Protein 1WYT (pdb70)

Radius of gyration: 34.91 Å; Cα contacts (8 Å, |Δi|>4): 4597; chains: 4; bounding box: 96×86×82 Å

Sequence (1816 aa):
MDYTPHTEEEIREMLRRVGAASLEDLFAHLPKEILSPPIDLPEPLPEWKVLEELRRLAAQNLPAHKAFLGGGVRSHHVPPVVQALAARGEFLTAYTPYQPEVSQGVLQATFEYQTMIAELAGLEIANASMYDGATALAEGVLLALRETGRMGVLVSQGVHPEYRAVLRAYLEAVGAKLLTLPLEGGRTPLPEVGEEVGAVVVQNPNFLGALEDLGPFAEAAHGAGALFVAVADPLSLGVLKPPGAYGADIAVGDGQSLGLPMGFGGPHFGFLATKKAFVRQLPGRLVSETVDVEGRRGFILTLQAREQYIRRAKAKSNITTNAQLTALMGAMYLAALGPEGLREVALKSVEMAHKLHALLLEVPGVRPFTPKPFFNEFALALPKDPEAVRRALAERGFHGATPVPREYGENLALFAATELHEEEDLLALREALKEVLSFPLIFERSRKGRRGLKLVKAVPKAEDLIPKEHLREVPPRLPEVDELTLVRHYTGLSRRQVGVDTTFYPLGSCTMKYNPKLHEEAARLFADLHPYQDPRTAQGALRLMWELGEYLKALTGMDAITLEPAAGAHGELTGILIIRAYHEDRGEGRTRRVVLVPDSAHGSNPATASMAGYQVREIPSGPEGEVDLEALKRELGPHVAALMLTNPNTLGLFERRILEISRLCKEAGVQLYYDGANLNAIMGWARPGDMGFDVVHLNLHKTFTVPHGGGGPGSGPVGVKAHLAPYLPVPLVERGEEGFYLDFDRPKSIGRVRSFYGNFLALVRAWAYIRTLGLEGLKKAAALAVLNARYLKELLKEKGYRVPYDGPSMHEFVAQPPEGFRALDLAKGLLELGFHPPTVYFPLIVKEALMVEPTETEAKETLEAFAEAMGALLKKPKEWLENAPYSTPVRRLDELRANKHPKLTYFDMDYTPHTEEEIREMLRRVGAASLEDLFAHLPKEILSPPIDLPEPLPEWKVLEELRRLAAQNLPAHKAFLGGGVRSHHVPPVVQALAARGEFLTAYTPYQPEVSQGVLQATFEYQTMIAELAGLEIANASMYDGATALAEGVLLALRETGRMGVLVSQGVHPEYRAVLRAYLEAVGAKLLTLPLEGGRTPLPEVGEEVGAVVVQNPNFLGALEDLGPFAEAAHGAGALFVAVADPLSLGVLKPPGAYGADIAVGDGQSLGLPMGFGGPHFGFLATKKAFVRQLPGRLVSETVDVEGRRGFILTLQAREQYIRRAKAKSNITTNAQLTALMGAMYLAALGPEGLREVALKSVEMAHKLHALLLEVPGVRPFTPKPFFNEFALALPKDPEAVRRALAERGFHGATPVPREYGENLALFAATELHEEEDLLALREALKEVLSFPLIFERSRKGRRGLKLVKAVPKAEDLIPKEHLREVPPRLPEVDELTLVRHYTGLSRRQVGVDTTFYPLGSCTMKYNPKLHEEAARLFADLHPYQDPRTAQGALRLMWELGEYLKALTGMDAITLEPAAGAHGELTGILIIRAYHEDRGEGRTRRVVLVPDSAHGSNPATASMAGYQVREIPSGPEGEVDLEALKRELGPHVAALMLTNPNTLGLFERRILEISRLCKEAGVQLYYDGANLNAIMGWARPGDMGFDVVHLNLHKTFTVPHGGGGPGSGPVGVKAHLAPYLPVPLVERGEEGFYLDFDRPKSIGRVRSFYGNFLALVRAWAYIRTLGLEGLKKAAALAVLNARYLKELLKEKGYRVPYDGPSMHEFVAQPPEGFRALDLAKGLLELGFHPPTVYFPLIVKEALMVEPTETEAKETLEAFAEAMGALLKKPKEWLENAPYSTPVRRLDELRANKHPKLTYFD

Organism: Thermus thermophilus (strain ATCC 27634 / DSM 579 / HB8) (NCBI:txid300852)

Foldseek 3Di:
DDDDPDDVVNQVVVCVVVVAPHPVSVCVVPDPVPPPDPDDDDDDDDVVVVVVVVVVVVVVDQDCQQAFADQQADRAAQDPVLVVVLPPCVNVPDDDPPPFVVCQVLLVLLVLLFVLLCVLQVADTWFSWAQFQLVLQLLQQLLQCLVLVAQEEEEEPLARPVSVVSNCVLSVVLVGYYDYQYDDLQHGDADQDALNHAEYEYEAVGSQQRGDLCLSNQVNQVVSPHAYEYEYASLLSLPDDHPVNSVHFKYKYWQNVLNNHPVVVNQIIMMMGGYPVSVLSDDAWHKDWDADPVGHITIDTDDPVSQCSQPVDTSHDDRPHGDSSSSSSSSVSCVVQDSPRSNVFQVLLQVVQVVLVVLLCPQPQKAFRNDPPGGFKHKIAHPDALVQLQVQLVVVSHHFFCDDPCSNHGRIGMTGGTNVADPVNSNVSSVSSNVSD/DADDLQRQADPPAAADDDDDDDDDCVVPDPPVVDDDDDDSDGRDHHVSVCVRVVVVVVLDDAVVFFQAQAFLFARFAQDPVLVVLLVVCPPDDLPDDVVVVQVLLVLLVVLQVVVCVQAVFDGKAFAFWDDCLLVLLQLLLLLLLCVVVVNNVQQQEEEEELQDDPSNVVSNVVVRHDYDYFYDDLQRAGDVVSVLVVAALNHSAYEAEAVGSQQHGRVCLLVSLVSCVVRPHAYEYEDSPVLQQRLNDHNVVSNHFKYWHWCCRLQNQPCVVPDTTTIMMGGHVSSVLQREFWGWDADPVGIDTRPPRVSYPYHSDPRRHDSSSSSSSSVRCVVQPSPRSRVQSVLLQVLAQVLVVLLVVLQWAFSNCDRGTQKHKIAHPPPDALVLLQQQCVQVRHHFYHFCHPVVDHSIGIGGRGNNDDPVSSNVSSVSSSVSVVDDPVCSVFDDDPRPDGDDDVPCCVVVNDPDPVD/DDPDPDDVVNQVVVCVVVVAPHPLSVCVPPPPVVPPDPDDDDDDDPVVVVVVVVVVVVVVDQDQAQAFADQFADRAAQDPVLVVVLPPCCNVPPDDPQPFVPCQVLQVLLVLLFVLLCVLQVADTWFSWAAFQLVLQLLQQLLLCLVLVAQEEEEEPLARPVSVVSNVVLSVVLVGYYHYQYADLQAGDADADALNAAEYEDEAPGSQQAGYQLQSVLVNQVVSPHAYEYEYASLLSLPDDHPVNSNHFKYKYKQNNLSNHPPVVNQIIMMMGGYPVSVLQDDHWHKDWDADPVGHITIDTDDPVSQCSQPVDTSHDDRPHGDSSSSSSSSVSCVVQPSVRSNVFQVLLFVLQVVLVVLLCPQPQKAARNDPPGGQKHKIAHNDALVVLQVLQVVVSHHFFDDDDCSNHPRMGMTGGTNPDDPVNSVVSSVSSSVVD/DADDLQVQADPPAAADDDDDDDDDPVVPDDPVVDDDDDDSDGRYHHVSVCCRVVVVVVLDDALVQFQAFAFLFQRFAQDPVLVVLLVVPPPDDLPDDVLVVQVLLVLLVVLQVVVCVFAVFDFKAFAAWDDCLLVLLQLLLLLLLCVVVVLNPQAAEEEEELQADPSNVVSSVVVVHDYDYAYAPLQRAGDVVSLLVVAASNHSAYEAEAVGSQQHGRPCLQVSLVSCVVRVHAYHYEDSPVLLCGLVDHNVVSNHFKYWDWLCRNQNDPCVVPDTTTIMMGGHPSSNLQREAWGWDADPSGIDTDPPRVSHPYHSDPRRHDSSSSSSSSVSCVVQPSPNSRVQSVLLLVLQVVLVVLLVVLVWAFSNDDRGTQKHKTAHHPPDALVLLQLQCVQVRHHFYHFCHPVVDHRIGITGRGNNDDPVSSNVSSVSSNVVVVDDPVCSVFDDDPRPDGDDDVVCCVVPNDPDPVD

InterPro domains:
  IPR015421 Pyridoxal phosphate-dependent transferase, major domain [G3DSA:3.40.640.10] (79-340)
  IPR015422 Pyridoxal phosphate-dependent transferase, small domain [G3DSA:3.90.1150.10] (68-429)
  IPR015424 Pyridoxal phosphate-dependent transferase [SSF53383] (1-437)
  IPR020581 Glycine cleavage system P protein [cd00613] (47-433)
  IPR023010 Probable glycine dehydrogenase (decarboxylating) subunit 1 [MF_00712] (1-436)
  IPR023010 Probable glycine dehydrogenase (decarboxylating) subunit 1 [PIRSF006815] (1-436)
  IPR023010 Probable glycine dehydrogenase (decarboxylating) subunit 1 [PTHR42806] (2-437)
  IPR049315 Glycine cleavage system P-protein, N-terminal domain [PF02347] (3-429)

Solvent-accessible surface area: 54582 Å² total; per-residue (Å²): 40,19,25,9,2,15,8,136,82,17,20,150,67,0,18,175,99,25,71,12,90,36,35,100,58,0,0,58,45,2,11,133,126,25,48,47,15,127,14,123,14,45,124,7,26,4,18,20,47,0,13,50,36,0,88,100,0,25,84,68,15,55,83,0,67,36,5,10,1,0,2,26,0,11,3,9,11,44,0,16,2,4,53,40,4,2,58,17,5,0,1,8,0,0,22,6,7,134,13,9,0,18,1,2,0,3,0,3,1,6,0,0,4,0,0,0,2,2,21,3,1,37,12,88,4,0,1,1,0,2,10,0,0,0,0,0,0,0,2,0,0,0,0,0,2,22,67,41,67,50,49,8,4,11,0,0,15,0,0,6,25,16,15,26,34,0,0,158,6,8,2,99,4,23,58,16,163,49,122,55,29,92,28,122,60,2,96,7,59,102,18,176,25,28,136,120,8,0,0,1,0,0,22,6,13,5,11,0,1,0,3,6,51,1,17,54,8,2,127,24,0,81,73,10,39,2,18,0,0,0,4,2,39,0,0,0,3,3,5,2,50,10,2,18,56,26,32,0,11,0,0,0,1,12,0,2,5,1,3,2,18,6,0,4,0,2,10,5,0,0,5,0,0,0,66,78,76,29,20,132,8,0,1,16,30,1,1,0,32,3,25,6,90,103,52,88,84,0,4,13,16,2,26,89,64,10,90,127,76,6,95,166,33,130,2,42,6,25,38,58,6,0,0,9,10,7,2,5,24,0,1,0,0,2,0,2,2,4,19,71,1,0,63,20,0,0,0,38,0,0,36,3,0,42,75,0,10,59,30,0,55,123,5,100,52,6,158,44,70,4,26,127,36,1,4,7,16,0,0,0,27,7,69,102,74,12,106,53,1,22,96,16,0,6,117,111,46,52,10,0,0,2,40,9,52,175,91,17,22,110,51,3,0,1,1,1,0,1,1,2,0,58,80,144,34,0,73,40,0,45,79,8,0,108,126,10,48,142,32,52,2,0,18,69,46,27,83,161,44,4,59,7,5,38,2,13,118,68,71,22,94,3,121,108,30,2,56,167,117,17,29,36,135,104,87,4,124,8,0,43,2,3,13,4,19,0,0,34,0,1,2,12,0,0,65,40,2,22,0,0,1,29,16,7,4,0,12,0,23,15,0,1,2,1,3,1,17,4,2,41,53,0,8,113,60,1,21,60,6,0,5,40,2,10,48,139,17,0,38,0,0,0,75,0,3,58,21,0,5,60,17,1,40,28,3,2,22,12,80,16,16,1,12,2,0,4,1,13,7,7,0,4,10,0,0,1,13,0,1,35,24,31,1,94,71,136,58,58,6,216,82,15,60,6,0,0,5,16,34,5,16,82,41,18,1,28,6,0,0,29,10,0,46,9,114,49,94,126,6,72,24,18,128,97,1,21,18,47,32,100,9,0,106,185,44,27,12,103,56,0,0,0,2,0,4,11,0,0,7,7,3,0,9,2,7,108,122,0,67,43,0,6,121,11,1,130,134,24,30,3,10,1,0,0,14,0,16,2,4,0,0,0,1,1,9,1,57,0,7,54,0,6,0,10,0,0,5,2,8,0,8,21,0,0,3,4,6,3,2,0,3,2,29,3,0,0,0,0,0,0,39,68,73,0,16,46,12,0,0,18,8,6,24,55,147,22,188,139,17,31,89,33,25,101,125,56,131,98,27,26,25,17,3,7,1,4,19,0,9,2,20,1,0,0,27,0,0,0,3,0,31,3,3,0,45,118,5,0,49,72,2,0,0,0,0,0,0,0,0,22,5,0,9,47,10,0,80,105,71,38,7,97,19,58,54,64,19,55,3,0,0,0,4,2,0,18,1,35,134,77,49,129,0,56,7,1,3,15,0,1,7,40,58,55,36,9,0,2,29,40,88,23,0,145,60,5,118,22,0,2,0,0,0,1,0,3,3,2,5,32,45,30,0,59,35,0,0,100,1,0,3,29,0,30,172,65,74,143,130,67,6,99,57,0,0,79,92,19,51,0,32,58,15,56,75,134,110,0,42,161,137,25,64,1,7,70,72,104,39,29,24,10,1,12,14,112,94,20,10,128,64,0,11,162,106,26,70,12,93,37,44,122,50,0,0,57,44,1,15,141,136,4,48,56,13,125,11,123,14,48,128,26,34,5,17,21,49,0,6,39,31,0,93,105,0,25,85,72,14,58,84,0,66,36,4,9,1,0,1,27,0,12,4,8,9,46,0,7,2,4,48,38,0,2,48,16,4,0,0,10,0,0,34,5,6,124,14,8,2,15,1,2,0,1,0,3,1,5,0,0,3,0,1,0,2,3,21,3,0,35,15,90,4,0,0,2,0,0,14,0,0,0,1,0,0,0,5,0,0,0,0,0,2,28,71,36,63,53,41,7,2,10,0,0,17,0,0,5,25,13,17,26,34,0,0,122,9,11,2,83,5,22,37,12,136,54,108,56,18,88,29,117,59,2,79,9,48,105,26,171,23,29,135,118,5,0,0,0,0,0,24,8,12,5,10,0,1,0,2,2,74,2,21,44,7,4,130,26,0,84,72,13,39,2,18,0,0,1,4,4,34,0,0,0,4,5,5,2,51,9,2,22,62,16,30,0,6,0,0,0,1,11,0,1,4,1,2,2,20,8,0,4,0,1,15,5,0,0,4,0,0,0,63,73,82,27,13,119,6,0,0,13,27,1,0,0,30,1,31,3,99,105,47,85,69,0,3,12,18,2,10,104,62,13,85,120,84,5,88,164,44,129,2,38,5,18,18,51,14,0,0,6,13,6,1,2,29,0,0,0,0,0,0,2,2,4,20,64,0,0,70,14,0,0,0,28,0,0,34,7,0,45,64,0,18,55,32,0,60,124,3,101,44,12,152,66,74,4,30,156,34,5,2,5,15,0,0,0,5,7,64,102,70,11,103,50,2,27,91,21,0,8,114,102,48,54,12,0,0,1,40,9,50,207,84,17,23,131,63,2,0,0,0,1,0,1,2,2,4,53,101,134,26,1,81,39,0,42,88,6,0,111,116,17,46,132,34,51,1,0,17,71,48,27,80,159,37,4,58,8,5,44,1,11,109,69,54,17,132,10,125,108,26,4,49,171,117,16,28,35,152,109,86,4,123,6,0,28,2,2,12,3,19,1,0,35,0,1,1,13,0,0,64,40,1,24,0,0,2,30,15,7,4,0,9,0,19,9,0,1,2,2,7,1,16,4,2,28,34,0,4,105,52,1,19,56,5,0,5,38,4,3,44,139,18,0,38,0,0,0,66,0,4,53,20,0,5,54,18,0,44,27,3,1,19,9,81,18,19,1,10,2,0,4,1,19,6,7,0,5,7,0,0,0,17,0,0,62,19,33,2,110,66,125,66,46,26,218,82,13,83,14,0,0,2,15,37,4,18,80,41,15,1,26,6,0,0,20,8,1,42,10,96,47,112,109,2,69,26,11,133,88,2,12,15,40,27,110,1,0,89,170,20,27,12,103,84,0,0,0,0,0,4,10,0,0,6,6,5,0,6,2,5,99,118,0,56,41,1,7,129,10,1,125,124,21,28,3,10,1,0,0,13,0,13,3,2,0,0,0,2,1,17,0,54,0,9,57,0,5,0,11,0,0,6,2,6,0,18,29,0,0,3,5,8,8,2,0,9,2,35,3,0,0,0,0,2,0,40,64,77,0,14,45,11,0,0,19,8,6,23,60,146,26,193,132,19,18,88,34,22,98,127,57,134,101,24,27,16,20,2,8,1,3,18,1,11,2,19,0,0,0,32,0,0,0,4,0,31,3,5,0,36,113,8,0,33,63,4,0,0,0,0,0,0,0,0,25,2,0,9,57,10,2,75,109,81,32,4,108,21,62,57,66,32,54,2,0,0,0,1,4,0,30,1,26,151,69,37,106,0,61,6,1,2,15,0,2,7,40,64,53,39,11,0,3,30,37,83,32,1,153,68,7,164,46,0,2,0,0,0,1,0,4,5,2,6,28,44,29,0,42,38,0,4,112,9,0,4,42,0,26,174,58,85,106,136,59,5,78,60,0,0,76,88,18,52,1,30,48,15,60,106,128,103,1,55,151,133,24,66,2,5,66,68,100

CATH classification: 3.90.1150.10 (+1 more: 3.40.640.10)

Structure (mmCIF, N/CA/C/O backbone):
data_1WYT
#
_entry.id   1WYT
#
_cell.length_a   89.554
_cell.length_b   89.554
_cell.length_c   371.052
_cell.angle_alpha   90.00
_cell.angle_beta   90.00
_cell.angle_gamma   120.00
#
_symmetry.space_group_name_H-M   'P 32 2 1'
#
loop_
_entity.id
_entity.type
_entity.pdbx_description
1 polymer 'glycine dehydrogenase (decarboxylating) subunit 1'
2 polymer 'glycine dehydrogenase subunit 2 (P-protein)'
3 water water
#
loop_
_atom_site.group_PDB
_atom_site.id
_atom_site.type_symbol
_atom_site.label_atom_id
_atom_site.label_alt_id
_atom_site.label_comp_id
_atom_site.label_asym_id
_atom_site.label_entity_id
_atom_site.label_seq_id
_atom_site.pdbx_PDB_ins_code
_atom_site.Cartn_x
_atom_site.Cartn_y
_atom_site.Cartn_z
_atom_site.occupancy
_atom_site.B_iso_or_equiv
_atom_site.auth_seq_id
_atom_site.auth_comp_id
_atom_site.auth_asym_id
_atom_site.auth_atom_id
_atom_site.pdbx_PDB_model_num
ATOM 1 N N . MET A 1 1 ? 28.599 55.083 116.113 1.00 32.18 1 MET A N 1
ATOM 2 C CA . MET A 1 1 ? 29.800 55.902 115.791 1.00 33.18 1 MET A CA 1
ATOM 3 C C . MET A 1 1 ? 29.363 57.317 115.438 1.00 31.82 1 MET A C 1
ATOM 4 O O . MET A 1 1 ? 28.203 57.535 115.116 1.00 33.66 1 MET A O 1
ATOM 9 N N . ASP A 1 2 ? 30.283 58.277 115.500 1.00 31.95 2 ASP A N 1
ATOM 10 C CA . ASP A 1 2 ? 29.941 59.658 115.183 1.00 31.08 2 ASP A CA 1
ATOM 11 C C . ASP A 1 2 ? 31.035 60.414 114.415 1.00 29.42 2 ASP A C 1
ATOM 12 O O . ASP A 1 2 ? 32.141 59.910 114.226 1.00 28.40 2 ASP A O 1
ATOM 17 N N . TYR A 1 3 ? 30.716 61.635 113.990 1.00 25.47 3 TYR A N 1
ATOM 18 C CA . TYR A 1 3 ? 31.637 62.441 113.199 1.00 23.07 3 TYR A CA 1
ATOM 19 C C . TYR A 1 3 ? 32.281 63.624 113.910 1.00 23.00 3 TYR A C 1
ATOM 20 O O . TYR A 1 3 ? 33.011 64.394 113.285 1.00 22.22 3 TYR A O 1
ATOM 29 N N . THR A 1 4 ? 32.031 63.772 115.205 1.00 21.81 4 THR A N 1
ATOM 30 C CA . THR A 1 4 ? 32.601 64.901 115.927 1.00 20.34 4 THR A CA 1
ATOM 31 C C . THR A 1 4 ? 34.097 64.709 116.192 1.00 21.08 4 THR A C 1
ATOM 32 O O . THR A 1 4 ? 34.559 63.597 116.417 1.00 21.43 4 THR A O 1
ATOM 36 N N . PRO A 1 5 ? 34.878 65.798 116.140 1.00 21.75 5 PRO A N 1
ATOM 37 C CA . PRO A 1 5 ? 36.324 65.715 116.378 1.00 22.48 5 PRO A CA 1
ATOM 38 C C . PRO A 1 5 ? 36.735 65.953 117.827 1.00 22.52 5 PRO A C 1
ATOM 39 O O . PRO A 1 5 ? 37.865 65.667 118.209 1.00 21.60 5 PRO A O 1
ATOM 43 N N . HIS A 1 6 ? 35.810 66.470 118.624 1.00 23.40 6 HIS A N 1
ATOM 44 C CA . HIS A 1 6 ? 36.090 66.808 120.015 1.00 24.67 6 HIS A CA 1
ATOM 45 C C . HIS A 1 6 ? 36.667 65.717 120.907 1.00 25.53 6 HIS A C 1
ATOM 46 O O . HIS A 1 6 ? 36.090 64.635 121.052 1.00 26.20 6 HIS A O 1
ATOM 53 N N . THR A 1 7 ? 37.818 66.012 121.503 1.00 25.31 7 THR A N 1
ATOM 54 C CA . THR A 1 7 ? 38.446 65.079 122.431 1.00 25.77 7 THR A CA 1
ATOM 55 C C . THR A 1 7 ? 37.876 65.527 123.768 1.00 26.63 7 THR A C 1
ATOM 56 O O . THR A 1 7 ? 37.423 66.671 123.905 1.00 25.12 7 THR A O 1
ATOM 60 N N . GLU A 1 8 ? 37.887 64.635 124.745 1.00 28.07 8 GLU A N 1
ATOM 61 C CA . GLU A 1 8 ? 37.343 64.956 126.046 1.00 32.15 8 GLU A CA 1
ATOM 62 C C . GLU A 1 8 ? 37.999 66.163 126.701 1.00 31.97 8 GLU A C 1
ATOM 63 O O . GLU A 1 8 ? 37.320 66.955 127.359 1.00 32.11 8 GLU A O 1
ATOM 69 N N . GLU A 1 9 ? 39.305 66.323 126.505 1.00 31.05 9 GLU A N 1
ATOM 70 C CA . GLU A 1 9 ? 40.007 67.466 127.068 1.00 30.87 9 GLU A CA 1
ATOM 71 C C . GLU A 1 9 ? 39.494 68.752 126.422 1.00 29.79 9 GLU A C 1
ATOM 72 O O . GLU A 1 9 ? 39.246 69.744 127.110 1.00 29.28 9 GLU A O 1
ATOM 78 N N . GLU A 1 10 ? 39.317 68.730 125.104 1.00 28.09 10 GLU A N 1
ATOM 79 C CA . GLU A 1 10 ? 38.819 69.901 124.392 1.00 28.71 10 GLU A CA 1
ATOM 80 C C . GLU A 1 10 ? 37.392 70.220 124.833 1.00 27.37 10 GLU A C 1
ATOM 81 O O . GLU A 1 10 ? 37.019 71.387 124.964 1.00 28.17 10 GLU A O 1
ATOM 87 N N . ILE A 1 11 ? 36.596 69.181 125.057 1.00 25.92 11 ILE A N 1
ATOM 88 C CA . ILE A 1 11 ? 35.225 69.373 125.500 1.00 25.77 11 ILE A CA 1
ATOM 89 C C . ILE A 1 11 ? 35.212 69.993 126.890 1.00 26.76 11 ILE A C 1
ATOM 90 O O . ILE A 1 11 ? 34.319 70.775 127.210 1.00 26.00 11 ILE A O 1
ATOM 95 N N . ARG A 1 12 ? 36.204 69.648 127.712 1.00 28.68 12 ARG A N 1
ATOM 96 C CA . ARG A 1 12 ? 36.293 70.192 129.066 1.00 29.87 12 ARG A CA 1
ATOM 97 C C . ARG A 1 12 ? 36.635 71.670 129.033 1.00 28.52 12 ARG A C 1
ATOM 98 O O . ARG A 1 12 ? 35.973 72.480 129.677 1.00 27.71 12 ARG A O 1
ATOM 106 N N . GLU A 1 13 ? 37.673 72.018 128.279 1.00 28.65 13 GLU A N 1
ATOM 107 C CA . GLU A 1 13 ? 38.100 73.408 128.171 1.00 29.91 13 GLU A CA 1
ATOM 108 C C . GLU A 1 13 ? 36.956 74.266 127.645 1.00 29.30 13 GLU A C 1
ATOM 109 O O . GLU A 1 13 ? 36.676 75.340 128.177 1.00 28.78 13 GLU A O 1
ATOM 115 N N . MET A 1 14 ? 36.289 73.784 126.602 1.00 27.88 14 MET A N 1
ATOM 116 C CA . MET A 1 14 ? 35.187 74.531 126.009 1.00 27.61 14 MET A CA 1
ATOM 117 C C . MET A 1 14 ? 34.015 74.723 126.963 1.00 27.34 14 MET A C 1
ATOM 118 O O . MET A 1 14 ? 33.421 75.799 127.011 1.00 27.05 14 MET A O 1
ATOM 123 N N . LEU A 1 15 ? 33.675 73.684 127.718 1.00 26.23 15 LEU A N 1
ATOM 124 C CA . LEU A 1 15 ? 32.576 73.794 128.669 1.00 27.27 15 LEU A CA 1
ATOM 125 C C . LEU A 1 15 ? 32.923 74.831 129.730 1.00 28.36 15 LEU A C 1
ATOM 126 O O . LEU A 1 15 ? 32.103 75.673 130.097 1.00 27.23 15 LEU A O 1
ATOM 131 N N . ARG A 1 16 ? 34.148 74.754 130.226 1.00 30.46 16 ARG A N 1
ATOM 132 C CA . ARG A 1 16 ? 34.607 75.678 131.246 1.00 34.16 16 ARG A CA 1
ATOM 133 C C . ARG A 1 16 ? 34.577 77.086 130.663 1.00 34.91 16 ARG A C 1
ATOM 134 O O . ARG A 1 16 ? 34.200 78.048 131.336 1.00 36.85 16 ARG A O 1
ATOM 142 N N . ARG A 1 17 ? 34.945 77.193 129.393 1.00 32.91 17 ARG A N 1
ATOM 143 C CA . ARG A 1 17 ? 34.984 78.480 128.715 1.00 32.86 17 ARG A CA 1
ATOM 144 C C . ARG A 1 17 ? 33.611 79.156 128.528 1.00 31.53 17 ARG A C 1
ATOM 145 O O . ARG A 1 17 ? 33.525 80.386 128.485 1.00 28.05 17 ARG A O 1
ATOM 153 N N . VAL A 1 18 ? 32.543 78.363 128.414 1.00 29.51 18 VAL A N 1
ATOM 154 C CA . VAL A 1 18 ? 31.200 78.927 128.257 1.00 25.97 18 VAL A CA 1
ATOM 155 C C . VAL A 1 18 ? 30.413 78.875 129.570 1.00 26.60 18 VAL A C 1
ATOM 156 O O . VAL A 1 18 ? 29.218 79.158 129.600 1.00 26.61 18 VAL A O 1
ATOM 160 N N . GLY A 1 19 ? 31.096 78.512 130.653 1.00 27.22 19 GLY A N 1
ATOM 161 C CA . GLY A 1 19 ? 30.456 78.456 131.954 1.00 26.47 19 GLY A CA 1
ATOM 162 C C . GLY A 1 19 ? 29.486 77.310 132.154 1.00 28.33 19 GLY A C 1
ATOM 163 O O . GLY A 1 19 ? 28.512 77.452 132.886 1.00 29.27 19 GLY A O 1
ATOM 164 N N . ALA A 1 20 ? 29.742 76.173 131.514 1.00 27.88 20 ALA A N 1
ATOM 165 C CA . ALA A 1 20 ? 28.868 75.015 131.658 1.00 28.32 20 ALA A CA 1
ATOM 166 C C . ALA A 1 20 ? 29.565 73.905 132.442 1.00 29.03 20 ALA A C 1
ATOM 167 O O . ALA A 1 20 ? 30.777 73.695 132.314 1.00 29.04 20 ALA A O 1
ATOM 169 N N . ALA A 1 21 ? 28.788 73.194 133.251 1.00 29.56 21 ALA A N 1
ATOM 170 C CA . ALA A 1 21 ? 29.319 72.110 134.071 1.00 31.44 21 ALA A CA 1
ATOM 171 C C . ALA A 1 21 ? 29.411 70.798 133.307 1.00 31.03 21 ALA A C 1
ATOM 172 O O . ALA A 1 21 ? 30.155 69.901 133.693 1.00 33.00 21 ALA A O 1
ATOM 174 N N . SER A 1 22 ? 28.656 70.685 132.222 1.00 29.93 22 SER A N 1
ATOM 175 C CA . SER A 1 22 ? 28.659 69.466 131.427 1.00 27.82 22 SER A CA 1
ATOM 176 C C . SER A 1 22 ? 27.781 69.650 130.201 1.00 27.25 22 SER A C 1
ATOM 177 O O . SER A 1 22 ? 27.086 70.656 130.071 1.00 25.22 22 SER A O 1
ATOM 180 N N . LEU A 1 23 ? 27.817 68.670 129.307 1.00 27.15 23 LEU A N 1
ATOM 181 C CA . LEU A 1 23 ? 27.010 68.719 128.099 1.00 26.64 23 LEU A CA 1
ATOM 182 C C . LEU A 1 23 ? 25.536 68.858 128.470 1.00 28.13 23 LEU A C 1
ATOM 183 O O . LEU A 1 23 ? 24.792 69.605 127.825 1.00 27.26 23 LEU A O 1
ATOM 188 N N . GLU A 1 24 ? 25.116 68.148 129.516 1.00 28.54 24 GLU A N 1
ATOM 189 C CA . GLU A 1 24 ? 23.724 68.213 129.944 1.00 31.16 24 GLU A CA 1
ATOM 190 C C . GLU A 1 24 ? 23.411 69.613 130.456 1.00 31.09 24 GLU A C 1
ATOM 191 O O . GLU A 1 24 ? 22.288 70.105 130.316 1.00 32.86 24 GLU A O 1
ATOM 197 N N . ASP A 1 25 ? 24.417 70.260 131.031 1.00 30.05 25 ASP A N 1
ATOM 198 C CA . ASP A 1 25 ? 24.247 71.594 131.578 1.00 28.62 25 ASP A CA 1
ATOM 199 C C . ASP A 1 25 ? 23.947 72.617 130.492 1.00 27.71 25 ASP A C 1
ATOM 200 O O . ASP A 1 25 ? 23.389 73.684 130.765 1.00 27.27 25 ASP A O 1
ATOM 205 N N . LEU A 1 26 ? 24.313 72.290 129.258 1.00 24.72 26 LEU A N 1
ATOM 206 C CA . LEU A 1 26 ? 24.060 73.183 128.141 1.00 21.66 26 LEU A CA 1
ATOM 207 C C . LEU A 1 26 ? 22.558 73.333 127.910 1.00 21.63 26 LEU A C 1
ATOM 208 O O . LEU A 1 26 ? 22.100 74.336 127.371 1.00 21.67 26 LEU A O 1
ATOM 213 N N . PHE A 1 27 ? 21.791 72.335 128.333 1.00 22.67 27 PHE A N 1
ATOM 214 C CA . PHE A 1 27 ? 20.341 72.360 128.161 1.00 22.99 27 PHE A CA 1
ATOM 215 C C . PHE A 1 27 ? 19.588 72.588 129.462 1.00 24.35 27 PHE A C 1
ATOM 216 O O . PHE A 1 27 ? 18.388 72.331 129.525 1.00 26.59 27 PHE A O 1
ATOM 224 N N . ALA A 1 28 ? 20.282 73.066 130.492 1.00 25.57 28 ALA A N 1
ATOM 225 C CA . ALA A 1 28 ? 19.666 73.295 131.803 1.00 26.35 28 ALA A CA 1
ATOM 226 C C . ALA A 1 28 ? 18.548 74.333 131.839 1.00 26.05 28 ALA A C 1
ATOM 227 O O . ALA A 1 28 ? 17.710 74.294 132.737 1.00 24.90 28 ALA A O 1
ATOM 229 N N . HIS A 1 29 ? 18.533 75.260 130.883 1.00 25.92 29 HIS A N 1
ATOM 230 C CA . HIS A 1 29 ? 17.492 76.283 130.856 1.00 24.81 29 HIS A CA 1
ATOM 231 C C . HIS A 1 29 ? 16.224 75.805 130.147 1.00 26.36 29 HIS A C 1
ATOM 232 O O . HIS A 1 29 ? 15.189 76.471 130.191 1.00 26.14 29 HIS A O 1
ATOM 239 N N . LEU A 1 30 ? 16.300 74.654 129.484 1.00 25.95 30 LEU A N 1
ATOM 240 C CA . LEU A 1 30 ? 15.121 74.107 128.819 1.00 26.51 30 LEU A CA 1
ATOM 241 C C . LEU A 1 30 ? 14.203 73.531 129.903 1.00 28.43 30 LEU A C 1
ATOM 242 O O . LEU A 1 30 ? 14.637 73.302 131.035 1.00 26.48 30 LEU A O 1
ATOM 247 N N . PRO A 1 31 ? 12.918 73.307 129.582 1.00 29.75 31 PRO A N 1
ATOM 248 C CA . PRO A 1 31 ? 12.041 72.745 130.614 1.00 30.91 31 PRO A CA 1
ATOM 249 C C . PRO A 1 31 ? 12.440 71.301 130.952 1.00 31.76 31 PRO A C 1
ATOM 250 O O . PRO A 1 31 ? 12.401 70.406 130.107 1.00 32.32 31 PRO A O 1
ATOM 254 N N . LYS A 1 32 ? 12.839 71.100 132.201 1.00 33.18 32 LYS A N 1
ATOM 255 C CA . LYS A 1 32 ? 13.276 69.807 132.714 1.00 35.82 32 LYS A CA 1
ATOM 256 C C . LYS A 1 32 ? 12.318 68.630 132.471 1.00 35.70 32 LYS A C 1
ATOM 257 O O . LYS A 1 32 ? 12.753 67.517 132.159 1.00 34.68 32 LYS A O 1
ATOM 263 N N . GLU A 1 33 ? 11.022 68.872 132.621 1.00 34.80 33 GLU A N 1
ATOM 264 C CA . GLU A 1 33 ? 10.032 67.818 132.450 1.00 34.74 33 GLU A CA 1
ATOM 265 C C . GLU A 1 33 ? 10.005 67.100 131.103 1.00 33.09 33 GLU A C 1
ATOM 266 O O . GLU A 1 33 ? 9.416 66.023 130.994 1.00 32.31 33 GLU A O 1
ATOM 272 N N . ILE A 1 34 ? 10.632 67.670 130.079 1.00 30.47 34 ILE A N 1
ATOM 273 C CA . ILE A 1 34 ? 10.640 67.007 128.775 1.00 28.73 34 ILE A CA 1
ATOM 274 C C . ILE A 1 34 ? 12.045 66.741 128.240 1.00 28.00 34 ILE A C 1
ATOM 275 O O . ILE A 1 34 ? 12.208 66.358 127.084 1.00 27.83 34 ILE A O 1
ATOM 280 N N . LEU A 1 35 ? 13.059 66.934 129.076 1.00 27.22 35 LEU A N 1
ATOM 281 C CA . LEU A 1 35 ? 14.436 66.729 128.643 1.00 28.69 35 LEU A CA 1
ATOM 282 C C . LEU A 1 35 ? 14.854 65.261 128.603 1.00 29.39 35 LEU A C 1
ATOM 283 O O . LEU A 1 35 ? 14.425 64.451 129.432 1.00 28.51 35 LEU A O 1
ATOM 288 N N . SER A 1 36 ? 15.693 64.928 127.627 1.00 27.76 36 SER A N 1
ATOM 289 C CA . SER A 1 36 ? 16.198 63.567 127.471 1.00 27.99 36 SER A CA 1
ATOM 290 C C . SER A 1 36 ? 15.131 62.479 127.561 1.00 27.54 36 SER A C 1
ATOM 291 O O . SER A 1 36 ? 15.156 61.644 128.466 1.00 27.76 36 SER A O 1
ATOM 294 N N . PRO A 1 37 ? 14.168 62.479 126.629 1.00 26.63 37 PRO A N 1
ATOM 295 C CA . PRO A 1 37 ? 13.141 61.438 126.691 1.00 25.06 37 PRO A CA 1
ATOM 296 C C . PRO A 1 37 ? 13.735 60.109 126.211 1.00 26.06 37 PRO A C 1
ATOM 297 O O . PRO A 1 37 ? 14.720 60.090 125.472 1.00 23.56 37 PRO A O 1
ATOM 301 N N . PRO A 1 38 ? 13.139 58.982 126.625 1.00 25.76 38 PRO A N 1
ATOM 302 C CA . PRO A 1 38 ? 13.615 57.654 126.232 1.00 25.89 38 PRO A CA 1
ATOM 303 C C . PRO A 1 38 ? 13.261 57.306 124.784 1.00 26.00 38 PRO A C 1
ATOM 304 O O . PRO A 1 38 ? 12.391 56.471 124.533 1.00 28.09 38 PRO A O 1
ATOM 308 N N . ILE A 1 39 ? 13.938 57.938 123.834 1.00 25.24 39 ILE A N 1
ATOM 309 C CA . ILE A 1 39 ? 13.671 57.676 122.424 1.00 24.41 39 ILE A CA 1
ATOM 310 C C . ILE A 1 39 ? 14.165 56.288 122.011 1.00 26.29 39 ILE A C 1
ATOM 311 O O . ILE A 1 39 ? 15.239 55.847 122.426 1.00 27.94 39 ILE A O 1
ATOM 316 N N . ASP A 1 40 ? 13.366 55.594 121.207 1.00 26.91 40 ASP A N 1
ATOM 317 C CA . ASP A 1 40 ? 13.732 54.264 120.750 1.00 27.27 40 ASP A CA 1
ATOM 318 C C . ASP A 1 40 ? 14.195 54.274 119.300 1.00 26.93 40 ASP A C 1
ATOM 319 O O . ASP A 1 40 ? 13.441 54.600 118.383 1.00 27.34 40 ASP A O 1
ATOM 324 N N . LEU A 1 41 ? 15.458 53.914 119.119 1.00 25.95 41 LEU A N 1
ATOM 325 C CA . LEU A 1 41 ? 16.102 53.858 117.815 1.00 23.68 41 LEU A CA 1
ATOM 326 C C . LEU A 1 41 ? 17.044 52.656 117.884 1.00 23.24 41 LEU A C 1
ATOM 327 O O . LEU A 1 41 ? 17.453 52.255 118.970 1.00 22.70 41 LEU A O 1
ATOM 332 N N . PRO A 1 42 ? 17.371 52.037 116.739 1.00 23.72 42 PRO A N 1
ATOM 333 C CA . PRO A 1 42 ? 18.289 50.900 116.852 1.00 23.96 42 PRO A CA 1
ATOM 334 C C . PRO A 1 42 ? 19.668 51.355 117.337 1.00 23.92 42 PRO A C 1
ATOM 335 O O . PRO A 1 42 ? 20.093 52.490 117.083 1.00 22.45 42 PRO A O 1
ATOM 339 N N . GLU A 1 43 ? 20.352 50.475 118.058 1.00 24.53 43 GLU A N 1
ATOM 340 C CA . GLU A 1 43 ? 21.678 50.786 118.576 1.00 25.09 43 GLU A CA 1
ATOM 341 C C . GLU A 1 43 ? 22.604 51.187 117.429 1.00 24.85 43 GLU A C 1
ATOM 342 O O . GLU A 1 43 ? 22.472 50.681 116.309 1.00 24.79 43 GLU A O 1
ATOM 348 N N . PRO A 1 44 ? 23.545 52.115 117.687 1.00 24.81 44 PRO A N 1
ATOM 349 C CA . PRO A 1 44 ? 24.485 52.575 116.654 1.00 23.71 44 PRO A CA 1
ATOM 350 C C . PRO A 1 44 ? 25.305 51.452 116.021 1.00 22.90 44 PRO A C 1
ATOM 351 O O . PRO A 1 44 ? 25.537 50.419 116.637 1.00 23.12 44 PRO A O 1
ATOM 355 N N . LEU A 1 45 ? 25.740 51.662 114.786 1.00 22.65 45 LEU A N 1
ATOM 356 C CA . LEU A 1 45 ? 26.517 50.657 114.072 1.00 21.60 45 LEU A CA 1
ATOM 357 C C . LEU A 1 45 ? 27.709 51.242 113.340 1.00 22.10 45 LEU A C 1
ATOM 358 O O . LEU A 1 45 ? 27.677 52.391 112.888 1.00 23.07 45 LEU A O 1
ATOM 363 N N . PRO A 1 46 ? 28.786 50.455 113.219 1.00 20.94 46 PRO A N 1
ATOM 364 C CA . PRO A 1 46 ? 29.976 50.928 112.515 1.00 21.15 46 PRO A CA 1
ATOM 365 C C . PRO A 1 46 ? 29.604 51.047 111.038 1.00 21.54 46 PRO A C 1
ATOM 366 O O . PRO A 1 46 ? 28.696 50.356 110.569 1.00 20.47 46 PRO A O 1
ATOM 370 N N . GLU A 1 47 ? 30.284 51.926 110.309 1.00 20.90 47 GLU A N 1
ATOM 371 C CA . GLU A 1 47 ? 29.948 52.121 108.911 1.00 22.15 47 GLU A CA 1
ATOM 372 C C . GLU A 1 47 ? 29.870 50.839 108.080 1.00 21.50 47 GLU A C 1
ATOM 373 O O . GLU A 1 47 ? 28.925 50.675 107.306 1.00 22.28 47 GLU A O 1
ATOM 379 N N . TRP A 1 48 ? 30.822 49.920 108.240 1.00 21.35 48 TRP A N 1
ATOM 380 C CA . TRP A 1 48 ? 30.777 48.693 107.452 1.00 20.85 48 TRP A CA 1
ATOM 381 C C . TRP A 1 48 ? 29.497 47.901 107.706 1.00 22.54 48 TRP A C 1
ATOM 382 O O . TRP A 1 48 ? 28.924 47.323 106.779 1.00 24.63 48 TRP A O 1
ATOM 393 N N . LYS A 1 49 ? 29.041 47.882 108.954 1.00 22.61 49 LYS A N 1
ATOM 394 C CA . LYS A 1 49 ? 27.824 47.158 109.301 1.00 23.61 49 LYS A CA 1
ATOM 395 C C . LYS A 1 49 ? 26.607 47.829 108.659 1.00 23.41 49 LYS A C 1
ATOM 396 O O . LYS A 1 49 ? 25.660 47.154 108.264 1.00 23.44 49 LYS A O 1
ATOM 402 N N . VAL A 1 50 ? 26.638 49.157 108.552 1.00 24.16 50 VAL A N 1
ATOM 403 C CA . VAL A 1 50 ? 25.544 49.908 107.930 1.00 23.06 50 VAL A CA 1
ATOM 404 C C . VAL A 1 50 ? 25.463 49.595 106.435 1.00 23.04 50 VAL A C 1
ATOM 405 O O . VAL A 1 50 ? 24.379 49.540 105.859 1.00 22.91 50 VAL A O 1
ATOM 409 N N . LEU A 1 51 ? 26.614 49.392 105.806 1.00 24.70 51 LEU A N 1
ATOM 410 C CA . LEU A 1 51 ? 26.646 49.062 104.383 1.00 26.15 51 LEU A CA 1
ATOM 411 C C . LEU A 1 51 ? 26.117 47.650 104.148 1.00 26.50 51 LEU A C 1
ATOM 412 O O . LEU A 1 51 ? 25.423 47.389 103.168 1.00 26.42 51 LEU A O 1
ATOM 417 N N . GLU A 1 52 ? 26.447 46.744 105.057 1.00 26.50 52 GLU A N 1
ATOM 418 C CA . GLU A 1 52 ? 26.004 45.363 104.948 1.00 28.93 52 GLU A CA 1
ATOM 419 C C . GLU A 1 52 ? 24.482 45.326 105.003 1.00 28.67 52 GLU A C 1
ATOM 420 O O . GLU A 1 52 ? 23.831 44.615 104.233 1.00 28.92 52 GLU A O 1
ATOM 426 N N . GLU A 1 53 ? 23.923 46.107 105.920 1.00 28.77 53 GLU A N 1
ATOM 427 C CA . GLU A 1 53 ? 22.483 46.184 106.090 1.00 27.75 53 GLU A CA 1
ATOM 428 C C . GLU A 1 53 ? 21.858 46.843 104.865 1.00 27.25 53 GLU A C 1
ATOM 429 O O . GLU A 1 53 ? 20.788 46.438 104.408 1.00 29.49 53 GLU A O 1
ATOM 435 N N . LEU A 1 54 ? 22.520 47.855 104.318 1.00 25.53 54 LEU A N 1
ATOM 436 C CA . LEU A 1 54 ? 21.984 48.504 103.131 1.00 25.63 54 LEU A CA 1
ATOM 437 C C . LEU A 1 54 ? 21.990 47.527 101.958 1.00 27.30 54 LEU A C 1
ATOM 438 O O . LEU A 1 54 ? 21.021 47.449 101.202 1.00 27.55 54 LEU A O 1
ATOM 443 N N . ARG A 1 55 ? 23.085 46.785 101.812 1.00 28.13 55 ARG A N 1
ATOM 444 C CA . ARG A 1 55 ? 23.210 45.817 100.730 1.00 30.85 55 ARG A CA 1
ATOM 445 C C . ARG A 1 55 ? 22.176 44.703 100.851 1.00 31.90 55 ARG A C 1
ATOM 446 O O . ARG A 1 55 ? 21.662 44.213 99.841 1.00 32.90 55 ARG A O 1
ATOM 454 N N . ARG A 1 56 ? 21.875 44.306 102.083 1.00 29.71 56 ARG A N 1
ATOM 455 C CA . ARG A 1 56 ? 20.896 43.25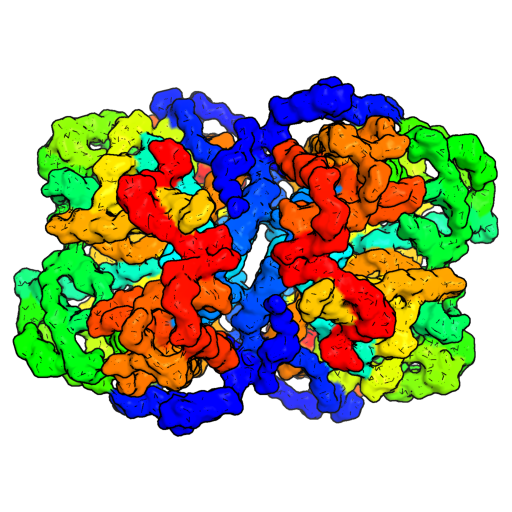6 102.312 1.00 29.74 56 ARG A CA 1
ATOM 456 C C . ARG A 1 56 ? 19.502 43.723 101.881 1.00 29.23 56 ARG A C 1
ATOM 457 O O . ARG A 1 56 ? 18.710 42.928 101.380 1.00 30.24 56 ARG A O 1
ATOM 465 N N . LEU A 1 57 ? 19.205 45.005 102.084 1.00 27.06 57 LEU A N 1
ATOM 466 C CA . LEU A 1 57 ? 17.910 45.556 101.687 1.00 26.90 57 LEU A CA 1
ATOM 467 C C . LEU A 1 57 ? 17.834 45.670 100.159 1.00 27.28 57 LEU A C 1
ATOM 468 O O . LEU A 1 57 ? 16.770 45.481 99.560 1.00 24.84 57 LEU A O 1
ATOM 473 N N . ALA A 1 58 ? 18.972 45.972 99.538 1.00 26.54 58 ALA A N 1
ATOM 474 C CA . ALA A 1 58 ? 19.045 46.112 98.089 1.00 27.37 58 ALA A CA 1
ATOM 475 C C . ALA A 1 58 ? 18.898 44.750 97.444 1.00 27.42 58 ALA A C 1
ATOM 476 O O . ALA A 1 58 ? 18.379 44.633 96.337 1.00 28.69 58 ALA A O 1
ATOM 478 N N . ALA A 1 59 ? 19.362 43.723 98.149 1.00 28.33 59 ALA A N 1
ATOM 479 C CA . ALA A 1 59 ? 19.292 42.349 97.665 1.00 27.85 59 ALA A CA 1
ATOM 480 C C . ALA A 1 59 ? 17.850 41.848 97.662 1.00 28.29 59 ALA A C 1
ATOM 481 O O . ALA A 1 59 ? 17.534 40.856 97.005 1.00 30.01 59 ALA A O 1
ATOM 483 N N . GLN A 1 60 ? 16.980 42.530 98.405 1.00 28.53 60 GLN A N 1
ATOM 484 C CA . GLN A 1 60 ? 15.570 42.158 98.460 1.00 30.49 60 GLN A CA 1
ATOM 485 C C . GLN A 1 60 ? 14.889 42.603 97.171 1.00 30.69 60 GLN A C 1
ATOM 486 O O . GLN A 1 60 ? 13.829 42.095 96.828 1.00 32.16 60 GLN A O 1
ATOM 492 N N . ASN A 1 61 ? 15.498 43.545 96.453 1.00 29.02 61 ASN A N 1
ATOM 493 C CA . ASN A 1 61 ? 14.890 44.063 95.229 1.00 28.90 61 ASN A CA 1
ATOM 494 C C . ASN A 1 61 ? 15.380 43.400 93.953 1.00 27.88 61 ASN A C 1
ATOM 495 O O . ASN A 1 61 ? 16.432 42.776 93.929 1.00 29.97 61 ASN A O 1
ATOM 500 N N . LEU A 1 62 ? 14.593 43.546 92.895 1.00 26.79 62 LEU A N 1
ATOM 501 C CA . LEU A 1 62 ? 14.947 43.038 91.578 1.00 25.98 62 LEU A CA 1
ATOM 502 C C . LEU A 1 62 ? 15.326 44.310 90.847 1.00 26.01 62 LEU A C 1
ATOM 503 O O . LEU A 1 62 ? 14.471 45.149 90.584 1.00 27.82 62 LEU A O 1
ATOM 508 N N . PRO A 1 63 ? 16.614 44.485 90.525 1.00 27.51 63 PRO A N 1
ATOM 509 C CA . PRO A 1 63 ? 17.024 45.708 89.824 1.00 28.93 63 PRO A CA 1
ATOM 510 C C . PRO A 1 63 ? 16.233 45.975 88.544 1.00 28.63 63 PRO A C 1
ATOM 511 O O . PRO A 1 63 ? 15.868 45.047 87.825 1.00 28.66 63 PRO A O 1
ATOM 515 N N . ALA A 1 64 ? 15.959 47.250 88.282 1.00 28.61 64 ALA A N 1
ATOM 516 C CA . ALA A 1 64 ? 15.192 47.649 87.111 1.00 29.31 64 ALA A CA 1
ATOM 517 C C . ALA A 1 64 ? 16.061 48.175 85.983 1.00 29.86 64 ALA A C 1
ATOM 518 O O . ALA A 1 64 ? 15.574 48.877 85.101 1.00 28.95 64 ALA A O 1
ATOM 520 N N . HIS A 1 65 ? 17.348 47.853 86.012 1.00 31.16 65 HIS A N 1
ATOM 521 C CA . HIS A 1 65 ? 18.227 48.310 84.949 1.00 31.56 65 HIS A CA 1
ATOM 522 C C . HIS A 1 65 ? 17.728 47.665 83.666 1.00 31.20 65 HIS A C 1
ATOM 523 O O . HIS A 1 65 ? 17.509 46.453 83.627 1.00 30.86 65 HIS A O 1
ATOM 530 N N . LYS A 1 66 ? 17.536 48.481 82.632 1.00 30.53 66 LYS A N 1
ATOM 531 C CA . LYS A 1 66 ? 17.063 48.005 81.333 1.00 30.40 66 LYS A CA 1
ATOM 532 C C . LYS A 1 66 ? 15.571 47.665 81.352 1.00 29.35 66 LYS A C 1
ATOM 533 O O . LYS A 1 66 ? 15.064 46.960 80.473 1.00 28.88 66 LYS A O 1
ATOM 539 N N . ALA A 1 67 ? 14.868 48.178 82.354 1.00 27.09 67 ALA A N 1
ATOM 540 C CA . ALA A 1 67 ? 13.438 47.928 82.483 1.00 24.64 67 ALA A CA 1
ATOM 541 C C . ALA A 1 67 ? 12.689 48.511 81.286 1.00 23.85 67 ALA A C 1
ATOM 542 O O . ALA A 1 67 ? 13.225 49.346 80.549 1.00 21.58 67 ALA A O 1
ATOM 544 N N . PHE A 1 68 ? 11.451 48.056 81.105 1.00 23.22 68 PHE A N 1
ATOM 545 C CA . PHE A 1 68 ? 10.586 48.510 80.020 1.00 24.55 68 PHE A CA 1
ATOM 546 C C . PHE A 1 68 ? 9.460 49.388 80.573 1.00 26.05 68 PHE A C 1
ATOM 547 O O . PHE A 1 68 ? 8.502 49.717 79.865 1.00 26.24 68 PHE A O 1
ATOM 555 N N . LEU A 1 69 ? 9.576 49.739 81.851 1.00 25.63 69 LEU A N 1
ATOM 556 C CA . LEU A 1 69 ? 8.595 50.583 82.517 1.00 25.34 69 LEU A CA 1
ATOM 557 C C . LEU A 1 69 ? 8.808 52.032 82.078 1.00 26.53 69 LEU A C 1
ATOM 558 O O . LEU A 1 69 ? 9.938 52.456 81.831 1.00 25.71 69 LEU A O 1
ATOM 563 N N . GLY A 1 70 ? 7.719 52.789 81.984 1.00 27.41 70 GLY A N 1
ATOM 564 C CA . GLY A 1 70 ? 7.824 54.181 81.590 1.00 25.77 70 GLY A CA 1
ATOM 565 C C . GLY A 1 70 ? 6.903 55.045 82.425 1.00 25.48 70 GLY A C 1
ATOM 566 O O . GLY A 1 70 ? 6.613 54.720 83.572 1.00 26.27 70 GLY A O 1
ATOM 567 N N . GLY A 1 71 ? 6.444 56.150 81.849 1.00 26.79 71 GLY A N 1
ATOM 568 C CA . GLY A 1 71 ? 5.544 57.038 82.555 1.00 26.35 71 GLY A CA 1
ATOM 569 C C . GLY A 1 71 ? 6.236 58.062 83.430 1.00 27.26 71 GLY A C 1
ATOM 570 O O . GLY A 1 71 ? 5.919 58.174 84.616 1.00 28.05 71 GLY A O 1
ATOM 571 N N . GLY A 1 72 ? 7.179 58.805 82.853 1.00 27.24 72 GLY A N 1
ATOM 572 C CA . GLY A 1 72 ? 7.890 59.829 83.605 1.00 27.00 72 GLY A CA 1
ATOM 573 C C . GLY A 1 72 ? 9.310 59.453 83.989 1.00 26.99 72 GLY A C 1
ATOM 574 O O . GLY A 1 72 ? 10.168 60.315 84.190 1.00 28.17 72 GLY A O 1
ATOM 575 N N . VAL A 1 73 ? 9.559 58.157 84.104 1.00 25.81 73 VAL A N 1
ATOM 576 C CA . VAL A 1 73 ? 10.875 57.659 84.466 1.00 25.26 73 VAL A CA 1
ATOM 577 C C . VAL A 1 73 ? 11.204 56.507 83.534 1.00 25.00 73 VAL A C 1
ATOM 578 O O . VAL A 1 73 ? 10.345 55.678 83.242 1.00 23.72 73 VAL A O 1
ATOM 582 N N . ARG A 1 74 ? 12.443 56.464 83.060 1.00 25.15 74 ARG A N 1
ATOM 583 C CA . ARG A 1 74 ? 12.870 55.404 82.154 1.00 27.37 74 ARG A CA 1
ATOM 584 C C . ARG A 1 74 ? 14.304 55.010 82.454 1.00 27.50 74 ARG A C 1
ATOM 585 O O . ARG A 1 74 ? 15.065 55.803 83.008 1.00 27.87 74 ARG A O 1
ATOM 593 N N . SER A 1 75 ? 14.673 53.787 82.087 1.00 27.36 75 SER A N 1
ATOM 594 C CA . SER A 1 75 ? 16.030 53.313 82.324 1.00 27.11 75 SER A CA 1
ATOM 595 C C . SER A 1 75 ? 16.971 53.676 81.180 1.00 26.01 75 SER A C 1
ATOM 596 O O . SER A 1 75 ? 17.149 52.905 80.239 1.00 26.16 75 SER A O 1
ATOM 599 N N . HIS A 1 76 ? 17.562 54.860 81.271 1.00 25.41 76 HIS A N 1
ATOM 600 C CA . HIS A 1 76 ? 18.502 55.342 80.270 1.00 25.59 76 HIS A CA 1
ATOM 601 C C . HIS A 1 76 ? 19.911 55.104 80.797 1.00 25.44 76 HIS A C 1
ATOM 602 O O . HIS A 1 76 ? 20.107 54.828 81.984 1.00 24.46 76 HIS A O 1
ATOM 609 N N . HIS A 1 77 ? 20.897 55.208 79.919 1.00 23.58 77 HIS A N 1
ATOM 610 C CA . HIS A 1 77 ? 22.269 55.018 80.355 1.00 23.17 77 HIS A CA 1
ATOM 611 C C . HIS A 1 77 ? 22.683 56.228 81.190 1.00 21.74 77 HIS A C 1
ATOM 612 O O . HIS A 1 77 ? 22.484 57.369 80.776 1.00 21.55 77 HIS A O 1
ATOM 619 N N . VAL A 1 78 ? 23.235 55.958 82.371 1.00 20.55 78 VAL A N 1
ATOM 620 C CA . VAL A 1 78 ? 23.719 56.981 83.291 1.00 20.81 78 VAL A CA 1
ATOM 621 C C . VAL A 1 78 ? 25.231 57.033 83.056 1.00 22.38 78 VAL A C 1
ATOM 622 O O . VAL A 1 78 ? 25.986 56.237 83.613 1.00 23.87 78 VAL A O 1
ATOM 626 N N . PRO A 1 79 ? 25.694 57.972 82.219 1.00 24.92 79 PRO A N 1
ATOM 627 C CA . PRO A 1 79 ? 27.124 58.096 81.918 1.00 23.49 79 PRO A CA 1
ATOM 628 C C . PRO A 1 79 ? 28.018 58.290 83.133 1.00 22.63 79 PRO A C 1
ATOM 629 O O . PRO A 1 79 ? 27.874 59.261 83.874 1.00 22.97 79 PRO A O 1
ATOM 633 N N . PRO A 1 80 ? 28.949 57.350 83.362 1.00 23.56 80 PRO A N 1
ATOM 634 C CA . PRO A 1 80 ? 29.857 57.456 84.508 1.00 24.13 80 PRO A CA 1
ATOM 635 C C . PRO A 1 80 ? 30.670 58.753 84.583 1.00 23.61 80 PRO A C 1
ATOM 636 O O . PRO A 1 80 ? 31.021 59.203 85.675 1.00 24.04 80 PRO A O 1
ATOM 640 N N . VAL A 1 81 ? 30.953 59.365 83.437 1.00 22.12 81 VAL A N 1
ATOM 641 C CA . VAL A 1 81 ? 31.711 60.609 83.427 1.00 21.99 81 VAL A CA 1
ATOM 642 C C . VAL A 1 81 ? 30.916 61.751 84.071 1.00 23.09 81 VAL A C 1
ATOM 643 O O . VAL A 1 81 ? 31.491 62.658 84.680 1.00 21.53 81 VAL A O 1
ATOM 647 N N . VAL A 1 82 ? 29.593 61.709 83.923 1.00 22.68 82 VAL A N 1
ATOM 648 C CA . VAL A 1 82 ? 28.724 62.735 84.499 1.00 22.00 82 VAL A CA 1
ATOM 649 C C . VAL A 1 82 ? 28.635 62.528 86.004 1.00 21.66 82 VAL A C 1
ATOM 650 O O . VAL A 1 82 ? 28.698 63.478 86.783 1.00 22.67 82 VAL A O 1
ATOM 654 N N . GLN A 1 83 ? 28.486 61.275 86.411 1.00 21.49 83 GLN A N 1
ATOM 655 C CA . GLN A 1 83 ? 28.377 60.958 87.821 1.00 21.16 83 GLN A CA 1
ATOM 656 C C . GLN A 1 83 ? 29.696 61.176 88.543 1.00 21.41 83 GLN A C 1
ATOM 657 O O . GLN A 1 83 ? 29.713 61.519 89.723 1.00 24.09 83 GLN A O 1
ATOM 663 N N . ALA A 1 84 ? 30.806 60.981 87.843 1.00 20.42 84 ALA A N 1
ATOM 664 C CA . ALA A 1 84 ? 32.097 61.182 88.476 1.00 17.99 84 ALA A CA 1
ATOM 665 C C . ALA A 1 84 ? 32.258 62.675 88.734 1.00 18.85 84 ALA A C 1
ATOM 666 O O . ALA A 1 84 ? 32.675 63.092 89.821 1.00 21.41 84 ALA A O 1
ATOM 668 N N . LEU A 1 85 ? 31.893 63.475 87.741 1.00 17.95 85 LEU A N 1
ATOM 669 C CA . LEU A 1 85 ? 32.005 64.927 87.836 1.00 19.64 85 LEU A CA 1
ATOM 670 C C . LEU A 1 85 ? 31.053 65.568 88.838 1.00 19.88 85 LEU A C 1
ATOM 671 O O . LEU A 1 85 ? 31.427 66.527 89.512 1.00 20.01 85 LEU A O 1
ATOM 676 N N . ALA A 1 86 ? 29.826 65.058 88.939 1.00 18.97 86 ALA A N 1
ATOM 677 C CA . ALA A 1 86 ? 28.873 65.627 89.890 1.00 18.55 86 ALA A CA 1
ATOM 678 C C . ALA A 1 86 ? 29.199 65.143 91.311 1.00 19.05 86 ALA A C 1
ATOM 679 O O . ALA A 1 86 ? 28.629 65.624 92.294 1.00 19.73 86 ALA A O 1
ATOM 681 N N . ALA A 1 87 ? 30.129 64.198 91.411 1.00 17.61 87 ALA A N 1
ATOM 682 C CA . ALA A 1 87 ? 30.527 63.659 92.703 1.00 16.98 87 ALA A CA 1
ATOM 683 C C . ALA A 1 87 ? 31.652 64.479 93.324 1.00 16.80 87 ALA A C 1
ATOM 684 O O . ALA A 1 87 ? 32.006 64.263 94.473 1.00 18.42 87 ALA A O 1
ATOM 686 N N . ARG A 1 88 ? 32.217 65.410 92.560 1.00 18.72 88 ARG A N 1
ATOM 687 C CA . ARG A 1 88 ? 33.281 66.279 93.071 1.00 19.48 88 ARG A CA 1
ATOM 688 C C . ARG A 1 88 ? 32.739 66.975 94.322 1.00 20.19 88 ARG A C 1
ATOM 689 O O . ARG A 1 88 ? 31.650 67.555 94.288 1.00 19.69 88 ARG A O 1
ATOM 697 N N . GLY A 1 89 ? 33.495 66.916 95.417 1.00 20.26 89 GLY A N 1
ATOM 698 C CA . GLY A 1 89 ? 33.059 67.518 96.665 1.00 20.19 89 GLY A CA 1
ATOM 699 C C . GLY A 1 89 ? 32.627 68.973 96.592 1.00 21.62 89 GLY A C 1
ATOM 700 O O . GLY A 1 89 ? 31.687 69.379 97.278 1.00 20.01 89 GLY A O 1
ATOM 701 N N . GLU A 1 90 ? 33.309 69.765 95.769 1.00 21.95 90 GLU A N 1
ATOM 702 C CA . GLU A 1 90 ? 32.975 71.180 95.640 1.00 22.24 90 GLU A CA 1
ATOM 703 C C . GLU A 1 90 ? 31.565 71.431 95.114 1.00 22.08 90 GLU A C 1
ATOM 704 O O . GLU A 1 90 ? 30.980 72.475 95.386 1.00 23.22 90 GLU A O 1
ATOM 710 N N . PHE A 1 91 ? 31.025 70.494 94.343 1.00 20.57 91 PHE A N 1
ATOM 711 C CA . PHE A 1 91 ? 29.675 70.655 93.816 1.00 20.80 91 PHE A CA 1
ATOM 712 C C . PHE A 1 91 ? 28.678 70.014 94.772 1.00 20.11 91 PHE A C 1
ATOM 713 O O . PHE A 1 91 ? 27.615 70.556 95.049 1.00 19.24 91 PHE A O 1
ATOM 721 N N . LEU A 1 92 ? 29.039 68.838 95.262 1.00 22.53 92 LEU A N 1
ATOM 722 C CA . LEU A 1 92 ? 28.204 68.077 96.173 1.00 22.95 92 LEU A CA 1
ATOM 723 C C . LEU A 1 92 ? 27.922 68.764 97.510 1.00 23.55 92 LEU A C 1
ATOM 724 O O . LEU A 1 92 ? 26.793 68.729 98.011 1.00 24.20 92 LEU A O 1
ATOM 729 N N . THR A 1 93 ? 28.939 69.406 98.074 1.00 22.86 93 THR A N 1
ATOM 730 C CA . THR A 1 93 ? 28.802 70.018 99.389 1.00 22.76 93 THR A CA 1
ATOM 731 C C . THR A 1 93 ? 28.663 71.533 99.506 1.00 23.95 93 THR A C 1
ATOM 732 O O . THR A 1 93 ? 28.588 72.055 100.617 1.00 23.15 93 THR A O 1
ATOM 736 N N . ALA A 1 94 ? 28.632 72.246 98.387 1.00 25.70 94 ALA A N 1
ATOM 737 C CA . ALA A 1 94 ? 28.469 73.695 98.453 1.00 28.35 94 ALA A CA 1
ATOM 738 C C . ALA A 1 94 ? 26.995 74.026 98.709 1.00 29.56 94 ALA A C 1
ATOM 739 O O . ALA A 1 94 ? 26.128 73.153 98.650 1.00 29.40 94 ALA A O 1
ATOM 741 N N . TYR A 1 95 ? 26.706 75.277 99.030 1.00 32.05 95 TYR A N 1
ATOM 742 C CA . TYR A 1 95 ? 25.314 75.654 99.201 1.00 33.61 95 TYR A CA 1
ATOM 743 C C . TYR A 1 95 ? 25.013 76.785 98.242 1.00 31.12 95 TYR A C 1
ATOM 744 O O . TYR A 1 95 ? 25.876 77.190 97.458 1.00 30.31 95 TYR A O 1
ATOM 753 N N . THR A 1 96 ? 23.781 77.272 98.298 1.00 28.62 96 THR A N 1
ATOM 754 C CA . THR A 1 96 ? 23.349 78.360 97.447 1.00 27.96 96 THR A CA 1
ATOM 755 C C . THR A 1 96 ? 24.450 79.410 97.410 1.00 27.66 96 THR A C 1
ATOM 756 O O . THR A 1 96 ? 24.906 79.902 98.445 1.00 27.67 96 THR A O 1
ATOM 760 N N . PRO A 1 97 ? 24.905 79.750 96.202 1.00 27.56 97 PRO A N 1
ATOM 761 C CA . PRO A 1 97 ? 25.966 80.732 95.983 1.00 27.97 97 PRO A CA 1
ATOM 762 C C . PRO A 1 97 ? 25.630 82.188 96.287 1.00 29.27 97 PRO A C 1
ATOM 763 O O . PRO A 1 97 ? 25.506 83.006 95.367 1.00 28.33 97 PRO A O 1
ATOM 767 N N . TYR A 1 98 ? 25.512 82.508 97.578 1.00 30.08 98 TYR A N 1
ATOM 768 C CA . TYR A 1 98 ? 25.213 83.868 98.017 1.00 31.54 98 TYR A CA 1
ATOM 769 C C . TYR A 1 98 ? 26.475 84.735 98.035 1.00 31.61 98 TYR A C 1
ATOM 770 O O . TYR A 1 98 ? 26.391 85.964 98.032 1.00 33.19 98 TYR A O 1
ATOM 779 N N . GLN A 1 99 ? 27.638 84.087 98.065 1.00 29.29 99 GLN A N 1
ATOM 780 C CA . GLN A 1 99 ? 28.926 84.779 98.039 1.00 27.88 99 GLN A CA 1
ATOM 781 C C . GLN A 1 99 ? 29.512 84.423 96.680 1.00 27.52 99 GLN A C 1
ATOM 782 O O . GLN A 1 99 ? 30.319 83.507 96.553 1.00 30.25 99 GLN A O 1
ATOM 788 N N . PRO A 1 100 ? 29.120 85.166 95.640 1.00 26.83 100 PRO A N 1
ATOM 789 C CA . PRO A 1 100 ? 29.575 84.941 94.265 1.00 24.68 100 PRO A CA 1
ATOM 790 C C . PRO A 1 100 ? 31.062 84.802 93.980 1.00 23.95 100 PRO A C 1
ATOM 791 O O . PRO A 1 100 ? 31.447 84.045 93.086 1.00 21.80 100 PRO A O 1
ATOM 795 N N . GLU A 1 101 ? 31.896 85.518 94.726 1.00 22.73 101 GLU A N 1
ATOM 796 C CA . GLU A 1 101 ? 33.334 85.476 94.482 1.00 24.12 101 GLU A CA 1
ATOM 797 C C . GLU A 1 101 ? 34.032 84.136 94.712 1.00 24.11 101 GLU A C 1
ATOM 798 O O . GLU A 1 101 ? 35.106 83.897 94.154 1.00 24.72 101 GLU A O 1
ATOM 804 N N . VAL A 1 102 ? 33.438 83.263 95.522 1.00 22.39 102 VAL A N 1
ATOM 805 C CA . VAL A 1 102 ? 34.036 81.952 95.767 1.00 22.43 102 VAL A CA 1
ATOM 806 C C . VAL A 1 102 ? 33.089 80.870 95.275 1.00 21.42 102 VAL A C 1
ATOM 807 O O . VAL A 1 102 ? 33.274 79.697 95.577 1.00 21.26 102 VAL A O 1
ATOM 811 N N . SER A 1 103 ? 32.080 81.277 94.511 1.00 22.04 103 SER A N 1
ATOM 812 C CA . SER A 1 103 ? 31.079 80.354 93.978 1.00 23.38 103 SER A CA 1
ATOM 813 C C . SER A 1 103 ? 30.951 80.444 92.460 1.00 23.12 103 SER A C 1
ATOM 814 O O . SER A 1 103 ? 29.894 80.152 91.911 1.00 24.20 103 SER A O 1
ATOM 817 N N . GLN A 1 104 ? 32.013 80.838 91.773 1.00 23.13 104 GLN A N 1
ATOM 818 C CA . GLN A 1 104 ? 31.925 80.956 90.320 1.00 23.52 104 GLN A CA 1
ATOM 819 C C . GLN A 1 104 ? 31.743 79.628 89.590 1.00 23.18 104 GLN A C 1
ATOM 820 O O . GLN A 1 104 ? 31.232 79.596 88.468 1.00 23.66 104 GLN A O 1
ATOM 826 N N . GLY A 1 105 ? 32.159 78.536 90.224 1.00 24.25 105 GLY A N 1
ATOM 827 C CA . GLY A 1 105 ? 31.994 77.230 89.611 1.00 21.53 105 GLY A CA 1
ATOM 828 C C . GLY A 1 105 ? 30.508 76.953 89.525 1.00 21.33 105 GLY A C 1
ATOM 829 O O . GLY A 1 105 ? 29.978 76.665 88.453 1.00 21.88 105 GLY A O 1
ATOM 830 N N . VAL A 1 106 ? 29.823 77.064 90.657 1.00 19.93 106 VAL A N 1
ATOM 831 C CA . VAL A 1 106 ? 28.388 76.837 90.680 1.00 20.84 106 VAL A CA 1
ATOM 832 C C . VAL A 1 106 ? 27.611 77.871 89.866 1.00 21.52 106 VAL A C 1
ATOM 833 O O . VAL A 1 106 ? 26.731 77.510 89.087 1.00 21.89 106 VAL A O 1
ATOM 837 N N . LEU A 1 107 ? 27.928 79.153 90.043 1.00 22.04 107 LEU A N 1
ATOM 838 C CA . LEU A 1 107 ? 27.218 80.203 89.316 1.00 20.72 107 LEU A CA 1
ATOM 839 C C . LEU A 1 107 ? 27.359 80.082 87.795 1.00 20.08 107 LEU A C 1
ATOM 840 O O . LEU A 1 107 ? 26.395 80.310 87.066 1.00 19.54 107 LEU A O 1
ATOM 845 N N . GLN A 1 108 ? 28.546 79.724 87.312 1.00 21.44 108 GLN A N 1
ATOM 846 C CA . GLN A 1 108 ? 28.739 79.595 85.872 1.00 22.14 108 GLN A CA 1
ATOM 847 C C . GLN A 1 108 ? 28.013 78.380 85.317 1.00 20.51 108 GLN A C 1
ATOM 848 O O . GLN A 1 108 ? 27.377 78.455 84.270 1.00 21.46 108 GLN A O 1
ATOM 854 N N . ALA A 1 109 ? 28.121 77.254 86.005 1.00 19.60 109 ALA A N 1
ATOM 855 C CA . ALA A 1 109 ? 27.447 76.044 85.551 1.00 20.44 109 ALA A CA 1
ATOM 856 C C . ALA A 1 109 ? 25.942 76.318 85.453 1.00 20.72 109 ALA A C 1
ATOM 857 O O . ALA A 1 109 ? 25.268 75.898 84.514 1.00 21.00 109 ALA A O 1
ATOM 859 N N . THR A 1 110 ? 25.416 77.036 86.431 1.00 21.49 110 THR A N 1
ATOM 860 C CA . THR A 1 110 ? 24.001 77.358 86.440 1.00 21.30 110 THR A CA 1
ATOM 861 C C . THR A 1 110 ? 23.638 78.234 85.240 1.00 22.63 110 THR A C 1
ATOM 862 O O . THR A 1 110 ? 22.555 78.097 84.662 1.00 21.69 110 THR A O 1
ATOM 866 N N . PHE A 1 111 ? 24.551 79.127 84.866 1.00 21.12 111 PHE A N 1
ATOM 867 C CA . PHE A 1 111 ? 24.331 80.006 83.723 1.00 21.34 111 PHE A CA 1
ATOM 868 C C . PHE A 1 111 ? 24.271 79.134 82.467 1.00 22.32 111 PHE A C 1
ATOM 869 O O . PHE A 1 111 ? 23.373 79.271 81.637 1.00 22.54 111 PHE A O 1
ATOM 877 N N . GLU A 1 112 ? 25.235 78.228 82.344 1.00 22.37 112 GLU A N 1
ATOM 878 C CA . GLU A 1 112 ? 25.287 77.314 81.211 1.00 21.88 112 GLU A CA 1
ATOM 879 C C . GLU A 1 112 ? 24.045 76.408 81.209 1.00 20.40 112 GLU A C 1
ATOM 880 O O . GLU A 1 112 ? 23.536 76.034 80.150 1.00 21.63 112 GLU A O 1
ATOM 886 N N . TYR A 1 113 ? 23.559 76.064 82.397 1.00 19.89 113 TYR A N 1
ATOM 887 C CA . TYR A 1 113 ? 22.368 75.226 82.525 1.00 20.56 113 TYR A CA 1
ATOM 888 C C . TYR A 1 113 ? 21.138 75.950 81.966 1.00 21.71 113 TYR A C 1
ATOM 889 O O . TYR A 1 113 ? 20.347 75.372 81.218 1.00 19.73 113 TYR A O 1
ATOM 898 N N . GLN A 1 114 ? 20.985 77.217 82.346 1.00 22.36 114 GLN A N 1
ATOM 899 C CA . GLN A 1 114 ? 19.863 78.024 81.894 1.00 23.73 114 GLN A CA 1
ATOM 900 C C . GLN A 1 114 ? 19.840 78.173 80.375 1.00 25.18 114 GLN A C 1
ATOM 901 O O . GLN A 1 114 ? 18.775 78.077 79.763 1.00 24.93 114 GLN A O 1
ATOM 907 N N . THR A 1 115 ? 21.003 78.394 79.761 1.00 25.33 115 THR A N 1
ATOM 908 C CA . THR A 1 115 ? 21.029 78.564 78.313 1.00 27.07 115 THR A CA 1
ATOM 909 C C . THR A 1 115 ? 20.737 77.269 77.573 1.00 26.28 115 THR A C 1
ATOM 910 O O . THR A 1 115 ? 20.068 77.285 76.543 1.00 27.48 115 THR A O 1
ATOM 914 N N . MET A 1 116 ? 21.227 76.148 78.093 1.00 25.82 116 MET A N 1
ATOM 915 C CA . MET A 1 116 ? 20.965 74.859 77.464 1.00 24.57 116 MET A CA 1
ATOM 916 C C . MET A 1 116 ? 19.472 74.547 77.548 1.00 25.05 116 MET A C 1
ATOM 917 O O . MET A 1 116 ? 18.888 74.025 76.604 1.00 25.96 116 MET A O 1
ATOM 922 N N . ILE A 1 117 ? 18.855 74.869 78.683 1.00 24.12 117 ILE A N 1
ATOM 923 C CA . ILE A 1 117 ? 17.429 74.616 78.857 1.00 23.58 117 ILE A CA 1
ATOM 924 C C . ILE A 1 117 ? 16.607 75.481 77.920 1.00 24.45 117 ILE A C 1
ATOM 925 O O . ILE A 1 117 ? 15.688 74.994 77.263 1.00 26.20 117 ILE A O 1
ATOM 930 N N . ALA A 1 118 ? 16.936 76.766 77.859 1.00 22.43 118 ALA A N 1
ATOM 931 C CA . ALA A 1 118 ? 16.218 77.679 76.984 1.00 21.71 118 ALA A CA 1
ATOM 932 C C . ALA A 1 118 ? 16.352 77.262 75.512 1.00 22.08 118 ALA A C 1
ATOM 933 O O . ALA A 1 118 ? 15.447 77.492 74.711 1.00 22.59 118 ALA A O 1
ATOM 935 N N . GLU A 1 119 ? 17.474 76.645 75.158 1.00 22.16 119 GLU A N 1
ATOM 936 C CA . GLU A 1 119 ? 17.693 76.200 73.784 1.00 24.77 119 GLU A CA 1
ATOM 937 C C . GLU A 1 119 ? 16.860 74.974 73.472 1.00 24.84 119 GLU A C 1
ATOM 938 O O . GLU A 1 119 ? 16.226 74.887 72.420 1.00 25.73 119 GLU A O 1
ATOM 944 N N . LEU A 1 120 ? 16.870 74.027 74.400 1.00 24.90 120 LEU A N 1
ATOM 945 C CA . LEU A 1 120 ? 16.125 72.788 74.252 1.00 26.25 120 LEU A CA 1
ATOM 946 C C . LEU A 1 120 ? 14.632 73.103 74.096 1.00 27.81 120 LEU A C 1
ATOM 947 O O . LEU A 1 120 ? 13.914 72.433 73.346 1.00 28.74 120 LEU A O 1
ATOM 952 N N . ALA A 1 121 ? 14.177 74.137 74.800 1.00 25.84 121 ALA A N 1
ATOM 953 C CA . ALA A 1 121 ? 12.777 74.557 74.756 1.00 25.51 121 ALA A CA 1
ATOM 954 C C . ALA A 1 121 ? 12.479 75.534 73.604 1.00 24.39 121 ALA A C 1
ATOM 955 O O . ALA A 1 121 ? 11.319 75.750 73.252 1.00 21.79 121 ALA A O 1
ATOM 957 N N . GLY A 1 122 ? 13.527 76.115 73.025 1.00 23.23 122 GLY A N 1
ATOM 958 C CA . GLY A 1 122 ? 13.339 77.066 71.944 1.00 23.50 122 GLY A CA 1
ATOM 959 C C . GLY A 1 122 ? 12.796 78.375 72.486 1.00 22.59 122 GLY A C 1
ATOM 960 O O . GLY A 1 122 ? 12.100 79.120 71.797 1.00 22.24 122 GLY A O 1
ATOM 961 N N . LEU A 1 123 ? 13.108 78.648 73.743 1.00 21.92 123 LEU A N 1
ATOM 962 C CA . LEU A 1 123 ? 12.651 79.861 74.384 1.00 22.33 123 LEU A CA 1
ATOM 963 C C . LEU A 1 123 ? 13.836 80.755 74.722 1.00 24.18 123 LEU A C 1
ATOM 964 O O . LEU A 1 123 ? 14.990 80.374 74.491 1.00 25.73 123 LEU A O 1
ATOM 969 N N . GLU A 1 124 ? 13.546 81.932 75.268 1.00 23.64 124 GLU A N 1
ATOM 970 C CA . GLU A 1 124 ? 14.565 82.930 75.595 1.00 24.38 124 GLU A CA 1
ATOM 971 C C . GLU A 1 124 ? 15.300 82.821 76.928 1.00 23.51 124 GLU A C 1
ATOM 972 O O . GLU A 1 124 ? 16.490 83.127 77.004 1.00 24.15 124 GLU A O 1
ATOM 978 N N . ILE A 1 125 ? 14.597 82.419 77.978 1.00 21.82 125 ILE A N 1
ATOM 979 C CA . ILE A 1 125 ? 15.209 82.308 79.291 1.00 21.10 125 ILE A CA 1
ATOM 980 C C . ILE A 1 125 ? 14.701 81.096 80.060 1.00 22.55 125 ILE A C 1
ATOM 981 O O . ILE A 1 125 ? 13.719 80.460 79.665 1.00 22.40 125 ILE A O 1
ATOM 986 N N . ALA A 1 126 ? 15.378 80.794 81.167 1.00 21.90 126 ALA A N 1
ATOM 987 C CA . ALA A 1 126 ? 15.021 79.679 82.041 1.00 20.41 126 ALA A CA 1
ATOM 988 C C . ALA A 1 126 ? 15.617 79.930 83.421 1.00 20.84 126 ALA A C 1
ATOM 989 O O . ALA A 1 126 ? 16.646 80.606 83.540 1.00 21.41 126 ALA A O 1
ATOM 991 N N . ASN A 1 127 ? 14.972 79.415 84.465 1.00 21.48 127 ASN A N 1
ATOM 992 C CA . ASN A 1 127 ? 15.507 79.590 85.811 1.00 23.24 127 ASN A CA 1
ATOM 993 C C . ASN A 1 127 ? 16.499 78.472 86.105 1.00 23.38 127 ASN A C 1
ATOM 994 O O . ASN A 1 127 ? 16.761 77.625 85.247 1.00 22.62 127 ASN A O 1
ATOM 999 N N . ALA A 1 128 ? 17.041 78.473 87.318 1.00 24.66 128 ALA A N 1
ATOM 1000 C CA . ALA A 1 128 ? 18.035 77.494 87.731 1.00 26.77 128 ALA A CA 1
ATOM 1001 C C . ALA A 1 128 ? 17.520 76.099 88.102 1.00 28.14 128 ALA A C 1
ATOM 1002 O O . ALA A 1 128 ? 18.257 75.323 88.715 1.00 28.72 128 ALA A O 1
ATOM 1004 N N . SER A 1 129 ? 16.271 75.800 87.732 1.00 27.89 129 SER A N 1
ATOM 1005 C CA . SER A 1 129 ? 15.606 74.502 87.967 1.00 28.24 129 SER A CA 1
ATOM 1006 C C . SER A 1 129 ? 14.612 74.459 89.127 1.00 28.58 129 SER A C 1
ATOM 1007 O O . SER A 1 129 ? 14.714 75.213 90.089 1.00 30.13 129 SER A O 1
ATOM 1010 N N . MET A 1 130 ? 13.649 73.549 89.013 1.00 29.05 130 MET A N 1
ATOM 1011 C CA . MET A 1 130 ? 12.611 73.353 90.018 1.00 28.39 130 MET A CA 1
ATOM 1012 C C . MET A 1 130 ? 12.869 71.976 90.627 1.00 28.23 130 MET A C 1
ATOM 1013 O O . MET A 1 130 ? 13.745 71.252 90.163 1.00 28.07 130 MET A O 1
ATOM 1018 N N . TYR A 1 131 ? 12.108 71.603 91.649 1.00 26.72 131 TYR A N 1
ATOM 1019 C CA . TYR A 1 131 ? 12.309 70.303 92.278 1.00 27.56 131 TYR A CA 1
ATOM 1020 C C . TYR A 1 131 ? 12.106 69.153 91.288 1.00 26.04 131 TYR A C 1
ATOM 1021 O O . TYR A 1 131 ? 12.950 68.265 91.177 1.00 24.50 131 TYR A O 1
ATOM 1030 N N . ASP A 1 132 ? 10.993 69.171 90.567 1.00 24.98 132 ASP A N 1
ATOM 1031 C CA . ASP A 1 132 ? 10.734 68.136 89.575 1.00 25.22 132 ASP A CA 1
ATOM 1032 C C . ASP A 1 132 ? 9.800 68.662 88.488 1.00 24.09 132 ASP A C 1
ATOM 1033 O O . ASP A 1 132 ? 9.483 69.851 88.462 1.00 23.61 132 ASP A O 1
ATOM 1038 N N . GLY A 1 133 ? 9.384 67.785 87.579 1.00 23.69 133 GLY A N 1
ATOM 1039 C CA . GLY A 1 133 ? 8.488 68.200 86.511 1.00 21.95 133 GLY A CA 1
ATOM 1040 C C . GLY A 1 133 ? 7.124 68.672 86.997 1.00 20.54 133 GLY A C 1
ATOM 1041 O O . GLY A 1 133 ? 6.596 69.675 86.523 1.00 19.39 133 GLY A O 1
ATOM 1042 N N . ALA A 1 134 ? 6.551 67.950 87.950 1.00 20.51 134 ALA A N 1
ATOM 1043 C CA . ALA A 1 134 ? 5.240 68.302 88.479 1.00 21.25 134 ALA A CA 1
ATOM 1044 C C . ALA A 1 134 ? 5.247 69.667 89.161 1.00 22.23 134 ALA A C 1
ATOM 1045 O O . ALA A 1 134 ? 4.376 70.496 88.899 1.00 23.87 134 ALA A O 1
ATOM 1047 N N . THR A 1 135 ? 6.217 69.912 90.039 1.00 21.93 135 THR A N 1
ATOM 1048 C CA . THR A 1 135 ? 6.249 71.203 90.710 1.00 20.42 135 THR A CA 1
ATOM 1049 C C . THR A 1 135 ? 6.575 72.297 89.703 1.00 20.36 135 THR A C 1
ATOM 1050 O O . THR A 1 135 ? 6.141 73.436 89.861 1.00 20.78 135 THR A O 1
ATOM 1054 N N . ALA A 1 136 ? 7.320 71.951 88.655 1.00 19.65 136 ALA A N 1
ATOM 1055 C CA . ALA A 1 136 ? 7.664 72.925 87.621 1.00 18.31 136 ALA A CA 1
ATOM 1056 C C . ALA A 1 136 ? 6.399 73.359 86.882 1.00 18.33 136 ALA A C 1
ATOM 1057 O O . ALA A 1 136 ? 6.239 74.532 86.544 1.00 16.94 136 ALA A O 1
ATOM 1059 N N . LEU A 1 137 ? 5.509 72.398 86.633 1.00 17.97 137 LEU A N 1
ATOM 1060 C CA . LEU A 1 137 ? 4.245 72.661 85.948 1.00 18.36 137 LEU A CA 1
ATOM 1061 C C . LEU A 1 137 ? 3.386 73.577 86.817 1.00 19.21 137 LEU A C 1
ATOM 1062 O O . LEU A 1 137 ? 2.870 74.598 86.351 1.00 18.51 137 LEU A O 1
ATOM 1067 N N . ALA A 1 138 ? 3.242 73.206 88.086 1.00 18.27 138 ALA A N 1
ATOM 1068 C CA . ALA A 1 138 ? 2.461 74.005 89.021 1.00 19.59 138 ALA A CA 1
ATOM 1069 C C . ALA A 1 138 ? 2.956 75.441 89.021 1.00 19.08 138 ALA A C 1
ATOM 1070 O O . ALA A 1 138 ? 2.164 76.370 88.897 1.00 19.45 138 ALA A O 1
ATOM 1072 N N . GLU A 1 139 ? 4.267 75.620 89.159 1.00 19.30 139 GLU A N 1
ATOM 1073 C CA . GLU A 1 139 ? 4.860 76.956 89.182 1.00 20.19 139 GLU A CA 1
ATOM 1074 C C . GLU A 1 139 ? 4.670 77.683 87.848 1.00 19.84 139 GLU A C 1
ATOM 1075 O O . GLU A 1 139 ? 4.346 78.869 87.824 1.00 19.42 139 GLU A O 1
ATOM 1081 N N . GLY A 1 140 ? 4.875 76.970 86.743 1.00 18.82 140 GLY A N 1
ATOM 1082 C CA . GLY A 1 140 ? 4.709 77.579 85.437 1.00 18.84 140 GLY A CA 1
ATOM 1083 C C . GLY A 1 140 ? 3.287 78.071 85.245 1.00 19.90 140 GLY A C 1
ATOM 1084 O O . GLY A 1 140 ? 3.057 79.153 84.713 1.00 17.68 140 GLY A O 1
ATOM 1085 N N . VAL A 1 141 ? 2.325 77.267 85.686 1.00 21.10 141 VAL A N 1
ATOM 1086 C CA . VAL A 1 141 ? 0.922 77.631 85.572 1.00 20.05 141 VAL A CA 1
ATOM 1087 C C . VAL A 1 141 ? 0.622 78.885 86.391 1.00 20.36 141 VAL A C 1
ATOM 1088 O O . VAL A 1 141 ? -0.067 79.787 85.920 1.00 19.37 141 VAL A O 1
ATOM 1092 N N . LEU A 1 142 ? 1.147 78.938 87.613 1.00 20.03 142 LEU A N 1
ATOM 1093 C CA . LEU A 1 142 ? 0.928 80.081 88.488 1.00 21.24 142 LEU A CA 1
ATOM 1094 C C . LEU A 1 142 ? 1.540 81.334 87.874 1.00 22.80 142 LEU A C 1
ATOM 1095 O O . LEU A 1 142 ? 1.033 82.443 88.064 1.00 23.55 142 LEU A O 1
ATOM 1100 N N . LEU A 1 143 ? 2.629 81.153 87.135 1.00 23.53 143 LEU A N 1
ATOM 1101 C CA . LEU A 1 143 ? 3.297 82.273 86.486 1.00 24.64 143 LEU A CA 1
ATOM 1102 C C . LEU A 1 143 ? 2.290 82.871 85.505 1.00 25.83 143 LEU A C 1
ATOM 1103 O O . LEU A 1 143 ? 2.082 84.089 85.467 1.00 25.66 143 LEU A O 1
ATOM 1108 N N . ALA A 1 144 ? 1.662 81.992 84.727 1.00 24.39 144 ALA A N 1
ATOM 1109 C CA . ALA A 1 144 ? 0.670 82.384 83.736 1.00 24.45 144 ALA A CA 1
ATOM 1110 C C . ALA A 1 144 ? -0.504 83.126 84.366 1.00 26.48 144 ALA A C 1
ATOM 1111 O O . ALA A 1 144 ? -0.876 84.217 83.922 1.00 25.12 144 ALA A O 1
ATOM 1113 N N . LEU A 1 145 ? -1.088 82.523 85.400 1.00 26.55 145 LEU A N 1
ATOM 1114 C CA . LEU A 1 145 ? -2.230 83.112 86.082 1.00 26.10 145 LEU A CA 1
ATOM 1115 C C . LEU A 1 145 ? -1.874 84.488 86.606 1.00 26.67 145 LEU A C 1
ATOM 1116 O O . LEU A 1 145 ? -2.702 85.401 86.612 1.00 24.98 145 LEU A O 1
ATOM 1121 N N . ARG A 1 146 ? -0.626 84.628 87.031 1.00 27.67 146 ARG A N 1
ATOM 1122 C CA . ARG A 1 146 ? -0.128 85.882 87.568 1.00 29.62 146 ARG A CA 1
ATOM 1123 C C . ARG A 1 146 ? 0.027 86.899 86.449 1.00 30.41 146 ARG A C 1
ATOM 1124 O O . ARG A 1 146 ? -0.331 88.067 86.591 1.00 31.36 146 ARG A O 1
ATOM 1132 N N . GLU A 1 147 ? 0.551 86.434 85.326 1.00 31.69 147 GLU A N 1
ATOM 1133 C CA . GLU A 1 147 ? 0.784 87.289 84.176 1.00 33.40 147 GLU A CA 1
ATOM 1134 C C . GLU A 1 147 ? -0.505 87.801 83.532 1.00 32.54 147 GLU A C 1
ATOM 1135 O O . GLU A 1 147 ? -0.580 88.965 83.137 1.00 33.47 147 GLU A O 1
ATOM 1141 N N . THR A 1 148 ? -1.514 86.939 83.429 1.00 31.03 148 THR A N 1
ATOM 1142 C CA . THR A 1 148 ? -2.790 87.322 82.824 1.00 29.94 148 THR A CA 1
ATOM 1143 C C . THR A 1 148 ? -3.772 87.880 83.850 1.00 30.20 148 THR A C 1
ATOM 1144 O O . THR A 1 148 ? -4.751 88.527 83.486 1.00 31.71 148 THR A O 1
ATOM 1148 N N . GLY A 1 149 ? -3.508 87.630 85.129 1.00 30.73 149 GLY A N 1
ATOM 1149 C CA . GLY A 1 149 ? -4.390 88.108 86.179 1.00 28.94 149 GLY A CA 1
ATOM 1150 C C . GLY A 1 149 ? -5.661 87.275 86.285 1.00 30.80 149 GLY A C 1
ATOM 1151 O O . GLY A 1 149 ? -6.639 87.692 86.911 1.00 31.89 149 GLY A O 1
ATOM 1152 N N . ARG A 1 150 ? -5.644 86.092 85.676 1.00 29.65 150 ARG A N 1
ATOM 1153 C CA . ARG A 1 150 ? -6.792 85.192 85.693 1.00 29.43 150 ARG A CA 1
ATOM 1154 C C . ARG A 1 150 ? -6.575 84.015 86.643 1.00 29.00 150 ARG A C 1
ATOM 1155 O O . ARG A 1 150 ? -5.476 83.817 87.159 1.00 29.91 150 ARG A O 1
ATOM 1163 N N . MET A 1 151 ? -7.624 83.229 86.864 1.00 28.77 151 MET A N 1
ATOM 1164 C CA . MET A 1 151 ? -7.536 82.085 87.765 1.00 29.38 151 MET A CA 1
ATOM 1165 C C . MET A 1 151 ? -8.095 80.786 87.179 1.00 27.97 151 MET A C 1
ATOM 1166 O O . MET A 1 151 ? -8.286 79.813 87.899 1.00 27.81 151 MET A O 1
ATOM 1171 N N . GLY A 1 152 ? -8.354 80.771 85.876 1.00 27.55 152 GLY A N 1
ATOM 1172 C CA . GLY A 1 152 ? -8.879 79.573 85.244 1.00 24.77 152 GLY A CA 1
ATOM 1173 C C . GLY A 1 152 ? -7.798 78.811 84.495 1.00 23.93 152 GLY A C 1
ATOM 1174 O O . GLY A 1 152 ? -6.959 79.405 83.813 1.00 24.14 152 GLY A O 1
ATOM 1175 N N . VAL A 1 153 ? -7.827 77.488 84.603 1.00 23.73 153 VAL A N 1
ATOM 1176 C CA . VAL A 1 153 ? -6.827 76.655 83.954 1.00 23.06 153 VAL A CA 1
ATOM 1177 C C . VAL A 1 153 ? -7.414 75.459 83.219 1.00 23.30 153 VAL A C 1
ATOM 1178 O O . VAL A 1 153 ? -8.231 74.723 83.767 1.00 23.96 153 VAL A O 1
ATOM 1182 N N . LEU A 1 154 ? -6.983 75.286 81.972 1.00 23.23 154 LEU A N 1
ATOM 1183 C CA . LEU A 1 154 ? -7.395 74.164 81.135 1.00 24.81 154 LEU A CA 1
ATOM 1184 C C . LEU A 1 154 ? -6.168 73.286 80.947 1.00 24.26 154 LEU A C 1
ATOM 1185 O O . LEU A 1 154 ? -5.141 73.753 80.463 1.00 23.70 154 LEU A O 1
ATOM 1190 N N . VAL A 1 155 ? -6.269 72.021 81.337 1.00 23.99 155 VAL A N 1
ATOM 1191 C CA . VAL A 1 155 ? -5.152 71.103 81.198 1.00 22.12 155 VAL A CA 1
ATOM 1192 C C . VAL A 1 155 ? -5.612 69.844 80.495 1.00 24.03 155 VAL A C 1
ATOM 1193 O O . VAL A 1 155 ? -6.698 69.322 80.774 1.00 22.72 155 VAL A O 1
ATOM 1197 N N . SER A 1 156 ? -4.786 69.366 79.571 1.00 23.52 156 SER A N 1
ATOM 1198 C CA . SER A 1 156 ? -5.099 68.154 78.832 1.00 23.70 156 SER A CA 1
ATOM 1199 C C . SER A 1 156 ? -4.894 66.933 79.725 1.00 22.96 156 SER A C 1
ATOM 1200 O O . SER A 1 156 ? -3.936 66.864 80.493 1.00 20.65 156 SER A O 1
ATOM 1203 N N . GLN A 1 157 ? -5.801 65.970 79.623 1.00 23.04 157 GLN A N 1
ATOM 1204 C CA . GLN A 1 157 ? -5.683 64.755 80.416 1.00 21.80 157 GLN A CA 1
ATOM 1205 C C . GLN A 1 157 ? -4.430 63.999 79.964 1.00 20.62 157 GLN A C 1
ATOM 1206 O O . GLN A 1 157 ? -3.983 63.072 80.626 1.00 19.58 157 GLN A O 1
ATOM 1212 N N . GLY A 1 158 ? -3.881 64.399 78.817 1.00 21.88 158 GLY A N 1
ATOM 1213 C CA . GLY A 1 158 ? -2.669 63.774 78.304 1.00 20.94 158 GLY A CA 1
ATOM 1214 C C . GLY A 1 158 ? -1.452 64.136 79.152 1.00 21.31 158 GLY A C 1
ATOM 1215 O O . GLY A 1 158 ? -0.370 63.563 78.999 1.00 20.40 158 GLY A O 1
ATOM 1216 N N . VAL A 1 159 ? -1.628 65.108 80.042 1.00 20.72 159 VAL A N 1
ATOM 1217 C CA . VAL A 1 159 ? -0.551 65.528 80.928 1.00 21.93 159 VAL A CA 1
ATOM 1218 C C . VAL A 1 159 ? -0.437 64.474 82.014 1.00 22.43 159 VAL A C 1
ATOM 1219 O O . VAL A 1 159 ? -1.450 64.015 82.549 1.00 21.99 159 VAL A O 1
ATOM 1223 N N . HIS A 1 160 ? 0.795 64.090 82.330 1.00 22.35 160 HIS A N 1
ATOM 1224 C CA . HIS A 1 160 ? 1.042 63.078 83.348 1.00 23.29 160 HIS A CA 1
ATOM 1225 C C . HIS A 1 160 ? 0.065 63.237 84.508 1.00 23.18 160 HIS A C 1
ATOM 1226 O O . HIS A 1 160 ? -0.050 64.320 85.085 1.00 24.59 160 HIS A O 1
ATOM 1233 N N . PRO A 1 161 ? -0.655 62.155 84.860 1.00 23.83 161 PRO A N 1
ATOM 1234 C CA . PRO A 1 161 ? -1.639 62.144 85.949 1.00 24.27 161 PRO A CA 1
ATOM 1235 C C . PRO A 1 161 ? -1.123 62.642 87.294 1.00 23.58 161 PRO A C 1
ATOM 1236 O O . PRO A 1 161 ? -1.845 63.293 88.042 1.00 23.33 161 PRO A O 1
ATOM 1240 N N . GLU A 1 162 ? 0.125 62.331 87.614 1.00 24.20 162 GLU A N 1
ATOM 1241 C CA . GLU A 1 162 ? 0.684 62.803 88.870 1.00 23.09 162 GLU A CA 1
ATOM 1242 C C . GLU A 1 162 ? 0.948 64.300 88.774 1.00 21.57 162 GLU A C 1
ATOM 1243 O O . GLU A 1 162 ? 0.783 65.025 89.753 1.00 20.17 162 GLU A O 1
ATOM 1249 N N . TYR A 1 163 ? 1.347 64.756 87.590 1.00 20.37 163 TYR A N 1
ATOM 1250 C CA . TYR A 1 163 ? 1.607 66.173 87.368 1.00 23.39 163 TYR A CA 1
ATOM 1251 C C . TYR A 1 163 ? 0.301 66.937 87.577 1.00 23.76 163 TYR A C 1
ATOM 1252 O O . TYR A 1 163 ? 0.284 68.001 88.193 1.00 23.59 163 TYR A O 1
ATOM 1261 N N . ARG A 1 164 ? -0.795 66.384 87.064 1.00 22.99 164 ARG A N 1
ATOM 1262 C CA . ARG A 1 164 ? -2.095 67.028 87.207 1.00 23.34 164 ARG A CA 1
ATOM 1263 C C . ARG A 1 164 ? -2.546 67.044 88.664 1.00 23.76 164 ARG A C 1
ATOM 1264 O O . ARG A 1 164 ? -3.276 67.940 89.089 1.00 25.83 164 ARG A O 1
ATOM 1272 N N . ALA A 1 165 ? -2.091 66.058 89.431 1.00 23.94 165 ALA A N 1
ATOM 1273 C CA . ALA A 1 165 ? -2.431 65.961 90.843 1.00 23.86 165 ALA A CA 1
ATOM 1274 C C . ALA A 1 165 ? -1.671 67.031 91.627 1.00 25.83 165 ALA A C 1
ATOM 1275 O O . ALA A 1 165 ? -2.246 67.703 92.495 1.00 27.92 165 ALA A O 1
ATOM 1277 N N . VAL A 1 166 ? -0.381 67.188 91.325 1.00 23.09 166 VAL A N 1
ATOM 1278 C CA . VAL A 1 166 ? 0.430 68.194 92.003 1.00 22.45 166 VAL A CA 1
ATOM 1279 C C . VAL A 1 166 ? -0.108 69.568 91.623 1.00 22.23 166 VAL A C 1
ATOM 1280 O O . VAL A 1 166 ? -0.133 70.486 92.438 1.00 22.15 166 VAL A O 1
ATOM 1284 N N . LEU A 1 167 ? -0.536 69.693 90.373 1.00 20.81 167 LEU A N 1
ATOM 1285 C CA . LEU A 1 167 ? -1.093 70.936 89.875 1.00 22.11 167 LEU A CA 1
ATOM 1286 C C . LEU A 1 167 ? -2.400 71.274 90.613 1.00 23.51 167 LEU A C 1
ATOM 1287 O O . LEU A 1 167 ? -2.599 72.404 91.056 1.00 21.50 167 LEU A O 1
ATOM 1292 N N . ARG A 1 168 ? -3.288 70.290 90.738 1.00 26.65 168 ARG A N 1
ATOM 1293 C CA . ARG A 1 168 ? -4.556 70.501 91.427 1.00 29.85 168 ARG A CA 1
ATOM 1294 C C . ARG A 1 168 ? -4.314 70.991 92.847 1.00 30.60 168 ARG A C 1
ATOM 1295 O O . ARG A 1 168 ? -5.017 71.874 93.338 1.00 30.82 168 ARG A O 1
ATOM 1303 N N . ALA A 1 169 ? -3.319 70.402 93.505 1.00 29.49 169 ALA A N 1
ATOM 1304 C CA . ALA A 1 169 ? -2.992 70.765 94.874 1.00 27.72 169 ALA A CA 1
ATOM 1305 C C . ALA A 1 169 ? -2.515 72.208 94.988 1.00 27.25 169 ALA A C 1
ATOM 1306 O O . ALA A 1 169 ? -2.858 72.893 95.946 1.00 28.63 169 ALA A O 1
ATOM 1308 N N . TYR A 1 170 ? -1.725 72.671 94.022 1.00 26.24 170 TYR A N 1
ATOM 1309 C CA . TYR A 1 170 ? -1.236 74.045 94.047 1.00 25.77 170 TYR A CA 1
ATOM 1310 C C . TYR A 1 170 ? -2.367 75.015 93.712 1.00 25.95 170 TYR A C 1
ATOM 1311 O O . TYR A 1 170 ? -2.520 76.056 94.353 1.00 23.68 170 TYR A O 1
ATOM 1320 N N . LEU A 1 171 ? -3.157 74.669 92.702 1.00 26.53 171 LEU A N 1
ATOM 1321 C CA . LEU A 1 171 ? -4.275 75.513 92.287 1.00 28.11 171 LEU A CA 1
ATOM 1322 C C . LEU A 1 171 ? -5.295 75.629 93.420 1.00 27.27 171 LEU A C 1
ATOM 1323 O O . LEU A 1 171 ? -5.859 76.694 93.667 1.00 26.19 171 LEU A O 1
ATOM 1328 N N . GLU A 1 172 ? -5.512 74.522 94.113 1.00 28.10 172 GLU A N 1
ATOM 1329 C CA . GLU A 1 172 ? -6.443 74.486 95.228 1.00 31.95 172 GLU A CA 1
ATOM 1330 C C . GLU A 1 172 ? -5.896 75.362 96.365 1.00 30.47 172 GLU A C 1
ATOM 1331 O O . GLU A 1 172 ? -6.658 75.980 97.114 1.00 29.29 172 GLU A O 1
ATOM 1337 N N . ALA A 1 173 ? -4.570 75.418 96.470 1.00 27.91 173 ALA A N 1
ATOM 1338 C CA . ALA A 1 173 ? -3.896 76.208 97.497 1.00 27.36 173 ALA A CA 1
ATOM 1339 C C . ALA A 1 173 ? -4.061 77.713 97.298 1.00 25.67 173 ALA A C 1
ATOM 1340 O O . ALA A 1 173 ? -4.294 78.445 98.256 1.00 25.55 173 ALA A O 1
ATOM 1342 N N . VAL A 1 174 ? -3.948 78.169 96.056 1.00 25.34 174 VAL A N 1
ATOM 1343 C CA . VAL A 1 174 ? -4.064 79.595 95.755 1.00 27.15 174 VAL A CA 1
ATOM 1344 C C . VAL A 1 174 ? -5.483 80.025 95.371 1.00 27.59 174 VAL A C 1
ATOM 1345 O O . VAL A 1 174 ? -5.727 81.207 95.118 1.00 26.67 174 VAL A O 1
ATOM 1349 N N . GLY A 1 175 ? -6.406 79.065 95.332 1.00 27.00 175 GLY A N 1
ATOM 1350 C CA . GLY A 1 175 ? -7.789 79.365 94.998 1.00 27.83 175 GLY A CA 1
ATOM 1351 C C . GLY A 1 175 ? -8.125 79.523 93.523 1.00 29.19 175 GLY A C 1
ATOM 1352 O O . GLY A 1 175 ? -8.933 80.380 93.166 1.00 28.58 175 GLY A O 1
ATOM 1353 N N . ALA A 1 176 ? -7.518 78.700 92.669 1.00 29.71 176 ALA A N 1
ATOM 1354 C CA . ALA A 1 176 ? -7.762 78.750 91.227 1.00 31.54 176 ALA A CA 1
ATOM 1355 C C . ALA A 1 176 ? -8.625 77.564 90.801 1.00 33.77 176 ALA A C 1
ATOM 1356 O O . ALA A 1 176 ? -8.793 76.613 91.566 1.00 35.86 176 ALA A O 1
ATOM 1358 N N . LYS A 1 177 ? -9.173 77.620 89.588 1.00 35.96 177 LYS A N 1
ATOM 1359 C CA . LYS A 1 177 ? -10.016 76.535 89.068 1.00 37.59 177 LYS A CA 1
ATOM 1360 C C . LYS A 1 177 ? -9.280 75.714 88.016 1.00 35.99 177 LYS A C 1
ATOM 1361 O O . LYS A 1 177 ? -8.527 76.254 87.208 1.00 36.08 177 LYS A O 1
ATOM 1367 N N . LEU A 1 178 ? -9.510 74.407 88.021 1.00 33.78 178 LEU A N 1
ATOM 1368 C CA . LEU A 1 178 ? -8.868 73.530 87.060 1.00 32.13 178 LEU A CA 1
ATOM 1369 C C . LEU A 1 178 ? -9.881 72.691 86.295 1.00 32.17 178 LEU A C 1
ATOM 1370 O O . LEU A 1 178 ? -10.687 71.980 86.892 1.00 32.67 178 LEU A O 1
ATOM 1375 N N . LEU A 1 179 ? -9.842 72.790 84.972 1.00 30.55 179 LEU A N 1
ATOM 1376 C CA . LEU A 1 179 ? -10.722 71.996 84.129 1.00 30.77 179 LEU A CA 1
ATOM 1377 C C . LEU A 1 179 ? -9.840 71.043 83.333 1.00 28.71 179 LEU A C 1
ATOM 1378 O O . LEU A 1 179 ? -8.836 71.450 82.753 1.00 25.90 179 LEU A O 1
ATOM 1383 N N . THR A 1 180 ? -10.218 69.773 83.321 1.00 28.19 180 THR A N 1
ATOM 1384 C CA . THR A 1 180 ? -9.456 68.757 82.616 1.00 28.75 180 THR A CA 1
ATOM 1385 C C . THR A 1 180 ? -10.114 68.414 81.292 1.00 29.39 180 THR A C 1
ATOM 1386 O O . THR A 1 180 ? -11.308 68.112 81.242 1.00 32.44 180 THR A O 1
ATOM 1390 N N . LEU A 1 181 ? -9.332 68.478 80.219 1.00 28.19 181 LEU A N 1
ATOM 1391 C CA . LEU A 1 181 ? -9.826 68.154 78.890 1.00 25.28 181 LEU A CA 1
ATOM 1392 C C . LEU A 1 181 ? -9.611 66.672 78.657 1.00 25.70 181 LEU A C 1
ATOM 1393 O O . LEU A 1 181 ? -8.484 66.220 78.488 1.00 25.85 181 LEU A O 1
ATOM 1398 N N . PRO A 1 182 ? -10.692 65.888 78.654 1.00 26.30 182 PRO A N 1
ATOM 1399 C CA . PRO A 1 182 ? -10.494 64.462 78.430 1.00 27.17 182 PRO A CA 1
ATOM 1400 C C . PRO A 1 182 ? -9.912 64.157 77.059 1.00 29.24 182 PRO A C 1
ATOM 1401 O O . PRO A 1 182 ? -10.143 64.871 76.075 1.00 29.07 182 PRO A O 1
ATOM 1405 N N . LEU A 1 183 ? -9.137 63.085 77.028 1.00 30.03 183 LEU A N 1
ATOM 1406 C CA . LEU A 1 183 ? -8.471 62.610 75.837 1.00 30.05 183 LEU A CA 1
ATOM 1407 C C . LEU A 1 183 ? -9.434 61.709 75.064 1.00 32.23 183 LEU A C 1
ATOM 1408 O O . LEU A 1 183 ? -10.150 60.898 75.655 1.00 31.78 183 LEU A O 1
ATOM 1413 N N . GLU A 1 184 ? -9.473 61.866 73.749 1.00 34.13 184 GLU A N 1
ATOM 1414 C CA . GLU A 1 184 ? -10.311 61.004 72.926 1.00 35.61 184 GLU A CA 1
ATOM 1415 C C . GLU A 1 184 ? -9.417 60.445 71.823 1.00 33.31 184 GLU A C 1
ATOM 1416 O O . GLU A 1 184 ? -8.714 61.189 71.147 1.00 31.91 184 GLU A O 1
ATOM 1422 N N . GLY A 1 185 ? -9.422 59.127 71.668 1.00 32.55 185 GLY A N 1
ATOM 1423 C CA . GLY A 1 185 ? -8.581 58.514 70.661 1.00 32.54 185 GLY A CA 1
ATOM 1424 C C . GLY A 1 185 ? -7.102 58.671 70.985 1.00 33.59 185 GLY A C 1
ATOM 1425 O O . GLY A 1 185 ? -6.254 58.582 70.095 1.00 35.08 185 GLY A O 1
ATOM 1426 N N . GLY A 1 186 ? -6.789 58.917 72.255 1.00 32.16 186 GLY A N 1
ATOM 1427 C CA . GLY A 1 186 ? -5.404 59.067 72.664 1.00 30.65 186 GLY A CA 1
ATOM 1428 C C . GLY A 1 186 ? -4.790 60.445 72.493 1.00 31.13 186 GLY A C 1
ATOM 1429 O O . GLY A 1 186 ? -3.615 60.634 72.801 1.00 29.03 186 GLY A O 1
ATOM 1430 N N . ARG A 1 187 ? -5.564 61.404 71.993 1.00 30.73 187 ARG A N 1
ATOM 1431 C CA . ARG A 1 187 ? -5.068 62.767 71.806 1.00 31.56 187 ARG A CA 1
ATOM 1432 C C . ARG A 1 187 ? -6.045 63.747 72.426 1.00 31.21 187 ARG A C 1
ATOM 1433 O O . ARG A 1 187 ? -7.174 63.386 72.770 1.00 31.63 187 ARG A O 1
ATOM 1441 N N . THR A 1 188 ? -5.622 64.997 72.549 1.00 30.57 188 THR A N 1
ATOM 1442 C CA . THR A 1 188 ? -6.489 66.005 73.128 1.00 31.83 188 THR A CA 1
ATOM 1443 C C . THR A 1 188 ? -7.047 66.929 72.062 1.00 32.63 188 THR A C 1
ATOM 1444 O O . THR A 1 188 ? -6.306 67.595 71.347 1.00 30.70 188 THR A O 1
ATOM 1448 N N . PRO A 1 189 ? -8.382 66.965 71.936 1.00 34.39 189 PRO A N 1
ATOM 1449 C CA . PRO A 1 189 ? -9.063 67.810 70.952 1.00 33.99 189 PRO A CA 1
ATOM 1450 C C . PRO A 1 189 ? -8.899 69.288 71.262 1.00 33.20 189 PRO A C 1
ATOM 1451 O O . PRO A 1 189 ? -8.797 69.676 72.427 1.00 32.06 189 PRO A O 1
ATOM 1455 N N . LEU A 1 190 ? -8.868 70.108 70.216 1.00 32.63 190 LEU A N 1
ATOM 1456 C CA . LEU A 1 190 ? -8.717 71.547 70.392 1.00 33.82 190 LEU A CA 1
ATOM 1457 C C . LEU A 1 190 ? -9.912 72.057 71.186 1.00 32.53 190 LEU A C 1
ATOM 1458 O O . LEU A 1 190 ? -11.062 71.846 70.804 1.00 32.66 190 LEU A O 1
ATOM 1463 N N . PRO A 1 191 ? -9.655 72.727 72.311 1.00 32.39 191 PRO A N 1
ATOM 1464 C CA . PRO A 1 191 ? -10.744 73.249 73.136 1.00 33.34 191 PRO A CA 1
ATOM 1465 C C . PRO A 1 191 ? -11.155 74.667 72.756 1.00 33.71 191 PRO A C 1
ATOM 1466 O O . PRO A 1 191 ? -10.468 75.346 71.986 1.00 32.73 191 PRO A O 1
ATOM 1470 N N . GLU A 1 192 ? -12.290 75.098 73.296 1.00 33.98 192 GLU A N 1
ATOM 1471 C CA . GLU A 1 192 ? -12.782 76.447 73.070 1.00 33.52 192 GLU A CA 1
ATOM 1472 C C . GLU A 1 192 ? -12.463 77.131 74.390 1.00 33.92 192 GLU A C 1
ATOM 1473 O O . GLU A 1 192 ? -13.054 76.827 75.427 1.00 34.49 192 GLU A O 1
ATOM 1479 N N . VAL A 1 193 ? -11.493 78.034 74.342 1.00 32.90 193 VAL A N 1
ATOM 1480 C CA . VAL A 1 193 ? -11.025 78.730 75.525 1.00 32.70 193 VAL A CA 1
ATOM 1481 C C . VAL A 1 193 ? -11.785 80.004 75.868 1.00 32.30 193 VAL A C 1
ATOM 1482 O O . VAL A 1 193 ? -11.893 80.910 75.049 1.00 31.90 193 VAL A O 1
ATOM 1486 N N . GLY A 1 194 ? -12.305 80.058 77.092 1.00 32.88 194 GLY A N 1
ATOM 1487 C CA . GLY A 1 194 ? -13.036 81.230 77.549 1.00 34.37 194 GLY A CA 1
ATOM 1488 C C . GLY A 1 194 ? -12.079 82.280 78.084 1.00 35.46 194 GLY A C 1
ATOM 1489 O O . GLY A 1 194 ? -10.905 81.985 78.315 1.00 34.63 194 GLY A O 1
ATOM 1490 N N . GLU A 1 195 ? -12.561 83.502 78.289 1.00 36.25 195 GLU A N 1
ATOM 1491 C CA . GLU A 1 195 ? -11.694 84.566 78.786 1.00 38.82 195 GLU A CA 1
ATOM 1492 C C . GLU A 1 195 ? -11.365 84.462 80.273 1.00 37.96 195 GLU A C 1
ATOM 1493 O O . GLU A 1 195 ? -10.586 85.261 80.799 1.00 38.70 195 GLU A O 1
ATOM 1499 N N . GLU A 1 196 ? -11.949 83.477 80.948 1.00 36.36 196 GLU A N 1
ATOM 1500 C CA . GLU A 1 196 ? -11.686 83.280 82.366 1.00 35.86 196 GLU A CA 1
ATOM 1501 C C . GLU A 1 196 ? -10.432 82.422 82.503 1.00 34.61 196 GLU A C 1
ATOM 1502 O O . GLU A 1 196 ? -9.866 82.298 83.593 1.00 33.52 196 GLU A O 1
ATOM 1508 N N . VAL A 1 197 ? -10.010 81.838 81.381 1.00 31.68 197 VAL A N 1
ATOM 1509 C CA . VAL A 1 197 ? -8.834 80.975 81.337 1.00 29.53 197 VAL A CA 1
ATOM 1510 C C . VAL A 1 197 ? -7.535 81.747 81.161 1.00 29.54 197 VAL A C 1
ATOM 1511 O O . VAL A 1 197 ? -7.361 82.477 80.190 1.00 29.48 197 VAL A O 1
ATOM 1515 N N . GLY A 1 198 ? -6.621 81.570 82.106 1.00 30.45 198 GLY A N 1
ATOM 1516 C CA . GLY A 1 198 ? -5.340 82.244 82.027 1.00 29.11 198 GLY A CA 1
ATOM 1517 C C . GLY A 1 198 ? -4.259 81.304 81.526 1.00 27.64 198 GLY A C 1
ATOM 1518 O O . GLY A 1 198 ? -3.195 81.753 81.105 1.00 28.59 198 GLY A O 1
ATOM 1519 N N . ALA A 1 199 ? -4.525 80.000 81.562 1.00 24.64 199 ALA A N 1
ATOM 1520 C CA . ALA A 1 199 ? -3.533 79.031 81.107 1.00 24.23 199 ALA A CA 1
ATOM 1521 C C . ALA A 1 199 ? -4.101 77.735 80.544 1.00 22.61 199 ALA A C 1
ATOM 1522 O O . ALA A 1 199 ? -5.005 77.127 81.121 1.00 23.16 199 ALA A O 1
ATOM 1524 N N . VAL A 1 200 ? -3.555 77.327 79.404 1.00 22.99 200 VAL A N 1
ATOM 1525 C CA . VAL A 1 200 ? -3.942 76.091 78.736 1.00 22.60 200 VAL A CA 1
ATOM 1526 C C . VAL A 1 200 ? -2.691 75.218 78.790 1.00 23.68 200 VAL A C 1
ATOM 1527 O O . VAL A 1 200 ? -1.602 75.666 78.432 1.00 25.22 200 VAL A O 1
ATOM 1531 N N . VAL A 1 201 ? -2.849 73.975 79.233 1.00 23.50 201 VAL A N 1
ATOM 1532 C CA . VAL A 1 201 ? -1.719 73.069 79.399 1.00 22.29 201 VAL A CA 1
ATOM 1533 C C . VAL A 1 201 ? -1.834 71.771 78.617 1.00 23.51 201 VAL A C 1
ATOM 1534 O O . VAL A 1 201 ? -2.829 71.054 78.740 1.00 25.35 201 VAL A O 1
ATOM 1538 N N . VAL A 1 202 ? -0.802 71.464 77.831 1.00 22.52 202 VAL A N 1
ATOM 1539 C CA . VAL A 1 202 ? -0.772 70.238 77.036 1.00 22.14 202 VAL A CA 1
ATOM 1540 C C . VAL A 1 202 ? 0.620 69.594 77.077 1.00 22.24 202 VAL A C 1
ATOM 1541 O O . VAL A 1 202 ? 1.633 70.292 77.115 1.00 20.17 202 VAL A O 1
ATOM 1545 N N . GLN A 1 203 ? 0.665 68.264 77.073 1.00 21.08 203 GLN A N 1
ATOM 1546 C CA . GLN A 1 203 ? 1.940 67.559 77.116 1.00 23.18 203 GLN A CA 1
ATOM 1547 C C . GLN A 1 203 ? 2.303 66.900 75.780 1.00 23.05 203 GLN A C 1
ATOM 1548 O O . GLN A 1 203 ? 1.457 66.306 75.107 1.00 22.27 203 GLN A O 1
ATOM 1554 N N . ASN A 1 204 ? 3.573 67.004 75.408 1.00 22.98 204 ASN A N 1
ATOM 1555 C CA . ASN A 1 204 ? 4.053 66.423 74.156 1.00 24.77 204 ASN A CA 1
ATOM 1556 C C . ASN A 1 204 ? 5.500 65.954 74.287 1.00 23.36 204 ASN A C 1
ATOM 1557 O O . ASN A 1 204 ? 6.393 66.758 74.508 1.00 23.72 204 ASN A O 1
ATOM 1562 N N . PRO A 1 205 ? 5.744 64.641 74.175 1.00 24.04 205 PRO A N 1
ATOM 1563 C CA . PRO A 1 205 ? 4.775 63.561 73.940 1.00 24.52 205 PRO A CA 1
ATOM 1564 C C . PRO A 1 205 ? 3.775 63.372 75.089 1.00 25.71 205 PRO A C 1
ATOM 1565 O O . PRO A 1 205 ? 4.068 63.697 76.241 1.00 24.39 205 PRO A O 1
ATOM 1569 N N . ASN A 1 206 ? 2.604 62.834 74.744 1.00 26.87 206 ASN A N 1
ATOM 1570 C CA . ASN A 1 206 ? 1.510 62.550 75.675 1.00 27.02 206 ASN A CA 1
ATOM 1571 C C . ASN A 1 206 ? 1.973 61.650 76.794 1.00 24.97 206 ASN A C 1
ATOM 1572 O O . ASN A 1 206 ? 3.046 61.067 76.722 1.00 25.85 206 ASN A O 1
ATOM 1577 N N . PHE A 1 207 ? 1.135 61.507 77.811 1.00 23.91 207 PHE A N 1
ATOM 1578 C CA . PHE A 1 207 ? 1.454 60.613 78.912 1.00 23.18 207 PHE A CA 1
ATOM 1579 C C . PHE A 1 207 ? 1.408 59.198 78.343 1.00 21.20 207 PHE A C 1
ATOM 1580 O O . PHE A 1 207 ? 2.111 58.314 78.813 1.00 23.76 207 PHE A O 1
ATOM 1588 N N . LEU A 1 208 ? 0.574 58.997 77.326 1.00 20.17 208 LEU A N 1
ATOM 1589 C CA . LEU A 1 208 ? 0.430 57.693 76.676 1.00 20.53 208 LEU A CA 1
ATOM 1590 C C . LEU A 1 208 ? 1.429 57.554 75.531 1.00 22.19 208 LEU A C 1
ATOM 1591 O O . LEU A 1 208 ? 1.402 56.576 74.778 1.00 22.31 208 LEU A O 1
ATOM 1596 N N . GLY A 1 209 ? 2.296 58.554 75.396 1.00 23.75 209 GLY A N 1
ATOM 1597 C CA . GLY A 1 209 ? 3.314 58.524 74.365 1.00 23.70 209 GLY A CA 1
ATOM 1598 C C . GLY A 1 209 ? 2.940 59.131 73.034 1.00 24.05 209 GLY A C 1
ATOM 1599 O O . GLY A 1 209 ? 3.715 59.053 72.091 1.00 25.37 209 GLY A O 1
ATOM 1600 N N . ALA A 1 210 ? 1.773 59.754 72.946 1.00 26.04 210 ALA A N 1
ATOM 1601 C CA . ALA A 1 210 ? 1.345 60.349 71.685 1.00 26.26 210 ALA A CA 1
ATOM 1602 C C . ALA A 1 210 ? 1.922 61.733 71.410 1.00 27.91 210 ALA A C 1
ATOM 1603 O O . ALA A 1 210 ? 2.025 62.569 72.308 1.00 26.68 210 ALA A O 1
ATOM 1605 N N . LEU A 1 211 ? 2.303 61.964 70.157 1.00 29.13 211 LEU A N 1
ATOM 1606 C CA . LEU A 1 211 ? 2.822 63.262 69.749 1.00 31.55 211 LEU A CA 1
ATOM 1607 C C . LEU A 1 211 ? 1.598 64.137 69.471 1.00 32.91 211 LEU A C 1
ATOM 1608 O O . LEU A 1 211 ? 0.606 63.667 68.918 1.00 32.18 211 LEU A O 1
ATOM 1613 N N . GLU A 1 212 ? 1.660 65.402 69.860 1.00 35.64 212 GLU A N 1
ATOM 1614 C CA . GLU A 1 212 ? 0.537 66.303 69.637 1.00 37.40 212 GLU A CA 1
ATOM 1615 C C . GLU A 1 212 ? 0.998 67.623 69.052 1.00 38.72 212 GLU A C 1
ATOM 1616 O O . GLU A 1 212 ? 1.896 68.259 69.598 1.00 39.78 212 GLU A O 1
ATOM 1622 N N . ASP A 1 213 ? 0.396 68.035 67.939 1.00 40.55 213 ASP A N 1
ATOM 1623 C CA . ASP A 1 213 ? 0.769 69.310 67.340 1.00 41.25 213 ASP A CA 1
ATOM 1624 C C . ASP A 1 213 ? 0.221 70.377 68.273 1.00 39.48 213 ASP A C 1
ATOM 1625 O O . ASP A 1 213 ? -0.988 70.560 68.376 1.00 39.75 213 ASP A O 1
ATOM 1630 N N . LEU A 1 214 ? 1.123 71.076 68.948 1.00 39.18 214 LEU A N 1
ATOM 1631 C CA . LEU A 1 214 ? 0.748 72.110 69.898 1.00 37.95 214 LEU A CA 1
ATOM 1632 C C . LEU A 1 214 ? 0.392 73.438 69.247 1.00 36.73 214 LEU A C 1
ATOM 1633 O O . LEU A 1 214 ? -0.267 74.268 69.863 1.00 37.66 214 LEU A O 1
ATOM 1638 N N . GLY A 1 215 ? 0.828 73.639 68.008 1.00 36.10 215 GLY A N 1
ATOM 1639 C CA . GLY A 1 215 ? 0.537 74.880 67.313 1.00 33.92 215 GLY A CA 1
ATOM 1640 C C . GLY A 1 215 ? -0.870 75.420 67.535 1.00 34.14 215 GLY A C 1
ATOM 1641 O O . GLY A 1 215 ? -1.034 76.493 68.111 1.00 32.61 215 GLY A O 1
ATOM 1642 N N . PRO A 1 216 ? -1.912 74.701 67.085 1.00 35.40 216 PRO A N 1
ATOM 1643 C CA . PRO A 1 216 ? -3.294 75.167 67.265 1.00 36.31 216 PRO A CA 1
ATOM 1644 C C . PRO A 1 216 ? -3.712 75.447 68.718 1.00 36.08 216 PRO A C 1
ATOM 1645 O O . PRO A 1 216 ? -4.540 76.325 68.975 1.00 36.03 216 PRO A O 1
ATOM 1649 N N . PHE A 1 217 ? -3.140 74.712 69.665 1.00 35.92 217 PHE A N 1
ATOM 1650 C CA . PHE A 1 217 ? -3.455 74.932 71.074 1.00 33.99 217 PHE A CA 1
ATOM 1651 C C . PHE A 1 217 ? -2.980 76.313 71.513 1.00 32.85 217 PHE A C 1
ATOM 1652 O O . PHE A 1 217 ? -3.678 77.015 72.245 1.00 32.07 217 PHE A O 1
ATOM 1660 N N . ALA A 1 218 ? -1.793 76.704 71.059 1.00 31.18 218 ALA A N 1
ATOM 1661 C CA . ALA A 1 218 ? -1.240 78.007 71.410 1.00 31.21 218 ALA A CA 1
ATOM 1662 C C . ALA A 1 218 ? -2.122 79.110 70.837 1.00 31.95 218 ALA A C 1
ATOM 1663 O O . ALA A 1 218 ? -2.364 80.123 71.493 1.00 32.18 218 ALA A O 1
ATOM 1665 N N . GLU A 1 219 ? -2.605 78.910 69.614 1.00 33.00 219 GLU A N 1
ATOM 1666 C CA . GLU A 1 219 ? -3.471 79.896 68.978 1.00 34.86 219 GLU A CA 1
ATOM 1667 C C . GLU A 1 219 ? -4.765 80.040 69.767 1.00 33.71 219 GLU A C 1
ATOM 1668 O O . GLU A 1 219 ? -5.214 81.154 70.044 1.00 34.13 219 GLU A O 1
ATOM 1674 N N . ALA A 1 220 ? -5.361 78.903 70.117 1.00 31.13 220 ALA A N 1
ATOM 1675 C CA . ALA A 1 220 ? -6.612 78.887 70.862 1.00 31.46 220 ALA A CA 1
ATOM 1676 C C . ALA A 1 220 ? -6.489 79.641 72.179 1.00 30.61 220 ALA A C 1
ATOM 1677 O O . ALA A 1 220 ? -7.437 80.291 72.620 1.00 31.44 220 ALA A O 1
ATOM 1679 N N . ALA A 1 221 ? -5.318 79.555 72.800 1.00 30.24 221 ALA A N 1
ATOM 1680 C CA . ALA A 1 221 ? -5.074 80.229 74.070 1.00 29.85 221 ALA A CA 1
ATOM 1681 C C . ALA A 1 221 ? -4.848 81.728 73.890 1.00 30.37 221 ALA A C 1
ATOM 1682 O O . ALA A 1 221 ? -5.397 82.538 74.639 1.00 28.61 221 ALA A O 1
ATOM 1684 N N . HIS A 1 222 ? -4.034 82.092 72.903 1.00 31.18 222 HIS A N 1
ATOM 1685 C CA . HIS A 1 222 ? -3.734 83.498 72.654 1.00 32.31 222 HIS A CA 1
ATOM 1686 C C . HIS A 1 222 ? -4.990 84.232 72.204 1.00 32.93 222 HIS A C 1
ATOM 1687 O O . HIS A 1 222 ? -5.205 85.389 72.565 1.00 33.58 222 HIS A O 1
ATOM 1694 N N . GLY A 1 223 ? -5.818 83.552 71.418 1.00 33.54 223 GLY A N 1
ATOM 1695 C CA . GLY A 1 223 ? -7.053 84.156 70.951 1.00 34.11 223 GLY A CA 1
ATOM 1696 C C . GLY A 1 223 ? -7.970 84.532 72.107 1.00 34.18 223 GLY A C 1
ATOM 1697 O O . GLY A 1 223 ? -8.685 85.534 72.047 1.00 34.17 223 GLY A O 1
ATOM 1698 N N . ALA A 1 224 ? -7.951 83.727 73.165 1.00 32.94 224 ALA A N 1
ATOM 1699 C CA . ALA A 1 224 ? -8.779 83.991 74.337 1.00 32.69 224 ALA A CA 1
ATOM 1700 C C . ALA A 1 224 ? -8.055 84.910 75.322 1.00 32.18 224 ALA A C 1
ATOM 1701 O O . ALA A 1 224 ? -8.630 85.337 76.325 1.00 32.31 224 ALA A O 1
ATOM 1703 N N . GLY A 1 225 ? -6.793 85.213 75.030 1.00 31.37 225 GLY A N 1
ATOM 1704 C CA . GLY A 1 225 ? -6.020 86.069 75.912 1.00 29.64 225 GLY A CA 1
ATOM 1705 C C . GLY A 1 225 ? -5.346 85.262 77.009 1.00 28.59 225 GLY A C 1
ATOM 1706 O O . GLY A 1 225 ? -4.931 85.805 78.033 1.00 28.17 225 GLY A O 1
ATOM 1707 N N . ALA A 1 226 ? -5.236 83.957 76.791 1.00 27.21 226 ALA A N 1
ATOM 1708 C CA . ALA A 1 226 ? -4.600 83.069 77.756 1.00 27.23 226 ALA A CA 1
ATOM 1709 C C . ALA A 1 226 ? -3.171 82.714 77.333 1.00 27.32 226 ALA A C 1
ATOM 1710 O O . ALA A 1 226 ? -2.776 82.915 76.180 1.00 25.62 226 ALA A O 1
ATOM 1712 N N . LEU A 1 227 ? -2.401 82.186 78.277 1.00 25.60 227 LEU A N 1
ATOM 1713 C CA . LEU A 1 227 ? -1.037 81.778 77.992 1.00 25.75 227 LEU A CA 1
ATOM 1714 C C . LEU A 1 227 ? -1.002 80.275 77.791 1.00 24.71 227 LEU A C 1
ATOM 1715 O O . LEU A 1 227 ? -1.816 79.538 78.357 1.00 22.89 227 LEU A O 1
ATOM 1720 N N . PHE A 1 228 ? -0.057 79.824 76.976 1.00 23.80 228 PHE A N 1
ATOM 1721 C CA . PHE A 1 228 ? 0.081 78.406 76.702 1.00 24.33 228 PHE A CA 1
ATOM 1722 C C . PHE A 1 228 ? 1.305 77.828 77.390 1.00 22.68 228 PHE A C 1
ATOM 1723 O O . PHE A 1 228 ? 2.419 78.324 77.228 1.00 22.87 228 PHE A O 1
ATOM 1731 N N . VAL A 1 229 ? 1.082 76.766 78.152 1.00 22.60 229 VAL A N 1
ATOM 1732 C CA . VAL A 1 229 ? 2.146 76.094 78.880 1.00 21.52 229 VAL A CA 1
ATOM 1733 C C . VAL A 1 229 ? 2.386 74.717 78.287 1.00 21.27 229 VAL A C 1
ATOM 1734 O O . VAL A 1 229 ? 1.488 73.882 78.266 1.00 22.52 229 VAL A O 1
ATOM 1738 N N . ALA A 1 230 ? 3.597 74.486 77.796 1.00 20.42 230 ALA A N 1
ATOM 1739 C CA . ALA A 1 230 ? 3.927 73.200 77.214 1.00 22.01 230 ALA A CA 1
ATOM 1740 C C . ALA A 1 230 ? 4.747 72.363 78.182 1.00 21.75 230 ALA A C 1
ATOM 1741 O O . ALA A 1 230 ? 5.667 72.860 78.828 1.00 21.50 230 ALA A O 1
ATOM 1743 N N . VAL A 1 231 ? 4.387 71.090 78.277 1.00 21.12 231 VAL A N 1
ATOM 1744 C CA . VAL A 1 231 ? 5.077 70.140 79.131 1.00 22.51 231 VAL A CA 1
ATOM 1745 C C . VAL A 1 231 ? 5.749 69.181 78.163 1.00 23.29 231 VAL A C 1
ATOM 1746 O O . VAL A 1 231 ? 5.061 68.453 77.449 1.00 23.47 231 VAL A O 1
ATOM 1750 N N . ALA A 1 232 ? 7.081 69.187 78.133 1.00 23.77 232 ALA A N 1
ATOM 1751 C CA . ALA A 1 232 ? 7.825 68.328 77.215 1.00 24.28 232 ALA A CA 1
ATOM 1752 C C . ALA A 1 232 ? 9.035 67.648 77.836 1.00 24.81 232 ALA A C 1
ATOM 1753 O O . ALA A 1 232 ? 9.785 68.255 78.600 1.00 24.36 232 ALA A O 1
ATOM 1755 N N . ASP A 1 233 ? 9.222 66.379 77.488 1.00 26.27 233 ASP A N 1
ATOM 1756 C CA . ASP A 1 233 ? 10.353 65.608 77.978 1.00 25.74 233 ASP A CA 1
ATOM 1757 C C . ASP A 1 233 ? 11.599 66.206 77.333 1.00 24.87 233 ASP A C 1
ATOM 1758 O O . ASP A 1 233 ? 11.703 66.270 76.110 1.00 25.19 233 ASP A O 1
ATOM 1763 N N . PRO A 1 234 ? 12.560 66.656 78.148 1.00 24.91 234 PRO A N 1
ATOM 1764 C CA . PRO A 1 234 ? 13.796 67.256 77.635 1.00 24.73 234 PRO A CA 1
ATOM 1765 C C . PRO A 1 234 ? 14.507 66.419 76.572 1.00 24.61 234 PRO A C 1
ATOM 1766 O O . PRO A 1 234 ? 14.998 66.956 75.580 1.00 24.16 234 PRO A O 1
ATOM 1770 N N . LEU A 1 235 ? 14.556 65.106 76.771 1.00 23.67 235 LEU A N 1
ATOM 1771 C CA . LEU A 1 235 ? 15.208 64.238 75.803 1.00 22.68 235 LEU A CA 1
ATOM 1772 C C . LEU A 1 235 ? 14.512 64.277 74.444 1.00 23.73 235 LEU A C 1
ATOM 1773 O O . LEU A 1 235 ? 15.178 64.254 73.404 1.00 22.74 235 LEU A O 1
ATOM 1778 N N . SER A 1 236 ? 13.180 64.339 74.444 1.00 22.30 236 SER A N 1
ATOM 1779 C CA . SER A 1 236 ? 12.448 64.376 73.184 1.00 22.39 236 SER A CA 1
ATOM 1780 C C . SER A 1 236 ? 12.711 65.683 72.433 1.00 22.12 236 SER A C 1
ATOM 1781 O O . SER A 1 236 ? 12.606 65.731 71.205 1.00 23.06 236 SER A O 1
ATOM 1784 N N . LEU A 1 237 ? 13.061 66.739 73.162 1.00 22.18 237 LEU A N 1
ATOM 1785 C CA . LEU A 1 237 ? 13.349 68.021 72.523 1.00 23.24 237 LEU A CA 1
ATOM 1786 C C . LEU A 1 237 ? 14.623 67.923 71.691 1.00 23.86 237 LEU A C 1
ATOM 1787 O O . LEU A 1 237 ? 15.017 68.874 71.012 1.00 25.45 237 LEU A O 1
ATOM 1792 N N . GLY A 1 238 ? 15.271 66.768 71.747 1.00 22.93 238 GLY A N 1
ATOM 1793 C CA . GLY A 1 238 ? 16.476 66.579 70.969 1.00 25.06 238 GLY A CA 1
ATOM 1794 C C . GLY A 1 238 ? 16.141 66.337 69.507 1.00 25.39 238 GLY A C 1
ATOM 1795 O O . GLY A 1 238 ? 16.981 66.529 68.622 1.00 25.92 238 GLY A O 1
ATOM 1796 N N . VAL A 1 239 ? 14.911 65.918 69.238 1.00 24.46 239 VAL A N 1
ATOM 1797 C CA . VAL A 1 239 ? 14.518 65.659 67.862 1.00 25.20 239 VAL A CA 1
ATOM 1798 C C . VAL A 1 239 ? 13.129 66.188 67.517 1.00 25.38 239 VAL A C 1
ATOM 1799 O O . VAL A 1 239 ? 12.740 66.203 66.350 1.00 27.80 239 VAL A O 1
ATOM 1803 N N . LEU A 1 240 ? 12.383 66.631 68.523 1.00 24.28 240 LEU A N 1
ATOM 1804 C CA . LEU A 1 240 ? 11.040 67.147 68.283 1.00 24.14 240 LEU A CA 1
ATOM 1805 C C . LEU A 1 240 ? 10.943 68.665 68.236 1.00 24.24 240 LEU A C 1
ATOM 1806 O O . LEU A 1 240 ? 11.639 69.379 68.958 1.00 22.28 240 LEU A O 1
ATOM 1811 N N . LYS A 1 241 ? 10.067 69.144 67.365 1.00 25.26 241 LYS A N 1
ATOM 1812 C CA . LYS A 1 241 ? 9.825 70.565 67.225 1.00 27.19 241 LYS A CA 1
ATOM 1813 C C . LYS A 1 241 ? 9.593 71.062 68.660 1.00 26.34 241 LYS A C 1
ATOM 1814 O O . LYS A 1 241 ? 8.704 70.571 69.356 1.00 24.91 241 LYS A O 1
ATOM 1820 N N . PRO A 1 242 ? 10.412 72.025 69.124 1.00 25.67 242 PRO A N 1
ATOM 1821 C CA . PRO A 1 242 ? 10.289 72.566 70.483 1.00 26.43 242 PRO A CA 1
ATOM 1822 C C . PRO A 1 242 ? 9.083 73.466 70.709 1.00 27.44 242 PRO A C 1
ATOM 1823 O O . PRO A 1 242 ? 8.563 74.072 69.777 1.00 27.76 242 PRO A O 1
ATOM 1827 N N . PRO A 1 243 ? 8.619 73.558 71.962 1.00 28.91 243 PRO A N 1
ATOM 1828 C CA . PRO A 1 243 ? 7.464 74.406 72.262 1.00 30.60 243 PRO A CA 1
ATOM 1829 C C . PRO A 1 243 ? 7.642 75.848 71.790 1.00 31.78 243 PRO A C 1
ATOM 1830 O O . PRO A 1 243 ? 6.681 76.491 71.365 1.00 31.25 243 PRO A O 1
ATOM 1834 N N . GLY A 1 244 ? 8.872 76.349 71.849 1.00 32.06 244 GLY A N 1
ATOM 1835 C CA . GLY A 1 244 ? 9.123 77.708 71.406 1.00 33.67 244 GLY A CA 1
ATOM 1836 C C . GLY A 1 244 ? 8.769 77.900 69.941 1.00 35.49 244 GLY A C 1
ATOM 1837 O O . GLY A 1 244 ? 8.268 78.955 69.552 1.00 37.51 244 GLY A O 1
ATOM 1838 N N . ALA A 1 245 ? 9.023 76.880 69.125 1.00 34.90 245 ALA A N 1
ATOM 1839 C CA . ALA A 1 245 ? 8.729 76.944 67.699 1.00 34.66 245 ALA A CA 1
ATOM 1840 C C . ALA A 1 245 ? 7.223 76.970 67.449 1.00 36.76 245 ALA A C 1
ATOM 1841 O O . ALA A 1 245 ? 6.769 77.463 66.415 1.00 36.14 245 ALA A O 1
ATOM 1843 N N . TYR A 1 246 ? 6.456 76.434 68.396 1.00 38.48 246 TYR A N 1
ATOM 1844 C CA . TYR A 1 246 ? 4.994 76.407 68.289 1.00 41.53 246 TYR A CA 1
ATOM 1845 C C . TYR A 1 246 ? 4.392 77.722 68.788 1.00 40.72 246 TYR A C 1
ATOM 1846 O O . TYR A 1 246 ? 3.210 77.985 68.593 1.00 41.19 246 TYR A O 1
ATOM 1855 N N . GLY A 1 247 ? 5.208 78.534 69.448 1.00 39.27 247 GLY A N 1
ATOM 1856 C CA . GLY A 1 247 ? 4.721 79.790 69.979 1.00 37.85 247 GLY A CA 1
ATOM 1857 C C . GLY A 1 247 ? 4.290 79.684 71.435 1.00 37.15 247 GLY A C 1
ATOM 1858 O O . GLY A 1 247 ? 3.558 80.542 71.929 1.00 37.89 247 GLY A O 1
ATOM 1859 N N . ALA A 1 248 ? 4.733 78.640 72.133 1.00 34.65 248 ALA A N 1
ATOM 1860 C CA . ALA A 1 248 ? 4.362 78.470 73.540 1.00 33.38 248 ALA A CA 1
ATOM 1861 C C . ALA A 1 248 ? 5.001 79.551 74.413 1.00 31.74 248 ALA A C 1
ATOM 1862 O O . ALA A 1 248 ? 6.151 79.938 74.209 1.00 31.33 248 ALA A O 1
ATOM 1864 N N . ASP A 1 249 ? 4.235 80.028 75.388 1.00 31.15 249 ASP A N 1
ATOM 1865 C CA . ASP A 1 249 ? 4.683 81.076 76.297 1.00 29.15 249 ASP A CA 1
ATOM 1866 C C . ASP A 1 249 ? 5.594 80.530 77.380 1.00 28.48 249 ASP A C 1
ATOM 1867 O O . ASP A 1 249 ? 6.558 81.178 77.789 1.00 27.67 249 ASP A O 1
ATOM 1872 N N . ILE A 1 250 ? 5.278 79.327 77.842 1.00 26.33 250 ILE A N 1
ATOM 1873 C CA . ILE A 1 250 ? 6.039 78.696 78.905 1.00 25.06 250 ILE A CA 1
ATOM 1874 C C . ILE A 1 250 ? 6.256 77.222 78.589 1.00 24.74 250 ILE A C 1
ATOM 1875 O O . ILE A 1 250 ? 5.406 76.586 77.973 1.00 24.72 250 ILE A O 1
ATOM 1880 N N . ALA A 1 251 ? 7.401 76.692 79.012 1.00 23.08 251 ALA A N 1
ATOM 1881 C CA . ALA A 1 251 ? 7.729 75.290 78.792 1.00 21.78 251 ALA A CA 1
ATOM 1882 C C . ALA A 1 251 ? 8.317 74.678 80.060 1.00 21.39 251 ALA A C 1
ATOM 1883 O O . ALA A 1 251 ? 9.230 75.242 80.668 1.00 20.64 251 ALA A O 1
ATOM 1885 N N . VAL A 1 252 ? 7.786 73.526 80.457 1.00 19.63 252 VAL A N 1
ATOM 1886 C CA . VAL A 1 252 ? 8.278 72.842 81.642 1.00 20.55 252 VAL A CA 1
ATOM 1887 C C . VAL A 1 252 ? 8.517 71.373 81.349 1.00 19.89 252 VAL A C 1
ATOM 1888 O O . VAL A 1 252 ? 8.186 70.881 80.272 1.00 21.04 252 VAL A O 1
ATOM 1892 N N . GLY A 1 253 ? 9.105 70.672 82.306 1.00 20.80 253 GLY A N 1
ATOM 1893 C CA . GLY A 1 253 ? 9.390 69.264 82.109 1.00 21.75 253 GLY A CA 1
ATOM 1894 C C . GLY A 1 253 ? 10.299 68.708 83.182 1.00 21.34 253 GLY A C 1
ATOM 1895 O O . GLY A 1 253 ? 10.828 69.450 84.005 1.00 20.67 253 GLY A O 1
ATOM 1896 N N . ASP A 1 254 ? 10.479 67.395 83.163 1.00 23.44 254 ASP A N 1
ATOM 1897 C CA . ASP A 1 254 ? 11.314 66.712 84.138 1.00 24.18 254 ASP A CA 1
ATOM 1898 C C . ASP A 1 254 ? 12.636 66.272 83.515 1.00 24.21 254 ASP A C 1
ATOM 1899 O O . ASP A 1 254 ? 12.658 65.782 82.389 1.00 24.58 254 ASP A O 1
ATOM 1904 N N . GLY A 1 255 ? 13.731 66.411 84.258 1.00 23.77 255 GLY A N 1
ATOM 1905 C CA . GLY A 1 255 ? 15.030 66.048 83.721 1.00 21.42 255 GLY A CA 1
ATOM 1906 C C . GLY A 1 255 ? 15.572 64.646 83.949 1.00 21.84 255 GLY A C 1
ATOM 1907 O O . GLY A 1 255 ? 16.708 64.369 83.563 1.00 22.00 255 GLY A O 1
ATOM 1908 N N . GLN A 1 256 ? 14.790 63.758 84.556 1.00 20.69 256 GLN A N 1
ATOM 1909 C CA . GLN A 1 256 ? 15.261 62.392 84.806 1.00 21.97 256 GLN A CA 1
ATOM 1910 C C . GLN A 1 256 ? 15.711 61.696 83.518 1.00 22.65 256 GLN A C 1
ATOM 1911 O O . GLN A 1 256 ? 16.604 60.849 83.538 1.00 24.16 256 GLN A O 1
ATOM 1917 N N . SER A 1 257 ? 15.101 62.059 82.396 1.00 23.74 257 SER A N 1
ATOM 1918 C CA . SER A 1 257 ? 15.448 61.448 81.118 1.00 25.21 257 SER A CA 1
ATOM 1919 C C . SER A 1 257 ? 16.864 61.794 80.661 1.00 26.19 257 SER A C 1
ATOM 1920 O O . SER A 1 257 ? 17.454 61.071 79.856 1.00 28.96 257 SER A O 1
ATOM 1923 N N . LEU A 1 258 ? 17.410 62.890 81.175 1.00 24.10 258 LEU A N 1
ATOM 1924 C CA . LEU A 1 258 ? 18.748 63.313 80.792 1.00 23.77 258 LEU A CA 1
ATOM 1925 C C . LEU A 1 258 ? 19.880 62.623 81.567 1.00 24.04 258 LEU A C 1
ATOM 1926 O O . LEU A 1 258 ? 20.728 63.289 82.165 1.00 25.15 258 LEU A O 1
ATOM 1931 N N . GLY A 1 259 ? 19.881 61.292 81.559 1.00 21.69 259 GLY A N 1
ATOM 1932 C CA . GLY A 1 259 ? 20.933 60.538 82.220 1.00 23.68 259 GLY A CA 1
ATOM 1933 C C . GLY A 1 259 ? 20.901 60.351 83.730 1.00 24.44 259 GLY A C 1
ATOM 1934 O O . GLY A 1 259 ? 21.820 59.748 84.293 1.00 23.40 259 GLY A O 1
ATOM 1935 N N . LEU A 1 260 ? 19.859 60.846 84.391 1.00 23.64 260 LEU A N 1
ATOM 1936 C CA . LEU A 1 260 ? 19.760 60.714 85.840 1.00 22.78 260 LEU A CA 1
ATOM 1937 C C . LEU A 1 260 ? 19.355 59.307 86.240 1.00 21.94 260 LEU A C 1
ATOM 1938 O O . LEU A 1 260 ? 18.519 58.691 85.584 1.00 23.49 260 LEU A O 1
ATOM 1943 N N . PRO A 1 261 ? 19.958 58.769 87.312 1.00 20.29 261 PRO A N 1
ATOM 1944 C CA . PRO A 1 261 ? 19.579 57.415 87.733 1.00 19.34 261 PRO A CA 1
ATOM 1945 C C . PRO A 1 261 ? 18.104 57.438 88.140 1.00 17.92 261 PRO A C 1
ATOM 1946 O O . PRO A 1 261 ? 17.611 58.464 88.591 1.00 17.79 261 PRO A O 1
ATOM 1950 N N . MET A 1 262 ? 17.393 56.330 87.965 1.00 16.97 262 MET A N 1
ATOM 1951 C CA . MET A 1 262 ? 15.979 56.306 88.317 1.00 19.29 262 MET A CA 1
ATOM 1952 C C . MET A 1 262 ? 15.759 56.461 89.824 1.00 20.79 262 MET A C 1
ATOM 1953 O O . MET A 1 262 ? 14.811 57.122 90.258 1.00 18.58 262 MET A O 1
ATOM 1958 N N . GLY A 1 263 ? 16.642 55.854 90.612 1.00 20.83 263 GLY A N 1
ATOM 1959 C CA . GLY A 1 263 ? 16.552 55.944 92.062 1.00 22.41 263 GLY A CA 1
ATOM 1960 C C . GLY A 1 263 ? 15.156 55.912 92.655 1.00 23.27 263 GLY A C 1
ATOM 1961 O O . GLY A 1 263 ? 14.826 56.732 93.509 1.00 22.53 263 GLY A O 1
ATOM 1962 N N . PHE A 1 264 ? 14.341 54.964 92.196 1.00 23.42 264 PHE A N 1
ATOM 1963 C CA . PHE A 1 264 ? 12.970 54.790 92.670 1.00 22.86 264 PHE A CA 1
ATOM 1964 C C . PHE A 1 264 ? 12.136 56.072 92.621 1.00 21.89 264 PHE A C 1
ATOM 1965 O O . PHE A 1 264 ? 11.389 56.380 93.553 1.00 20.26 264 PHE A O 1
ATOM 1973 N N . GLY A 1 265 ? 12.265 56.807 91.521 1.00 21.44 265 GLY A N 1
ATOM 1974 C CA . GLY A 1 265 ? 11.520 58.043 91.358 1.00 23.46 265 GLY A CA 1
ATOM 1975 C C . GLY A 1 265 ? 12.079 59.244 92.102 1.00 23.36 265 GLY A C 1
ATOM 1976 O O . GLY A 1 265 ? 11.551 60.347 91.987 1.00 22.11 265 GLY A O 1
ATOM 1977 N N . GLY A 1 266 ? 13.152 59.037 92.856 1.00 25.01 266 GLY A N 1
ATOM 1978 C CA . GLY A 1 266 ? 13.742 60.127 93.615 1.00 26.63 266 GLY A CA 1
ATOM 1979 C C . GLY A 1 266 ? 14.414 61.227 92.811 1.00 27.49 266 GLY A C 1
ATOM 1980 O O . GLY A 1 266 ? 13.964 62.374 92.847 1.00 27.46 266 GLY A O 1
ATOM 1981 N N . PRO A 1 267 ? 15.512 60.915 92.097 1.00 28.07 267 PRO A N 1
ATOM 1982 C CA . PRO A 1 267 ? 16.274 61.864 91.272 1.00 28.37 267 PRO A CA 1
ATOM 1983 C C . PRO A 1 267 ? 15.501 62.583 90.162 1.00 28.32 267 PRO A C 1
ATOM 1984 O O . PRO A 1 267 ? 15.013 61.972 89.201 1.00 25.38 267 PRO A O 1
ATOM 1988 N N . HIS A 1 268 ? 15.406 63.899 90.317 1.00 25.63 268 HIS A N 1
ATOM 1989 C CA . HIS A 1 268 ? 14.701 64.741 89.373 1.00 26.05 268 HIS A CA 1
ATOM 1990 C C . HIS A 1 268 ? 15.228 66.158 89.481 1.00 25.29 268 HIS A C 1
ATOM 1991 O O . HIS A 1 268 ? 16.074 66.469 90.309 1.00 25.78 268 HIS A O 1
ATOM 1998 N N . PHE A 1 269 ? 14.674 67.003 88.627 1.00 22.98 269 PHE A N 1
ATOM 1999 C CA . PHE A 1 269 ? 14.938 68.423 88.575 1.00 23.29 269 PHE A CA 1
ATOM 2000 C C . PHE A 1 269 ? 14.000 68.849 87.459 1.00 24.18 269 PHE A C 1
ATOM 2001 O O . PHE A 1 269 ? 13.961 68.227 86.398 1.00 27.25 269 PHE A O 1
ATOM 2009 N N . GLY A 1 270 ? 13.193 69.864 87.716 1.00 23.16 270 GLY A N 1
ATOM 2010 C CA . GLY A 1 270 ? 12.287 70.316 86.690 1.00 22.70 270 GLY A CA 1
ATOM 2011 C C . GLY A 1 270 ? 12.872 71.538 86.022 1.00 23.53 270 GLY A C 1
ATOM 2012 O O . GLY A 1 270 ? 13.627 72.291 86.638 1.00 22.93 270 GLY A O 1
ATOM 2013 N N . PHE A 1 271 ? 12.547 71.734 84.752 1.00 23.26 271 PHE A N 1
ATOM 2014 C CA . PHE A 1 271 ? 13.044 72.901 84.053 1.00 23.02 271 PHE A CA 1
ATOM 2015 C C . PHE A 1 271 ? 11.856 73.802 83.751 1.00 22.87 271 PHE A C 1
ATOM 2016 O O . PHE A 1 271 ? 10.720 73.334 83.641 1.00 19.73 271 PHE A O 1
ATOM 2024 N N . LEU A 1 272 ? 12.120 75.098 83.651 1.00 23.39 272 LEU A N 1
ATOM 2025 C CA . LEU A 1 272 ? 11.078 76.064 83.344 1.00 24.01 272 LEU A CA 1
ATOM 2026 C C . LEU A 1 272 ? 11.704 77.161 82.497 1.00 24.25 272 LEU A C 1
ATOM 2027 O O . LEU A 1 272 ? 12.561 77.915 82.961 1.00 22.18 272 LEU A O 1
ATOM 2032 N N . ALA A 1 273 ? 11.283 77.228 81.242 1.00 24.41 273 ALA A N 1
ATOM 2033 C CA . ALA A 1 273 ? 11.791 78.238 80.328 1.00 24.25 273 ALA A CA 1
ATOM 2034 C C . ALA A 1 273 ? 10.616 79.077 79.839 1.00 24.07 273 ALA A C 1
ATOM 2035 O O . ALA A 1 273 ? 9.513 78.573 79.662 1.00 24.98 273 ALA A O 1
ATOM 2037 N N . THR A 1 274 ? 10.846 80.365 79.634 1.00 25.21 274 THR A N 1
ATOM 2038 C CA . THR A 1 274 ? 9.779 81.238 79.169 1.00 25.75 274 THR A CA 1
ATOM 2039 C C . THR A 1 274 ? 10.385 82.361 78.326 1.00 26.64 274 THR A C 1
ATOM 2040 O O . THR A 1 274 ? 11.528 82.258 77.878 1.00 26.87 274 THR A O 1
ATOM 2044 N N . LYS A 1 275 ? 9.621 83.417 78.087 1.00 29.25 275 LYS A N 1
ATOM 2045 C CA . LYS A 1 275 ? 10.117 84.540 77.300 1.00 32.13 275 LYS A CA 1
ATOM 2046 C C . LYS A 1 275 ? 10.656 85.601 78.245 1.00 33.48 275 LYS A C 1
ATOM 2047 O O . LYS A 1 275 ? 10.225 85.684 79.396 1.00 33.69 275 LYS A O 1
ATOM 2053 N N . LYS A 1 276 ? 11.601 86.407 77.774 1.00 34.96 276 LYS A N 1
ATOM 2054 C CA . LYS A 1 276 ? 12.161 87.445 78.630 1.00 36.22 276 LYS A CA 1
ATOM 2055 C C . LYS A 1 276 ? 11.053 88.394 79.071 1.00 35.83 276 LYS A C 1
ATOM 2056 O O . LYS A 1 276 ? 11.168 89.077 80.087 1.00 35.68 276 LYS A O 1
ATOM 2062 N N . ALA A 1 277 ? 9.969 88.405 78.305 1.00 35.83 277 ALA A N 1
ATOM 2063 C CA . ALA A 1 277 ? 8.823 89.258 78.589 1.00 38.14 277 ALA A CA 1
ATOM 2064 C C . ALA A 1 277 ? 8.168 88.987 79.944 1.00 37.80 277 ALA A C 1
ATOM 2065 O O . ALA A 1 277 ? 7.573 89.889 80.535 1.00 38.39 277 ALA A O 1
ATOM 2067 N N . PHE A 1 278 ? 8.277 87.75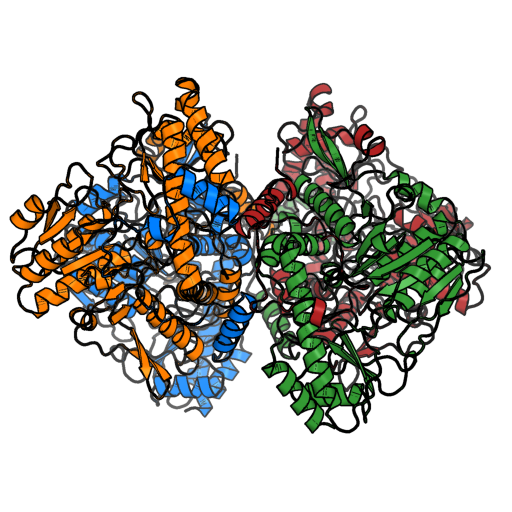9 80.444 1.00 36.37 278 PHE A N 1
ATOM 2068 C CA . PHE A 1 278 ? 7.652 87.423 81.723 1.00 36.41 278 PHE A CA 1
ATOM 2069 C C . PHE A 1 278 ? 8.634 87.227 82.886 1.00 35.29 278 PHE A C 1
ATOM 2070 O O . PHE A 1 278 ? 8.268 86.678 83.932 1.00 33.87 278 PHE A O 1
ATOM 2078 N N . VAL A 1 279 ? 9.867 87.695 82.707 1.00 34.48 279 VAL A N 1
ATOM 2079 C CA . VAL A 1 279 ? 10.918 87.556 83.717 1.00 33.96 279 VAL A CA 1
ATOM 2080 C C . VAL A 1 279 ? 10.574 88.078 85.116 1.00 34.84 279 VAL A C 1
ATOM 2081 O O . VAL A 1 279 ? 11.151 87.631 86.102 1.00 35.30 279 VAL A O 1
ATOM 2085 N N . ARG A 1 280 ? 9.647 89.026 85.204 1.00 35.72 280 ARG A N 1
ATOM 2086 C CA . ARG A 1 280 ? 9.250 89.587 86.495 1.00 36.96 280 ARG A CA 1
ATOM 2087 C C . ARG A 1 280 ? 8.475 88.557 87.320 1.00 36.41 280 ARG A C 1
ATOM 2088 O O . ARG A 1 280 ? 8.519 88.551 88.556 1.00 32.43 280 ARG A O 1
ATOM 2096 N N . GLN A 1 281 ? 7.761 87.692 86.608 1.00 35.84 281 GLN A N 1
ATOM 2097 C CA . GLN A 1 281 ? 6.928 86.669 87.216 1.00 34.82 281 GLN A CA 1
ATOM 2098 C C . GLN A 1 281 ? 7.642 85.319 87.317 1.00 33.12 281 GLN A C 1
ATOM 2099 O O . GLN A 1 281 ? 7.110 84.372 87.894 1.00 32.49 281 GLN A O 1
ATOM 2105 N N . LEU A 1 282 ? 8.850 85.236 86.769 1.00 31.62 282 LEU A N 1
ATOM 2106 C CA . LEU A 1 282 ? 9.618 83.992 86.793 1.00 30.75 282 LEU A CA 1
ATOM 2107 C C . LEU A 1 282 ? 10.054 83.595 88.206 1.00 29.29 282 LEU A C 1
ATOM 2108 O O . LEU A 1 282 ? 10.793 84.319 88.858 1.00 29.57 282 LEU A O 1
ATOM 2113 N N . PRO A 1 283 ? 9.587 82.438 88.699 1.00 28.74 283 PRO A N 1
ATOM 2114 C CA . PRO A 1 283 ? 9.958 81.984 90.042 1.00 28.57 283 PRO A CA 1
ATOM 2115 C C . PRO A 1 283 ? 11.282 81.215 90.029 1.00 28.83 283 PRO A C 1
ATOM 2116 O O . PRO A 1 283 ? 11.763 80.818 88.967 1.00 30.99 283 PRO A O 1
ATOM 2120 N N . GLY A 1 284 ? 11.862 81.004 91.208 1.00 28.63 284 GLY A N 1
ATOM 2121 C CA . GLY A 1 284 ? 13.123 80.286 91.303 1.00 26.62 284 GLY A CA 1
ATOM 2122 C C . GLY A 1 284 ? 14.323 81.210 91.244 1.00 26.30 284 GLY A C 1
ATOM 2123 O O . GLY A 1 284 ? 14.179 82.424 91.336 1.00 25.46 284 GLY A O 1
ATOM 2124 N N . ARG A 1 285 ? 15.513 80.640 91.100 1.00 26.59 285 ARG A N 1
ATOM 2125 C CA . ARG A 1 285 ? 16.723 81.448 91.029 1.00 27.66 285 ARG A CA 1
ATOM 2126 C C . ARG A 1 285 ? 17.050 81.821 89.595 1.00 27.75 285 ARG A C 1
ATOM 2127 O O . ARG A 1 285 ? 16.664 81.130 88.652 1.00 27.94 285 ARG A O 1
ATOM 2135 N N . LEU A 1 286 ? 17.783 82.915 89.444 1.00 27.47 286 LEU A N 1
ATOM 2136 C CA . LEU A 1 286 ? 18.202 83.386 88.137 1.00 28.15 286 LEU A CA 1
ATOM 2137 C C . LEU A 1 286 ? 19.652 83.835 88.225 1.00 28.19 286 LEU A C 1
ATOM 2138 O O . LEU A 1 286 ? 19.997 84.656 89.080 1.00 26.83 286 LEU A O 1
ATOM 2143 N N . VAL A 1 287 ? 20.498 83.276 87.361 1.00 26.66 287 VAL A N 1
ATOM 2144 C CA . VAL A 1 287 ? 21.911 83.646 87.328 1.00 27.57 287 VAL A CA 1
ATOM 2145 C C . VAL A 1 287 ? 22.158 84.528 86.112 1.00 28.09 287 VAL A C 1
ATOM 2146 O O . VAL A 1 287 ? 21.713 84.221 85.005 1.00 27.38 287 VAL A O 1
ATOM 2150 N N . SER A 1 288 ? 22.864 85.631 86.320 1.00 27.84 288 SER A N 1
ATOM 2151 C CA . SER A 1 288 ? 23.154 86.538 85.225 1.00 28.91 288 SER A CA 1
ATOM 2152 C C . SER A 1 288 ? 24.644 86.761 85.081 1.00 29.45 288 SER A C 1
ATOM 2153 O O . SER A 1 288 ? 25.393 86.675 86.053 1.00 30.69 288 SER A O 1
ATOM 2156 N N . GLU A 1 289 ? 25.077 87.044 83.861 1.00 29.11 289 GLU A N 1
ATOM 2157 C CA . GLU A 1 289 ? 26.479 87.318 83.638 1.00 30.44 289 GLU A CA 1
ATOM 2158 C C . GLU A 1 289 ? 26.651 88.770 84.065 1.00 29.26 289 GLU A C 1
ATOM 2159 O O . GLU A 1 289 ? 25.695 89.541 84.053 1.00 29.30 289 GLU A O 1
ATOM 2165 N N . THR A 1 290 ? 27.859 89.128 84.476 1.00 29.53 290 THR A N 1
ATOM 2166 C CA . THR A 1 290 ? 28.156 90.490 84.887 1.00 28.06 290 THR A CA 1
ATOM 2167 C C . THR A 1 290 ? 29.669 90.644 84.885 1.00 28.55 290 THR A C 1
ATOM 2168 O O . THR A 1 290 ? 30.374 89.854 84.257 1.00 27.22 290 THR A O 1
ATOM 2172 N N . VAL A 1 291 ? 30.178 91.640 85.597 1.00 29.19 291 VAL A N 1
ATOM 2173 C CA . VAL A 1 291 ? 31.616 91.864 85.613 1.00 30.48 291 VAL A CA 1
ATOM 2174 C C . VAL A 1 291 ? 32.083 92.324 86.999 1.00 30.33 291 VAL A C 1
ATOM 2175 O O . VAL A 1 291 ? 31.314 92.939 87.742 1.00 31.87 291 VAL A O 1
ATOM 2179 N N . ASP A 1 292 ? 33.326 92.018 87.362 1.00 29.12 292 ASP A N 1
ATOM 2180 C CA . ASP A 1 292 ? 33.826 92.443 88.667 1.00 30.43 292 ASP A CA 1
ATOM 2181 C C . ASP A 1 292 ? 34.475 93.819 88.577 1.00 30.83 292 ASP A C 1
ATOM 2182 O O . ASP A 1 292 ? 34.437 94.454 87.526 1.00 31.80 292 ASP A O 1
ATOM 2187 N N . VAL A 1 293 ? 35.064 94.275 89.676 1.00 32.28 293 VAL A N 1
ATOM 2188 C CA . VAL A 1 293 ? 35.695 95.593 89.733 1.00 33.96 293 VAL A CA 1
ATOM 2189 C C . VAL A 1 293 ? 36.809 95.859 88.710 1.00 33.86 293 VAL A C 1
ATOM 2190 O O . VAL A 1 293 ? 37.053 97.006 88.350 1.00 34.96 293 VAL A O 1
ATOM 2194 N N . GLU A 1 294 ? 37.479 94.812 88.239 1.00 34.34 294 GLU A N 1
ATOM 2195 C CA . GLU A 1 294 ? 38.560 94.974 87.269 1.00 34.81 294 GLU A CA 1
ATOM 2196 C C . GLU A 1 294 ? 38.209 94.470 85.868 1.00 34.46 294 GLU A C 1
ATOM 2197 O O . GLU A 1 294 ? 39.093 94.227 85.041 1.00 33.66 294 GLU A O 1
ATOM 2203 N N . GLY A 1 295 ? 36.915 94.305 85.613 1.00 34.25 295 GLY A N 1
ATOM 2204 C CA . GLY A 1 295 ? 36.466 93.855 84.308 1.00 32.80 295 GLY A CA 1
ATOM 2205 C C . GLY A 1 295 ? 36.414 92.359 84.032 1.00 32.35 295 GLY A C 1
ATOM 2206 O O . GLY A 1 295 ? 36.073 91.961 82.916 1.00 32.17 295 GLY A O 1
ATOM 2207 N N . ARG A 1 296 ? 36.744 91.525 85.015 1.00 31.30 296 ARG A N 1
ATOM 2208 C CA . ARG A 1 296 ? 36.706 90.078 84.802 1.00 30.33 296 ARG A CA 1
ATOM 2209 C C . ARG A 1 296 ? 35.257 89.620 84.691 1.00 28.87 296 ARG A C 1
ATOM 2210 O O . ARG A 1 296 ? 34.377 90.148 85.377 1.00 26.16 296 ARG A O 1
ATOM 2218 N N . ARG A 1 297 ? 35.016 88.636 83.829 1.00 27.73 297 ARG A N 1
ATOM 2219 C CA . ARG A 1 297 ? 33.676 88.098 83.651 1.00 27.02 297 ARG A CA 1
ATOM 2220 C C . ARG A 1 297 ? 33.277 87.316 84.893 1.00 26.38 297 ARG A C 1
ATOM 2221 O O . ARG A 1 297 ? 34.087 86.581 85.458 1.00 26.82 297 ARG A O 1
ATOM 2229 N N . GLY A 1 298 ? 32.025 87.480 85.307 1.00 25.11 298 GLY A N 1
ATOM 2230 C CA . GLY A 1 298 ? 31.524 86.784 86.478 1.00 24.51 298 GLY A CA 1
ATOM 2231 C C . GLY A 1 298 ? 30.036 86.489 86.371 1.00 24.61 298 GLY A C 1
ATOM 2232 O O . GLY A 1 298 ? 29.346 87.000 85.483 1.00 25.65 298 GLY A O 1
ATOM 2233 N N . PHE A 1 299 ? 29.536 85.661 87.280 1.00 23.52 299 PHE A N 1
ATOM 2234 C CA . PHE A 1 299 ? 28.129 85.289 87.287 1.00 22.69 299 PHE A CA 1
ATOM 2235 C C . PHE A 1 299 ? 27.584 85.461 88.695 1.00 23.28 299 PHE A C 1
ATOM 2236 O O . PHE A 1 299 ? 28.301 85.248 89.673 1.00 21.75 299 PHE A O 1
ATOM 2244 N N . ILE A 1 300 ? 26.314 85.837 88.798 1.00 23.66 300 ILE A N 1
ATOM 2245 C CA . ILE A 1 300 ? 25.729 86.098 90.101 1.00 23.60 300 ILE A CA 1
ATOM 2246 C C . ILE A 1 300 ? 24.205 85.976 90.105 1.00 24.71 300 ILE A C 1
ATOM 2247 O O . ILE A 1 300 ? 23.552 86.237 89.095 1.00 25.53 300 ILE A O 1
ATOM 2252 N N . LEU A 1 301 ? 23.646 85.561 91.240 1.00 25.94 301 LEU A N 1
ATOM 2253 C CA . LEU A 1 301 ? 22.199 85.442 91.378 1.00 27.03 301 LEU A CA 1
ATOM 2254 C C . LEU A 1 301 ? 21.687 86.857 91.167 1.00 28.50 301 LEU A C 1
ATOM 2255 O O . LEU A 1 301 ? 22.265 87.812 91.688 1.00 28.63 301 LEU A O 1
ATOM 2260 N N . THR A 1 302 ? 20.608 87.003 90.415 1.00 29.30 302 THR A N 1
ATOM 2261 C CA . THR A 1 302 ? 20.111 88.335 90.136 1.00 31.18 302 THR A CA 1
ATOM 2262 C C . THR A 1 302 ? 18.588 88.466 90.158 1.00 32.83 302 THR A C 1
ATOM 2263 O O . THR A 1 302 ? 17.863 87.476 90.268 1.00 32.08 302 THR A O 1
ATOM 2267 N N . LEU A 1 303 ? 18.127 89.710 90.065 1.00 34.58 303 LEU A N 1
ATOM 2268 C CA . LEU A 1 303 ? 16.705 90.045 90.035 1.00 37.00 303 LEU A CA 1
ATOM 2269 C C . LEU A 1 303 ? 15.877 89.437 91.158 1.00 38.50 303 LEU A C 1
ATOM 2270 O O . LEU A 1 303 ? 14.856 88.806 90.906 1.00 37.57 303 LEU A O 1
ATOM 2275 N N . GLN A 1 304 ? 16.304 89.632 92.399 1.00 42.09 304 GLN A N 1
ATOM 2276 C CA . GLN A 1 304 ? 15.552 89.089 93.522 1.00 45.12 304 GLN A CA 1
ATOM 2277 C C . GLN A 1 304 ? 14.306 89.935 93.774 1.00 47.64 304 GLN A C 1
ATOM 2278 O O . GLN A 1 304 ? 13.452 89.574 94.587 1.00 48.65 304 GLN A O 1
ATOM 2284 N N . ALA A 1 305 ? 14.208 91.055 93.058 1.00 49.53 305 ALA A N 1
ATOM 2285 C CA . ALA A 1 305 ? 13.071 91.961 93.173 1.00 51.22 305 ALA A CA 1
ATOM 2286 C C . ALA A 1 305 ? 11.807 91.237 92.733 1.00 52.39 305 ALA A C 1
ATOM 2287 O O . ALA A 1 305 ? 10.696 91.632 93.086 1.00 52.46 305 ALA A O 1
ATOM 2289 N N . ARG A 1 306 ? 11.996 90.177 91.955 1.00 53.88 306 ARG A N 1
ATOM 2290 C CA . ARG A 1 306 ? 10.895 89.365 91.451 1.00 55.10 306 ARG A CA 1
ATOM 2291 C C . ARG A 1 306 ? 10.010 88.845 92.583 1.00 56.54 306 ARG A C 1
ATOM 2292 O O . ARG A 1 306 ? 8.817 88.610 92.385 1.00 56.10 306 ARG A O 1
ATOM 2300 N N . GLU A 1 307 ? 10.600 88.664 93.762 1.00 58.06 307 GLU A N 1
ATOM 2301 C CA . GLU A 1 307 ? 9.867 88.178 94.926 1.00 60.76 307 GLU A CA 1
ATOM 2302 C C . GLU A 1 307 ? 8.668 89.068 95.236 1.00 61.18 307 GLU A C 1
ATOM 2303 O O . GLU A 1 307 ? 7.683 88.616 95.821 1.00 60.98 307 GLU A O 1
ATOM 2309 N N . GLN A 1 308 ? 8.758 90.335 94.844 1.00 62.09 308 GLN A N 1
ATOM 2310 C CA . GLN A 1 308 ? 7.678 91.285 95.076 1.00 63.40 308 GLN A CA 1
ATOM 2311 C C . GLN A 1 308 ? 6.597 91.176 94.012 1.00 62.83 308 GLN A C 1
ATOM 2312 O O . GLN A 1 308 ? 5.405 91.206 94.319 1.00 61.70 308 GLN A O 1
ATOM 2318 N N . TYR A 1 309 ? 7.017 91.052 92.759 1.00 62.55 309 TYR A N 1
ATOM 2319 C CA . TYR A 1 309 ? 6.079 90.931 91.654 1.00 62.98 309 TYR A CA 1
ATOM 2320 C C . TYR A 1 309 ? 5.287 89.626 91.740 1.00 62.17 309 TYR A C 1
ATOM 2321 O O . TYR A 1 309 ? 4.166 89.536 91.244 1.00 62.46 309 TYR A O 1
ATOM 2330 N N . ILE A 1 310 ? 5.874 88.621 92.380 1.00 61.80 310 ILE A N 1
ATOM 2331 C CA . ILE A 1 310 ? 5.244 87.313 92.520 1.00 61.61 310 ILE A CA 1
ATOM 2332 C C . ILE A 1 310 ? 4.209 87.225 93.643 1.00 62.79 310 ILE A C 1
ATOM 2333 O O . ILE A 1 310 ? 3.300 86.393 93.596 1.00 62.73 310 ILE A O 1
ATOM 2338 N N . ARG A 1 311 ? 4.335 88.082 94.648 1.00 63.83 311 ARG A N 1
ATOM 2339 C CA . ARG A 1 311 ? 3.407 88.049 95.770 1.00 65.19 311 ARG A CA 1
ATOM 2340 C C . ARG A 1 311 ? 2.476 89.246 95.813 1.00 64.64 311 ARG A C 1
ATOM 2341 O O . ARG A 1 311 ? 1.665 89.371 96.728 1.00 64.38 311 ARG A O 1
ATOM 2349 N N . ARG A 1 312 ? 2.590 90.123 94.824 1.00 65.15 312 ARG A N 1
ATOM 2350 C CA . ARG A 1 312 ? 1.758 91.317 94.777 1.00 66.13 312 ARG A CA 1
ATOM 2351 C C . ARG A 1 312 ? 0.267 91.005 94.655 1.00 64.59 312 ARG A C 1
ATOM 2352 O O . ARG A 1 312 ? -0.570 91.822 95.034 1.00 64.63 312 ARG A O 1
ATOM 2360 N N . ALA A 1 313 ? -0.076 89.832 94.136 1.00 61.56 313 ALA A N 1
ATOM 2361 C CA . ALA A 1 313 ? -1.486 89.517 93.980 1.00 59.32 313 ALA A CA 1
ATOM 2362 C C . ALA A 1 313 ? -1.847 88.054 94.181 1.00 57.45 313 ALA A C 1
ATOM 2363 O O . ALA A 1 313 ? -1.294 87.373 95.045 1.00 56.85 313 ALA A O 1
ATOM 2365 N N . LYS A 1 314 ? -2.793 87.589 93.370 1.00 54.51 314 LYS A N 1
ATOM 2366 C CA . LYS A 1 314 ? -3.287 86.221 93.431 1.00 52.24 314 LYS A CA 1
ATOM 2367 C C . LYS A 1 314 ? -2.270 85.227 92.898 1.00 49.52 314 LYS A C 1
ATOM 2368 O O . LYS A 1 314 ? -1.242 85.615 92.344 1.00 49.98 314 LYS A O 1
ATOM 2374 N N . ALA A 1 315 ? -2.569 83.944 93.065 1.00 46.36 315 ALA A N 1
ATOM 2375 C CA . ALA A 1 315 ? -1.696 82.883 92.579 1.00 44.90 315 ALA A CA 1
ATOM 2376 C C . ALA A 1 315 ? -0.242 83.119 92.980 1.00 43.84 315 ALA A C 1
ATOM 2377 O O . ALA A 1 315 ? 0.663 83.076 92.144 1.00 40.85 315 ALA A O 1
ATOM 2379 N N . LYS A 1 316 ? -0.033 83.368 94.268 1.00 43.42 316 LYS A N 1
ATOM 2380 C CA . LYS A 1 316 ? 1.298 83.618 94.799 1.00 43.87 316 LYS A CA 1
ATOM 2381 C C . LYS A 1 316 ? 2.156 82.371 94.685 1.00 43.30 316 LYS A C 1
ATOM 2382 O O . LYS A 1 316 ? 1.659 81.281 94.408 1.00 42.77 316 LYS A O 1
ATOM 2388 N N . SER A 1 317 ? 3.451 82.545 94.898 1.00 43.90 317 SER A N 1
ATOM 2389 C CA . SER A 1 317 ? 4.399 81.446 94.836 1.00 45.03 317 SER A CA 1
ATOM 2390 C C . SER A 1 317 ? 5.469 81.702 95.881 1.00 45.65 317 SER A C 1
ATOM 2391 O O . SER A 1 317 ? 5.704 82.850 96.259 1.00 46.51 317 SER A O 1
ATOM 2394 N N . ASN A 1 318 ? 6.113 80.639 96.353 1.00 46.02 318 ASN A N 1
ATOM 2395 C CA . ASN A 1 318 ? 7.165 80.785 97.353 1.00 46.67 318 ASN A CA 1
ATOM 2396 C C . ASN A 1 318 ? 8.269 79.745 97.198 1.00 46.08 318 ASN A C 1
ATOM 2397 O O . ASN A 1 318 ? 8.540 78.973 98.117 1.00 46.50 318 ASN A O 1
ATOM 2402 N N . ILE A 1 319 ? 8.896 79.724 96.025 1.00 45.71 319 ILE A N 1
ATOM 2403 C CA . ILE A 1 319 ? 9.992 78.800 95.755 1.00 46.05 319 ILE A CA 1
ATOM 2404 C C . ILE A 1 319 ? 11.196 79.322 96.525 1.00 46.23 319 ILE A C 1
ATOM 2405 O O . ILE A 1 319 ? 11.694 80.413 96.237 1.00 47.74 319 ILE A O 1
ATOM 2410 N N . THR A 1 320 ? 11.663 78.545 97.495 1.00 45.32 320 THR A N 1
ATOM 2411 C CA . THR A 1 320 ? 12.802 78.952 98.312 1.00 45.44 320 THR A CA 1
ATOM 2412 C C . THR A 1 320 ? 14.146 78.458 97.789 1.00 43.98 320 THR A C 1
ATOM 2413 O O . THR A 1 320 ? 15.177 79.102 98.000 1.00 45.85 320 THR A O 1
ATOM 2417 N N . THR A 1 321 ? 14.139 77.318 97.108 1.00 41.16 321 THR A N 1
ATOM 2418 C CA . THR A 1 321 ? 15.380 76.763 96.589 1.00 38.83 321 THR A CA 1
ATOM 2419 C C . THR A 1 321 ? 15.122 75.947 95.317 1.00 37.28 321 THR A C 1
ATOM 2420 O O . THR A 1 321 ? 13.998 75.937 94.803 1.00 35.83 321 THR A O 1
ATOM 2424 N N . ASN A 1 322 ? 16.157 75.274 94.813 1.00 34.41 322 ASN A N 1
ATOM 2425 C CA . ASN A 1 322 ? 16.037 74.478 93.592 1.00 31.72 322 ASN A CA 1
ATOM 2426 C C . ASN A 1 322 ? 16.576 73.054 93.737 1.00 30.00 322 ASN A C 1
ATOM 2427 O O . ASN A 1 322 ? 16.629 72.505 94.833 1.00 28.50 322 ASN A O 1
ATOM 2432 N N . ALA A 1 323 ? 16.960 72.465 92.607 1.00 28.18 323 ALA A N 1
ATOM 2433 C CA . ALA A 1 323 ? 17.511 71.114 92.572 1.00 26.59 323 ALA A CA 1
ATOM 2434 C C . ALA A 1 323 ? 18.855 71.213 91.848 1.00 24.51 323 ALA A C 1
ATOM 2435 O O . ALA A 1 323 ? 19.124 70.505 90.882 1.00 21.87 323 ALA A O 1
ATOM 2437 N N . GLN A 1 324 ? 19.692 72.115 92.345 1.00 23.85 324 GLN A N 1
ATOM 2438 C CA . GLN A 1 324 ? 20.999 72.387 91.770 1.00 22.31 324 GLN A CA 1
ATOM 2439 C C . GLN A 1 324 ? 21.800 71.167 91.331 1.00 20.45 324 GLN A C 1
ATOM 2440 O O . GLN A 1 324 ? 22.127 71.025 90.162 1.00 18.51 324 GLN A O 1
ATOM 2446 N N . LEU A 1 325 ? 22.119 70.286 92.267 1.00 21.01 325 LEU A N 1
ATOM 2447 C CA . LEU A 1 325 ? 22.917 69.118 91.938 1.00 21.41 325 LEU A CA 1
ATOM 2448 C C . LEU A 1 325 ? 22.381 68.329 90.749 1.00 21.75 325 LEU A C 1
ATOM 2449 O O . LEU A 1 325 ? 23.121 68.078 89.795 1.00 19.76 325 LEU A O 1
ATOM 2454 N N . THR A 1 326 ? 21.108 67.933 90.802 1.00 19.96 326 THR A N 1
ATOM 2455 C CA . THR A 1 326 ? 20.526 67.170 89.699 1.00 21.17 326 THR A CA 1
ATOM 2456 C C . THR A 1 326 ? 20.483 67.987 88.408 1.00 19.89 326 THR A C 1
ATOM 2457 O O . THR A 1 326 ? 20.739 67.458 87.328 1.00 21.06 326 THR A O 1
ATOM 2461 N N . ALA A 1 327 ? 20.179 69.277 88.512 1.00 19.68 327 ALA A N 1
ATOM 2462 C CA . ALA A 1 327 ? 20.149 70.131 87.324 1.00 20.70 327 ALA A CA 1
ATOM 2463 C C . ALA A 1 327 ? 21.564 70.213 86.733 1.00 20.94 327 ALA A C 1
ATOM 2464 O O . ALA A 1 327 ? 21.737 70.336 85.521 1.00 22.99 327 ALA A O 1
ATOM 2466 N N . LEU A 1 328 ? 22.571 70.149 87.596 1.00 19.83 328 LEU A N 1
ATOM 2467 C CA . LEU A 1 328 ? 23.965 70.180 87.159 1.00 20.87 328 LEU A CA 1
ATOM 2468 C C . LEU A 1 328 ? 24.275 68.908 86.356 1.00 19.57 328 LEU A C 1
ATOM 2469 O O . LEU A 1 328 ? 24.941 68.963 85.323 1.00 18.97 328 LEU A O 1
ATOM 2474 N N . MET A 1 329 ? 23.791 67.763 86.834 1.00 19.31 329 MET A N 1
ATOM 2475 C CA . MET A 1 329 ? 24.004 66.496 86.134 1.00 19.13 329 MET A CA 1
ATOM 2476 C C . MET A 1 329 ? 23.340 66.563 84.753 1.00 19.46 329 MET A C 1
ATOM 2477 O O . MET A 1 329 ? 23.845 66.000 83.782 1.00 21.47 329 MET A O 1
ATOM 2482 N N . GLY A 1 330 ? 22.208 67.259 84.676 1.00 18.74 330 GLY A N 1
ATOM 2483 C CA . GLY A 1 330 ? 21.503 67.395 83.414 1.00 17.45 330 GLY A CA 1
ATOM 2484 C C . GLY A 1 330 ? 22.344 68.179 82.432 1.00 19.31 330 GLY A C 1
ATOM 2485 O O . GLY A 1 330 ? 22.531 67.764 81.281 1.00 20.25 330 GLY A O 1
ATOM 2486 N N . ALA A 1 331 ? 22.871 69.309 82.892 1.00 18.03 331 ALA A N 1
ATOM 2487 C CA . ALA A 1 331 ? 23.701 70.155 82.053 1.00 18.23 331 ALA A CA 1
ATOM 2488 C C . ALA A 1 331 ? 24.941 69.385 81.599 1.00 19.50 331 ALA A C 1
ATOM 2489 O O . ALA A 1 331 ? 25.341 69.474 80.434 1.00 19.94 331 ALA A O 1
ATOM 2491 N N . MET A 1 332 ? 25.543 68.624 82.510 1.00 18.28 332 MET A N 1
ATOM 2492 C CA . MET A 1 332 ? 26.725 67.829 82.155 1.00 20.81 332 MET A CA 1
ATOM 2493 C C . MET A 1 332 ? 26.359 66.840 81.054 1.00 19.86 332 MET A C 1
ATOM 2494 O O . MET A 1 332 ? 27.140 66.614 80.127 1.00 20.72 332 MET A O 1
ATOM 2499 N N . TYR A 1 333 ? 25.165 66.260 81.171 1.00 19.47 333 TYR A N 1
ATOM 2500 C CA . TYR A 1 333 ? 24.659 65.288 80.204 1.00 18.48 333 TYR A CA 1
ATOM 2501 C C . TYR A 1 333 ? 24.458 65.936 78.834 1.00 18.86 333 TYR A C 1
ATOM 2502 O O . TYR A 1 333 ? 24.918 65.425 77.814 1.00 18.80 333 TYR A O 1
ATOM 2511 N N . LEU A 1 334 ? 23.743 67.054 78.827 1.00 17.64 334 LEU A N 1
ATOM 2512 C CA . LEU A 1 334 ? 23.480 67.788 77.605 1.00 18.58 334 LEU A CA 1
ATOM 2513 C C . LEU A 1 334 ? 24.814 68.194 76.960 1.00 19.97 334 LEU A C 1
ATOM 2514 O O . LEU A 1 334 ? 24.987 68.104 75.742 1.00 20.12 334 LEU A O 1
ATOM 2519 N N . ALA A 1 335 ? 25.766 68.615 77.786 1.00 19.64 335 ALA A N 1
ATOM 2520 C CA . ALA A 1 335 ? 27.075 69.022 77.282 1.00 19.52 335 ALA A CA 1
ATOM 2521 C C . AL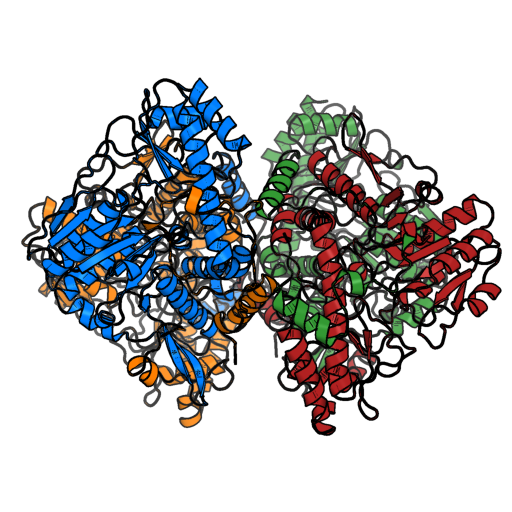A A 1 335 ? 27.910 67.833 76.792 1.00 18.69 335 ALA A C 1
ATOM 2522 O O . ALA A 1 335 ? 28.714 67.962 75.869 1.00 19.72 335 ALA A O 1
ATOM 2524 N N . ALA A 1 336 ? 27.706 66.679 77.412 1.00 16.94 336 ALA A N 1
ATOM 2525 C CA . ALA A 1 336 ? 28.425 65.459 77.052 1.00 17.50 336 ALA A CA 1
ATOM 2526 C C . ALA A 1 336 ? 27.977 64.875 75.716 1.00 18.84 336 ALA A C 1
ATOM 2527 O O . ALA A 1 336 ? 28.789 64.327 74.976 1.00 20.49 336 ALA A O 1
ATOM 2529 N N . LEU A 1 337 ? 26.681 64.971 75.423 1.00 19.87 337 LEU A N 1
ATOM 2530 C CA . LEU A 1 337 ? 26.135 64.436 74.178 1.00 19.42 337 LEU A CA 1
ATOM 2531 C C . LEU A 1 337 ? 26.108 65.439 73.042 1.00 19.55 337 LEU A C 1
ATOM 2532 O O . LEU A 1 337 ? 26.262 65.072 71.888 1.00 19.02 337 LEU A O 1
ATOM 2537 N N . GLY A 1 338 ? 25.903 66.708 73.363 1.00 20.15 338 GLY A N 1
ATOM 2538 C CA . GLY A 1 338 ? 25.834 67.708 72.317 1.00 20.84 338 GLY A CA 1
ATOM 2539 C C . GLY A 1 338 ? 24.545 67.575 71.515 1.00 22.53 338 GLY A C 1
ATOM 2540 O O . GLY A 1 338 ? 23.764 66.641 71.724 1.00 19.96 338 GLY A O 1
ATOM 2541 N N . PRO A 1 339 ? 24.294 68.498 70.576 1.00 23.56 339 PRO A N 1
ATOM 2542 C CA . PRO A 1 339 ? 23.081 68.453 69.753 1.00 23.59 339 PRO A CA 1
ATOM 2543 C C . PRO A 1 339 ? 22.864 67.128 69.022 1.00 23.53 339 PRO A C 1
ATOM 2544 O O . PRO A 1 339 ? 21.752 66.597 69.001 1.00 24.51 339 PRO A O 1
ATOM 2548 N N . GLU A 1 340 ? 23.921 66.591 68.424 1.00 24.02 340 GLU A N 1
ATOM 2549 C CA . GLU A 1 340 ? 23.796 65.333 67.696 1.00 25.16 340 GLU A CA 1
ATOM 2550 C C . GLU A 1 340 ? 23.678 64.114 68.602 1.00 24.34 340 GLU A C 1
ATOM 2551 O O . GLU A 1 340 ? 22.867 63.222 68.345 1.00 24.77 340 GLU A O 1
ATOM 2557 N N . GLY A 1 341 ? 24.496 64.072 69.650 1.00 23.05 341 GLY A N 1
ATOM 2558 C CA . GLY A 1 341 ? 24.455 62.954 70.573 1.00 21.01 341 GLY A CA 1
ATOM 2559 C C . GLY A 1 341 ? 23.080 62.811 71.198 1.00 21.75 341 GLY A C 1
ATOM 2560 O O . GLY A 1 341 ? 22.578 61.703 71.366 1.00 22.92 341 GLY A O 1
ATOM 2561 N N . LEU A 1 342 ? 22.465 63.933 71.545 1.00 22.29 342 LEU A N 1
ATOM 2562 C CA . LEU A 1 342 ? 21.138 63.899 72.144 1.00 24.02 342 LEU A CA 1
ATOM 2563 C C . LEU A 1 342 ? 20.144 63.385 71.100 1.00 25.50 342 LEU A C 1
ATOM 2564 O O . LEU A 1 342 ? 19.324 62.500 71.378 1.00 25.72 342 LEU A O 1
ATOM 2569 N N . ARG A 1 343 ? 20.232 63.932 69.891 1.00 26.47 343 ARG A N 1
ATOM 2570 C CA . ARG A 1 343 ? 19.339 63.521 68.820 1.00 26.18 343 ARG A CA 1
ATOM 2571 C C . ARG A 1 343 ? 19.438 62.015 68.580 1.00 25.61 343 ARG A C 1
ATOM 2572 O O . ARG A 1 343 ? 18.416 61.339 68.440 1.00 25.52 343 ARG A O 1
ATOM 2580 N N . GLU A 1 344 ? 20.663 61.486 68.560 1.00 24.36 344 GLU A N 1
ATOM 2581 C CA . GLU A 1 344 ? 20.878 60.053 68.353 1.00 21.73 344 GLU A CA 1
ATOM 2582 C C . GLU A 1 344 ? 20.219 59.199 69.436 1.00 21.48 344 GLU A C 1
ATOM 2583 O O . GLU A 1 344 ? 19.538 58.222 69.125 1.00 21.09 344 GLU A O 1
ATOM 2589 N N . VAL A 1 345 ? 20.428 59.565 70.702 1.00 21.19 345 VAL A N 1
ATOM 2590 C CA . VAL A 1 345 ? 19.847 58.841 71.838 1.00 18.46 345 VAL A CA 1
ATOM 2591 C C . VAL A 1 345 ? 18.322 58.848 71.737 1.00 19.79 345 VAL A C 1
ATOM 2592 O O . VAL A 1 345 ? 17.662 57.849 72.018 1.00 20.40 345 VAL A O 1
ATOM 2596 N N . ALA A 1 346 ? 17.768 59.981 71.326 1.00 19.49 346 ALA A N 1
ATOM 2597 C CA . ALA A 1 346 ? 16.325 60.109 71.183 1.00 21.27 346 ALA A CA 1
ATOM 2598 C C . ALA A 1 346 ? 15.790 59.193 70.082 1.00 22.17 346 ALA A C 1
ATOM 2599 O O . ALA A 1 346 ? 14.810 58.472 70.282 1.00 22.53 346 ALA A O 1
ATOM 2601 N N . LEU A 1 347 ? 16.432 59.220 68.919 1.00 21.49 347 LEU A N 1
ATOM 2602 C CA . LEU A 1 347 ? 15.988 58.387 67.814 1.00 20.97 347 LEU A CA 1
ATOM 2603 C C . LEU A 1 347 ? 16.076 56.899 68.137 1.00 21.78 347 LEU A C 1
ATOM 2604 O O . LEU A 1 347 ? 15.133 56.151 67.889 1.00 23.18 347 LEU A O 1
ATOM 2609 N N . LYS A 1 348 ? 17.203 56.467 68.693 1.00 22.38 348 LYS A N 1
ATOM 2610 C CA . LYS A 1 348 ? 17.379 55.060 69.023 1.00 22.15 348 LYS A CA 1
ATOM 2611 C C . LYS A 1 348 ? 16.274 54.608 69.958 1.00 22.23 348 LYS A C 1
ATOM 2612 O O . LYS A 1 348 ? 15.741 53.512 69.820 1.00 23.67 348 LYS A O 1
ATOM 2618 N N . SER A 1 349 ? 15.938 55.457 70.917 1.00 22.01 349 SER A N 1
ATOM 2619 C CA . SER A 1 349 ? 14.885 55.132 71.865 1.00 23.66 349 SER A CA 1
ATOM 2620 C C . SER A 1 349 ? 13.537 54.997 71.154 1.00 22.94 349 SER A C 1
ATOM 2621 O O . SER A 1 349 ? 12.741 54.122 71.485 1.00 22.35 349 SER A O 1
ATOM 2624 N N . VAL A 1 350 ? 13.287 55.863 70.178 1.00 23.75 350 VAL A N 1
ATOM 2625 C CA . VAL A 1 350 ? 12.037 55.822 69.424 1.00 25.76 350 VAL A CA 1
ATOM 2626 C C . VAL A 1 350 ? 11.990 54.581 68.535 1.00 27.61 350 VAL A C 1
ATOM 2627 O O . VAL A 1 350 ? 10.941 53.939 68.385 1.00 28.60 350 VAL A O 1
ATOM 2631 N N . GLU A 1 351 ? 13.130 54.241 67.948 1.00 27.40 351 GLU A N 1
ATOM 2632 C CA . GLU A 1 351 ? 13.202 53.082 67.079 1.00 26.72 351 GLU A CA 1
ATOM 2633 C C . GLU A 1 351 ? 12.900 51.798 67.830 1.00 26.46 351 GLU A C 1
ATOM 2634 O O . GLU A 1 351 ? 12.047 51.022 67.405 1.00 28.38 351 GLU A O 1
ATOM 2640 N N . MET A 1 352 ? 13.592 51.566 68.942 1.00 25.89 352 MET A N 1
ATOM 2641 C CA . MET A 1 352 ? 13.370 50.345 69.717 1.00 26.41 352 MET A CA 1
ATOM 2642 C C . MET A 1 352 ? 11.957 50.282 70.276 1.00 24.81 352 MET A C 1
ATOM 2643 O O . MET A 1 352 ? 11.430 49.204 70.525 1.00 26.51 352 MET A O 1
ATOM 2648 N N . ALA A 1 353 ? 11.355 51.446 70.481 1.00 24.55 353 ALA A N 1
ATOM 2649 C CA . ALA A 1 353 ? 10.000 51.528 70.994 1.00 24.62 353 ALA A CA 1
ATOM 2650 C C . ALA A 1 353 ? 9.035 51.052 69.912 1.00 25.37 353 ALA A C 1
ATOM 2651 O O . ALA A 1 353 ? 8.206 50.171 70.150 1.00 23.81 353 ALA A O 1
ATOM 2653 N N . HIS A 1 354 ? 9.154 51.634 68.721 1.00 26.35 354 HIS A N 1
ATOM 2654 C CA . HIS A 1 354 ? 8.291 51.264 67.605 1.00 27.16 354 HIS A CA 1
ATOM 2655 C C . HIS A 1 354 ? 8.434 49.797 67.234 1.00 27.57 354 HIS A C 1
ATOM 2656 O O . HIS A 1 354 ? 7.457 49.159 66.853 1.00 29.58 354 HIS A O 1
ATOM 2663 N N . LYS A 1 355 ? 9.645 49.257 67.341 1.00 27.99 355 LYS A N 1
ATOM 2664 C CA . LYS A 1 355 ? 9.853 47.851 67.020 1.00 28.88 355 LYS A CA 1
ATOM 2665 C C . LYS A 1 355 ? 9.183 46.994 68.087 1.00 28.98 355 LYS A C 1
ATOM 2666 O O . LYS A 1 355 ? 8.551 45.981 67.772 1.00 28.78 355 LYS A O 1
ATOM 2672 N N . LEU A 1 356 ? 9.302 47.410 69.346 1.00 27.24 356 LEU A N 1
ATOM 2673 C CA . LEU A 1 356 ? 8.684 46.668 70.439 1.00 26.70 356 LEU A CA 1
ATOM 2674 C C . LEU A 1 356 ? 7.165 46.700 70.277 1.00 27.18 356 LEU A C 1
ATOM 2675 O O . LEU A 1 356 ? 6.482 45.709 70.526 1.00 27.82 356 LEU A O 1
ATOM 2680 N N . HIS A 1 357 ? 6.645 47.847 69.849 1.00 27.41 357 HIS A N 1
ATOM 2681 C CA . HIS A 1 357 ? 5.214 48.013 69.644 1.00 26.90 357 HIS A CA 1
ATOM 2682 C C . HIS A 1 357 ? 4.705 46.931 68.680 1.00 27.34 357 HIS A C 1
ATOM 2683 O O . HIS A 1 357 ? 3.766 46.192 68.993 1.00 25.64 357 HIS A O 1
ATOM 2690 N N . ALA A 1 358 ? 5.347 46.828 67.520 1.00 26.32 358 ALA A N 1
ATOM 2691 C CA . ALA A 1 358 ? 4.960 45.840 66.516 1.00 25.61 358 ALA A CA 1
ATOM 2692 C C . ALA A 1 358 ? 5.076 44.409 67.036 1.00 26.44 358 ALA A C 1
ATOM 2693 O O . ALA A 1 358 ? 4.287 43.542 66.665 1.00 27.90 358 ALA A O 1
ATOM 2695 N N . LEU A 1 359 ? 6.055 44.154 67.896 1.00 27.11 359 LEU A N 1
ATOM 2696 C CA . LEU A 1 359 ? 6.229 42.815 68.439 1.00 29.36 359 LEU A CA 1
ATOM 2697 C C . LEU A 1 359 ? 5.109 42.441 69.413 1.00 30.99 359 LEU A C 1
ATOM 2698 O O . LEU A 1 359 ? 4.509 41.367 69.306 1.00 30.70 359 LEU A O 1
ATOM 2703 N N . LEU A 1 360 ? 4.827 43.328 70.360 1.00 30.96 360 LEU A N 1
ATOM 2704 C CA . LEU A 1 360 ? 3.780 43.071 71.343 1.00 31.86 360 LEU A CA 1
ATOM 2705 C C . LEU A 1 360 ? 2.388 42.984 70.707 1.00 31.56 360 LEU A C 1
ATOM 2706 O O . LEU A 1 360 ? 1.530 42.237 71.175 1.00 32.37 360 LEU A O 1
ATOM 2711 N N . LEU A 1 361 ? 2.167 43.735 69.634 1.00 31.30 361 LEU A N 1
ATOM 2712 C CA . LEU A 1 361 ? 0.875 43.711 68.967 1.00 33.08 361 LEU A CA 1
ATOM 2713 C C . LEU A 1 361 ? 0.536 42.334 68.407 1.00 34.21 361 LEU A C 1
ATOM 2714 O O . LEU A 1 361 ? -0.620 42.057 68.089 1.00 33.00 361 LEU A O 1
ATOM 2719 N N . GLU A 1 362 ? 1.543 41.472 68.302 1.00 35.59 362 GLU A N 1
ATOM 2720 C CA . GLU A 1 362 ? 1.340 40.128 67.775 1.00 37.56 362 GLU A CA 1
ATOM 2721 C C . GLU A 1 362 ? 0.795 39.169 68.819 1.00 38.54 362 GLU A C 1
ATOM 2722 O O . GLU A 1 362 ? 0.253 38.120 68.478 1.00 40.93 362 GLU A O 1
ATOM 2728 N N . VAL A 1 363 ? 0.954 39.509 70.091 1.00 37.44 363 VAL A N 1
ATOM 2729 C CA . VAL A 1 363 ? 0.439 38.644 71.136 1.00 37.71 363 VAL A CA 1
ATOM 2730 C C . VAL A 1 363 ? -1.083 38.694 71.032 1.00 37.45 363 VAL A C 1
ATOM 2731 O O . VAL A 1 363 ? -1.674 39.768 70.913 1.00 37.04 363 VAL A O 1
ATOM 2735 N N . PRO A 1 364 ? -1.738 37.525 71.051 1.00 38.03 364 PRO A N 1
ATOM 2736 C CA . PRO A 1 364 ? -3.199 37.478 70.952 1.00 37.47 364 PRO A CA 1
ATOM 2737 C C . PRO A 1 364 ? -3.902 38.168 72.115 1.00 36.37 364 PRO A C 1
ATOM 2738 O O . PRO A 1 364 ? -3.505 38.026 73.273 1.00 36.13 364 PRO A O 1
ATOM 2742 N N . GLY A 1 365 ? -4.944 38.926 71.786 1.00 35.80 365 GLY A N 1
ATOM 2743 C CA . GLY A 1 365 ? -5.700 39.648 72.793 1.00 35.33 365 GLY A CA 1
ATOM 2744 C C . GLY A 1 365 ? -5.142 41.043 73.018 1.00 34.88 365 GLY A C 1
ATOM 2745 O O . GLY A 1 365 ? -5.834 41.920 73.544 1.00 33.60 365 GLY A O 1
ATOM 2746 N N . VAL A 1 366 ? -3.892 41.250 72.615 1.00 32.55 366 VAL A N 1
ATOM 2747 C CA . VAL A 1 366 ? -3.254 42.546 72.787 1.00 32.42 366 VAL A CA 1
ATOM 2748 C C . VAL A 1 366 ? -3.603 43.488 71.649 1.00 33.05 366 VAL A C 1
ATOM 2749 O O . VAL A 1 366 ? -3.407 43.171 70.475 1.00 34.57 366 VAL A O 1
ATOM 2753 N N . ARG A 1 367 ? -4.132 44.651 72.004 1.00 32.46 367 ARG A N 1
ATOM 2754 C CA . ARG A 1 367 ? -4.498 45.649 71.018 1.00 32.18 367 ARG A CA 1
ATOM 2755 C C . ARG A 1 367 ? -3.847 46.972 71.380 1.00 30.94 367 ARG A C 1
ATOM 2756 O O . ARG A 1 367 ? -3.584 47.252 72.545 1.00 31.17 367 ARG A O 1
ATOM 2764 N N . PRO A 1 368 ? -3.573 47.808 70.377 1.00 30.09 368 PRO A N 1
ATOM 2765 C CA . PRO A 1 368 ? -2.947 49.099 70.662 1.00 29.54 368 PRO A CA 1
ATOM 2766 C C . PRO A 1 368 ? -3.945 50.075 71.259 1.00 29.76 368 PRO A C 1
ATOM 2767 O O . PRO A 1 368 ? -5.150 49.894 71.117 1.00 29.75 368 PRO A O 1
ATOM 2771 N N . PHE A 1 369 ? -3.444 51.093 71.952 1.00 29.39 369 PHE A N 1
ATOM 2772 C CA . PHE A 1 369 ? -4.317 52.120 72.497 1.00 28.39 369 PHE A CA 1
ATOM 2773 C C . PHE A 1 369 ? -3.792 53.458 72.000 1.00 28.18 369 PHE A C 1
ATOM 2774 O O . PHE A 1 369 ? -4.499 54.188 71.311 1.00 28.29 369 PHE A O 1
ATOM 2782 N N . THR A 1 370 ? -2.545 53.771 72.350 1.00 28.30 370 THR A N 1
ATOM 2783 C CA . THR A 1 370 ? -1.908 55.014 71.918 1.00 27.14 370 THR A CA 1
ATOM 2784 C C . THR A 1 370 ? -1.939 55.020 70.389 1.00 27.64 370 THR A C 1
ATOM 2785 O O . THR A 1 370 ? -1.603 54.021 69.751 1.00 28.72 370 THR A O 1
ATOM 2789 N N . PRO A 1 371 ? -2.351 56.141 69.780 1.00 26.87 371 PRO A N 1
ATOM 2790 C CA . PRO A 1 371 ? -2.409 56.234 68.319 1.00 26.76 371 PRO A CA 1
ATOM 2791 C C . PRO A 1 371 ? -1.062 56.646 67.736 1.00 28.00 371 PRO A C 1
ATOM 2792 O O . PRO A 1 371 ? -0.130 56.960 68.470 1.00 28.22 371 PRO A O 1
ATOM 2796 N N . LYS A 1 372 ? -0.967 56.638 66.411 1.00 28.49 372 LYS A N 1
ATOM 2797 C CA . LYS A 1 372 ? 0.252 57.046 65.732 1.00 27.71 372 LYS A CA 1
ATOM 2798 C C . LYS A 1 372 ? 0.023 58.499 65.353 1.00 27.06 372 LYS A C 1
ATOM 2799 O O . LYS A 1 372 ? -1.107 58.901 65.074 1.00 26.66 372 LYS A O 1
ATOM 2805 N N . PRO A 1 373 ? 1.089 59.311 65.347 1.00 25.52 373 PRO A N 1
ATOM 2806 C CA . PRO A 1 373 ? 2.449 58.879 65.684 1.00 24.90 373 PRO A CA 1
ATOM 2807 C C . PRO A 1 373 ? 2.756 59.015 67.178 1.00 25.54 373 PRO A C 1
ATOM 2808 O O . PRO A 1 373 ? 2.256 59.923 67.846 1.00 25.59 373 PRO A O 1
ATOM 2812 N N . PHE A 1 374 ? 3.566 58.107 67.709 1.00 25.07 374 PHE A N 1
ATOM 2813 C CA . PHE A 1 374 ? 3.944 58.194 69.111 1.00 26.06 374 PHE A CA 1
ATOM 2814 C C . PHE A 1 374 ? 5.465 58.258 69.230 1.00 26.91 374 PHE A C 1
ATOM 2815 O O . PHE A 1 374 ? 6.177 58.053 68.247 1.00 27.36 374 PHE A O 1
ATOM 2823 N N . PHE A 1 375 ? 5.965 58.547 70.426 1.00 27.66 375 PHE A N 1
ATOM 2824 C CA . PHE A 1 375 ? 7.402 58.680 70.623 1.00 27.65 375 PHE A CA 1
ATOM 2825 C C . PHE A 1 375 ? 8.122 57.417 71.101 1.00 27.35 375 PHE A C 1
ATOM 2826 O O . PHE A 1 375 ? 8.173 56.422 70.379 1.00 28.26 375 PHE A O 1
ATOM 2834 N N . ASN A 1 376 ? 8.684 57.451 72.306 1.00 27.50 376 ASN A N 1
ATOM 2835 C CA . ASN A 1 376 ? 9.412 56.296 72.822 1.00 27.52 376 ASN A CA 1
ATOM 2836 C C . ASN A 1 376 ? 8.678 55.582 73.952 1.00 27.68 376 ASN A C 1
ATOM 2837 O O . ASN A 1 376 ? 9.267 54.800 74.710 1.00 26.25 376 ASN A O 1
ATOM 2842 N N . GLU A 1 377 ? 7.383 55.856 74.052 1.00 26.61 377 GLU A N 1
ATOM 2843 C CA . GLU A 1 377 ? 6.528 55.237 75.056 1.00 27.52 377 GLU A CA 1
ATOM 2844 C C . GLU A 1 377 ? 5.168 54.988 74.419 1.00 26.94 377 GLU A C 1
ATOM 2845 O O . GLU A 1 377 ? 4.747 55.723 73.526 1.00 25.22 377 GLU A O 1
ATOM 2851 N N . PHE A 1 378 ? 4.483 53.943 74.858 1.00 25.10 378 PHE A N 1
ATOM 2852 C CA . PHE A 1 378 ? 3.171 53.672 74.308 1.00 24.78 378 PHE A CA 1
ATOM 2853 C C . PHE A 1 378 ? 2.319 52.818 75.231 1.00 24.59 378 PHE A C 1
ATOM 2854 O O . PHE A 1 378 ? 2.839 52.081 76.062 1.00 23.25 378 PHE A O 1
ATOM 2862 N N . ALA A 1 379 ? 1.003 52.944 75.083 1.00 26.44 379 ALA A N 1
ATOM 2863 C CA . ALA A 1 379 ? 0.056 52.174 75.881 1.00 26.53 379 ALA A CA 1
ATOM 2864 C C . ALA A 1 379 ? -0.656 51.150 75.000 1.00 26.61 379 ALA A C 1
ATOM 2865 O O . ALA A 1 379 ? -1.059 51.448 73.874 1.00 25.78 379 ALA A O 1
ATOM 2867 N N . LEU A 1 380 ? -0.796 49.941 75.531 1.00 26.38 380 LEU A N 1
ATOM 2868 C CA . LEU A 1 380 ? -1.469 48.852 74.841 1.00 24.93 380 LEU A CA 1
ATOM 2869 C C . LEU A 1 380 ? -2.605 48.381 75.723 1.00 25.84 380 LEU A C 1
ATOM 2870 O O . LEU A 1 380 ? -2.519 48.476 76.942 1.00 27.76 380 LEU A O 1
ATOM 2875 N N . ALA A 1 381 ? -3.675 47.885 75.114 1.00 26.33 381 ALA A N 1
ATOM 2876 C CA . ALA A 1 381 ? -4.784 47.357 75.891 1.00 26.48 381 ALA A CA 1
ATOM 2877 C C . ALA A 1 381 ? -4.479 45.871 76.046 1.00 28.24 381 ALA A C 1
ATOM 2878 O O . ALA A 1 381 ? -4.163 45.186 75.066 1.00 27.10 381 ALA A O 1
ATOM 2880 N N . LEU A 1 382 ? -4.538 45.378 77.279 1.00 30.58 382 LEU A N 1
ATOM 2881 C CA . LEU A 1 382 ? -4.263 43.969 77.542 1.00 32.82 382 LEU A CA 1
ATOM 2882 C C . LEU A 1 382 ? -5.540 43.205 77.902 1.00 34.93 382 LEU A C 1
ATOM 2883 O O . LEU A 1 382 ? -6.505 43.797 78.392 1.00 34.16 382 LEU A O 1
ATOM 2888 N N . PRO A 1 383 ? -5.565 41.881 77.640 1.00 36.66 383 PRO A N 1
ATOM 2889 C CA . PRO A 1 383 ? -6.713 41.015 77.931 1.00 38.94 383 PRO A CA 1
ATOM 2890 C C . PRO A 1 383 ? -6.794 40.631 79.409 1.00 41.09 383 PRO A C 1
ATOM 2891 O O . PRO A 1 383 ? -7.802 40.079 79.865 1.00 42.72 383 PRO A O 1
ATOM 2895 N N . LYS A 1 384 ? -5.720 40.907 80.144 1.00 41.64 384 LYS A N 1
ATOM 2896 C CA . LYS A 1 384 ? -5.674 40.641 81.579 1.00 40.82 384 LYS A CA 1
ATOM 2897 C C . LYS A 1 384 ? -5.389 41.956 82.276 1.00 40.57 384 LYS A C 1
ATOM 2898 O O . LYS A 1 384 ? -5.003 42.936 81.633 1.00 39.35 384 LYS A O 1
ATOM 2904 N N . ASP A 1 385 ? -5.584 41.970 83.589 1.00 39.98 385 ASP A N 1
ATOM 2905 C CA . ASP A 1 385 ? -5.349 43.159 84.399 1.00 39.64 385 ASP A CA 1
ATOM 2906 C C . ASP A 1 385 ? -3.870 43.539 84.343 1.00 38.87 385 ASP A C 1
ATOM 2907 O O . ASP A 1 385 ? -3.001 42.711 84.608 1.00 38.99 385 ASP A O 1
ATOM 2912 N N . PRO A 1 386 ? -3.565 44.801 84.001 1.00 38.36 386 PRO A N 1
ATOM 2913 C CA . PRO A 1 386 ? -2.175 45.265 83.915 1.00 37.40 386 PRO A CA 1
ATOM 2914 C C . PRO A 1 386 ? -1.338 45.072 85.188 1.00 36.78 386 PRO A C 1
ATOM 2915 O O . PRO A 1 386 ? -0.157 44.720 85.120 1.00 35.05 386 PRO A O 1
ATOM 2919 N N . GLU A 1 387 ? -1.944 45.300 86.347 1.00 36.88 387 GLU A N 1
ATOM 2920 C CA . GLU A 1 387 ? -1.227 45.136 87.607 1.00 36.28 387 GLU A CA 1
ATOM 2921 C C . GLU A 1 387 ? -0.853 43.669 87.788 1.00 33.71 387 GLU A C 1
ATOM 2922 O O . GLU A 1 387 ? 0.211 43.345 88.318 1.00 34.27 387 GLU A O 1
ATOM 2928 N N . ALA A 1 388 ? -1.732 42.780 87.341 1.00 30.19 388 ALA A N 1
ATOM 2929 C CA . ALA A 1 388 ? -1.465 41.352 87.440 1.00 29.04 388 ALA A CA 1
ATOM 2930 C C . ALA A 1 388 ? -0.388 40.958 86.428 1.00 27.50 388 ALA A C 1
ATOM 2931 O O . ALA A 1 388 ? 0.430 40.073 86.693 1.00 26.18 388 ALA A O 1
ATOM 2933 N N . VAL A 1 389 ? -0.392 41.620 85.270 1.00 26.00 389 VAL A N 1
ATOM 2934 C CA . VAL A 1 389 ? 0.595 41.342 84.230 1.00 27.10 389 VAL A CA 1
ATOM 2935 C C . VAL A 1 389 ? 1.983 41.786 84.699 1.00 27.61 389 VAL A C 1
ATOM 2936 O O . VAL A 1 389 ? 2.942 41.016 84.629 1.00 27.04 389 VAL A O 1
ATOM 2940 N N . ARG A 1 390 ? 2.083 43.025 85.178 1.00 27.74 390 ARG A N 1
ATOM 2941 C CA . ARG A 1 390 ? 3.358 43.554 85.662 1.00 28.39 390 ARG A CA 1
ATOM 2942 C C . ARG A 1 390 ? 3.985 42.607 86.682 1.00 28.86 390 ARG A C 1
ATOM 2943 O O . ARG A 1 390 ? 5.189 42.346 86.645 1.00 28.50 390 ARG A O 1
ATOM 2951 N N . ARG A 1 391 ? 3.158 42.091 87.588 1.00 30.13 391 ARG A N 1
ATOM 2952 C CA . ARG A 1 391 ? 3.633 41.173 88.611 1.00 31.69 391 ARG A CA 1
ATOM 2953 C C . ARG A 1 391 ? 4.071 39.844 88.013 1.00 32.64 391 ARG A C 1
ATOM 2954 O O . ARG A 1 391 ? 5.104 39.295 88.397 1.00 33.60 391 ARG A O 1
ATOM 2962 N N . ALA A 1 392 ? 3.277 39.324 87.080 1.00 32.37 392 ALA A N 1
ATOM 2963 C CA . ALA A 1 392 ? 3.602 38.062 86.426 1.00 31.09 392 ALA A CA 1
ATOM 2964 C C . ALA A 1 392 ? 4.933 38.237 85.701 1.00 29.56 392 ALA A C 1
ATOM 2965 O O . ALA A 1 392 ? 5.811 37.376 85.775 1.00 29.89 392 ALA A O 1
ATOM 2967 N N . LEU A 1 393 ? 5.075 39.360 85.003 1.00 28.69 393 LEU A N 1
ATOM 2968 C CA . LEU A 1 393 ? 6.309 39.675 84.280 1.00 28.72 393 LEU A CA 1
ATOM 2969 C C . LEU A 1 393 ? 7.479 39.748 85.264 1.00 28.51 393 LEU A C 1
ATOM 2970 O O . LEU A 1 393 ? 8.536 39.163 85.033 1.00 26.21 393 LEU A O 1
ATOM 2975 N N . ALA A 1 394 ? 7.278 40.460 86.371 1.00 28.99 394 ALA A N 1
ATOM 2976 C CA . ALA A 1 394 ? 8.316 40.590 87.385 1.00 28.78 394 ALA A CA 1
ATOM 2977 C C . ALA A 1 394 ? 8.724 39.210 87.895 1.00 29.54 394 ALA A C 1
ATOM 2978 O O . ALA A 1 394 ? 9.908 38.938 88.103 1.00 27.69 394 ALA A O 1
ATOM 2980 N N . GLU A 1 395 ? 7.742 38.336 88.090 1.00 31.43 395 GLU A N 1
ATOM 2981 C CA . GLU A 1 395 ? 8.015 36.986 88.568 1.00 34.23 395 GLU A CA 1
ATOM 2982 C C . GLU A 1 395 ? 8.868 36.214 87.557 1.00 34.73 395 GLU A C 1
ATOM 2983 O O . GLU A 1 395 ? 9.549 35.250 87.910 1.00 34.63 395 GLU A O 1
ATOM 2989 N N . ARG A 1 396 ? 8.833 36.647 86.299 1.00 35.02 396 ARG A N 1
ATOM 2990 C CA . ARG A 1 396 ? 9.627 36.013 85.252 1.00 34.29 396 ARG A CA 1
ATOM 2991 C C . ARG A 1 396 ? 10.959 36.738 85.074 1.00 33.04 396 ARG A C 1
ATOM 2992 O O . ARG A 1 396 ? 11.792 36.336 84.268 1.00 34.10 396 ARG A O 1
ATOM 3000 N N . GLY A 1 397 ? 11.155 37.809 85.835 1.00 32.52 397 GLY A N 1
ATOM 3001 C CA . GLY A 1 397 ? 12.401 38.548 85.760 1.00 29.49 397 GLY A CA 1
ATOM 3002 C C . GLY A 1 397 ? 12.364 39.777 84.881 1.00 28.58 397 GLY A C 1
ATOM 3003 O O . GLY A 1 397 ? 13.404 40.371 84.613 1.00 30.55 397 GLY A O 1
ATOM 3004 N N . PHE A 1 398 ? 11.179 40.164 84.428 1.00 26.52 398 PHE A N 1
ATOM 3005 C CA . PHE A 1 398 ? 11.055 41.337 83.574 1.00 26.10 398 PHE A CA 1
ATOM 3006 C C . PHE A 1 398 ? 10.265 42.458 84.247 1.00 24.71 398 PHE A C 1
ATOM 3007 O O . PHE A 1 398 ? 9.336 42.211 85.008 1.00 24.57 398 PHE A O 1
ATOM 3015 N N . HIS A 1 399 ? 10.650 43.692 83.958 1.00 23.39 399 HIS A N 1
ATOM 3016 C CA . HIS A 1 399 ? 9.968 44.860 84.494 1.00 22.61 399 HIS A CA 1
ATOM 3017 C C . HIS A 1 399 ? 9.266 45.521 83.319 1.00 22.56 399 HIS A C 1
ATOM 3018 O O . HIS A 1 399 ? 9.908 46.094 82.435 1.00 22.64 399 HIS A O 1
ATOM 3025 N N . GLY A 1 400 ? 7.947 45.420 83.295 1.00 21.14 400 GLY A N 1
ATOM 3026 C CA . GLY A 1 400 ? 7.210 46.008 82.199 1.00 23.06 400 GLY A CA 1
ATOM 3027 C C . GLY A 1 400 ? 5.750 46.166 82.538 1.00 22.94 400 GLY A C 1
ATOM 3028 O O . GLY A 1 400 ? 5.317 45.813 83.630 1.00 24.86 400 GLY A O 1
ATOM 3029 N N . ALA A 1 401 ? 4.992 46.702 81.595 1.00 24.01 401 ALA A N 1
ATOM 3030 C CA . ALA A 1 401 ? 3.566 46.913 81.787 1.00 25.93 401 ALA A CA 1
ATOM 3031 C C . ALA A 1 401 ? 3.297 47.849 82.955 1.00 25.59 401 ALA A C 1
ATOM 3032 O O . ALA A 1 401 ? 2.797 47.425 83.997 1.00 25.71 401 ALA A O 1
ATOM 3034 N N . THR A 1 402 ? 3.648 49.119 82.790 1.00 26.00 402 THR A N 1
ATOM 3035 C CA . THR A 1 402 ? 3.390 50.086 83.841 1.00 28.30 402 THR A CA 1
ATOM 3036 C C . THR A 1 402 ? 1.903 50.419 83.697 1.00 29.09 402 THR A C 1
ATOM 3037 O O . THR A 1 402 ? 1.449 50.866 82.641 1.00 28.07 402 THR A O 1
ATOM 3041 N N . PRO A 1 403 ? 1.118 50.163 84.756 1.00 30.61 403 PRO A N 1
ATOM 3042 C CA . PRO A 1 403 ? -0.327 50.414 84.773 1.00 31.39 403 PRO A CA 1
ATOM 3043 C C . PRO A 1 403 ? -0.769 51.853 84.560 1.00 30.98 403 PRO A C 1
ATOM 3044 O O . PRO A 1 403 ? -0.250 52.784 85.172 1.00 29.63 403 PRO A O 1
ATOM 3048 N N . VAL A 1 404 ? -1.735 52.012 83.667 1.00 30.34 404 VAL A N 1
ATOM 3049 C CA . VAL A 1 404 ? -2.293 53.309 83.348 1.00 31.40 404 VAL A CA 1
ATOM 3050 C C . VAL A 1 404 ? -3.577 53.443 84.148 1.00 31.31 404 VAL A C 1
ATOM 3051 O O . VAL A 1 404 ? -4.384 52.511 84.186 1.00 31.33 404 VAL A O 1
ATOM 3055 N N . PRO A 1 405 ? -3.774 54.583 84.830 1.00 30.68 405 PRO A N 1
ATOM 3056 C CA . PRO A 1 405 ? -5.016 54.728 85.601 1.00 30.75 405 PRO A CA 1
ATOM 3057 C C . PRO A 1 405 ? -6.195 54.466 84.664 1.00 31.43 405 PRO A C 1
ATOM 3058 O O . PRO A 1 405 ? -6.121 54.780 83.477 1.00 32.79 405 PRO A O 1
ATOM 3062 N N . ARG A 1 406 ? -7.274 53.883 85.174 1.00 32.22 406 ARG A N 1
ATOM 3063 C CA . ARG A 1 406 ? -8.389 53.557 84.297 1.00 33.66 406 ARG A CA 1
ATOM 3064 C C . ARG A 1 406 ? -9.215 54.736 83.798 1.00 33.49 406 ARG A C 1
ATOM 3065 O O . ARG A 1 406 ? -10.193 54.545 83.070 1.00 35.35 406 ARG A O 1
ATOM 3073 N N . GLU A 1 407 ? -8.824 55.952 84.175 1.00 31.01 407 GLU A N 1
ATOM 3074 C CA . GLU A 1 407 ? -9.525 57.146 83.712 1.00 27.93 407 GLU A CA 1
ATOM 3075 C C . GLU A 1 407 ? -9.229 57.319 82.217 1.00 27.50 407 GLU A C 1
ATOM 3076 O O . GLU A 1 407 ? -9.890 58.090 81.518 1.00 26.70 407 GLU A O 1
ATOM 3082 N N . TYR A 1 408 ? -8.217 56.594 81.744 1.00 26.81 408 TYR A N 1
ATOM 3083 C CA . TYR A 1 408 ? -7.799 56.629 80.342 1.00 26.39 408 TYR A CA 1
ATOM 3084 C C . TYR A 1 408 ? -8.416 55.460 79.578 1.00 24.87 408 TYR A C 1
ATOM 3085 O O . TYR A 1 408 ? -8.475 55.477 78.351 1.00 24.75 408 TYR A O 1
ATOM 3094 N N . GLY A 1 409 ? -8.856 54.444 80.315 1.00 23.92 409 GLY A N 1
ATOM 3095 C CA . GLY A 1 409 ? -9.441 53.267 79.700 1.00 24.47 409 GLY A CA 1
ATOM 3096 C C . GLY A 1 409 ? -9.127 52.044 80.540 1.00 26.62 409 GLY A C 1
ATOM 3097 O O . GLY A 1 409 ? -8.300 52.108 81.452 1.00 27.35 409 GLY A O 1
ATOM 3098 N N . GLU A 1 410 ? -9.771 50.925 80.231 1.00 27.50 410 GLU A N 1
ATOM 3099 C CA . GLU A 1 410 ? -9.571 49.690 80.988 1.00 30.24 410 GLU A CA 1
ATOM 3100 C C . GLU A 1 410 ? -8.420 48.814 80.484 1.00 29.43 410 GLU A C 1
ATOM 3101 O O . GLU A 1 410 ? -8.145 48.746 79.281 1.00 29.69 410 GLU A O 1
ATOM 3107 N N . ASN A 1 411 ? -7.758 48.138 81.418 1.00 28.96 411 ASN A N 1
ATOM 3108 C CA . ASN A 1 411 ? -6.656 47.234 81.095 1.00 29.62 411 ASN A CA 1
ATOM 3109 C C . ASN A 1 411 ? -5.551 47.839 80.234 1.00 28.92 411 ASN A C 1
ATOM 3110 O O . ASN A 1 411 ? -5.009 47.177 79.347 1.00 26.34 411 ASN A O 1
ATOM 3115 N N . LEU A 1 412 ? -5.213 49.095 80.501 1.00 27.84 412 LEU A N 1
ATOM 3116 C CA . LEU A 1 412 ? -4.163 49.759 79.742 1.00 28.88 412 LEU A CA 1
ATOM 3117 C C . LEU A 1 412 ? -2.829 49.656 80.474 1.00 28.27 412 LEU A C 1
ATOM 3118 O O . LEU A 1 412 ? -2.761 49.822 81.692 1.00 28.41 412 LEU A O 1
ATOM 3123 N N . ALA A 1 413 ? -1.778 49.366 79.716 1.00 27.83 413 ALA A N 1
ATOM 3124 C CA . ALA A 1 413 ? -0.432 49.234 80.258 1.00 27.82 413 ALA A CA 1
ATOM 3125 C C . ALA A 1 413 ? 0.572 49.988 79.372 1.00 27.52 413 ALA A C 1
ATOM 3126 O O . ALA A 1 413 ? 0.535 49.882 78.140 1.00 27.18 413 ALA A O 1
ATOM 3128 N N . LEU A 1 414 ? 1.453 50.761 80.002 1.00 26.32 414 LEU A N 1
ATOM 3129 C CA . LEU A 1 414 ? 2.459 51.527 79.278 1.00 26.79 414 LEU A CA 1
ATOM 3130 C C . LEU A 1 414 ? 3.771 50.767 79.113 1.00 27.88 414 LEU A C 1
ATOM 3131 O O . LEU A 1 414 ? 4.186 50.001 79.989 1.00 26.20 414 LEU A O 1
ATOM 3136 N N . PHE A 1 415 ? 4.420 50.984 77.976 1.00 26.28 415 PHE A N 1
ATOM 3137 C CA . PHE A 1 415 ? 5.699 50.357 77.703 1.00 25.73 415 PHE A CA 1
ATOM 3138 C C . PHE A 1 415 ? 6.626 51.436 77.165 1.00 25.85 415 PHE A C 1
ATOM 3139 O O . PHE A 1 415 ? 6.195 52.316 76.426 1.00 28.35 415 PHE A O 1
ATOM 3147 N N . ALA A 1 416 ? 7.892 51.371 77.555 1.00 26.40 416 ALA A N 1
ATOM 3148 C CA . ALA A 1 416 ? 8.884 52.336 77.109 1.00 26.42 416 ALA A CA 1
ATOM 3149 C C . ALA A 1 416 ? 10.192 51.626 76.747 1.00 27.84 416 ALA A C 1
ATOM 3150 O O . ALA A 1 416 ? 10.543 50.600 77.337 1.00 28.60 416 ALA A O 1
ATOM 3152 N N . ALA A 1 417 ? 10.906 52.179 75.772 1.00 26.61 417 ALA A N 1
ATOM 3153 C CA . ALA A 1 417 ? 12.172 51.617 75.331 1.00 25.95 417 ALA A CA 1
ATOM 3154 C C . ALA A 1 417 ? 13.194 52.739 75.281 1.00 25.22 417 ALA A C 1
ATOM 3155 O O . ALA A 1 417 ? 12.840 53.895 75.060 1.00 25.12 417 ALA A O 1
ATOM 3157 N N . THR A 1 418 ? 14.460 52.396 75.488 1.00 23.86 418 THR A N 1
ATOM 3158 C CA . THR A 1 418 ? 15.524 53.390 75.487 1.00 23.13 418 THR A CA 1
ATOM 3159 C C . THR A 1 418 ? 16.681 52.957 74.597 1.00 22.77 418 THR A C 1
ATOM 3160 O O . THR A 1 418 ? 16.632 51.900 73.966 1.00 22.22 418 THR A O 1
ATOM 3164 N N . GLU A 1 419 ? 17.726 53.774 74.566 1.00 22.92 419 GLU A N 1
ATOM 3165 C CA . GLU A 1 419 ? 18.892 53.491 73.743 1.00 23.23 419 GLU A CA 1
ATOM 3166 C C . GLU A 1 419 ? 19.666 52.246 74.183 1.00 22.71 419 GLU A C 1
ATOM 3167 O O . GLU A 1 419 ? 20.512 51.752 73.444 1.00 22.93 419 GLU A O 1
ATOM 3173 N N . LEU A 1 420 ? 19.391 51.722 75.371 1.00 22.82 420 LEU A N 1
ATOM 3174 C CA . LEU A 1 420 ? 20.128 50.536 75.798 1.00 26.13 420 LEU A CA 1
ATOM 3175 C C . LEU A 1 420 ? 19.378 49.226 75.556 1.00 26.77 420 LEU A C 1
ATOM 3176 O O . LEU A 1 420 ? 19.840 48.151 75.937 1.00 27.88 420 LEU A O 1
ATOM 3181 N N . HIS A 1 421 ? 18.224 49.319 74.908 1.00 26.27 421 HIS A N 1
ATOM 3182 C CA . HIS A 1 421 ? 17.440 48.134 74.593 1.00 28.24 421 HIS A CA 1
ATOM 3183 C C . HIS A 1 421 ? 17.855 47.677 73.208 1.00 28.62 421 HIS A C 1
ATOM 3184 O O . HIS A 1 421 ? 18.130 48.504 72.336 1.00 28.61 421 HIS A O 1
ATOM 3191 N N . GLU A 1 422 ? 17.912 46.368 73.004 1.00 30.24 422 GLU A N 1
ATOM 3192 C CA . GLU A 1 422 ? 18.284 45.835 71.701 1.00 34.61 422 GLU A CA 1
ATOM 3193 C C . GLU A 1 422 ? 17.233 44.862 71.195 1.00 35.20 422 GLU A C 1
ATOM 3194 O O . GLU A 1 422 ? 16.365 44.419 71.951 1.00 35.66 422 GLU A O 1
ATOM 3200 N N . GLU A 1 423 ? 17.315 44.542 69.909 1.00 36.39 423 GLU A N 1
ATOM 3201 C CA . GLU A 1 423 ? 16.382 43.623 69.268 1.00 37.81 423 GLU A CA 1
ATOM 3202 C C . GLU A 1 423 ? 16.130 42.385 70.133 1.00 36.20 423 GLU A C 1
ATOM 3203 O O . GLU A 1 423 ? 14.986 42.001 70.381 1.00 35.28 423 GLU A O 1
ATOM 3209 N N . GLU A 1 424 ? 17.208 41.772 70.601 1.00 35.73 424 GLU A N 1
ATOM 3210 C CA . GLU A 1 424 ? 17.119 40.574 71.424 1.00 36.83 424 GLU A CA 1
ATOM 3211 C C . GLU A 1 424 ? 16.357 40.770 72.742 1.00 35.54 424 GLU A C 1
ATOM 3212 O O . GLU A 1 424 ? 15.713 39.839 73.231 1.00 33.41 424 GLU A O 1
ATOM 3218 N N . ASP A 1 425 ? 16.431 41.972 73.311 1.00 33.14 425 ASP A N 1
ATOM 3219 C CA . ASP A 1 425 ? 15.755 42.267 74.573 1.00 32.19 425 ASP A CA 1
ATOM 3220 C C . ASP A 1 425 ? 14.238 42.368 74.409 1.00 32.78 425 ASP A C 1
ATOM 3221 O O . ASP A 1 425 ? 13.478 41.955 75.291 1.00 31.62 425 ASP A O 1
ATOM 3226 N N . LEU A 1 426 ? 13.810 42.927 73.281 1.00 32.85 426 LEU A N 1
ATOM 3227 C CA . LEU A 1 426 ? 12.394 43.098 72.979 1.00 31.70 426 LEU A CA 1
ATOM 3228 C C . LEU A 1 426 ? 11.726 41.739 72.810 1.00 32.50 426 LEU A C 1
ATOM 3229 O O . LEU A 1 426 ? 10.649 41.485 73.351 1.00 32.01 426 LEU A O 1
ATOM 3234 N N . LEU A 1 427 ? 12.375 40.873 72.041 1.00 33.41 427 LEU A N 1
ATOM 3235 C CA . LEU A 1 427 ? 11.866 39.533 71.789 1.00 33.47 427 LEU A CA 1
ATOM 3236 C C . LEU A 1 427 ? 11.691 38.795 73.114 1.00 31.91 427 LEU A C 1
ATOM 3237 O O . LEU A 1 427 ? 10.677 38.126 73.342 1.00 30.67 427 LEU A O 1
ATOM 3242 N N . ALA A 1 428 ? 12.681 38.928 73.989 1.00 30.86 428 ALA A N 1
ATOM 3243 C CA . ALA A 1 428 ? 12.638 38.276 75.291 1.00 31.35 428 ALA A CA 1
ATOM 3244 C C . ALA A 1 428 ? 11.384 38.711 76.042 1.00 31.96 428 ALA A C 1
ATOM 3245 O O . ALA A 1 428 ? 10.606 37.876 76.511 1.00 32.55 428 ALA A O 1
ATOM 3247 N N . LEU A 1 429 ? 11.192 40.022 76.145 1.00 31.42 429 LEU A N 1
ATOM 3248 C CA . LEU A 1 429 ? 10.027 40.573 76.826 1.00 31.60 429 LEU A CA 1
ATOM 3249 C C . LEU A 1 429 ? 8.722 40.090 76.195 1.00 33.10 429 LEU A C 1
ATOM 3250 O O . LEU A 1 429 ? 7.788 39.709 76.905 1.00 31.99 429 LEU A O 1
ATOM 3255 N N . ARG A 1 430 ? 8.651 40.123 74.863 1.00 33.75 430 ARG A N 1
ATOM 3256 C CA . ARG A 1 430 ? 7.444 39.688 74.177 1.00 34.73 430 ARG A CA 1
ATOM 3257 C C . ARG A 1 430 ? 7.143 38.239 74.515 1.00 35.68 430 ARG A C 1
ATOM 3258 O O . ARG A 1 430 ? 6.004 37.892 74.822 1.00 36.60 430 ARG A O 1
ATOM 3266 N N . GLU A 1 431 ? 8.166 37.394 74.447 1.00 36.02 431 GLU A N 1
ATOM 3267 C CA . GLU A 1 431 ? 8.000 35.992 74.787 1.00 37.18 431 GLU A CA 1
ATOM 3268 C C . GLU A 1 431 ? 7.321 35.925 76.143 1.00 36.75 431 GLU A C 1
ATOM 3269 O O . GLU A 1 431 ? 6.239 35.354 76.285 1.00 37.45 431 GLU A O 1
ATOM 3275 N N . ALA A 1 432 ? 7.972 36.523 77.136 1.00 35.89 432 ALA A N 1
ATOM 3276 C CA . ALA A 1 432 ? 7.459 36.544 78.498 1.00 35.15 432 ALA A CA 1
ATOM 3277 C C . ALA A 1 432 ? 5.998 36.994 78.555 1.00 35.15 432 ALA A C 1
ATOM 3278 O O . ALA A 1 432 ? 5.174 36.344 79.198 1.00 34.61 432 ALA A O 1
ATOM 3280 N N . LEU A 1 433 ? 5.671 38.095 77.884 1.00 34.07 433 LEU A N 1
ATOM 3281 C CA . LEU A 1 433 ? 4.298 38.580 77.892 1.00 36.67 433 LEU A CA 1
ATOM 3282 C C . LEU A 1 433 ? 3.381 37.522 77.291 1.00 39.61 433 LEU A C 1
ATOM 3283 O O . LEU A 1 433 ? 2.284 37.268 77.789 1.00 39.77 433 LEU A O 1
ATOM 3288 N N . LYS A 1 434 ? 3.851 36.905 76.214 1.00 42.20 434 LYS A N 1
ATOM 3289 C CA . LYS A 1 434 ? 3.099 35.873 75.520 1.00 44.49 434 LYS A CA 1
ATOM 3290 C C . LYS A 1 434 ? 2.693 34.780 76.507 1.00 44.54 434 LYS A C 1
ATOM 3291 O O . LYS A 1 434 ? 1.516 34.434 76.616 1.00 43.36 434 LYS A O 1
ATOM 3297 N N . GLU A 1 435 ? 3.671 34.251 77.235 1.00 44.93 435 GLU A N 1
ATOM 3298 C CA . GLU A 1 435 ? 3.411 33.197 78.209 1.00 46.27 435 GLU A CA 1
ATOM 3299 C C . GLU A 1 435 ? 2.584 33.650 79.414 1.00 45.40 435 GLU A C 1
ATOM 3300 O O . GLU A 1 435 ? 1.890 32.845 80.034 1.00 45.26 435 GLU A O 1
ATOM 3306 N N . VAL A 1 436 ? 2.653 34.935 79.743 1.00 44.10 436 VAL A N 1
ATOM 3307 C CA . VAL A 1 436 ? 1.888 35.465 80.862 1.00 43.79 436 VAL A CA 1
ATOM 3308 C C . VAL A 1 436 ? 0.403 35.503 80.491 1.00 44.24 436 VAL A C 1
ATOM 3309 O O . VAL A 1 436 ? -0.462 35.213 81.316 1.00 43.76 436 VAL A O 1
ATOM 3313 N N . LEU A 1 437 ? 0.122 35.850 79.239 1.00 44.33 437 LEU A N 1
ATOM 3314 C CA . LEU A 1 437 ? -1.247 35.938 78.736 1.00 44.97 437 LEU A CA 1
ATOM 3315 C C . LEU A 1 437 ? -1.815 34.602 78.241 1.00 45.99 437 LEU A C 1
ATOM 3316 O O . LEU A 1 437 ? -1.146 33.559 78.401 1.00 46.59 437 LEU A O 1
ATOM 3321 N N . SER B 2 2 ? 40.176 84.355 84.549 1.00 37.64 2 SER B N 1
ATOM 3322 C CA . SER B 2 2 ? 39.585 84.022 83.217 1.00 38.36 2 SER B CA 1
ATOM 3323 C C . SER B 2 2 ? 39.302 82.533 83.063 1.00 37.53 2 SER B C 1
ATOM 3324 O O . SER B 2 2 ? 40.218 81.707 83.118 1.00 39.22 2 SER B O 1
ATOM 3327 N N . PHE B 2 3 ? 38.033 82.193 82.861 1.00 34.28 3 PHE B N 1
ATOM 3328 C CA . PHE B 2 3 ? 37.646 80.799 82.689 1.00 29.76 3 PHE B CA 1
ATOM 3329 C C . PHE B 2 3 ? 36.655 80.708 81.539 1.00 28.62 3 PHE B C 1
ATOM 3330 O O . PHE B 2 3 ? 35.618 81.370 81.552 1.00 27.65 3 PHE B O 1
ATOM 3338 N N . PRO B 2 4 ? 36.953 79.875 80.532 1.00 28.32 4 PRO B N 1
ATOM 3339 C CA . PRO B 2 4 ? 36.052 79.737 79.381 1.00 28.07 4 PRO B CA 1
ATOM 3340 C C . PRO B 2 4 ? 34.700 79.079 79.647 1.00 27.52 4 PRO B C 1
ATOM 3341 O O . PRO B 2 4 ? 34.582 78.171 80.467 1.00 28.86 4 PRO B O 1
ATOM 3345 N N . LEU B 2 5 ? 33.680 79.573 78.953 1.00 25.92 5 LEU B N 1
ATOM 3346 C CA . LEU B 2 5 ? 32.330 79.040 79.057 1.00 24.76 5 LEU B CA 1
ATOM 3347 C C . LEU B 2 5 ? 32.314 77.742 78.260 1.00 25.30 5 LEU B C 1
ATOM 3348 O O . LEU B 2 5 ? 33.107 77.569 77.327 1.00 24.46 5 LEU B O 1
ATOM 3353 N N . ILE B 2 6 ? 31.429 76.822 78.621 1.00 23.57 6 ILE B N 1
ATOM 3354 C CA . ILE B 2 6 ? 31.374 75.564 77.905 1.00 24.38 6 ILE B CA 1
ATOM 3355 C C . ILE B 2 6 ? 31.053 75.797 76.418 1.00 25.03 6 ILE B C 1
ATOM 3356 O O . ILE B 2 6 ? 31.559 75.096 75.551 1.00 23.02 6 ILE B O 1
ATOM 3361 N N . PHE B 2 7 ? 30.227 76.799 76.134 1.00 25.87 7 PHE B N 1
ATOM 3362 C CA . PHE B 2 7 ? 29.849 77.125 74.763 1.00 26.70 7 PHE B CA 1
ATOM 3363 C C . PHE B 2 7 ? 31.029 77.651 73.952 1.00 27.33 7 PHE B C 1
ATOM 3364 O O . PHE B 2 7 ? 31.051 77.522 72.730 1.00 26.23 7 PHE B O 1
ATOM 3372 N N . GLU B 2 8 ? 32.006 78.245 74.634 1.00 28.26 8 GLU B N 1
ATOM 3373 C CA . GLU B 2 8 ? 33.206 78.761 73.971 1.00 28.91 8 GLU B CA 1
ATOM 3374 C C . GLU B 2 8 ? 34.181 77.605 73.711 1.00 27.70 8 GLU B C 1
ATOM 3375 O O . GLU B 2 8 ? 35.012 77.662 72.804 1.00 27.50 8 GLU B O 1
ATOM 3381 N N . ARG B 2 9 ? 34.067 76.553 74.512 1.00 27.50 9 ARG B N 1
ATOM 3382 C CA . ARG B 2 9 ? 34.934 75.386 74.373 1.00 27.97 9 ARG B CA 1
ATOM 3383 C C . ARG B 2 9 ? 34.514 74.482 73.212 1.00 28.44 9 ARG B C 1
ATOM 3384 O O . ARG B 2 9 ? 35.287 73.640 72.750 1.00 27.00 9 ARG B O 1
ATOM 3392 N N . SER B 2 10 ? 33.294 74.662 72.725 1.00 29.06 10 SER B N 1
ATOM 3393 C CA . SER B 2 10 ? 32.810 73.792 71.666 1.00 30.66 10 SER B CA 1
ATOM 3394 C C . SER B 2 10 ? 33.243 74.146 70.245 1.00 29.78 10 SER B C 1
ATOM 3395 O O . SER B 2 10 ? 33.548 75.297 69.934 1.00 29.58 10 SER B O 1
ATOM 3398 N N . ARG B 2 11 ? 33.268 73.124 69.394 1.00 28.74 11 ARG B N 1
ATOM 3399 C CA . ARG B 2 11 ? 33.641 73.274 67.995 1.00 28.92 11 ARG B CA 1
ATOM 3400 C C . ARG B 2 11 ? 32.610 72.591 67.096 1.00 30.09 11 ARG B C 1
ATOM 3401 O O . ARG B 2 11 ? 32.182 71.464 67.359 1.00 31.13 11 ARG B O 1
ATOM 3409 N N . LYS B 2 12 ? 32.214 73.286 66.035 1.00 30.64 12 LYS B N 1
ATOM 3410 C CA . LYS B 2 12 ? 31.236 72.776 65.082 1.00 30.26 12 LYS B CA 1
ATOM 3411 C C . LYS B 2 12 ? 31.517 71.341 64.660 1.00 27.81 12 LYS B C 1
ATOM 3412 O O . LYS B 2 12 ? 32.582 71.049 64.118 1.00 29.12 12 LYS B O 1
ATOM 3418 N N . GLY B 2 13 ? 30.552 70.455 64.907 1.00 26.22 13 GLY B N 1
ATOM 3419 C CA . GLY B 2 13 ? 30.696 69.059 64.530 1.00 23.19 13 GLY B CA 1
ATOM 3420 C C . GLY B 2 13 ? 31.406 68.157 65.523 1.00 23.60 13 GLY B C 1
ATOM 3421 O O . GLY B 2 13 ? 31.426 66.939 65.345 1.00 24.26 13 GLY B O 1
ATOM 3422 N N . ARG B 2 14 ? 31.990 68.735 66.569 1.00 22.28 14 ARG B N 1
ATOM 3423 C CA . ARG B 2 14 ? 32.698 67.932 67.562 1.00 21.59 14 ARG B CA 1
ATOM 3424 C C . ARG B 2 14 ? 31.748 67.039 68.352 1.00 21.74 14 ARG B C 1
ATOM 3425 O O . ARG B 2 14 ? 30.652 67.452 68.736 1.00 20.40 14 ARG B O 1
ATOM 3433 N N . ARG B 2 15 ? 32.181 65.809 68.595 1.00 21.19 15 ARG B N 1
ATOM 3434 C CA . ARG B 2 15 ? 31.376 64.860 69.334 1.00 20.95 15 ARG B CA 1
ATOM 3435 C C . ARG B 2 15 ? 31.959 64.530 70.708 1.00 22.32 15 ARG B C 1
ATOM 3436 O O . ARG B 2 15 ? 33.165 64.631 70.935 1.00 23.76 15 ARG B O 1
ATOM 3444 N N . GLY B 2 16 ? 31.077 64.149 71.623 1.00 23.15 16 GLY B N 1
ATOM 3445 C CA . GLY B 2 16 ? 31.481 63.769 72.961 1.00 22.02 16 GLY B CA 1
ATOM 3446 C C . GLY B 2 16 ? 31.086 62.311 73.104 1.00 22.61 16 GLY B C 1
ATOM 3447 O O . GLY B 2 16 ? 31.685 61.444 72.464 1.00 20.98 16 GLY B O 1
ATOM 3448 N N . LEU B 2 17 ? 30.067 62.040 73.917 1.00 21.70 17 LEU B N 1
ATOM 3449 C CA . LEU B 2 17 ? 29.599 60.673 74.113 1.00 21.25 17 LEU B CA 1
ATOM 3450 C C . LEU B 2 17 ? 28.910 60.161 72.851 1.00 23.44 17 LEU B C 1
ATOM 3451 O O . LEU B 2 17 ? 28.237 60.917 72.144 1.00 23.91 17 LEU B O 1
ATOM 3456 N N . LYS B 2 18 ? 29.095 58.874 72.575 1.00 23.08 18 LYS B N 1
ATOM 3457 C CA . LYS B 2 18 ? 28.524 58.218 71.402 1.00 23.89 18 LYS B CA 1
ATOM 3458 C C . LYS B 2 18 ? 27.850 56.955 71.912 1.00 24.36 18 LYS B C 1
ATOM 3459 O O . LYS B 2 18 ? 28.487 55.917 72.090 1.00 24.95 18 LYS B O 1
ATOM 3465 N N . LEU B 2 19 ? 26.551 57.053 72.153 1.00 22.99 19 LEU B N 1
ATOM 3466 C CA . LEU B 2 19 ? 25.817 55.942 72.720 1.00 21.87 19 LEU B CA 1
ATOM 3467 C C . LEU B 2 19 ? 25.034 55.115 71.729 1.00 22.24 19 LEU B C 1
ATOM 3468 O O . LEU B 2 19 ? 24.414 54.127 72.105 1.00 21.40 19 LEU B O 1
ATOM 3473 N N . VAL B 2 20 ? 25.066 55.507 70.464 1.00 23.42 20 VAL B N 1
ATOM 3474 C CA . VAL B 2 20 ? 24.319 54.786 69.447 1.00 24.15 20 VAL B CA 1
ATOM 3475 C C . VAL B 2 20 ? 25.235 54.256 68.356 1.00 25.59 20 VAL B C 1
ATOM 3476 O O . VAL B 2 20 ? 25.979 55.012 67.733 1.00 26.54 20 VAL B O 1
ATOM 3480 N N . LYS B 2 21 ? 25.177 52.948 68.145 1.00 25.58 21 LYS B N 1
ATOM 3481 C CA . LYS B 2 21 ? 25.979 52.273 67.136 1.00 28.56 21 LYS B CA 1
ATOM 3482 C C . LYS B 2 21 ? 25.432 52.582 65.737 1.00 29.36 21 LYS B C 1
ATOM 3483 O O . LYS B 2 21 ? 26.130 53.146 64.896 1.00 30.60 21 LYS B O 1
ATOM 3489 N N . ALA B 2 22 ? 24.176 52.214 65.497 1.00 29.86 22 ALA B N 1
ATOM 3490 C CA . ALA B 2 22 ? 23.534 52.450 64.202 1.00 30.10 22 ALA B CA 1
ATOM 3491 C C . ALA B 2 22 ? 22.371 53.430 64.344 1.00 30.31 22 ALA B C 1
ATOM 3492 O O . ALA B 2 22 ? 21.239 53.028 64.612 1.00 30.38 22 ALA B O 1
ATOM 3494 N N . VAL B 2 23 ? 22.658 54.714 64.159 1.00 30.16 23 VAL B N 1
ATOM 3495 C CA . VAL B 2 23 ? 21.645 55.755 64.279 1.00 31.34 23 VAL B CA 1
ATOM 3496 C C . VAL B 2 23 ? 20.625 55.663 63.141 1.00 31.85 23 VAL B C 1
ATOM 3497 O O . VAL B 2 23 ? 20.990 55.627 61.960 1.00 30.65 23 VAL B O 1
ATOM 3501 N N . PRO B 2 24 ? 19.327 55.614 63.488 1.00 31.28 24 PRO B N 1
ATOM 3502 C CA . PRO B 2 24 ? 18.259 55.523 62.493 1.00 30.75 24 PRO B CA 1
ATOM 3503 C C . PRO B 2 24 ? 17.928 56.882 61.905 1.00 31.07 24 PRO B C 1
ATOM 3504 O O . PRO B 2 24 ? 18.360 57.914 62.420 1.00 31.38 24 PRO B O 1
ATOM 3508 N N . LYS B 2 25 ? 17.168 56.886 60.817 1.00 31.72 25 LYS B N 1
ATOM 3509 C CA . LYS B 2 25 ? 16.794 58.143 60.193 1.00 33.57 25 LYS B CA 1
ATOM 3510 C C . LYS B 2 25 ? 15.459 58.631 60.741 1.00 32.41 25 LYS B C 1
ATOM 3511 O O . LYS B 2 25 ? 14.474 57.894 60.757 1.00 31.52 25 LYS B O 1
ATOM 3517 N N . ALA B 2 26 ? 15.440 59.881 61.184 1.00 31.95 26 ALA B N 1
ATOM 3518 C CA . ALA B 2 26 ? 14.244 60.493 61.743 1.00 32.54 26 ALA B CA 1
ATOM 3519 C C . ALA B 2 26 ? 13.005 60.327 60.857 1.00 34.19 26 ALA B C 1
ATOM 3520 O O . ALA B 2 26 ? 11.978 59.819 61.303 1.00 34.46 26 ALA B O 1
ATOM 3522 N N . GLU B 2 27 ? 13.107 60.753 59.603 1.00 36.75 27 GLU B N 1
ATOM 3523 C CA . GLU B 2 27 ? 11.992 60.670 58.661 1.00 38.31 27 GLU B CA 1
ATOM 3524 C C . GLU B 2 27 ? 11.322 59.302 58.638 1.00 37.86 27 GLU B C 1
ATOM 3525 O O . GLU B 2 27 ? 10.182 59.178 58.186 1.00 37.59 27 GLU B O 1
ATOM 3531 N N . ASP B 2 28 ? 12.025 58.278 59.113 1.00 36.50 28 ASP B N 1
ATOM 3532 C CA . ASP B 2 28 ? 11.475 56.925 59.118 1.00 37.73 28 ASP B CA 1
ATOM 3533 C C . ASP B 2 28 ? 10.787 56.519 60.415 1.00 37.83 28 ASP B C 1
ATOM 3534 O O . ASP B 2 28 ? 10.231 55.422 60.498 1.00 38.97 28 ASP B O 1
ATOM 3539 N N . LEU B 2 29 ? 10.824 57.390 61.421 1.00 36.80 29 LEU B N 1
ATOM 3540 C CA . LEU B 2 29 ? 10.206 57.092 62.712 1.00 34.94 29 LEU B CA 1
ATOM 3541 C C . LEU B 2 29 ? 9.247 58.185 63.152 1.00 34.09 29 LEU B C 1
ATOM 3542 O O . LEU B 2 29 ? 8.304 57.925 63.900 1.00 35.11 29 LEU B O 1
ATOM 3547 N N . ILE B 2 30 ? 9.502 59.406 62.689 1.00 32.43 30 ILE B N 1
ATOM 3548 C CA . ILE B 2 30 ? 8.695 60.563 63.062 1.00 31.56 30 ILE B CA 1
ATOM 3549 C C . ILE B 2 30 ? 8.260 61.368 61.850 1.00 32.25 30 ILE B C 1
ATOM 3550 O O . ILE B 2 30 ? 9.079 61.699 61.001 1.00 31.18 30 ILE B O 1
ATOM 3555 N N . PRO B 2 31 ? 6.960 61.701 61.759 1.00 34.13 31 PRO B N 1
ATOM 3556 C CA . PRO B 2 31 ? 6.438 62.481 60.635 1.00 34.30 31 PRO B CA 1
ATOM 3557 C C . PRO B 2 31 ? 7.035 63.885 60.556 1.00 34.35 31 PRO B C 1
ATOM 3558 O O . PRO B 2 31 ? 7.115 64.603 61.548 1.00 33.37 31 PRO B O 1
ATOM 3562 N N . LYS B 2 32 ? 7.456 64.243 59.351 1.00 35.75 32 LYS B N 1
ATOM 3563 C CA . LYS B 2 32 ? 8.067 65.528 59.031 1.00 38.82 32 LYS B CA 1
ATOM 3564 C C . LYS B 2 32 ? 7.594 66.712 59.882 1.00 38.71 32 LYS B C 1
ATOM 3565 O O . LYS B 2 32 ? 8.403 67.450 60.449 1.00 36.24 32 LYS B O 1
ATOM 3571 N N . GLU B 2 33 ? 6.282 66.890 59.966 1.00 38.77 33 GLU B N 1
ATOM 3572 C CA . GLU B 2 33 ? 5.713 68.004 60.712 1.00 40.82 33 GLU B CA 1
ATOM 3573 C C . GLU B 2 33 ? 6.027 68.031 62.220 1.00 39.34 33 GLU B C 1
ATOM 3574 O O . GLU B 2 33 ? 5.827 69.051 62.880 1.00 38.19 33 GLU B O 1
ATOM 3580 N N . HIS B 2 34 ? 6.517 66.923 62.765 1.00 36.22 34 HIS B N 1
ATOM 3581 C CA . HIS B 2 34 ? 6.840 66.869 64.186 1.00 33.89 34 HIS B CA 1
ATOM 3582 C C . HIS B 2 34 ? 8.334 66.994 64.454 1.00 32.69 34 HIS B C 1
ATOM 3583 O O . HIS B 2 34 ? 8.754 67.068 65.609 1.00 31.34 34 HIS B O 1
ATOM 3590 N N . LEU B 2 35 ? 9.129 67.031 63.390 1.00 30.68 35 LEU B N 1
ATOM 3591 C CA . LEU B 2 35 ? 10.578 67.106 63.528 1.00 31.17 35 LEU B CA 1
ATOM 3592 C C . LEU B 2 35 ? 11.179 68.479 63.760 1.00 30.91 35 LEU B C 1
ATOM 3593 O O . LEU B 2 35 ? 10.784 69.471 63.143 1.00 29.53 35 LEU B O 1
ATOM 3598 N N . ARG B 2 36 ? 12.157 68.518 64.656 1.00 32.19 36 ARG B N 1
ATOM 3599 C CA . ARG B 2 36 ? 12.851 69.755 64.969 1.00 33.06 36 ARG B CA 1
ATOM 3600 C C . ARG B 2 36 ? 13.577 70.247 63.728 1.00 34.00 36 ARG B C 1
ATOM 3601 O O . ARG B 2 36 ? 14.334 69.510 63.097 1.00 34.25 36 ARG B O 1
ATOM 3609 N N . GLU B 2 37 ? 13.329 71.503 63.386 1.00 35.20 37 GLU B N 1
ATOM 3610 C CA . GLU B 2 37 ? 13.925 72.129 62.214 1.00 36.65 37 GLU B CA 1
ATOM 3611 C C . GLU B 2 37 ? 15.364 72.543 62.494 1.00 35.42 37 GLU B C 1
ATOM 3612 O O . GLU B 2 37 ? 16.287 72.164 61.780 1.00 35.75 37 GLU B O 1
ATOM 3618 N N . VAL B 2 38 ? 15.530 73.346 63.537 1.00 33.54 38 VAL B N 1
ATOM 3619 C CA . VAL B 2 38 ? 16.831 73.847 63.938 1.00 32.63 38 VAL B CA 1
ATOM 3620 C C . VAL B 2 38 ? 17.301 73.147 65.210 1.00 31.53 38 VAL B C 1
ATOM 3621 O O . VAL B 2 38 ? 16.572 73.075 66.201 1.00 30.76 38 VAL B O 1
ATOM 3625 N N . PRO B 2 39 ? 18.527 72.605 65.190 1.00 29.29 39 PRO B N 1
ATOM 3626 C CA . PRO B 2 39 ? 19.053 71.919 66.371 1.00 28.11 39 PRO B CA 1
ATOM 3627 C C . PRO B 2 39 ? 19.227 72.874 67.548 1.00 26.48 39 PRO B C 1
ATOM 3628 O O . PRO B 2 39 ? 19.472 74.073 67.367 1.00 27.72 39 PRO B O 1
ATOM 3632 N N . PRO B 2 40 ? 19.079 72.363 68.775 1.00 24.34 40 PRO B N 1
ATOM 3633 C CA . PRO B 2 40 ? 19.251 73.229 69.945 1.00 23.97 40 PRO B CA 1
ATOM 3634 C C . PRO B 2 40 ? 20.741 73.576 70.010 1.00 24.09 40 PRO B C 1
ATOM 3635 O O . PRO B 2 40 ? 21.590 72.724 69.736 1.00 23.63 40 PRO B O 1
ATOM 3639 N N . ARG B 2 41 ? 21.074 74.816 70.345 1.00 25.15 41 ARG B N 1
ATOM 3640 C CA . ARG B 2 41 ? 22.484 75.184 70.405 1.00 25.18 41 ARG B CA 1
ATOM 3641 C C . ARG B 2 41 ? 23.136 74.714 71.692 1.00 26.08 41 ARG B C 1
ATOM 3642 O O . ARG B 2 41 ? 23.423 75.495 72.597 1.00 27.96 41 ARG B O 1
ATOM 3650 N N . LEU B 2 42 ? 23.355 73.406 71.747 1.00 26.91 42 LEU B N 1
ATOM 3651 C CA . LEU B 2 42 ? 23.976 72.729 72.879 1.00 26.64 42 LEU B CA 1
ATOM 3652 C C . LEU B 2 42 ? 25.480 72.684 72.636 1.00 26.27 42 LEU B C 1
ATOM 3653 O O . LEU B 2 42 ? 25.939 72.824 71.500 1.00 28.40 42 LEU B O 1
ATOM 3658 N N . PRO B 2 43 ? 26.270 72.501 73.698 1.00 24.18 43 PRO B N 1
ATOM 3659 C CA . PRO B 2 43 ? 27.710 72.448 73.468 1.00 23.55 43 PRO B CA 1
ATOM 3660 C C . PRO B 2 43 ? 28.125 71.208 72.684 1.00 24.27 43 PRO B C 1
ATOM 3661 O O . PRO B 2 43 ? 27.484 70.155 72.760 1.00 23.84 43 PRO B O 1
ATOM 3665 N N . GLU B 2 44 ? 29.190 71.364 71.906 1.00 23.13 44 GLU B N 1
ATOM 3666 C CA . GLU B 2 44 ? 29.739 70.295 71.087 1.00 23.77 44 GLU B CA 1
ATOM 3667 C C . GLU B 2 44 ? 31.178 70.126 71.537 1.00 23.70 44 GLU B C 1
ATOM 3668 O O . GLU B 2 44 ? 32.095 70.746 70.989 1.00 23.24 44 GLU B O 1
ATOM 3674 N N . VAL B 2 45 ? 31.367 69.285 72.543 1.00 22.52 45 VAL B N 1
ATOM 3675 C CA . VAL B 2 45 ? 32.687 69.062 73.099 1.00 23.01 45 VAL B CA 1
ATOM 3676 C C . VAL B 2 45 ? 32.991 67.588 73.321 1.00 23.18 45 VAL B C 1
ATOM 3677 O O . VAL B 2 45 ? 32.096 66.786 73.588 1.00 24.58 45 VAL B O 1
ATOM 3681 N N . ASP B 2 46 ? 34.266 67.242 73.203 1.00 21.96 46 ASP B N 1
ATOM 3682 C CA . ASP B 2 46 ? 34.722 65.884 73.435 1.00 21.87 46 ASP B CA 1
ATOM 3683 C C . ASP B 2 46 ? 34.686 65.658 74.954 1.00 22.80 46 ASP B C 1
ATOM 3684 O O . ASP B 2 46 ? 34.512 66.604 75.729 1.00 22.31 46 ASP B O 1
ATOM 3689 N N . GLU B 2 47 ? 34.877 64.412 75.376 1.00 22.62 47 GLU B N 1
ATOM 3690 C CA . GLU B 2 47 ? 34.837 64.067 76.792 1.00 22.08 47 GLU B CA 1
ATOM 3691 C C . GLU B 2 47 ? 35.950 64.684 77.646 1.00 21.71 47 GLU B C 1
ATOM 3692 O O . GLU B 2 47 ? 35.698 65.119 78.770 1.00 21.85 47 GLU B O 1
ATOM 3698 N N . LEU B 2 48 ? 37.175 64.708 77.124 1.00 20.58 48 LEU B N 1
ATOM 3699 C CA . LEU B 2 48 ? 38.306 65.279 77.851 1.00 20.50 48 LEU B CA 1
ATOM 3700 C C . LEU B 2 48 ? 37.986 66.732 78.183 1.00 19.73 48 LEU B C 1
ATOM 3701 O O . LEU B 2 48 ? 38.202 67.190 79.303 1.00 19.48 48 LEU B O 1
ATOM 3706 N N . THR B 2 49 ? 37.483 67.457 77.189 1.00 20.40 49 THR B N 1
ATOM 3707 C CA . THR B 2 49 ? 37.110 68.860 77.363 1.00 20.11 49 THR B CA 1
ATOM 3708 C C . THR B 2 49 ? 36.052 68.988 78.461 1.00 19.82 49 THR B C 1
ATOM 3709 O O . THR B 2 49 ? 36.131 69.868 79.316 1.00 18.87 49 THR B O 1
ATOM 3713 N N . LEU B 2 50 ? 35.063 68.099 78.422 1.00 19.85 50 LEU B N 1
ATOM 3714 C CA . LEU B 2 50 ? 33.984 68.096 79.400 1.00 18.81 50 LEU B CA 1
ATOM 3715 C C . LEU B 2 50 ? 34.565 67.963 80.803 1.00 17.52 50 LEU B C 1
ATOM 3716 O O . LEU B 2 50 ? 34.178 68.688 81.723 1.00 18.12 50 LEU B O 1
ATOM 3721 N N . VAL B 2 51 ? 35.496 67.028 80.958 1.00 14.90 51 VAL B N 1
ATOM 3722 C CA . VAL B 2 51 ? 36.145 66.800 82.238 1.00 16.22 51 VAL B CA 1
ATOM 3723 C C . VAL B 2 51 ? 36.988 68.015 82.647 1.00 18.27 51 VAL B C 1
ATOM 3724 O O . VAL B 2 51 ? 36.991 68.415 83.810 1.00 18.41 51 VAL B O 1
ATOM 3728 N N . ARG B 2 52 ? 37.699 68.597 81.686 1.00 18.67 52 ARG B N 1
ATOM 3729 C CA . ARG B 2 52 ? 38.528 69.767 81.949 1.00 20.64 52 ARG B CA 1
ATOM 3730 C C . ARG B 2 52 ? 37.654 70.933 82.396 1.00 20.57 52 ARG B C 1
ATOM 3731 O O . ARG B 2 52 ? 37.995 71.664 83.326 1.00 20.35 52 ARG B O 1
ATOM 3739 N N . HIS B 2 53 ? 36.521 71.100 81.722 1.00 21.54 53 HIS B N 1
ATOM 3740 C CA . HIS B 2 53 ? 35.601 72.190 82.025 1.00 19.96 53 HIS B CA 1
ATOM 3741 C C . HIS B 2 53 ? 35.021 72.122 83.443 1.00 18.78 53 HIS B C 1
ATOM 3742 O O . HIS B 2 53 ? 35.179 73.050 84.224 1.00 18.54 53 HIS B O 1
ATOM 3749 N N . TYR B 2 54 ? 34.362 71.021 83.777 1.00 19.86 54 TYR B N 1
ATOM 3750 C CA . TYR B 2 54 ? 33.753 70.887 85.093 1.00 20.40 54 TYR B CA 1
ATOM 3751 C C . TYR B 2 54 ? 34.734 70.699 86.248 1.00 20.70 54 TYR B C 1
ATOM 3752 O O . TYR B 2 54 ? 34.478 71.157 87.366 1.00 21.27 54 TYR B O 1
ATOM 3761 N N . THR B 2 55 ? 35.846 70.021 85.997 1.00 20.00 55 THR B N 1
ATOM 3762 C CA . THR B 2 55 ? 36.833 69.842 87.049 1.00 18.74 55 THR B CA 1
ATOM 3763 C C . THR B 2 55 ? 37.327 71.251 87.346 1.00 19.33 55 THR B C 1
ATOM 3764 O O . THR B 2 55 ? 37.417 71.664 88.509 1.00 18.96 55 THR B O 1
ATOM 3768 N N . GLY B 2 56 ? 37.612 71.991 86.275 1.00 18.16 56 GLY B N 1
ATOM 3769 C CA . GLY B 2 56 ? 38.064 73.367 86.405 1.00 19.20 56 GLY B CA 1
ATOM 3770 C C . GLY B 2 56 ? 37.063 74.245 87.145 1.00 20.91 56 GLY B C 1
ATOM 3771 O O . GLY B 2 56 ? 37.455 75.109 87.943 1.00 21.81 56 GLY B O 1
ATOM 3772 N N . LEU B 2 57 ? 35.771 74.041 86.886 1.00 19.84 57 LEU B N 1
ATOM 3773 C CA . LEU B 2 57 ? 34.733 74.815 87.567 1.00 19.16 57 LEU B CA 1
ATOM 3774 C C . LEU B 2 57 ? 34.690 74.458 89.054 1.00 19.18 57 LEU B C 1
ATOM 3775 O O . LEU B 2 57 ? 34.463 75.327 89.898 1.00 18.14 57 LEU B O 1
ATOM 3780 N N . SER B 2 58 ? 34.919 73.184 89.368 1.00 17.95 58 SER B N 1
ATOM 3781 C CA . SER B 2 58 ? 34.895 72.729 90.754 1.00 19.34 58 SER B CA 1
ATOM 3782 C C . SER B 2 58 ? 36.049 73.367 91.519 1.00 21.11 58 SER B C 1
ATOM 3783 O O . SER B 2 58 ? 35.944 73.632 92.717 1.00 22.09 58 SER B O 1
ATOM 3786 N N . ARG B 2 59 ? 37.153 73.607 90.819 1.00 21.11 59 ARG B N 1
ATOM 3787 C CA . ARG B 2 59 ? 38.318 74.223 91.436 1.00 20.47 59 ARG B CA 1
ATOM 3788 C C . ARG B 2 59 ? 38.098 75.728 91.617 1.00 19.85 59 ARG B C 1
ATOM 3789 O O . ARG B 2 59 ? 38.925 76.419 92.198 1.00 22.38 59 ARG B O 1
ATOM 3797 N N . ARG B 2 60 ? 36.974 76.229 91.116 1.00 19.52 60 ARG B N 1
ATOM 3798 C CA . ARG B 2 60 ? 36.616 77.641 91.255 1.00 19.46 60 ARG B CA 1
ATOM 3799 C C . ARG B 2 60 ? 35.379 77.672 92.157 1.00 19.78 60 ARG B C 1
ATOM 3800 O O . ARG B 2 60 ? 34.508 78.550 92.042 1.00 19.59 60 ARG B O 1
ATOM 3808 N N . GLN B 2 61 ? 35.324 76.698 93.062 1.00 17.88 61 GLN B N 1
ATOM 3809 C CA . GLN B 2 61 ? 34.191 76.540 93.962 1.00 19.49 61 GLN B CA 1
ATOM 3810 C C . GLN B 2 61 ? 34.609 76.008 95.327 1.00 20.09 61 GLN B C 1
ATOM 3811 O O . GLN B 2 61 ? 35.633 75.330 95.459 1.00 19.43 61 GLN B O 1
ATOM 3817 N N . VAL B 2 62 ? 33.816 76.327 96.346 1.00 21.01 62 VAL B N 1
ATOM 3818 C CA . VAL B 2 62 ? 34.085 75.835 97.693 1.00 23.45 62 VAL B CA 1
ATOM 3819 C C . VAL B 2 62 ? 32.862 75.095 98.226 1.00 24.37 62 VAL B C 1
ATOM 3820 O O . VAL B 2 62 ? 31.740 75.318 97.763 1.00 25.88 62 VAL B O 1
ATOM 3824 N N . GLY B 2 63 ? 33.095 74.199 99.180 1.00 23.69 63 GLY B N 1
ATOM 3825 C CA . GLY B 2 63 ? 32.022 73.433 99.786 1.00 22.28 63 GLY B CA 1
ATOM 3826 C C . GLY B 2 63 ? 32.450 73.059 101.190 1.00 22.91 63 GLY B C 1
ATOM 3827 O O . GLY B 2 63 ? 33.517 73.479 101.635 1.00 21.48 63 GLY B O 1
ATOM 3828 N N . VAL B 2 64 ? 31.632 72.284 101.898 1.00 23.80 64 VAL B N 1
ATOM 3829 C CA . VAL B 2 64 ? 31.989 71.867 103.250 1.00 24.21 64 VAL B CA 1
ATOM 3830 C C . VAL B 2 64 ? 33.302 71.080 103.160 1.00 24.28 64 VAL B C 1
ATOM 3831 O O . VAL B 2 64 ? 34.128 71.113 104.066 1.00 24.72 64 VAL B O 1
ATOM 3835 N N . ASP B 2 65 ? 33.486 70.385 102.043 1.00 24.14 65 ASP B N 1
ATOM 3836 C CA . ASP B 2 65 ? 34.679 69.578 101.813 1.00 25.48 65 ASP B CA 1
ATOM 3837 C C . ASP B 2 65 ? 35.981 70.371 101.763 1.00 25.38 65 ASP B C 1
ATOM 3838 O O . ASP B 2 65 ? 37.053 69.802 101.937 1.00 26.81 65 ASP B O 1
ATOM 3843 N N . THR B 2 66 ? 35.897 71.676 101.533 1.00 24.02 66 THR B N 1
ATOM 3844 C CA . THR B 2 66 ? 37.106 72.480 101.435 1.00 23.94 66 THR B CA 1
ATOM 3845 C C . THR B 2 66 ? 37.164 73.675 102.370 1.00 25.44 66 THR B C 1
ATOM 3846 O O . THR B 2 66 ? 38.246 74.175 102.663 1.00 26.66 66 THR B O 1
ATOM 3850 N N . THR B 2 67 ? 36.013 74.134 102.843 1.00 26.19 67 THR B N 1
ATOM 3851 C CA . THR B 2 67 ? 35.983 75.335 103.669 1.00 27.64 67 THR B CA 1
ATOM 3852 C C . THR B 2 67 ? 34.993 75.315 104.834 1.00 26.97 67 THR B C 1
ATOM 3853 O O . THR B 2 67 ? 33.978 74.625 104.786 1.00 27.07 67 THR B O 1
ATOM 3857 N N . PHE B 2 68 ? 35.298 76.085 105.877 1.00 26.58 68 PHE B N 1
ATOM 3858 C CA . PHE B 2 68 ? 34.417 76.199 107.038 1.00 26.33 68 PHE B CA 1
ATOM 3859 C C . PHE B 2 68 ? 33.204 77.006 106.574 1.00 25.13 68 PHE B C 1
ATOM 3860 O O . PHE B 2 68 ? 33.353 78.107 106.072 1.00 23.86 68 PHE B O 1
ATOM 3868 N N . TYR B 2 69 ? 32.011 76.447 106.751 1.00 27.82 69 TYR B N 1
ATOM 3869 C CA . TYR B 2 69 ? 30.754 77.074 106.318 1.00 29.10 69 TYR B CA 1
ATOM 3870 C C . TYR B 2 69 ? 29.793 77.355 107.477 1.00 29.78 69 TYR B C 1
ATOM 3871 O O . TYR B 2 69 ? 28.762 76.696 107.590 1.00 31.53 69 TYR B O 1
ATOM 3880 N N . PRO B 2 70 ? 30.101 78.344 108.335 1.00 29.38 70 PRO B N 1
ATOM 3881 C CA . PRO B 2 70 ? 29.260 78.698 109.487 1.00 28.19 70 PRO B CA 1
ATOM 3882 C C . PRO B 2 70 ? 27.912 79.341 109.149 1.00 27.81 70 PRO B C 1
ATOM 3883 O O . PRO B 2 70 ? 27.460 80.258 109.833 1.00 25.91 70 PRO B O 1
ATOM 3887 N N . LEU B 2 71 ? 27.266 78.827 108.109 1.00 28.05 71 LEU B N 1
ATOM 3888 C CA . LEU B 2 71 ? 25.990 79.346 107.633 1.00 28.29 71 LEU B CA 1
ATOM 3889 C C . LEU B 2 71 ? 24.790 79.160 108.565 1.00 28.78 71 LEU B C 1
ATOM 3890 O O . LEU B 2 71 ? 24.237 78.066 108.675 1.00 28.29 71 LEU B O 1
ATOM 3895 N N . GLY B 2 72 ? 24.379 80.244 109.218 1.00 28.44 72 GLY B N 1
ATOM 3896 C CA . GLY B 2 72 ? 23.232 80.182 110.108 1.00 27.80 72 GLY B CA 1
ATOM 3897 C C . GLY B 2 72 ? 21.974 79.641 109.437 1.00 27.59 72 GLY B C 1
ATOM 3898 O O . GLY B 2 72 ? 21.636 80.009 108.308 1.00 25.78 72 GLY B O 1
ATOM 3899 N N . SER B 2 73 ? 21.290 78.755 110.154 1.00 26.88 73 SER B N 1
ATOM 3900 C CA . SER B 2 73 ? 20.058 78.108 109.713 1.00 27.14 73 SER B CA 1
ATOM 3901 C C . SER B 2 73 ? 20.176 77.197 108.484 1.00 27.77 73 SER B C 1
ATOM 3902 O O . SER B 2 73 ? 19.185 76.940 107.802 1.00 28.37 73 SER B O 1
ATOM 3905 N N . CYS B 2 74 ? 21.375 76.696 108.210 1.00 26.67 74 CYS B N 1
ATOM 3906 C CA . CYS B 2 74 ? 21.577 75.801 107.072 1.00 26.85 74 CYS B CA 1
ATOM 3907 C C . CYS B 2 74 ? 22.239 74.501 107.532 1.00 25.86 74 CYS B C 1
ATOM 3908 O O . CYS B 2 74 ? 22.235 73.505 106.808 1.00 24.61 74 CYS B O 1
ATOM 3911 N N . THR B 2 75 ? 22.811 74.527 108.736 1.00 24.66 75 THR B N 1
ATOM 3912 C CA . THR B 2 75 ? 23.495 73.370 109.313 1.00 23.15 75 THR B CA 1
ATOM 3913 C C . THR B 2 75 ? 24.427 72.706 108.297 1.00 23.32 75 THR B C 1
ATOM 3914 O O . THR B 2 75 ? 24.161 71.605 107.804 1.00 23.02 75 THR B O 1
ATOM 3918 N N . MET B 2 76 ? 25.521 73.391 107.989 1.00 22.58 76 MET B N 1
ATOM 3919 C CA . MET B 2 76 ? 26.500 72.892 107.035 1.00 22.69 76 MET B CA 1
ATOM 3920 C C . MET B 2 76 ? 27.457 71.877 107.673 1.00 21.98 76 MET B C 1
ATOM 3921 O O . MET B 2 76 ? 28.654 72.140 107.810 1.00 20.25 76 MET B O 1
ATOM 3926 N N . LYS B 2 77 ? 26.931 70.714 108.050 1.00 21.13 77 LYS B N 1
ATOM 3927 C CA . LYS B 2 77 ? 27.757 69.683 108.673 1.00 20.83 77 LYS B CA 1
ATOM 3928 C C . LYS B 2 77 ? 28.420 68.748 107.648 1.00 20.32 77 LYS B C 1
ATOM 3929 O O . LYS B 2 77 ? 28.022 68.690 106.480 1.00 19.08 77 LYS B O 1
ATOM 3935 N N . TYR B 2 78 ? 29.442 68.021 108.087 1.00 18.73 78 TYR B N 1
ATOM 3936 C CA . TYR B 2 78 ? 30.129 67.101 107.195 1.00 17.36 78 TYR B CA 1
ATOM 3937 C C . TYR B 2 78 ? 29.141 66.111 106.566 1.00 16.44 78 TYR B C 1
ATOM 3938 O O . TYR B 2 78 ? 28.262 65.575 107.246 1.00 14.42 78 TYR B O 1
ATOM 3947 N N . ASN B 2 79 ? 29.288 65.882 105.264 1.00 16.64 79 ASN B N 1
ATOM 3948 C CA . ASN B 2 79 ? 28.432 64.940 104.541 1.00 17.91 79 ASN B CA 1
ATOM 3949 C C . ASN B 2 79 ? 29.240 63.667 104.329 1.00 18.45 79 ASN B C 1
ATOM 3950 O O . ASN B 2 79 ? 30.004 63.562 103.373 1.00 17.99 79 ASN B O 1
ATOM 3955 N N . PRO B 2 80 ? 29.078 62.677 105.218 1.00 20.89 80 PRO B N 1
ATOM 3956 C CA . PRO B 2 80 ? 29.835 61.429 105.075 1.00 22.89 80 PRO B CA 1
ATOM 3957 C C . PRO B 2 80 ? 29.804 60.791 103.691 1.00 23.59 80 PRO B C 1
ATOM 3958 O O . PRO B 2 80 ? 28.743 60.590 103.084 1.00 22.21 80 PRO B O 1
ATOM 3962 N N . LYS B 2 81 ? 31.002 60.491 103.204 1.00 22.62 81 LYS B N 1
ATOM 3963 C CA . LYS B 2 81 ? 31.178 59.884 101.906 1.00 23.65 81 LYS B CA 1
ATOM 3964 C C . LYS B 2 81 ? 30.506 58.526 101.878 1.00 22.51 81 LYS B C 1
ATOM 3965 O O . LYS B 2 81 ? 30.149 58.021 100.819 1.00 22.60 81 LYS B O 1
ATOM 3971 N N . LEU B 2 82 ? 30.327 57.942 103.053 1.00 22.34 82 LEU B N 1
ATOM 3972 C CA . LEU B 2 82 ? 29.661 56.651 103.171 1.00 22.73 82 LEU B CA 1
ATOM 3973 C C . LEU B 2 82 ? 28.260 56.716 102.550 1.00 21.99 82 LEU B C 1
ATOM 3974 O O . LEU B 2 82 ? 27.814 55.779 101.889 1.00 22.69 82 LEU B O 1
ATOM 3979 N N . HIS B 2 83 ? 27.576 57.836 102.751 1.00 20.85 83 HIS B N 1
ATOM 3980 C CA . HIS B 2 83 ? 26.220 58.005 102.241 1.00 19.60 83 HIS B CA 1
ATOM 3981 C C . HIS B 2 83 ? 26.121 58.028 100.726 1.00 20.30 83 HIS B C 1
ATOM 3982 O O . HIS B 2 83 ? 25.080 57.694 100.166 1.00 19.66 83 HIS B O 1
ATOM 3989 N N . GLU B 2 84 ? 27.195 58.421 100.057 1.00 21.03 84 GLU B N 1
ATOM 3990 C CA . GLU B 2 84 ? 27.173 58.462 98.599 1.00 24.88 84 GLU B CA 1
ATOM 3991 C C . GLU B 2 84 ? 27.273 57.048 98.063 1.00 25.70 84 GLU B C 1
ATOM 3992 O O . GLU B 2 84 ? 26.715 56.723 97.014 1.00 26.49 84 GLU B O 1
ATOM 3998 N N . GLU B 2 85 ? 27.982 56.207 98.805 1.00 26.25 85 GLU B N 1
ATOM 3999 C CA . GLU B 2 85 ? 28.145 54.820 98.427 1.00 28.89 85 GLU B CA 1
ATOM 4000 C C . GLU B 2 85 ? 26.787 54.151 98.660 1.00 28.34 85 GLU B C 1
ATOM 4001 O O . GLU B 2 85 ? 26.341 53.327 97.865 1.00 26.51 85 GLU B O 1
ATOM 4007 N N . ALA B 2 86 ? 26.132 54.537 99.753 1.00 27.44 86 ALA B N 1
ATOM 4008 C CA . ALA B 2 86 ? 24.821 54.007 100.118 1.00 27.24 86 ALA B CA 1
ATOM 4009 C C . ALA B 2 86 ? 23.782 54.337 99.056 1.00 26.35 86 ALA B C 1
ATOM 4010 O O . ALA B 2 86 ? 22.961 53.492 98.689 1.00 26.33 86 ALA B O 1
ATOM 4012 N N . ALA B 2 87 ? 23.820 55.575 98.575 1.00 24.61 87 ALA B N 1
ATOM 4013 C CA . ALA B 2 87 ? 22.884 56.037 97.560 1.00 24.64 87 ALA B CA 1
ATOM 4014 C C . ALA B 2 87 ? 22.965 55.254 96.247 1.00 24.57 87 ALA B C 1
ATOM 4015 O O . ALA B 2 87 ? 21.941 54.929 95.656 1.00 24.98 87 ALA B O 1
ATOM 4017 N N . ARG B 2 88 ? 24.169 54.943 95.785 1.00 26.42 88 ARG B N 1
ATOM 4018 C CA . ARG B 2 88 ? 24.302 54.215 94.524 1.00 29.07 88 ARG B CA 1
ATOM 4019 C C . ARG B 2 88 ? 23.789 52.772 94.569 1.00 28.07 88 ARG B C 1
ATOM 4020 O O . ARG B 2 88 ? 23.580 52.144 93.530 1.00 27.82 88 ARG B O 1
ATOM 4028 N N . LEU B 2 89 ? 23.568 52.258 95.775 1.00 26.76 89 LEU B N 1
ATOM 4029 C CA . LEU B 2 89 ? 23.064 50.900 95.951 1.00 25.76 89 LEU B CA 1
ATOM 4030 C C . LEU B 2 89 ? 21.589 50.781 95.541 1.00 26.40 89 LEU B C 1
ATOM 4031 O O . LEU B 2 89 ? 21.098 49.680 95.270 1.00 26.41 89 LEU B O 1
ATOM 4036 N N . PHE B 2 90 ? 20.887 51.913 95.489 1.00 25.58 90 PHE B N 1
ATOM 4037 C CA . PHE B 2 90 ? 19.476 51.915 95.121 1.00 24.58 90 PHE B CA 1
ATOM 4038 C C . PHE B 2 90 ? 19.187 52.726 93.864 1.00 25.44 90 PHE B C 1
ATOM 4039 O O . PHE B 2 90 ? 18.044 53.078 93.600 1.00 26.10 90 PHE B O 1
ATOM 4047 N N . ALA B 2 91 ? 20.220 53.010 93.082 1.00 26.65 91 ALA B N 1
ATOM 4048 C CA . ALA B 2 91 ? 20.055 53.790 91.855 1.00 28.92 91 ALA B CA 1
ATOM 4049 C C . ALA B 2 91 ? 19.200 53.130 90.761 1.00 28.70 91 ALA B C 1
ATOM 4050 O O . ALA B 2 91 ? 18.463 53.815 90.043 1.00 24.71 91 ALA B O 1
ATOM 4052 N N . ASP B 2 92 ? 19.305 51.809 90.635 1.00 28.02 92 ASP B N 1
ATOM 4053 C CA . ASP B 2 92 ? 18.566 51.090 89.610 1.00 30.55 92 ASP B CA 1
ATOM 4054 C C . ASP B 2 92 ? 17.212 50.541 90.025 1.00 28.73 92 ASP B C 1
ATOM 4055 O O . ASP B 2 92 ? 16.954 49.346 89.939 1.00 30.54 92 ASP B O 1
ATOM 4060 N N . LEU B 2 93 ? 16.342 51.436 90.463 1.00 27.95 93 LEU B N 1
ATOM 4061 C CA . LEU B 2 93 ? 15.001 51.065 90.872 1.00 25.19 93 LEU B CA 1
ATOM 4062 C C . LEU B 2 93 ? 14.063 52.025 90.177 1.00 24.65 93 LEU B C 1
ATOM 4063 O O . LEU B 2 93 ? 14.359 53.218 90.060 1.00 24.54 93 LEU B O 1
ATOM 4068 N N . HIS B 2 94 ? 12.939 51.494 89.707 1.00 22.39 94 HIS B N 1
ATOM 4069 C CA . HIS B 2 94 ? 11.931 52.284 89.015 1.00 19.87 94 HIS B CA 1
ATOM 4070 C C . HIS B 2 94 ? 10.733 52.437 89.949 1.00 18.28 94 HIS B C 1
ATOM 4071 O O . HIS B 2 94 ? 10.294 51.467 90.552 1.00 20.52 94 HIS B O 1
ATOM 4078 N N . PRO B 2 95 ? 10.188 53.656 90.074 1.00 15.89 95 PRO B N 1
ATOM 4079 C CA . PRO B 2 95 ? 9.039 53.880 90.952 1.00 16.79 95 PRO B CA 1
ATOM 4080 C C . PRO B 2 95 ? 7.812 53.043 90.602 1.00 18.79 95 PRO B C 1
ATOM 4081 O O . PRO B 2 95 ? 7.016 52.709 91.478 1.00 19.53 95 PRO B O 1
ATOM 4085 N N . TYR B 2 96 ? 7.647 52.700 89.330 1.00 18.81 96 TYR B N 1
ATOM 4086 C CA . TYR B 2 96 ? 6.481 51.923 88.952 1.00 19.94 96 TYR B CA 1
ATOM 4087 C C . TYR B 2 96 ? 6.698 50.418 88.803 1.00 21.15 96 TYR B C 1
ATOM 4088 O O . TYR B 2 96 ? 5.855 49.722 88.235 1.00 21.96 96 TYR B O 1
ATOM 4097 N N . GLN B 2 97 ? 7.813 49.905 89.310 1.00 21.48 97 GLN B N 1
ATOM 4098 C CA . GLN B 2 97 ? 8.059 48.470 89.216 1.00 22.23 97 GLN B CA 1
ATOM 4099 C C . GLN B 2 97 ? 7.193 47.768 90.264 1.00 23.66 97 GLN B C 1
ATOM 4100 O O . GLN B 2 97 ? 6.726 48.402 91.216 1.00 21.97 97 GLN B O 1
ATOM 4106 N N . ASP B 2 98 ? 6.967 46.469 90.089 1.00 23.82 98 ASP B N 1
ATOM 4107 C CA . ASP B 2 98 ? 6.136 45.748 91.036 1.00 26.95 98 ASP B CA 1
ATOM 4108 C C . ASP B 2 98 ? 6.663 45.976 92.444 1.00 27.45 98 ASP B C 1
ATOM 4109 O O . ASP B 2 98 ? 7.780 45.584 92.769 1.00 29.09 98 ASP B O 1
ATOM 4114 N N . PRO B 2 99 ? 5.859 46.621 93.300 1.00 26.76 99 PRO B N 1
ATOM 4115 C CA . PRO B 2 99 ? 6.270 46.895 94.678 1.00 28.20 99 PRO B CA 1
ATOM 4116 C C . PRO B 2 99 ? 6.751 45.650 95.407 1.00 28.88 99 PRO B C 1
ATOM 4117 O O . PRO B 2 99 ? 7.486 45.736 96.386 1.00 29.74 99 PRO B O 1
ATOM 4121 N N . ARG B 2 100 ? 6.338 44.490 94.920 1.00 28.89 100 ARG B N 1
ATOM 4122 C CA . ARG B 2 100 ? 6.740 43.246 95.546 1.00 29.72 100 ARG B CA 1
ATOM 4123 C C . ARG B 2 100 ? 8.222 42.987 95.283 1.00 27.93 100 ARG B C 1
ATOM 4124 O O . ARG B 2 100 ? 8.829 42.117 95.902 1.00 25.32 100 ARG B O 1
ATOM 4132 N N . THR B 2 101 ? 8.805 43.761 94.373 1.00 26.48 101 THR B N 1
ATOM 4133 C CA . THR B 2 101 ? 10.223 43.619 94.050 1.00 25.69 101 THR B CA 1
ATOM 4134 C C . THR B 2 101 ? 11.026 44.829 94.532 1.00 24.61 101 THR B C 1
ATOM 4135 O O . THR B 2 101 ? 12.194 44.981 94.190 1.00 25.96 101 THR B O 1
ATOM 4139 N N . ALA B 2 102 ? 10.397 45.690 95.324 1.00 23.03 102 ALA B N 1
ATOM 4140 C CA . ALA B 2 102 ? 11.080 46.870 95.845 1.00 24.18 102 ALA B CA 1
ATOM 4141 C C . ALA B 2 102 ? 10.912 46.955 97.364 1.00 23.06 102 ALA B C 1
ATOM 4142 O O . ALA B 2 102 ? 10.969 48.030 97.953 1.00 22.81 102 ALA B O 1
ATOM 4144 N N . GLN B 2 103 ? 10.709 45.807 97.995 1.00 22.05 103 GLN B N 1
ATOM 4145 C CA . GLN B 2 103 ? 10.518 45.763 99.435 1.00 22.07 103 GLN B CA 1
ATOM 4146 C C . GLN B 2 103 ? 11.676 46.355 100.249 1.00 22.33 103 GLN B C 1
ATOM 4147 O O . GLN B 2 103 ? 11.455 46.907 101.328 1.00 22.81 103 GLN B O 1
ATOM 4153 N N . GLY B 2 104 ? 12.900 46.242 99.733 1.00 18.77 104 GLY B N 1
ATOM 4154 C CA . GLY B 2 104 ? 14.051 46.794 100.425 1.00 18.26 104 GLY B CA 1
ATOM 4155 C C . GLY B 2 104 ? 13.993 48.316 100.501 1.00 18.27 104 GLY B C 1
ATOM 4156 O O . GLY B 2 104 ? 14.264 48.905 101.548 1.00 16.79 104 GLY B O 1
ATOM 4157 N N . ALA B 2 105 ? 13.633 48.947 99.388 1.00 17.42 105 ALA B N 1
ATOM 4158 C CA . ALA B 2 105 ? 13.515 50.399 99.310 1.00 20.06 105 ALA B CA 1
ATOM 4159 C C . ALA B 2 105 ? 12.342 50.867 100.161 1.00 21.15 105 ALA B C 1
ATOM 4160 O O . ALA B 2 105 ? 12.443 51.840 100.919 1.00 22.73 105 ALA B O 1
ATOM 4162 N N . LEU B 2 106 ? 11.221 50.170 100.025 1.00 21.42 106 LEU B N 1
ATOM 4163 C CA . LEU B 2 106 ? 10.029 50.513 100.779 1.00 22.27 106 LEU B CA 1
ATOM 4164 C C . LEU B 2 106 ? 10.263 50.319 102.272 1.00 22.75 106 LEU B C 1
ATOM 4165 O O . LEU B 2 106 ? 9.823 51.132 103.090 1.00 23.19 106 LEU B O 1
ATOM 4170 N N . ARG B 2 107 ? 10.971 49.251 102.623 1.00 21.30 107 ARG B N 1
ATOM 4171 C CA . ARG B 2 107 ? 11.263 48.985 104.023 1.00 22.82 107 ARG B CA 1
ATOM 4172 C C . ARG B 2 107 ? 12.143 50.100 104.591 1.00 23.09 107 ARG B C 1
ATOM 4173 O O . ARG B 2 107 ? 11.944 50.548 105.722 1.00 23.74 107 ARG B O 1
ATOM 4181 N N . LEU B 2 108 ? 13.114 50.548 103.799 1.00 22.83 108 LEU B N 1
ATOM 4182 C CA . LEU B 2 108 ? 14.019 51.604 104.233 1.00 21.51 108 LEU B CA 1
ATOM 4183 C C . LEU B 2 108 ? 13.244 52.889 104.460 1.00 22.39 108 LEU B C 1
ATOM 4184 O O . LEU B 2 108 ? 13.467 53.582 105.449 1.00 21.85 108 LEU B O 1
ATOM 4189 N N . MET B 2 109 ? 12.334 53.202 103.541 1.00 23.18 109 MET B N 1
ATOM 4190 C CA . MET B 2 109 ? 11.513 54.399 103.670 1.00 23.32 109 MET B CA 1
ATOM 4191 C C . MET B 2 109 ? 10.667 54.311 104.939 1.00 22.58 109 MET B C 1
ATOM 4192 O O . MET B 2 109 ? 10.514 55.296 105.658 1.00 21.45 109 MET B O 1
ATOM 4197 N N . TRP B 2 110 ? 10.122 53.126 105.207 1.00 21.60 110 TRP B N 1
ATOM 4198 C CA . TRP B 2 110 ? 9.281 52.925 106.384 1.00 21.37 110 TRP B CA 1
ATOM 4199 C C . TRP B 2 110 ? 10.073 53.111 107.673 1.00 20.76 110 TRP B C 1
ATOM 4200 O O . TRP B 2 110 ? 9.607 53.760 108.613 1.00 20.09 110 TRP B O 1
ATOM 4211 N N . GLU B 2 111 ? 11.271 52.539 107.712 1.00 20.91 111 GLU B N 1
ATOM 4212 C CA . GLU B 2 111 ? 12.116 52.637 108.894 1.00 20.96 111 GLU B CA 1
ATOM 4213 C C . GLU B 2 111 ? 12.558 54.065 109.152 1.00 20.80 111 GLU B C 1
ATOM 4214 O O . GLU B 2 111 ? 12.583 54.512 110.303 1.00 21.02 111 GLU B O 1
ATOM 4220 N N . LEU B 2 112 ? 12.913 54.783 108.090 1.00 19.23 112 LEU B N 1
ATOM 4221 C CA . LEU B 2 112 ? 13.321 56.169 108.255 1.00 18.06 112 LEU B CA 1
ATOM 4222 C C . LEU B 2 112 ? 12.120 56.901 108.834 1.00 18.08 112 LEU B C 1
ATOM 4223 O O . LEU B 2 112 ? 12.260 57.778 109.683 1.00 16.41 112 LEU B O 1
ATOM 4228 N N . GLY B 2 113 ? 10.937 56.512 108.365 1.00 18.80 113 GLY B N 1
ATOM 4229 C CA . GLY B 2 113 ? 9.709 57.127 108.823 1.00 19.85 113 GLY B CA 1
ATOM 4230 C C . GLY B 2 113 ? 9.571 56.962 110.318 1.00 19.92 113 GLY B C 1
ATOM 4231 O O . GLY B 2 113 ? 9.313 57.926 111.038 1.00 20.48 113 GLY B O 1
ATOM 4232 N N . GLU B 2 114 ? 9.755 55.729 110.777 1.00 19.54 114 GLU B N 1
ATOM 4233 C CA . GLU B 2 114 ? 9.662 55.412 112.192 1.00 19.74 114 GLU B CA 1
ATOM 4234 C C . GLU B 2 114 ? 10.721 56.173 113.001 1.00 20.05 114 GLU B C 1
ATOM 4235 O O . GLU B 2 114 ? 10.431 56.683 114.084 1.00 20.52 114 GLU B O 1
ATOM 4241 N N . TYR B 2 115 ? 11.941 56.261 112.475 1.00 20.57 115 TYR B N 1
ATOM 4242 C CA . TYR B 2 115 ? 13.023 56.962 113.177 1.00 19.74 115 TYR B CA 1
ATOM 4243 C C . TYR B 2 115 ? 12.714 58.438 113.342 1.00 19.62 115 TYR B C 1
ATOM 4244 O O . TYR B 2 115 ? 12.813 58.972 114.443 1.00 21.25 115 TYR B O 1
ATOM 4253 N N . LEU B 2 116 ? 12.349 59.096 112.245 1.00 19.71 116 LEU B N 1
ATOM 4254 C CA . LEU B 2 116 ? 12.037 60.520 112.285 1.00 21.48 116 LEU B CA 1
ATOM 4255 C C . LEU B 2 116 ? 10.876 60.797 113.229 1.00 23.00 116 LEU B C 1
ATOM 4256 O O . LEU B 2 116 ? 10.857 61.810 113.922 1.00 21.44 116 LEU B O 1
ATOM 4261 N N . LYS B 2 117 ? 9.911 59.886 113.262 1.00 24.08 117 LYS B N 1
ATOM 4262 C CA . LYS B 2 117 ? 8.769 60.055 114.138 1.00 25.18 117 LYS B CA 1
ATOM 4263 C C . LYS B 2 117 ? 9.188 59.953 115.607 1.00 25.91 117 LYS B C 1
ATOM 4264 O O . LYS B 2 117 ? 8.707 60.708 116.449 1.00 23.34 117 LYS B O 1
ATOM 4270 N N . ALA B 2 118 ? 10.099 59.031 115.906 1.00 25.57 118 ALA B N 1
ATOM 4271 C CA . ALA B 2 118 ? 10.560 58.837 117.276 1.00 24.62 118 ALA B CA 1
ATOM 4272 C C . ALA B 2 118 ? 11.372 60.030 117.785 1.00 25.65 118 ALA B C 1
ATOM 4273 O O . ALA B 2 118 ? 11.325 60.369 118.973 1.00 25.71 118 ALA B O 1
ATOM 4275 N N . LEU B 2 119 ? 12.126 60.658 116.889 1.00 23.45 119 LEU B N 1
ATOM 4276 C CA . LEU B 2 119 ? 12.942 61.805 117.264 1.00 22.85 119 LEU B CA 1
ATOM 4277 C C . LEU B 2 119 ? 12.092 63.050 117.392 1.00 22.06 119 LEU B C 1
ATOM 4278 O O . LEU B 2 119 ? 12.437 63.979 118.114 1.00 21.82 119 LEU B O 1
ATOM 4283 N N . THR B 2 120 ? 10.968 63.042 116.692 1.00 22.41 120 THR B N 1
ATOM 4284 C CA . THR B 2 120 ? 10.073 64.185 116.634 1.00 24.58 120 THR B CA 1
ATOM 4285 C C . THR B 2 120 ? 8.841 64.091 117.528 1.00 23.79 120 THR B C 1
ATOM 4286 O O . THR B 2 120 ? 8.209 65.107 117.826 1.00 24.15 120 THR B O 1
ATOM 4290 N N . GLY B 2 121 ? 8.506 62.881 117.961 1.00 23.35 121 GLY B N 1
ATOM 4291 C CA . GLY B 2 121 ? 7.333 62.706 118.793 1.00 23.18 121 GLY B CA 1
ATOM 4292 C C . GLY B 2 121 ? 6.048 62.811 117.983 1.00 24.76 121 GLY B C 1
ATOM 4293 O O . GLY B 2 121 ? 4.990 63.116 118.528 1.00 27.10 121 GLY B O 1
ATOM 4294 N N . MET B 2 122 ? 6.138 62.563 116.678 1.00 24.39 122 MET B N 1
ATOM 4295 C CA . MET B 2 122 ? 4.977 62.618 115.797 1.00 23.77 122 MET B CA 1
ATOM 4296 C C . MET B 2 122 ? 4.330 61.238 115.644 1.00 23.86 122 MET B C 1
ATOM 4297 O O . MET B 2 122 ? 4.957 60.216 115.932 1.00 23.65 122 MET B O 1
ATOM 4302 N N . ASP B 2 123 ? 3.080 61.213 115.187 1.00 22.83 123 ASP B N 1
ATOM 4303 C CA . ASP B 2 123 ? 2.337 59.962 115.019 1.00 24.28 123 ASP B CA 1
ATOM 4304 C C . ASP B 2 123 ? 2.358 59.395 113.598 1.00 23.61 123 ASP B C 1
ATOM 4305 O O . ASP B 2 123 ? 2.360 58.181 113.409 1.00 22.71 123 ASP B O 1
ATOM 4310 N N . ALA B 2 124 ? 2.363 60.274 112.605 1.00 22.26 124 ALA B N 1
ATOM 4311 C CA . ALA B 2 124 ? 2.408 59.857 111.209 1.00 22.63 124 ALA B CA 1
ATOM 4312 C C . ALA B 2 124 ? 3.369 60.796 110.495 1.00 22.66 124 ALA B C 1
ATOM 4313 O O . ALA B 2 124 ? 3.730 61.849 111.025 1.00 25.15 124 ALA B O 1
ATOM 4315 N N . ILE B 2 125 ? 3.770 60.431 109.288 1.00 20.17 125 ILE B N 1
ATOM 4316 C CA . ILE B 2 125 ? 4.707 61.260 108.572 1.00 19.22 125 ILE B CA 1
ATOM 4317 C C . ILE B 2 125 ? 4.693 61.004 107.069 1.00 19.43 125 ILE B C 1
ATOM 4318 O O . ILE B 2 125 ? 4.357 59.912 106.617 1.00 19.92 125 ILE B O 1
ATOM 4323 N N . THR B 2 126 ? 5.035 62.036 106.306 1.00 19.22 126 THR B N 1
ATOM 4324 C CA . THR B 2 126 ? 5.142 61.946 104.858 1.00 17.62 126 THR B CA 1
ATOM 4325 C C . THR B 2 126 ? 6.608 62.246 104.540 1.00 20.32 126 THR B C 1
ATOM 4326 O O . THR B 2 126 ? 7.202 63.172 105.115 1.00 17.94 126 THR B O 1
ATOM 4330 N N . LEU B 2 127 ? 7.189 61.464 103.633 1.00 20.74 127 LEU B N 1
ATOM 4331 C CA . LEU B 2 127 ? 8.586 61.645 103.244 1.00 21.02 127 LEU B CA 1
ATOM 4332 C C . LEU B 2 127 ? 8.619 62.122 101.797 1.00 22.35 127 LEU B C 1
ATOM 4333 O O . LEU B 2 127 ? 9.662 62.097 101.144 1.00 24.26 127 LEU B O 1
ATOM 4338 N N . GLU B 2 128 ? 7.475 62.586 101.315 1.00 21.60 128 GLU B N 1
ATOM 4339 C CA . GLU B 2 128 ? 7.333 63.016 99.929 1.00 22.51 128 GLU B CA 1
ATOM 4340 C C . GLU B 2 128 ? 7.821 64.402 99.503 1.00 21.55 128 GLU B C 1
ATOM 4341 O O . GLU B 2 128 ? 8.441 64.544 98.449 1.00 21.39 128 GLU B O 1
ATOM 4347 N N . PRO B 2 129 ? 7.546 65.443 100.301 1.00 20.21 129 PRO B N 1
ATOM 4348 C CA . PRO B 2 129 ? 7.988 66.786 99.916 1.00 19.39 129 PRO B CA 1
ATOM 4349 C C . PRO B 2 129 ? 9.480 67.059 99.693 1.00 20.66 129 PRO B C 1
ATOM 4350 O O . PRO B 2 129 ? 10.354 66.479 100.344 1.00 21.99 129 PRO B O 1
ATOM 4354 N N . ALA B 2 130 ? 9.743 67.956 98.742 1.00 20.79 130 ALA B N 1
ATOM 4355 C CA . ALA B 2 130 ? 11.089 68.366 98.373 1.00 20.42 130 ALA B CA 1
ATOM 4356 C C . ALA B 2 130 ? 11.695 69.325 99.393 1.00 20.77 130 ALA B C 1
ATOM 4357 O O . ALA B 2 130 ? 11.165 69.510 100.488 1.00 20.95 130 ALA B O 1
ATOM 4359 N N . ALA B 2 131 ? 12.808 69.938 99.010 1.00 20.71 131 ALA B N 1
ATOM 4360 C CA . ALA B 2 131 ? 13.519 70.876 99.868 1.00 22.33 131 ALA B CA 1
ATOM 4361 C C . ALA B 2 131 ? 12.834 72.249 99.940 1.00 22.47 131 ALA B C 1
ATOM 4362 O O . ALA B 2 131 ? 11.661 72.392 99.590 1.00 21.55 131 ALA B O 1
ATOM 4364 N N . GLY B 2 132 ? 13.581 73.251 100.401 1.00 22.02 132 GLY B N 1
ATOM 4365 C CA . GLY B 2 132 ? 13.047 74.599 100.511 1.00 23.46 132 GLY B CA 1
ATOM 4366 C C . GLY B 2 132 ? 11.765 74.686 101.321 1.00 23.38 132 GLY B C 1
ATOM 4367 O O . GLY B 2 132 ? 11.627 74.027 102.352 1.00 23.60 132 GLY B O 1
ATOM 4368 N N . ALA B 2 133 ? 10.824 75.492 100.841 1.00 22.69 133 ALA B N 1
ATOM 4369 C CA . ALA B 2 133 ? 9.539 75.684 101.509 1.00 23.33 133 ALA B CA 1
ATOM 4370 C C . ALA B 2 133 ? 8.492 74.614 101.152 1.00 22.60 133 ALA B C 1
ATOM 4371 O O . ALA B 2 133 ? 7.352 74.667 101.628 1.00 19.56 133 ALA B O 1
ATOM 4373 N N . HIS B 2 134 ? 8.876 73.642 100.333 1.00 20.43 134 HIS B N 1
ATOM 4374 C CA . HIS B 2 134 ? 7.930 72.613 99.924 1.00 22.38 134 HIS B CA 1
ATOM 4375 C C . HIS B 2 134 ? 7.243 71.905 101.096 1.00 21.90 134 HIS B C 1
ATOM 4376 O O . HIS B 2 134 ? 6.014 71.805 101.133 1.00 21.11 134 HIS B O 1
ATOM 4383 N N . GLY B 2 135 ? 8.026 71.413 102.050 1.00 21.17 135 GLY B N 1
ATOM 4384 C CA . GLY B 2 135 ? 7.431 70.749 103.199 1.00 21.98 135 GLY B CA 1
ATOM 4385 C C . GLY B 2 135 ? 6.652 71.738 104.057 1.00 21.38 135 GLY B C 1
ATOM 4386 O O . GLY B 2 135 ? 5.669 71.387 104.714 1.00 20.53 135 GLY B O 1
ATOM 4387 N N . GLU B 2 136 ? 7.105 72.986 104.055 1.00 20.55 136 GLU B N 1
ATOM 4388 C CA . GLU B 2 136 ? 6.453 74.040 104.815 1.00 20.36 136 GLU B CA 1
ATOM 4389 C C . GLU B 2 136 ? 5.030 74.216 104.271 1.00 20.09 136 GLU B C 1
ATOM 4390 O O . GLU B 2 136 ? 4.069 74.269 105.029 1.00 19.10 136 GLU B O 1
ATOM 4396 N N . LEU B 2 137 ? 4.912 74.291 102.949 1.00 18.14 137 LEU B N 1
ATOM 4397 C CA . LEU B 2 137 ? 3.623 74.434 102.294 1.00 18.60 137 LEU B CA 1
ATOM 4398 C C . LEU B 2 137 ? 2.730 73.244 102.630 1.00 19.88 137 LEU B C 1
ATOM 4399 O O . LEU B 2 137 ? 1.542 73.399 102.915 1.00 20.36 137 LEU B O 1
ATOM 4404 N N . THR B 2 138 ? 3.318 72.052 102.594 1.00 21.07 138 THR B N 1
ATOM 4405 C CA . THR B 2 138 ? 2.595 70.823 102.893 1.00 21.59 138 THR B CA 1
ATOM 4406 C C . THR B 2 138 ? 1.969 70.884 104.287 1.00 23.46 138 THR B C 1
ATOM 4407 O O . THR B 2 138 ? 0.781 70.577 104.460 1.00 24.44 138 THR B O 1
ATOM 4411 N N . GLY B 2 139 ? 2.766 71.286 105.276 1.00 22.66 139 GLY B N 1
ATOM 4412 C CA . GLY B 2 139 ? 2.262 71.391 106.636 1.00 20.91 139 GLY B CA 1
ATOM 4413 C C . GLY B 2 139 ? 1.142 72.411 106.795 1.00 20.43 139 GLY B C 1
ATOM 4414 O O . GLY B 2 139 ? 0.185 72.170 107.530 1.00 18.46 139 GLY B O 1
ATOM 4415 N N . ILE B 2 140 ? 1.261 73.550 106.115 1.00 19.12 140 ILE B N 1
ATOM 4416 C CA . ILE B 2 140 ? 0.245 74.597 106.186 1.00 21.07 140 ILE B CA 1
ATOM 4417 C C . ILE B 2 140 ? -1.076 74.117 105.598 1.00 20.08 140 ILE B C 1
ATOM 4418 O O . ILE B 2 140 ? -2.135 74.315 106.188 1.00 21.49 140 ILE B O 1
ATOM 4423 N N . LEU B 2 141 ? -0.998 73.501 104.426 1.00 19.70 141 LEU B N 1
ATOM 4424 C CA . LEU B 2 141 ? -2.164 72.963 103.745 1.00 18.32 141 LEU B CA 1
ATOM 4425 C C . LEU B 2 141 ? -2.848 71.936 104.636 1.00 19.35 141 LEU B C 1
ATOM 4426 O O . LEU B 2 141 ? -4.069 71.797 104.620 1.00 21.12 141 LEU B O 1
ATOM 4431 N N . ILE B 2 142 ? -2.051 71.211 105.413 1.00 18.88 142 ILE B N 1
ATOM 4432 C CA . ILE B 2 142 ? -2.585 70.212 106.316 1.00 19.72 142 ILE B CA 1
ATOM 4433 C C . ILE B 2 142 ? -3.371 70.900 107.429 1.00 21.38 142 ILE B C 1
ATOM 4434 O O . ILE B 2 142 ? -4.458 70.457 107.809 1.00 21.82 142 ILE B O 1
ATOM 4439 N N . ILE B 2 143 ? -2.826 71.993 107.944 1.00 22.67 143 ILE B N 1
ATOM 4440 C CA . ILE B 2 143 ? -3.503 72.735 109.001 1.00 23.98 143 ILE B CA 1
ATOM 4441 C C . ILE B 2 143 ? -4.797 73.330 108.457 1.00 24.24 143 ILE B C 1
ATOM 4442 O O . ILE B 2 143 ? -5.811 73.381 109.161 1.00 24.29 143 ILE B O 1
ATOM 4447 N N . ARG B 2 144 ? -4.774 73.762 107.201 1.00 24.25 144 ARG B N 1
ATOM 4448 C CA . ARG B 2 144 ? -5.969 74.347 106.609 1.00 25.28 144 ARG B CA 1
ATOM 4449 C C . ARG B 2 144 ? -7.050 73.293 106.405 1.00 25.51 144 ARG B C 1
ATOM 4450 O O . ARG B 2 144 ? -8.227 73.555 106.643 1.00 25.56 144 ARG B O 1
ATOM 4458 N N . ALA B 2 145 ? -6.642 72.100 105.972 1.00 26.45 145 ALA B N 1
ATOM 4459 C CA . ALA B 2 145 ? -7.573 71.000 105.728 1.00 25.43 145 ALA B CA 1
ATOM 4460 C C . ALA B 2 145 ? -8.273 70.617 107.021 1.00 25.48 145 ALA B C 1
ATOM 4461 O O . ALA B 2 145 ? -9.480 70.366 107.039 1.00 25.90 145 ALA B O 1
ATOM 4463 N N . TYR B 2 146 ? -7.496 70.571 108.097 1.00 24.52 146 TYR B N 1
ATOM 4464 C CA . TYR B 2 146 ? -7.999 70.242 109.418 1.00 23.33 146 TYR B CA 1
ATOM 4465 C C . TYR B 2 146 ? -9.146 71.171 109.805 1.00 24.24 146 TYR B C 1
ATOM 4466 O O . TYR B 2 146 ? -10.253 70.720 110.059 1.00 26.21 146 TYR B O 1
ATOM 4475 N N . HIS B 2 147 ? -8.873 72.470 109.857 1.00 26.34 147 HIS B N 1
ATOM 4476 C CA . HIS B 2 147 ? -9.893 73.454 110.218 1.00 26.99 147 HIS B CA 1
ATOM 4477 C C . HIS B 2 147 ? -11.103 73.410 109.296 1.00 28.58 147 HIS B C 1
ATOM 4478 O O . HIS B 2 147 ? -12.244 73.445 109.758 1.00 29.34 147 HIS B O 1
ATOM 4485 N N . GLU B 2 148 ? -10.848 73.339 107.992 1.00 29.59 148 GLU B N 1
ATOM 4486 C CA . GLU B 2 148 ? -11.918 73.296 107.005 1.00 30.96 148 GLU B CA 1
ATOM 4487 C C . GLU B 2 148 ? -12.822 72.093 107.275 1.00 30.53 148 GLU B C 1
ATOM 4488 O O . GLU B 2 148 ? -14.043 72.183 107.159 1.00 28.76 148 GLU B O 1
ATOM 4494 N N . ASP B 2 149 ? -12.213 70.977 107.661 1.00 30.70 149 ASP B N 1
ATOM 4495 C CA . ASP B 2 149 ? -12.953 69.747 107.914 1.00 33.85 149 ASP B CA 1
ATOM 4496 C C . ASP B 2 149 ? -13.800 69.823 109.177 1.00 35.16 149 ASP B C 1
ATOM 4497 O O . ASP B 2 149 ? -14.873 69.221 109.253 1.00 34.93 149 ASP B O 1
ATOM 4502 N N . ARG B 2 150 ? -13.316 70.571 110.164 1.00 36.29 150 ARG B N 1
ATOM 4503 C CA . ARG B 2 150 ? -14.028 70.725 111.425 1.00 35.72 150 ARG B CA 1
ATOM 4504 C C . ARG B 2 150 ? -15.071 71.814 111.287 1.00 35.14 150 ARG B C 1
ATOM 4505 O O . ARG B 2 150 ? -15.752 72.158 112.249 1.00 35.52 150 ARG B O 1
ATOM 4513 N N . GLY B 2 151 ? -15.180 72.358 110.078 1.00 34.07 151 GLY B N 1
ATOM 4514 C CA . GLY B 2 151 ? -16.156 73.396 109.814 1.00 33.97 151 GLY B CA 1
ATOM 4515 C C . GLY B 2 151 ? -15.779 74.814 110.206 1.00 33.37 151 GLY B C 1
ATOM 4516 O O . GLY B 2 151 ? -16.641 75.693 110.190 1.00 34.04 151 GLY B O 1
ATOM 4517 N N . GLU B 2 152 ? -14.517 75.054 110.557 1.00 30.52 152 GLU B N 1
ATOM 4518 C CA . GLU B 2 152 ? -14.102 76.402 110.941 1.00 30.54 152 GLU B CA 1
ATOM 4519 C C . GLU B 2 152 ? -13.186 77.028 109.901 1.00 29.78 152 GLU B C 1
ATOM 4520 O O . GLU B 2 152 ? -12.516 78.019 110.172 1.00 29.67 152 GLU B O 1
ATOM 4526 N N . GLY B 2 153 ? -13.175 76.454 108.703 1.00 30.65 153 GLY B N 1
ATOM 4527 C CA . GLY B 2 153 ? -12.330 76.970 107.643 1.00 31.07 153 GLY B CA 1
ATOM 4528 C C . GLY B 2 153 ? -12.532 78.434 107.290 1.00 32.21 153 GLY B C 1
ATOM 4529 O O . GLY B 2 153 ? -11.579 79.132 106.953 1.00 32.83 153 GLY B O 1
ATOM 4530 N N . ARG B 2 154 ? -13.766 78.916 107.365 1.00 33.33 154 ARG B N 1
ATOM 4531 C CA . ARG B 2 154 ? -14.040 80.307 107.016 1.00 32.88 154 ARG B CA 1
ATOM 4532 C C . ARG B 2 154 ? -13.713 81.301 108.124 1.00 30.67 154 ARG B C 1
ATOM 4533 O O . ARG B 2 154 ? -13.622 82.499 107.867 1.00 28.18 154 ARG B O 1
ATOM 4541 N N . THR B 2 155 ? -13.533 80.804 109.348 1.00 28.37 155 THR B N 1
ATOM 4542 C CA . THR B 2 155 ? -13.210 81.666 110.484 1.00 27.52 155 THR B CA 1
ATOM 4543 C C . THR B 2 155 ? -11.718 81.643 110.847 1.00 26.60 155 THR B C 1
ATOM 4544 O O . THR B 2 155 ? -11.144 82.674 111.199 1.00 26.05 155 THR B O 1
ATOM 4548 N N . ARG B 2 156 ? -11.100 80.469 110.767 1.00 25.58 156 ARG B N 1
ATOM 4549 C CA . ARG B 2 156 ? -9.669 80.317 111.041 1.00 26.77 156 ARG B CA 1
AT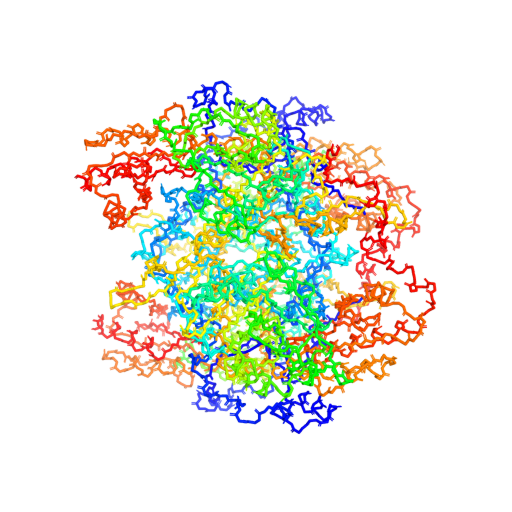OM 4550 C C . ARG B 2 156 ? -8.946 80.888 109.818 1.00 26.77 156 ARG B C 1
ATOM 4551 O O . ARG B 2 156 ? -8.553 80.143 108.923 1.00 28.79 156 ARG B O 1
ATOM 4559 N N . ARG B 2 157 ? -8.762 82.205 109.790 1.00 26.95 157 ARG B N 1
ATOM 4560 C CA . ARG B 2 157 ? -8.148 82.879 108.646 1.00 26.37 157 ARG B CA 1
ATOM 4561 C C . ARG B 2 157 ? -6.795 83.505 108.936 1.00 27.00 157 ARG B C 1
ATOM 4562 O O . ARG B 2 157 ? -6.187 84.117 108.055 1.00 24.24 157 ARG B O 1
ATOM 4570 N N . VAL B 2 158 ? -6.318 83.351 110.164 1.00 26.97 158 VAL B N 1
ATOM 4571 C CA . VAL B 2 158 ? -5.068 83.970 110.540 1.00 25.79 158 VAL B CA 1
ATOM 4572 C C . VAL B 2 158 ? -3.949 83.046 110.980 1.00 26.41 158 VAL B C 1
ATOM 4573 O O . VAL B 2 158 ? -4.172 82.066 111.692 1.00 28.52 158 VAL B O 1
ATOM 4577 N N . VAL B 2 159 ? -2.740 83.365 110.528 1.00 23.32 159 VAL B N 1
ATOM 4578 C CA . VAL B 2 159 ? -1.556 82.615 110.911 1.00 22.43 159 VAL B CA 1
ATOM 4579 C C . VAL B 2 159 ? -0.663 83.623 111.607 1.00 21.49 159 VAL B C 1
ATOM 4580 O O . VAL B 2 159 ? -0.475 84.738 111.116 1.00 21.72 159 VAL B O 1
ATOM 4584 N N . LEU B 2 160 ? -0.136 83.233 112.759 1.00 21.21 160 LEU B N 1
ATOM 4585 C CA . LEU B 2 160 ? 0.732 84.098 113.544 1.00 22.36 160 LEU B CA 1
ATOM 4586 C C . LEU B 2 160 ? 2.197 83.689 113.420 1.00 23.11 160 LEU B C 1
ATOM 4587 O O . LEU B 2 160 ? 2.529 82.509 113.489 1.00 24.08 160 LEU B O 1
ATOM 4592 N N . VAL B 2 161 ? 3.069 84.672 113.233 1.00 24.23 161 VAL B N 1
ATOM 4593 C CA . VAL B 2 161 ? 4.498 84.413 113.143 1.00 25.58 161 VAL B CA 1
ATOM 4594 C C . VAL B 2 161 ? 5.231 85.438 113.998 1.00 26.33 161 VAL B C 1
ATOM 4595 O O . VAL B 2 161 ? 4.773 86.569 114.160 1.00 26.29 161 VAL B O 1
ATOM 4599 N N . PRO B 2 162 ? 6.371 85.044 114.580 1.00 26.75 162 PRO B N 1
ATOM 4600 C CA . PRO B 2 162 ? 7.144 85.970 115.409 1.00 25.58 162 PRO B CA 1
ATOM 4601 C C . PRO B 2 162 ? 7.879 86.969 114.507 1.00 25.82 162 PRO B C 1
ATOM 4602 O O . PRO B 2 162 ? 8.079 86.704 113.322 1.00 23.31 162 PRO B O 1
ATOM 4606 N N . ASP B 2 163 ? 8.267 88.117 115.060 1.00 27.52 163 ASP B N 1
ATOM 4607 C CA . ASP B 2 163 ? 8.974 89.139 114.284 1.00 28.79 163 ASP B CA 1
ATOM 4608 C C . ASP B 2 163 ? 10.313 88.648 113.746 1.00 28.69 163 ASP B C 1
ATOM 4609 O O . ASP B 2 163 ? 10.827 89.181 112.766 1.00 30.09 163 ASP B O 1
ATOM 4614 N N . SER B 2 164 ? 10.869 87.626 114.386 1.00 29.73 164 SER B N 1
ATOM 4615 C CA . SER B 2 164 ? 12.155 87.062 113.981 1.00 30.62 164 SER B CA 1
ATOM 4616 C C . SER B 2 164 ? 12.030 85.934 112.955 1.00 31.36 164 SER B C 1
ATOM 4617 O O . SER B 2 164 ? 13.029 85.483 112.408 1.00 33.73 164 SER B O 1
ATOM 4620 N N . ALA B 2 165 ? 10.810 85.476 112.701 1.00 32.59 165 ALA B N 1
ATOM 4621 C CA . ALA B 2 165 ? 10.582 84.385 111.756 1.00 34.05 165 ALA B CA 1
ATOM 4622 C C . ALA B 2 165 ? 11.245 84.652 110.419 1.00 35.51 165 ALA B C 1
ATOM 4623 O O . ALA B 2 165 ? 11.523 85.796 110.074 1.00 36.04 165 ALA B O 1
ATOM 4625 N N . HIS B 2 166 ? 11.509 83.591 109.668 1.00 37.67 166 HIS B N 1
ATOM 4626 C CA . HIS B 2 166 ? 12.107 83.751 108.356 1.00 38.73 166 HIS B CA 1
ATOM 4627 C C . HIS B 2 166 ? 10.975 84.122 107.392 1.00 37.66 166 HIS B C 1
ATOM 4628 O O . HIS B 2 166 ? 9.861 83.600 107.503 1.00 35.27 166 HIS B O 1
ATOM 4635 N N . GLY B 2 167 ? 11.259 85.029 106.460 1.00 35.99 167 GLY B N 1
ATOM 4636 C CA . GLY B 2 167 ? 10.248 85.462 105.507 1.00 33.79 167 GLY B CA 1
ATOM 4637 C C . GLY B 2 167 ? 9.492 84.320 104.854 1.00 32.22 167 GLY B C 1
ATOM 4638 O O . GLY B 2 167 ? 8.359 84.485 104.396 1.00 31.33 167 GLY B O 1
ATOM 4639 N N . SER B 2 168 ? 10.132 83.158 104.812 1.00 29.80 168 SER B N 1
ATOM 4640 C CA . SER B 2 168 ? 9.541 81.973 104.220 1.00 27.29 168 SER B CA 1
ATOM 4641 C C . SER B 2 168 ? 8.218 81.611 104.888 1.00 25.94 168 SER B C 1
ATOM 4642 O O . SER B 2 168 ? 7.236 81.342 104.202 1.00 25.30 168 SER B O 1
ATOM 4645 N N . ASN B 2 169 ? 8.196 81.611 106.221 1.00 24.73 169 ASN B N 1
ATOM 4646 C CA . ASN B 2 169 ? 6.995 81.269 106.991 1.00 24.72 169 ASN B CA 1
ATOM 4647 C C . ASN B 2 169 ? 5.735 82.024 106.555 1.00 26.10 169 ASN B C 1
ATOM 4648 O O . ASN B 2 169 ? 4.740 81.406 106.155 1.00 26.24 169 ASN B O 1
ATOM 4653 N N . PRO B 2 170 ? 5.747 83.369 106.653 1.00 25.59 170 PRO B N 1
ATOM 4654 C CA . PRO B 2 170 ? 4.567 84.142 106.251 1.00 25.37 170 PRO B CA 1
ATOM 4655 C C . PRO B 2 170 ? 4.271 84.051 104.758 1.00 24.86 170 PRO B C 1
ATOM 4656 O O . PRO B 2 170 ? 3.110 84.042 104.350 1.00 26.90 170 PRO B O 1
ATOM 4660 N N . ALA B 2 171 ? 5.316 83.977 103.942 1.00 23.31 171 ALA B N 1
ATOM 4661 C CA . ALA B 2 171 ? 5.123 83.866 102.501 1.00 22.49 171 ALA B CA 1
ATOM 4662 C C . ALA B 2 171 ? 4.329 82.599 102.166 1.00 22.28 171 ALA B C 1
ATOM 4663 O O . ALA B 2 171 ? 3.443 82.620 101.313 1.00 24.24 171 ALA B O 1
ATOM 4665 N N . THR B 2 172 ? 4.640 81.501 102.846 1.00 20.69 172 THR B N 1
ATOM 4666 C CA . THR B 2 172 ? 3.947 80.247 102.595 1.00 20.85 172 THR B CA 1
ATOM 4667 C C . THR B 2 172 ? 2.503 80.312 103.093 1.00 22.36 172 THR B C 1
ATOM 4668 O O . THR B 2 172 ? 1.578 79.911 102.387 1.00 23.59 172 THR B O 1
ATOM 4672 N N . ALA B 2 173 ? 2.313 80.820 104.306 1.00 22.17 173 ALA B N 1
ATOM 4673 C CA . ALA B 2 173 ? 0.977 80.936 104.884 1.00 22.27 173 ALA B CA 1
ATOM 4674 C C . ALA B 2 173 ? 0.111 81.828 103.999 1.00 22.92 173 ALA B C 1
ATOM 4675 O O . ALA B 2 173 ? -1.025 81.486 103.655 1.00 20.65 173 ALA B O 1
ATOM 4677 N N . SER B 2 174 ? 0.675 82.974 103.637 1.00 24.03 174 SER B N 1
ATOM 4678 C CA . SER B 2 174 ? 0.006 83.950 102.803 1.00 26.11 174 SER B CA 1
ATOM 4679 C C . SER B 2 174 ? -0.359 83.342 101.441 1.00 27.54 174 SER B C 1
ATOM 4680 O O . SER B 2 174 ? -1.394 83.664 100.857 1.00 28.93 174 SER B O 1
ATOM 4683 N N . MET B 2 175 ? 0.493 82.455 100.943 1.00 26.99 175 MET B N 1
ATOM 4684 C CA . MET B 2 175 ? 0.249 81.810 99.666 1.00 27.02 175 MET B CA 1
ATOM 4685 C C . MET B 2 175 ? -0.893 80.804 99.791 1.00 26.56 175 MET B C 1
ATOM 4686 O O . MET B 2 175 ? -1.573 80.497 98.815 1.00 24.43 175 MET B O 1
ATOM 4691 N N . ALA B 2 176 ? -1.089 80.289 100.999 1.00 25.74 176 ALA B N 1
ATOM 4692 C CA . ALA B 2 176 ? -2.145 79.320 101.259 1.00 27.09 176 ALA B CA 1
ATOM 4693 C C . ALA B 2 176 ? -3.460 80.020 101.607 1.00 27.12 176 ALA B C 1
ATOM 4694 O O . ALA B 2 176 ? -4.383 79.397 102.129 1.00 26.71 176 ALA B O 1
ATOM 4696 N N . GLY B 2 177 ? -3.529 81.319 101.331 1.00 26.49 177 GLY B N 1
ATOM 4697 C CA . GLY B 2 177 ? -4.743 82.070 101.593 1.00 26.67 177 GLY B CA 1
ATOM 4698 C C . GLY B 2 177 ? -4.944 82.605 102.996 1.00 27.73 177 GLY B C 1
ATOM 4699 O O . GLY B 2 177 ? -6.033 83.079 103.321 1.00 28.96 177 GLY B O 1
ATOM 4700 N N . TYR B 2 178 ? -3.913 82.537 103.833 1.00 26.62 178 TYR B N 1
ATOM 4701 C CA . TYR B 2 178 ? -4.027 83.041 105.196 1.00 27.01 178 TYR B CA 1
ATOM 4702 C C . TYR B 2 178 ? -3.544 84.477 105.347 1.00 28.39 178 TYR B C 1
ATOM 4703 O O . TYR B 2 178 ? -2.701 84.950 104.587 1.00 27.76 178 TYR B O 1
ATOM 4712 N N . GLN B 2 179 ? -4.099 85.165 106.337 1.00 29.28 179 GLN B N 1
ATOM 4713 C CA . GLN B 2 179 ? -3.702 86.525 106.640 1.00 30.04 179 GLN B CA 1
ATOM 4714 C C . GLN B 2 179 ? -2.701 86.354 107.775 1.00 29.42 179 GLN B C 1
ATOM 4715 O O . GLN B 2 179 ? -2.990 85.694 108.775 1.00 29.73 179 GLN B O 1
ATOM 4721 N N . VAL B 2 180 ? -1.517 86.928 107.607 1.00 28.15 180 VAL B N 1
ATOM 4722 C CA . VAL B 2 180 ? -0.461 86.809 108.599 1.00 28.92 180 VAL B CA 1
ATOM 4723 C C . VAL B 2 180 ? -0.331 88.003 109.545 1.00 29.22 180 VAL B C 1
ATOM 4724 O O . VAL B 2 180 ? -0.265 89.148 109.104 1.00 30.10 180 VAL B O 1
ATOM 4728 N N . ARG B 2 181 ? -0.297 87.720 110.845 1.00 29.20 181 ARG B N 1
ATOM 4729 C CA . ARG B 2 181 ? -0.144 88.746 111.878 1.00 30.14 181 ARG B CA 1
ATOM 4730 C C . ARG B 2 181 ? 1.221 88.543 112.545 1.00 30.88 181 ARG B C 1
ATOM 4731 O O . ARG B 2 181 ? 1.537 87.449 113.016 1.00 30.85 181 ARG B O 1
ATOM 4739 N N . GLU B 2 182 ? 2.022 89.597 112.599 1.00 32.24 182 GLU B N 1
ATOM 4740 C CA . GLU B 2 182 ? 3.347 89.504 113.200 1.00 34.89 182 GLU B CA 1
ATOM 4741 C C . GLU B 2 182 ? 3.302 89.764 114.715 1.00 35.60 182 GLU B C 1
ATOM 4742 O O . GLU B 2 182 ? 2.667 90.717 115.176 1.00 34.64 182 GLU B O 1
ATOM 4748 N N . ILE B 2 183 ? 3.968 88.903 115.481 1.00 35.85 183 ILE B N 1
ATOM 4749 C CA . ILE B 2 183 ? 4.015 89.041 116.935 1.00 36.81 183 ILE B CA 1
ATOM 4750 C C . ILE B 2 183 ? 5.411 89.458 117.382 1.00 37.29 183 ILE B C 1
ATOM 4751 O O . ILE B 2 183 ? 6.399 88.790 117.072 1.00 36.54 183 ILE B O 1
ATOM 4756 N N . PRO B 2 184 ? 5.509 90.573 118.121 1.00 37.58 184 PRO B N 1
ATOM 4757 C CA . PRO B 2 184 ? 6.803 91.062 118.607 1.00 37.10 184 PRO B CA 1
ATOM 4758 C C . PRO B 2 184 ? 7.356 90.179 119.722 1.00 36.40 184 PRO B C 1
ATOM 4759 O O . PRO B 2 184 ? 6.598 89.609 120.509 1.00 37.88 184 PRO B O 1
ATOM 4763 N N . SER B 2 185 ? 8.676 90.052 119.782 1.00 34.97 185 SER B N 1
ATOM 4764 C CA . SER B 2 185 ? 9.290 89.247 120.825 1.00 33.96 185 SER B CA 1
ATOM 4765 C C . SER B 2 185 ? 9.743 90.157 121.953 1.00 32.69 185 SER B C 1
ATOM 4766 O O . SER B 2 185 ? 9.838 91.373 121.779 1.00 34.06 185 SER B O 1
ATOM 4769 N N . GLY B 2 186 ? 10.011 89.568 123.110 1.00 31.46 186 GLY B N 1
ATOM 4770 C CA . GLY B 2 186 ? 10.431 90.350 124.255 1.00 30.51 186 GLY B CA 1
ATOM 4771 C C . GLY B 2 186 ? 11.835 90.913 124.156 1.00 29.41 186 GLY B C 1
ATOM 4772 O O . GLY B 2 186 ? 12.507 90.776 123.130 1.00 28.16 186 GLY B O 1
ATOM 4773 N N . PRO B 2 187 ? 12.296 91.586 125.216 1.00 28.88 187 PRO B N 1
ATOM 4774 C CA . PRO B 2 187 ? 13.642 92.159 125.211 1.00 29.83 187 PRO B CA 1
ATOM 4775 C C . PRO B 2 187 ? 14.694 91.062 125.123 1.00 29.85 187 PRO B C 1
ATOM 4776 O O . PRO B 2 187 ? 15.816 91.310 124.686 1.00 30.44 187 PRO B O 1
ATOM 4780 N N . GLU B 2 188 ? 14.323 89.848 125.532 1.00 28.96 188 GLU B N 1
ATOM 4781 C CA . GLU B 2 188 ? 15.247 88.717 125.490 1.00 31.11 188 GLU B CA 1
ATOM 4782 C C . GLU B 2 188 ? 15.271 88.014 124.137 1.00 28.90 188 GLU B C 1
ATOM 4783 O O . GLU B 2 188 ? 16.120 87.163 123.892 1.00 28.92 188 GLU B O 1
ATOM 4789 N N . GLY B 2 189 ? 14.345 88.379 123.259 1.00 27.19 189 GLY B N 1
ATOM 4790 C CA . GLY B 2 189 ? 14.303 87.768 121.947 1.00 26.32 189 GLY B CA 1
ATOM 4791 C C . GLY B 2 189 ? 13.418 86.542 121.879 1.00 25.94 189 GLY B C 1
ATOM 4792 O O . GLY B 2 189 ? 13.432 85.811 120.890 1.00 26.25 189 GLY B O 1
ATOM 4793 N N . GLU B 2 190 ? 12.661 86.304 122.941 1.00 25.37 190 GLU B N 1
ATOM 4794 C CA . GLU B 2 190 ? 11.740 85.177 122.986 1.00 25.94 190 GLU B CA 1
ATOM 4795 C C . GLU B 2 190 ? 10.324 85.703 122.784 1.00 25.17 190 GLU B C 1
ATOM 4796 O O . GLU B 2 190 ? 10.098 86.914 122.752 1.00 24.08 190 GLU B O 1
ATOM 4802 N N . VAL B 2 191 ? 9.369 84.795 122.654 1.00 23.83 191 VAL B N 1
ATOM 4803 C CA . VAL B 2 191 ? 7.982 85.187 122.448 1.00 25.30 191 VAL B CA 1
ATOM 4804 C C . VAL B 2 191 ? 7.363 85.980 123.610 1.00 25.16 191 VAL B C 1
ATOM 4805 O O . VAL B 2 191 ? 7.412 85.556 124.768 1.00 24.82 191 VAL B O 1
ATOM 4809 N N . ASP B 2 192 ? 6.788 87.137 123.286 1.00 25.34 192 ASP B N 1
ATOM 4810 C CA . ASP B 2 192 ? 6.124 87.983 124.274 1.00 26.65 192 ASP B CA 1
ATOM 4811 C C . ASP B 2 192 ? 4.780 87.323 124.576 1.00 26.36 192 ASP B C 1
ATOM 4812 O O . ASP B 2 192 ? 3.869 87.373 123.754 1.00 26.19 192 ASP B O 1
ATOM 4817 N N . LEU B 2 193 ? 4.656 86.707 125.749 1.00 27.94 193 LEU B N 1
ATOM 4818 C CA . LEU B 2 193 ? 3.417 86.022 126.120 1.00 28.91 193 LEU B CA 1
ATOM 4819 C C . LEU B 2 193 ? 2.186 86.918 126.207 1.00 29.99 193 LEU B C 1
ATOM 4820 O O . LEU B 2 193 ? 1.076 86.472 125.918 1.00 31.20 193 LEU B O 1
ATOM 4825 N N . GLU B 2 194 ? 2.369 88.173 126.603 1.00 30.89 194 GLU B N 1
ATOM 4826 C CA . GLU B 2 194 ? 1.239 89.094 126.704 1.00 31.82 194 GLU B CA 1
ATOM 4827 C C . GLU B 2 194 ? 0.722 89.460 125.316 1.00 30.70 194 GLU B C 1
ATOM 4828 O O . GLU B 2 194 ? -0.489 89.542 125.093 1.00 31.27 194 GLU B O 1
ATOM 4834 N N . ALA B 2 195 ? 1.647 89.674 124.387 1.00 29.26 195 ALA B N 1
ATOM 4835 C CA . ALA B 2 195 ? 1.290 90.021 123.017 1.00 28.91 195 ALA B CA 1
ATOM 4836 C C . ALA B 2 195 ? 0.550 88.860 122.353 1.00 29.08 195 ALA B C 1
ATOM 4837 O O . ALA B 2 195 ? -0.400 89.068 121.596 1.00 29.63 195 ALA B O 1
ATOM 4839 N N . LEU B 2 196 ? 0.987 87.638 122.650 1.00 29.18 196 LEU B N 1
ATOM 4840 C CA . LEU B 2 196 ? 0.384 86.430 122.085 1.00 27.94 196 LEU B CA 1
ATOM 4841 C C . LEU B 2 196 ? -1.027 86.182 122.615 1.00 29.25 196 LEU B C 1
ATOM 4842 O O . LEU B 2 196 ? -1.936 85.870 121.844 1.00 29.05 196 LEU B O 1
ATOM 4847 N N . LYS B 2 197 ? -1.195 86.307 123.930 1.00 29.71 197 LYS B N 1
ATOM 4848 C CA . LYS B 2 197 ? -2.491 86.105 124.572 1.00 33.20 197 LYS B CA 1
ATOM 4849 C C . LYS B 2 197 ? -3.506 87.087 124.002 1.00 35.08 197 LYS B C 1
ATOM 4850 O O . LYS B 2 197 ? -4.645 86.733 123.699 1.00 36.93 197 LYS B O 1
ATOM 4856 N N . ARG B 2 198 ? -3.068 88.329 123.859 1.00 36.24 198 ARG B N 1
ATOM 4857 C CA . ARG B 2 198 ? -3.899 89.399 123.336 1.00 37.10 198 ARG B CA 1
ATOM 4858 C C . ARG B 2 198 ? -4.287 89.075 121.898 1.00 35.56 198 ARG B C 1
ATOM 4859 O O . ARG B 2 198 ? -5.410 89.337 121.462 1.00 35.95 198 ARG B O 1
ATOM 4867 N N . GLU B 2 199 ? -3.352 88.473 121.175 1.00 33.23 199 GLU B N 1
ATOM 4868 C CA . GLU B 2 199 ? -3.564 88.138 119.780 1.00 32.24 199 GLU B CA 1
ATOM 4869 C C . GLU B 2 199 ? -4.338 86.855 119.489 1.00 31.64 199 GLU B C 1
ATOM 4870 O O . GLU B 2 199 ? -5.017 86.767 118.470 1.00 32.44 199 GLU B O 1
ATOM 4876 N N . LEU B 2 200 ? -4.245 85.861 120.365 1.00 30.20 200 LEU B N 1
ATOM 4877 C CA . LEU B 2 200 ? -4.941 84.600 120.128 1.00 29.68 200 LEU B CA 1
ATOM 4878 C C . LEU B 2 200 ? -6.467 84.734 120.149 1.00 30.03 200 LEU B C 1
ATOM 4879 O O . LEU B 2 200 ? -7.027 85.616 120.803 1.00 30.94 200 LEU B O 1
ATOM 4884 N N . GLY B 2 201 ? -7.128 83.844 119.420 1.00 29.11 201 GLY B N 1
ATOM 4885 C CA . GLY B 2 201 ? -8.575 83.855 119.341 1.00 29.11 201 GLY B CA 1
ATOM 4886 C C . GLY B 2 201 ? -9.044 82.817 118.339 1.00 29.24 201 GLY B C 1
ATOM 4887 O O . GLY B 2 201 ? -8.216 82.184 117.683 1.00 27.92 201 GLY B O 1
ATOM 4888 N N . PRO B 2 202 ? -10.363 82.615 118.195 1.00 29.15 202 PRO B N 1
ATOM 4889 C CA . PRO B 2 202 ? -10.906 81.632 117.252 1.00 27.21 202 PRO B CA 1
ATOM 4890 C C . PRO B 2 202 ? -10.658 81.931 115.769 1.00 27.84 202 PRO B C 1
ATOM 4891 O O . PRO B 2 202 ? -11.047 81.152 114.898 1.00 28.48 202 PRO B O 1
ATOM 4895 N N . HIS B 2 203 ? -10.001 83.047 115.479 1.00 25.81 203 HIS B N 1
ATOM 4896 C CA . HIS B 2 203 ? -9.718 83.411 114.098 1.00 25.25 203 HIS B CA 1
ATOM 4897 C C . HIS B 2 203 ? -8.349 82.899 113.641 1.00 25.03 203 HIS B C 1
ATOM 4898 O O . HIS B 2 203 ? -8.074 82.822 112.447 1.00 25.41 203 HIS B O 1
ATOM 4905 N N . VAL B 2 204 ? -7.500 82.552 114.602 1.00 25.20 204 VAL B N 1
ATOM 4906 C CA . VAL B 2 204 ? -6.147 82.081 114.318 1.00 23.99 204 VAL B CA 1
ATOM 4907 C C . VAL B 2 204 ? -6.028 80.599 113.970 1.00 23.44 204 VAL B C 1
ATOM 4908 O O . VAL B 2 204 ? -6.288 79.730 114.799 1.00 24.44 204 VAL B O 1
ATOM 4912 N N . ALA B 2 205 ? -5.610 80.329 112.738 1.00 21.49 205 ALA B N 1
ATOM 4913 C CA . ALA B 2 205 ? -5.428 78.965 112.253 1.00 21.13 205 ALA B CA 1
ATOM 4914 C C . ALA B 2 205 ? -4.192 78.291 112.855 1.00 19.30 205 ALA B C 1
ATOM 4915 O O . ALA B 2 205 ? -4.227 77.111 113.208 1.00 18.07 205 ALA B O 1
ATOM 4917 N N . ALA B 2 206 ? -3.098 79.040 112.967 1.00 18.93 206 ALA B N 1
ATOM 4918 C CA . ALA B 2 206 ? -1.875 78.466 113.494 1.00 19.06 206 ALA B CA 1
ATOM 4919 C C . ALA B 2 206 ? -0.811 79.474 113.890 1.00 21.00 206 ALA B C 1
ATOM 4920 O O . ALA B 2 206 ? -0.863 80.649 113.513 1.00 21.53 206 ALA B O 1
ATOM 4922 N N . LEU B 2 207 ? 0.157 78.987 114.660 1.00 20.20 207 LEU B N 1
ATOM 4923 C CA . LEU B 2 207 ? 1.294 79.780 115.099 1.00 21.47 207 LEU B CA 1
ATOM 4924 C C . LEU B 2 207 ? 2.517 79.019 114.594 1.00 22.50 207 LEU B C 1
ATOM 4925 O O . LEU B 2 207 ? 2.660 77.824 114.850 1.00 22.38 207 LEU B O 1
ATOM 4930 N N . MET B 2 208 ? 3.383 79.710 113.863 1.00 23.59 208 MET B N 1
ATOM 4931 C CA . MET B 2 208 ? 4.580 79.096 113.299 1.00 23.98 208 MET B CA 1
ATOM 4932 C C . MET B 2 208 ? 5.836 79.527 114.054 1.00 24.87 208 MET B C 1
ATOM 4933 O O . MET B 2 208 ? 6.126 80.725 114.180 1.00 23.31 208 MET B O 1
ATOM 4938 N N . LEU B 2 209 ? 6.591 78.550 114.539 1.00 23.61 209 LEU B N 1
ATOM 4939 C CA . LEU B 2 209 ? 7.797 78.862 115.284 1.00 23.03 209 LEU B CA 1
ATOM 4940 C C . LEU B 2 209 ? 8.924 77.893 115.007 1.00 22.40 209 LEU B C 1
ATOM 4941 O O . LEU B 2 209 ? 8.705 76.759 114.589 1.00 22.13 209 LEU B O 1
ATOM 4946 N N . THR B 2 210 ? 10.141 78.367 115.241 1.00 23.27 210 THR B N 1
ATOM 4947 C CA . THR B 2 210 ? 11.326 77.540 115.128 1.00 22.14 210 THR B CA 1
ATOM 4948 C C . THR B 2 210 ? 11.757 77.509 116.590 1.00 21.40 210 THR B C 1
ATOM 4949 O O . THR B 2 210 ? 11.631 78.515 117.287 1.00 18.73 210 THR B O 1
ATOM 4953 N N . ASN B 2 211 ? 12.225 76.366 117.071 1.00 21.12 211 ASN B N 1
ATOM 4954 C CA . ASN B 2 211 ? 12.670 76.277 118.458 1.00 21.65 211 ASN B CA 1
ATOM 4955 C C . ASN B 2 211 ? 13.818 75.286 118.547 1.00 22.77 211 ASN B C 1
ATOM 4956 O O . ASN B 2 211 ? 13.621 74.087 118.359 1.00 24.29 211 ASN B O 1
ATOM 4961 N N . PRO B 2 212 ? 15.042 75.774 118.813 1.00 21.88 212 PRO B N 1
ATOM 4962 C CA . PRO B 2 212 ? 15.459 77.169 119.039 1.00 21.01 212 PRO B CA 1
ATOM 4963 C C . PRO B 2 212 ? 14.991 78.127 117.946 1.00 20.35 212 PRO B C 1
ATOM 4964 O O . PRO B 2 212 ? 14.818 77.724 116.795 1.00 18.84 212 PRO B O 1
ATOM 4968 N N . ASN B 2 213 ? 14.808 79.397 118.305 1.00 20.94 213 ASN B N 1
ATOM 4969 C CA . ASN B 2 213 ? 14.360 80.386 117.333 1.00 22.13 213 ASN B CA 1
ATOM 4970 C C . ASN B 2 213 ? 15.505 80.894 116.447 1.00 22.54 213 ASN B C 1
ATOM 4971 O O . ASN B 2 213 ? 16.645 80.465 116.590 1.00 21.40 213 ASN B O 1
ATOM 4976 N N . THR B 2 214 ? 15.189 81.802 115.529 1.00 24.09 214 THR B N 1
ATOM 4977 C CA . THR B 2 214 ? 16.177 82.340 114.594 1.00 25.44 214 THR B CA 1
ATOM 4978 C C . THR B 2 214 ? 17.342 83.083 115.240 1.00 24.03 214 THR B C 1
ATOM 4979 O O . THR B 2 214 ? 18.328 83.389 114.571 1.00 25.27 214 THR B O 1
ATOM 4983 N N . LEU B 2 215 ? 17.226 83.380 116.529 1.00 22.73 215 LEU B N 1
ATOM 4984 C CA . LEU B 2 215 ? 18.297 84.057 117.254 1.00 21.89 215 LEU B CA 1
ATOM 4985 C C . LEU B 2 215 ? 19.184 83.010 117.925 1.00 22.11 215 LEU B C 1
ATOM 4986 O O . LEU B 2 215 ? 20.199 83.341 118.540 1.00 23.96 215 LEU B O 1
ATOM 4991 N N . GLY B 2 216 ? 18.795 81.743 117.792 1.00 20.39 216 GLY B N 1
ATOM 4992 C CA . GLY B 2 216 ? 19.554 80.657 118.388 1.00 19.46 216 GLY B CA 1
ATOM 4993 C C . GLY B 2 216 ? 19.146 80.409 119.830 1.00 19.67 216 GLY B C 1
ATOM 4994 O O . GLY B 2 216 ? 19.776 79.635 120.542 1.00 20.08 216 GLY B O 1
ATOM 4995 N N . LEU B 2 217 ? 18.076 81.062 120.260 1.00 18.47 217 LEU B N 1
ATOM 4996 C CA . LEU B 2 217 ? 17.600 80.917 121.622 1.00 19.88 217 LEU B CA 1
ATOM 4997 C C . LEU B 2 217 ? 16.428 79.955 121.752 1.00 19.81 217 LEU B C 1
ATOM 4998 O O . LEU B 2 217 ? 15.492 79.974 120.958 1.00 20.18 217 LEU B O 1
ATOM 5003 N N . PHE B 2 218 ? 16.480 79.116 122.772 1.00 19.95 218 PHE B N 1
ATOM 5004 C CA . PHE B 2 218 ? 15.395 78.189 123.014 1.00 20.92 218 PHE B CA 1
ATOM 5005 C C . PHE B 2 218 ? 14.258 78.996 123.642 1.00 20.29 218 PHE B C 1
ATOM 5006 O O . PHE B 2 218 ? 14.499 79.843 124.507 1.00 18.34 218 PHE B O 1
ATOM 5014 N N . GLU B 2 219 ? 13.031 78.751 123.182 1.00 20.61 219 GLU B N 1
ATOM 5015 C CA . GLU B 2 219 ? 11.857 79.433 123.715 1.00 21.27 219 GLU B CA 1
ATOM 5016 C C . GLU B 2 219 ? 11.505 78.747 125.028 1.00 21.18 219 GLU B C 1
ATOM 5017 O O . GLU B 2 219 ? 10.736 77.781 125.051 1.00 19.31 219 GLU B O 1
ATOM 5023 N N . ARG B 2 220 ? 12.078 79.259 126.113 1.00 20.27 220 ARG B N 1
ATOM 5024 C CA . ARG B 2 220 ? 11.884 78.706 127.451 1.00 22.43 220 ARG B CA 1
ATOM 5025 C C . ARG B 2 220 ? 10.449 78.525 127.928 1.00 21.84 220 ARG B C 1
ATOM 5026 O O . ARG B 2 220 ? 10.190 77.669 128.772 1.00 23.00 220 ARG B O 1
ATOM 5034 N N . ARG B 2 221 ? 9.521 79.322 127.405 1.00 22.14 221 ARG B N 1
ATOM 5035 C CA . ARG B 2 221 ? 8.121 79.213 127.816 1.00 21.48 221 ARG B CA 1
ATOM 5036 C C . ARG B 2 221 ? 7.273 78.451 126.797 1.00 20.02 221 ARG B C 1
ATOM 5037 O O . ARG B 2 221 ? 6.046 78.608 126.748 1.00 19.28 221 ARG B O 1
ATOM 5045 N N . ILE B 2 222 ? 7.926 77.610 126.001 1.00 18.18 222 ILE B N 1
ATOM 5046 C CA . ILE B 2 222 ? 7.226 76.844 124.971 1.00 19.79 222 ILE B CA 1
ATOM 5047 C C . ILE B 2 222 ? 6.016 76.056 125.486 1.00 21.02 222 ILE B C 1
ATOM 5048 O O . ILE B 2 222 ? 5.012 75.943 124.785 1.00 21.16 222 ILE B O 1
ATOM 5053 N N . LEU B 2 223 ? 6.091 75.522 126.701 1.00 20.82 223 LEU B N 1
ATOM 5054 C CA . LEU B 2 223 ? 4.958 74.773 127.234 1.00 22.35 223 LEU B CA 1
ATOM 5055 C C . LEU B 2 223 ? 3.752 75.689 127.489 1.00 23.64 223 LEU B C 1
ATOM 5056 O O . LEU B 2 223 ? 2.603 75.267 127.315 1.00 23.47 223 LEU B O 1
ATOM 5061 N N . GLU B 2 224 ? 4.005 76.937 127.886 1.00 24.01 224 GLU B N 1
ATOM 5062 C CA . GLU B 2 224 ? 2.917 77.891 128.119 1.00 24.33 224 GLU B CA 1
ATOM 5063 C C . GLU B 2 224 ? 2.313 78.297 126.782 1.00 21.90 224 GLU B C 1
ATOM 5064 O O . GLU B 2 224 ? 1.101 78.409 126.642 1.00 22.23 224 GLU B O 1
ATOM 5070 N N . ILE B 2 225 ? 3.177 78.533 125.805 1.00 20.65 225 ILE B N 1
ATOM 5071 C CA . ILE B 2 225 ? 2.738 78.918 124.471 1.00 19.92 225 ILE B CA 1
ATOM 5072 C C . ILE B 2 225 ? 1.845 77.831 123.874 1.00 21.11 225 ILE B C 1
ATOM 5073 O O . ILE B 2 225 ? 0.840 78.117 123.218 1.00 21.44 225 ILE B O 1
ATOM 5078 N N . SER B 2 226 ? 2.217 76.580 124.107 1.00 22.67 226 SER B N 1
ATOM 5079 C CA . SER B 2 226 ? 1.443 75.452 123.612 1.00 23.40 226 SER B CA 1
ATOM 5080 C C . SER B 2 226 ? 0.098 75.405 124.334 1.00 22.80 226 SER B C 1
ATOM 5081 O O . SER B 2 226 ? -0.951 75.274 123.705 1.00 22.10 226 SER B O 1
ATOM 5084 N N . ARG B 2 227 ? 0.130 75.517 125.660 1.00 23.10 227 ARG B N 1
ATOM 5085 C CA . ARG B 2 227 ? -1.102 75.493 126.437 1.00 22.42 227 ARG B CA 1
ATOM 5086 C C . ARG B 2 227 ? -2.046 76.560 125.898 1.00 22.36 227 ARG B C 1
ATOM 5087 O O . ARG B 2 227 ? -3.218 76.289 125.661 1.00 25.44 227 ARG B O 1
ATOM 5095 N N . LEU B 2 228 ? -1.529 77.770 125.700 1.00 21.66 228 LEU B N 1
ATOM 5096 C CA . LEU B 2 228 ? -2.331 78.874 125.179 1.00 22.96 228 LEU B CA 1
ATOM 5097 C C . LEU B 2 228 ? -2.939 78.564 123.806 1.00 24.21 228 LEU B C 1
ATOM 5098 O O . LEU B 2 228 ? -4.124 78.835 123.565 1.00 23.16 228 LEU B O 1
ATOM 5103 N N . CYS B 2 229 ? -2.127 78.006 122.908 1.00 23.95 229 CYS B N 1
ATOM 5104 C CA . CYS B 2 229 ? -2.594 77.657 121.567 1.00 25.14 229 CYS B CA 1
ATOM 5105 C C . CYS B 2 229 ? -3.666 76.560 121.596 1.00 24.99 229 CYS B C 1
ATOM 5106 O O . CYS B 2 229 ? -4.656 76.644 120.878 1.00 25.76 229 CYS B O 1
ATOM 5109 N N . LYS B 2 230 ? -3.475 75.537 122.422 1.00 26.23 230 LYS B N 1
ATOM 5110 C CA . LYS B 2 230 ? -4.461 74.466 122.515 1.00 29.69 230 LYS B CA 1
ATOM 5111 C C . LYS B 2 230 ? -5.771 75.012 123.054 1.00 30.92 230 LYS B C 1
ATOM 5112 O O . LYS B 2 230 ? -6.850 74.596 122.628 1.00 32.76 230 LYS B O 1
ATOM 5118 N N . GLU B 2 231 ? -5.675 75.943 123.997 1.00 30.47 231 GLU B N 1
ATOM 5119 C CA . GLU B 2 231 ? -6.860 76.542 124.597 1.00 28.21 231 GLU B CA 1
ATOM 5120 C C . GLU B 2 231 ? -7.679 77.262 123.542 1.00 26.63 231 GLU B C 1
ATOM 5121 O O . GLU B 2 231 ? -8.908 77.243 123.584 1.00 27.72 231 GLU B O 1
ATOM 5127 N N . ALA B 2 232 ? -6.997 77.885 122.589 1.00 24.71 232 ALA B N 1
ATOM 5128 C CA . ALA B 2 232 ? -7.681 78.607 121.524 1.00 21.98 232 ALA B CA 1
ATOM 5129 C C . ALA B 2 232 ? -7.897 77.723 120.297 1.00 21.40 232 ALA B C 1
ATOM 5130 O O . ALA B 2 232 ? -8.393 78.191 119.273 1.00 20.53 232 ALA B O 1
ATOM 5132 N N . GLY B 2 233 ? -7.533 76.444 120.410 1.00 22.25 233 GLY B N 1
ATOM 5133 C CA . GLY B 2 233 ? -7.690 75.516 119.300 1.00 21.10 233 GLY B CA 1
ATOM 5134 C C . GLY B 2 233 ? -6.801 75.885 118.123 1.00 23.04 233 GLY B C 1
ATOM 5135 O O . GLY B 2 233 ? -7.133 75.624 116.965 1.00 23.03 233 GLY B O 1
ATOM 5136 N N . VAL B 2 234 ? -5.669 76.509 118.430 1.00 22.39 234 VAL B N 1
ATOM 5137 C CA . VAL B 2 234 ? -4.708 76.937 117.422 1.00 23.83 234 VAL B CA 1
ATOM 5138 C C . VAL B 2 234 ? -3.652 75.847 117.219 1.00 24.53 234 VAL B C 1
ATOM 5139 O O . VAL B 2 234 ? -3.116 75.316 118.195 1.00 24.96 234 VAL B O 1
ATOM 5143 N N . GLN B 2 235 ? -3.361 75.504 115.963 1.00 23.97 235 GLN B N 1
ATOM 5144 C CA . GLN B 2 235 ? -2.349 74.483 115.684 1.00 23.94 235 GLN B CA 1
ATOM 5145 C C . GLN B 2 235 ? -0.941 75.073 115.778 1.00 24.06 235 GLN B C 1
ATOM 5146 O O . GLN B 2 235 ? -0.652 76.107 115.176 1.00 24.34 235 GLN B O 1
ATOM 5152 N N . LEU B 2 236 ? -0.070 74.412 116.536 1.00 22.89 236 LEU B N 1
ATOM 5153 C CA . LEU B 2 236 ? 1.305 74.879 116.703 1.00 22.55 236 LEU B CA 1
ATOM 5154 C C . LEU B 2 236 ? 2.198 74.213 115.654 1.00 21.99 236 LEU B C 1
ATOM 5155 O O . LEU B 2 236 ? 2.419 72.995 115.682 1.00 20.20 236 LEU B O 1
ATOM 5160 N N . TYR B 2 237 ? 2.690 75.027 114.722 1.00 21.94 237 TYR B N 1
ATOM 5161 C CA . TYR B 2 237 ? 3.540 74.559 113.633 1.00 22.16 237 TYR B CA 1
ATOM 5162 C C . TYR B 2 237 ? 5.024 74.723 113.943 1.00 24.27 237 TYR B C 1
ATOM 5163 O O . TYR B 2 237 ? 5.470 75.788 114.389 1.00 24.80 237 TYR B O 1
ATOM 5172 N N . TYR B 2 238 ? 5.785 73.662 113.682 1.00 23.31 238 TYR B N 1
ATOM 5173 C CA . TYR B 2 238 ? 7.220 73.658 113.945 1.00 21.45 238 TYR B CA 1
ATOM 5174 C C . TYR B 2 238 ? 8.107 73.705 112.706 1.00 21.43 238 TYR B C 1
ATOM 5175 O O . TYR B 2 238 ? 8.195 72.731 111.951 1.00 21.57 238 TYR B O 1
ATOM 5184 N N . ASP B 2 239 ? 8.760 74.840 112.494 1.00 21.50 239 ASP B N 1
ATOM 5185 C CA . ASP B 2 239 ? 9.688 74.964 111.386 1.00 22.08 239 ASP B CA 1
ATOM 5186 C C . ASP B 2 239 ? 10.898 74.218 111.954 1.00 22.13 239 ASP B C 1
ATOM 5187 O O . ASP B 2 239 ? 11.428 74.604 112.999 1.00 21.16 239 ASP B O 1
ATOM 5192 N N . GLY B 2 240 ? 11.322 73.151 111.282 1.00 20.78 240 GLY B N 1
ATOM 5193 C CA . GLY B 2 240 ? 12.430 72.356 111.790 1.00 21.03 240 GLY B CA 1
ATOM 5194 C C . GLY B 2 240 ? 13.851 72.736 111.423 1.00 18.84 240 GLY B C 1
ATOM 5195 O O . GLY B 2 240 ? 14.772 71.957 111.651 1.00 18.49 240 GLY B O 1
ATOM 5196 N N . ALA B 2 241 ? 14.041 73.929 110.874 1.00 20.19 241 ALA B N 1
ATOM 5197 C CA . ALA B 2 241 ? 15.370 74.382 110.480 1.00 18.86 241 ALA B CA 1
ATOM 5198 C C . ALA B 2 241 ? 16.413 74.251 111.588 1.00 19.14 241 ALA B C 1
ATOM 5199 O O . ALA B 2 241 ? 17.575 73.955 111.313 1.00 19.39 241 ALA B O 1
ATOM 5201 N N . ASN B 2 242 ? 16.002 74.459 112.836 1.00 18.62 242 ASN B N 1
ATOM 5202 C CA . ASN B 2 242 ? 16.938 74.375 113.952 1.00 18.79 242 ASN B CA 1
ATOM 5203 C C . ASN B 2 242 ? 16.857 73.125 114.829 1.00 18.04 242 ASN B C 1
ATOM 5204 O O . ASN B 2 242 ? 17.278 73.142 115.986 1.00 16.70 242 ASN B O 1
ATOM 5209 N N . LEU B 2 243 ? 16.335 72.040 114.273 1.00 17.80 243 LEU B N 1
ATOM 5210 C CA . LEU B 2 243 ? 16.219 70.776 115.000 1.00 18.63 243 LEU B CA 1
ATOM 5211 C C . LEU B 2 243 ? 17.585 70.280 115.530 1.00 18.84 243 LEU B C 1
ATOM 5212 O O . LEU B 2 243 ? 17.652 69.633 116.577 1.00 17.59 243 LEU B O 1
ATOM 5217 N N . ASN B 2 244 ? 18.659 70.592 114.806 1.00 17.74 244 ASN B N 1
ATOM 5218 C CA . ASN B 2 244 ? 20.011 70.154 115.173 1.00 18.86 244 ASN B CA 1
ATOM 5219 C C . ASN B 2 244 ? 20.453 70.475 116.590 1.00 17.64 244 ASN B C 1
ATOM 5220 O O . ASN B 2 244 ? 21.299 69.789 117.155 1.00 19.06 244 ASN B O 1
ATOM 5225 N N . ALA B 2 245 ? 19.885 71.517 117.169 1.00 19.22 245 ALA B N 1
ATOM 5226 C CA . ALA B 2 245 ? 20.261 71.906 118.518 1.00 19.53 245 ALA B CA 1
ATOM 5227 C C . ALA B 2 245 ? 19.693 70.975 119.571 1.00 20.25 245 ALA B C 1
ATOM 5228 O O . ALA B 2 245 ? 20.297 70.786 120.623 1.00 21.44 245 ALA B O 1
ATOM 5230 N N . ILE B 2 246 ? 18.550 70.365 119.283 1.00 20.85 246 ILE B N 1
ATOM 5231 C CA . ILE B 2 246 ? 17.916 69.526 120.284 1.00 20.02 246 ILE B CA 1
ATOM 5232 C C . ILE B 2 246 ? 17.680 68.048 120.009 1.00 20.34 246 ILE B C 1
ATOM 5233 O O . ILE B 2 246 ? 17.038 67.379 120.816 1.00 20.32 246 ILE B O 1
ATOM 5238 N N . MET B 2 247 ? 18.183 67.528 118.895 1.00 20.61 247 MET B N 1
ATOM 5239 C CA . MET B 2 247 ? 18.005 66.103 118.606 1.00 22.74 247 MET B CA 1
ATOM 5240 C C . MET B 2 247 ? 18.302 65.284 119.849 1.00 21.64 247 MET B C 1
ATOM 5241 O O . MET B 2 247 ? 19.392 65.397 120.410 1.00 22.16 247 MET B O 1
ATOM 5246 N N . GLY B 2 248 ? 17.347 64.459 120.269 1.00 21.82 248 GLY B N 1
ATOM 5247 C CA . GLY B 2 248 ? 17.559 63.606 121.428 1.00 22.44 248 GLY B CA 1
ATOM 5248 C C . GLY B 2 248 ? 17.365 64.214 122.805 1.00 23.37 248 GLY B C 1
ATOM 5249 O O . GLY B 2 248 ? 17.129 63.489 123.772 1.00 26.03 248 GLY B O 1
ATOM 5250 N N . TRP B 2 249 ? 17.472 65.532 122.913 1.00 23.17 249 TRP B N 1
ATOM 5251 C CA . TRP B 2 249 ? 17.300 66.198 124.202 1.00 22.53 249 TRP B CA 1
ATOM 5252 C C . TRP B 2 249 ? 15.855 66.619 124.425 1.00 22.18 249 TRP B C 1
ATOM 5253 O O . TRP B 2 249 ? 15.375 66.659 125.558 1.00 22.15 249 TRP B O 1
ATOM 5264 N N . ALA B 2 250 ? 15.166 66.934 123.335 1.00 21.64 250 ALA B N 1
ATOM 5265 C CA . ALA B 2 250 ? 13.776 67.347 123.414 1.00 22.39 250 ALA B CA 1
ATOM 5266 C C . ALA B 2 250 ? 13.057 67.027 122.117 1.00 22.20 250 ALA B C 1
ATOM 5267 O O . ALA B 2 250 ? 13.592 67.239 121.029 1.00 25.87 250 ALA B O 1
ATOM 5269 N N . ARG B 2 251 ? 11.850 66.495 122.235 1.00 21.95 251 ARG B N 1
ATOM 5270 C CA . ARG B 2 251 ? 11.043 66.175 121.069 1.00 21.91 251 ARG B CA 1
ATOM 5271 C C . ARG B 2 251 ? 10.052 67.312 120.836 1.00 20.59 251 ARG B C 1
ATOM 5272 O O . ARG B 2 251 ? 9.387 67.759 121.770 1.00 21.45 251 ARG B O 1
ATOM 5280 N N . PRO B 2 252 ? 9.957 67.807 119.594 1.00 20.19 252 PRO B N 1
ATOM 5281 C CA . PRO B 2 252 ? 9.022 68.894 119.289 1.00 21.19 252 PRO B CA 1
ATOM 5282 C C . PRO B 2 252 ? 7.602 68.540 119.742 1.00 21.09 252 PRO B C 1
ATOM 5283 O O . PRO B 2 252 ? 6.856 69.396 120.222 1.00 20.31 252 PRO B O 1
ATOM 5287 N N . GLY B 2 253 ? 7.247 67.268 119.596 1.00 21.76 253 GLY B N 1
ATOM 5288 C CA . GLY B 2 253 ? 5.927 66.810 119.996 1.00 23.62 253 GLY B CA 1
ATOM 5289 C C . GLY B 2 253 ? 5.625 67.042 121.465 1.00 25.57 253 GLY B C 1
ATOM 5290 O O . GLY B 2 253 ? 4.493 67.382 121.821 1.00 24.57 253 GLY B O 1
ATOM 5291 N N . ASP B 2 254 ? 6.625 66.851 122.327 1.00 25.65 254 ASP B N 1
ATOM 5292 C CA . ASP B 2 254 ? 6.427 67.062 123.759 1.00 25.59 254 ASP B CA 1
ATOM 5293 C C . ASP B 2 254 ? 6.332 68.552 124.099 1.00 24.77 254 ASP B C 1
ATOM 5294 O O . ASP B 2 254 ? 5.950 68.914 125.207 1.00 24.97 254 ASP B O 1
ATOM 5299 N N . MET B 2 255 ? 6.684 69.416 123.153 1.00 24.18 255 MET B N 1
ATOM 5300 C CA . MET B 2 255 ? 6.598 70.853 123.390 1.00 24.94 255 MET B CA 1
ATOM 5301 C C . MET B 2 255 ? 5.214 71.368 122.994 1.00 24.56 255 MET B C 1
ATOM 5302 O O . MET B 2 255 ? 4.890 72.531 123.229 1.00 23.94 255 MET B O 1
ATOM 5307 N N . GLY B 2 256 ? 4.405 70.496 122.394 1.00 24.19 256 GLY B N 1
ATOM 5308 C CA . GLY B 2 256 ? 3.064 70.881 121.984 1.00 22.04 256 GLY B CA 1
ATOM 5309 C C . GLY B 2 256 ? 2.865 71.131 120.494 1.00 21.84 256 GLY B C 1
ATOM 5310 O O . GLY B 2 256 ? 1.771 71.504 120.076 1.00 24.66 256 GLY B O 1
ATOM 5311 N N . PHE B 2 257 ? 3.904 70.931 119.687 1.00 21.24 257 PHE B N 1
ATOM 5312 C CA . PHE B 2 257 ? 3.805 71.146 118.240 1.00 21.12 257 PHE B CA 1
ATOM 5313 C C . PHE B 2 257 ? 2.977 70.047 117.609 1.00 21.83 257 PHE B C 1
ATOM 5314 O O . PHE B 2 257 ? 3.167 68.876 117.919 1.00 24.79 257 PHE B O 1
ATOM 5322 N N . ASP B 2 258 ? 2.065 70.426 116.720 1.00 22.44 258 ASP B N 1
ATOM 5323 C CA . ASP B 2 258 ? 1.181 69.466 116.057 1.00 22.02 258 ASP B CA 1
ATOM 5324 C C . ASP B 2 258 ? 1.723 68.946 114.732 1.00 21.29 258 ASP B C 1
ATOM 5325 O O . ASP B 2 258 ? 1.437 67.814 114.334 1.00 22.07 258 ASP B O 1
ATOM 5330 N N . VAL B 2 259 ? 2.484 69.786 114.045 1.00 20.46 259 VAL B N 1
ATOM 5331 C CA . VAL B 2 259 ? 3.074 69.426 112.766 1.00 21.46 259 VAL B CA 1
ATOM 5332 C C . VAL B 2 259 ? 4.547 69.845 112.755 1.00 23.48 259 VAL B C 1
ATOM 5333 O O . VAL B 2 259 ? 4.908 70.915 113.265 1.00 23.86 259 VAL B O 1
ATOM 5337 N N . VAL B 2 260 ? 5.400 68.985 112.198 1.00 22.55 260 VAL B N 1
ATOM 5338 C CA . VAL B 2 260 ? 6.830 69.261 112.149 1.00 21.65 260 VAL B CA 1
ATOM 5339 C C . VAL B 2 260 ? 7.414 69.196 110.740 1.00 21.99 260 VAL B C 1
ATOM 5340 O O . VAL B 2 260 ? 7.267 68.194 110.038 1.00 21.01 260 VAL B O 1
ATOM 5344 N N . HIS B 2 261 ? 8.084 70.272 110.341 1.00 21.27 261 HIS B N 1
ATOM 5345 C CA . HIS B 2 261 ? 8.723 70.342 109.035 1.00 21.52 261 HIS B CA 1
ATOM 5346 C C . HIS B 2 261 ? 10.226 70.076 109.199 1.00 21.56 261 HIS B C 1
ATOM 5347 O O . HIS B 2 261 ? 10.947 70.895 109.771 1.00 20.73 261 HIS B O 1
ATOM 5354 N N . LEU B 2 262 ? 10.695 68.937 108.693 1.00 21.78 262 LEU B N 1
ATOM 5355 C CA . LEU B 2 262 ? 12.110 68.576 108.797 1.00 21.35 262 LEU B CA 1
ATOM 5356 C C . LEU B 2 262 ? 12.899 68.845 107.511 1.00 20.89 262 LEU B C 1
ATOM 5357 O O . LEU B 2 262 ? 12.325 68.985 106.434 1.00 21.96 262 LEU B O 1
ATOM 5362 N N . ASN B 2 263 ? 14.218 68.923 107.634 1.00 19.71 263 ASN B N 1
ATOM 5363 C CA . ASN B 2 263 ? 15.078 69.155 106.481 1.00 21.79 263 ASN B CA 1
ATOM 5364 C C . ASN B 2 263 ? 16.245 68.183 106.546 1.00 21.96 263 ASN B C 1
ATOM 5365 O O . ASN B 2 263 ? 17.207 68.402 107.282 1.00 22.79 263 ASN B O 1
ATOM 5370 N N . LEU B 2 264 ? 16.152 67.106 105.779 1.00 20.92 264 LEU B N 1
ATOM 5371 C CA . LEU B 2 264 ? 17.194 66.098 105.750 1.00 20.09 264 LEU B CA 1
ATOM 5372 C C . LEU B 2 264 ? 18.538 66.693 105.312 1.00 20.93 264 LEU B C 1
ATOM 5373 O O . LEU B 2 264 ? 19.588 66.342 105.852 1.00 19.99 264 LEU B O 1
ATOM 5378 N N . HIS B 2 265 ? 18.500 67.599 104.343 1.00 21.07 265 HIS B N 1
ATOM 5379 C CA . HIS B 2 265 ? 19.715 68.237 103.844 1.00 21.98 265 HIS B CA 1
ATOM 5380 C C . HIS B 2 265 ? 20.295 69.209 104.853 1.00 24.29 265 HIS B C 1
ATOM 5381 O O . HIS B 2 265 ? 21.270 69.902 104.572 1.00 26.12 265 HIS B O 1
ATOM 5388 N N . LYS B 2 266 ? 19.695 69.276 106.031 1.00 24.40 266 LYS B N 1
ATOM 5389 C CA . LYS B 2 266 ? 20.218 70.164 107.048 1.00 25.53 266 LYS B CA 1
ATOM 5390 C C . LYS B 2 266 ? 20.693 69.342 108.229 1.00 25.75 266 LYS B C 1
ATOM 5391 O O . LYS B 2 266 ? 21.888 69.083 108.392 1.00 27.32 266 LYS B O 1
ATOM 5397 N N . THR B 2 267 ? 19.730 68.907 109.027 1.00 25.01 267 THR B N 1
ATOM 5398 C CA . THR B 2 267 ? 19.979 68.126 110.226 1.00 22.14 267 THR B CA 1
ATOM 5399 C C . THR B 2 267 ? 20.539 66.718 109.998 1.00 22.05 267 THR B C 1
ATOM 5400 O O . THR B 2 267 ? 21.305 66.210 110.820 1.00 20.91 267 THR B O 1
ATOM 5404 N N . PHE B 2 268 ? 20.185 66.085 108.886 1.00 19.61 268 PHE B N 1
ATOM 5405 C CA . PHE B 2 268 ? 20.642 64.720 108.687 1.00 19.53 268 PHE B CA 1
ATOM 5406 C C . PHE B 2 268 ? 21.707 64.407 107.626 1.00 19.77 268 PHE B C 1
ATOM 5407 O O . PHE B 2 268 ? 21.733 63.305 107.073 1.00 17.54 268 PHE B O 1
ATOM 5415 N N . THR B 2 269 ? 22.581 65.386 107.379 1.00 16.85 269 THR B N 1
ATOM 5416 C CA . THR B 2 269 ? 23.719 65.290 106.462 1.00 18.01 269 THR B CA 1
ATOM 5417 C C . THR B 2 269 ? 23.535 65.175 104.949 1.00 20.17 269 THR B C 1
ATOM 5418 O O . THR B 2 269 ? 24.529 65.092 104.224 1.00 20.49 269 THR B O 1
ATOM 5422 N N . VAL B 2 270 ? 22.304 65.155 104.453 1.00 21.88 270 VAL B N 1
ATOM 5423 C CA . VAL B 2 270 ? 22.123 65.082 103.004 1.00 22.44 270 VAL B CA 1
ATOM 5424 C C . VAL B 2 270 ? 22.889 66.283 102.442 1.00 22.33 270 VAL B C 1
ATOM 5425 O O . VAL B 2 270 ? 22.735 67.402 102.925 1.00 23.84 270 VAL B O 1
ATOM 5429 N N . PRO B 2 271 ? 23.742 66.065 101.428 1.00 22.81 271 PRO B N 1
ATOM 5430 C CA . PRO B 2 271 ? 24.500 67.190 100.871 1.00 22.37 271 PRO B CA 1
ATOM 5431 C C . PRO B 2 271 ? 23.632 68.336 100.367 1.00 21.11 271 PRO B C 1
ATOM 5432 O O . PRO B 2 271 ? 22.548 68.109 99.837 1.00 20.52 271 PRO B O 1
ATOM 5436 N N . HIS B 2 272 ? 24.121 69.564 100.546 1.00 20.05 272 HIS B N 1
ATOM 5437 C CA . HIS B 2 272 ? 23.396 70.758 100.125 1.00 19.25 272 HIS B CA 1
ATOM 5438 C C . HIS B 2 272 ? 23.415 70.962 98.611 1.00 18.60 272 HIS B C 1
ATOM 5439 O O . HIS B 2 272 ? 22.602 71.720 98.072 1.00 17.49 272 HIS B O 1
ATOM 5446 N N . GLY B 2 273 ? 24.357 70.292 97.945 1.00 17.72 273 GLY B N 1
ATOM 5447 C CA . GLY B 2 273 ? 24.476 70.336 96.493 1.00 17.61 273 GLY B CA 1
ATOM 5448 C C . GLY B 2 273 ? 24.353 71.653 95.745 1.00 17.56 273 GLY B C 1
ATOM 5449 O O . GLY B 2 273 ? 23.860 71.679 94.618 1.00 17.03 273 GLY B O 1
ATOM 5450 N N . GLY B 2 274 ? 24.805 72.740 96.357 1.00 16.98 274 GLY B N 1
ATOM 5451 C CA . GLY B 2 274 ? 24.743 74.033 95.707 1.00 18.31 274 GLY B CA 1
ATOM 5452 C C . GLY B 2 274 ? 23.371 74.677 95.705 1.00 19.70 274 GLY B C 1
ATOM 5453 O O . GLY B 2 274 ? 23.171 75.691 95.034 1.00 21.55 274 GLY B O 1
ATOM 5454 N N . GLY B 2 275 ? 22.434 74.097 96.455 1.00 19.74 275 GLY B N 1
ATOM 5455 C CA . GLY B 2 275 ? 21.080 74.624 96.521 1.00 19.68 275 GLY B CA 1
ATOM 5456 C C . GLY B 2 275 ? 20.024 73.530 96.624 1.00 22.69 275 GLY B C 1
ATOM 5457 O O . GLY B 2 275 ? 18.947 73.741 97.182 1.00 22.38 275 GLY B O 1
ATOM 5458 N N . GLY B 2 276 ? 20.340 72.353 96.086 1.00 22.89 276 GLY B N 1
ATOM 5459 C CA . GLY B 2 276 ? 19.426 71.227 96.118 1.00 22.48 276 GLY B CA 1
ATOM 5460 C C . GLY B 2 276 ? 20.025 70.089 95.315 1.00 22.99 276 GLY B C 1
ATOM 5461 O O . GLY B 2 276 ? 21.150 70.213 94.834 1.00 23.01 276 GLY B O 1
ATOM 5462 N N . PRO B 2 277 ? 19.320 68.960 95.165 1.00 23.44 277 PRO B N 1
ATOM 5463 C CA . PRO B 2 277 ? 17.987 68.692 95.715 1.00 25.19 277 PRO B CA 1
ATOM 5464 C C . PRO B 2 277 ? 18.093 68.390 97.206 1.00 26.87 277 PRO B C 1
ATOM 5465 O O . PRO B 2 277 ? 19.197 68.240 97.742 1.00 28.10 277 PRO B O 1
ATOM 5469 N N . GLY B 2 278 ? 16.941 68.302 97.864 1.00 26.89 278 GLY B N 1
ATOM 5470 C CA . GLY B 2 278 ? 16.907 68.010 99.287 1.00 23.74 278 GLY B CA 1
ATOM 5471 C C . GLY B 2 278 ? 15.629 67.269 99.625 1.00 23.82 278 GLY B C 1
ATOM 5472 O O . GLY B 2 278 ? 14.956 66.751 98.731 1.00 23.64 278 GLY B O 1
ATOM 5473 N N . SER B 2 279 ? 15.281 67.224 100.907 1.00 22.85 279 SER B N 1
ATOM 5474 C CA . SER B 2 279 ? 14.074 66.531 101.343 1.00 21.99 279 SER B CA 1
ATOM 5475 C C . SER B 2 279 ? 13.477 67.179 102.587 1.00 21.45 279 SER B C 1
ATOM 5476 O O . SER B 2 279 ? 14.185 67.426 103.567 1.00 21.41 279 SER B O 1
ATOM 5479 N N . GLY B 2 280 ? 12.174 67.455 102.541 1.00 22.25 280 GLY B N 1
ATOM 5480 C CA . GLY B 2 280 ? 11.508 68.091 103.669 1.00 20.71 280 GLY B CA 1
ATOM 5481 C C . GLY B 2 280 ? 10.348 67.296 104.254 1.00 21.99 280 GLY B C 1
ATOM 5482 O O . GLY B 2 280 ? 9.186 67.699 104.142 1.00 19.39 280 GLY B O 1
ATOM 5483 N N . PRO B 2 281 ? 10.632 66.159 104.903 1.00 22.37 281 PRO B N 1
ATOM 5484 C CA . PRO B 2 281 ? 9.547 65.364 105.481 1.00 22.24 281 PRO B CA 1
ATOM 5485 C C . PRO B 2 281 ? 8.696 66.188 106.453 1.00 23.38 281 PRO B C 1
ATOM 5486 O O . PRO B 2 281 ? 9.168 67.171 107.033 1.00 20.40 281 PRO B O 1
ATOM 5490 N N . VAL B 2 282 ? 7.445 65.771 106.626 1.00 23.71 282 VAL B N 1
ATOM 5491 C CA . VAL B 2 282 ? 6.520 66.448 107.521 1.00 24.40 282 VAL B CA 1
ATOM 5492 C C . VAL B 2 282 ? 5.866 65.461 108.499 1.00 25.62 282 VAL B C 1
ATOM 5493 O O . VAL B 2 282 ? 5.127 64.549 108.093 1.00 23.17 282 VAL B O 1
ATOM 5497 N N . GLY B 2 283 ? 6.159 65.649 109.785 1.00 23.98 283 GLY B N 1
ATOM 5498 C CA . GLY B 2 283 ? 5.603 64.791 110.817 1.00 23.70 283 GLY B CA 1
ATOM 5499 C C . GLY B 2 283 ? 4.335 65.402 111.373 1.00 24.01 283 GLY B C 1
ATOM 5500 O O . GLY B 2 283 ? 4.212 66.627 111.441 1.00 23.61 283 GLY B O 1
ATOM 5501 N N . VAL B 2 284 ? 3.398 64.564 111.801 1.00 23.66 284 VAL B N 1
ATOM 5502 C CA . VAL B 2 284 ? 2.137 65.085 112.302 1.00 23.69 284 VAL B CA 1
ATOM 5503 C C . VAL B 2 284 ? 1.555 64.313 113.490 1.00 23.94 284 VAL B C 1
ATOM 5504 O O . VAL B 2 284 ? 1.813 63.120 113.648 1.00 24.39 284 VAL B O 1
ATOM 5508 N N . LYS B 2 285 ? 0.792 65.004 114.337 1.00 23.29 285 LYS B N 1
ATOM 5509 C CA . LYS B 2 285 ? 0.144 64.354 115.482 1.00 22.97 285 LYS B CA 1
ATOM 5510 C C . LYS B 2 285 ? -1.085 63.638 114.925 1.00 21.74 285 LYS B C 1
ATOM 5511 O O . LYS B 2 285 ? -1.566 63.965 113.843 1.00 21.59 285 LYS B O 1
ATOM 5517 N N . ALA B 2 286 ? -1.604 62.679 115.674 1.00 20.86 286 ALA B N 1
ATOM 5518 C CA . ALA B 2 286 ? -2.759 61.902 115.237 1.00 21.12 286 ALA B CA 1
ATOM 5519 C C . ALA B 2 286 ? -3.910 62.663 114.584 1.00 21.92 286 ALA B C 1
ATOM 5520 O O . ALA B 2 286 ? -4.417 62.235 113.546 1.00 25.24 286 ALA B O 1
ATOM 5522 N N . HIS B 2 287 ? -4.328 63.784 115.166 1.00 21.32 287 HIS B N 1
ATOM 5523 C CA . HIS B 2 287 ? -5.467 64.516 114.606 1.00 22.14 287 HIS B CA 1
ATOM 5524 C C . HIS B 2 287 ? -5.247 65.152 113.238 1.00 22.53 287 HIS B C 1
ATOM 5525 O O . HIS B 2 287 ? -6.203 65.617 112.608 1.00 20.50 287 HIS B O 1
ATOM 5532 N N . LEU B 2 288 ? -3.999 65.169 112.773 1.00 23.05 288 LEU B N 1
ATOM 5533 C CA . LEU B 2 288 ? -3.694 65.755 111.473 1.00 21.78 288 LEU B CA 1
ATOM 5534 C C . LEU B 2 288 ? -3.327 64.704 110.426 1.00 21.05 288 LEU B C 1
ATOM 5535 O O . LEU B 2 288 ? -3.388 64.971 109.222 1.00 19.85 288 LEU B O 1
ATOM 5540 N N . ALA B 2 289 ? -2.963 63.508 110.885 1.00 19.66 289 ALA B N 1
ATOM 5541 C CA . ALA B 2 289 ? -2.561 62.423 109.983 1.00 21.39 289 ALA B CA 1
ATOM 5542 C C . ALA B 2 289 ? -3.466 62.194 108.771 1.00 22.20 289 ALA B C 1
ATOM 5543 O O . ALA B 2 289 ? -2.980 61.947 107.670 1.00 21.86 289 ALA B O 1
ATOM 5545 N N . PRO B 2 290 ? -4.795 62.270 108.955 1.00 22.89 290 PRO B N 1
ATOM 5546 C CA . PRO B 2 290 ? -5.695 62.052 107.817 1.00 23.14 290 PRO B CA 1
ATOM 5547 C C . PRO B 2 290 ? -5.558 63.001 106.625 1.00 22.25 290 PRO B C 1
ATOM 5548 O O . PRO B 2 290 ? -6.037 62.698 105.534 1.00 22.87 290 PRO B O 1
ATOM 5552 N N . TYR B 2 291 ? -4.878 64.126 106.823 1.00 22.82 291 TYR B N 1
ATOM 5553 C CA . TYR B 2 291 ? -4.700 65.125 105.769 1.00 21.45 291 TYR B CA 1
ATOM 5554 C C . TYR B 2 291 ? -3.334 65.062 105.087 1.00 22.57 291 TYR B C 1
ATOM 5555 O O . TYR B 2 291 ? -3.077 65.783 104.121 1.00 23.73 291 TYR B O 1
ATOM 5564 N N . LEU B 2 292 ? -2.459 64.198 105.592 1.00 22.40 292 LEU B N 1
ATOM 5565 C CA . LEU B 2 292 ? -1.130 64.037 105.021 1.00 21.96 292 LEU B CA 1
ATOM 5566 C C . LEU B 2 292 ? -1.218 63.843 103.511 1.00 22.75 292 LEU B C 1
ATOM 5567 O O . LEU B 2 292 ? -2.175 63.256 103.003 1.00 21.63 292 LEU B O 1
ATOM 5572 N N . PRO B 2 293 ? -0.225 64.348 102.765 1.00 23.95 293 PRO B N 1
ATOM 5573 C CA . PRO B 2 293 ? -0.312 64.147 101.317 1.00 23.77 293 PRO B CA 1
ATOM 5574 C C . PRO B 2 293 ? -0.148 62.655 101.040 1.00 25.24 293 PRO B C 1
ATOM 5575 O O . PRO B 2 293 ? 0.333 61.900 101.889 1.00 24.84 293 PRO B O 1
ATOM 5579 N N . VAL B 2 294 ? -0.540 62.230 99.850 1.00 26.60 294 VAL B N 1
ATOM 5580 C CA . VAL B 2 294 ? -0.450 60.823 99.504 1.00 26.60 294 VAL B CA 1
ATOM 5581 C C . VAL B 2 294 ? 0.696 60.585 98.501 1.00 25.47 294 VAL B C 1
ATOM 5582 O O . VAL B 2 294 ? 1.061 61.484 97.732 1.00 24.41 294 VAL B O 1
ATOM 5586 N N . PRO B 2 295 ? 1.283 59.376 98.503 1.00 23.79 295 PRO B N 1
ATOM 5587 C CA . PRO B 2 295 ? 0.952 58.239 99.365 1.00 24.64 295 PRO B CA 1
ATOM 5588 C C . PRO B 2 295 ? 1.850 58.153 100.594 1.00 24.72 295 PRO B C 1
ATOM 5589 O O . PRO B 2 295 ? 2.849 58.866 100.702 1.00 26.89 295 PRO B O 1
ATOM 5593 N N . LEU B 2 296 ? 1.487 57.279 101.523 1.00 24.64 296 LEU B N 1
ATOM 5594 C CA . LEU B 2 296 ? 2.288 57.078 102.721 1.00 25.21 296 LEU B CA 1
ATOM 5595 C C . LEU B 2 296 ? 2.819 55.656 102.663 1.00 25.62 296 LEU B C 1
ATOM 5596 O O . LEU B 2 296 ? 2.234 54.795 102.006 1.00 24.28 296 LEU B O 1
ATOM 5601 N N . VAL B 2 297 ? 3.936 55.410 103.332 1.00 26.17 297 VAL B N 1
ATOM 5602 C CA . VAL B 2 297 ? 4.513 54.080 103.344 1.00 26.25 297 VAL B CA 1
ATOM 5603 C C . VAL B 2 297 ? 4.029 53.368 104.600 1.00 28.49 297 VAL B C 1
ATOM 5604 O O . VAL B 2 297 ? 4.286 53.816 105.719 1.00 28.34 297 VAL B O 1
ATOM 5608 N N . GLU B 2 298 ? 3.317 52.265 104.401 1.00 29.82 298 GLU B N 1
ATOM 5609 C CA . GLU B 2 298 ? 2.770 51.485 105.502 1.00 32.78 298 GLU B CA 1
ATOM 5610 C C . GLU B 2 298 ? 3.309 50.054 105.549 1.00 33.76 298 GLU B C 1
ATOM 5611 O O . GLU B 2 298 ? 3.886 49.551 104.584 1.00 30.84 298 GLU B O 1
ATOM 5617 N N . ARG B 2 299 ? 3.100 49.404 106.686 1.00 36.83 299 ARG B N 1
ATOM 5618 C CA . ARG B 2 299 ? 3.555 48.039 106.885 1.00 41.38 299 ARG B CA 1
ATOM 5619 C C . ARG B 2 299 ? 2.378 47.114 107.171 1.00 43.35 299 ARG B C 1
ATOM 5620 O O . ARG B 2 299 ? 1.608 47.342 108.098 1.00 43.19 299 ARG B O 1
ATOM 5628 N N . GLY B 2 300 ? 2.233 46.084 106.343 1.00 48.04 300 GLY B N 1
ATOM 5629 C CA . GLY B 2 300 ? 1.163 45.119 106.523 1.00 52.41 300 GLY B CA 1
ATOM 5630 C C . GLY B 2 300 ? 1.773 43.768 106.851 1.00 56.09 300 GLY B C 1
ATOM 5631 O O . GLY B 2 300 ? 2.989 43.609 106.755 1.00 56.55 300 GLY B O 1
ATOM 5632 N N . GLU B 2 301 ? 0.954 42.796 107.243 1.00 59.22 301 GLU B N 1
ATOM 5633 C CA . GLU B 2 301 ? 1.476 41.471 107.572 1.00 61.73 301 GLU B CA 1
ATOM 5634 C C . GLU B 2 301 ? 2.146 40.848 106.343 1.00 61.71 301 GLU B C 1
ATOM 5635 O O . GLU B 2 301 ? 3.124 40.100 106.465 1.00 61.60 301 GLU B O 1
ATOM 5641 N N . GLU B 2 302 ? 1.622 41.173 105.163 1.00 60.31 302 GLU B N 1
ATOM 5642 C CA . GLU B 2 302 ? 2.159 40.651 103.911 1.00 59.22 302 GLU B CA 1
ATOM 5643 C C . GLU B 2 302 ? 3.367 41.428 103.386 1.00 56.90 302 GLU B C 1
ATOM 5644 O O . GLU B 2 302 ? 4.159 40.896 102.604 1.00 57.48 302 GLU B O 1
ATOM 5650 N N . GLY B 2 303 ? 3.512 42.681 103.813 1.00 53.22 303 GLY B N 1
ATOM 5651 C CA . GLY B 2 303 ? 4.640 43.480 103.365 1.00 47.21 303 GLY B CA 1
ATOM 5652 C C . GLY B 2 303 ? 4.413 44.983 103.320 1.00 43.38 303 GLY B C 1
ATOM 5653 O O . GLY B 2 303 ? 3.353 45.481 103.700 1.00 44.30 303 GLY B O 1
ATOM 5654 N N . PHE B 2 304 ? 5.426 45.708 102.851 1.00 37.60 304 PHE B N 1
ATOM 5655 C CA . PHE B 2 304 ? 5.361 47.155 102.747 1.00 30.84 304 PHE B CA 1
ATOM 5656 C C . PHE B 2 304 ? 4.644 47.544 101.474 1.00 29.52 304 PHE B C 1
ATOM 5657 O O . PHE B 2 304 ? 4.793 46.882 100.454 1.00 28.85 304 PHE B O 1
ATOM 5665 N N . TYR B 2 305 ? 3.879 48.630 101.538 1.00 29.39 305 TYR B N 1
ATOM 5666 C CA . TYR B 2 305 ? 3.137 49.113 100.384 1.00 28.96 305 TYR B CA 1
ATOM 5667 C C . TYR B 2 305 ? 2.903 50.618 100.449 1.00 29.81 305 TYR B C 1
ATOM 5668 O O . TYR B 2 305 ? 3.055 51.232 101.508 1.00 28.01 305 TYR B O 1
ATOM 5677 N N . LEU B 2 306 ? 2.538 51.200 99.306 1.00 30.04 306 LEU B N 1
ATOM 5678 C CA . LEU B 2 306 ? 2.245 52.626 99.204 1.00 30.78 306 LEU B CA 1
ATOM 5679 C C . LEU B 2 306 ? 0.743 52.807 99.404 1.00 30.22 306 LEU B C 1
ATOM 5680 O O . LEU B 2 306 ? -0.051 52.314 98.613 1.00 30.57 306 LEU B O 1
ATOM 5685 N N . ASP B 2 307 ? 0.355 53.515 100.457 1.00 30.82 307 ASP B N 1
ATOM 5686 C CA . ASP B 2 307 ? -1.056 53.733 100.746 1.00 30.41 307 ASP B CA 1
ATOM 5687 C C . ASP B 2 307 ? -1.590 55.024 100.138 1.00 30.45 307 ASP B C 1
ATOM 5688 O O . ASP B 2 307 ? -1.166 56.125 100.508 1.00 28.91 307 ASP B O 1
ATOM 5693 N N . PHE B 2 308 ? -2.541 54.875 99.221 1.00 29.54 308 PHE B N 1
ATOM 5694 C CA . PHE B 2 308 ? -3.162 56.003 98.538 1.00 31.95 308 PHE B CA 1
ATOM 5695 C C . PHE B 2 308 ? -4.596 56.209 99.012 1.00 33.18 308 PHE B C 1
ATOM 5696 O O . PHE B 2 308 ? -5.204 57.239 98.721 1.00 33.50 308 PHE B O 1
ATOM 5704 N N . ASP B 2 309 ? -5.129 55.225 99.734 1.00 35.11 309 ASP B N 1
ATOM 5705 C CA . ASP B 2 309 ? -6.508 55.270 100.232 1.00 36.81 309 ASP B CA 1
ATOM 5706 C C . ASP B 2 309 ? -6.655 56.189 101.442 1.00 35.24 309 ASP B C 1
ATOM 5707 O O . ASP B 2 309 ? -6.884 55.742 102.565 1.00 35.80 309 ASP B O 1
ATOM 5712 N N . ARG B 2 310 ? -6.519 57.486 101.194 1.00 34.20 310 ARG B N 1
ATOM 5713 C CA . ARG B 2 310 ? -6.608 58.501 102.238 1.00 32.46 310 ARG B CA 1
ATOM 5714 C C . ARG B 2 310 ? -7.655 59.518 101.792 1.00 31.33 310 ARG B C 1
ATOM 5715 O O . ARG B 2 310 ? -7.324 60.548 101.203 1.00 29.33 310 ARG B O 1
ATOM 5723 N N . PRO B 2 311 ? -8.937 59.234 102.075 1.00 32.07 311 PRO B N 1
ATOM 5724 C CA . PRO B 2 311 ? -10.068 60.096 101.707 1.00 32.48 311 PRO B CA 1
ATOM 5725 C C . PRO B 2 311 ? -9.965 61.583 102.045 1.00 33.06 311 PRO B C 1
ATOM 5726 O O . PRO B 2 311 ? -10.516 62.417 101.323 1.00 34.15 311 PRO B O 1
ATOM 5730 N N . LYS B 2 312 ? -9.257 61.917 103.122 1.00 32.33 312 LYS B N 1
ATOM 5731 C CA . LYS B 2 312 ? -9.123 63.314 103.533 1.00 32.04 312 LYS B CA 1
ATOM 5732 C C . LYS B 2 312 ? -7.779 63.952 103.175 1.00 31.76 312 LYS B C 1
ATOM 5733 O O . LYS B 2 312 ? -7.517 65.107 103.518 1.00 30.30 312 LYS B O 1
ATOM 5739 N N . SER B 2 313 ? -6.937 63.200 102.476 1.00 30.10 313 SER B N 1
ATOM 5740 C CA . SER B 2 313 ? -5.625 63.681 102.074 1.00 27.98 313 SER B CA 1
ATOM 5741 C C . SER B 2 313 ? -5.699 64.982 101.290 1.00 27.28 313 SER B C 1
ATOM 5742 O O . SER B 2 313 ? -6.673 65.225 100.582 1.00 26.33 313 SER B O 1
ATOM 5745 N N . ILE B 2 314 ? -4.670 65.820 101.419 1.00 26.83 314 ILE B N 1
ATOM 5746 C CA . ILE B 2 314 ? -4.634 67.085 100.691 1.00 26.10 314 ILE B CA 1
ATOM 5747 C C . ILE B 2 314 ? -4.248 66.821 99.237 1.00 27.32 314 ILE B C 1
ATOM 5748 O O . ILE B 2 314 ? -4.361 67.704 98.385 1.00 27.32 314 ILE B O 1
ATOM 5753 N N . GLY B 2 315 ? -3.791 65.600 98.966 1.00 25.48 315 GLY B N 1
ATOM 5754 C CA . GLY B 2 315 ? -3.402 65.236 97.618 1.00 25.70 315 GLY B CA 1
ATOM 5755 C C . GLY B 2 315 ? -1.922 64.950 97.473 1.00 26.81 315 GLY B C 1
ATOM 5756 O O . GLY B 2 315 ? -1.259 64.514 98.414 1.00 26.91 315 GLY B O 1
ATOM 5757 N N . ARG B 2 316 ? -1.402 65.200 96.280 1.00 26.91 316 ARG B N 1
ATOM 5758 C CA . ARG B 2 316 ? 0.007 64.977 95.995 1.00 28.95 316 ARG B CA 1
ATOM 5759 C C . ARG B 2 316 ? 0.706 66.334 95.889 1.00 27.76 316 ARG B C 1
ATOM 5760 O O . ARG B 2 316 ? 0.190 67.249 95.242 1.00 27.82 316 ARG B O 1
ATOM 5768 N N . VAL B 2 317 ? 1.868 66.470 96.525 1.00 25.57 317 VAL B N 1
ATOM 5769 C CA . VAL B 2 317 ? 2.598 67.741 96.497 1.00 24.92 317 VAL B CA 1
ATOM 5770 C C . VAL B 2 317 ? 3.804 67.758 95.564 1.00 25.00 317 VAL B C 1
ATOM 5771 O O . VAL B 2 317 ? 4.345 68.818 95.248 1.00 24.24 317 VAL B O 1
ATOM 5775 N N . ARG B 2 318 ? 4.222 66.576 95.130 1.00 26.56 318 ARG B N 1
ATOM 5776 C CA . ARG B 2 318 ? 5.334 66.443 94.194 1.00 27.49 318 ARG B CA 1
ATOM 5777 C C . ARG B 2 318 ? 5.243 65.042 93.600 1.00 25.65 318 ARG B C 1
ATOM 5778 O O . ARG B 2 318 ? 4.409 64.241 94.023 1.00 25.00 318 ARG B O 1
ATOM 5786 N N . SER B 2 319 ? 6.087 64.753 92.619 1.00 24.27 319 SER B N 1
ATOM 5787 C CA . SER B 2 319 ? 6.069 63.457 91.953 1.00 24.81 319 SER B CA 1
ATOM 5788 C C . SER B 2 319 ? 6.541 62.253 92.739 1.00 21.70 319 SER B C 1
ATOM 5789 O O . SER B 2 319 ? 7.379 62.349 93.623 1.00 22.86 319 SER B O 1
ATOM 5792 N N . PHE B 2 320 ? 5.985 61.106 92.382 1.00 20.64 320 PHE B N 1
ATOM 5793 C CA . PHE B 2 320 ? 6.341 59.842 92.992 1.00 21.38 320 PHE B CA 1
ATOM 5794 C C . PHE B 2 320 ? 6.292 59.808 94.510 1.00 21.41 320 PHE B C 1
ATOM 5795 O O . PHE B 2 320 ? 5.250 60.080 95.088 1.00 21.69 320 PHE B O 1
ATOM 5803 N N . TYR B 2 321 ? 7.402 59.498 95.173 1.00 21.96 321 TYR B N 1
ATOM 5804 C CA . TYR B 2 321 ? 7.341 59.388 96.627 1.00 23.18 321 TYR B CA 1
ATOM 5805 C C . TYR B 2 321 ? 8.269 60.274 97.451 1.00 21.92 321 TYR B C 1
ATOM 5806 O O . TYR B 2 321 ? 8.279 60.180 98.679 1.00 23.18 321 TYR B O 1
ATOM 5815 N N . GLY B 2 322 ? 9.026 61.139 96.788 1.00 20.53 322 GLY B N 1
ATOM 5816 C CA . GLY B 2 322 ? 9.947 62.009 97.499 1.00 20.58 322 GLY B CA 1
ATOM 5817 C C . GLY B 2 322 ? 11.370 61.760 97.039 1.00 21.44 322 GLY B C 1
ATOM 5818 O O . GLY B 2 322 ? 11.594 60.906 96.174 1.00 19.40 322 GLY B O 1
ATOM 5819 N N . ASN B 2 323 ? 12.334 62.489 97.601 1.00 22.38 323 ASN B N 1
ATOM 5820 C CA . ASN B 2 323 ? 13.738 62.308 97.217 1.00 22.49 323 ASN B CA 1
ATOM 5821 C C . ASN B 2 323 ? 14.271 61.044 97.889 1.00 20.89 323 ASN B C 1
ATOM 5822 O O . ASN B 2 323 ? 14.926 61.104 98.928 1.00 19.11 323 ASN B O 1
ATOM 5827 N N . PHE B 2 324 ? 13.990 59.899 97.274 1.00 23.09 324 PHE B N 1
ATOM 5828 C CA . PHE B 2 324 ? 14.386 58.603 97.811 1.00 23.78 324 PHE B CA 1
ATOM 5829 C C . PHE B 2 324 ? 15.864 58.463 98.161 1.00 25.52 324 PHE B C 1
ATOM 5830 O O . PHE B 2 324 ? 16.206 57.922 99.213 1.00 25.64 324 PHE B O 1
ATOM 5838 N N . LEU B 2 325 ? 16.742 58.927 97.281 1.00 24.69 325 LEU B N 1
ATOM 5839 C CA . LEU B 2 325 ? 18.166 58.813 97.548 1.00 23.09 325 LEU B CA 1
ATOM 5840 C C . LEU B 2 325 ? 18.546 59.614 98.793 1.00 22.35 325 LEU B C 1
ATOM 5841 O O . LEU B 2 325 ? 19.425 59.219 99.551 1.00 22.97 325 LEU B O 1
ATOM 5846 N N . ALA B 2 326 ? 17.872 60.733 99.014 1.00 21.20 326 ALA B N 1
ATOM 5847 C CA . ALA B 2 326 ? 18.130 61.541 100.198 1.00 20.32 326 ALA B CA 1
ATOM 5848 C C . ALA B 2 326 ? 17.671 60.778 101.441 1.00 19.19 326 ALA B C 1
ATOM 5849 O O . ALA B 2 326 ? 18.309 60.837 102.484 1.00 19.73 326 ALA B O 1
ATOM 5851 N N . LEU B 2 327 ? 16.555 60.066 101.327 1.00 19.77 327 LEU B N 1
ATOM 5852 C CA . LEU B 2 327 ? 16.027 59.297 102.450 1.00 19.02 327 LEU B CA 1
ATOM 5853 C C . LEU B 2 327 ? 17.049 58.230 102.834 1.00 19.40 327 LEU B C 1
ATOM 5854 O O . LEU B 2 327 ? 17.328 58.006 104.021 1.00 18.67 327 LEU B O 1
ATOM 5859 N N . VAL B 2 328 ? 17.608 57.579 101.817 1.00 17.90 328 VAL B N 1
ATOM 5860 C CA . VAL B 2 328 ? 18.610 56.549 102.032 1.00 17.37 328 VAL B CA 1
ATOM 5861 C C . VAL B 2 328 ? 19.743 57.120 102.878 1.00 17.86 328 VAL B C 1
ATOM 5862 O O . VAL B 2 328 ? 20.144 56.515 103.877 1.00 17.72 328 VAL B O 1
ATOM 5866 N N . ARG B 2 329 ? 20.244 58.293 102.489 1.00 16.99 329 ARG B N 1
ATOM 5867 C CA . ARG B 2 329 ? 21.340 58.927 103.214 1.00 17.06 329 ARG B CA 1
ATOM 5868 C C . ARG B 2 329 ? 20.962 59.204 104.675 1.00 18.36 329 ARG B C 1
ATOM 5869 O O . ARG B 2 329 ? 21.707 58.856 105.591 1.00 18.97 329 ARG B O 1
ATOM 5877 N N . ALA B 2 330 ? 19.807 59.825 104.888 1.00 16.89 330 ALA B N 1
ATOM 5878 C CA . ALA B 2 330 ? 19.346 60.136 106.231 1.00 18.13 330 ALA B CA 1
ATOM 5879 C C . ALA B 2 330 ? 19.287 58.855 107.053 1.00 19.29 330 ALA B C 1
ATOM 5880 O O . ALA B 2 330 ? 19.676 58.829 108.220 1.00 21.20 330 ALA B O 1
ATOM 5882 N N . TRP B 2 331 ? 18.793 57.793 106.430 1.00 18.30 331 TRP B N 1
ATOM 5883 C CA . TRP B 2 331 ? 18.683 56.501 107.085 1.00 17.50 331 TRP B CA 1
ATOM 5884 C C . TRP B 2 331 ? 20.062 56.018 107.532 1.00 16.45 331 TRP B C 1
ATOM 5885 O O . TRP B 2 331 ? 20.260 55.657 108.692 1.00 16.30 331 TRP B O 1
ATOM 5896 N N . ALA B 2 332 ? 21.014 56.011 106.609 1.00 14.91 332 ALA B N 1
ATOM 5897 C CA . ALA B 2 332 ? 22.368 55.577 106.931 1.00 17.96 332 ALA B CA 1
ATOM 5898 C C . ALA B 2 332 ? 22.933 56.356 108.119 1.00 17.50 332 ALA B C 1
ATOM 5899 O O . ALA B 2 332 ? 23.525 55.776 109.028 1.00 18.76 332 ALA B O 1
ATOM 5901 N N . TYR B 2 333 ? 22.731 57.668 108.108 1.00 18.12 333 TYR B N 1
ATOM 5902 C CA . TYR B 2 333 ? 23.214 58.554 109.167 1.00 17.62 333 TYR B CA 1
ATOM 5903 C C . TYR B 2 333 ? 22.681 58.148 110.543 1.00 18.89 333 TYR B C 1
ATOM 5904 O O . TYR B 2 333 ? 23.444 57.963 111.488 1.00 20.11 333 TYR B O 1
ATOM 5913 N N . ILE B 2 334 ? 21.364 58.016 110.638 1.00 18.69 334 ILE B N 1
ATOM 5914 C CA . ILE B 2 334 ? 20.702 57.643 111.876 1.00 19.18 334 ILE B CA 1
ATOM 5915 C C . ILE B 2 334 ? 21.101 56.252 112.342 1.00 19.83 334 ILE B C 1
ATOM 5916 O O . ILE B 2 334 ? 21.310 56.043 113.536 1.00 21.75 334 ILE B O 1
ATOM 5921 N N . ARG B 2 335 ? 21.207 55.302 111.413 1.00 19.67 335 ARG B N 1
ATOM 5922 C CA . ARG B 2 335 ? 21.617 53.943 111.773 1.00 19.64 335 ARG B CA 1
ATOM 5923 C C . ARG B 2 335 ? 23.092 53.920 112.189 1.00 20.70 335 ARG B C 1
ATOM 5924 O O . ARG B 2 335 ? 23.551 52.972 112.837 1.00 20.76 335 ARG B O 1
ATOM 5932 N N . THR B 2 336 ? 23.838 54.959 111.817 1.00 19.85 336 THR B N 1
ATOM 5933 C CA . THR B 2 336 ? 25.246 55.036 112.195 1.00 19.44 336 THR B CA 1
ATOM 5934 C C . THR B 2 336 ? 25.412 55.560 113.630 1.00 19.17 336 THR B C 1
ATOM 5935 O O . THR B 2 336 ? 26.041 54.909 114.470 1.00 19.88 336 THR B O 1
ATOM 5939 N N . LEU B 2 337 ? 24.836 56.725 113.910 1.00 17.20 337 LEU B N 1
ATOM 5940 C CA . LEU B 2 337 ? 24.942 57.336 115.237 1.00 16.87 337 LEU B CA 1
ATOM 5941 C C . LEU B 2 337 ? 24.031 56.790 116.331 1.00 16.33 337 LEU B C 1
ATOM 5942 O O . LEU B 2 337 ? 24.417 56.761 117.492 1.00 16.29 337 LEU B O 1
ATOM 5947 N N . GLY B 2 338 ? 22.820 56.377 115.975 1.00 16.85 338 GLY B N 1
ATOM 5948 C CA . GLY B 2 338 ? 21.898 55.910 116.995 1.00 16.98 338 GLY B CA 1
ATOM 5949 C C . GLY B 2 338 ? 21.465 57.103 117.837 1.00 18.71 338 GLY B C 1
ATOM 5950 O O . GLY B 2 338 ? 21.853 58.244 117.561 1.00 20.88 338 GLY B O 1
ATOM 5951 N N . LEU B 2 339 ? 20.665 56.863 118.871 1.00 20.84 339 LEU B N 1
ATOM 5952 C CA . LEU B 2 339 ? 20.209 57.953 119.730 1.00 19.95 339 LEU B CA 1
ATOM 5953 C C . LEU B 2 339 ? 21.372 58.689 120.397 1.00 20.11 339 LEU B C 1
ATOM 5954 O O . LEU B 2 339 ? 21.397 59.920 120.429 1.00 19.13 339 LEU B O 1
ATOM 5959 N N . GLU B 2 340 ? 22.335 57.940 120.920 1.00 21.12 340 GLU B N 1
ATOM 5960 C CA . GLU B 2 340 ? 23.462 58.563 121.602 1.00 25.35 340 GLU B CA 1
ATOM 5961 C C . GLU B 2 340 ? 24.340 59.411 120.675 1.00 23.92 340 GLU B C 1
ATOM 5962 O O . GLU B 2 340 ? 24.914 60.405 121.108 1.00 24.83 340 GLU B O 1
ATOM 5968 N N . GLY B 2 341 ? 24.441 59.020 119.407 1.00 22.43 341 GLY B N 1
ATOM 5969 C CA . GLY B 2 341 ? 25.246 59.780 118.465 1.00 20.64 341 GLY B CA 1
ATOM 5970 C C . GLY B 2 341 ? 24.563 61.074 118.039 1.00 20.34 341 GLY B C 1
ATOM 5971 O O . GLY B 2 341 ? 25.211 62.105 117.857 1.00 16.65 341 GLY B O 1
ATOM 5972 N N . LEU B 2 342 ? 23.245 61.017 117.871 1.00 18.84 342 LEU B N 1
ATOM 5973 C CA . LEU B 2 342 ? 22.484 62.196 117.489 1.00 18.52 342 LEU B CA 1
ATOM 5974 C C . LEU B 2 342 ? 22.418 63.145 118.689 1.00 19.88 342 LEU B C 1
ATOM 5975 O O . LEU B 2 342 ? 22.551 64.365 118.549 1.00 18.31 342 LEU B O 1
ATOM 5980 N N . LYS B 2 343 ? 22.237 62.577 119.876 1.00 19.55 343 LYS B N 1
ATOM 5981 C CA . LYS B 2 343 ? 22.159 63.383 121.087 1.00 20.08 343 LYS B CA 1
ATOM 5982 C C . LYS B 2 343 ? 23.473 64.135 121.310 1.00 20.73 343 LYS B C 1
ATOM 5983 O O . LYS B 2 343 ? 23.474 65.327 121.632 1.00 21.46 343 LYS B O 1
ATOM 5989 N N . LYS B 2 344 ? 24.588 63.436 121.128 1.00 19.84 344 LYS B N 1
ATOM 5990 C CA . LYS B 2 344 ? 25.900 64.036 121.294 1.00 19.98 344 LYS B CA 1
ATOM 5991 C C . LYS B 2 344 ? 26.162 65.083 120.211 1.00 20.72 344 LYS B C 1
ATOM 5992 O O . LYS B 2 344 ? 26.806 66.103 120.467 1.00 20.86 344 LYS B O 1
ATOM 5998 N N . ALA B 2 345 ? 25.669 64.832 119.002 1.00 19.45 345 ALA B N 1
ATOM 5999 C CA . ALA B 2 345 ? 25.864 65.775 117.910 1.00 19.97 345 ALA B CA 1
ATOM 6000 C C . ALA B 2 345 ? 25.217 67.108 118.289 1.00 21.17 345 ALA B C 1
ATOM 6001 O O . ALA B 2 345 ? 25.824 68.170 118.157 1.00 22.27 345 ALA B O 1
ATOM 6003 N N . ALA B 2 346 ? 23.981 67.039 118.766 1.00 21.72 346 ALA B N 1
ATOM 6004 C CA . ALA B 2 346 ? 23.249 68.225 119.182 1.00 22.00 346 ALA B CA 1
ATOM 6005 C C . ALA B 2 346 ? 24.022 68.969 120.264 1.00 21.74 346 ALA B C 1
ATOM 6006 O O . ALA B 2 346 ? 24.212 70.179 120.181 1.00 22.75 346 ALA B O 1
ATOM 6008 N N . ALA B 2 347 ? 24.472 68.239 121.278 1.00 19.83 347 ALA B N 1
ATOM 6009 C CA . ALA B 2 347 ? 25.208 68.852 122.374 1.00 17.96 347 ALA B CA 1
ATOM 6010 C C . ALA B 2 347 ? 26.431 69.597 121.879 1.00 16.52 347 ALA B C 1
ATOM 6011 O O . ALA B 2 347 ? 26.654 70.744 122.241 1.00 16.41 347 ALA B O 1
ATOM 6013 N N . LEU B 2 348 ? 27.221 68.941 121.039 1.00 18.69 348 LEU B N 1
ATOM 6014 C CA . LEU B 2 348 ? 28.432 69.548 120.512 1.00 19.34 348 LEU B CA 1
ATOM 6015 C C . LEU B 2 348 ? 28.161 70.638 119.490 1.00 19.13 348 LEU B C 1
ATOM 6016 O O . LEU B 2 348 ? 29.021 71.480 119.242 1.00 21.32 348 LEU B O 1
ATOM 6021 N N . ALA B 2 349 ? 26.979 70.622 118.882 1.00 19.25 349 ALA B N 1
ATOM 6022 C CA . ALA B 2 349 ? 26.640 71.659 117.913 1.00 19.42 349 ALA B CA 1
ATOM 6023 C C . ALA B 2 349 ? 26.391 72.911 118.736 1.00 20.59 349 ALA B C 1
ATOM 6024 O O . ALA B 2 349 ? 26.763 74.016 118.341 1.00 21.06 349 ALA B O 1
ATOM 6026 N N . VAL B 2 350 ? 25.770 72.718 119.897 1.00 20.18 350 VAL B N 1
ATOM 6027 C CA . VAL B 2 350 ? 25.471 73.817 120.801 1.00 18.57 350 VAL B CA 1
ATOM 6028 C C . VAL B 2 350 ? 26.757 74.312 121.474 1.00 19.94 350 VAL B C 1
ATOM 6029 O O . VAL B 2 350 ? 26.962 75.518 121.620 1.00 19.07 350 VAL B O 1
ATOM 6033 N N . LEU B 2 351 ? 27.632 73.391 121.867 1.00 18.32 351 LEU B N 1
ATOM 6034 C CA . LEU B 2 351 ? 28.880 73.794 122.507 1.00 18.60 351 LEU B CA 1
ATOM 6035 C C . LEU B 2 351 ? 29.740 74.626 121.554 1.00 18.27 351 LEU B C 1
ATOM 6036 O O . LEU B 2 351 ? 30.310 75.647 121.944 1.00 18.73 351 LEU B O 1
ATOM 6041 N N . ASN B 2 352 ? 29.824 74.196 120.300 1.00 18.88 352 ASN B N 1
ATOM 6042 C CA . ASN B 2 352 ? 30.600 74.920 119.296 1.00 18.18 352 ASN B CA 1
ATOM 6043 C C . ASN B 2 352 ? 30.083 76.339 119.093 1.00 18.42 352 ASN B C 1
ATOM 6044 O O . ASN B 2 352 ? 30.868 77.281 118.985 1.00 18.87 352 ASN B O 1
ATOM 6049 N N . ALA B 2 353 ? 28.762 76.493 119.053 1.00 17.36 353 ALA B N 1
ATOM 6050 C CA . ALA B 2 353 ? 28.163 77.809 118.860 1.00 17.98 353 ALA B CA 1
ATOM 6051 C C . ALA B 2 353 ? 28.362 78.696 120.092 1.00 19.20 353 ALA B C 1
ATOM 6052 O O . ALA B 2 353 ? 28.749 79.863 119.977 1.00 18.28 353 ALA B O 1
ATOM 6054 N N . ARG B 2 354 ? 28.110 78.133 121.271 1.00 20.20 354 ARG B N 1
ATOM 6055 C CA . ARG B 2 354 ? 28.258 78.881 122.510 1.00 20.94 354 ARG B CA 1
ATOM 6056 C C . ARG B 2 354 ? 29.714 79.296 122.716 1.00 21.75 354 ARG B C 1
ATOM 6057 O O . ARG B 2 354 ? 29.989 80.398 123.199 1.00 22.57 354 ARG B O 1
ATOM 6065 N N . TYR B 2 355 ? 30.639 78.421 122.324 1.00 19.76 355 TYR B N 1
ATOM 6066 C CA . TYR B 2 355 ? 32.065 78.695 122.448 1.00 19.00 355 TYR B CA 1
ATOM 6067 C C . TYR B 2 355 ? 32.509 79.744 121.430 1.00 19.13 355 TYR B C 1
ATOM 6068 O O . TYR B 2 355 ? 33.239 80.672 121.768 1.00 19.41 355 TYR B O 1
ATOM 6077 N N . LEU B 2 356 ? 32.081 79.589 120.179 1.00 19.62 356 LEU B N 1
ATOM 6078 C CA . LEU B 2 356 ? 32.448 80.545 119.138 1.00 20.40 356 LEU B CA 1
ATOM 6079 C C . LEU B 2 356 ? 31.862 81.924 119.446 1.00 21.65 356 LEU B C 1
ATOM 6080 O O . LEU B 2 356 ? 32.479 82.944 119.139 1.00 23.33 356 LEU B O 1
ATOM 6085 N N . LYS B 2 357 ? 30.680 81.955 120.063 1.00 22.69 357 LYS B N 1
ATOM 6086 C CA . LYS B 2 357 ? 30.054 83.229 120.422 1.00 24.62 357 LYS B CA 1
ATOM 6087 C C . LYS B 2 357 ? 30.953 83.979 121.398 1.00 26.23 357 LYS B C 1
ATOM 6088 O O . LYS B 2 357 ? 31.127 85.196 121.289 1.00 25.94 357 LYS B O 1
ATOM 6094 N N . GLU B 2 358 ? 31.499 83.248 122.369 1.00 26.44 358 GLU B N 1
ATOM 6095 C CA . GLU B 2 358 ? 32.388 83.847 123.352 1.00 26.81 358 GLU B CA 1
ATOM 6096 C C . GLU B 2 358 ? 33.625 84.375 122.651 1.00 25.05 358 GLU B C 1
ATOM 6097 O O . GLU B 2 358 ? 34.112 85.454 122.976 1.00 24.44 358 GLU B O 1
ATOM 6103 N N . LEU B 2 359 ? 34.130 83.612 121.686 1.00 23.75 359 LEU B N 1
ATOM 6104 C CA . LEU B 2 359 ? 35.317 84.028 120.955 1.00 25.13 359 LEU B CA 1
ATOM 6105 C C . LEU B 2 359 ? 35.069 85.286 120.139 1.00 26.55 359 LEU B C 1
ATOM 6106 O O . LEU B 2 359 ? 35.933 86.166 120.071 1.00 28.64 359 LEU B O 1
ATOM 6111 N N . LEU B 2 360 ? 33.898 85.373 119.518 1.00 24.16 360 LEU B N 1
ATOM 6112 C CA . LEU B 2 360 ? 33.567 86.545 118.706 1.00 24.65 360 LEU B CA 1
ATOM 6113 C C . LEU B 2 360 ? 33.357 87.782 119.577 1.00 24.25 360 LEU B C 1
ATOM 6114 O O . LEU B 2 360 ? 33.766 88.884 119.212 1.00 23.78 360 LEU B O 1
ATOM 6119 N N . LYS B 2 361 ? 32.726 87.600 120.733 1.00 24.13 361 LYS B N 1
ATOM 6120 C CA . LYS B 2 361 ? 32.512 88.714 121.637 1.00 24.72 361 LYS B CA 1
ATOM 6121 C C . LYS B 2 361 ? 33.857 89.225 122.134 1.00 26.01 361 LYS B C 1
ATOM 6122 O O . LYS B 2 361 ? 34.021 90.417 122.379 1.00 26.22 361 LYS B O 1
ATOM 6128 N N . GLU B 2 362 ? 34.828 88.330 122.270 1.00 26.15 362 GLU B N 1
ATOM 6129 C CA . GLU B 2 362 ? 36.145 88.744 122.727 1.00 27.41 362 GLU B CA 1
ATOM 6130 C C . GLU B 2 362 ? 36.865 89.459 121.605 1.00 26.11 362 GLU B C 1
ATOM 6131 O O . GLU B 2 362 ? 37.771 90.258 121.839 1.00 25.83 362 GLU B O 1
ATOM 6137 N N . LYS B 2 363 ? 36.458 89.167 120.379 1.00 25.96 363 LYS B N 1
ATOM 6138 C CA . LYS B 2 363 ? 37.080 89.790 119.225 1.00 25.42 363 LYS B CA 1
ATOM 6139 C C . LYS B 2 363 ? 36.468 91.156 118.921 1.00 25.87 363 LYS B C 1
ATOM 6140 O O . LYS B 2 363 ? 36.846 91.810 117.950 1.00 25.94 363 LYS B O 1
ATOM 6146 N N . GLY B 2 364 ? 35.524 91.587 119.755 1.00 25.96 364 GLY B N 1
ATOM 6147 C CA . GLY B 2 364 ? 34.904 92.887 119.557 1.00 27.73 364 GLY B CA 1
ATOM 6148 C C . GLY B 2 364 ? 33.512 92.923 118.951 1.00 27.52 364 GLY B C 1
ATOM 6149 O O . GLY B 2 364 ? 32.963 93.999 118.710 1.00 26.71 364 GLY B O 1
ATOM 6150 N N . TYR B 2 365 ? 32.930 91.759 118.697 1.00 27.68 365 TYR B N 1
ATOM 6151 C CA . TYR B 2 365 ? 31.595 91.721 118.123 1.00 27.61 365 TYR B CA 1
ATOM 6152 C C . TYR B 2 365 ? 30.522 91.792 119.197 1.00 27.72 365 TYR B C 1
ATOM 6153 O O . TYR B 2 365 ? 30.751 91.401 120.340 1.00 28.02 365 TYR B O 1
ATOM 6162 N N . ARG B 2 366 ? 29.354 92.308 118.827 1.00 28.12 366 ARG B N 1
ATOM 6163 C CA . ARG B 2 366 ? 28.240 92.435 119.762 1.00 29.26 366 ARG B CA 1
ATOM 6164 C C . ARG B 2 366 ? 27.204 91.329 119.555 1.00 29.55 366 ARG B C 1
ATOM 6165 O O . ARG B 2 366 ? 27.034 90.818 118.445 1.00 27.97 366 ARG B O 1
ATOM 6173 N N . VAL B 2 367 ? 26.515 90.967 120.631 1.00 29.40 367 VAL B N 1
ATOM 6174 C CA . VAL B 2 367 ? 25.474 89.952 120.563 1.00 30.07 367 VAL B CA 1
ATOM 6175 C C . VAL B 2 367 ? 24.243 90.535 121.256 1.00 30.95 367 VAL B C 1
ATOM 6176 O O . VAL B 2 367 ? 24.072 90.401 122.469 1.00 31.66 367 VAL B O 1
ATOM 6180 N N . PRO B 2 368 ? 23.366 91.190 120.475 1.00 31.46 368 PRO B N 1
ATOM 6181 C CA . PRO B 2 368 ? 22.122 91.844 120.900 1.00 31.97 368 PRO B CA 1
ATOM 6182 C C . PRO B 2 368 ? 21.213 91.018 121.801 1.00 33.65 368 PRO B C 1
ATOM 6183 O O . PRO B 2 368 ? 20.643 91.536 122.764 1.00 33.83 368 PRO B O 1
ATOM 6187 N N . TYR B 2 369 ? 21.077 89.737 121.481 1.00 33.68 369 TYR B N 1
ATOM 6188 C CA . TYR B 2 369 ? 20.245 88.833 122.263 1.00 34.14 369 TYR B CA 1
ATOM 6189 C C . TYR B 2 369 ? 21.103 87.654 122.670 1.00 36.06 369 TYR B C 1
ATOM 6190 O O . TYR B 2 369 ? 21.206 86.679 121.919 1.00 35.59 369 TYR B O 1
ATOM 6199 N N . ASP B 2 370 ? 21.719 87.706 123.845 1.00 35.39 370 ASP B N 1
ATOM 6200 C CA . ASP B 2 370 ? 22.544 86.574 124.190 1.00 36.92 370 ASP B CA 1
ATOM 6201 C C . ASP B 2 370 ? 22.257 85.829 125.480 1.00 35.45 370 ASP B C 1
ATOM 6202 O O . ASP B 2 370 ? 22.983 85.930 126.465 1.00 35.06 370 ASP B O 1
ATOM 6207 N N . GLY B 2 371 ? 21.167 85.073 125.452 1.00 33.50 371 GLY B N 1
ATOM 6208 C CA . GLY B 2 371 ? 20.820 84.235 126.576 1.00 32.15 371 GLY B CA 1
ATOM 6209 C C . GLY B 2 371 ? 21.636 82.993 126.259 1.00 29.98 371 GLY B C 1
ATOM 6210 O O . GLY B 2 371 ? 22.394 83.019 125.288 1.00 27.73 371 GLY B O 1
ATOM 6211 N N . PRO B 2 372 ? 21.522 81.899 127.027 1.00 28.96 372 PRO B N 1
ATOM 6212 C CA . PRO B 2 372 ? 22.335 80.728 126.675 1.00 27.10 372 PRO B CA 1
ATOM 6213 C C . PRO B 2 372 ? 22.140 80.347 125.203 1.00 26.09 372 PRO B C 1
ATOM 6214 O O . PRO B 2 372 ? 21.020 80.083 124.753 1.00 25.40 372 PRO B O 1
ATOM 6218 N N . SER B 2 373 ? 23.239 80.338 124.458 1.00 24.25 373 SER B N 1
ATOM 6219 C CA . SER B 2 373 ? 23.202 80.036 123.036 1.00 25.14 373 SER B CA 1
ATOM 6220 C C . SER B 2 373 ? 23.067 78.553 122.724 1.00 25.12 373 SER B C 1
ATOM 6221 O O . SER B 2 373 ? 23.593 77.705 123.442 1.00 25.58 373 SER B O 1
ATOM 6224 N N . MET B 2 374 ? 22.354 78.250 121.644 1.00 23.99 374 MET B N 1
ATOM 6225 C CA . MET B 2 374 ? 22.151 76.871 121.224 1.00 25.35 374 MET B CA 1
ATOM 6226 C C . MET B 2 374 ? 23.061 76.534 120.041 1.00 25.01 374 MET B C 1
ATOM 6227 O O . MET B 2 374 ? 24.274 76.698 120.144 1.00 26.88 374 MET B O 1
ATOM 6232 N N . HIS B 2 375 ? 22.491 76.080 118.922 1.00 24.80 375 HIS B N 1
ATOM 6233 C CA . HIS B 2 375 ? 23.298 75.703 117.753 1.00 22.08 375 HIS B CA 1
ATOM 6234 C C . HIS B 2 375 ? 23.797 76.885 116.928 1.00 22.10 375 HIS B C 1
ATOM 6235 O O . HIS B 2 375 ? 24.682 76.740 116.085 1.00 22.03 375 HIS B O 1
ATOM 6242 N N . GLU B 2 376 ? 23.220 78.054 117.163 1.00 21.70 376 GLU B N 1
ATOM 6243 C CA . GLU B 2 376 ? 23.626 79.247 116.442 1.00 22.92 376 GLU B CA 1
ATOM 6244 C C . GLU B 2 376 ? 23.428 80.482 117.303 1.00 20.92 376 GLU B C 1
ATOM 6245 O O . GLU B 2 376 ? 22.894 80.399 118.403 1.00 23.05 376 GLU B O 1
ATOM 6251 N N . PHE B 2 377 ? 23.880 81.624 116.807 1.00 20.37 377 PHE B N 1
ATOM 6252 C CA . PHE B 2 377 ? 23.734 82.877 117.531 1.00 19.88 377 PHE B CA 1
ATOM 6253 C C . PHE B 2 377 ? 23.850 84.002 116.529 1.00 20.51 377 PHE B C 1
ATOM 6254 O O . PHE B 2 377 ? 24.389 83.811 115.433 1.00 19.89 377 PHE B O 1
ATOM 6262 N N . VAL B 2 378 ? 23.337 85.172 116.894 1.00 20.17 378 VAL B N 1
ATOM 6263 C CA . VAL B 2 378 ? 23.388 86.319 116.001 1.00 20.60 378 VAL B CA 1
ATOM 6264 C C . VAL B 2 378 ? 24.270 87.428 116.561 1.00 21.26 378 VAL B C 1
ATOM 6265 O O . VAL B 2 378 ? 23.997 87.979 117.621 1.00 22.15 378 VAL B O 1
ATOM 6269 N N . ALA B 2 379 ? 25.336 87.745 115.838 1.00 21.87 379 ALA B N 1
ATOM 6270 C CA . ALA B 2 379 ? 26.257 88.782 116.262 1.00 23.97 379 ALA B CA 1
ATOM 6271 C C . ALA B 2 379 ? 26.179 89.972 115.325 1.00 25.87 379 ALA B C 1
ATOM 6272 O O . ALA B 2 379 ? 25.582 89.889 114.251 1.00 25.99 379 ALA B O 1
ATOM 6274 N N . GLN B 2 380 ? 26.786 91.075 115.752 1.00 26.86 380 GLN B N 1
ATOM 6275 C CA . GLN B 2 380 ? 26.831 92.301 114.969 1.00 28.58 380 GLN B CA 1
ATOM 6276 C C . GLN B 2 380 ? 28.235 92.867 115.042 1.00 29.07 380 GLN B C 1
ATOM 6277 O O . GLN B 2 380 ? 28.935 92.701 116.042 1.00 29.07 380 GLN B O 1
ATOM 6283 N N . PRO B 2 381 ? 28.677 93.535 113.977 1.00 29.73 381 PRO B N 1
ATOM 6284 C CA . PRO B 2 381 ? 30.023 94.089 114.079 1.00 31.10 381 PRO B CA 1
ATOM 6285 C C . PRO B 2 381 ? 29.883 95.370 114.884 1.00 32.69 381 PRO B C 1
ATOM 6286 O O . PRO B 2 381 ? 28.773 95.888 115.051 1.00 33.48 381 PRO B O 1
ATOM 6290 N N . PRO B 2 382 ? 30.990 95.885 115.425 1.00 33.12 382 PRO B N 1
ATOM 6291 C CA . PRO B 2 382 ? 30.844 97.128 116.189 1.00 33.29 382 PRO B CA 1
ATOM 6292 C C . PRO B 2 382 ? 30.390 98.225 115.226 1.00 33.78 382 PRO B C 1
ATOM 6293 O O . PRO B 2 382 ? 30.534 98.083 114.014 1.00 33.90 382 PRO B O 1
ATOM 6297 N N . GLU B 2 383 ? 29.829 99.308 115.749 1.00 35.75 383 GLU B N 1
ATOM 6298 C CA . GLU B 2 383 ? 29.366 100.393 114.888 1.00 36.79 383 GLU B CA 1
ATOM 6299 C C . GLU B 2 383 ? 30.455 100.843 113.919 1.00 36.24 383 GLU B C 1
ATOM 6300 O O . GLU B 2 383 ? 31.631 100.904 114.274 1.00 35.02 383 GLU B O 1
ATOM 6306 N N . GLY B 2 384 ? 30.054 101.145 112.687 1.00 37.56 384 GLY B N 1
ATOM 6307 C CA . GLY B 2 384 ? 31.011 101.593 111.691 1.00 36.94 384 GLY B CA 1
ATOM 6308 C C . GLY B 2 384 ? 31.376 100.544 110.657 1.00 36.94 384 GLY B C 1
ATOM 6309 O O . GLY B 2 384 ? 31.920 100.878 109.604 1.00 37.39 384 GLY B O 1
ATOM 6310 N N . PHE B 2 385 ? 31.090 99.278 110.954 1.00 35.88 385 PHE B N 1
ATOM 6311 C CA . PHE B 2 385 ? 31.397 98.189 110.027 1.00 34.43 385 PHE B CA 1
ATOM 6312 C C . PHE B 2 385 ? 30.131 97.591 109.440 1.00 33.99 385 PHE B C 1
ATOM 6313 O O . PHE B 2 385 ? 29.110 97.476 110.120 1.00 34.41 385 PHE B O 1
ATOM 6321 N N . ARG B 2 386 ? 30.199 97.218 108.168 1.00 33.68 386 ARG B N 1
ATOM 6322 C CA . ARG B 2 386 ? 29.057 96.604 107.509 1.00 34.79 386 ARG B CA 1
ATOM 6323 C C . ARG B 2 386 ? 29.336 95.109 107.386 1.00 34.21 386 ARG B C 1
ATOM 6324 O O . ARG B 2 386 ? 30.404 94.705 106.917 1.00 33.31 386 ARG B O 1
ATOM 6332 N N . ALA B 2 387 ? 28.386 94.290 107.833 1.00 32.83 387 ALA B N 1
ATOM 6333 C CA . ALA B 2 387 ? 28.542 92.841 107.770 1.00 31.14 387 ALA B CA 1
ATOM 6334 C C . ALA B 2 387 ? 28.970 92.465 106.359 1.00 30.24 387 ALA B C 1
ATOM 6335 O O . ALA B 2 387 ? 29.801 91.582 106.164 1.00 28.27 387 ALA B O 1
ATOM 6337 N N . LEU B 2 388 ? 28.403 93.164 105.382 1.00 31.04 388 LEU B N 1
ATOM 6338 C CA . LEU B 2 388 ? 28.712 92.939 103.974 1.00 32.11 388 LEU B CA 1
ATOM 6339 C C . LEU B 2 388 ? 30.213 92.960 103.708 1.00 31.95 388 LEU B C 1
ATOM 6340 O O . LEU B 2 388 ? 30.748 92.049 103.077 1.00 31.86 388 LEU B O 1
ATOM 6345 N N . ASP B 2 389 ? 30.887 94.003 104.188 1.00 31.37 389 ASP B N 1
ATOM 6346 C CA . ASP B 2 389 ? 32.328 94.146 103.996 1.00 30.81 389 ASP B CA 1
ATOM 6347 C C . ASP B 2 389 ? 33.121 93.095 104.757 1.00 29.63 389 ASP B C 1
ATOM 6348 O O . ASP B 2 389 ? 34.103 92.549 104.246 1.00 28.92 389 ASP B O 1
ATOM 6353 N N . LEU B 2 390 ? 32.705 92.825 105.987 1.00 27.95 390 LEU B N 1
ATOM 6354 C CA . LEU B 2 390 ? 33.391 91.839 106.801 1.00 28.07 390 LEU B CA 1
ATOM 6355 C C . LEU B 2 390 ? 33.294 90.477 106.118 1.00 28.48 390 LEU B C 1
ATOM 6356 O O . LEU B 2 390 ? 34.227 89.675 106.177 1.00 28.45 390 LEU B O 1
ATOM 6361 N N . ALA B 2 391 ? 32.165 90.229 105.458 1.00 26.94 391 ALA B N 1
ATOM 6362 C CA . ALA B 2 391 ? 31.967 88.968 104.761 1.00 25.74 391 ALA B CA 1
ATOM 6363 C C . ALA B 2 391 ? 32.970 88.839 103.623 1.00 25.08 391 ALA B C 1
ATOM 6364 O O . ALA B 2 391 ? 33.603 87.800 103.467 1.00 25.52 391 ALA B O 1
ATOM 6366 N N . LYS B 2 392 ? 33.125 89.901 102.839 1.00 24.01 392 LYS B N 1
ATOM 6367 C CA . LYS B 2 392 ? 34.058 89.881 101.717 1.00 25.31 392 LYS B CA 1
ATOM 6368 C C . LYS B 2 392 ? 35.509 89.718 102.168 1.00 25.42 392 LYS B C 1
ATOM 6369 O O . LYS B 2 392 ? 36.320 89.116 101.463 1.00 25.28 392 LYS B O 1
ATOM 6375 N N . GLY B 2 393 ? 35.839 90.256 103.339 1.00 26.07 393 GLY B N 1
ATOM 6376 C CA . GLY B 2 393 ? 37.195 90.123 103.845 1.00 25.39 393 GLY B CA 1
ATOM 6377 C C . GLY B 2 393 ? 37.442 88.681 104.253 1.00 25.54 393 GLY B C 1
ATOM 6378 O O . GLY B 2 393 ? 38.537 88.139 104.088 1.00 27.40 393 GLY B O 1
ATOM 6379 N N . LEU B 2 394 ? 36.407 88.054 104.795 1.00 23.89 394 LEU B N 1
ATOM 6380 C CA . LEU B 2 394 ? 36.491 86.668 105.222 1.00 24.01 394 LEU B CA 1
ATOM 6381 C C . LEU B 2 394 ? 36.880 85.840 104.003 1.00 25.37 394 LEU B C 1
ATOM 6382 O O . LEU B 2 394 ? 37.781 85.001 104.065 1.00 25.58 394 LEU B O 1
ATOM 6387 N N . LEU B 2 395 ? 36.195 86.104 102.894 1.00 25.40 395 LEU B N 1
ATOM 6388 C CA . LEU B 2 395 ? 36.444 85.425 101.629 1.00 26.18 395 LEU B CA 1
ATOM 6389 C C . LEU B 2 395 ? 37.924 85.495 101.275 1.00 27.55 395 LEU B C 1
ATOM 6390 O O . LEU B 2 395 ? 38.518 84.512 100.834 1.00 28.59 395 LEU B O 1
ATOM 6395 N N . GLU B 2 396 ? 38.510 86.671 101.472 1.00 28.92 396 GLU B N 1
ATOM 6396 C CA . GLU B 2 396 ? 39.918 86.898 101.178 1.00 30.03 396 GLU B CA 1
ATOM 6397 C C . GLU B 2 396 ? 40.799 86.088 102.127 1.00 30.55 396 GLU B C 1
ATOM 6398 O O . GLU B 2 396 ? 41.855 85.596 101.742 1.00 30.89 396 GLU B O 1
ATOM 6404 N N . LEU B 2 397 ? 40.347 85.942 103.367 1.00 30.81 397 LEU B N 1
ATOM 6405 C CA . LEU B 2 397 ? 41.091 85.198 104.380 1.00 30.19 397 LEU B CA 1
ATOM 6406 C C . LEU B 2 397 ? 40.884 83.675 104.326 1.00 31.19 397 LEU B C 1
ATOM 6407 O O . LEU B 2 397 ? 41.299 82.946 105.236 1.00 30.95 397 LEU B O 1
ATOM 6412 N N . GLY B 2 398 ? 40.236 83.203 103.263 1.00 30.33 398 GLY B N 1
ATOM 6413 C CA . GLY B 2 398 ? 40.018 81.774 103.093 1.00 30.16 398 GLY B CA 1
ATOM 6414 C C . GLY B 2 398 ? 38.911 81.099 103.884 1.00 29.70 398 GLY B C 1
ATOM 6415 O O . GLY B 2 398 ? 38.876 79.869 103.988 1.00 28.18 398 GLY B O 1
ATOM 6416 N N . PHE B 2 399 ? 38.011 81.890 104.450 1.00 28.16 399 PHE B N 1
ATOM 6417 C CA . PHE B 2 399 ? 36.898 81.343 105.210 1.00 28.72 399 PHE B CA 1
ATOM 6418 C C . PHE B 2 399 ? 35.613 81.735 104.490 1.00 29.51 399 PHE B C 1
ATOM 6419 O O . PHE B 2 399 ? 35.628 82.592 103.611 1.00 29.25 399 PHE B O 1
ATOM 6427 N N . HIS B 2 400 ? 34.505 81.092 104.837 1.00 29.40 400 HIS B N 1
ATOM 6428 C CA . HIS B 2 400 ? 33.238 81.448 104.226 1.00 28.39 400 HIS B CA 1
ATOM 6429 C C . HIS B 2 400 ? 32.450 82.131 105.325 1.00 27.96 400 HIS B C 1
ATOM 6430 O O . HIS B 2 400 ? 32.391 81.642 106.453 1.00 28.20 400 HIS B O 1
ATOM 6437 N N . PRO B 2 401 ? 31.833 83.276 105.012 1.00 26.93 401 PRO B N 1
ATOM 6438 C CA . PRO B 2 401 ? 31.048 84.026 105.997 1.00 26.00 401 PRO B CA 1
ATOM 6439 C C . PRO B 2 401 ? 29.811 83.289 106.474 1.00 25.85 401 PRO B C 1
ATOM 6440 O O . PRO B 2 401 ? 29.368 82.323 105.847 1.00 26.84 401 PRO B O 1
ATOM 6444 N N . PRO B 2 402 ? 29.254 83.716 107.615 1.00 24.01 402 PRO B N 1
ATOM 6445 C CA . PRO B 2 402 ? 28.049 83.076 108.143 1.00 24.46 402 PRO B CA 1
ATOM 6446 C C . PRO B 2 402 ? 26.875 83.689 107.379 1.00 24.67 402 PRO B C 1
ATOM 6447 O O . PRO B 2 402 ? 27.087 84.453 106.440 1.00 25.62 402 PRO B O 1
ATOM 6451 N N . THR B 2 403 ? 25.648 83.354 107.750 1.00 23.85 403 THR B N 1
ATOM 6452 C CA . THR B 2 403 ? 24.503 83.943 107.067 1.00 24.98 403 THR B CA 1
ATOM 6453 C C . THR B 2 403 ? 24.514 85.435 107.415 1.00 27.09 403 THR B C 1
ATOM 6454 O O . THR B 2 403 ? 24.731 85.804 108.573 1.00 27.65 403 THR B O 1
ATOM 6458 N N . VAL B 2 404 ? 24.289 86.296 106.427 1.00 27.23 404 VAL B N 1
ATOM 6459 C CA . VAL B 2 404 ? 24.302 87.728 106.690 1.00 29.48 404 VAL B CA 1
ATOM 6460 C C . VAL B 2 404 ? 22.964 88.429 106.485 1.00 30.42 404 VAL B C 1
ATOM 6461 O O . VAL B 2 404 ? 22.177 88.057 105.616 1.00 32.29 404 VAL B O 1
ATOM 6465 N N . TYR B 2 405 ? 22.725 89.449 107.306 1.00 30.84 405 TYR B N 1
ATOM 6466 C CA . TYR B 2 405 ? 21.511 90.253 107.248 1.00 30.98 405 TYR B CA 1
ATOM 6467 C C . TYR B 2 405 ? 20.239 89.500 107.598 1.00 31.55 405 TYR B C 1
ATOM 6468 O O . TYR B 2 405 ? 19.166 89.777 107.073 1.00 32.60 405 TYR B O 1
ATOM 6477 N N . PHE B 2 406 ? 20.376 88.539 108.502 1.00 31.67 406 PHE B N 1
ATOM 6478 C CA . PHE B 2 406 ? 19.249 87.758 108.979 1.00 31.60 406 PHE B CA 1
ATOM 6479 C C . PHE B 2 406 ? 19.648 87.174 110.331 1.00 30.44 406 PHE B C 1
ATOM 6480 O O . PHE B 2 406 ? 20.771 86.714 110.500 1.00 31.40 406 PHE B O 1
ATOM 6488 N N . PRO B 2 407 ? 18.738 87.204 111.318 1.00 30.52 407 PRO B N 1
ATOM 6489 C CA . PRO B 2 407 ? 17.381 87.752 111.215 1.00 32.13 407 PRO B CA 1
ATOM 6490 C C . PRO B 2 407 ? 17.334 89.273 111.060 1.00 33.88 407 PRO B C 1
ATOM 6491 O O . PRO B 2 407 ? 18.242 89.991 111.486 1.00 33.24 407 PRO B O 1
ATOM 6495 N N . LEU B 2 408 ? 16.260 89.746 110.437 1.00 34.99 408 LEU B N 1
ATOM 6496 C CA . LEU B 2 408 ? 16.057 91.163 110.178 1.00 35.53 408 LEU B CA 1
ATOM 6497 C C . LEU B 2 408 ? 15.989 92.065 111.411 1.00 35.39 408 LEU B C 1
ATOM 6498 O O . LEU B 2 408 ? 16.347 93.237 111.328 1.00 35.20 408 LEU B O 1
ATOM 6503 N N . ILE B 2 409 ? 15.538 91.535 112.545 1.00 34.51 409 ILE B N 1
ATOM 6504 C CA . ILE B 2 409 ? 15.438 92.349 113.754 1.00 35.36 409 ILE B CA 1
ATOM 6505 C C . ILE B 2 409 ? 16.788 92.790 114.325 1.00 35.92 409 ILE B C 1
ATOM 6506 O O . ILE B 2 409 ? 16.838 93.582 115.270 1.00 35.95 409 ILE B O 1
ATOM 6511 N N . VAL B 2 410 ? 17.877 92.273 113.758 1.00 35.15 410 VAL B N 1
ATOM 6512 C CA . VAL B 2 410 ? 19.227 92.644 114.194 1.00 31.94 410 VAL B CA 1
ATOM 6513 C C . VAL B 2 410 ? 19.933 93.232 112.988 1.00 30.37 410 VAL B C 1
ATOM 6514 O O . VAL B 2 410 ? 20.182 92.532 112.013 1.00 30.91 410 VAL B O 1
ATOM 6518 N N . LYS B 2 411 ? 20.245 94.519 113.051 1.00 29.85 411 LYS B N 1
ATOM 6519 C CA . LYS B 2 411 ? 20.908 95.183 111.938 1.00 31.29 411 LYS B CA 1
ATOM 6520 C C . LYS B 2 411 ? 22.352 94.716 111.770 1.00 29.10 411 LYS B C 1
ATOM 6521 O O . LYS B 2 411 ? 23.039 94.436 112.749 1.00 27.07 411 LYS B O 1
ATOM 6527 N N . GLU B 2 412 ? 22.792 94.626 110.517 1.00 28.39 412 GLU B N 1
ATOM 6528 C CA . GLU B 2 412 ? 24.151 94.206 110.194 1.00 31.46 412 GLU B CA 1
ATOM 6529 C C . GLU B 2 412 ? 24.423 92.826 110.806 1.00 31.43 412 GLU B C 1
ATOM 6530 O O . GLU B 2 412 ? 25.557 92.484 111.137 1.00 31.78 412 GLU B O 1
ATOM 6536 N N . ALA B 2 413 ? 23.359 92.040 110.932 1.00 30.46 413 ALA B N 1
ATOM 6537 C CA . ALA B 2 413 ? 23.412 90.714 111.524 1.00 28.86 413 ALA B CA 1
ATOM 6538 C C . ALA B 2 413 ? 24.312 89.675 110.856 1.00 28.87 413 ALA B C 1
ATOM 6539 O O . ALA B 2 413 ? 24.428 89.599 109.629 1.00 25.84 413 ALA B O 1
ATOM 6541 N N . LEU B 2 414 ? 24.935 88.867 111.706 1.00 26.99 414 LEU B N 1
ATOM 6542 C CA . LEU B 2 414 ? 25.804 87.782 111.280 1.00 27.72 414 LEU B CA 1
ATOM 6543 C C . LEU B 2 414 ? 25.265 86.559 112.022 1.00 27.60 414 LEU B C 1
ATOM 6544 O O . LEU B 2 414 ? 25.456 86.420 113.232 1.00 28.11 414 LEU B O 1
ATOM 6549 N N . MET B 2 415 ? 24.560 85.696 111.300 1.00 27.02 415 MET B N 1
ATOM 6550 C CA . MET B 2 415 ? 23.972 84.496 111.887 1.00 26.42 415 MET B CA 1
ATOM 6551 C C . MET B 2 415 ? 24.957 83.341 111.742 1.00 26.43 415 MET B C 1
ATOM 6552 O O . MET B 2 415 ? 25.108 82.780 110.656 1.00 26.50 415 MET B O 1
ATOM 6557 N N . VAL B 2 416 ? 25.605 82.994 112.854 1.00 24.68 416 VAL B N 1
ATOM 6558 C CA . VAL B 2 416 ? 26.630 81.956 112.904 1.00 24.48 416 VAL B CA 1
ATOM 6559 C C . VAL B 2 416 ? 26.215 80.579 113.435 1.00 24.18 416 VAL B C 1
ATOM 6560 O O . VAL B 2 416 ? 25.757 80.447 114.570 1.00 23.71 416 VAL B O 1
ATOM 6564 N N . GLU B 2 417 ? 26.403 79.556 112.605 1.00 23.48 417 GLU B N 1
ATOM 6565 C CA . GLU B 2 417 ? 26.078 78.176 112.970 1.00 23.39 417 GLU B CA 1
ATOM 6566 C C . GLU B 2 417 ? 27.237 77.275 112.530 1.00 22.15 417 GLU B C 1
ATOM 6567 O O . GLU B 2 417 ? 27.344 76.916 111.361 1.00 22.56 417 GLU B O 1
ATOM 6573 N N . PRO B 2 418 ? 28.124 76.904 113.464 1.00 21.74 418 PRO B N 1
ATOM 6574 C CA . PRO B 2 418 ? 29.279 76.046 113.163 1.00 21.32 418 PRO B CA 1
ATOM 6575 C C . PRO B 2 418 ? 29.030 74.543 112.988 1.00 21.56 418 PRO B C 1
ATOM 6576 O O . PRO B 2 418 ? 29.821 73.860 112.336 1.00 21.85 418 PRO B O 1
ATOM 6580 N N . THR B 2 419 ? 27.930 74.044 113.550 1.00 20.27 419 THR B N 1
ATOM 6581 C CA . THR B 2 419 ? 27.575 72.618 113.526 1.00 19.76 419 THR B CA 1
ATOM 6582 C C . THR B 2 419 ? 28.570 71.837 114.384 1.00 19.59 419 THR B C 1
ATOM 6583 O O . THR B 2 419 ? 29.658 72.324 114.707 1.00 16.47 419 THR B O 1
ATOM 6587 N N . GLU B 2 420 ? 28.186 70.612 114.723 1.00 19.65 420 GLU B N 1
ATOM 6588 C CA . GLU B 2 420 ? 28.979 69.738 115.573 1.00 19.76 420 GLU B CA 1
ATOM 6589 C C . GLU B 2 420 ? 30.231 69.129 114.948 1.00 19.57 420 GLU B C 1
ATOM 6590 O O . GLU B 2 420 ? 31.104 68.651 115.670 1.00 17.83 420 GLU B O 1
ATOM 6596 N N . THR B 2 421 ? 30.331 69.143 113.621 1.00 18.73 421 THR B N 1
ATOM 6597 C CA . THR B 2 421 ? 31.486 68.534 112.983 1.00 18.62 421 THR B CA 1
ATOM 6598 C C . THR B 2 421 ? 32.734 69.407 112.843 1.00 20.69 421 THR B C 1
ATOM 6599 O O . THR B 2 421 ? 33.782 68.915 112.436 1.00 23.55 421 THR B O 1
ATOM 6603 N N . GLU B 2 422 ? 32.645 70.685 113.196 1.00 20.96 422 GLU B N 1
ATOM 6604 C CA . GLU B 2 422 ? 33.815 71.557 113.113 1.00 23.06 422 GLU B CA 1
ATOM 6605 C C . GLU B 2 422 ? 34.661 71.451 114.389 1.00 24.50 422 GLU B C 1
ATOM 6606 O O . GLU B 2 422 ? 34.134 71.402 115.503 1.00 26.28 422 GLU B O 1
ATOM 6612 N N . ALA B 2 423 ? 35.979 71.421 114.213 1.00 24.07 423 ALA B N 1
ATOM 6613 C CA . ALA B 2 423 ? 36.914 71.294 115.325 1.00 22.27 423 ALA B CA 1
ATOM 6614 C C . ALA B 2 423 ? 37.137 72.584 116.101 1.00 22.38 423 ALA B C 1
ATOM 6615 O O . ALA B 2 423 ? 36.986 73.678 115.567 1.00 22.49 423 ALA B O 1
ATOM 6617 N N . LYS B 2 424 ? 37.511 72.432 117.368 1.00 22.42 424 LYS B N 1
ATOM 6618 C CA . LYS B 2 424 ? 37.773 73.551 118.265 1.00 22.61 424 LYS B CA 1
ATOM 6619 C C . LYS B 2 424 ? 38.771 74.557 117.688 1.00 23.41 424 LYS B C 1
ATOM 6620 O O . LYS B 2 424 ? 38.529 75.771 117.724 1.00 22.34 424 LYS B O 1
ATOM 6626 N N . GLU B 2 425 ? 39.881 74.059 117.148 1.00 22.45 425 GLU B N 1
ATOM 6627 C CA . GLU B 2 425 ? 40.897 74.940 116.582 1.00 23.28 425 GLU B CA 1
ATOM 6628 C C . GLU B 2 425 ? 40.396 75.667 115.331 1.00 23.23 425 GLU B C 1
ATOM 6629 O O . GLU B 2 425 ? 40.897 76.737 114.991 1.00 23.55 425 GLU B O 1
ATOM 6635 N N . THR B 2 426 ? 39.415 75.090 114.643 1.00 22.38 426 THR B N 1
ATOM 6636 C CA . THR B 2 426 ? 38.867 75.733 113.454 1.00 20.80 426 THR B CA 1
ATOM 6637 C C . THR B 2 426 ? 38.000 76.908 113.880 1.00 21.83 426 THR B C 1
ATOM 6638 O O . THR B 2 426 ? 38.001 77.966 113.237 1.00 21.06 426 THR B O 1
ATOM 6642 N N . LEU B 2 427 ? 37.263 76.730 114.971 1.00 20.36 427 LEU B N 1
ATOM 6643 C CA . LEU B 2 427 ? 36.422 77.804 115.479 1.00 20.61 427 LEU B CA 1
ATOM 6644 C C . LEU B 2 427 ? 37.340 78.984 115.848 1.00 21.50 427 LEU B C 1
ATOM 6645 O O . LEU B 2 427 ? 37.062 80.140 115.526 1.00 20.88 427 LEU B O 1
ATOM 6650 N N . GLU B 2 428 ? 38.450 78.674 116.508 1.00 23.79 428 GLU B N 1
ATOM 6651 C CA . GLU B 2 428 ? 39.415 79.689 116.926 1.00 24.50 428 GLU B CA 1
ATOM 6652 C C . GLU B 2 428 ? 40.036 80.395 115.726 1.00 23.43 428 GLU B C 1
ATOM 6653 O O . GLU B 2 428 ? 40.118 81.624 115.700 1.00 22.67 428 GLU B O 1
ATOM 6659 N N . ALA B 2 429 ? 40.462 79.626 114.730 1.00 22.50 429 ALA B N 1
ATOM 6660 C CA . ALA B 2 429 ? 41.046 80.214 113.530 1.00 21.91 429 ALA B CA 1
ATOM 6661 C C . ALA B 2 429 ? 40.032 81.176 112.897 1.00 21.71 429 ALA B C 1
ATOM 6662 O O . ALA B 2 429 ? 40.386 82.272 112.474 1.00 24.82 429 ALA B O 1
ATOM 6664 N N . PHE B 2 430 ? 38.771 80.765 112.837 1.00 21.83 430 PHE B N 1
ATOM 6665 C CA . PHE B 2 430 ? 37.724 81.608 112.275 1.00 21.10 430 PHE B CA 1
ATOM 6666 C C . PHE B 2 430 ? 37.591 82.890 113.097 1.00 22.02 430 PHE B C 1
ATOM 6667 O O . PHE B 2 430 ? 37.541 83.990 112.544 1.00 22.44 430 PHE B O 1
ATOM 6675 N N . ALA B 2 431 ? 37.532 82.741 114.420 1.00 20.95 431 ALA B N 1
ATOM 6676 C CA . ALA B 2 431 ? 37.411 83.890 115.309 1.00 20.58 431 ALA B CA 1
ATOM 6677 C C . ALA B 2 431 ? 38.580 84.849 115.107 1.00 21.94 431 ALA B C 1
ATOM 6678 O O . ALA B 2 431 ? 38.398 86.061 115.131 1.00 22.24 431 ALA B O 1
ATOM 6680 N N . GLU B 2 432 ? 39.775 84.298 114.914 1.00 24.01 432 GLU B N 1
ATOM 6681 C CA . GLU B 2 432 ? 40.975 85.093 114.685 1.00 25.31 432 GLU B CA 1
ATOM 6682 C C . GLU B 2 432 ? 40.788 85.948 113.435 1.00 25.14 432 GLU B C 1
ATOM 6683 O O . GLU B 2 432 ? 41.136 87.131 113.418 1.00 23.95 432 GLU B O 1
ATOM 6689 N N . ALA B 2 433 ? 40.235 85.336 112.391 1.00 25.22 433 ALA B N 1
ATOM 6690 C CA . ALA B 2 433 ? 39.985 86.021 111.128 1.00 25.05 433 ALA B CA 1
ATOM 6691 C C . ALA B 2 433 ? 38.931 87.112 111.291 1.00 25.85 433 ALA B C 1
ATOM 6692 O O . ALA B 2 433 ? 39.080 88.210 110.753 1.00 26.61 433 ALA B O 1
ATOM 6694 N N . MET B 2 434 ? 37.861 86.811 112.020 1.00 26.09 434 MET B N 1
ATOM 6695 C CA . MET B 2 434 ? 36.806 87.798 112.244 1.00 27.98 434 MET B CA 1
ATOM 6696 C C . MET B 2 434 ? 37.373 88.993 113.008 1.00 27.84 434 MET B C 1
ATOM 6697 O O . MET B 2 434 ? 36.995 90.134 112.756 1.00 28.59 434 MET B O 1
ATOM 6702 N N . GLY B 2 435 ? 38.283 88.715 113.941 1.00 27.66 435 GLY B N 1
ATOM 6703 C CA . GLY B 2 435 ? 38.900 89.763 114.735 1.00 26.51 435 GLY B CA 1
ATOM 6704 C C . GLY B 2 435 ? 39.882 90.609 113.942 1.00 27.31 435 GLY B C 1
ATOM 6705 O O . GLY B 2 435 ? 39.866 91.835 114.038 1.00 27.19 435 GLY B O 1
ATOM 6706 N N . ALA B 2 436 ? 40.735 89.956 113.156 1.00 27.31 436 ALA B N 1
ATOM 6707 C CA . ALA B 2 436 ? 41.724 90.658 112.344 1.00 27.57 436 ALA B CA 1
ATOM 6708 C C . ALA B 2 436 ? 41.071 91.612 111.341 1.00 28.92 436 ALA B C 1
ATOM 6709 O O . ALA B 2 436 ? 41.676 92.610 110.945 1.00 29.67 436 ALA B O 1
ATOM 6711 N N . LEU B 2 437 ? 39.842 91.306 110.933 1.00 29.61 437 LEU B N 1
ATOM 6712 C CA . LEU B 2 437 ? 39.130 92.148 109.973 1.00 29.75 437 LEU B CA 1
ATOM 6713 C C . LEU B 2 437 ? 38.775 93.503 110.576 1.00 30.82 437 LEU B C 1
ATOM 6714 O O . LEU B 2 437 ? 38.848 94.525 109.894 1.00 31.51 437 LEU B O 1
ATOM 6719 N N . LEU B 2 438 ? 38.406 93.515 111.853 1.00 31.66 438 LEU B N 1
ATOM 6720 C CA . LEU B 2 438 ? 38.058 94.765 112.528 1.00 33.86 438 LEU B CA 1
ATOM 6721 C C . LEU B 2 438 ? 39.261 95.699 112.666 1.00 35.14 438 LEU B C 1
ATOM 6722 O O . LEU B 2 438 ? 39.108 96.871 113.014 1.00 36.34 438 LEU B O 1
ATOM 6727 N N . LYS B 2 439 ? 40.454 95.181 112.394 1.00 36.31 439 LYS B N 1
ATOM 6728 C CA . LYS B 2 439 ? 41.669 95.982 112.502 1.00 38.34 439 LYS B CA 1
ATOM 6729 C C . LYS B 2 439 ? 42.142 96.452 111.126 1.00 39.32 439 LYS B C 1
ATOM 6730 O O . LYS B 2 439 ? 43.052 97.275 111.015 1.00 37.98 439 LYS B O 1
ATOM 6736 N N . LYS B 2 440 ? 41.515 95.919 110.083 1.00 40.38 440 LYS B N 1
ATOM 6737 C CA . LYS B 2 440 ? 41.854 96.274 108.711 1.00 41.80 440 LYS B CA 1
ATOM 6738 C C . LYS B 2 440 ? 41.324 97.666 108.368 1.00 41.47 440 LYS B C 1
ATOM 6739 O O . LYS B 2 440 ? 40.254 98.066 108.836 1.00 39.95 440 LYS B O 1
ATOM 6745 N N . PRO B 2 441 ? 42.070 98.430 107.553 1.00 42.22 441 PRO B N 1
ATOM 6746 C CA . PRO B 2 441 ? 41.596 99.769 107.192 1.00 43.59 441 PRO B CA 1
ATOM 6747 C C . PRO B 2 441 ? 40.257 99.678 106.460 1.00 44.65 441 PRO B C 1
ATOM 6748 O O . PRO B 2 441 ? 39.945 98.658 105.850 1.00 44.41 441 PRO B O 1
ATOM 6752 N N . LYS B 2 442 ? 39.467 100.743 106.529 1.00 46.33 442 LYS B N 1
ATOM 6753 C CA . LYS B 2 442 ? 38.155 100.772 105.891 1.00 47.60 442 LYS B CA 1
ATOM 6754 C C . LYS B 2 442 ? 38.196 100.504 104.389 1.00 47.62 442 LYS B C 1
ATOM 6755 O O . LYS B 2 442 ? 37.341 99.795 103.857 1.00 47.39 442 LYS B O 1
ATOM 6761 N N . GLU B 2 443 ? 39.185 101.069 103.705 1.00 47.16 443 GLU B N 1
ATOM 6762 C CA . GLU B 2 443 ? 39.296 100.882 102.266 1.00 46.96 443 GLU B CA 1
ATOM 6763 C C . GLU B 2 443 ? 39.596 99.427 101.920 1.00 44.78 443 GLU B C 1
ATOM 6764 O O . GLU B 2 443 ? 38.992 98.866 101.006 1.00 45.02 443 GLU B O 1
ATOM 6770 N N . TRP B 2 444 ? 40.526 98.816 102.649 1.00 41.76 444 TRP B N 1
ATOM 6771 C CA . TRP B 2 444 ? 40.892 97.425 102.396 1.00 39.07 444 TRP B CA 1
ATOM 6772 C C . TRP B 2 444 ? 39.655 96.533 102.487 1.00 37.69 444 TRP B C 1
ATOM 6773 O O . TRP B 2 444 ? 39.479 95.605 101.702 1.00 36.48 444 TRP B O 1
ATOM 6784 N N . LEU B 2 445 ? 38.798 96.844 103.453 1.00 36.60 445 LEU B N 1
ATOM 6785 C CA . LEU B 2 445 ? 37.579 96.094 103.706 1.00 36.01 445 LEU B CA 1
ATOM 6786 C C . LEU B 2 445 ? 36.516 96.300 102.626 1.00 35.68 445 LEU B C 1
ATOM 6787 O O . LEU B 2 445 ? 35.934 95.337 102.126 1.00 34.91 445 LEU B O 1
ATOM 6792 N N . GLU B 2 446 ? 36.267 97.557 102.269 1.00 35.94 446 GLU B N 1
ATOM 6793 C CA . GLU B 2 446 ? 35.263 97.896 101.261 1.00 34.85 446 GLU B CA 1
ATOM 6794 C C . GLU B 2 446 ? 35.647 97.482 99.846 1.00 33.43 446 GLU B C 1
ATOM 6795 O O . GLU B 2 446 ? 34.830 97.564 98.929 1.00 32.29 446 GLU B O 1
ATOM 6801 N N . ASN B 2 447 ? 36.887 97.038 99.670 1.00 31.76 447 ASN B N 1
ATOM 6802 C CA . ASN B 2 447 ? 37.357 96.614 98.359 1.00 31.44 447 ASN B CA 1
ATOM 6803 C C . ASN B 2 447 ? 37.805 95.156 98.311 1.00 31.07 447 ASN B C 1
ATOM 6804 O O . ASN B 2 447 ? 38.484 94.737 97.373 1.00 30.21 447 ASN B O 1
ATOM 6809 N N . ALA B 2 448 ? 37.421 94.385 99.323 1.00 30.05 448 ALA B N 1
ATOM 6810 C CA . ALA B 2 448 ? 37.762 92.969 99.377 1.00 29.61 448 ALA B CA 1
ATOM 6811 C C . ALA B 2 448 ? 36.670 92.209 98.621 1.00 29.53 448 ALA B C 1
ATOM 6812 O O . ALA B 2 448 ? 35.536 92.688 98.516 1.00 30.28 448 ALA B O 1
ATOM 6814 N N . PRO B 2 449 ? 36.990 91.015 98.088 1.00 29.09 449 PRO B N 1
ATOM 6815 C CA . PRO B 2 449 ? 38.276 90.308 98.131 1.00 27.82 449 PRO B CA 1
ATOM 6816 C C . PRO B 2 449 ? 39.259 90.777 97.065 1.00 26.19 449 PRO B C 1
ATOM 6817 O O . PRO B 2 449 ? 38.980 91.698 96.302 1.00 26.41 449 PRO B O 1
ATOM 6821 N N . TYR B 2 450 ? 40.402 90.107 97.002 1.00 26.70 450 TYR B N 1
ATOM 6822 C CA . TYR B 2 450 ? 41.444 90.453 96.043 1.00 27.60 450 TYR B CA 1
ATOM 6823 C C . TYR B 2 450 ? 42.044 89.229 95.355 1.00 27.08 450 TYR B C 1
ATOM 6824 O O . TYR B 2 450 ? 42.418 89.300 94.187 1.00 27.50 450 TYR B O 1
ATOM 6833 N N . SER B 2 451 ? 42.133 88.114 96.077 1.00 26.93 451 SER B N 1
ATOM 6834 C CA . SER B 2 451 ? 42.744 86.890 95.544 1.00 30.05 451 SER B CA 1
ATOM 6835 C C . SER B 2 451 ? 41.789 85.826 95.010 1.00 30.04 451 SER B C 1
ATOM 6836 O O . SER B 2 451 ? 42.228 84.834 94.420 1.00 29.53 451 SER B O 1
ATOM 6839 N N . THR B 2 452 ? 40.495 86.016 95.233 1.00 30.07 452 THR B N 1
ATOM 6840 C CA . THR B 2 452 ? 39.500 85.059 94.779 1.00 29.92 452 THR B CA 1
ATOM 6841 C C . THR B 2 452 ? 39.415 85.094 93.257 1.00 30.07 452 THR B C 1
ATOM 6842 O O . THR B 2 452 ? 39.787 86.092 92.637 1.00 30.16 452 THR B O 1
ATOM 6846 N N . PRO B 2 453 ? 38.937 83.998 92.635 1.00 30.00 453 PRO B N 1
ATOM 6847 C CA . PRO B 2 453 ? 38.813 83.911 91.172 1.00 29.47 453 PRO B CA 1
ATOM 6848 C C . PRO B 2 453 ? 38.242 85.160 90.507 1.00 27.78 453 PRO B C 1
ATOM 6849 O O . PRO B 2 453 ? 38.549 85.462 89.360 1.00 26.93 453 PRO B O 1
ATOM 6853 N N . VAL B 2 454 ? 37.423 85.890 91.246 1.00 28.80 454 VAL B N 1
ATOM 6854 C CA . VAL B 2 454 ? 36.839 87.122 90.748 1.00 29.94 454 VAL B CA 1
ATOM 6855 C C . VAL B 2 454 ? 36.633 87.997 91.972 1.00 29.28 454 VAL B C 1
ATOM 6856 O O . VAL B 2 454 ? 36.396 87.481 93.060 1.00 30.23 454 VAL B O 1
ATOM 6860 N N . ARG B 2 455 ? 36.743 89.311 91.815 1.00 29.87 455 ARG B N 1
ATOM 6861 C CA . ARG B 2 455 ? 36.548 90.194 92.954 1.00 28.83 455 ARG B CA 1
ATOM 6862 C C . ARG B 2 455 ? 35.089 90.601 93.048 1.00 29.30 455 ARG B C 1
ATOM 6863 O O . ARG B 2 455 ? 34.245 90.059 92.332 1.00 30.07 455 ARG B O 1
ATOM 6871 N N . ARG B 2 456 ? 34.786 91.539 93.938 1.00 29.37 456 ARG B N 1
ATOM 6872 C CA . ARG B 2 456 ? 33.416 91.985 94.132 1.00 29.38 456 ARG B CA 1
ATOM 6873 C C . ARG B 2 456 ? 32.726 92.204 92.790 1.00 31.13 456 ARG B C 1
ATOM 6874 O O . ARG B 2 456 ? 33.280 92.851 91.901 1.00 31.18 456 ARG B O 1
ATOM 6882 N N . LEU B 2 457 ? 31.519 91.653 92.650 1.00 33.22 457 LEU B N 1
ATOM 6883 C CA . LEU B 2 457 ? 30.756 91.743 91.404 1.00 34.70 457 LEU B CA 1
ATOM 6884 C C . LEU B 2 457 ? 29.742 92.877 91.281 1.00 36.14 457 LEU B C 1
ATOM 6885 O O . LEU B 2 457 ? 29.056 93.234 92.239 1.00 36.76 457 LEU B O 1
ATOM 6890 N N . ASP B 2 458 ? 29.652 93.418 90.069 1.00 38.39 458 ASP B N 1
ATOM 6891 C CA . ASP B 2 458 ? 28.736 94.505 89.750 1.00 39.45 458 ASP B CA 1
ATOM 6892 C C . ASP B 2 458 ? 27.303 93.984 89.820 1.00 41.32 458 ASP B C 1
ATOM 6893 O O . ASP B 2 458 ? 26.739 93.567 88.806 1.00 39.74 458 ASP B O 1
ATOM 6898 N N . GLU B 2 459 ? 26.715 94.009 91.011 1.00 42.71 459 GLU B N 1
ATOM 6899 C CA . GLU B 2 459 ? 25.351 93.532 91.179 1.00 45.28 459 GLU B CA 1
ATOM 6900 C C . GLU B 2 459 ? 24.331 94.440 90.492 1.00 46.69 459 GLU B C 1
ATOM 6901 O O . GLU B 2 459 ? 23.221 94.009 90.164 1.00 46.09 459 GLU B O 1
ATOM 6907 N N . LEU B 2 460 ? 24.712 95.692 90.261 1.00 47.21 460 LEU B N 1
ATOM 6908 C CA . LEU B 2 460 ? 23.818 96.639 89.611 1.00 47.65 460 LEU B CA 1
ATOM 6909 C C . LEU B 2 460 ? 23.676 96.341 88.122 1.00 47.55 460 LEU B C 1
ATOM 6910 O O . LEU B 2 460 ? 22.563 96.348 87.591 1.00 48.26 460 LEU B O 1
ATOM 6915 N N . ARG B 2 461 ? 24.795 96.073 87.450 1.00 46.18 461 ARG B N 1
ATOM 6916 C CA . ARG B 2 461 ? 24.747 95.762 86.025 1.00 43.99 461 ARG B CA 1
ATOM 6917 C C . ARG B 2 461 ? 23.970 94.471 85.827 1.00 42.47 461 ARG B C 1
ATOM 6918 O O . ARG B 2 461 ? 23.258 94.311 84.836 1.00 43.48 461 ARG B O 1
ATOM 6926 N N . ALA B 2 462 ? 24.109 93.552 86.775 1.00 40.31 462 ALA B N 1
ATOM 6927 C CA . ALA B 2 462 ? 23.418 92.271 86.699 1.00 41.35 462 ALA B CA 1
ATOM 6928 C C . ALA B 2 462 ? 21.904 92.451 86.788 1.00 41.41 462 ALA B C 1
ATOM 6929 O O . ALA B 2 462 ? 21.143 91.652 86.238 1.00 40.97 462 ALA B O 1
ATOM 6931 N N . ASN B 2 463 ? 21.468 93.504 87.475 1.00 41.24 463 ASN B N 1
ATOM 6932 C CA . ASN B 2 463 ? 20.043 93.763 87.618 1.00 42.03 463 ASN B CA 1
ATOM 6933 C C . ASN B 2 463 ? 19.457 94.666 86.537 1.00 42.67 463 ASN B C 1
ATOM 6934 O O . ASN B 2 463 ? 18.320 94.460 86.108 1.00 42.46 463 ASN B O 1
ATOM 6939 N N . LYS B 2 464 ? 20.225 95.652 86.087 1.00 43.76 464 LYS B N 1
ATOM 6940 C CA . LYS B 2 464 ? 19.743 96.565 85.055 1.00 45.59 464 LYS B CA 1
ATOM 6941 C C . LYS B 2 464 ? 20.069 96.087 83.647 1.00 45.34 464 LYS B C 1
ATOM 6942 O O . LYS B 2 464 ? 19.337 96.378 82.707 1.00 45.91 464 LYS B O 1
ATOM 6948 N N . HIS B 2 465 ? 21.166 95.351 83.502 1.00 46.32 465 HIS B N 1
ATOM 6949 C CA . HIS B 2 465 ? 21.568 94.825 82.198 1.00 46.64 465 HIS B CA 1
ATOM 6950 C C . HIS B 2 465 ? 21.782 93.318 82.288 1.00 44.86 465 HIS B C 1
ATOM 6951 O O . HIS B 2 465 ? 22.849 92.811 81.937 1.00 45.67 465 HIS B O 1
ATOM 6958 N N . PRO B 2 466 ? 20.762 92.581 82.757 1.00 42.86 466 PRO B N 1
ATOM 6959 C CA . PRO B 2 466 ? 20.855 91.127 82.892 1.00 41.79 466 PRO B CA 1
ATOM 6960 C C . PRO B 2 466 ? 21.080 90.373 81.590 1.00 40.54 466 PRO B C 1
ATOM 6961 O O . PRO B 2 466 ? 20.510 90.704 80.549 1.00 40.82 466 PRO B O 1
ATOM 6965 N N . LYS B 2 467 ? 21.933 89.359 81.671 1.00 38.61 467 LYS B N 1
ATOM 6966 C CA . LYS B 2 467 ? 22.256 88.500 80.543 1.00 35.74 467 LYS B CA 1
ATOM 6967 C C . LYS B 2 467 ? 21.993 87.124 81.136 1.00 34.43 467 LYS B C 1
ATOM 6968 O O . LYS B 2 467 ? 22.841 86.565 81.818 1.00 34.62 467 LYS B O 1
ATOM 6974 N N . LEU B 2 468 ? 20.803 86.591 80.888 1.00 33.91 468 LEU B N 1
ATOM 6975 C CA . LEU B 2 468 ? 20.412 85.306 81.451 1.00 33.64 468 LEU B CA 1
ATOM 6976 C C . LEU B 2 468 ? 20.857 84.034 80.723 1.00 32.23 468 LEU B C 1
ATOM 6977 O O . LEU B 2 468 ? 20.757 82.943 81.278 1.00 31.98 468 LEU B O 1
ATOM 6982 N N . THR B 2 469 ? 21.330 84.159 79.489 1.00 30.13 469 THR B N 1
ATOM 6983 C CA . THR B 2 469 ? 21.806 82.994 78.750 1.00 28.65 469 THR B CA 1
ATOM 6984 C C . THR B 2 469 ? 22.965 83.402 77.861 1.00 28.49 469 THR B C 1
ATOM 6985 O O . THR B 2 469 ? 23.162 84.583 77.581 1.00 27.68 469 THR B O 1
ATOM 6989 N N . TYR B 2 470 ? 23.742 82.423 77.426 1.00 28.60 470 TYR B N 1
ATOM 6990 C CA . TYR B 2 470 ? 24.876 82.705 76.564 1.00 28.72 470 TYR B CA 1
ATOM 6991 C C . TYR B 2 470 ? 24.447 83.421 75.274 1.00 31.11 470 TYR B C 1
ATOM 6992 O O . TYR B 2 470 ? 25.147 84.314 74.789 1.00 30.17 470 TYR B O 1
ATOM 7001 N N . PHE B 2 471 ? 23.294 83.033 74.728 1.00 32.81 471 PHE B N 1
ATOM 7002 C CA . PHE B 2 471 ? 22.796 83.620 73.482 1.00 34.57 471 PHE B CA 1
ATOM 7003 C C . PHE B 2 471 ? 21.927 84.863 73.661 1.00 37.65 471 PHE B C 1
ATOM 7004 O O . PHE B 2 471 ? 21.470 85.447 72.678 1.00 37.04 471 PHE B O 1
ATOM 7012 N N . ASP B 2 472 ? 21.707 85.259 74.911 1.00 41.37 472 ASP B N 1
ATOM 7013 C CA . ASP B 2 472 ? 20.909 86.434 75.241 1.00 45.98 472 ASP B CA 1
ATOM 7014 C C . ASP B 2 472 ? 20.512 87.269 74.027 1.00 49.27 472 ASP B C 1
ATOM 7015 O O . ASP B 2 472 ? 19.299 87.314 73.708 1.00 50.12 472 ASP B O 1
ATOM 7020 N N . MET C 1 1 ? 33.405 53.149 69.700 1.00 38.03 1 MET C N 1
ATOM 7021 C CA . MET C 1 1 ? 33.412 54.631 69.853 1.00 39.37 1 MET C CA 1
ATOM 7022 C C . MET C 1 1 ? 34.825 55.119 70.197 1.00 37.76 1 MET C C 1
ATOM 7023 O O . MET C 1 1 ? 35.696 54.311 70.488 1.00 40.07 1 MET C O 1
ATOM 7028 N N . ASP C 1 2 ? 35.058 56.428 70.154 1.00 37.21 2 ASP C N 1
ATOM 7029 C CA . ASP C 1 2 ? 36.389 56.959 70.447 1.00 36.18 2 ASP C CA 1
ATOM 7030 C C . ASP C 1 2 ? 36.375 58.214 71.322 1.00 32.62 2 ASP C C 1
ATOM 7031 O O . ASP C 1 2 ? 35.332 58.830 71.522 1.00 32.74 2 ASP C O 1
ATOM 7036 N N . TYR C 1 3 ? 37.549 58.587 71.828 1.00 27.51 3 TYR C N 1
ATOM 7037 C CA . TYR C 1 3 ? 37.690 59.761 72.682 1.00 25.06 3 TYR C CA 1
ATOM 7038 C C . TYR C 1 3 ? 38.385 60.915 71.964 1.00 24.55 3 TYR C C 1
ATOM 7039 O O . TYR C 1 3 ? 38.770 61.906 72.578 1.00 25.06 3 TYR C O 1
ATOM 7048 N N . THR C 1 4 ? 38.530 60.768 70.655 1.00 23.11 4 THR C N 1
ATOM 7049 C CA . THR C 1 4 ? 39.167 61.760 69.805 1.00 22.86 4 THR C CA 1
ATOM 7050 C C . THR C 1 4 ? 38.279 62.990 69.625 1.00 22.84 4 THR C C 1
ATOM 7051 O O . THR C 1 4 ? 37.080 62.867 69.372 1.00 22.11 4 THR C O 1
ATOM 7055 N N . PRO C 1 5 ? 38.856 64.197 69.765 1.00 22.53 5 PRO C N 1
ATOM 7056 C CA . PRO C 1 5 ? 38.091 65.440 69.613 1.00 23.34 5 PRO C CA 1
ATOM 7057 C C . PRO C 1 5 ? 38.070 66.025 68.199 1.00 21.25 5 PRO C C 1
ATOM 7058 O O . PRO C 1 5 ? 37.274 66.906 67.900 1.00 20.68 5 PRO C O 1
ATOM 7062 N N . HIS C 1 6 ? 38.939 65.529 67.331 1.00 22.13 6 HIS C N 1
ATOM 7063 C CA . HIS C 1 6 ? 39.032 66.057 65.970 1.00 23.54 6 HIS C CA 1
ATOM 7064 C C . HIS C 1 6 ? 37.808 65.888 65.077 1.00 22.77 6 HIS C C 1
ATOM 7065 O O . HIS C 1 6 ? 37.264 64.794 64.944 1.00 23.35 6 HIS C O 1
ATOM 7072 N N . THR C 1 7 ? 37.386 66.985 64.463 1.00 23.27 7 THR C N 1
ATOM 7073 C CA . THR C 1 7 ? 36.267 66.939 63.534 1.00 25.24 7 THR C CA 1
ATOM 7074 C C . THR C 1 7 ? 36.899 66.804 62.146 1.00 26.02 7 THR C C 1
ATOM 7075 O O . THR C 1 7 ? 38.098 67.047 61.968 1.00 23.40 7 THR C O 1
ATOM 7079 N N . GLU C 1 8 ? 36.090 66.433 61.165 1.00 27.95 8 GLU C N 1
ATOM 7080 C CA . GLU C 1 8 ? 36.585 66.262 59.810 1.00 30.69 8 GLU C CA 1
ATOM 7081 C C . GLU C 1 8 ? 37.356 67.442 59.219 1.00 30.25 8 GLU C C 1
ATOM 7082 O O . GLU C 1 8 ? 38.459 67.247 58.699 1.00 27.42 8 GLU C O 1
ATOM 7088 N N . GLU C 1 9 ? 36.804 68.653 59.289 1.00 31.08 9 GLU C N 1
ATOM 7089 C CA . GLU C 1 9 ? 37.521 69.800 58.734 1.00 33.74 9 GLU C CA 1
ATOM 7090 C C . GLU C 1 9 ? 38.792 70.083 59.533 1.00 33.16 9 GLU C C 1
ATOM 7091 O O . GLU C 1 9 ? 39.803 70.508 58.970 1.00 32.77 9 GLU C O 1
ATOM 7097 N N . GLU C 1 10 ? 38.745 69.840 60.842 1.00 32.67 10 GLU C N 1
ATOM 7098 C CA . GLU C 1 10 ? 39.919 70.050 61.683 1.00 32.49 10 GLU C CA 1
ATOM 7099 C C . GLU C 1 10 ? 41.044 69.103 61.243 1.00 31.36 10 GLU C C 1
ATOM 7100 O O . GLU C 1 10 ? 42.205 69.506 61.144 1.00 29.78 10 GLU C O 1
ATOM 7106 N N . ILE C 1 11 ? 40.691 67.848 60.969 1.00 29.65 11 ILE C N 1
ATOM 7107 C CA . ILE C 1 11 ? 41.664 66.857 60.528 1.00 28.70 11 ILE C CA 1
ATOM 7108 C C . ILE C 1 11 ? 42.259 67.242 59.177 1.00 29.92 11 ILE C C 1
ATOM 7109 O O . ILE C 1 11 ? 43.467 67.140 58.964 1.00 30.13 11 ILE C O 1
ATOM 7114 N N . ARG C 1 12 ? 41.402 67.683 58.263 1.00 30.28 12 ARG C N 1
ATOM 7115 C CA . ARG C 1 12 ? 41.849 68.082 56.936 1.00 32.21 12 ARG C CA 1
ATOM 7116 C C . ARG C 1 12 ? 42.831 69.251 56.999 1.00 31.91 12 ARG C C 1
ATOM 7117 O O . ARG C 1 12 ? 43.902 69.205 56.396 1.00 31.76 12 ARG C O 1
ATOM 7125 N N . GLU C 1 13 ? 42.472 70.295 57.734 1.00 31.31 13 GLU C N 1
ATOM 7126 C CA . GLU C 1 13 ? 43.341 71.455 57.855 1.00 31.66 13 GLU C CA 1
ATOM 7127 C C . GLU C 1 13 ? 44.693 71.082 58.471 1.00 31.01 13 GLU C C 1
ATOM 7128 O O . GLU C 1 13 ? 45.743 71.492 57.975 1.00 31.12 13 GLU C O 1
ATOM 7134 N N . MET C 1 14 ? 44.664 70.311 59.555 1.00 29.06 14 MET C N 1
ATOM 7135 C CA . MET C 1 14 ? 45.893 69.902 60.222 1.00 27.45 14 MET C CA 1
ATOM 7136 C C . MET C 1 14 ? 46.769 69.115 59.247 1.00 27.32 14 MET C C 1
ATOM 7137 O O . MET C 1 14 ? 47.990 69.285 59.209 1.00 24.46 14 MET C O 1
ATOM 7142 N N . LEU C 1 15 ? 46.140 68.258 58.453 1.00 27.36 15 LEU C N 1
ATOM 7143 C CA . LEU C 1 15 ? 46.874 67.484 57.466 1.00 26.99 15 LEU C CA 1
ATOM 7144 C C . LEU C 1 15 ? 47.533 68.434 56.463 1.00 26.75 15 LEU C C 1
ATOM 7145 O O . LEU C 1 15 ? 48.701 68.270 56.124 1.00 27.04 15 LEU C O 1
ATOM 7150 N N . ARG C 1 16 ? 46.792 69.437 55.998 1.00 27.11 16 ARG C N 1
ATOM 7151 C CA . ARG C 1 16 ? 47.351 70.393 55.040 1.00 27.57 16 ARG C CA 1
ATOM 7152 C C . ARG C 1 16 ? 48.520 71.155 55.649 1.00 27.46 16 ARG C C 1
ATOM 7153 O O . ARG C 1 16 ? 49.473 71.494 54.950 1.00 27.07 16 ARG C O 1
ATOM 7161 N N . ARG C 1 17 ? 48.442 71.426 56.950 1.00 26.37 17 ARG C N 1
ATOM 7162 C CA . ARG C 1 17 ? 49.500 72.157 57.638 1.00 25.67 17 ARG C CA 1
ATOM 7163 C C . ARG C 1 17 ? 50.763 71.326 57.867 1.00 23.88 17 ARG C C 1
ATOM 7164 O O . ARG C 1 17 ? 51.843 71.884 58.015 1.00 24.56 17 ARG C O 1
ATOM 7172 N N . VAL C 1 18 ? 50.631 70.000 57.902 1.00 22.83 18 VAL C N 1
ATOM 7173 C CA . VAL C 1 18 ? 51.793 69.128 58.098 1.00 21.12 18 VAL C CA 1
ATOM 7174 C C . VAL C 1 18 ? 52.215 68.477 56.781 1.00 21.65 18 VAL C C 1
ATOM 7175 O O . VAL C 1 18 ? 53.114 67.635 56.756 1.00 23.32 18 VAL C O 1
ATOM 7179 N N . GLY C 1 19 ? 51.557 68.869 55.695 1.00 22.13 19 GLY C N 1
ATOM 7180 C CA . GLY C 1 19 ? 51.883 68.334 54.382 1.00 23.07 19 GLY C CA 1
ATOM 7181 C C . GLY C 1 19 ? 51.592 66.860 54.151 1.00 24.94 19 GLY C C 1
ATOM 7182 O O . GLY C 1 19 ? 52.351 66.184 53.460 1.00 25.59 19 GLY C O 1
ATOM 7183 N N . ALA C 1 20 ? 50.508 66.350 54.730 1.00 26.02 20 ALA C N 1
ATOM 7184 C CA . ALA C 1 20 ? 50.145 64.953 54.543 1.00 26.72 20 ALA C CA 1
ATOM 7185 C C . ALA C 1 20 ? 48.835 64.913 53.772 1.00 28.24 20 ALA C C 1
ATOM 7186 O O . ALA C 1 20 ? 47.963 65.754 53.979 1.00 29.34 20 ALA C O 1
ATOM 7188 N N . ALA C 1 21 ? 48.705 63.941 52.877 1.00 29.24 21 ALA C N 1
ATOM 7189 C CA . ALA C 1 21 ? 47.509 63.806 52.053 1.00 31.92 21 ALA C CA 1
ATOM 7190 C C . ALA C 1 21 ? 46.300 63.270 52.810 1.00 33.06 21 ALA C C 1
ATOM 7191 O O . ALA C 1 21 ? 45.172 63.719 52.593 1.00 34.15 21 ALA C O 1
ATOM 7193 N N . SER C 1 22 ? 46.542 62.309 53.696 1.00 32.06 22 SER C N 1
ATOM 7194 C CA . SER C 1 22 ? 45.476 61.688 54.471 1.00 29.66 22 SER C CA 1
ATOM 7195 C C . SER C 1 22 ? 46.049 61.140 55.769 1.00 29.45 22 SER C C 1
ATOM 7196 O O . SER C 1 22 ? 47.205 61.385 56.095 1.00 27.55 22 SER C O 1
ATOM 7199 N N . LEU C 1 23 ? 45.233 60.396 56.507 1.00 30.07 23 LEU C N 1
ATOM 7200 C CA . LEU C 1 23 ? 45.688 59.791 57.751 1.00 30.78 23 LEU C CA 1
ATOM 7201 C C . LEU C 1 23 ? 46.614 58.639 57.406 1.00 31.75 23 LEU C C 1
ATOM 7202 O O . LEU C 1 23 ? 47.677 58.501 58.002 1.00 32.69 23 LEU C O 1
ATOM 7207 N N . GLU C 1 24 ? 46.219 57.822 56.430 1.00 33.81 24 GLU C N 1
ATOM 7208 C CA . GLU C 1 24 ? 47.041 56.686 56.031 1.00 36.32 24 GLU C CA 1
ATOM 7209 C C . GLU C 1 24 ? 48.367 57.162 55.467 1.00 36.00 24 GLU C C 1
ATOM 7210 O O . GLU C 1 24 ? 49.380 56.471 55.584 1.00 36.95 24 GLU C O 1
ATOM 7216 N N . ASP C 1 25 ? 48.359 58.344 54.857 1.00 34.99 25 ASP C N 1
ATOM 7217 C CA . ASP C 1 25 ? 49.571 58.912 54.277 1.00 35.18 25 ASP C CA 1
ATOM 7218 C C . ASP C 1 25 ? 50.601 59.248 55.357 1.00 35.35 25 ASP C C 1
ATOM 7219 O O . ASP C 1 25 ? 51.794 59.368 55.072 1.00 37.29 25 ASP C O 1
ATOM 7224 N N . LEU C 1 26 ? 50.140 59.403 56.596 1.00 33.16 26 LEU C N 1
ATOM 7225 C CA . LEU C 1 26 ? 51.037 59.714 57.701 1.00 30.64 26 LEU C CA 1
ATOM 7226 C C . LEU C 1 26 ? 51.993 58.551 57.929 1.00 29.12 26 LEU C C 1
ATOM 7227 O O . LEU C 1 26 ? 53.059 58.720 58.515 1.00 28.19 26 LEU C O 1
ATOM 7232 N N . PHE C 1 27 ? 51.604 57.370 57.463 1.00 28.49 27 PHE C N 1
ATOM 7233 C CA . PHE C 1 27 ? 52.420 56.174 57.632 1.00 28.00 27 PHE C CA 1
ATOM 7234 C C . PHE C 1 27 ? 53.003 55.713 56.308 1.00 29.91 27 PHE C C 1
ATOM 7235 O O . PHE C 1 27 ? 53.374 54.552 56.159 1.00 31.91 27 PHE C O 1
ATOM 7243 N N . ALA C 1 28 ? 53.088 56.626 55.348 1.00 30.95 28 ALA C N 1
ATOM 7244 C CA . ALA C 1 28 ? 53.619 56.293 54.031 1.00 31.72 28 ALA C CA 1
ATOM 7245 C C . ALA C 1 28 ? 55.055 55.783 54.062 1.00 31.35 28 ALA C C 1
ATOM 7246 O O . ALA C 1 28 ? 55.419 54.904 53.284 1.00 32.64 28 ALA C O 1
ATOM 7248 N N . HIS C 1 29 ? 55.864 56.326 54.965 1.00 30.89 29 HIS C N 1
ATOM 7249 C CA . HIS C 1 29 ? 57.268 55.943 55.053 1.00 30.18 29 HIS C CA 1
ATOM 7250 C C . HIS C 1 29 ? 57.559 54.601 55.722 1.00 29.33 29 HIS C C 1
ATOM 7251 O O . HIS C 1 29 ? 58.702 54.141 55.714 1.00 28.90 29 HIS C O 1
ATOM 7258 N N . LEU C 1 30 ? 56.549 53.976 56.317 1.00 28.46 30 LEU C N 1
ATOM 7259 C CA . LEU C 1 30 ? 56.768 52.671 56.929 1.00 29.16 30 LEU C CA 1
ATOM 7260 C C . LEU C 1 30 ? 56.834 51.675 55.780 1.00 30.30 30 LEU C C 1
ATOM 7261 O O . LEU C 1 30 ? 56.249 51.910 54.724 1.00 29.30 30 LEU C O 1
ATOM 7266 N N . PRO C 1 31 ? 57.565 50.561 55.958 1.00 31.77 31 PRO C N 1
ATOM 7267 C CA . PRO C 1 31 ? 57.645 49.572 54.877 1.00 31.92 31 PRO C CA 1
ATOM 7268 C C . PRO C 1 31 ? 56.265 48.978 54.595 1.00 33.16 31 PRO C C 1
ATOM 7269 O O . PRO C 1 31 ? 55.610 48.441 55.485 1.00 33.68 31 PRO C O 1
ATOM 7273 N N . LYS C 1 32 ? 55.842 49.093 53.344 1.00 34.26 32 LYS C N 1
ATOM 7274 C CA . LYS C 1 32 ? 54.552 48.613 52.867 1.00 36.62 32 LYS C CA 1
ATOM 7275 C C . LYS C 1 32 ? 54.071 47.237 53.330 1.00 35.81 32 LYS C C 1
ATOM 7276 O O . LYS C 1 32 ? 52.879 47.051 53.537 1.00 36.46 32 LYS C O 1
ATOM 7282 N N . GLU C 1 33 ? 54.975 46.277 53.492 1.00 36.06 33 GLU C N 1
ATOM 7283 C CA . GLU C 1 33 ? 54.563 44.932 53.890 1.00 37.88 33 GLU C CA 1
ATOM 7284 C C . GLU C 1 33 ? 54.052 44.728 55.314 1.00 37.77 33 GLU C C 1
ATOM 7285 O O . GLU C 1 33 ? 53.464 43.685 55.611 1.00 38.03 33 GLU C O 1
ATOM 7291 N N . ILE C 1 34 ? 54.273 45.694 56.199 1.00 35.63 34 ILE C N 1
ATOM 7292 C CA . ILE C 1 34 ? 53.779 45.557 57.565 1.00 34.76 34 ILE C CA 1
ATOM 7293 C C . ILE C 1 34 ? 52.515 46.399 57.738 1.00 35.42 34 ILE C C 1
ATOM 7294 O O . ILE C 1 34 ? 51.722 46.157 58.645 1.00 34.58 34 ILE C O 1
ATOM 7299 N N . LEU C 1 35 ? 52.328 47.376 56.852 1.00 34.94 35 LEU C N 1
ATOM 7300 C CA . LEU C 1 35 ? 51.187 48.282 56.921 1.00 35.70 35 LEU C CA 1
ATOM 7301 C C . LEU C 1 35 ? 49.794 47.671 56.969 1.00 35.17 35 LEU C C 1
ATOM 7302 O O . LEU C 1 35 ? 49.456 46.782 56.192 1.00 35.51 35 LEU C O 1
ATOM 7307 N N . SER C 1 36 ? 49.001 48.180 57.909 1.00 35.56 36 SER C N 1
ATOM 7308 C CA . SER C 1 36 ? 47.616 47.775 58.133 1.00 34.93 36 SER C CA 1
ATOM 7309 C C . SER C 1 36 ? 47.314 46.279 58.050 1.00 33.16 36 SER C C 1
ATOM 7310 O O . SER C 1 36 ? 46.605 45.827 57.154 1.00 32.29 36 SER C O 1
ATOM 7313 N N . PRO C 1 37 ? 47.844 45.496 58.999 1.00 32.13 37 PRO C N 1
ATOM 7314 C CA . PRO C 1 37 ? 47.633 44.046 59.044 1.00 32.55 37 PRO C CA 1
ATOM 7315 C C . PRO C 1 37 ? 46.212 43.727 59.508 1.00 32.92 37 PRO C C 1
ATOM 7316 O O . PRO C 1 37 ? 45.592 44.522 60.210 1.00 32.80 37 PRO C O 1
ATOM 7320 N N . PRO C 1 38 ? 45.677 42.557 59.122 1.00 33.95 38 PRO C N 1
ATOM 7321 C CA . PRO C 1 38 ? 44.318 42.192 59.534 1.00 34.86 38 PRO C CA 1
ATOM 7322 C C . PRO C 1 38 ? 44.259 41.706 60.988 1.00 34.55 38 PRO C C 1
ATOM 7323 O O . PRO C 1 38 ? 44.253 40.506 61.258 1.00 37.97 38 PRO C O 1
ATOM 7327 N N . ILE C 1 39 ? 44.216 42.651 61.919 1.00 33.07 39 ILE C N 1
ATOM 7328 C CA . ILE C 1 39 ? 44.156 42.336 63.339 1.00 30.51 39 ILE C CA 1
ATOM 7329 C C . ILE C 1 39 ? 42.725 42.003 63.734 1.00 31.17 39 ILE C C 1
ATOM 7330 O O . ILE C 1 39 ? 41.804 42.778 63.460 1.00 31.12 39 ILE C O 1
ATOM 7335 N N . ASP C 1 40 ? 42.536 40.858 64.385 1.00 31.55 40 ASP C N 1
ATOM 7336 C CA . ASP C 1 40 ? 41.199 40.447 64.795 1.00 32.33 40 ASP C CA 1
ATOM 7337 C C . ASP C 1 40 ? 40.836 40.824 66.231 1.00 32.07 40 ASP C C 1
ATOM 7338 O O . ASP C 1 40 ? 41.369 40.272 67.192 1.00 32.23 40 ASP C O 1
ATOM 7343 N N . LEU C 1 41 ? 39.910 41.767 66.353 1.00 30.04 41 LEU C N 1
ATOM 7344 C CA . LEU C 1 41 ? 39.426 42.257 67.641 1.00 28.85 41 LEU C CA 1
ATOM 7345 C C . LEU C 1 41 ? 37.918 42.428 67.505 1.00 27.92 41 LEU C C 1
ATOM 7346 O O . LEU C 1 41 ? 37.416 42.737 66.423 1.00 25.80 41 LEU C O 1
ATOM 7351 N N . PRO C 1 42 ? 37.169 42.214 68.591 1.00 28.87 42 PRO C N 1
ATOM 7352 C CA . PRO C 1 42 ? 35.724 42.392 68.447 1.00 29.13 42 PRO C CA 1
ATOM 7353 C C . PRO C 1 42 ? 35.382 43.815 68.000 1.00 29.15 42 PRO C C 1
ATOM 7354 O O . PRO C 1 42 ? 36.165 44.749 68.188 1.00 28.82 42 PRO C O 1
ATOM 7358 N N . GLU C 1 43 ? 34.220 43.962 67.378 1.00 29.00 43 GLU C N 1
ATOM 7359 C CA . GLU C 1 43 ? 33.765 45.253 66.898 1.00 29.96 43 GLU C CA 1
ATOM 7360 C C . GLU C 1 43 ? 33.558 46.217 68.061 1.00 28.68 43 GLU C C 1
ATOM 7361 O O . GLU C 1 43 ? 33.228 45.802 69.173 1.00 28.41 43 GLU C O 1
ATOM 7367 N N . PRO C 1 44 ? 33.762 47.519 67.822 1.00 27.47 44 PRO C N 1
ATOM 7368 C CA . PRO C 1 44 ? 33.576 48.498 68.897 1.00 26.88 44 PRO C CA 1
ATOM 7369 C C . PRO C 1 44 ? 32.168 48.466 69.488 1.00 26.16 44 PRO C C 1
ATOM 7370 O O . PRO C 1 44 ? 31.197 48.142 68.805 1.00 26.89 44 PRO C O 1
ATOM 7374 N N . LEU C 1 45 ? 32.079 48.777 70.775 1.00 25.93 45 LEU C N 1
ATOM 7375 C CA . LEU C 1 45 ? 30.809 48.802 71.487 1.00 24.69 45 LEU C CA 1
ATOM 7376 C C . LEU C 1 45 ? 30.651 50.142 72.207 1.00 24.26 45 LEU C C 1
ATOM 7377 O O . LEU C 1 45 ? 31.634 50.730 72.655 1.00 23.93 45 LEU C O 1
ATOM 7382 N N . PRO C 1 46 ? 29.418 50.664 72.288 1.00 22.81 46 PRO C N 1
ATOM 7383 C CA . PRO C 1 46 ? 29.255 51.939 72.989 1.00 22.74 46 PRO C CA 1
ATOM 7384 C C . PRO C 1 46 ? 29.502 51.681 74.479 1.00 22.11 46 PRO C C 1
ATOM 7385 O O . PRO C 1 46 ? 29.314 50.562 74.955 1.00 20.99 46 PRO C O 1
ATOM 7389 N N . GLU C 1 47 ? 29.929 52.702 75.211 1.00 22.09 47 GLU C N 1
ATOM 7390 C CA . GLU C 1 47 ? 30.242 52.525 76.624 1.00 22.24 47 GLU C CA 1
ATOM 7391 C C . GLU C 1 47 ? 29.231 51.726 77.440 1.00 22.71 47 GLU C C 1
ATOM 7392 O O . GLU C 1 47 ? 29.623 50.862 78.217 1.00 23.89 47 GLU C O 1
ATOM 7398 N N . TRP C 1 48 ? 27.937 51.989 77.267 1.00 23.14 48 TRP C N 1
ATOM 7399 C CA . TRP C 1 48 ? 26.943 51.256 78.044 1.00 23.19 48 TRP C CA 1
ATOM 7400 C C . TRP C 1 48 ? 26.960 49.773 77.708 1.00 23.74 48 TRP C C 1
ATOM 7401 O O . TRP C 1 48 ? 26.815 48.938 78.591 1.00 26.42 48 TRP C O 1
ATOM 7412 N N . LYS C 1 49 ? 27.143 49.444 76.436 1.00 25.52 49 LYS C N 1
ATOM 7413 C CA . LYS C 1 49 ? 27.178 48.049 76.013 1.00 25.68 49 LYS C CA 1
ATOM 7414 C C . LYS C 1 49 ? 28.373 47.362 76.675 1.00 26.29 49 LYS C C 1
ATOM 7415 O O . LYS C 1 49 ? 28.289 46.203 77.089 1.00 25.60 49 LYS C O 1
ATOM 7421 N N . VAL C 1 50 ? 29.482 48.094 76.777 1.00 25.37 50 VAL C N 1
ATOM 7422 C CA . VAL C 1 50 ? 30.699 47.590 77.407 1.00 24.40 50 VAL C CA 1
ATOM 7423 C C . VAL C 1 50 ? 30.456 47.334 78.899 1.00 24.88 50 VAL C C 1
ATOM 7424 O O . VAL C 1 50 ? 30.884 46.316 79.439 1.00 23.73 50 VAL C O 1
ATOM 7428 N N . LEU C 1 51 ? 29.776 48.261 79.566 1.00 24.59 51 LEU C N 1
ATOM 7429 C CA . LEU C 1 51 ? 29.474 48.074 80.978 1.00 28.19 51 LEU C CA 1
ATOM 7430 C C . LEU C 1 51 ? 28.575 46.853 81.163 1.00 28.66 51 LEU C C 1
ATOM 7431 O O . LEU C 1 51 ? 28.719 46.096 82.124 1.00 28.47 51 LEU C O 1
ATOM 7436 N N . GLU C 1 52 ? 27.652 46.665 80.229 1.00 27.16 52 GLU C N 1
ATOM 7437 C CA . GLU C 1 52 ? 26.727 45.551 80.295 1.00 28.34 52 GLU C CA 1
ATOM 7438 C C . GLU C 1 52 ? 27.499 44.232 80.261 1.00 27.99 52 GLU C C 1
ATOM 7439 O O . GLU C 1 52 ? 27.164 43.289 80.977 1.00 25.81 52 GLU C O 1
ATOM 7445 N N . GLU C 1 53 ? 28.542 44.179 79.439 1.00 27.76 53 GLU C N 1
ATOM 7446 C CA . GLU C 1 53 ? 29.362 42.979 79.323 1.00 28.26 53 GLU C CA 1
ATOM 7447 C C . GLU C 1 53 ? 30.199 42.769 80.579 1.00 28.60 53 GLU C C 1
ATOM 7448 O O . GLU C 1 53 ? 30.368 41.636 81.030 1.00 28.66 53 GLU C O 1
ATOM 7454 N N . LEU C 1 54 ? 30.729 43.855 81.139 1.00 28.84 54 LEU C N 1
ATOM 7455 C CA . LEU C 1 54 ? 31.520 43.752 82.361 1.00 28.45 54 LEU C CA 1
ATOM 7456 C C . LEU C 1 54 ? 30.633 43.178 83.453 1.00 29.10 54 LEU C C 1
ATOM 7457 O O . LEU C 1 54 ? 31.059 42.313 84.223 1.00 29.72 54 LEU C O 1
ATOM 7462 N N . ARG C 1 55 ? 29.397 43.664 83.517 1.00 27.71 55 ARG C N 1
ATOM 7463 C CA . ARG C 1 55 ? 28.461 43.189 84.522 1.00 28.25 55 ARG C CA 1
ATOM 7464 C C . ARG C 1 55 ? 28.131 41.724 84.311 1.00 27.80 55 ARG C C 1
ATOM 7465 O O . ARG C 1 55 ? 28.013 40.969 85.274 1.00 29.59 55 ARG C O 1
ATOM 7473 N N . ARG C 1 56 ? 27.975 41.319 83.058 1.00 26.18 56 ARG C N 1
ATOM 7474 C CA . ARG C 1 56 ? 27.656 39.932 82.779 1.00 28.04 56 ARG C CA 1
ATOM 7475 C C . ARG C 1 56 ? 28.804 39.073 83.301 1.00 28.43 56 ARG C C 1
ATOM 7476 O O . ARG C 1 56 ? 28.581 38.067 83.974 1.00 28.31 56 ARG C O 1
ATOM 7484 N N . LEU C 1 57 ? 30.033 39.490 83.003 1.00 27.61 57 LEU C N 1
ATOM 7485 C CA . LEU C 1 57 ? 31.219 38.761 83.440 1.00 26.57 57 LEU C CA 1
ATOM 7486 C C . LEU C 1 57 ? 31.326 38.716 84.960 1.00 27.62 57 LEU C C 1
ATOM 7487 O O . LEU C 1 57 ? 31.672 37.682 85.535 1.00 27.14 57 LEU C O 1
ATOM 7492 N N . ALA C 1 58 ? 31.029 39.838 85.606 1.00 27.11 58 ALA C N 1
ATOM 7493 C CA . ALA C 1 58 ? 31.093 39.916 87.059 1.00 28.04 58 ALA C CA 1
ATOM 7494 C C . ALA C 1 58 ? 30.012 39.048 87.699 1.00 28.03 58 ALA C C 1
ATOM 7495 O O . ALA C 1 58 ? 30.182 38.550 88.812 1.00 26.81 58 ALA C O 1
ATOM 7497 N N . ALA C 1 59 ? 28.904 38.869 86.984 1.00 28.72 59 ALA C N 1
ATOM 7498 C CA . ALA C 1 59 ? 27.794 38.061 87.477 1.00 29.13 59 ALA C CA 1
ATOM 7499 C C . ALA C 1 59 ? 28.163 36.581 87.489 1.00 29.68 59 ALA C C 1
ATOM 7500 O O . ALA C 1 59 ? 27.460 35.768 88.088 1.00 30.25 59 ALA C O 1
ATOM 7502 N N . GLN C 1 60 ? 29.259 36.232 86.821 1.00 29.58 60 GLN C N 1
ATOM 7503 C CA . GLN C 1 60 ? 29.706 34.844 86.788 1.00 30.90 60 GLN C CA 1
ATOM 7504 C C . GLN C 1 60 ? 30.445 34.493 88.081 1.00 30.03 60 GLN C C 1
ATOM 7505 O O . GLN C 1 60 ? 30.462 33.333 88.494 1.00 31.28 60 GLN C O 1
ATOM 7511 N N . ASN C 1 61 ? 31.031 35.495 88.732 1.00 26.33 61 ASN C N 1
ATOM 7512 C CA . ASN C 1 61 ? 31.791 35.263 89.958 1.00 26.09 61 ASN C CA 1
ATOM 7513 C C . ASN C 1 61 ? 30.983 35.278 91.250 1.00 25.61 61 ASN C C 1
ATOM 7514 O O . ASN C 1 61 ? 29.900 35.846 91.314 1.00 27.53 61 ASN C O 1
ATOM 7519 N N . LEU C 1 62 ? 31.523 34.647 92.284 1.00 25.80 62 LEU C N 1
ATOM 7520 C CA . LEU C 1 62 ? 30.874 34.652 93.591 1.00 28.54 62 LEU C CA 1
ATOM 7521 C C . LEU C 1 62 ? 31.672 35.679 94.385 1.00 29.43 62 LEU C C 1
ATOM 7522 O O . LEU C 1 62 ? 32.827 35.436 94.724 1.00 30.79 62 LEU C O 1
ATOM 7527 N N . PRO C 1 63 ? 31.075 36.844 94.681 1.00 29.83 63 PRO C N 1
ATOM 7528 C CA . PRO C 1 63 ? 31.789 37.880 95.439 1.00 30.18 63 PRO C CA 1
ATOM 7529 C C . PRO C 1 63 ? 32.447 37.355 96.717 1.00 28.36 63 PRO C C 1
ATOM 7530 O O . PRO C 1 63 ? 31.867 36.557 97.441 1.00 27.54 63 PRO C O 1
ATOM 7534 N N . ALA C 1 64 ? 33.667 37.813 96.976 1.00 28.76 64 ALA C N 1
ATOM 7535 C CA . ALA C 1 64 ? 34.424 37.371 98.136 1.00 28.46 64 ALA C CA 1
ATOM 7536 C C . ALA C 1 64 ? 34.303 38.255 99.375 1.00 28.38 64 ALA C C 1
ATOM 7537 O O . ALA C 1 64 ? 35.098 38.123 100.301 1.00 29.39 64 ALA C O 1
ATOM 7539 N N . HIS C 1 65 ? 33.325 39.155 99.402 1.00 27.22 65 HIS C N 1
ATOM 7540 C CA . HIS C 1 65 ? 33.141 40.011 100.573 1.00 26.54 65 HIS C CA 1
ATOM 7541 C C . HIS C 1 65 ? 33.022 39.102 101.801 1.00 26.23 65 HIS C C 1
ATOM 7542 O O . HIS C 1 65 ? 32.430 38.029 101.719 1.00 26.77 65 HIS C O 1
ATOM 7549 N N . LYS C 1 66 ? 33.577 39.525 102.930 1.00 26.19 66 LYS C N 1
ATOM 7550 C CA . LYS C 1 66 ? 33.532 38.725 104.153 1.00 26.86 66 LYS C CA 1
ATOM 7551 C C . LYS C 1 66 ? 34.121 37.328 103.960 1.00 26.75 66 LYS C C 1
ATOM 7552 O O . LYS C 1 66 ? 33.829 36.407 104.727 1.00 26.38 66 LYS C O 1
ATOM 7558 N N . ALA C 1 67 ? 34.953 37.172 102.937 1.00 24.29 67 ALA C N 1
ATOM 7559 C CA . ALA C 1 67 ? 35.591 35.887 102.681 1.00 24.00 67 ALA C CA 1
ATOM 7560 C C . ALA C 1 67 ? 36.480 35.526 103.874 1.00 23.87 67 ALA C C 1
ATOM 7561 O O . ALA C 1 67 ? 36.845 36.397 104.668 1.00 22.15 67 ALA C O 1
ATOM 7563 N N . PHE C 1 68 ? 36.822 34.244 103.991 1.00 23.64 68 PHE C N 1
ATOM 7564 C CA . PHE C 1 68 ? 37.673 33.753 105.073 1.00 23.06 68 PHE C CA 1
ATOM 7565 C C . PHE C 1 68 ? 39.020 33.308 104.514 1.00 23.16 68 PHE C C 1
ATOM 7566 O O . PHE C 1 68 ? 39.819 32.689 105.213 1.00 23.96 68 PHE C O 1
ATOM 7574 N N . LEU C 1 69 ? 39.255 33.617 103.246 1.00 22.37 69 LEU C N 1
ATOM 7575 C CA . LEU C 1 69 ? 40.507 33.266 102.580 1.00 24.86 69 LEU C CA 1
ATOM 7576 C C . LEU C 1 69 ? 41.612 34.199 103.076 1.00 25.87 69 LEU C C 1
ATOM 7577 O O . LEU C 1 69 ? 41.346 35.352 103.409 1.00 26.70 69 LEU C O 1
ATOM 7582 N N . GLY C 1 70 ? 42.845 33.704 103.127 1.00 26.78 70 GLY C N 1
ATOM 7583 C CA . GLY C 1 70 ? 43.949 34.529 103.588 1.00 27.88 70 GLY C CA 1
ATOM 7584 C C . GLY C 1 70 ? 45.177 34.395 102.704 1.00 29.26 70 GLY C C 1
ATOM 7585 O O . GLY C 1 70 ? 45.063 34.340 101.478 1.00 31.19 70 GLY C O 1
ATOM 7586 N N . GLY C 1 71 ? 46.355 34.366 103.323 1.00 27.87 71 GLY C N 1
ATOM 7587 C CA . GLY C 1 71 ? 47.589 34.212 102.574 1.00 26.76 71 GLY C CA 1
ATOM 7588 C C . GLY C 1 71 ? 48.059 35.409 101.770 1.00 27.52 71 GLY C C 1
ATOM 7589 O O . GLY C 1 71 ? 48.371 35.280 100.586 1.00 27.57 71 GLY C O 1
ATOM 7590 N N . GLY C 1 72 ? 48.123 36.575 102.403 1.00 28.66 72 GLY C N 1
ATOM 7591 C CA . GLY C 1 72 ? 48.580 37.762 101.698 1.00 29.07 72 GLY C CA 1
ATOM 7592 C C . GLY C 1 72 ? 47.484 38.771 101.427 1.00 28.87 72 GLY C C 1
ATOM 7593 O O . GLY C 1 72 ? 47.719 39.979 101.490 1.00 30.11 72 GLY C O 1
ATOM 7594 N N . VAL C 1 73 ? 46.289 38.272 101.119 1.00 27.68 73 VAL C N 1
ATOM 7595 C CA . VAL C 1 73 ? 45.135 39.120 100.843 1.00 25.48 73 VAL C CA 1
ATOM 7596 C C . VAL C 1 73 ? 43.994 38.740 101.771 1.00 25.54 73 VAL C C 1
ATOM 7597 O O . VAL C 1 73 ? 43.761 37.563 102.026 1.00 24.83 73 VAL C O 1
ATOM 7601 N N . ARG C 1 74 ? 43.293 39.745 102.282 1.00 25.94 74 ARG C N 1
ATOM 7602 C CA . ARG C 1 74 ? 42.171 39.515 103.184 1.00 27.03 74 ARG C CA 1
ATOM 7603 C C . ARG C 1 74 ? 41.049 40.503 102.905 1.00 26.53 74 ARG C C 1
ATOM 7604 O O . ARG C 1 74 ? 41.296 41.632 102.490 1.00 25.98 74 ARG C O 1
ATOM 7612 N N . SER C 1 75 ? 39.817 40.077 103.150 1.00 26.35 75 SER C N 1
ATOM 7613 C CA . SER C 1 75 ? 38.663 40.936 102.940 1.00 26.03 75 SER C CA 1
ATOM 7614 C C . SER C 1 75 ? 38.431 41.878 104.128 1.00 24.87 75 SER C C 1
ATOM 7615 O O . SER C 1 75 ? 37.710 41.546 105.067 1.00 25.57 75 SER C O 1
ATOM 7618 N N . HIS C 1 76 ? 39.063 43.045 104.085 1.00 23.50 76 HIS C N 1
ATOM 7619 C CA . HIS C 1 76 ? 38.915 44.058 105.132 1.00 22.09 76 HIS C CA 1
ATOM 7620 C C . HIS C 1 76 ? 37.922 45.124 104.655 1.00 19.75 76 HIS C C 1
ATOM 7621 O O . HIS C 1 76 ? 37.573 45.179 103.473 1.00 18.65 76 HIS C O 1
ATOM 7628 N N . HIS C 1 77 ? 37.471 45.974 105.570 1.00 19.16 77 HIS C N 1
ATOM 7629 C CA . HIS C 1 77 ? 36.549 47.040 105.198 1.00 18.19 77 HIS C CA 1
ATOM 7630 C C . HIS C 1 77 ? 37.266 48.108 104.382 1.00 17.59 77 HIS C C 1
ATOM 7631 O O . HIS C 1 77 ? 38.262 48.682 104.833 1.00 17.77 77 HIS C O 1
ATOM 7638 N N . VAL C 1 78 ? 36.760 48.347 103.173 1.00 17.59 78 VAL C N 1
ATOM 7639 C CA . VAL C 1 78 ? 37.295 49.357 102.259 1.00 16.37 78 VAL C CA 1
ATOM 7640 C C . VAL C 1 78 ? 36.467 50.609 102.548 1.00 19.07 78 VAL C C 1
ATOM 7641 O O . VAL C 1 78 ? 35.311 50.706 102.140 1.00 20.72 78 VAL C O 1
ATOM 7645 N N . PRO C 1 79 ? 37.040 51.581 103.270 1.00 21.76 79 PRO C N 1
ATOM 7646 C CA . PRO C 1 79 ? 36.270 52.789 103.575 1.00 22.26 79 PRO C CA 1
ATOM 7647 C C . PRO C 1 79 ? 35.990 53.710 102.402 1.00 22.13 79 PRO C C 1
ATOM 7648 O O . PRO C 1 79 ? 36.904 54.155 101.714 1.00 25.04 79 PRO C O 1
ATOM 7652 N N . PRO C 1 80 ? 34.706 54.006 102.159 1.00 22.33 80 PRO C N 1
ATOM 7653 C CA . PRO C 1 80 ? 34.318 54.885 101.056 1.00 22.09 80 PRO C CA 1
ATOM 7654 C C . PRO C 1 80 ? 34.969 56.262 101.062 1.00 22.42 80 PRO C C 1
ATOM 7655 O O . PRO C 1 80 ? 35.255 56.818 99.999 1.00 22.57 80 PRO C O 1
ATOM 7659 N N . VAL C 1 81 ? 35.224 56.818 102.240 1.00 22.01 81 VAL C N 1
ATOM 7660 C CA . VAL C 1 81 ? 35.840 58.136 102.277 1.0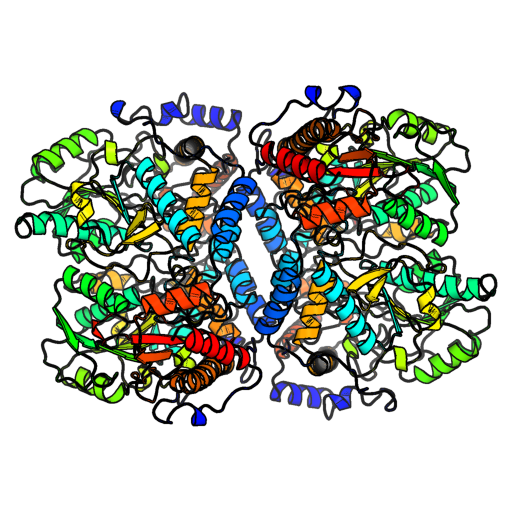0 22.23 81 VAL C CA 1
ATOM 7661 C C . VAL C 1 81 ? 37.249 58.109 101.683 1.00 21.59 81 VAL C C 1
ATOM 7662 O O . VAL C 1 81 ? 37.677 59.079 101.063 1.00 22.14 81 VAL C O 1
ATOM 7666 N N . VAL C 1 82 ? 37.962 57.000 101.864 1.00 20.01 82 VAL C N 1
ATOM 7667 C CA . VAL C 1 82 ? 39.314 56.869 101.323 1.00 19.90 82 VAL C CA 1
ATOM 7668 C C . VAL C 1 82 ? 39.230 56.701 99.813 1.00 21.65 82 VAL C C 1
ATOM 7669 O O . VAL C 1 82 ? 39.968 57.343 99.059 1.00 22.33 82 VAL C O 1
ATOM 7673 N N . GLN C 1 83 ? 38.325 55.829 99.378 1.00 21.05 83 GLN C N 1
ATOM 7674 C CA . GLN C 1 83 ? 38.135 55.577 97.962 1.00 20.90 83 GLN C CA 1
ATOM 7675 C C . GLN C 1 83 ? 37.619 56.825 97.259 1.00 20.19 83 GLN C C 1
ATOM 7676 O O . GLN C 1 83 ? 37.988 57.097 96.117 1.00 22.07 83 GLN C O 1
ATOM 7682 N N . ALA C 1 84 ? 36.779 57.595 97.940 1.00 19.18 84 ALA C N 1
ATOM 7683 C CA . ALA C 1 84 ? 36.246 58.818 97.344 1.00 18.06 84 ALA C CA 1
ATOM 7684 C C . ALA C 1 84 ? 37.367 59.835 97.166 1.00 16.93 84 ALA C C 1
ATOM 7685 O O . ALA C 1 84 ? 37.430 60.528 96.153 1.00 17.89 84 ALA C O 1
ATOM 7687 N N . LEU C 1 85 ? 38.257 59.915 98.148 1.00 17.06 85 LEU C N 1
ATOM 7688 C CA . LEU C 1 85 ? 39.381 60.853 98.090 1.00 17.91 85 LEU C CA 1
ATOM 7689 C C . LEU C 1 85 ? 40.419 60.462 97.049 1.00 18.40 85 LEU C C 1
ATOM 7690 O O . LEU C 1 85 ? 40.914 61.314 96.318 1.00 19.72 85 LEU C O 1
ATOM 7695 N N . ALA C 1 86 ? 40.747 59.176 96.981 1.00 18.96 86 ALA C N 1
ATOM 7696 C CA . ALA C 1 86 ? 41.724 58.700 96.012 1.00 18.72 86 ALA C CA 1
ATOM 7697 C C . ALA C 1 86 ? 41.171 58.770 94.586 1.00 19.67 86 ALA C C 1
ATOM 7698 O O . ALA C 1 86 ? 41.914 58.589 93.619 1.00 20.94 86 ALA C O 1
ATOM 7700 N N . ALA C 1 87 ? 39.869 59.019 94.459 1.00 16.80 87 ALA C N 1
ATOM 7701 C CA . ALA C 1 87 ? 39.230 59.095 93.146 1.00 17.99 87 ALA C CA 1
ATOM 7702 C C . ALA C 1 87 ? 39.304 60.497 92.546 1.00 16.95 87 ALA C C 1
ATOM 7703 O O . ALA C 1 87 ? 39.006 60.694 91.373 1.00 17.22 87 ALA C O 1
ATOM 7705 N N . ARG C 1 88 ? 39.697 61.471 93.357 1.00 17.91 88 ARG C N 1
ATOM 7706 C CA . ARG C 1 88 ? 39.847 62.842 92.879 1.00 18.88 88 ARG C CA 1
ATOM 7707 C C . ARG C 1 88 ? 40.766 62.812 91.652 1.00 17.79 88 ARG C C 1
ATOM 7708 O O . ARG C 1 88 ? 41.896 62.333 91.725 1.00 17.75 88 ARG C O 1
ATOM 7716 N N . GLY C 1 89 ? 40.269 63.319 90.531 1.00 18.37 89 GLY C N 1
ATOM 7717 C CA . GLY C 1 89 ? 41.033 63.320 89.295 1.00 17.75 89 GLY C CA 1
ATOM 7718 C C . GLY C 1 89 ? 42.473 63.792 89.369 1.00 18.83 89 GLY C C 1
ATOM 7719 O O . GLY C 1 89 ? 43.322 63.295 88.637 1.00 17.90 89 GLY C O 1
ATOM 7720 N N . GLU C 1 90 ? 42.761 64.749 90.242 1.00 20.64 90 GLU C N 1
ATOM 7721 C CA . GLU C 1 90 ? 44.122 65.260 90.358 1.00 22.46 90 GLU C CA 1
ATOM 7722 C C . GLU C 1 90 ? 45.106 64.205 90.871 1.00 23.34 90 GLU C C 1
ATOM 7723 O O . GLU C 1 90 ? 46.254 64.159 90.437 1.00 21.66 90 GLU C O 1
ATOM 7729 N N . PHE C 1 91 ? 44.656 63.364 91.798 1.00 23.34 91 PHE C N 1
ATOM 7730 C CA . PHE C 1 91 ? 45.507 62.304 92.334 1.00 23.24 91 PHE C CA 1
ATOM 7731 C C . PHE C 1 91 ? 45.550 61.160 91.325 1.00 24.48 91 PHE C C 1
ATOM 7732 O O . PHE C 1 91 ? 46.611 60.621 90.998 1.00 24.70 91 PHE C O 1
ATOM 7740 N N . LEU C 1 92 ? 44.369 60.814 90.833 1.00 23.71 92 LEU C N 1
ATOM 7741 C CA . LEU C 1 92 ? 44.189 59.726 89.889 1.00 24.66 92 LEU C CA 1
ATOM 7742 C C . LEU C 1 92 ? 44.865 59.856 88.526 1.00 23.62 92 LEU C C 1
ATOM 7743 O O . LEU C 1 92 ? 45.304 58.850 87.967 1.00 23.96 92 LEU C O 1
ATOM 7748 N N . THR C 1 93 ? 44.960 61.070 87.987 1.00 22.44 93 THR C N 1
ATOM 7749 C CA . THR C 1 93 ? 45.546 61.220 86.658 1.00 21.22 93 THR C CA 1
ATOM 7750 C C . THR C 1 93 ? 46.808 62.055 86.545 1.00 22.14 93 THR C C 1
ATOM 7751 O O . THR C 1 93 ? 47.216 62.424 85.442 1.00 22.18 93 THR C O 1
ATOM 7755 N N . ALA C 1 94 ? 47.433 62.340 87.681 1.00 22.44 94 ALA C N 1
ATOM 7756 C CA . ALA C 1 94 ? 48.676 63.100 87.696 1.00 23.33 94 ALA C CA 1
ATOM 7757 C C . ALA C 1 94 ? 49.803 62.163 87.283 1.00 24.48 94 ALA C C 1
ATOM 7758 O O . ALA C 1 94 ? 49.614 60.953 87.192 1.00 23.42 94 ALA C O 1
ATOM 7760 N N . TYR C 1 95 ? 50.977 62.717 87.016 1.00 28.68 95 TYR C N 1
ATOM 7761 C CA . TYR C 1 95 ? 52.110 61.870 86.668 1.00 31.14 95 TYR C CA 1
ATOM 7762 C C . TYR C 1 95 ? 53.159 62.042 87.754 1.00 28.73 95 TYR C C 1
ATOM 7763 O O . TYR C 1 95 ? 52.973 62.850 88.662 1.00 27.84 95 TYR C O 1
ATOM 7772 N N . THR C 1 96 ? 54.236 61.263 87.673 1.00 26.78 96 THR C N 1
ATOM 7773 C CA . THR C 1 96 ? 55.317 61.369 88.635 1.00 26.38 96 THR C CA 1
ATOM 7774 C C . THR C 1 96 ? 55.579 62.865 88.737 1.00 25.89 96 THR C C 1
ATOM 7775 O O . THR C 1 96 ? 55.744 63.541 87.723 1.00 24.70 96 THR C O 1
ATOM 7779 N N . PRO C 1 97 ? 55.609 63.402 89.964 1.00 25.23 97 PRO C N 1
ATOM 7780 C CA . PRO C 1 97 ? 55.835 64.828 90.224 1.00 26.67 97 PRO C CA 1
ATOM 7781 C C . PRO C 1 97 ? 57.226 65.414 89.940 1.00 27.53 97 PRO C C 1
ATOM 7782 O O . PRO C 1 97 ? 57.894 65.881 90.863 1.00 26.39 97 PRO C O 1
ATOM 7786 N N . TYR C 1 98 ? 57.645 65.413 88.671 1.00 29.39 98 TYR C N 1
ATOM 7787 C CA . TYR C 1 98 ? 58.954 65.963 88.295 1.00 30.72 98 TYR C CA 1
ATOM 7788 C C . TYR C 1 98 ? 58.973 67.487 88.357 1.00 29.84 98 TYR C C 1
ATOM 7789 O O . TYR C 1 98 ? 60.028 68.086 88.544 1.00 33.20 98 TYR C O 1
ATOM 7798 N N . GLN C 1 99 ? 57.813 68.112 88.179 1.00 28.04 99 GLN C N 1
ATOM 7799 C CA . GLN C 1 99 ? 57.699 69.564 88.282 1.00 25.93 99 GLN C CA 1
ATOM 7800 C C . GLN C 1 99 ? 57.009 69.768 89.625 1.00 25.40 99 GLN C C 1
ATOM 7801 O O . GLN C 1 99 ? 55.783 69.799 89.702 1.00 26.43 99 GLN C O 1
ATOM 7807 N N . PRO C 1 100 ? 57.792 69.911 90.703 1.00 24.58 100 PRO C N 1
ATOM 7808 C CA . PRO C 1 100 ? 57.251 70.099 92.053 1.00 24.69 100 PRO C CA 1
ATOM 7809 C C . PRO C 1 100 ? 56.365 71.315 92.308 1.00 25.15 100 PRO C C 1
ATOM 7810 O O . PRO C 1 100 ? 55.477 71.250 93.150 1.00 24.10 100 PRO C O 1
ATOM 7814 N N . GLU C 1 101 ? 56.594 72.413 91.591 1.00 24.77 101 GLU C N 1
ATOM 7815 C CA . GLU C 1 101 ? 55.808 73.624 91.808 1.00 25.20 101 GLU C CA 1
ATOM 7816 C C . GLU C 1 101 ? 54.308 73.449 91.621 1.00 25.19 101 GLU C C 1
ATOM 7817 O O . GLU C 1 101 ? 53.525 74.179 92.222 1.00 26.42 101 GLU C O 1
ATOM 7823 N N . VAL C 1 102 ? 53.906 72.486 90.796 1.00 24.25 102 VAL C N 1
ATOM 7824 C CA . VAL C 1 102 ? 52.491 72.240 90.553 1.00 22.15 102 VAL C CA 1
ATOM 7825 C C . VAL C 1 102 ? 52.080 70.855 91.040 1.00 23.47 102 VAL C C 1
ATOM 7826 O O . VAL C 1 102 ? 50.960 70.409 90.794 1.00 24.84 102 VAL C O 1
ATOM 7830 N N . SER C 1 103 ? 52.983 70.175 91.735 1.00 21.98 103 SER C N 1
ATOM 7831 C CA . SER C 1 103 ? 52.689 68.838 92.234 1.00 20.88 103 SER C CA 1
ATOM 7832 C C . SER C 1 103 ? 52.816 68.716 93.748 1.00 20.10 103 SER C C 1
ATOM 7833 O O . SER C 1 103 ? 53.158 67.647 94.250 1.00 20.47 103 SER C O 1
ATOM 7836 N N . GLN C 1 104 ? 52.532 69.790 94.478 1.00 18.66 104 GLN C N 1
ATOM 7837 C CA . GLN C 1 104 ? 52.635 69.745 95.932 1.00 20.13 104 GLN C CA 1
ATOM 7838 C C . GLN C 1 104 ? 51.576 68.864 96.586 1.00 21.55 104 GLN C C 1
ATOM 7839 O O . GLN C 1 104 ? 51.708 68.476 97.747 1.00 22.21 104 GLN C O 1
ATOM 7845 N N . GLY C 1 105 ? 50.523 68.549 95.840 1.00 23.60 105 GLY C N 1
ATOM 7846 C CA . GLY C 1 105 ? 49.486 67.683 96.376 1.00 21.64 105 GLY C CA 1
ATOM 7847 C C . GLY C 1 105 ? 50.061 66.285 96.530 1.00 22.12 105 GLY C C 1
ATOM 7848 O O . GLY C 1 105 ? 50.050 65.711 97.621 1.00 21.86 105 GLY C O 1
ATOM 7849 N N . VAL C 1 106 ? 50.577 65.746 95.429 1.00 19.75 106 VAL C N 1
ATOM 7850 C CA . VAL C 1 106 ? 51.185 64.417 95.416 1.00 18.54 106 VAL C CA 1
ATOM 7851 C C . VAL C 1 106 ? 52.429 64.365 96.302 1.00 17.16 106 VAL C C 1
ATOM 7852 O O . VAL C 1 106 ? 52.563 63.486 97.149 1.00 17.64 106 VAL C O 1
ATOM 7856 N N . LEU C 1 107 ? 53.328 65.321 96.108 1.00 17.88 107 LEU C N 1
ATOM 7857 C CA . LEU C 1 107 ? 54.566 65.378 96.875 1.00 19.37 107 LEU C CA 1
ATOM 7858 C C . LEU C 1 107 ? 54.357 65.413 98.385 1.00 18.33 107 LEU C C 1
ATOM 7859 O O . LEU C 1 107 ? 55.002 64.668 99.116 1.00 20.24 107 LEU C O 1
ATOM 7864 N N . GLN C 1 108 ? 53.469 66.277 98.860 1.00 17.51 108 GLN C N 1
ATOM 7865 C CA . GLN C 1 108 ? 53.238 66.348 100.290 1.00 18.78 108 GLN C CA 1
ATOM 7866 C C . GLN C 1 108 ? 52.594 65.061 100.801 1.00 18.76 108 GLN C C 1
ATOM 7867 O O . GLN C 1 108 ? 52.956 64.559 101.865 1.00 18.29 108 GLN C O 1
ATOM 7873 N N . ALA C 1 109 ? 51.641 64.529 100.043 1.00 18.05 109 ALA C N 1
ATOM 7874 C CA . ALA C 1 109 ? 50.967 63.296 100.435 1.00 19.75 109 ALA C CA 1
ATOM 7875 C C . ALA C 1 109 ? 51.990 62.173 100.524 1.00 19.46 109 ALA C C 1
ATOM 7876 O O . ALA C 1 109 ? 51.929 61.332 101.423 1.00 20.16 109 ALA C O 1
ATOM 7878 N N . THR C 1 110 ? 52.925 62.165 99.581 1.00 19.04 110 THR C N 1
ATOM 7879 C CA . THR C 1 110 ? 53.967 61.153 99.555 1.00 20.22 110 THR C CA 1
ATOM 7880 C C . THR C 1 110 ? 54.869 61.301 100.780 1.00 21.25 110 THR C C 1
ATOM 7881 O O . THR C 1 110 ? 55.234 60.315 101.413 1.00 21.41 110 THR C O 1
ATOM 7885 N N . PHE C 1 111 ? 55.211 62.541 101.114 1.00 22.46 111 PHE C N 1
ATOM 7886 C CA . PHE C 1 111 ? 56.041 62.814 102.279 1.00 23.30 111 PHE C CA 1
ATOM 7887 C C . PHE C 1 111 ? 55.325 62.322 103.534 1.00 23.39 111 PHE C C 1
ATOM 7888 O O . PHE C 1 111 ? 55.952 61.751 104.417 1.00 25.25 111 PHE C O 1
ATOM 7896 N N . GLU C 1 112 ? 54.016 62.555 103.612 1.00 23.67 112 GLU C N 1
ATOM 7897 C CA . GLU C 1 112 ? 53.219 62.118 104.761 1.00 22.36 112 GLU C CA 1
ATOM 7898 C C . GLU C 1 112 ? 53.152 60.590 104.752 1.00 21.78 112 GLU C C 1
ATOM 7899 O O . GLU C 1 112 ? 53.174 59.949 105.801 1.00 21.59 112 GLU C O 1
ATOM 7905 N N . TYR C 1 113 ? 53.080 60.016 103.555 1.00 22.26 113 TYR C N 1
ATOM 7906 C CA . TYR C 1 113 ? 53.053 58.567 103.393 1.00 21.86 113 TYR C CA 1
ATOM 7907 C C . TYR C 1 113 ? 54.328 57.983 103.999 1.00 23.06 113 TYR C C 1
ATOM 7908 O O . TYR C 1 113 ? 54.286 57.065 104.823 1.00 22.42 113 TYR C O 1
ATOM 7917 N N . GLN C 1 114 ? 55.464 58.526 103.569 1.00 21.49 114 GLN C N 1
ATOM 7918 C CA . GLN C 1 114 ? 56.758 58.069 104.043 1.00 22.28 114 GLN C CA 1
ATOM 7919 C C . GLN C 1 114 ? 56.885 58.064 105.560 1.00 21.18 114 GLN C C 1
ATOM 7920 O O . GLN C 1 114 ? 57.321 57.079 106.147 1.00 20.80 114 GLN C O 1
ATOM 7926 N N . THR C 1 115 ? 56.507 59.158 106.204 1.00 21.36 115 THR C N 1
ATOM 7927 C CA . THR C 1 115 ? 56.638 59.207 107.647 1.00 22.36 115 THR C CA 1
ATOM 7928 C C . THR C 1 115 ? 55.716 58.205 108.317 1.00 23.04 115 THR C C 1
ATOM 7929 O O . THR C 1 115 ? 56.029 57.705 109.394 1.00 25.24 115 THR C O 1
ATOM 7933 N N . MET C 1 116 ? 54.584 57.899 107.685 1.00 23.06 116 MET C N 1
ATOM 7934 C CA . MET C 1 116 ? 53.656 56.929 108.258 1.00 20.67 116 MET C CA 1
ATOM 7935 C C . MET C 1 116 ? 54.236 55.518 108.197 1.00 21.18 116 MET C C 1
ATOM 7936 O O . MET C 1 116 ? 54.134 54.750 109.157 1.00 20.96 116 MET C O 1
ATOM 7941 N N . ILE C 1 117 ? 54.860 55.179 107.076 1.00 20.16 117 ILE C N 1
ATOM 7942 C CA . ILE C 1 117 ? 55.460 53.858 106.921 1.00 21.27 117 ILE C CA 1
ATOM 7943 C C . ILE C 1 117 ? 56.614 53.662 107.897 1.00 22.67 117 ILE C C 1
ATOM 7944 O O . ILE C 1 117 ? 56.789 52.576 108.446 1.00 21.29 117 ILE C O 1
ATOM 7949 N N . ALA C 1 118 ? 57.399 54.717 108.100 1.00 23.31 118 ALA C N 1
ATOM 7950 C CA . ALA C 1 118 ? 58.533 54.672 109.014 1.00 24.73 118 ALA C CA 1
ATOM 7951 C C . ALA C 1 118 ? 58.067 54.441 110.453 1.00 25.47 118 ALA C C 1
ATOM 7952 O O . ALA C 1 118 ? 58.662 53.656 111.187 1.00 27.81 118 ALA C O 1
ATOM 7954 N N . GLU C 1 119 ? 57.003 55.131 110.849 1.00 25.70 119 GLU C N 1
ATOM 7955 C CA . GLU C 1 119 ? 56.445 55.004 112.194 1.00 26.50 119 GLU C CA 1
ATOM 7956 C C . GLU C 1 119 ? 55.869 53.623 112.448 1.00 27.19 119 GLU C C 1
ATOM 7957 O O . GLU C 1 119 ? 56.026 53.064 113.526 1.00 26.76 119 GLU C O 1
ATOM 7963 N N . LEU C 1 120 ? 55.199 53.083 111.441 1.00 27.31 120 LEU C N 1
ATOM 7964 C CA . LEU C 1 120 ? 54.576 51.777 111.543 1.00 28.13 120 LEU C CA 1
ATOM 7965 C C . LEU C 1 120 ? 55.634 50.682 111.669 1.00 29.01 120 LEU C C 1
ATOM 7966 O O . LEU C 1 120 ? 55.463 49.731 112.431 1.00 29.96 120 LEU C O 1
ATOM 7971 N N . ALA C 1 121 ? 56.733 50.828 110.935 1.00 27.80 121 ALA C N 1
ATOM 7972 C CA . ALA C 1 121 ? 57.806 49.839 110.961 1.00 27.96 121 ALA C CA 1
ATOM 7973 C C . ALA C 1 121 ? 58.781 50.101 112.101 1.00 29.27 121 ALA C C 1
ATOM 7974 O O . ALA C 1 121 ? 59.619 49.255 112.416 1.00 29.23 121 ALA C O 1
ATOM 7976 N N . GLY C 1 122 ? 58.672 51.278 112.710 1.00 29.63 122 GLY C N 1
ATOM 7977 C CA . GLY C 1 122 ? 59.561 51.633 113.798 1.00 29.90 122 GLY C CA 1
ATOM 7978 C C . GLY C 1 122 ? 60.963 51.890 113.281 1.00 30.21 122 GLY C C 1
ATOM 7979 O O . GLY C 1 122 ? 61.953 51.563 113.939 1.00 28.42 122 GLY C O 1
ATOM 7980 N N . LEU C 1 123 ? 61.041 52.461 112.083 1.00 31.02 123 LEU C N 1
ATOM 7981 C CA . LEU C 1 123 ? 62.316 52.779 111.460 1.00 31.06 123 LEU C CA 1
ATOM 7982 C C . LEU C 1 123 ? 62.401 54.272 111.145 1.00 32.26 123 LEU C C 1
ATOM 7983 O O . LEU C 1 123 ? 61.431 55.014 111.309 1.00 30.22 123 LEU C O 1
ATOM 7988 N N . GLU C 1 124 ? 63.563 54.704 110.677 1.00 33.29 124 GLU C N 1
ATOM 7989 C CA . GLU C 1 124 ? 63.796 56.116 110.399 1.00 33.96 124 GLU C CA 1
ATOM 7990 C C . GLU C 1 124 ? 63.279 56.680 109.079 1.00 33.30 124 GLU C C 1
ATOM 7991 O O . GLU C 1 124 ? 62.810 57.821 109.039 1.00 32.87 124 GLU C O 1
ATOM 7997 N N . ILE C 1 125 ? 63.371 55.905 108.000 1.00 31.66 125 ILE C N 1
ATOM 7998 C CA . ILE C 1 125 ? 62.913 56.395 106.704 1.00 29.34 125 ILE C CA 1
ATOM 7999 C C . ILE C 1 125 ? 62.268 55.329 105.824 1.00 28.73 125 ILE C C 1
ATOM 8000 O O . ILE C 1 125 ? 62.362 54.136 106.101 1.00 28.37 125 ILE C O 1
ATOM 8005 N N . ALA C 1 126 ? 61.621 55.775 104.751 1.00 28.57 126 ALA C N 1
ATOM 8006 C CA . ALA C 1 126 ? 60.961 54.874 103.813 1.00 27.04 126 ALA C CA 1
ATOM 8007 C C . ALA C 1 126 ? 60.835 55.549 102.446 1.00 26.26 126 ALA C C 1
ATOM 8008 O O . ALA C 1 126 ? 60.718 56.773 102.368 1.00 25.94 126 ALA C O 1
ATOM 8010 N N . ASN C 1 127 ? 60.878 54.767 101.369 1.00 25.47 127 ASN C N 1
ATOM 8011 C CA . ASN C 1 127 ? 60.737 55.355 100.044 1.00 24.44 127 ASN C CA 1
ATOM 8012 C C . ASN C 1 127 ? 59.259 55.626 99.773 1.00 24.36 127 ASN C C 1
ATOM 8013 O O . ASN C 1 127 ? 58.416 55.438 100.657 1.00 23.74 127 ASN C O 1
ATOM 8018 N N . ALA C 1 128 ? 58.945 56.065 98.559 1.00 22.60 128 ALA C N 1
ATOM 8019 C CA . ALA C 1 128 ? 57.568 56.390 98.203 1.00 23.22 128 ALA C CA 1
ATOM 8020 C C . ALA C 1 128 ? 56.655 55.195 97.907 1.00 22.92 128 ALA C C 1
ATOM 8021 O O . ALA C 1 128 ? 55.490 55.391 97.568 1.00 22.12 128 ALA C O 1
ATOM 8023 N N . SER C 1 129 ? 57.196 53.980 98.036 1.00 23.29 129 SER C N 1
ATOM 8024 C CA . SER C 1 129 ? 56.483 52.705 97.832 1.00 24.64 129 SER C CA 1
ATOM 8025 C C . SER C 1 129 ? 57.023 51.847 96.693 1.00 25.66 129 SER C C 1
ATOM 8026 O O . SER C 1 129 ? 57.658 52.345 95.766 1.00 26.20 129 SER C O 1
ATOM 8029 N N . MET C 1 130 ? 56.746 50.548 96.783 1.00 25.94 130 MET C N 1
ATOM 8030 C CA . MET C 1 130 ? 57.161 49.566 95.789 1.00 27.12 130 MET C CA 1
ATOM 8031 C C . MET C 1 130 ? 55.887 49.028 95.129 1.00 27.48 130 MET C C 1
ATOM 8032 O O . MET C 1 130 ? 54.787 49.316 95.590 1.00 27.96 130 MET C O 1
ATOM 8037 N N . TYR C 1 131 ? 56.031 48.235 94.072 1.00 26.91 131 TYR C N 1
ATOM 8038 C CA . TYR C 1 131 ? 54.873 47.682 93.374 1.00 26.18 131 TYR C CA 1
ATOM 8039 C C . TYR C 1 131 ? 53.979 46.831 94.283 1.00 26.59 131 TYR C C 1
ATOM 8040 O O . TYR C 1 131 ? 52.755 47.008 94.310 1.00 26.15 131 TYR C O 1
ATOM 8049 N N . ASP C 1 132 ? 54.587 45.912 95.027 1.00 26.06 132 ASP C N 1
ATOM 8050 C CA . ASP C 1 132 ? 53.841 45.064 95.953 1.00 26.03 132 ASP C CA 1
ATOM 8051 C C . ASP C 1 132 ? 54.792 44.583 97.036 1.00 26.00 132 ASP C C 1
ATOM 8052 O O . ASP C 1 132 ? 55.960 44.978 97.054 1.00 25.21 132 ASP C O 1
ATOM 8057 N N . GLY C 1 133 ? 54.288 43.737 97.933 1.00 24.90 133 GLY C N 1
ATOM 8058 C CA . GLY C 1 133 ? 55.107 43.213 99.011 1.00 25.60 133 GLY C CA 1
ATOM 8059 C C . GLY C 1 133 ? 56.259 42.339 98.542 1.00 26.97 133 GLY C C 1
ATOM 8060 O O . GLY C 1 133 ? 57.373 42.458 99.048 1.00 27.30 133 GLY C O 1
ATOM 8061 N N . ALA C 1 134 ? 55.991 41.462 97.576 1.00 27.04 134 ALA C N 1
ATOM 8062 C CA . ALA C 1 134 ? 56.999 40.556 97.026 1.00 26.23 134 ALA C CA 1
ATOM 8063 C C . ALA C 1 134 ? 58.196 41.305 96.430 1.00 26.42 134 ALA C C 1
ATOM 8064 O O . ALA C 1 134 ? 59.350 41.016 96.763 1.00 26.74 134 ALA C O 1
ATOM 8066 N N . THR C 1 135 ? 57.926 42.255 95.539 1.00 24.27 135 THR C N 1
ATOM 8067 C CA . THR C 1 135 ? 59.005 43.013 94.929 1.00 23.01 135 THR C CA 1
ATOM 8068 C C . THR C 1 135 ? 59.681 43.891 95.985 1.00 23.13 135 THR C C 1
ATOM 8069 O O . THR C 1 135 ? 60.898 44.072 95.959 1.00 23.33 135 THR C O 1
ATOM 8073 N N . ALA C 1 136 ? 58.902 44.417 96.928 1.00 23.37 136 ALA C N 1
ATOM 8074 C CA . ALA C 1 136 ? 59.468 45.237 98.001 1.00 22.62 136 ALA C CA 1
ATOM 8075 C C . ALA C 1 136 ? 60.526 44.417 98.730 1.00 22.04 136 ALA C C 1
ATOM 8076 O O . ALA C 1 136 ? 61.565 44.944 99.119 1.00 23.03 136 ALA C O 1
ATOM 8078 N N . LEU C 1 137 ? 60.258 43.126 98.907 1.00 20.91 137 LEU C N 1
ATOM 8079 C CA . LEU C 1 137 ? 61.197 42.233 99.575 1.00 23.85 137 LEU C CA 1
ATOM 8080 C C . LEU C 1 137 ? 62.470 42.038 98.757 1.00 24.87 137 LEU C C 1
ATOM 8081 O O . LEU C 1 137 ? 63.578 42.133 99.284 1.00 25.06 137 LEU C O 1
ATOM 8086 N N . ALA C 1 138 ? 62.301 41.743 97.473 1.00 25.03 138 ALA C N 1
ATOM 8087 C CA . ALA C 1 138 ? 63.433 41.538 96.585 1.00 24.80 138 ALA C CA 1
ATOM 8088 C C . ALA C 1 138 ? 64.343 42.757 96.600 1.00 25.04 138 ALA C C 1
ATOM 8089 O O . ALA C 1 138 ? 65.558 42.625 96.693 1.00 27.41 138 ALA C O 1
ATOM 8091 N N . GLU C 1 139 ? 63.752 43.944 96.513 1.00 25.68 139 GLU C N 1
ATOM 8092 C CA . GLU C 1 139 ? 64.523 45.182 96.517 1.00 25.82 139 GLU C CA 1
ATOM 8093 C C . GLU C 1 139 ? 65.199 45.403 97.868 1.00 26.32 139 GLU C C 1
ATOM 8094 O O . GLU C 1 139 ? 66.327 45.904 97.936 1.00 25.81 139 GLU C O 1
ATOM 8100 N N . GLY C 1 140 ? 64.503 45.037 98.939 1.00 25.49 140 GLY C N 1
ATOM 8101 C CA . GLY C 1 140 ? 65.065 45.185 100.268 1.00 25.72 140 GLY C CA 1
ATOM 8102 C C . GLY C 1 140 ? 66.315 44.333 100.418 1.00 26.35 140 GLY C C 1
ATOM 8103 O O . GLY C 1 140 ? 67.356 44.819 100.865 1.00 27.77 140 GLY C O 1
ATOM 8104 N N . VAL C 1 141 ? 66.213 43.061 100.041 1.00 25.79 141 VAL C N 1
ATOM 8105 C CA . VAL C 1 141 ? 67.340 42.137 100.119 1.00 25.43 141 VAL C CA 1
ATOM 8106 C C . VAL C 1 141 ? 68.511 42.698 99.312 1.00 26.45 141 VAL C C 1
ATOM 8107 O O . VAL C 1 141 ? 69.637 42.770 99.806 1.00 27.70 141 VAL C O 1
ATOM 8111 N N . LEU C 1 142 ? 68.234 43.105 98.076 1.00 25.30 142 LEU C N 1
ATOM 8112 C CA . LEU C 1 142 ? 69.264 43.662 97.207 1.00 26.64 142 LEU C CA 1
ATOM 8113 C C . LEU C 1 142 ? 69.940 44.869 97.859 1.00 27.74 142 LEU C C 1
ATOM 8114 O O . LEU C 1 142 ? 71.141 45.082 97.694 1.00 28.93 142 LEU C O 1
ATOM 8119 N N . LEU C 1 143 ? 69.163 45.661 98.592 1.00 28.24 143 LEU C N 1
ATOM 8120 C CA . LEU C 1 143 ? 69.705 46.823 99.282 1.00 27.25 143 LEU C CA 1
ATOM 8121 C C . LEU C 1 143 ? 70.667 46.285 100.339 1.00 26.45 143 LEU C C 1
ATOM 8122 O O . LEU C 1 143 ? 71.740 46.845 100.565 1.00 25.75 143 LEU C O 1
ATOM 8127 N N . ALA C 1 144 ? 70.267 45.188 100.973 1.00 24.90 144 ALA C N 1
ATOM 8128 C CA . ALA C 1 144 ? 71.075 44.560 102.005 1.00 25.77 144 ALA C CA 1
ATOM 8129 C C . ALA C 1 144 ? 72.382 44.026 101.422 1.00 25.83 144 ALA C C 1
ATOM 8130 O O . ALA C 1 144 ? 73.438 44.144 102.044 1.00 23.49 144 ALA C O 1
ATOM 8132 N N . LEU C 1 145 ? 72.313 43.449 100.225 1.00 24.58 145 LEU C N 1
ATOM 8133 C CA . LEU C 1 145 ? 73.510 42.910 99.600 1.00 25.74 145 LEU C CA 1
ATOM 8134 C C . LEU C 1 145 ? 74.472 43.999 99.133 1.00 26.47 145 LEU C C 1
ATOM 8135 O O . LEU C 1 145 ? 75.677 43.881 99.324 1.00 25.97 145 LEU C O 1
ATOM 8140 N N . ARG C 1 146 ? 73.949 45.056 98.522 1.00 27.81 146 ARG C N 1
ATOM 8141 C CA . ARG C 1 146 ? 74.811 46.144 98.063 1.00 29.46 146 ARG C CA 1
ATOM 8142 C C . ARG C 1 146 ? 75.512 46.759 99.270 1.00 30.95 146 ARG C C 1
ATOM 8143 O O . ARG C 1 146 ? 76.708 47.061 99.230 1.00 31.09 146 ARG C O 1
ATOM 8151 N N . GLU C 1 147 ? 74.751 46.919 100.348 1.00 32.19 147 GLU C N 1
ATOM 8152 C CA . GLU C 1 147 ? 75.240 47.503 101.588 1.00 32.04 147 GLU C CA 1
ATOM 8153 C C . GLU C 1 147 ? 76.379 46.698 102.220 1.00 32.04 147 GLU C C 1
ATOM 8154 O O . GLU C 1 147 ? 77.443 47.242 102.510 1.00 31.15 147 GLU C O 1
ATOM 8160 N N . THR C 1 148 ? 76.151 45.403 102.425 1.00 31.76 148 THR C N 1
ATOM 8161 C CA . THR C 1 148 ? 77.146 44.521 103.037 1.00 30.64 148 THR C CA 1
ATOM 8162 C C . THR C 1 148 ? 78.230 44.091 102.059 1.00 31.49 148 THR C C 1
ATOM 8163 O O . THR C 1 148 ? 79.320 43.688 102.469 1.00 31.86 148 THR C O 1
ATOM 8167 N N . GLY C 1 149 ? 77.921 44.173 100.767 1.00 30.89 149 GLY C N 1
ATOM 8168 C CA . GLY C 1 149 ? 78.867 43.768 99.745 1.00 28.71 149 GLY C CA 1
ATOM 8169 C C . GLY C 1 149 ? 78.909 42.255 99.573 1.00 28.85 149 GLY C C 1
ATOM 8170 O O . GLY C 1 149 ? 79.770 41.729 98.869 1.00 29.43 149 GLY C O 1
ATOM 8171 N N . ARG C 1 150 ? 77.978 41.551 100.212 1.00 27.69 150 ARG C N 1
ATOM 8172 C CA . ARG C 1 150 ? 77.921 40.094 100.130 1.00 27.86 150 ARG C CA 1
ATOM 8173 C C . ARG C 1 150 ? 76.819 39.649 99.171 1.00 29.23 150 ARG C C 1
ATOM 8174 O O . ARG C 1 150 ? 76.049 40.476 98.684 1.00 29.39 150 ARG C O 1
ATOM 8182 N N . MET C 1 151 ? 76.741 38.347 98.897 1.00 28.93 151 MET C N 1
ATOM 8183 C CA . MET C 1 151 ? 75.735 37.834 97.968 1.00 29.45 151 MET C CA 1
ATOM 8184 C C . MET C 1 151 ? 75.016 36.590 98.465 1.00 27.73 151 MET C C 1
ATOM 8185 O O . MET C 1 151 ? 74.487 35.813 97.670 1.00 26.39 151 MET C O 1
ATOM 8190 N N . GLY C 1 152 ? 75.005 36.403 99.779 1.00 26.14 152 GLY C N 1
ATOM 8191 C CA . GLY C 1 152 ? 74.329 35.256 100.349 1.00 26.83 152 GLY C CA 1
ATOM 8192 C C . GLY C 1 152 ? 73.089 35.710 101.093 1.00 28.00 152 GLY C C 1
ATOM 8193 O O . GLY C 1 152 ? 73.118 36.726 101.793 1.00 29.24 152 GLY C O 1
ATOM 8194 N N . VAL C 1 153 ? 71.998 34.968 100.956 1.00 26.91 153 VAL C N 1
ATOM 8195 C CA . VAL C 1 153 ? 70.753 35.340 101.621 1.00 25.43 153 VAL C CA 1
ATOM 8196 C C . VAL C 1 153 ? 70.095 34.135 102.295 1.00 24.48 153 VAL C C 1
ATOM 8197 O O . VAL C 1 153 ? 69.962 33.072 101.692 1.00 24.19 153 VAL C O 1
ATOM 8201 N N . LEU C 1 154 ? 69.701 34.308 103.553 1.00 25.12 154 LEU C N 1
ATOM 8202 C CA . LEU C 1 154 ? 69.032 33.251 104.302 1.00 27.60 154 LEU C CA 1
ATOM 8203 C C . LEU C 1 154 ? 67.589 33.689 104.482 1.00 28.77 154 LEU C C 1
ATOM 8204 O O . LEU C 1 154 ? 67.325 34.720 105.107 1.00 30.76 154 LEU C O 1
ATOM 8209 N N . VAL C 1 155 ? 66.654 32.917 103.940 1.00 28.42 155 VAL C N 1
ATOM 8210 C CA . VAL C 1 155 ? 65.250 33.274 104.064 1.00 28.95 155 VAL C CA 1
ATOM 8211 C C . VAL C 1 155 ? 64.425 32.212 104.780 1.00 28.51 155 VAL C C 1
ATOM 8212 O O . VAL C 1 155 ? 64.457 31.037 104.427 1.00 29.21 155 VAL C O 1
ATOM 8216 N N . SER C 1 156 ? 63.700 32.641 105.807 1.00 28.84 156 SER C N 1
ATOM 8217 C CA . SER C 1 156 ? 62.839 31.753 106.573 1.00 27.58 156 SER C CA 1
ATOM 8218 C C . SER C 1 156 ? 61.740 31.233 105.659 1.00 28.06 156 SER C C 1
ATOM 8219 O O . SER C 1 156 ? 61.174 31.997 104.874 1.00 28.95 156 SER C O 1
ATOM 8222 N N . GLN C 1 157 ? 61.437 29.941 105.745 1.00 26.49 157 GLN C N 1
ATOM 8223 C CA . GLN C 1 157 ? 60.376 29.387 104.917 1.00 26.17 157 GLN C CA 1
ATOM 8224 C C . GLN C 1 157 ? 59.054 30.027 105.349 1.00 25.02 157 GLN C C 1
ATOM 8225 O O . GLN C 1 157 ? 58.058 29.955 104.639 1.00 23.20 157 GLN C O 1
ATOM 8231 N N . GLY C 1 158 ? 59.064 30.654 106.523 1.00 25.41 158 GLY C N 1
ATOM 8232 C CA . GLY C 1 158 ? 57.878 31.320 107.033 1.00 25.44 158 GLY C CA 1
ATOM 8233 C C . GLY C 1 158 ? 57.442 32.483 106.151 1.00 25.98 158 GLY C C 1
ATOM 8234 O O . GLY C 1 158 ? 56.303 32.951 106.243 1.00 25.94 158 GLY C O 1
ATOM 8235 N N . VAL C 1 159 ? 58.346 32.967 105.304 1.00 24.46 159 VAL C N 1
ATOM 8236 C CA . VAL C 1 159 ? 58.010 34.060 104.396 1.00 25.07 159 VAL C CA 1
ATOM 8237 C C . VAL C 1 159 ? 57.050 33.509 103.337 1.00 24.79 159 VAL C C 1
ATOM 8238 O O . VAL C 1 159 ? 57.220 32.385 102.866 1.00 24.08 159 VAL C O 1
ATOM 8242 N N . HIS C 1 160 ? 56.032 34.297 102.991 1.00 25.44 160 HIS C N 1
ATOM 8243 C CA . HIS C 1 160 ? 55.036 33.902 101.998 1.00 24.89 160 HIS C CA 1
ATOM 8244 C C . HIS C 1 160 ? 55.748 33.256 100.807 1.00 25.87 160 HIS C C 1
ATOM 8245 O O . HIS C 1 160 ? 56.691 33.822 100.251 1.00 25.48 160 HIS C O 1
ATOM 8252 N N . PRO C 1 161 ? 55.294 32.062 100.396 1.00 25.97 161 PRO C N 1
ATOM 8253 C CA . PRO C 1 161 ? 55.902 31.341 99.272 1.00 26.33 161 PRO C CA 1
ATOM 8254 C C . PRO C 1 161 ? 56.078 32.151 97.994 1.00 26.52 161 PRO C C 1
ATOM 8255 O O . PRO C 1 161 ? 57.061 31.973 97.274 1.00 26.61 161 PRO C O 1
ATOM 8259 N N . GLU C 1 162 ? 55.133 33.040 97.708 1.00 27.04 162 GLU C N 1
ATOM 8260 C CA . GLU C 1 162 ? 55.223 33.846 96.497 1.00 27.93 162 GLU C CA 1
ATOM 8261 C C . GLU C 1 162 ? 56.263 34.950 96.615 1.00 28.08 162 GLU C C 1
ATOM 8262 O O . GLU C 1 162 ? 56.931 35.285 95.634 1.00 25.22 162 GLU C O 1
ATOM 8268 N N . TYR C 1 163 ? 56.400 35.513 97.813 1.00 29.22 163 TYR C N 1
ATOM 8269 C CA . TYR C 1 163 ? 57.393 36.561 98.045 1.00 29.10 163 TYR C CA 1
ATOM 8270 C C . TYR C 1 163 ? 58.753 35.926 97.798 1.00 28.88 163 TYR C C 1
ATOM 8271 O O . TYR C 1 163 ? 59.622 36.516 97.161 1.00 28.90 163 TYR C O 1
ATOM 8280 N N . ARG C 1 164 ? 58.919 34.712 98.318 1.00 28.73 164 ARG C N 1
ATOM 8281 C CA . ARG C 1 164 ? 60.167 33.974 98.175 1.00 27.85 164 ARG C CA 1
ATOM 8282 C C . ARG C 1 164 ? 60.434 33.662 96.716 1.00 26.75 164 ARG C C 1
ATOM 8283 O O . ARG C 1 164 ? 61.554 33.828 96.239 1.00 25.89 164 ARG C O 1
ATOM 8291 N N . ALA C 1 165 ? 59.404 33.220 96.004 1.00 26.73 165 ALA C N 1
ATOM 8292 C CA . ALA C 1 165 ? 59.557 32.901 94.590 1.00 25.69 165 ALA C CA 1
ATOM 8293 C C . ALA C 1 165 ? 60.014 34.148 93.826 1.00 25.19 165 ALA C C 1
ATOM 8294 O O . ALA C 1 165 ? 60.886 34.074 92.962 1.00 26.21 165 ALA C O 1
ATOM 8296 N N . VAL C 1 166 ? 59.427 35.294 94.145 1.00 25.02 166 VAL C N 1
ATOM 8297 C CA . VAL C 1 166 ? 59.816 36.535 93.487 1.00 26.18 166 VAL C CA 1
ATOM 8298 C C . VAL C 1 166 ? 61.264 36.845 93.876 1.00 26.35 166 VAL C C 1
ATOM 8299 O O . VAL C 1 166 ? 62.082 37.223 93.034 1.00 25.34 166 VAL C O 1
ATOM 8303 N N . LEU C 1 167 ? 61.566 36.673 95.159 1.00 24.18 167 LEU C N 1
ATOM 8304 C CA . LEU C 1 167 ? 62.903 36.917 95.669 1.00 25.95 167 LEU C CA 1
ATOM 8305 C C . LEU C 1 167 ? 63.912 35.996 94.975 1.00 26.65 167 LEU C C 1
ATOM 8306 O O . LEU C 1 167 ? 65.015 36.416 94.623 1.00 26.14 167 LEU C O 1
ATOM 8311 N N . ARG C 1 168 ? 63.533 34.739 94.779 1.00 27.03 168 ARG C N 1
ATOM 8312 C CA . ARG C 1 168 ? 64.424 33.792 94.133 1.00 29.44 168 ARG C CA 1
ATOM 8313 C C . ARG C 1 168 ? 64.789 34.294 92.746 1.00 29.61 168 ARG C C 1
ATOM 8314 O O . ARG C 1 168 ? 65.967 34.357 92.389 1.00 28.84 168 ARG C O 1
ATOM 8322 N N . ALA C 1 169 ? 63.772 34.673 91.978 1.00 29.39 169 ALA C N 1
ATOM 8323 C CA . ALA C 1 169 ? 63.975 35.179 90.627 1.00 29.48 169 ALA C CA 1
ATOM 8324 C C . ALA C 1 169 ? 64.898 36.402 90.591 1.00 29.72 169 ALA C C 1
ATOM 8325 O O . ALA C 1 169 ? 65.731 36.531 89.687 1.00 29.19 169 ALA C O 1
ATOM 8327 N N . TYR C 1 170 ? 64.747 37.300 91.563 1.00 28.08 170 TYR C N 1
ATOM 8328 C CA . TYR C 1 170 ? 65.583 38.498 91.614 1.00 28.14 170 TYR C CA 1
ATOM 8329 C C . TYR C 1 170 ? 67.032 38.180 91.969 1.00 27.38 170 TYR C C 1
ATOM 8330 O O . TYR C 1 170 ? 67.958 38.816 91.463 1.00 26.06 170 TYR C O 1
ATOM 8339 N N . LEU C 1 171 ? 67.226 37.205 92.848 1.00 27.59 171 LEU C N 1
ATOM 8340 C CA . LEU C 1 171 ? 68.567 36.817 93.255 1.00 28.76 171 LEU C CA 1
ATOM 8341 C C . LEU C 1 171 ? 69.308 36.123 92.115 1.00 30.28 171 LEU C C 1
ATOM 8342 O O . LEU C 1 171 ? 70.493 36.375 91.894 1.00 31.41 171 LEU C O 1
ATOM 8347 N N . GLU C 1 172 ? 68.603 35.262 91.388 1.00 31.64 172 GLU C N 1
ATOM 8348 C CA . GLU C 1 172 ? 69.197 34.549 90.267 1.00 34.51 172 GLU C CA 1
ATOM 8349 C C . GLU C 1 172 ? 69.585 35.537 89.175 1.00 35.04 172 GLU C C 1
ATOM 8350 O O . GLU C 1 172 ? 70.542 35.311 88.429 1.00 35.68 172 GLU C O 1
ATOM 8356 N N . ALA C 1 173 ? 68.843 36.639 89.090 1.00 34.42 173 ALA C N 1
ATOM 8357 C CA . ALA C 1 173 ? 69.113 37.663 88.089 1.00 34.13 173 ALA C CA 1
ATOM 8358 C C . ALA C 1 173 ? 70.445 38.378 88.338 1.00 34.53 173 ALA C C 1
ATOM 8359 O O . ALA C 1 173 ? 71.232 38.582 87.409 1.00 34.92 173 ALA C O 1
ATOM 8361 N N . VAL C 1 174 ? 70.694 38.755 89.589 1.00 32.53 174 VAL C N 1
ATOM 8362 C CA . VAL C 1 174 ? 71.923 39.454 89.941 1.00 31.95 174 VAL C CA 1
ATOM 8363 C C . VAL C 1 174 ? 73.045 38.477 90.292 1.00 33.16 174 VAL C C 1
ATOM 8364 O O . VAL C 1 174 ? 74.171 38.887 90.573 1.00 31.91 174 VAL C O 1
ATOM 8368 N N . GLY C 1 175 ? 72.725 37.185 90.278 1.00 34.63 175 GLY C N 1
ATOM 8369 C CA . GLY C 1 175 ? 73.715 36.161 90.578 1.00 32.87 175 GLY C CA 1
ATOM 8370 C C . GLY C 1 175 ? 74.013 35.923 92.047 1.00 32.74 175 GLY C C 1
ATOM 8371 O O . GLY C 1 175 ? 75.144 35.597 92.405 1.00 31.78 175 GLY C O 1
ATOM 8372 N N . ALA C 1 176 ? 73.010 36.079 92.905 1.00 32.41 176 ALA C N 1
ATOM 8373 C CA . ALA C 1 176 ? 73.209 35.861 94.338 1.00 32.47 176 ALA C CA 1
ATOM 8374 C C . ALA C 1 176 ? 72.837 34.426 94.719 1.00 31.64 176 ALA C C 1
ATOM 8375 O O . ALA C 1 176 ? 72.397 33.649 93.872 1.00 29.37 176 ALA C O 1
ATOM 8377 N N . LYS C 1 177 ? 73.022 34.079 95.991 1.00 32.07 177 LYS C N 1
ATOM 8378 C CA . LYS C 1 177 ? 72.705 32.733 96.476 1.00 33.90 177 LYS C CA 1
ATOM 8379 C C . LYS C 1 177 ? 71.562 32.804 97.490 1.00 33.18 177 LYS C C 1
ATOM 8380 O O . LYS C 1 177 ? 71.596 33.625 98.408 1.00 33.23 177 LYS C O 1
ATOM 8386 N N . LEU C 1 178 ? 70.558 31.944 97.327 1.00 32.92 178 LEU C N 1
ATOM 8387 C CA . LEU C 1 178 ? 69.414 31.930 98.241 1.00 33.56 178 LEU C CA 1
ATOM 8388 C C . LEU C 1 178 ? 69.235 30.616 98.993 1.00 35.73 178 LEU C C 1
ATOM 8389 O O . LEU C 1 178 ? 69.010 29.563 98.385 1.00 35.34 178 LEU C O 1
ATOM 8394 N N . LEU C 1 179 ? 69.310 30.695 100.320 1.00 36.02 179 LEU C N 1
ATOM 8395 C CA . LEU C 1 179 ? 69.148 29.523 101.173 1.00 37.39 179 LEU C CA 1
ATOM 8396 C C . LEU C 1 179 ? 67.849 29.638 101.977 1.00 36.26 179 LEU C C 1
ATOM 8397 O O . LEU C 1 179 ? 67.575 30.683 102.568 1.00 35.51 179 LEU C O 1
ATOM 8402 N N . THR C 1 180 ? 67.061 28.563 102.009 1.00 35.51 180 THR C N 1
ATOM 8403 C CA . THR C 1 180 ? 65.784 28.562 102.726 1.00 34.17 180 THR C CA 1
ATOM 8404 C C . THR C 1 180 ? 65.793 27.756 104.022 1.00 34.83 180 THR C C 1
ATOM 8405 O O . THR C 1 180 ? 66.109 26.565 104.019 1.00 35.75 180 THR C O 1
ATOM 8409 N N . LEU C 1 181 ? 65.425 28.409 105.123 1.00 34.97 181 LEU C N 1
ATOM 8410 C CA . LEU C 1 181 ? 65.380 27.765 106.437 1.00 35.79 181 LEU C CA 1
ATOM 8411 C C . LEU C 1 181 ? 63.984 27.207 106.704 1.00 34.88 181 LEU C C 1
ATOM 8412 O O . LEU C 1 181 ? 63.078 27.953 107.058 1.00 37.16 181 LEU C O 1
ATOM 8417 N N . PRO C 1 182 ? 63.795 25.885 106.552 1.00 34.76 182 PRO C N 1
ATOM 8418 C CA . PRO C 1 182 ? 62.481 25.272 106.788 1.00 32.95 182 PRO C CA 1
ATOM 8419 C C . PRO C 1 182 ? 61.921 25.463 108.197 1.00 33.39 182 PRO C C 1
ATOM 8420 O O . PRO C 1 182 ? 62.653 25.462 109.195 1.00 32.32 182 PRO C O 1
ATOM 8424 N N . LEU C 1 183 ? 60.605 25.630 108.253 1.00 33.85 183 LEU C N 1
ATOM 8425 C CA . LEU C 1 183 ? 59.874 25.840 109.494 1.00 35.39 183 LEU C CA 1
ATOM 8426 C C . LEU C 1 183 ? 59.824 24.568 110.342 1.00 37.32 183 LEU C C 1
ATOM 8427 O O . LEU C 1 183 ? 59.760 23.459 109.811 1.00 38.29 183 LEU C O 1
ATOM 8432 N N . GLU C 1 184 ? 59.858 24.745 111.660 1.00 38.49 184 GLU C N 1
ATOM 8433 C CA . GLU C 1 184 ? 59.787 23.639 112.610 1.00 40.66 184 GLU C CA 1
ATOM 8434 C C . GLU C 1 184 ? 58.653 23.966 113.570 1.00 40.46 184 GLU C C 1
ATOM 8435 O O . GLU C 1 184 ? 58.779 24.866 114.403 1.00 39.92 184 GLU C O 1
ATOM 8441 N N . GLY C 1 185 ? 57.546 23.239 113.448 1.00 39.51 185 GLY C N 1
ATOM 8442 C CA . GLY C 1 185 ? 56.405 23.496 114.306 1.00 37.13 185 GLY C CA 1
ATOM 8443 C C . GLY C 1 185 ? 55.803 24.850 113.978 1.00 36.38 185 GLY C C 1
ATOM 8444 O O . GLY C 1 185 ? 55.342 25.566 114.865 1.00 34.99 185 GLY C O 1
ATOM 8445 N N . GLY C 1 186 ? 55.824 25.205 112.696 1.00 35.87 186 GLY C N 1
ATOM 8446 C CA . GLY C 1 186 ? 55.271 26.473 112.259 1.00 35.24 186 GLY C CA 1
ATOM 8447 C C . GLY C 1 186 ? 56.119 27.685 112.596 1.00 35.89 186 GLY C C 1
ATOM 8448 O O . GLY C 1 186 ? 55.713 28.818 112.335 1.00 34.19 186 GLY C O 1
ATOM 8449 N N . ARG C 1 187 ? 57.300 27.454 113.163 1.00 36.85 187 ARG C N 1
ATOM 8450 C CA . ARG C 1 187 ? 58.191 28.544 113.544 1.00 37.36 187 ARG C CA 1
ATOM 8451 C C . ARG C 1 187 ? 59.596 28.404 112.969 1.00 37.12 187 ARG C C 1
ATOM 8452 O O . ARG C 1 187 ? 60.070 27.303 112.708 1.00 37.76 187 ARG C O 1
ATOM 8460 N N . THR C 1 188 ? 60.256 29.538 112.783 1.00 36.96 188 THR C N 1
ATOM 8461 C CA . THR C 1 188 ? 61.600 29.579 112.223 1.00 37.18 188 THR C CA 1
ATOM 8462 C C . THR C 1 188 ? 62.684 29.425 113.292 1.00 38.12 188 THR C C 1
ATOM 8463 O O . THR C 1 188 ? 62.835 30.278 114.164 1.00 35.74 188 THR C O 1
ATOM 8467 N N . PRO C 1 189 ? 63.457 28.331 113.231 1.00 39.45 189 PRO C N 1
ATOM 8468 C CA . PRO C 1 189 ? 64.531 28.086 114.200 1.00 39.35 189 PRO C CA 1
ATOM 8469 C C . PRO C 1 189 ? 65.713 29.027 113.954 1.00 39.40 189 PRO C C 1
ATOM 8470 O O . PRO C 1 189 ? 66.038 29.340 112.807 1.00 39.91 189 PRO C O 1
ATOM 8474 N N . LEU C 1 190 ? 66.349 29.478 115.031 1.00 39.37 190 LEU C N 1
ATOM 8475 C CA . LEU C 1 190 ? 67.487 30.384 114.922 1.00 39.30 190 LEU C CA 1
ATOM 8476 C C . LEU C 1 190 ? 68.643 29.723 114.176 1.00 40.64 190 LEU C C 1
ATOM 8477 O O . LEU C 1 190 ? 69.209 28.730 114.632 1.00 41.62 190 LEU C O 1
ATOM 8482 N N . PRO C 1 191 ? 69.012 30.271 113.012 1.00 41.54 191 PRO C N 1
ATOM 8483 C CA . PRO C 1 191 ? 70.109 29.699 112.234 1.00 41.18 191 PRO C CA 1
ATOM 8484 C C . PRO C 1 191 ? 71.477 30.268 112.597 1.00 42.04 191 PRO C C 1
ATOM 8485 O O . PRO C 1 191 ? 71.594 31.243 113.342 1.00 40.43 191 PRO C O 1
ATOM 8489 N N . GLU C 1 192 ? 72.507 29.633 112.049 1.00 43.09 192 GLU C N 1
ATOM 8490 C CA . GLU C 1 192 ? 73.889 30.040 112.239 1.00 42.96 192 GLU C CA 1
ATOM 8491 C C . GLU C 1 192 ? 74.142 30.918 111.020 1.00 42.19 192 GLU C C 1
ATOM 8492 O O . GLU C 1 192 ? 73.772 30.547 109.907 1.00 42.68 192 GLU C O 1
ATOM 8498 N N . VAL C 1 193 ? 74.756 32.079 111.215 1.00 40.28 193 VAL C N 1
ATOM 8499 C CA . VAL C 1 193 ? 74.997 32.968 110.089 1.00 39.92 193 VAL C CA 1
ATOM 8500 C C . VAL C 1 193 ? 76.481 33.149 109.768 1.00 41.16 193 VAL C C 1
ATOM 8501 O O . VAL C 1 193 ? 77.250 33.667 110.578 1.00 39.84 193 VAL C O 1
ATOM 8505 N N . GLY C 1 194 ? 76.869 32.716 108.572 1.00 42.48 194 GLY C N 1
ATOM 8506 C CA . GLY C 1 194 ? 78.250 32.838 108.150 1.00 44.81 194 GLY C CA 1
ATOM 8507 C C . GLY C 1 194 ? 78.515 34.201 107.546 1.00 46.53 194 GLY C C 1
ATOM 8508 O O . GLY C 1 194 ? 77.580 34.944 107.247 1.00 47.26 194 GLY C O 1
ATOM 8509 N N . GLU C 1 195 ? 79.786 34.532 107.355 1.00 47.08 195 GLU C N 1
ATOM 8510 C CA . GLU C 1 195 ? 80.153 35.822 106.793 1.00 48.40 195 GLU C CA 1
ATOM 8511 C C . GLU C 1 195 ? 79.801 35.987 105.317 1.00 47.02 195 GLU C C 1
ATOM 8512 O O . GLU C 1 195 ? 79.864 37.089 104.781 1.00 47.39 195 GLU C O 1
ATOM 8518 N N . GLU C 1 196 ? 79.438 34.897 104.654 1.00 44.83 196 GLU C N 1
ATOM 8519 C CA . GLU C 1 196 ? 79.081 34.971 103.248 1.00 42.82 196 GLU C CA 1
ATOM 8520 C C . GLU C 1 196 ? 77.677 35.568 103.115 1.00 41.08 196 GLU C C 1
ATOM 8521 O O . GLU C 1 196 ? 77.297 36.064 102.059 1.00 40.85 196 GLU C O 1
ATOM 8527 N N . VAL C 1 197 ? 76.916 35.523 104.200 1.00 39.55 197 VAL C N 1
ATOM 8528 C CA . VAL C 1 197 ? 75.551 36.039 104.206 1.00 38.79 197 VAL C CA 1
ATOM 8529 C C . VAL C 1 197 ? 75.462 37.539 104.463 1.00 38.92 197 VAL C C 1
ATOM 8530 O O . VAL C 1 197 ? 76.095 38.068 105.375 1.00 39.47 197 VAL C O 1
ATOM 8534 N N . GLY C 1 198 ? 74.660 38.217 103.650 1.00 38.09 198 GLY C N 1
ATOM 8535 C CA . GLY C 1 198 ? 74.491 39.649 103.802 1.00 35.47 198 GLY C CA 1
ATOM 8536 C C . GLY C 1 198 ? 73.077 40.022 104.199 1.00 32.96 198 GLY C C 1
ATOM 8537 O O . GLY C 1 198 ? 72.829 41.157 104.605 1.00 32.66 198 GLY C O 1
ATOM 8538 N N . ALA C 1 199 ? 72.150 39.073 104.090 1.00 30.82 199 ALA C N 1
ATOM 8539 C CA . ALA C 1 199 ? 70.755 39.333 104.443 1.00 30.92 199 ALA C CA 1
ATOM 8540 C C . ALA C 1 199 ? 70.020 38.116 105.007 1.00 31.14 199 ALA C C 1
ATOM 8541 O O . ALA C 1 199 ? 70.037 37.028 104.416 1.00 31.10 199 ALA C O 1
ATOM 8543 N N . VAL C 1 200 ? 69.379 38.317 106.157 1.00 30.28 200 VAL C N 1
ATOM 8544 C CA . VAL C 1 200 ? 68.605 37.276 106.832 1.00 29.43 200 VAL C CA 1
ATOM 8545 C C . VAL C 1 200 ? 67.165 37.789 106.885 1.00 28.61 200 VAL C C 1
ATOM 8546 O O . VAL C 1 200 ? 66.887 38.807 107.520 1.00 28.73 200 VAL C O 1
ATOM 8550 N N . VAL C 1 201 ? 66.258 37.079 106.217 1.00 27.10 201 VAL C N 1
ATOM 8551 C CA . VAL C 1 201 ? 64.848 37.475 106.127 1.00 23.01 201 VAL C CA 1
ATOM 8552 C C . VAL C 1 201 ? 63.871 36.588 106.891 1.00 23.87 201 VAL C C 1
ATOM 8553 O O . VAL C 1 201 ? 63.886 35.366 106.746 1.00 26.27 201 VAL C O 1
ATOM 8557 N N . VAL C 1 202 ? 63.003 37.217 107.682 1.00 25.42 202 VAL C N 1
ATOM 8558 C CA . VAL C 1 202 ? 61.981 36.512 108.472 1.00 23.41 202 VAL C CA 1
ATOM 8559 C C . VAL C 1 202 ? 60.676 37.309 108.455 1.00 22.50 202 VAL C C 1
ATOM 8560 O O . VAL C 1 202 ? 60.699 38.540 108.483 1.00 23.33 202 VAL C O 1
ATOM 8564 N N . GLN C 1 203 ? 59.546 36.610 108.432 1.00 21.51 203 GLN C N 1
ATOM 8565 C CA . GLN C 1 203 ? 58.241 37.265 108.390 1.00 22.56 203 GLN C CA 1
ATOM 8566 C C . GLN C 1 203 ? 57.459 37.122 109.690 1.00 23.18 203 GLN C C 1
ATOM 8567 O O . GLN C 1 203 ? 57.364 36.035 110.249 1.00 25.42 203 GLN C O 1
ATOM 8573 N N . ASN C 1 204 ? 56.886 38.222 110.158 1.00 23.58 204 ASN C N 1
ATOM 8574 C CA . ASN C 1 204 ? 56.121 38.211 111.394 1.00 25.24 204 ASN C CA 1
ATOM 8575 C C . ASN C 1 204 ? 54.860 39.058 111.268 1.00 25.77 204 ASN C C 1
ATOM 8576 O O . ASN C 1 204 ? 54.940 40.268 111.101 1.00 28.03 204 ASN C O 1
ATOM 8581 N N . PRO C 1 205 ? 53.677 38.426 111.324 1.00 25.99 205 PRO C N 1
ATOM 8582 C CA . PRO C 1 205 ? 53.452 36.984 111.493 1.00 24.88 205 PRO C CA 1
ATOM 8583 C C . PRO C 1 205 ? 53.902 36.143 110.295 1.00 25.85 205 PRO C C 1
ATOM 8584 O O . PRO C 1 205 ? 54.053 36.650 109.178 1.00 24.58 205 PRO C O 1
ATOM 8588 N N . ASN C 1 206 ? 54.106 34.852 110.550 1.00 27.82 206 ASN C N 1
ATOM 8589 C CA . ASN C 1 206 ? 54.512 33.877 109.536 1.00 28.83 206 ASN C CA 1
ATOM 8590 C C . ASN C 1 206 ? 53.460 33.801 108.451 1.00 27.18 206 ASN C C 1
ATOM 8591 O O . ASN C 1 206 ? 52.354 34.316 108.605 1.00 25.67 206 ASN C O 1
ATOM 8596 N N . PHE C 1 207 ? 53.803 33.122 107.363 1.00 26.09 207 PHE C N 1
ATOM 8597 C CA . PHE C 1 207 ? 52.856 32.925 106.284 1.00 26.71 207 PHE C CA 1
ATOM 8598 C C . PHE C 1 207 ? 51.714 32.104 106.882 1.00 26.76 207 PHE C C 1
ATOM 8599 O O . PHE C 1 207 ? 50.560 32.233 106.471 1.00 25.54 207 PHE C O 1
ATOM 8607 N N . LEU C 1 208 ? 52.056 31.265 107.862 1.00 25.92 208 LEU C N 1
ATOM 8608 C CA . LEU C 1 208 ? 51.087 30.405 108.529 1.00 25.69 208 LEU C CA 1
ATOM 8609 C C . LEU C 1 208 ? 50.415 31.109 109.713 1.00 26.63 208 LEU C C 1
ATOM 8610 O O . LEU C 1 208 ? 49.654 30.500 110.476 1.00 26.35 208 LEU C O 1
ATOM 8615 N N . GLY C 1 209 ? 50.706 32.395 109.867 1.00 25.67 209 GLY C N 1
ATOM 8616 C CA . GLY C 1 209 ? 50.092 33.164 110.932 1.00 25.40 209 GLY C CA 1
ATOM 8617 C C . GLY C 1 209 ? 50.764 33.134 112.288 1.00 25.30 209 GLY C C 1
ATOM 8618 O O . GLY C 1 209 ? 50.381 33.893 113.178 1.00 27.58 209 GLY C O 1
ATOM 8619 N N . ALA C 1 210 ? 51.762 32.275 112.460 1.00 23.26 210 ALA C N 1
ATOM 8620 C CA . ALA C 1 210 ? 52.455 32.179 113.740 1.00 21.19 210 ALA C CA 1
ATOM 8621 C C . ALA C 1 210 ? 53.272 33.434 114.039 1.00 22.41 210 ALA C C 1
ATOM 8622 O O . ALA C 1 210 ? 53.869 34.029 113.140 1.00 21.54 210 ALA C O 1
ATOM 8624 N N . LEU C 1 211 ? 53.286 33.844 115.302 1.00 22.50 211 LEU C N 1
ATOM 8625 C CA . LEU C 1 211 ? 54.064 35.001 115.698 1.00 25.53 211 LEU C CA 1
ATOM 8626 C C . LEU C 1 211 ? 55.475 34.487 115.958 1.00 29.61 211 LEU C C 1
ATOM 8627 O O . LEU C 1 211 ? 55.658 33.427 116.555 1.00 30.34 211 LEU C O 1
ATOM 8632 N N . GLU C 1 212 ? 56.469 35.232 115.495 1.00 33.05 212 GLU C N 1
ATOM 8633 C CA . GLU C 1 212 ? 57.862 34.842 115.668 1.00 36.01 212 GLU C CA 1
ATOM 8634 C C . GLU C 1 212 ? 58.635 35.903 116.425 1.00 37.27 212 GLU C C 1
ATOM 8635 O O . GLU C 1 212 ? 58.451 37.098 116.189 1.00 36.44 212 GLU C O 1
ATOM 8641 N N . ASP C 1 213 ? 59.499 35.467 117.337 1.00 39.50 213 ASP C N 1
ATOM 8642 C CA . ASP C 1 213 ? 60.314 36.412 118.092 1.00 41.64 213 ASP C CA 1
ATOM 8643 C C . ASP C 1 213 ? 61.513 36.779 117.221 1.00 39.75 213 ASP C C 1
ATOM 8644 O O . ASP C 1 213 ? 62.437 35.989 117.041 1.00 39.24 213 ASP C O 1
ATOM 8649 N N . LEU C 1 214 ? 61.471 37.987 116.673 1.00 39.62 214 LEU C N 1
ATOM 8650 C CA . LEU C 1 214 ? 62.514 38.486 115.789 1.00 40.12 214 LEU C CA 1
ATOM 8651 C C . LEU C 1 214 ? 63.789 38.926 116.495 1.00 40.03 214 LEU C C 1
ATOM 8652 O O . LEU C 1 214 ? 64.828 39.098 115.858 1.00 39.47 214 LEU C O 1
ATOM 8657 N N . GLY C 1 215 ? 63.705 39.118 117.806 1.00 39.94 215 GLY C N 1
ATOM 8658 C CA . GLY C 1 215 ? 64.864 39.547 118.562 1.00 39.36 215 GLY C CA 1
ATOM 8659 C C . GLY C 1 215 ? 66.117 38.756 118.248 1.00 39.00 215 GLY C C 1
ATOM 8660 O O . GLY C 1 215 ? 67.069 39.302 117.689 1.00 39.86 215 GLY C O 1
ATOM 8661 N N . PRO C 1 216 ? 66.150 37.462 118.593 1.00 38.84 216 PRO C N 1
ATOM 8662 C CA . PRO C 1 216 ? 67.331 36.641 118.322 1.00 38.41 216 PRO C CA 1
ATOM 8663 C C . PRO C 1 216 ? 67.836 36.692 116.882 1.00 37.36 216 PRO C C 1
ATOM 8664 O O . PRO C 1 216 ? 69.045 36.707 116.648 1.00 38.22 216 PRO C O 1
ATOM 8668 N N . PHE C 1 217 ? 66.925 36.729 115.917 1.00 37.61 217 PHE C N 1
ATOM 8669 C CA . PHE C 1 217 ? 67.328 36.783 114.511 1.00 36.64 217 PHE C CA 1
ATOM 8670 C C . PHE C 1 217 ? 68.163 38.007 114.180 1.00 37.07 217 PHE C C 1
ATOM 8671 O O . PHE C 1 217 ? 69.118 37.916 113.411 1.00 37.20 217 PHE C O 1
ATOM 8679 N N . ALA C 1 218 ? 67.800 39.149 114.757 1.00 37.21 218 ALA C N 1
ATOM 8680 C CA . ALA C 1 218 ? 68.523 40.395 114.526 1.00 37.18 218 ALA C CA 1
ATOM 8681 C C . ALA C 1 218 ? 69.964 40.249 114.993 1.00 37.65 218 ALA C C 1
ATOM 8682 O O . ALA C 1 218 ? 70.903 40.604 114.277 1.00 35.67 218 ALA C O 1
ATOM 8684 N N . GLU C 1 219 ? 70.126 39.729 116.206 1.00 39.32 219 GLU C N 1
ATOM 8685 C CA . GLU C 1 219 ? 71.446 39.519 116.787 1.00 41.02 219 GLU C CA 1
ATOM 8686 C C . GLU C 1 219 ? 72.293 38.597 115.916 1.00 40.00 219 GLU C C 1
ATOM 8687 O O . GLU C 1 219 ? 73.433 38.916 115.584 1.00 40.92 219 GLU C O 1
ATOM 8693 N N . ALA C 1 220 ? 71.732 37.448 115.555 1.00 37.73 220 ALA C N 1
ATOM 8694 C CA . ALA C 1 220 ? 72.444 36.483 114.730 1.00 37.25 220 ALA C CA 1
ATOM 8695 C C . ALA C 1 220 ? 72.958 37.152 113.461 1.00 37.69 220 ALA C C 1
ATOM 8696 O O . ALA C 1 220 ? 74.106 36.955 113.056 1.00 37.06 220 ALA C O 1
ATOM 8698 N N . ALA C 1 221 ? 72.096 37.951 112.841 1.00 37.61 221 ALA C N 1
ATOM 8699 C CA . ALA C 1 221 ? 72.442 38.647 111.616 1.00 37.68 221 ALA C CA 1
ATOM 8700 C C . ALA C 1 221 ? 73.597 39.611 111.831 1.00 36.72 221 ALA C C 1
ATOM 8701 O O . ALA C 1 221 ? 74.594 39.570 111.107 1.00 36.48 221 ALA C O 1
ATOM 8703 N N . HIS C 1 222 ? 73.456 40.475 112.829 1.00 36.10 222 HIS C N 1
ATOM 8704 C CA . HIS C 1 222 ? 74.478 41.469 113.129 1.00 37.14 222 HIS C CA 1
ATOM 8705 C C . HIS C 1 222 ? 75.794 40.840 113.571 1.00 38.42 222 HIS C C 1
ATOM 8706 O O . HIS C 1 222 ? 76.870 41.390 113.322 1.00 38.63 222 HIS C O 1
ATOM 8713 N N . GLY C 1 223 ? 75.706 39.687 114.227 1.00 38.15 223 GLY C N 1
ATOM 8714 C CA . GLY C 1 223 ? 76.907 39.012 114.672 1.00 37.84 223 GLY C CA 1
ATOM 8715 C C . GLY C 1 223 ? 77.776 38.628 113.491 1.00 37.80 223 GLY C C 1
ATOM 8716 O O . GLY C 1 223 ? 78.997 38.768 113.541 1.00 39.78 223 GLY C O 1
ATOM 8717 N N . ALA C 1 224 ? 77.146 38.155 112.420 1.00 35.89 224 ALA C N 1
ATOM 8718 C CA . ALA C 1 224 ? 77.873 37.743 111.225 1.00 34.63 224 ALA C CA 1
ATOM 8719 C C . ALA C 1 224 ? 78.186 38.906 110.293 1.00 34.54 224 ALA C C 1
ATOM 8720 O O . ALA C 1 224 ? 78.899 38.741 109.307 1.00 34.61 224 ALA C O 1
ATOM 8722 N N . GLY C 1 225 ? 77.655 40.082 110.605 1.00 34.71 225 GLY C N 1
ATOM 8723 C CA . GLY C 1 225 ? 77.898 41.236 109.759 1.00 34.15 225 GLY C CA 1
ATOM 8724 C C . GLY C 1 225 ? 76.851 41.366 108.665 1.00 34.71 225 GLY C C 1
ATOM 8725 O O . GLY C 1 225 ? 77.033 42.113 107.702 1.00 35.38 225 GLY C O 1
ATOM 8726 N N . ALA C 1 226 ? 75.754 40.629 108.806 1.00 33.96 226 ALA C N 1
ATOM 8727 C CA . ALA C 1 226 ? 74.671 40.681 107.830 1.00 34.20 226 ALA C CA 1
ATOM 8728 C C . ALA C 1 226 ? 73.579 41.639 108.303 1.00 34.17 226 ALA C C 1
ATOM 8729 O O . ALA C 1 226 ? 73.511 41.998 109.486 1.00 33.38 226 ALA C O 1
ATOM 8731 N N . LEU C 1 227 ? 72.731 42.061 107.371 1.00 32.26 227 LEU C N 1
ATOM 8732 C CA . LEU C 1 227 ? 71.633 42.949 107.712 1.00 30.72 227 LEU C CA 1
ATOM 8733 C C . LEU C 1 227 ? 70.399 42.084 107.931 1.00 29.44 227 LEU C C 1
ATOM 8734 O O . LEU C 1 227 ? 70.263 41.023 107.322 1.00 29.78 227 LEU C O 1
ATOM 8739 N N . PHE C 1 228 ? 69.515 42.525 108.817 1.00 27.81 228 PHE C N 1
ATOM 8740 C CA . PHE C 1 228 ? 68.303 41.776 109.094 1.00 27.32 228 PHE C CA 1
ATOM 8741 C C . PHE C 1 228 ? 67.106 42.421 108.406 1.00 26.66 228 PHE C C 1
ATOM 8742 O O . PHE C 1 228 ? 66.831 43.607 108.595 1.00 25.34 228 PHE C O 1
ATOM 8750 N N . VAL C 1 229 ? 66.399 41.626 107.610 1.00 26.56 229 VAL C N 1
ATOM 8751 C CA . VAL C 1 229 ? 65.233 42.089 106.867 1.00 24.96 229 VAL C CA 1
ATOM 8752 C C . VAL C 1 229 ? 63.949 41.459 107.407 1.00 24.70 229 VAL C C 1
ATOM 8753 O O . VAL C 1 229 ? 63.824 40.234 107.473 1.00 25.40 229 VAL C O 1
ATOM 8757 N N . ALA C 1 230 ? 62.998 42.303 107.793 1.00 23.44 230 ALA C N 1
ATOM 8758 C CA . ALA C 1 230 ? 61.732 41.828 108.334 1.00 22.99 230 ALA C CA 1
ATOM 8759 C C . ALA C 1 230 ? 60.569 42.071 107.386 1.00 22.44 230 ALA C C 1
ATOM 8760 O O . ALA C 1 230 ? 60.388 43.176 106.877 1.00 22.26 230 ALA C O 1
ATOM 8762 N N . VAL C 1 231 ? 59.793 41.021 107.142 1.00 21.02 231 VAL C N 1
ATOM 8763 C CA . VAL C 1 231 ? 58.623 41.115 106.288 1.00 22.29 231 VAL C CA 1
ATOM 8764 C C . VAL C 1 231 ? 57.444 41.168 107.239 1.00 22.42 231 VAL C C 1
ATOM 8765 O O . VAL C 1 231 ? 57.213 40.226 107.992 1.00 24.14 231 VAL C O 1
ATOM 8769 N N . ALA C 1 232 ? 56.704 42.270 107.216 1.00 22.82 232 ALA C N 1
ATOM 8770 C CA . ALA C 1 232 ? 55.571 42.416 108.120 1.00 23.45 232 ALA C CA 1
ATOM 8771 C C . ALA C 1 232 ? 54.322 43.003 107.493 1.00 23.36 232 ALA C C 1
ATOM 8772 O O . ALA C 1 232 ? 54.385 43.858 106.610 1.00 23.84 232 ALA C O 1
ATOM 8774 N N . ASP C 1 233 ? 53.179 42.531 107.969 1.00 24.34 233 ASP C N 1
ATOM 8775 C CA . ASP C 1 233 ? 51.898 43.027 107.501 1.00 23.45 233 ASP C CA 1
ATOM 8776 C C . ASP C 1 233 ? 51.713 44.377 108.197 1.00 21.35 233 ASP C C 1
ATOM 8777 O O . ASP C 1 233 ? 51.825 44.481 109.416 1.00 18.56 233 ASP C O 1
ATOM 8782 N N . PRO C 1 234 ? 51.457 45.438 107.425 1.00 21.44 234 PRO C N 1
ATOM 8783 C CA . PRO C 1 234 ? 51.271 46.758 108.036 1.00 21.12 234 PRO C CA 1
ATOM 8784 C C . PRO C 1 234 ? 50.156 46.815 109.079 1.00 21.51 234 PRO C C 1
ATOM 8785 O O . PRO C 1 234 ? 50.309 47.454 110.123 1.00 22.17 234 PRO C O 1
ATOM 8789 N N . LEU C 1 235 ? 49.043 46.142 108.807 1.00 21.88 235 LEU C N 1
ATOM 8790 C CA . LEU C 1 235 ? 47.930 46.139 109.745 1.00 21.54 235 LEU C CA 1
ATOM 8791 C C . LEU C 1 235 ? 48.365 45.601 111.101 1.00 22.62 235 LEU C C 1
ATOM 8792 O O . LEU C 1 235 ? 48.012 46.155 112.144 1.00 23.38 235 LEU C O 1
ATOM 8797 N N . SER C 1 236 ? 49.139 44.523 111.086 1.00 22.11 236 SER C N 1
ATOM 8798 C CA . SER C 1 236 ? 49.597 43.916 112.323 1.00 22.55 236 SER C CA 1
ATOM 8799 C C . SER C 1 236 ? 50.466 44.883 113.127 1.00 24.21 236 SER C C 1
ATOM 8800 O O . SER C 1 236 ? 50.472 44.838 114.358 1.00 27.17 236 SER C O 1
ATOM 8803 N N . LEU C 1 237 ? 51.194 45.759 112.440 1.00 25.22 237 LEU C N 1
ATOM 8804 C CA . LEU C 1 237 ? 52.050 46.725 113.127 1.00 23.77 237 LEU C CA 1
ATOM 8805 C C . LEU C 1 237 ? 51.292 47.657 114.061 1.00 24.01 237 LEU C C 1
ATOM 8806 O O . LEU C 1 237 ? 51.901 48.394 114.833 1.00 24.69 237 LEU C O 1
ATOM 8811 N N . GLY C 1 238 ? 49.965 47.630 113.987 1.00 24.81 238 GLY C N 1
ATOM 8812 C CA . GLY C 1 238 ? 49.167 48.483 114.851 1.00 24.04 238 GLY C CA 1
ATOM 8813 C C . GLY C 1 238 ? 49.128 47.986 116.284 1.00 24.99 238 GLY C C 1
ATOM 8814 O O . GLY C 1 238 ? 48.753 48.727 117.196 1.00 23.77 238 GLY C O 1
ATOM 8815 N N . VAL C 1 239 ? 49.517 46.730 116.496 1.00 25.59 239 VAL C N 1
ATOM 8816 C CA . VAL C 1 239 ? 49.505 46.174 117.840 1.00 26.12 239 VAL C CA 1
ATOM 8817 C C . VAL C 1 239 ? 50.718 45.301 118.172 1.00 25.25 239 VAL C C 1
ATOM 8818 O O . VAL C 1 239 ? 50.973 45.022 119.339 1.00 26.40 239 VAL C O 1
ATOM 8822 N N . LEU C 1 240 ? 51.477 44.894 117.158 1.00 24.90 240 LEU C N 1
ATOM 8823 C CA . LEU C 1 240 ? 52.660 44.050 117.374 1.00 25.68 240 LEU C CA 1
ATOM 8824 C C . LEU C 1 240 ? 53.973 44.832 117.382 1.00 26.83 240 LEU C C 1
ATOM 8825 O O . LEU C 1 240 ? 54.144 45.772 116.599 1.00 26.33 240 LEU C O 1
ATOM 8830 N N . LYS C 1 241 ? 54.898 44.441 118.262 1.00 27.73 241 LYS C N 1
ATOM 8831 C CA . LYS C 1 241 ? 56.200 45.102 118.331 1.00 27.15 241 LYS C CA 1
ATOM 8832 C C . LYS C 1 241 ? 56.736 45.174 116.915 1.00 24.91 241 LYS C C 1
ATOM 8833 O O . LYS C 1 241 ? 56.867 44.158 116.244 1.00 24.85 241 LYS C O 1
ATOM 8839 N N . PRO C 1 242 ? 57.052 46.381 116.440 1.00 23.74 242 PRO C N 1
ATOM 8840 C CA . PRO C 1 242 ? 57.564 46.526 115.080 1.00 24.75 242 PRO C CA 1
ATOM 8841 C C . PRO C 1 242 ? 59.005 46.069 114.887 1.00 24.83 242 PRO C C 1
ATOM 8842 O O . PRO C 1 242 ? 59.787 45.999 115.837 1.00 22.49 242 PRO C O 1
ATOM 8846 N N . PRO C 1 243 ? 59.364 45.739 113.637 1.00 25.66 243 PRO C N 1
ATOM 8847 C CA . PRO C 1 243 ? 60.708 45.283 113.274 1.00 27.25 243 PRO C CA 1
ATOM 8848 C C . PRO C 1 243 ? 61.830 46.194 113.785 1.00 28.44 243 PRO C C 1
ATOM 8849 O O . PRO C 1 243 ? 62.948 45.735 114.043 1.00 28.40 243 PRO C O 1
ATOM 8853 N N . GLY C 1 244 ? 61.527 47.479 113.941 1.00 26.97 244 GLY C N 1
ATOM 8854 C CA . GLY C 1 244 ? 62.524 48.409 114.428 1.00 27.45 244 GLY C CA 1
ATOM 8855 C C . GLY C 1 244 ? 62.870 48.191 115.890 1.00 27.29 244 GLY C C 1
ATOM 8856 O O . GLY C 1 244 ? 64.011 48.385 116.294 1.00 28.81 244 GLY C O 1
ATOM 8857 N N . ALA C 1 245 ? 61.885 47.795 116.687 1.00 28.31 245 ALA C N 1
ATOM 8858 C CA . ALA C 1 245 ? 62.095 47.550 118.114 1.00 29.02 245 ALA C CA 1
ATOM 8859 C C . ALA C 1 245 ? 62.839 46.234 118.333 1.00 30.10 245 ALA C C 1
ATOM 8860 O O . ALA C 1 245 ? 63.322 45.959 119.434 1.00 28.62 245 ALA C O 1
ATOM 8862 N N . TYR C 1 246 ? 62.912 45.425 117.275 1.00 31.83 246 TYR C N 1
ATOM 8863 C CA . TYR C 1 246 ? 63.585 44.127 117.309 1.00 32.90 246 TYR C CA 1
ATOM 8864 C C . TYR C 1 246 ? 64.986 44.206 116.717 1.00 31.63 246 TYR C C 1
ATOM 8865 O O . TYR C 1 246 ? 65.697 43.208 116.666 1.00 31.70 246 TYR C O 1
ATOM 8874 N N . GLY C 1 247 ? 65.368 45.387 116.246 1.00 30.66 247 GLY C N 1
ATOM 8875 C CA . GLY C 1 247 ? 66.688 45.554 115.668 1.00 31.00 247 GLY C CA 1
ATOM 8876 C C . GLY C 1 247 ? 66.777 45.495 114.149 1.00 31.57 247 GLY C C 1
ATOM 8877 O O . GLY C 1 247 ? 67.833 45.790 113.587 1.00 33.49 247 GLY C O 1
ATOM 8878 N N . ALA C 1 248 ? 65.690 45.124 113.476 1.00 30.31 248 ALA C N 1
ATOM 8879 C CA . ALA C 1 248 ? 65.693 45.033 112.012 1.00 30.62 248 ALA C CA 1
ATOM 8880 C C . ALA C 1 248 ? 66.262 46.271 111.328 1.00 31.19 248 ALA C C 1
ATOM 8881 O O . ALA C 1 248 ? 65.978 47.394 111.730 1.00 33.75 248 ALA C O 1
ATOM 8883 N N . ASP C 1 249 ? 67.056 46.060 110.284 1.00 31.42 249 ASP C N 1
ATOM 8884 C CA . ASP C 1 249 ? 67.651 47.164 109.525 1.00 31.47 249 ASP C CA 1
ATOM 8885 C C . ASP C 1 249 ? 66.714 47.577 108.396 1.00 31.03 249 ASP C C 1
ATOM 8886 O O . ASP C 1 249 ? 66.640 48.753 108.022 1.00 31.69 249 ASP C O 1
ATOM 8891 N N . ILE C 1 250 ? 66.017 46.587 107.850 1.00 28.93 250 ILE C N 1
ATOM 8892 C CA . ILE C 1 250 ? 65.098 46.801 106.744 1.00 27.29 250 ILE C CA 1
ATOM 8893 C C . ILE C 1 250 ? 63.746 46.145 107.019 1.00 27.11 250 ILE C C 1
ATOM 8894 O O . ILE C 1 250 ? 63.676 45.013 107.513 1.00 25.34 250 ILE C O 1
ATOM 8899 N N . ALA C 1 251 ? 62.670 46.865 106.718 1.00 24.93 251 ALA C N 1
ATOM 8900 C CA . ALA C 1 251 ? 61.335 46.319 106.911 1.00 25.27 251 ALA C CA 1
ATOM 8901 C C . ALA C 1 251 ? 60.515 46.494 105.638 1.00 24.05 251 ALA C C 1
ATOM 8902 O O . ALA C 1 251 ? 60.455 47.587 105.075 1.00 23.03 251 ALA C O 1
ATOM 8904 N N . VAL C 1 252 ? 59.900 45.407 105.183 1.00 22.72 252 VAL C N 1
ATOM 8905 C CA . VAL C 1 252 ? 59.071 45.448 103.992 1.00 23.53 252 VAL C CA 1
ATOM 8906 C C . VAL C 1 252 ? 57.759 44.762 104.286 1.00 25.01 252 VAL C C 1
ATOM 8907 O O . VAL C 1 252 ? 57.634 44.043 105.278 1.00 26.17 252 VAL C O 1
ATOM 8911 N N . GLY C 1 253 ? 56.780 44.990 103.417 1.00 26.39 253 GLY C N 1
ATOM 8912 C CA . GLY C 1 253 ? 55.471 44.384 103.587 1.00 25.85 253 GLY C CA 1
ATOM 8913 C C . GLY C 1 253 ? 54.518 44.873 102.517 1.00 26.30 253 GLY C C 1
ATOM 8914 O O . GLY C 1 253 ? 54.834 45.807 101.774 1.00 27.64 253 GLY C O 1
ATOM 8915 N N . ASP C 1 254 ? 53.352 44.243 102.439 1.00 26.24 254 ASP C N 1
ATOM 8916 C CA . ASP C 1 254 ? 52.339 44.609 101.456 1.00 24.74 254 ASP C CA 1
ATOM 8917 C C . ASP C 1 254 ? 51.233 45.406 102.135 1.00 23.44 254 ASP C C 1
ATOM 8918 O O . ASP C 1 254 ? 50.836 45.078 103.241 1.00 24.70 254 ASP C O 1
ATOM 8923 N N . GLY C 1 255 ? 50.716 46.426 101.459 1.00 22.39 255 GLY C N 1
ATOM 8924 C CA . GLY C 1 255 ? 49.679 47.247 102.049 1.00 21.29 255 GLY C CA 1
ATOM 8925 C C . GLY C 1 255 ? 48.223 46.964 101.726 1.00 21.29 255 GLY C C 1
ATOM 8926 O O . GLY C 1 255 ? 47.377 47.808 101.985 1.00 21.33 255 GLY C O 1
ATOM 8927 N N . GLN C 1 256 ? 47.911 45.792 101.185 1.00 21.56 256 GLN C N 1
ATOM 8928 C CA . GLN C 1 256 ? 46.524 45.467 100.852 1.00 21.47 256 GLN C CA 1
ATOM 8929 C C . GLN C 1 256 ? 45.646 45.423 102.098 1.00 23.03 256 GLN C C 1
ATOM 8930 O O . GLN C 1 256 ? 44.457 45.720 102.036 1.00 25.04 256 GLN C O 1
ATOM 8936 N N . SER C 1 257 ? 46.227 45.064 103.234 1.00 23.33 257 SER C N 1
ATOM 8937 C CA . SER C 1 257 ? 45.455 44.989 104.465 1.00 24.77 257 SER C CA 1
ATOM 8938 C C . SER C 1 257 ? 45.072 46.372 104.994 1.00 24.52 257 SER C C 1
ATOM 8939 O O . SER C 1 257 ? 44.310 46.486 105.949 1.00 27.57 257 SER C O 1
ATOM 8942 N N . LEU C 1 258 ? 45.599 47.424 104.379 1.00 24.18 258 LEU C N 1
ATOM 8943 C CA . LEU C 1 258 ? 45.255 48.778 104.808 1.00 22.47 258 LEU C CA 1
ATOM 8944 C C . LEU C 1 258 ? 44.049 49.310 104.025 1.00 23.26 258 LEU C C 1
ATOM 8945 O O . LEU C 1 258 ? 44.135 50.340 103.357 1.00 23.70 258 LEU C O 1
ATOM 8950 N N . GLY C 1 259 ? 42.935 48.581 104.094 1.00 22.37 259 GLY C N 1
ATOM 8951 C CA . GLY C 1 259 ? 41.711 49.002 103.432 1.00 21.90 259 GLY C CA 1
ATOM 8952 C C . GLY C 1 259 ? 41.596 48.904 101.922 1.00 23.82 259 GLY C C 1
ATOM 8953 O O . GLY C 1 259 ? 40.607 49.371 101.348 1.00 24.79 259 GLY C O 1
ATOM 8954 N N . LEU C 1 260 ? 42.581 48.302 101.267 1.00 22.67 260 LEU C N 1
ATOM 8955 C CA . LEU C 1 260 ? 42.545 48.172 99.814 1.00 23.58 260 LEU C CA 1
ATOM 8956 C C . LEU C 1 260 ? 41.580 47.086 99.336 1.00 23.70 260 LEU C C 1
ATOM 8957 O O . LEU C 1 260 ? 41.462 46.028 99.951 1.00 23.08 260 LEU C O 1
ATOM 8962 N N . PRO C 1 261 ? 40.868 47.339 98.229 1.00 23.54 261 PRO C N 1
ATOM 8963 C CA . PRO C 1 261 ? 39.946 46.309 97.744 1.00 24.69 261 PRO C CA 1
ATOM 8964 C C . PRO C 1 261 ? 40.776 45.099 97.304 1.00 23.87 261 PRO C C 1
ATOM 8965 O O . PRO C 1 261 ? 41.908 45.263 96.864 1.00 22.84 261 PRO C O 1
ATOM 8969 N N . MET C 1 262 ? 40.228 43.893 97.433 1.00 24.06 262 MET C N 1
ATOM 8970 C CA . MET C 1 262 ? 40.967 42.684 97.066 1.00 23.30 262 MET C CA 1
ATOM 8971 C C . MET C 1 262 ? 41.303 42.606 95.572 1.00 22.96 262 MET C C 1
ATOM 8972 O O . MET C 1 262 ? 42.358 42.092 95.194 1.00 23.57 262 MET C O 1
ATOM 8977 N N . GLY C 1 263 ? 40.411 43.129 94.737 1.00 21.07 263 GLY C N 1
ATOM 8978 C CA . GLY C 1 263 ? 40.618 43.134 93.296 1.00 21.99 263 GLY C CA 1
ATOM 8979 C C . GLY C 1 263 ? 41.299 41.922 92.681 1.00 21.71 263 GLY C C 1
ATOM 8980 O O . GLY C 1 263 ? 42.164 42.061 91.814 1.00 19.91 263 GLY C O 1
ATOM 8981 N N . PHE C 1 264 ? 40.903 40.731 93.117 1.00 22.28 264 PHE C N 1
ATOM 8982 C CA . PHE C 1 264 ? 41.478 39.496 92.601 1.00 22.82 264 PHE C CA 1
ATOM 8983 C C . PHE C 1 264 ? 43.003 39.533 92.678 1.00 24.38 264 PHE C C 1
ATOM 8984 O O . PHE C 1 264 ? 43.699 39.057 91.779 1.00 24.95 264 PHE C O 1
ATOM 8992 N N . GLY C 1 265 ? 43.515 40.112 93.758 1.00 24.19 265 GLY C N 1
ATOM 8993 C CA . GLY C 1 265 ? 44.950 40.179 93.952 1.00 25.34 265 GLY C CA 1
ATOM 8994 C C . GLY C 1 265 ? 45.668 41.290 93.218 1.00 26.16 265 GLY C C 1
ATOM 8995 O O . GLY C 1 265 ? 46.872 41.450 93.372 1.00 27.12 265 GLY C O 1
ATOM 8996 N N . GLY C 1 266 ? 44.943 42.068 92.427 1.00 27.59 266 GLY C N 1
ATOM 8997 C CA . GLY C 1 266 ? 45.575 43.148 91.693 1.00 29.51 266 GLY C CA 1
ATOM 8998 C C . GLY C 1 266 ? 46.109 44.287 92.550 1.00 31.07 266 GLY C C 1
ATOM 8999 O O . GLY C 1 266 ? 47.319 44.533 92.578 1.00 30.36 266 GLY C O 1
ATOM 9000 N N . PRO C 1 267 ? 45.227 45.009 93.260 1.00 31.68 267 PRO C N 1
ATOM 9001 C CA . PRO C 1 267 ? 45.608 46.136 94.122 1.00 32.36 267 PRO C CA 1
ATOM 9002 C C . PRO C 1 267 ? 46.587 45.817 95.250 1.00 31.28 267 PRO C C 1
ATOM 9003 O O . PRO C 1 267 ? 46.319 44.998 96.137 1.00 30.68 267 PRO C O 1
ATOM 9007 N N . HIS C 1 268 ? 47.728 46.490 95.197 1.00 29.72 268 HIS C N 1
ATOM 9008 C CA . HIS C 1 268 ? 48.780 46.317 96.178 1.00 30.04 268 HIS C CA 1
ATOM 9009 C C . HIS C 1 268 ? 49.694 47.512 96.130 1.00 31.01 268 HIS C C 1
ATOM 9010 O O . HIS C 1 268 ? 49.546 48.407 95.301 1.00 31.08 268 HIS C O 1
ATOM 9017 N N . PHE C 1 269 ? 50.660 47.487 97.036 1.00 31.98 269 PHE C N 1
ATOM 9018 C CA . PHE C 1 269 ? 51.707 48.482 97.117 1.00 31.51 269 PHE C CA 1
ATOM 9019 C C . PHE C 1 269 ? 52.569 47.962 98.243 1.00 31.83 269 PHE C C 1
ATOM 9020 O O . PHE C 1 269 ? 52.063 47.580 99.295 1.00 33.31 269 PHE C O 1
ATOM 9028 N N . GLY C 1 270 ? 53.866 47.869 97.986 1.00 31.55 270 GLY C N 1
ATOM 9029 C CA . GLY C 1 270 ? 54.770 47.382 99.002 1.00 30.66 270 GLY C CA 1
ATOM 9030 C C . GLY C 1 270 ? 55.489 48.552 99.629 1.00 31.35 270 GLY C C 1
ATOM 9031 O O . GLY C 1 270 ? 55.775 49.547 98.961 1.00 31.46 270 GLY C O 1
ATOM 9032 N N . PHE C 1 271 ? 55.768 48.452 100.921 1.00 30.71 271 PHE C N 1
ATOM 9033 C CA . PHE C 1 271 ? 56.477 49.523 101.592 1.00 29.98 271 PHE C CA 1
ATOM 9034 C C . PHE C 1 271 ? 57.885 49.041 101.893 1.00 28.56 271 PHE C C 1
ATOM 9035 O O . PHE C 1 271 ? 58.159 47.843 101.897 1.00 28.94 271 PHE C O 1
ATOM 9043 N N . LEU C 1 272 ? 58.785 49.985 102.112 1.00 28.46 272 LEU C N 1
ATOM 9044 C CA . LEU C 1 272 ? 60.165 49.659 102.424 1.00 27.68 272 LEU C CA 1
ATOM 9045 C C . LEU C 1 272 ? 60.674 50.744 103.342 1.00 26.34 272 LEU C C 1
ATOM 9046 O O . LEU C 1 272 ? 60.754 51.914 102.965 1.00 25.10 272 LEU C O 1
ATOM 9051 N N . ALA C 1 273 ? 60.986 50.345 104.567 1.00 27.02 273 ALA C N 1
ATOM 9052 C CA . ALA C 1 273 ? 61.492 51.267 105.566 1.00 26.52 273 ALA C CA 1
ATOM 9053 C C . ALA C 1 273 ? 62.878 50.784 105.954 1.00 28.30 273 ALA C C 1
ATOM 9054 O O . ALA C 1 273 ? 63.192 49.597 105.809 1.00 28.05 273 ALA C O 1
ATOM 9056 N N . THR C 1 274 ? 63.711 51.702 106.438 1.00 29.64 274 THR C N 1
ATOM 9057 C CA . THR C 1 274 ? 65.067 51.345 106.829 1.00 31.07 274 THR C CA 1
ATOM 9058 C C . THR C 1 274 ? 65.738 52.433 107.667 1.00 32.14 274 THR C C 1
ATOM 9059 O O . THR C 1 274 ? 65.100 53.413 108.070 1.00 31.79 274 THR C O 1
ATOM 9063 N N . LYS C 1 275 ? 67.027 52.236 107.934 1.00 34.18 275 LYS C N 1
ATOM 9064 C CA . LYS C 1 275 ? 67.827 53.177 108.713 1.00 34.87 275 LYS C CA 1
ATOM 9065 C C . LYS C 1 275 ? 68.184 54.361 107.838 1.00 34.29 275 LYS C C 1
ATOM 9066 O O . LYS C 1 275 ? 68.420 54.201 106.643 1.00 32.25 275 LYS C O 1
ATOM 9072 N N . LYS C 1 276 ? 68.226 55.551 108.425 1.00 35.95 276 LYS C N 1
ATOM 9073 C CA . LYS C 1 276 ? 68.589 56.732 107.657 1.00 37.62 276 LYS C CA 1
ATOM 9074 C C . LYS C 1 276 ? 70.049 56.560 107.256 1.00 37.83 276 LYS C C 1
ATOM 9075 O O . LYS C 1 276 ? 70.536 57.208 106.331 1.00 38.12 276 LYS C O 1
ATOM 9081 N N . ALA C 1 277 ? 70.736 55.664 107.958 1.00 37.52 277 ALA C N 1
ATOM 9082 C CA . ALA C 1 277 ? 72.136 55.385 107.682 1.00 38.75 277 ALA C CA 1
ATOM 9083 C C . ALA C 1 277 ? 72.329 54.680 106.337 1.00 39.23 277 ALA C C 1
ATOM 9084 O O . ALA C 1 277 ? 73.423 54.715 105.768 1.00 38.69 277 ALA C O 1
ATOM 9086 N N . PHE C 1 278 ? 71.274 54.048 105.824 1.00 39.01 278 PHE C N 1
ATOM 9087 C CA . PHE C 1 278 ? 71.368 53.345 104.543 1.00 39.26 278 PHE C CA 1
ATOM 9088 C C . PHE C 1 278 ? 70.690 54.079 103.394 1.00 38.89 278 PHE C C 1
ATOM 9089 O O . PHE C 1 278 ? 70.592 53.544 102.290 1.00 39.62 278 PHE C O 1
ATOM 9097 N N . VAL C 1 279 ? 70.229 55.298 103.647 1.00 38.88 279 VAL C N 1
ATOM 9098 C CA . VAL C 1 279 ? 69.541 56.078 102.625 1.00 39.44 279 VAL C CA 1
ATOM 9099 C C . VAL C 1 279 ? 70.284 56.106 101.298 1.00 40.79 279 VAL C C 1
ATOM 9100 O O . VAL C 1 279 ? 69.672 56.096 100.233 1.00 42.16 279 VAL C O 1
ATOM 9104 N N . ARG C 1 280 ? 71.608 56.127 101.369 1.00 42.56 280 ARG C N 1
ATOM 9105 C CA . ARG C 1 280 ? 72.454 56.181 100.180 1.00 43.64 280 ARG C CA 1
ATOM 9106 C C . ARG C 1 280 ? 72.214 55.027 99.202 1.00 41.84 280 ARG C C 1
ATOM 9107 O O . ARG C 1 280 ? 72.457 55.161 98.000 1.00 41.52 280 ARG C O 1
ATOM 9115 N N . GLN C 1 281 ? 71.718 53.907 99.718 1.00 39.84 281 GLN C N 1
ATOM 9116 C CA . GLN C 1 281 ? 71.485 52.713 98.904 1.00 38.98 281 GLN C CA 1
ATOM 9117 C C . GLN C 1 281 ? 69.989 52.387 98.700 1.00 37.66 281 GLN C C 1
ATOM 9118 O O . GLN C 1 281 ? 69.638 51.367 98.099 1.00 36.78 281 GLN C O 1
ATOM 9124 N N . LEU C 1 282 ? 69.119 53.265 99.191 1.00 35.53 282 LEU C N 1
ATOM 9125 C CA . LEU C 1 282 ? 67.673 53.081 99.083 1.00 33.29 282 LEU C CA 1
ATOM 9126 C C . LEU C 1 282 ? 67.134 53.222 97.656 1.00 31.38 282 LEU C C 1
ATOM 9127 O O . LEU C 1 282 ? 67.344 54.239 96.990 1.00 29.67 282 LEU C O 1
ATOM 9132 N N . PRO C 1 283 ? 66.424 52.194 97.170 1.00 28.76 283 PRO C N 1
ATOM 9133 C CA . PRO C 1 283 ? 65.853 52.217 95.820 1.00 28.28 283 PRO C CA 1
ATOM 9134 C C . PRO C 1 283 ? 64.518 52.973 95.764 1.00 27.26 283 PRO C C 1
ATOM 9135 O O . PRO C 1 283 ? 63.918 53.267 96.794 1.00 28.10 283 PRO C O 1
ATOM 9139 N N . GLY C 1 284 ? 64.065 53.296 94.561 1.00 27.53 284 GLY C N 1
ATOM 9140 C CA . GLY C 1 284 ? 62.795 53.983 94.416 1.00 29.20 284 GLY C CA 1
ATOM 9141 C C . GLY C 1 284 ? 62.795 55.484 94.620 1.00 29.89 284 GLY C C 1
ATOM 9142 O O . GLY C 1 284 ? 63.843 56.118 94.710 1.00 30.52 284 GLY C O 1
ATOM 9143 N N . ARG C 1 285 ? 61.595 56.050 94.697 1.00 31.62 285 ARG C N 1
ATOM 9144 C CA . ARG C 1 285 ? 61.419 57.485 94.878 1.00 31.37 285 ARG C CA 1
ATOM 9145 C C . ARG C 1 285 ? 61.547 57.905 96.333 1.00 30.24 285 ARG C C 1
ATOM 9146 O O . ARG C 1 285 ? 61.177 57.169 97.250 1.00 28.83 285 ARG C O 1
ATOM 9154 N N . LEU C 1 286 ? 62.070 59.109 96.525 1.00 29.60 286 LEU C N 1
ATOM 9155 C CA . LEU C 1 286 ? 62.269 59.666 97.848 1.00 28.62 286 LEU C CA 1
ATOM 9156 C C . LEU C 1 286 ? 61.909 61.140 97.811 1.00 27.99 286 LEU C C 1
ATOM 9157 O O . LEU C 1 286 ? 62.406 61.884 96.959 1.00 26.69 286 LEU C O 1
ATOM 9162 N N . VAL C 1 287 ? 61.043 61.553 98.732 1.00 26.63 287 VAL C N 1
ATOM 9163 C CA . VAL C 1 287 ? 60.619 62.944 98.819 1.00 25.00 287 VAL C CA 1
ATOM 9164 C C . VAL C 1 287 ? 61.177 63.573 100.089 1.00 25.67 287 VAL C C 1
ATOM 9165 O O . VAL C 1 287 ? 61.116 62.991 101.175 1.00 26.02 287 VAL C O 1
ATOM 9169 N N . SER C 1 288 ? 61.723 64.769 99.939 1.00 24.51 288 SER C N 1
ATOM 9170 C CA . SER C 1 288 ? 62.293 65.495 101.057 1.00 24.85 288 SER C CA 1
ATOM 9171 C C . SER C 1 288 ? 61.572 66.827 101.208 1.00 26.31 288 SER C C 1
ATOM 9172 O O . SER C 1 288 ? 61.019 67.359 100.242 1.00 27.09 288 SER C O 1
ATOM 9175 N N . GLU C 1 289 ? 61.557 67.351 102.428 1.00 27.22 289 GLU C N 1
ATOM 9176 C CA . GLU C 1 289 ? 60.941 68.639 102.682 1.00 27.13 289 GLU C CA 1
ATOM 9177 C C . GLU C 1 289 ? 62.022 69.657 102.339 1.00 26.86 289 GLU C C 1
ATOM 9178 O O . GLU C 1 289 ? 63.207 69.337 102.381 1.00 27.54 289 GLU C O 1
ATOM 9184 N N . THR C 1 290 ? 61.619 70.871 101.983 1.00 26.67 290 THR C N 1
ATOM 9185 C CA . THR C 1 290 ? 62.572 71.924 101.664 1.00 25.88 290 THR C CA 1
ATOM 9186 C C . THR C 1 290 ? 61.841 73.256 101.665 1.00 27.03 290 THR C C 1
ATOM 9187 O O . THR C 1 290 ? 60.848 73.416 102.372 1.00 27.07 290 THR C O 1
ATOM 9191 N N . VAL C 1 291 ? 62.316 74.207 100.871 1.00 27.94 291 VAL C N 1
ATOM 9192 C CA . VAL C 1 291 ? 61.703 75.527 100.833 1.00 27.32 291 VAL C CA 1
ATOM 9193 C C . VAL C 1 291 ? 61.881 76.160 99.455 1.00 26.92 291 VAL C C 1
ATOM 9194 O O . VAL C 1 291 ? 62.805 75.812 98.726 1.00 25.68 291 VAL C O 1
ATOM 9198 N N . ASP C 1 292 ? 60.987 77.075 99.092 1.00 26.48 292 ASP C N 1
ATOM 9199 C CA . ASP C 1 292 ? 61.110 77.735 97.805 1.00 27.11 292 ASP C CA 1
ATOM 9200 C C . ASP C 1 292 ? 61.889 79.035 97.963 1.00 27.93 292 ASP C C 1
ATOM 9201 O O . ASP C 1 292 ? 62.281 79.402 99.072 1.00 26.96 292 ASP C O 1
ATOM 9206 N N . VAL C 1 293 ? 62.111 79.714 96.844 1.00 27.31 293 VAL C N 1
ATOM 9207 C CA . VAL C 1 293 ? 62.867 80.956 96.805 1.00 27.17 293 VAL C CA 1
ATOM 9208 C C . VAL C 1 293 ? 62.453 81.988 97.863 1.00 27.37 293 VAL C C 1
ATOM 9209 O O . VAL C 1 293 ? 63.281 82.782 98.313 1.00 25.36 293 VAL C O 1
ATOM 9213 N N . GLU C 1 294 ? 61.184 81.967 98.269 1.00 27.41 294 GLU C N 1
ATOM 9214 C CA . GLU C 1 294 ? 60.689 82.907 99.275 1.00 28.72 294 GLU C CA 1
ATOM 9215 C C . GLU C 1 294 ? 60.538 82.301 100.675 1.00 27.78 294 GLU C C 1
ATOM 9216 O O . GLU C 1 294 ? 60.062 82.961 101.600 1.00 27.10 294 GLU C O 1
ATOM 9222 N N . GLY C 1 295 ? 60.940 81.044 100.826 1.00 27.08 295 GLY C N 1
ATOM 9223 C CA . GLY C 1 295 ? 60.855 80.404 102.123 1.00 25.43 295 GLY C CA 1
ATOM 9224 C C . GLY C 1 295 ? 59.577 79.644 102.428 1.00 26.58 295 GLY C C 1
ATOM 9225 O O . GLY C 1 295 ? 59.320 79.314 103.586 1.00 26.03 295 GLY C O 1
ATOM 9226 N N . ARG C 1 296 ? 58.763 79.369 101.416 1.00 25.78 296 ARG C N 1
ATOM 9227 C CA . ARG C 1 296 ? 57.531 78.623 101.649 1.00 27.63 296 ARG C CA 1
ATOM 9228 C C . ARG C 1 296 ? 57.889 77.151 101.756 1.00 27.82 296 ARG C C 1
ATOM 9229 O O . ARG C 1 296 ? 58.758 76.668 101.029 1.00 28.63 296 ARG C O 1
ATOM 9237 N N . ARG C 1 297 ? 57.223 76.435 102.655 1.00 27.68 297 ARG C N 1
ATOM 9238 C CA . ARG C 1 297 ? 57.480 75.012 102.802 1.00 25.06 297 ARG C CA 1
ATOM 9239 C C . ARG C 1 297 ? 57.123 74.308 101.497 1.00 26.15 297 ARG C C 1
ATOM 9240 O O . ARG C 1 297 ? 56.074 74.573 100.899 1.00 26.17 297 ARG C O 1
ATOM 9248 N N . GLY C 1 298 ? 58.003 73.418 101.053 1.00 25.06 298 GLY C N 1
ATOM 9249 C CA . GLY C 1 298 ? 57.755 72.685 99.828 1.00 24.07 298 GLY C CA 1
ATOM 9250 C C . GLY C 1 298 ? 58.291 71.272 99.923 1.00 23.46 298 GLY C C 1
ATOM 9251 O O . GLY C 1 298 ? 59.032 70.943 100.850 1.00 25.82 298 GLY C O 1
ATOM 9252 N N . PHE C 1 299 ? 57.913 70.433 98.967 1.00 22.24 299 PHE C N 1
ATOM 9253 C CA . PHE C 1 299 ? 58.353 69.044 98.935 1.00 21.20 299 PHE C CA 1
ATOM 9254 C C . PHE C 1 299 ? 58.837 68.727 97.535 1.00 22.64 299 PHE C C 1
ATOM 9255 O O . PHE C 1 299 ? 58.278 69.216 96.548 1.00 21.05 299 PHE C O 1
ATOM 9263 N N . ILE C 1 300 ? 59.879 67.908 97.447 1.00 21.64 300 ILE C N 1
ATOM 9264 C CA . ILE C 1 300 ? 60.464 67.610 96.155 1.00 22.15 300 ILE C CA 1
ATOM 9265 C C . ILE C 1 300 ? 61.114 66.223 96.119 1.00 22.67 300 ILE C C 1
ATOM 9266 O O . ILE C 1 300 ? 61.522 65.698 97.156 1.00 22.43 300 ILE C O 1
ATOM 9271 N N . LEU C 1 301 ? 61.176 65.613 94.936 1.00 23.61 301 LEU C N 1
ATOM 9272 C CA . LEU C 1 301 ? 61.824 64.311 94.809 1.00 25.92 301 LEU C CA 1
ATOM 9273 C C . LEU C 1 301 ? 63.285 64.624 95.075 1.00 27.15 301 LEU C C 1
ATOM 9274 O O . LEU C 1 301 ? 63.798 65.623 94.573 1.00 29.03 301 LEU C O 1
ATOM 9279 N N . THR C 1 302 ? 63.962 63.788 95.850 1.00 28.23 302 THR C N 1
ATOM 9280 C CA . THR C 1 302 ? 65.351 64.073 96.167 1.00 30.90 302 THR C CA 1
ATOM 9281 C C . THR C 1 302 ? 66.303 62.894 96.057 1.00 32.01 302 THR C C 1
ATOM 9282 O O . THR C 1 302 ? 65.894 61.761 95.795 1.00 31.00 302 THR C O 1
ATOM 9286 N N . LEU C 1 303 ? 67.584 63.203 96.259 1.00 33.39 303 LEU C N 1
ATOM 9287 C CA . LEU C 1 303 ? 68.672 62.233 96.238 1.00 34.35 303 LEU C CA 1
ATOM 9288 C C . LEU C 1 303 ? 68.663 61.269 95.062 1.00 35.84 303 LEU C C 1
ATOM 9289 O O . LEU C 1 303 ? 68.750 60.057 95.250 1.00 36.64 303 LEU C O 1
ATOM 9294 N N . GLN C 1 304 ? 68.571 61.801 93.850 1.00 36.92 304 GLN C N 1
ATOM 9295 C CA . GLN C 1 304 ? 68.562 60.946 92.677 1.00 39.80 304 GLN C CA 1
ATOM 9296 C C . GLN C 1 304 ? 69.944 60.356 92.444 1.00 41.02 304 GLN C C 1
ATOM 9297 O O . GLN C 1 304 ? 70.124 59.486 91.596 1.00 40.54 304 GLN C O 1
ATOM 9303 N N . ALA C 1 305 ? 70.912 60.832 93.223 1.00 43.00 305 ALA C N 1
ATOM 9304 C CA . ALA C 1 305 ? 72.288 60.360 93.137 1.00 43.65 305 ALA C CA 1
ATOM 9305 C C . ALA C 1 305 ? 72.370 58.902 93.586 1.00 44.54 305 ALA C C 1
ATOM 9306 O O . ALA C 1 305 ? 73.354 58.212 93.314 1.00 44.81 305 ALA C O 1
ATOM 9308 N N . ARG C 1 306 ? 71.334 58.444 94.284 1.00 44.96 306 ARG C N 1
ATOM 9309 C CA . ARG C 1 306 ? 71.275 57.069 94.764 1.00 44.26 306 ARG C CA 1
ATOM 9310 C C . ARG C 1 306 ? 71.395 56.083 93.607 1.00 45.04 306 ARG C C 1
ATOM 9311 O O . ARG C 1 306 ? 71.919 54.983 93.774 1.00 43.25 306 ARG C O 1
ATOM 9319 N N . GLU C 1 307 ? 70.909 56.484 92.435 1.00 47.22 307 GLU C N 1
ATOM 9320 C CA . GLU C 1 307 ? 70.957 55.632 91.250 1.00 50.59 307 GLU C CA 1
ATOM 9321 C C . GLU C 1 307 ? 72.370 55.129 90.962 1.00 50.66 307 GLU C C 1
ATOM 9322 O O . GLU C 1 307 ? 72.554 53.985 90.551 1.00 49.85 307 GLU C O 1
ATOM 9328 N N . GLN C 1 308 ? 73.365 55.985 91.180 1.00 51.89 308 GLN C N 1
ATOM 9329 C CA . GLN C 1 308 ? 74.757 55.612 90.947 1.00 52.20 308 GLN C CA 1
ATOM 9330 C C . GLN C 1 308 ? 75.245 54.576 91.948 1.00 51.72 308 GLN C C 1
ATOM 9331 O O . GLN C 1 308 ? 75.806 53.552 91.559 1.00 52.04 308 GLN C O 1
ATOM 9337 N N . TYR C 1 309 ? 75.032 54.842 93.233 1.00 50.47 309 TYR C N 1
ATOM 9338 C CA . TYR C 1 309 ? 75.447 53.917 94.281 1.00 50.03 309 TYR C CA 1
ATOM 9339 C C . TYR C 1 309 ? 74.822 52.542 94.061 1.00 49.12 309 TYR C C 1
ATOM 9340 O O . TYR C 1 309 ? 75.461 51.514 94.266 1.00 48.75 309 TYR C O 1
ATOM 9349 N N . ILE C 1 310 ? 73.562 52.530 93.647 1.00 48.28 310 ILE C N 1
ATOM 9350 C CA . ILE C 1 310 ? 72.854 51.281 93.415 1.00 47.72 310 ILE C CA 1
ATOM 9351 C C . ILE C 1 310 ? 73.437 50.458 92.268 1.00 49.40 310 ILE C C 1
ATOM 9352 O O . ILE C 1 310 ? 73.347 49.230 92.273 1.00 49.90 310 ILE C O 1
ATOM 9357 N N . ARG C 1 311 ? 74.037 51.130 91.290 1.00 50.32 311 ARG C N 1
ATOM 9358 C CA . ARG C 1 311 ? 74.598 50.443 90.128 1.00 51.95 311 ARG C CA 1
ATOM 9359 C C . ARG C 1 311 ? 76.116 50.362 90.134 1.00 52.00 311 ARG C C 1
ATOM 9360 O O . ARG C 1 311 ? 76.721 49.907 89.162 1.00 52.06 311 ARG C O 1
ATOM 9368 N N . ARG C 1 312 ? 76.731 50.796 91.228 1.00 51.95 312 ARG C N 1
ATOM 9369 C CA . ARG C 1 312 ? 78.185 50.779 91.335 1.00 52.40 312 ARG C CA 1
ATOM 9370 C C . ARG C 1 312 ? 78.815 49.389 91.299 1.00 50.40 312 ARG C C 1
ATOM 9371 O O . ARG C 1 312 ? 80.003 49.265 91.006 1.00 50.60 312 ARG C O 1
ATOM 9379 N N . ALA C 1 313 ? 78.039 48.347 91.585 1.00 48.10 313 ALA C N 1
ATOM 9380 C CA . ALA C 1 313 ? 78.606 47.002 91.599 1.00 46.11 313 ALA C CA 1
ATOM 9381 C C . ALA C 1 313 ? 77.608 45.865 91.404 1.00 44.73 313 ALA C C 1
ATOM 9382 O O . ALA C 1 313 ? 76.946 45.776 90.376 1.00 44.26 313 ALA C O 1
ATOM 9384 N N . LYS C 1 314 ? 77.522 44.989 92.399 1.00 44.34 314 LYS C N 1
ATOM 9385 C CA . LYS C 1 314 ? 76.628 43.838 92.351 1.00 44.73 314 LYS C CA 1
ATOM 9386 C C . LYS C 1 314 ? 75.242 44.148 92.905 1.00 43.33 314 LYS C C 1
ATOM 9387 O O . LYS C 1 314 ? 74.978 45.250 93.379 1.00 42.30 314 LYS C O 1
ATOM 9393 N N . ALA C 1 315 ? 74.367 43.150 92.835 1.00 43.05 315 ALA C N 1
ATOM 9394 C CA . ALA C 1 315 ? 73.009 43.247 93.350 1.00 43.48 315 ALA C CA 1
ATOM 9395 C C . ALA C 1 315 ? 72.336 44.590 93.099 1.00 44.05 315 ALA C C 1
ATOM 9396 O O . ALA C 1 315 ? 71.629 45.112 93.962 1.00 43.81 315 ALA C O 1
ATOM 9398 N N . LYS C 1 316 ? 72.546 45.144 91.914 1.00 45.51 316 LYS C N 1
ATOM 9399 C CA . LYS C 1 316 ? 71.951 46.426 91.572 1.00 46.68 316 LYS C CA 1
ATOM 9400 C C . LYS C 1 316 ? 70.465 46.259 91.268 1.00 47.90 316 LYS C C 1
ATOM 9401 O O . LYS C 1 316 ? 70.004 45.163 90.950 1.00 47.23 316 LYS C O 1
ATOM 9407 N N . SER C 1 317 ? 69.717 47.351 91.380 1.00 50.02 317 SER C N 1
ATOM 9408 C CA . SER C 1 317 ? 68.286 47.326 91.105 1.00 51.64 317 SER C CA 1
ATOM 9409 C C . SER C 1 317 ? 67.961 48.299 89.975 1.00 51.78 317 SER C C 1
ATOM 9410 O O . SER C 1 317 ? 68.847 48.972 89.450 1.00 50.82 317 SER C O 1
ATOM 9413 N N . ASN C 1 318 ? 66.689 48.362 89.598 1.00 53.03 318 ASN C N 1
ATOM 9414 C CA . ASN C 1 318 ? 66.259 49.275 88.549 1.00 54.24 318 ASN C CA 1
ATOM 9415 C C . ASN C 1 318 ? 64.761 49.573 88.622 1.00 55.02 318 ASN C C 1
ATOM 9416 O O . ASN C 1 318 ? 64.086 49.657 87.594 1.00 55.83 318 ASN C O 1
ATOM 9421 N N . ILE C 1 319 ? 64.235 49.722 89.836 1.00 54.52 319 ILE C N 1
ATOM 9422 C CA . ILE C 1 319 ? 62.825 50.051 89.984 1.00 53.68 319 ILE C CA 1
ATOM 9423 C C . ILE C 1 319 ? 62.711 51.522 89.584 1.00 52.55 319 ILE C C 1
ATOM 9424 O O . ILE C 1 319 ? 63.220 52.412 90.269 1.00 53.04 319 ILE C O 1
ATOM 9429 N N . THR C 1 320 ? 62.049 51.767 88.458 1.00 50.27 320 THR C N 1
ATOM 9430 C CA . THR C 1 320 ? 61.909 53.113 87.930 1.00 47.37 320 THR C CA 1
ATOM 9431 C C . THR C 1 320 ? 60.680 53.870 88.398 1.00 46.85 320 THR C C 1
ATOM 9432 O O . THR C 1 320 ? 60.650 55.096 88.339 1.00 47.98 320 THR C O 1
ATOM 9436 N N . THR C 1 321 ? 59.659 53.158 88.851 1.00 45.72 321 THR C N 1
ATOM 9437 C CA . THR C 1 321 ? 58.461 53.837 89.327 1.00 44.90 321 THR C CA 1
ATOM 9438 C C . THR C 1 321 ? 57.935 53.167 90.604 1.00 44.40 321 THR C C 1
ATOM 9439 O O . THR C 1 321 ? 58.616 52.322 91.195 1.00 45.20 321 THR C O 1
ATOM 9443 N N . ASN C 1 322 ? 56.740 53.547 91.045 1.00 41.59 322 ASN C N 1
ATOM 9444 C CA . ASN C 1 322 ? 56.182 52.963 92.262 1.00 39.52 322 ASN C CA 1
ATOM 9445 C C . ASN C 1 322 ? 54.698 52.661 92.127 1.00 36.48 322 ASN C C 1
ATOM 9446 O O . ASN C 1 322 ? 54.200 52.384 91.036 1.00 37.58 322 ASN C O 1
ATOM 9451 N N . ALA C 1 323 ? 53.998 52.698 93.250 1.00 32.63 323 ALA C N 1
ATOM 9452 C CA . ALA C 1 323 ? 52.565 52.452 93.267 1.00 30.24 323 ALA C CA 1
ATOM 9453 C C . ALA C 1 323 ? 51.914 53.624 93.994 1.00 27.50 323 ALA C C 1
ATOM 9454 O O . ALA C 1 323 ? 51.213 53.441 94.980 1.00 26.51 323 ALA C O 1
ATOM 9456 N N . GLN C 1 324 ? 52.173 54.828 93.490 1.00 26.86 324 GLN C N 1
ATOM 9457 C CA . GLN C 1 324 ? 51.659 56.070 94.062 1.00 25.63 324 GLN C CA 1
ATOM 9458 C C . GLN C 1 324 ? 50.215 56.063 94.551 1.00 24.62 324 GLN C C 1
ATOM 9459 O O . GLN C 1 324 ? 49.959 56.205 95.741 1.00 25.74 324 GLN C O 1
ATOM 9465 N N . LEU C 1 325 ? 49.273 55.910 93.630 1.00 24.38 325 LEU C N 1
ATOM 9466 C CA . LEU C 1 325 ? 47.860 55.942 93.986 1.00 25.96 325 LEU C CA 1
ATOM 9467 C C . LEU C 1 325 ? 47.477 55.004 95.128 1.00 26.20 325 LEU C C 1
ATOM 9468 O O . LEU C 1 325 ? 46.867 55.428 96.108 1.00 26.34 325 LEU C O 1
ATOM 9473 N N . THR C 1 326 ? 47.835 53.732 95.009 1.00 26.07 326 THR C N 1
ATOM 9474 C CA . THR C 1 326 ? 47.486 52.774 96.041 1.00 25.45 326 THR C CA 1
ATOM 9475 C C . THR C 1 326 ? 48.257 53.041 97.349 1.00 24.38 326 THR C C 1
ATOM 9476 O O . THR C 1 326 ? 47.738 52.833 98.446 1.00 22.89 326 THR C O 1
ATOM 9480 N N . ALA C 1 327 ? 49.484 53.532 97.238 1.00 22.85 327 ALA C N 1
ATOM 9481 C CA . ALA C 1 327 ? 50.261 53.854 98.426 1.00 21.68 327 ALA C CA 1
ATOM 9482 C C . ALA C 1 327 ? 49.507 54.988 99.111 1.00 22.04 327 ALA C C 1
ATOM 9483 O O . ALA C 1 327 ? 49.361 55.024 100.334 1.00 21.25 327 ALA C O 1
ATOM 9485 N N . LEU C 1 328 ? 49.023 55.917 98.297 1.00 22.74 328 LEU C N 1
ATOM 9486 C CA . LEU C 1 328 ? 48.259 57.045 98.794 1.00 23.74 328 LEU C CA 1
ATOM 9487 C C . LEU C 1 328 ? 46.996 56.546 99.514 1.00 23.04 328 LEU C C 1
ATOM 9488 O O . LEU C 1 328 ? 46.611 57.092 100.554 1.00 24.04 328 LEU C O 1
ATOM 9493 N N . MET C 1 329 ? 46.350 55.515 98.968 1.00 20.74 329 MET C N 1
ATOM 9494 C CA . MET C 1 329 ? 45.158 54.966 99.611 1.00 19.78 329 MET C CA 1
ATOM 9495 C C . MET C 1 329 ? 45.564 54.430 100.985 1.00 19.13 329 MET C C 1
ATOM 9496 O O . MET C 1 329 ? 44.828 54.562 101.962 1.00 16.23 329 MET C O 1
ATOM 9501 N N . GLY C 1 330 ? 46.747 53.826 101.051 1.00 17.85 330 GLY C N 1
ATOM 9502 C CA . GLY C 1 330 ? 47.226 53.314 102.318 1.00 18.84 330 GLY C CA 1
ATOM 9503 C C . GLY C 1 330 ? 47.375 54.463 103.300 1.00 20.22 330 GLY C C 1
ATOM 9504 O O . GLY C 1 330 ? 46.902 54.390 104.441 1.00 20.87 330 GLY C O 1
ATOM 9505 N N . ALA C 1 331 ? 48.017 55.539 102.847 1.00 18.95 331 ALA C N 1
ATOM 9506 C CA . ALA C 1 331 ? 48.236 56.714 103.685 1.00 18.30 331 ALA C CA 1
ATOM 9507 C C . ALA C 1 331 ? 46.927 57.282 104.217 1.00 18.23 331 ALA C C 1
ATOM 9508 O O . ALA C 1 331 ? 46.792 57.555 105.409 1.00 17.41 331 ALA C O 1
ATOM 9510 N N . MET C 1 332 ? 45.956 57.453 103.329 1.00 17.78 332 MET C N 1
ATOM 9511 C CA . MET C 1 332 ? 44.668 57.997 103.736 1.00 17.63 332 MET C CA 1
ATOM 9512 C C . MET C 1 332 ? 44.012 57.097 104.772 1.00 16.71 332 MET C C 1
ATOM 9513 O O . MET C 1 332 ? 43.310 57.574 105.663 1.00 17.10 332 MET C O 1
ATOM 9518 N N . TYR C 1 333 ? 44.247 55.794 104.653 1.00 16.22 333 TYR C N 1
ATOM 9519 C CA . TYR C 1 333 ? 43.651 54.830 105.566 1.00 15.69 333 TYR C CA 1
ATOM 9520 C C . TYR C 1 333 ? 44.237 55.001 106.963 1.00 16.66 333 TYR C C 1
ATOM 9521 O O . TYR C 1 333 ? 43.509 55.148 107.943 1.00 17.67 333 TYR C O 1
ATOM 9530 N N . LEU C 1 334 ? 45.563 54.974 107.036 1.00 18.30 334 LEU C N 1
ATOM 9531 C CA . LEU C 1 334 ? 46.289 55.144 108.287 1.00 18.21 334 LEU C CA 1
ATOM 9532 C C . LEU C 1 334 ? 45.900 56.469 108.938 1.00 20.13 334 LEU C C 1
ATOM 9533 O O . LEU C 1 334 ? 45.767 56.559 110.162 1.00 20.10 334 LEU C O 1
ATOM 9538 N N . ALA C 1 335 ? 45.717 57.500 108.119 1.00 19.73 335 ALA C N 1
ATOM 9539 C CA . ALA C 1 335 ? 45.342 58.803 108.649 1.00 20.32 335 ALA C CA 1
ATOM 9540 C C . ALA C 1 335 ? 43.883 58.779 109.083 1.00 21.07 335 ALA C C 1
ATOM 9541 O O . ALA C 1 335 ? 43.520 59.375 110.100 1.00 22.56 335 ALA C O 1
ATOM 9543 N N . ALA C 1 336 ? 43.045 58.077 108.327 1.00 19.20 336 ALA C N 1
ATOM 9544 C CA . ALA C 1 336 ? 41.631 58.000 108.671 1.00 18.06 336 ALA C CA 1
ATOM 9545 C C . ALA C 1 336 ? 41.392 57.241 109.974 1.00 20.03 336 ALA C C 1
ATOM 9546 O O . ALA C 1 336 ? 40.479 57.575 110.727 1.00 23.15 336 ALA C O 1
ATOM 9548 N N . LEU C 1 337 ? 42.208 56.221 110.241 1.00 19.67 337 LEU C N 1
ATOM 9549 C CA . LEU C 1 337 ? 42.055 55.413 111.450 1.00 18.31 337 LEU C CA 1
ATOM 9550 C C . LEU C 1 337 ? 42.895 55.892 112.634 1.00 19.49 337 LEU C C 1
ATOM 9551 O O . LEU C 1 337 ? 42.472 55.799 113.786 1.00 17.36 337 LEU C O 1
ATOM 9556 N N . GLY C 1 338 ? 44.083 56.407 112.347 1.00 20.56 338 GLY C N 1
ATOM 9557 C CA . GLY C 1 338 ? 44.953 56.859 113.410 1.00 21.56 338 GLY C CA 1
ATOM 9558 C C . GLY C 1 338 ? 45.552 55.659 114.120 1.00 23.56 338 GLY C C 1
ATOM 9559 O O . GLY C 1 338 ? 45.294 54.519 113.743 1.00 24.03 338 GLY C O 1
ATOM 9560 N N . PRO C 1 339 ? 46.348 55.879 115.169 1.00 24.77 339 PRO C N 1
ATOM 9561 C CA . PRO C 1 339 ? 46.960 54.764 115.894 1.00 23.97 339 PRO C CA 1
ATOM 9562 C C . PRO C 1 339 ? 45.970 53.849 116.616 1.00 23.83 339 PRO C C 1
ATOM 9563 O O . PRO C 1 339 ? 46.063 52.623 116.529 1.00 22.78 339 PRO C O 1
ATOM 9567 N N . GLU C 1 340 ? 45.019 54.444 117.326 1.00 22.80 340 GLU C N 1
ATOM 9568 C CA . GLU C 1 340 ? 44.048 53.656 118.070 1.00 22.79 340 GLU C CA 1
ATOM 9569 C C . GLU C 1 340 ? 43.035 52.964 117.163 1.00 22.91 340 GLU C C 1
ATOM 9570 O O . GLU C 1 340 ? 42.586 51.857 117.459 1.00 23.16 340 GLU C O 1
ATOM 9576 N N . GLY C 1 341 ? 42.678 53.614 116.060 1.00 22.00 341 GLY C N 1
ATOM 9577 C CA . GLY C 1 341 ? 41.739 53.018 115.128 1.00 20.49 341 GLY C CA 1
ATOM 9578 C C . GLY C 1 341 ? 42.359 51.796 114.472 1.00 20.84 341 GLY C C 1
ATOM 9579 O O . GLY C 1 341 ? 41.706 50.764 114.293 1.00 22.47 341 GLY C O 1
ATOM 9580 N N . LEU C 1 342 ? 43.632 51.908 114.111 1.00 19.35 342 LEU C N 1
ATOM 9581 C CA . LEU C 1 342 ? 44.334 50.801 113.488 1.00 18.99 342 LEU C CA 1
ATOM 9582 C C . LEU C 1 342 ? 44.454 49.657 114.493 1.00 17.78 342 LEU C C 1
ATOM 9583 O O . LEU C 1 342 ? 44.244 48.498 114.164 1.00 20.99 342 LEU C O 1
ATOM 9588 N N . ARG C 1 343 ? 44.780 49.991 115.730 1.00 18.78 343 ARG C N 1
ATOM 9589 C CA . ARG C 1 343 ? 44.932 48.984 116.769 1.00 18.29 343 ARG C CA 1
ATOM 9590 C C . ARG C 1 343 ? 43.635 48.196 116.980 1.00 18.43 343 ARG C C 1
ATOM 9591 O O . ARG C 1 343 ? 43.659 46.970 117.121 1.00 17.26 343 ARG C O 1
ATOM 9599 N N . GLU C 1 344 ? 42.506 48.902 116.979 1.00 18.05 344 GLU C N 1
ATOM 9600 C CA . GLU C 1 344 ? 41.204 48.270 117.166 1.00 17.80 344 GLU C CA 1
ATOM 9601 C C . GLU C 1 344 ? 40.900 47.277 116.055 1.00 18.29 344 GLU C C 1
ATOM 9602 O O . GLU C 1 344 ? 40.479 46.156 116.327 1.00 20.41 344 GLU C O 1
ATOM 9608 N N . VAL C 1 345 ? 41.095 47.700 114.807 1.00 16.50 345 VAL C N 1
ATOM 9609 C CA . VAL C 1 345 ? 40.841 46.845 113.651 1.00 16.38 345 VAL C CA 1
ATOM 9610 C C . VAL C 1 345 ? 41.711 45.589 113.720 1.00 17.68 345 VAL C C 1
ATOM 9611 O O . VAL C 1 345 ? 41.271 44.489 113.378 1.00 16.70 345 VAL C O 1
ATOM 9615 N N . ALA C 1 346 ? 42.954 45.765 114.158 1.00 17.38 346 ALA C N 1
ATOM 9616 C CA . ALA C 1 346 ? 43.878 44.650 114.278 1.00 18.86 346 ALA C CA 1
ATOM 9617 C C . ALA C 1 346 ? 43.389 43.688 115.359 1.00 20.56 346 ALA C C 1
ATOM 9618 O O . ALA C 1 346 ? 43.241 42.485 115.116 1.00 19.78 346 ALA C O 1
ATOM 9620 N N . LEU C 1 347 ? 43.141 44.225 116.553 1.00 19.42 347 LEU C N 1
ATOM 9621 C CA . LEU C 1 347 ? 42.672 43.410 117.668 1.00 18.87 347 LEU C CA 1
ATOM 9622 C C . LEU C 1 347 ? 41.377 42.685 117.333 1.00 20.38 347 LEU C C 1
ATOM 9623 O O . LEU C 1 347 ? 41.204 41.521 117.682 1.00 21.61 347 LEU C O 1
ATOM 9628 N N . LYS C 1 348 ? 40.464 43.373 116.657 1.00 20.88 348 LYS C N 1
ATOM 9629 C CA . LYS C 1 348 ? 39.198 42.760 116.288 1.00 21.46 348 LYS C CA 1
ATOM 9630 C C . LYS C 1 348 ? 39.393 41.562 115.361 1.00 22.16 348 LYS C C 1
ATOM 9631 O O . LYS C 1 348 ? 38.841 40.498 115.609 1.00 21.87 348 LYS C O 1
ATOM 9637 N N . SER C 1 349 ? 40.175 41.727 114.298 1.00 23.07 349 SER C N 1
ATOM 9638 C CA . SER C 1 349 ? 40.398 40.625 113.366 1.00 24.37 349 SER C CA 1
ATOM 9639 C C . SER C 1 349 ? 41.081 39.461 114.076 1.00 24.58 349 SER C C 1
ATOM 9640 O O . SER C 1 349 ? 40.880 38.297 113.720 1.00 23.45 349 SER C O 1
ATOM 9643 N N . VAL C 1 350 ? 41.882 39.788 115.086 1.00 25.76 350 VAL C N 1
ATOM 9644 C CA . VAL C 1 350 ? 42.600 38.788 115.868 1.00 26.63 350 VAL C CA 1
ATOM 9645 C C . VAL C 1 350 ? 41.628 37.995 116.742 1.00 27.36 350 VAL C C 1
ATOM 9646 O O . VAL C 1 350 ? 41.675 36.760 116.788 1.00 25.18 350 VAL C O 1
ATOM 9650 N N . GLU C 1 351 ? 40.747 38.717 117.429 1.00 27.52 351 GLU C N 1
ATOM 9651 C CA . GLU C 1 351 ? 39.763 38.097 118.299 1.00 28.10 351 GLU C CA 1
ATOM 9652 C C . GLU C 1 351 ? 38.908 37.117 117.513 1.00 28.43 351 GLU C C 1
ATOM 9653 O O . GLU C 1 351 ? 38.723 35.971 117.925 1.00 29.29 351 GLU C O 1
ATOM 9659 N N . MET C 1 352 ? 38.391 37.568 116.375 1.00 28.57 352 MET C N 1
ATOM 9660 C CA . MET C 1 352 ? 37.540 36.725 115.545 1.00 27.99 352 MET C CA 1
ATOM 9661 C C . MET C 1 352 ? 38.289 35.507 115.028 1.00 26.90 352 MET C C 1
ATOM 9662 O O . MET C 1 352 ? 37.733 34.415 114.945 1.00 26.80 352 MET C O 1
ATOM 9667 N N . ALA C 1 353 ? 39.557 35.698 114.690 1.00 26.74 353 ALA C N 1
ATOM 9668 C CA . ALA C 1 353 ? 40.370 34.599 114.207 1.00 25.94 353 ALA C CA 1
ATOM 9669 C C . ALA C 1 353 ? 40.491 33.523 115.294 1.00 26.01 353 ALA C C 1
ATOM 9670 O O . ALA C 1 353 ? 40.312 32.339 115.017 1.00 25.26 353 ALA C O 1
ATOM 9672 N N . HIS C 1 354 ? 40.781 33.932 116.528 1.00 25.28 354 HIS C N 1
ATOM 9673 C CA . HIS C 1 354 ? 40.920 32.970 117.619 1.00 26.05 354 HIS C CA 1
ATOM 9674 C C . HIS C 1 354 ? 39.609 32.265 117.925 1.00 26.44 354 HIS C C 1
ATOM 9675 O O . HIS C 1 354 ? 39.603 31.082 118.272 1.00 24.88 354 HIS C O 1
ATOM 9682 N N . LYS C 1 355 ? 38.498 32.983 117.805 1.00 25.53 355 LYS C N 1
ATOM 9683 C CA . LYS C 1 355 ? 37.214 32.348 118.040 1.00 26.93 355 LYS C CA 1
ATOM 9684 C C . LYS C 1 355 ? 37.027 31.291 116.961 1.00 26.56 355 LYS C C 1
ATOM 9685 O O . LYS C 1 355 ? 36.647 30.161 117.253 1.00 26.99 355 LYS C O 1
ATOM 9691 N N . LEU C 1 356 ? 37.315 31.660 115.714 1.00 25.60 356 LEU C N 1
ATOM 9692 C CA . LEU C 1 356 ? 37.159 30.739 114.595 1.00 26.87 356 LEU C CA 1
ATOM 9693 C C . LEU C 1 356 ? 38.020 29.504 114.775 1.00 27.15 356 LEU C C 1
ATOM 9694 O O . LEU C 1 356 ? 37.555 28.377 114.606 1.00 27.65 356 LEU C O 1
ATOM 9699 N N . HIS C 1 357 ? 39.280 29.727 115.119 1.00 26.12 357 HIS C N 1
ATOM 9700 C CA . HIS C 1 357 ? 40.219 28.638 115.311 1.00 27.15 357 HIS C CA 1
ATOM 9701 C C . HIS C 1 357 ? 39.723 27.652 116.363 1.00 27.17 357 HIS C C 1
ATOM 9702 O O . HIS C 1 357 ? 39.920 26.443 116.225 1.00 28.59 357 HIS C O 1
ATOM 9709 N N . ALA C 1 358 ? 39.067 28.157 117.401 1.00 25.02 358 ALA C N 1
ATOM 9710 C CA . ALA C 1 358 ? 38.557 27.281 118.442 1.00 26.31 358 ALA C CA 1
ATOM 9711 C C . ALA C 1 358 ? 37.429 26.421 117.886 1.00 27.10 358 ALA C C 1
ATOM 9712 O O . ALA C 1 358 ? 37.398 25.206 118.100 1.00 26.83 358 ALA C O 1
ATOM 9714 N N . LEU C 1 359 ? 36.512 27.057 117.163 1.00 27.09 359 LEU C N 1
ATOM 9715 C CA . LEU C 1 359 ? 35.370 26.367 116.568 1.00 27.02 359 LEU C CA 1
ATOM 9716 C C . LEU C 1 359 ? 35.786 25.268 115.582 1.00 27.56 359 LEU C C 1
ATOM 9717 O O . LEU C 1 359 ? 35.422 24.100 115.744 1.00 28.61 359 LEU C O 1
ATOM 9722 N N . LEU C 1 360 ? 36.550 25.649 114.565 1.00 27.72 360 LEU C N 1
ATOM 9723 C CA . LEU C 1 360 ? 37.016 24.711 113.552 1.00 27.99 360 LEU C CA 1
ATOM 9724 C C . LEU C 1 360 ? 37.731 23.498 114.166 1.00 29.16 360 LEU C C 1
ATOM 9725 O O . LEU C 1 360 ? 37.594 22.370 113.684 1.00 28.09 360 LEU C O 1
ATOM 9730 N N . LEU C 1 361 ? 38.480 23.736 115.237 1.00 28.87 361 LEU C N 1
ATOM 9731 C CA . LEU C 1 361 ? 39.210 22.675 115.923 1.00 28.51 361 LEU C CA 1
ATOM 9732 C C . LEU C 1 361 ? 38.283 21.607 116.502 1.00 27.98 361 LEU C C 1
ATOM 9733 O O . LEU C 1 361 ? 38.733 20.519 116.853 1.00 27.36 361 LEU C O 1
ATOM 9738 N N . GLU C 1 362 ? 36.993 21.923 116.598 1.00 27.15 362 GLU C N 1
ATOM 9739 C CA . GLU C 1 362 ? 36.007 20.992 117.137 1.00 28.79 362 GLU C CA 1
ATOM 9740 C C . GLU C 1 362 ? 35.474 20.008 116.094 1.00 29.46 362 GLU C C 1
ATOM 9741 O O . GLU C 1 362 ? 34.897 18.978 116.441 1.00 30.16 362 GLU C O 1
ATOM 9747 N N . VAL C 1 363 ? 35.654 20.337 114.820 1.00 28.86 363 VAL C N 1
ATOM 9748 C CA . VAL C 1 363 ? 35.201 19.474 113.742 1.00 29.69 363 VAL C CA 1
ATOM 9749 C C . VAL C 1 363 ? 36.083 18.231 113.763 1.00 30.88 363 VAL C C 1
ATOM 9750 O O . VAL C 1 363 ? 37.314 18.317 113.853 1.00 28.85 363 VAL C O 1
ATOM 9754 N N . PRO C 1 364 ? 35.463 17.048 113.698 1.00 32.45 364 PRO C N 1
ATOM 9755 C CA . PRO C 1 364 ? 36.264 15.820 113.717 1.00 32.11 364 PRO C CA 1
ATOM 9756 C C . PRO C 1 364 ? 37.188 15.729 112.506 1.00 31.19 364 PRO C C 1
ATOM 9757 O O . PRO C 1 364 ? 36.758 15.927 111.370 1.00 30.32 364 PRO C O 1
ATOM 9761 N N . GLY C 1 365 ? 38.462 15.449 112.757 1.00 30.83 365 GLY C N 1
ATOM 9762 C CA . GLY C 1 365 ? 39.412 15.342 111.669 1.00 32.76 365 GLY C CA 1
ATOM 9763 C C . GLY C 1 365 ? 40.289 16.572 111.538 1.00 35.03 365 GLY C C 1
ATOM 9764 O O . GLY C 1 365 ? 41.415 16.479 111.048 1.00 35.82 365 GLY C O 1
ATOM 9765 N N . VAL C 1 366 ? 39.769 17.722 111.965 1.00 35.34 366 VAL C N 1
ATOM 9766 C CA . VAL C 1 366 ? 40.507 18.980 111.914 1.00 34.11 366 VAL C CA 1
ATOM 9767 C C . VAL C 1 366 ? 41.536 19.001 113.039 1.00 35.44 366 VAL C C 1
ATOM 9768 O O . VAL C 1 366 ? 41.194 18.906 114.218 1.00 35.04 366 VAL C O 1
ATOM 9772 N N . ARG C 1 367 ? 42.801 19.131 112.665 1.00 35.77 367 ARG C N 1
ATOM 9773 C CA . ARG C 1 367 ? 43.882 19.145 113.632 1.00 36.42 367 ARG C CA 1
ATOM 9774 C C . ARG C 1 367 ? 44.676 20.439 113.522 1.00 34.81 367 ARG C C 1
ATOM 9775 O O . ARG C 1 367 ? 44.947 20.925 112.428 1.00 35.93 367 ARG C O 1
ATOM 9783 N N . PRO C 1 368 ? 45.056 21.021 114.663 1.00 33.61 368 PRO C N 1
ATOM 9784 C CA . PRO C 1 368 ? 45.822 22.263 114.585 1.00 33.46 368 PRO C CA 1
ATOM 9785 C C . PRO C 1 368 ? 47.163 22.020 113.905 1.00 32.82 368 PRO C C 1
ATOM 9786 O O . PRO C 1 368 ? 47.586 20.876 113.738 1.00 33.12 368 PRO C O 1
ATOM 9790 N N . PHE C 1 369 ? 47.812 23.101 113.492 1.00 32.38 369 PHE C N 1
ATOM 9791 C CA . PHE C 1 369 ? 49.121 23.019 112.869 1.00 30.63 369 PHE C CA 1
ATOM 9792 C C . PHE C 1 369 ? 49.876 24.270 113.256 1.00 31.07 369 PHE C C 1
ATOM 9793 O O . PHE C 1 369 ? 50.945 24.190 113.862 1.00 32.78 369 PHE C O 1
ATOM 9801 N N . THR C 1 370 ? 49.325 25.430 112.914 1.00 30.12 370 THR C N 1
ATOM 9802 C CA . THR C 1 370 ? 49.965 26.682 113.286 1.00 29.24 370 THR C CA 1
ATOM 9803 C C . THR C 1 370 ? 49.989 26.714 114.808 1.00 28.90 370 THR C C 1
ATOM 9804 O O . THR C 1 370 ? 48.959 26.531 115.456 1.00 27.49 370 THR C O 1
ATOM 9808 N N . PRO C 1 371 ? 51.169 26.937 115.399 1.00 29.97 371 PRO C N 1
ATOM 9809 C CA . PRO C 1 371 ? 51.288 26.986 116.858 1.00 30.06 371 PRO C CA 1
ATOM 9810 C C . PRO C 1 371 ? 50.933 28.354 117.425 1.00 30.77 371 PRO C C 1
ATOM 9811 O O . PRO C 1 371 ? 50.972 29.366 116.722 1.00 31.27 371 PRO C O 1
ATOM 9815 N N . LYS C 1 372 ? 50.581 28.372 118.703 1.00 31.30 372 LYS C N 1
ATOM 9816 C CA . LYS C 1 372 ? 50.262 29.611 119.384 1.00 30.89 372 LYS C CA 1
ATOM 9817 C C . LYS C 1 372 ? 51.578 30.161 119.915 1.00 29.98 372 LYS C C 1
ATOM 9818 O O . LYS C 1 372 ? 52.485 29.403 120.261 1.00 30.56 372 LYS C O 1
ATOM 9824 N N . PRO C 1 373 ? 51.703 31.491 119.977 1.00 29.09 373 PRO C N 1
ATOM 9825 C CA . PRO C 1 373 ? 50.657 32.431 119.570 1.00 28.35 373 PRO C CA 1
ATOM 9826 C C . PRO C 1 373 ? 50.635 32.683 118.062 1.00 28.10 373 PRO C C 1
ATOM 9827 O O . PRO C 1 373 ? 51.667 32.617 117.404 1.00 28.57 373 PRO C O 1
ATOM 9831 N N . PHE C 1 374 ? 49.448 32.946 117.521 1.00 28.88 374 PHE C N 1
ATOM 9832 C CA . PHE C 1 374 ? 49.304 33.270 116.109 1.00 27.58 374 PHE C CA 1
ATOM 9833 C C . PHE C 1 374 ? 48.469 34.549 116.032 1.00 28.32 374 PHE C C 1
ATOM 9834 O O . PHE C 1 374 ? 47.831 34.932 117.020 1.00 27.13 374 PHE C O 1
ATOM 9842 N N . PHE C 1 375 ? 48.465 35.207 114.873 1.00 27.64 375 PHE C N 1
ATOM 9843 C CA . PHE C 1 375 ? 47.764 36.482 114.736 1.00 27.81 375 PHE C CA 1
ATOM 9844 C C . PHE C 1 375 ? 46.299 36.456 114.286 1.00 28.04 375 PHE C C 1
ATOM 9845 O O . PHE C 1 375 ? 45.418 36.105 115.070 1.00 27.07 375 PHE C O 1
ATOM 9853 N N . ASN C 1 376 ? 46.026 36.858 113.046 1.00 27.55 376 ASN C N 1
ATOM 9854 C CA . ASN C 1 376 ? 44.648 36.861 112.559 1.00 29.15 376 ASN C CA 1
ATOM 9855 C C . ASN C 1 376 ? 44.497 35.839 111.436 1.00 28.59 376 ASN C C 1
ATOM 9856 O O . ASN C 1 376 ? 43.501 35.820 110.706 1.00 28.36 376 ASN C O 1
ATOM 9861 N N . GLU C 1 377 ? 45.510 34.987 111.323 1.00 26.89 377 GLU C N 1
ATOM 9862 C CA . GLU C 1 377 ? 45.541 33.916 110.337 1.00 27.90 377 GLU C CA 1
ATOM 9863 C C . GLU C 1 377 ? 46.100 32.669 111.016 1.00 26.29 377 GLU C C 1
ATOM 9864 O O . GLU C 1 377 ? 46.857 32.769 111.976 1.00 25.21 377 GLU C O 1
ATOM 9870 N N . PHE C 1 378 ? 45.720 31.498 110.522 1.00 25.54 378 PHE C N 1
ATOM 9871 C CA . PHE C 1 378 ? 46.223 30.246 111.069 1.00 25.68 378 PHE C CA 1
ATOM 9872 C C . PHE C 1 378 ? 45.974 29.099 110.089 1.00 26.70 378 PHE C C 1
ATOM 9873 O O . PHE C 1 378 ? 45.080 29.168 109.234 1.00 27.56 378 PHE C O 1
ATOM 9881 N N . ALA C 1 379 ? 46.773 28.048 110.213 1.00 25.21 379 ALA C N 1
ATOM 9882 C CA . ALA C 1 379 ? 46.644 26.897 109.337 1.00 24.34 379 ALA C CA 1
ATOM 9883 C C . ALA C 1 379 ? 46.219 25.672 110.137 1.00 22.83 379 ALA C C 1
ATOM 9884 O O . ALA C 1 379 ? 46.638 25.481 111.278 1.00 22.57 379 ALA C O 1
ATOM 9886 N N . LEU C 1 380 ? 45.369 24.855 109.531 1.00 22.53 380 LEU C N 1
ATOM 9887 C CA . LEU C 1 380 ? 44.883 23.643 110.169 1.00 24.11 380 LEU C CA 1
ATOM 9888 C C . LEU C 1 380 ? 45.043 22.448 109.225 1.00 26.48 380 LEU C C 1
ATOM 9889 O O . LEU C 1 380 ? 45.044 22.599 107.992 1.00 25.75 380 LEU C O 1
ATOM 9894 N N . ALA C 1 381 ? 45.207 21.264 109.810 1.00 27.22 381 ALA C N 1
ATOM 9895 C CA . ALA C 1 381 ? 45.343 20.040 109.029 1.00 28.40 381 ALA C CA 1
ATOM 9896 C C . ALA C 1 381 ? 43.926 19.518 108.878 1.00 28.83 381 ALA C C 1
ATOM 9897 O O . ALA C 1 381 ? 43.238 19.302 109.875 1.00 29.02 381 ALA C O 1
ATOM 9899 N N . LEU C 1 382 ? 43.483 19.333 107.638 1.00 29.89 382 LEU C N 1
ATOM 9900 C CA . LEU C 1 382 ? 42.127 18.855 107.380 1.00 31.87 382 LEU C CA 1
ATOM 9901 C C . LEU C 1 382 ? 42.087 17.368 107.026 1.00 33.26 382 LEU C C 1
ATOM 9902 O O . LEU C 1 382 ? 43.069 16.811 106.535 1.00 34.43 382 LEU C O 1
ATOM 9907 N N . PRO C 1 383 ? 40.947 16.704 107.278 1.00 34.13 383 PRO C N 1
ATOM 9908 C CA . PRO C 1 383 ? 40.811 15.277 106.973 1.00 35.42 383 PRO C CA 1
ATOM 9909 C C . PRO C 1 383 ? 40.626 15.012 105.476 1.00 36.86 383 PRO C C 1
ATOM 9910 O O . PRO C 1 383 ? 40.495 13.865 105.050 1.00 37.95 383 PRO C O 1
ATOM 9914 N N . LYS C 1 384 ? 40.618 16.078 104.682 1.00 37.52 384 LYS C N 1
ATOM 9915 C CA . LYS C 1 384 ? 40.470 15.950 103.236 1.00 38.13 384 LYS C CA 1
ATOM 9916 C C . LYS C 1 384 ? 41.336 16.970 102.510 1.00 38.89 384 LYS C C 1
ATOM 9917 O O . LYS C 1 384 ? 41.922 17.858 103.129 1.00 38.47 384 LYS C O 1
ATOM 9923 N N . ASP C 1 385 ? 41.414 16.831 101.192 1.00 39.24 385 ASP C N 1
ATOM 9924 C CA . ASP C 1 385 ? 42.206 17.732 100.364 1.00 40.13 385 ASP C CA 1
ATOM 9925 C C . ASP C 1 385 ? 41.692 19.170 100.431 1.00 40.19 385 ASP C C 1
ATOM 9926 O O . ASP C 1 385 ? 40.542 19.449 100.085 1.00 41.01 385 ASP C O 1
ATOM 9931 N N . PRO C 1 386 ? 42.546 20.107 100.870 1.00 40.35 386 PRO C N 1
ATOM 9932 C CA . PRO C 1 386 ? 42.154 21.516 100.973 1.00 40.60 386 PRO C CA 1
ATOM 9933 C C . PRO C 1 386 ? 41.438 22.059 99.730 1.00 40.05 386 PRO C C 1
ATOM 9934 O O . PRO C 1 386 ? 40.385 22.691 99.845 1.00 39.22 386 PRO C O 1
ATOM 9938 N N . GLU C 1 387 ? 42.001 21.815 98.548 1.00 38.93 387 GLU C N 1
ATOM 9939 C CA . GLU C 1 387 ? 41.378 22.289 97.314 1.00 38.32 387 GLU C CA 1
ATOM 9940 C C . GLU C 1 387 ? 39.963 21.763 97.163 1.00 35.09 387 GLU C C 1
ATOM 9941 O O . GLU C 1 387 ? 39.074 22.490 96.726 1.00 35.34 387 GLU C O 1
ATOM 9947 N N . ALA C 1 388 ? 39.761 20.495 97.516 1.00 32.21 388 ALA C N 1
ATOM 9948 C CA . ALA C 1 388 ? 38.440 19.870 97.431 1.00 29.83 388 ALA C CA 1
ATOM 9949 C C . ALA C 1 388 ? 37.512 20.533 98.445 1.00 27.70 388 ALA C C 1
ATOM 9950 O O . ALA C 1 388 ? 36.344 20.801 98.155 1.00 24.88 388 ALA C O 1
ATOM 9952 N N . VAL C 1 389 ? 38.052 20.791 99.634 1.00 26.53 389 VAL C N 1
ATOM 9953 C CA . VAL C 1 389 ? 37.307 21.439 100.707 1.00 28.30 389 VAL C CA 1
ATOM 9954 C C . VAL C 1 389 ? 36.919 22.851 100.268 1.00 28.64 389 VAL C C 1
ATOM 9955 O O . VAL C 1 389 ? 35.782 23.279 100.456 1.00 28.73 389 VAL C O 1
ATOM 9959 N N . ARG C 1 390 ? 37.865 23.573 99.676 1.00 27.28 390 ARG C N 1
ATOM 9960 C CA . ARG C 1 390 ? 37.577 24.921 99.212 1.00 28.32 390 ARG C CA 1
ATOM 9961 C C . ARG C 1 390 ? 36.469 24.871 98.162 1.00 29.87 390 ARG C C 1
ATOM 9962 O O . ARG C 1 390 ? 35.586 25.731 98.134 1.00 31.25 390 ARG C O 1
ATOM 9970 N N . ARG C 1 391 ? 36.508 23.868 97.294 1.00 29.98 391 ARG C N 1
ATOM 9971 C CA . ARG C 1 391 ? 35.471 23.760 96.281 1.00 31.91 391 ARG C CA 1
ATOM 9972 C C . ARG C 1 391 ? 34.126 23.472 96.946 1.00 30.28 391 ARG C C 1
ATOM 9973 O O . ARG C 1 391 ? 33.146 24.170 96.702 1.00 30.22 391 ARG C O 1
ATOM 9981 N N . ALA C 1 392 ? 34.084 22.439 97.784 1.00 29.78 392 ALA C N 1
ATOM 9982 C CA . ALA C 1 392 ? 32.852 22.065 98.475 1.00 28.58 392 ALA C CA 1
ATOM 9983 C C . ALA C 1 392 ? 32.285 23.265 99.226 1.00 28.56 392 ALA C C 1
ATOM 9984 O O . ALA C 1 392 ? 31.077 23.496 99.227 1.00 29.43 392 ALA C O 1
ATOM 9986 N N . LEU C 1 393 ? 33.170 24.021 99.868 1.00 27.99 393 LEU C N 1
ATOM 9987 C CA . LEU C 1 393 ? 32.783 25.213 100.612 1.00 25.99 393 LEU C CA 1
ATOM 9988 C C . LEU C 1 393 ? 32.206 26.260 99.655 1.00 25.61 393 LEU C C 1
ATOM 9989 O O . LEU C 1 393 ? 31.162 26.853 99.920 1.00 25.62 393 LEU C O 1
ATOM 9994 N N . ALA C 1 394 ? 32.885 26.480 98.536 1.00 25.92 394 ALA C N 1
ATOM 9995 C CA . ALA C 1 394 ? 32.421 27.454 97.552 1.00 28.52 394 ALA C CA 1
ATOM 9996 C C . ALA C 1 394 ? 31.035 27.088 97.033 1.00 29.01 394 ALA C C 1
ATOM 9997 O O . ALA C 1 394 ? 30.192 27.959 96.813 1.00 28.10 394 ALA C O 1
ATOM 9999 N N . GLU C 1 395 ? 30.808 25.793 96.840 1.00 31.89 395 GLU C N 1
ATOM 10000 C CA . GLU C 1 395 ? 29.529 25.298 96.341 1.00 34.83 395 GLU C CA 1
ATOM 10001 C C . GLU C 1 395 ? 28.413 25.570 97.346 1.00 34.95 395 GLU C C 1
ATOM 10002 O O . GLU C 1 395 ? 27.238 25.589 96.996 1.00 36.05 395 GLU C O 1
ATOM 10008 N N . ARG C 1 396 ? 28.794 25.798 98.597 1.00 34.54 396 ARG C N 1
ATOM 10009 C CA . ARG C 1 396 ? 27.834 26.082 99.648 1.00 34.09 396 ARG C CA 1
ATOM 10010 C C . ARG C 1 396 ? 27.654 27.589 99.838 1.00 34.29 396 ARG C C 1
ATOM 10011 O O . ARG C 1 396 ? 26.773 28.032 100.578 1.00 34.52 396 ARG C O 1
ATOM 10019 N N . GLY C 1 397 ? 28.484 28.372 99.151 1.00 33.56 397 GLY C N 1
ATOM 10020 C CA . GLY C 1 397 ? 28.398 29.821 99.250 1.00 31.71 397 GLY C CA 1
ATOM 10021 C C . GLY C 1 397 ? 29.442 30.451 100.160 1.00 30.50 397 GLY C C 1
ATOM 10022 O O . GLY C 1 397 ? 29.396 31.650 100.439 1.00 28.06 397 GLY C O 1
ATOM 10023 N N . PHE C 1 398 ? 30.389 29.645 100.625 1.00 29.88 398 PHE C N 1
ATOM 10024 C CA . PHE C 1 398 ? 31.429 30.149 101.509 1.00 30.13 398 PHE C CA 1
ATOM 10025 C C . PHE C 1 398 ? 32.789 30.161 100.838 1.00 28.91 398 PHE C C 1
ATOM 10026 O O . PHE C 1 398 ? 33.088 29.318 99.995 1.00 28.54 398 PHE C O 1
ATOM 10034 N N . HIS C 1 399 ? 33.606 31.134 101.219 1.00 29.12 399 HIS C N 1
ATOM 10035 C CA . HIS C 1 399 ? 34.954 31.271 100.684 1.00 28.60 399 HIS C CA 1
ATOM 10036 C C . HIS C 1 399 ? 35.941 30.977 101.799 1.00 28.22 399 HIS C C 1
ATOM 10037 O O . HIS C 1 399 ? 36.256 31.854 102.597 1.00 28.93 399 HIS C O 1
ATOM 10044 N N . GLY C 1 400 ? 36.432 29.746 101.855 1.00 28.26 400 GLY C N 1
ATOM 10045 C CA . GLY C 1 400 ? 37.372 29.397 102.902 1.00 28.71 400 GLY C CA 1
ATOM 10046 C C . GLY C 1 400 ? 38.325 28.289 102.514 1.00 28.77 400 GLY C C 1
ATOM 10047 O O . GLY C 1 400 ? 38.269 27.771 101.397 1.00 28.26 400 GLY C O 1
ATOM 10048 N N . ALA C 1 401 ? 39.205 27.934 103.446 1.00 29.75 401 ALA C N 1
ATOM 10049 C CA . ALA C 1 401 ? 40.189 26.880 103.231 1.00 30.03 401 ALA C CA 1
ATOM 10050 C C . ALA C 1 401 ? 41.160 27.233 102.116 1.00 30.38 401 ALA C C 1
ATOM 10051 O O . ALA C 1 401 ? 41.217 26.553 101.090 1.00 32.54 401 ALA C O 1
ATOM 10053 N N . THR C 1 402 ? 41.918 28.303 102.301 1.00 31.26 402 THR C N 1
ATOM 10054 C CA . THR C 1 402 ? 42.894 28.687 101.292 1.00 32.58 402 THR C CA 1
ATOM 10055 C C . THR C 1 402 ? 44.026 27.659 101.364 1.00 31.96 402 THR C C 1
ATOM 10056 O O . THR C 1 402 ? 44.607 27.435 102.422 1.00 30.59 402 THR C O 1
ATOM 10060 N N . PRO C 1 403 ? 44.336 27.010 100.232 1.00 33.41 403 PRO C N 1
ATOM 10061 C CA . PRO C 1 403 ? 45.386 25.988 100.146 1.00 34.86 403 PRO C CA 1
ATOM 10062 C C . PRO C 1 403 ? 46.808 26.410 100.498 1.00 34.88 403 PRO C C 1
ATOM 10063 O O . PRO C 1 403 ? 47.281 27.465 100.086 1.00 36.01 403 PRO C O 1
ATOM 10067 N N . VAL C 1 404 ? 47.480 25.574 101.278 1.00 34.86 404 VAL C N 1
ATOM 10068 C CA . VAL C 1 404 ? 48.862 25.827 101.664 1.00 34.64 404 VAL C CA 1
ATOM 10069 C C . VAL C 1 404 ? 49.674 24.818 100.866 1.00 35.13 404 VAL C C 1
ATOM 10070 O O . VAL C 1 404 ? 49.331 23.640 100.838 1.00 35.42 404 VAL C O 1
ATOM 10074 N N . PRO C 1 405 ? 50.745 25.263 100.188 1.00 35.85 405 PRO C N 1
ATOM 10075 C CA . PRO C 1 405 ? 51.563 24.332 99.401 1.00 36.42 405 PRO C CA 1
ATOM 10076 C C . PRO C 1 405 ? 52.146 23.187 100.229 1.00 36.63 405 PRO C C 1
ATOM 10077 O O . PRO C 1 405 ? 52.556 23.388 101.373 1.00 36.56 405 PRO C O 1
ATOM 10081 N N . ARG C 1 406 ? 52.166 21.988 99.643 1.00 36.42 406 ARG C N 1
ATOM 10082 C CA . ARG C 1 406 ? 52.667 20.788 100.315 1.00 36.75 406 ARG C CA 1
ATOM 10083 C C . ARG C 1 406 ? 54.019 20.955 101.000 1.00 34.33 406 ARG C C 1
ATOM 10084 O O . ARG C 1 406 ? 54.352 20.192 101.904 1.00 33.68 406 ARG C O 1
ATOM 10092 N N . GLU C 1 407 ? 54.794 21.946 100.571 1.00 31.00 407 GLU C N 1
ATOM 10093 C CA . GLU C 1 407 ? 56.111 22.191 101.154 1.00 30.60 407 GLU C CA 1
ATOM 10094 C C . GLU C 1 407 ? 56.045 22.477 102.656 1.00 29.00 407 GLU C C 1
ATOM 10095 O O . GLU C 1 407 ? 57.026 22.289 103.374 1.00 28.89 407 GLU C O 1
ATOM 10101 N N . TYR C 1 408 ? 54.895 22.950 103.121 1.00 28.30 408 TYR C N 1
ATOM 10102 C CA . TYR C 1 408 ? 54.712 23.257 104.537 1.00 28.20 408 TYR C CA 1
ATOM 10103 C C . TYR C 1 408 ? 54.185 22.062 105.315 1.00 28.57 408 TYR C C 1
ATOM 10104 O O . TYR C 1 408 ? 54.322 22.003 106.534 1.00 30.00 408 TYR C O 1
ATOM 10113 N N . GLY C 1 409 ? 53.588 21.112 104.605 1.00 29.74 409 GLY C N 1
ATOM 10114 C CA . GLY C 1 409 ? 53.026 19.940 105.251 1.00 31.51 409 GLY C CA 1
ATOM 10115 C C . GLY C 1 409 ? 51.882 19.401 104.416 1.00 33.75 409 GLY C C 1
ATOM 10116 O O . GLY C 1 409 ? 51.529 19.986 103.390 1.00 34.65 409 GLY C O 1
ATOM 10117 N N . GLU C 1 410 ? 51.284 18.298 104.850 1.00 35.48 410 GLU C N 1
ATOM 10118 C CA . GLU C 1 410 ? 50.192 17.688 104.092 1.00 38.20 410 GLU C CA 1
ATOM 10119 C C . GLU C 1 410 ? 48.794 18.154 104.514 1.00 35.82 410 GLU C C 1
ATOM 10120 O O . GLU C 1 410 ? 48.537 18.409 105.691 1.00 35.71 410 GLU C O 1
ATOM 10126 N N . ASN C 1 411 ? 47.908 18.267 103.527 1.00 34.33 411 ASN C N 1
ATOM 10127 C CA . ASN C 1 411 ? 46.516 18.679 103.724 1.00 33.71 411 ASN C CA 1
ATOM 10128 C C . ASN C 1 411 ? 46.322 19.888 104.622 1.00 32.37 411 ASN C C 1
ATOM 10129 O O . ASN C 1 411 ? 45.470 19.873 105.508 1.00 30.87 411 ASN C O 1
ATOM 10134 N N . LEU C 1 412 ? 47.100 20.938 104.380 1.00 31.09 412 LEU C N 1
ATOM 10135 C CA . LEU C 1 412 ? 47.015 22.152 105.178 1.00 30.63 412 LEU C CA 1
ATOM 10136 C C . LEU C 1 412 ? 46.240 23.267 104.479 1.00 29.81 412 LEU C C 1
ATOM 10137 O O . LEU C 1 412 ? 46.445 23.545 103.298 1.00 28.91 412 LEU C O 1
ATOM 10142 N N . ALA C 1 413 ? 45.350 23.903 105.233 1.00 30.33 413 ALA C N 1
ATOM 10143 C CA . ALA C 1 413 ? 44.532 24.999 104.728 1.00 30.33 413 ALA C CA 1
ATOM 10144 C C . ALA C 1 413 ? 44.624 26.185 105.685 1.00 30.59 413 ALA C C 1
ATOM 10145 O O . ALA C 1 413 ? 44.705 26.011 106.906 1.00 31.11 413 ALA C O 1
ATOM 10147 N N . LEU C 1 414 ? 44.618 27.390 105.127 1.00 30.55 414 LEU C N 1
ATOM 10148 C CA . LEU C 1 414 ? 44.696 28.609 105.927 1.00 30.61 414 LEU C CA 1
ATOM 10149 C C . LEU C 1 414 ? 43.330 29.255 106.092 1.00 27.91 414 LEU C C 1
ATOM 10150 O O . LEU C 1 414 ? 42.502 29.188 105.195 1.00 27.72 414 LEU C O 1
ATOM 10155 N N . PHE C 1 415 ? 43.100 29.877 107.243 1.00 26.83 415 PHE C N 1
ATOM 10156 C CA . PHE C 1 415 ? 41.845 30.580 107.494 1.00 28.27 415 PHE C CA 1
ATOM 10157 C C . PHE C 1 415 ? 42.166 31.952 108.083 1.00 29.66 415 PHE C C 1
ATOM 10158 O O . PHE C 1 415 ? 43.117 32.098 108.854 1.00 31.91 415 PHE C O 1
ATOM 10166 N N . ALA C 1 416 ? 41.375 32.957 107.726 1.00 29.10 416 ALA C N 1
ATOM 10167 C CA . ALA C 1 416 ? 41.606 34.302 108.235 1.00 29.03 416 ALA C CA 1
ATOM 10168 C C . ALA C 1 416 ? 40.307 34.997 108.618 1.00 28.87 416 ALA C C 1
ATOM 10169 O O . ALA C 1 416 ? 39.252 34.733 108.034 1.00 28.41 416 ALA C O 1
ATOM 10171 N N . ALA C 1 417 ? 40.388 35.883 109.607 1.00 27.53 417 ALA C N 1
ATOM 10172 C CA . ALA C 1 417 ? 39.221 36.634 110.049 1.00 27.57 417 ALA C CA 1
ATOM 10173 C C . ALA C 1 417 ? 39.563 38.118 110.024 1.00 27.44 417 ALA C C 1
ATOM 10174 O O . ALA C 1 417 ? 40.727 38.491 110.146 1.00 27.81 417 ALA C O 1
ATOM 10176 N N . THR C 1 418 ? 38.550 38.962 109.861 1.00 28.11 418 THR C N 1
ATOM 10177 C CA . THR C 1 418 ? 38.765 40.406 109.800 1.00 27.73 418 THR C CA 1
ATOM 10178 C C . THR C 1 418 ? 37.813 41.129 110.744 1.00 28.72 418 THR C C 1
ATOM 10179 O O . THR C 1 418 ? 36.938 40.506 111.353 1.00 28.33 418 THR C O 1
ATOM 10183 N N . GLU C 1 419 ? 37.974 42.447 110.842 1.00 28.03 419 GLU C N 1
ATOM 10184 C CA . GLU C 1 419 ? 37.134 43.249 111.721 1.00 27.56 419 GLU C CA 1
ATOM 10185 C C . GLU C 1 419 ? 35.666 43.225 111.317 1.00 27.72 419 GLU C C 1
ATOM 10186 O O . GLU C 1 419 ? 34.802 43.627 112.091 1.00 29.58 419 GLU C O 1
ATOM 10192 N N . LEU C 1 420 ? 35.361 42.751 110.117 1.00 26.87 420 LEU C N 1
ATOM 10193 C CA . LEU C 1 420 ? 33.963 42.712 109.734 1.00 27.03 420 LEU C CA 1
ATOM 10194 C C . LEU C 1 420 ? 33.300 41.342 109.887 1.00 26.10 420 LEU C C 1
ATOM 10195 O O . LEU C 1 420 ? 32.177 41.135 109.434 1.00 25.15 420 LEU C O 1
ATOM 10200 N N . HIS C 1 421 ? 33.986 40.413 110.546 1.00 25.81 421 HIS C N 1
ATOM 10201 C CA . HIS C 1 421 ? 33.429 39.082 110.785 1.00 26.59 421 HIS C CA 1
ATOM 10202 C C . HIS C 1 421 ? 32.783 39.052 112.157 1.00 26.71 421 HIS C C 1
ATOM 10203 O O . HIS C 1 421 ? 33.356 39.524 113.136 1.00 26.14 421 HIS C O 1
ATOM 10210 N N . GLU C 1 422 ? 31.586 38.495 112.229 1.00 29.07 422 GLU C N 1
ATOM 10211 C CA . GLU C 1 422 ? 30.876 38.410 113.499 1.00 31.71 422 GLU C CA 1
ATOM 10212 C C . GLU C 1 422 ? 30.769 36.937 113.894 1.00 31.45 422 GLU C C 1
ATOM 10213 O O . GLU C 1 422 ? 30.942 36.055 113.051 1.00 29.65 422 GLU C O 1
ATOM 10219 N N . GLU C 1 423 ? 30.495 36.671 115.169 1.00 33.69 423 GLU C N 1
ATOM 10220 C CA . GLU C 1 423 ? 30.388 35.298 115.650 1.00 35.08 423 GLU C CA 1
ATOM 10221 C C . GLU C 1 423 ? 29.436 34.461 114.814 1.00 34.69 423 GLU C C 1
ATOM 10222 O O . GLU C 1 423 ? 29.710 33.295 114.529 1.00 34.42 423 GLU C O 1
ATOM 10228 N N . GLU C 1 424 ? 28.320 35.050 114.410 1.00 34.23 424 GLU C N 1
ATOM 10229 C CA . GLU C 1 424 ? 27.359 34.328 113.590 1.00 34.66 424 GLU C CA 1
ATOM 10230 C C . GLU C 1 424 ? 28.031 33.825 112.311 1.00 33.34 424 GLU C C 1
ATOM 10231 O O . GLU C 1 424 ? 27.734 32.733 111.831 1.00 32.61 424 GLU C O 1
ATOM 10237 N N . ASP C 1 425 ? 28.938 34.630 111.763 1.00 31.87 425 ASP C N 1
ATOM 10238 C CA . ASP C 1 425 ? 29.640 34.257 110.539 1.00 30.25 425 ASP C CA 1
ATOM 10239 C C . ASP C 1 425 ? 30.599 33.101 110.782 1.00 27.90 425 ASP C C 1
ATOM 10240 O O . ASP C 1 425 ? 30.734 32.218 109.937 1.00 25.19 425 ASP C O 1
ATOM 10245 N N . LEU C 1 426 ? 31.260 33.118 111.939 1.00 26.09 426 LEU C N 1
ATOM 10246 C CA . LEU C 1 426 ? 32.210 32.074 112.304 1.00 26.07 426 LEU C CA 1
ATOM 10247 C C . LEU C 1 426 ? 31.480 30.734 112.418 1.00 25.76 426 LEU C C 1
ATOM 10248 O O . LEU C 1 426 ? 31.954 29.704 111.946 1.00 26.54 426 LEU C O 1
ATOM 10253 N N . LEU C 1 427 ? 30.317 30.766 113.052 1.00 26.04 427 LEU C N 1
ATOM 10254 C CA . LEU C 1 427 ? 29.502 29.578 113.253 1.00 25.76 427 LEU C CA 1
ATOM 10255 C C . LEU C 1 427 ? 28.972 29.021 111.933 1.00 25.38 427 LEU C C 1
ATOM 10256 O O . LEU C 1 427 ? 28.914 27.803 111.742 1.00 26.53 427 LEU C O 1
ATOM 10261 N N . ALA C 1 428 ? 28.588 29.909 111.022 1.00 23.87 428 ALA C N 1
ATOM 10262 C CA . ALA C 1 428 ? 28.072 29.482 109.726 1.00 23.24 428 ALA C CA 1
ATOM 10263 C C . ALA C 1 428 ? 29.156 28.737 108.971 1.00 23.46 428 ALA C C 1
ATOM 10264 O O . ALA C 1 428 ? 28.920 27.656 108.438 1.00 25.94 428 ALA C O 1
ATOM 10266 N N . LEU C 1 429 ? 30.351 29.313 108.929 1.00 23.44 429 LEU C N 1
ATOM 10267 C CA . LEU C 1 429 ? 31.455 28.673 108.235 1.00 22.73 429 LEU C CA 1
ATOM 10268 C C . LEU C 1 429 ? 31.721 27.279 108.814 1.00 24.76 429 LEU C C 1
ATOM 10269 O O . LEU C 1 429 ? 31.822 26.293 108.075 1.00 24.11 429 LEU C O 1
ATOM 10274 N N . ARG C 1 430 ? 31.833 27.206 110.138 1.00 24.64 430 ARG C N 1
ATOM 10275 C CA . ARG C 1 430 ? 32.097 25.947 110.810 1.00 25.72 430 ARG C CA 1
ATOM 10276 C C . ARG C 1 430 ? 31.039 24.905 110.435 1.00 29.28 430 ARG C C 1
ATOM 10277 O O . ARG C 1 430 ? 31.368 23.739 110.193 1.00 28.01 430 ARG C O 1
ATOM 10285 N N . GLU C 1 431 ? 29.773 25.320 110.376 1.00 32.45 431 GLU C N 1
ATOM 10286 C CA . GLU C 1 431 ? 28.707 24.395 109.996 1.00 34.06 431 GLU C CA 1
ATOM 10287 C C . GLU C 1 431 ? 28.970 23.855 108.592 1.00 34.22 431 GLU C C 1
ATOM 10288 O O . GLU C 1 431 ? 28.881 22.651 108.345 1.00 34.89 431 GLU C O 1
ATOM 10294 N N . ALA C 1 432 ? 29.282 24.759 107.671 1.00 31.59 432 ALA C N 1
ATOM 10295 C CA . ALA C 1 432 ? 29.564 24.375 106.300 1.00 30.26 432 ALA C CA 1
ATOM 10296 C C . ALA C 1 432 ? 30.738 23.395 106.272 1.00 30.66 432 ALA C C 1
ATOM 10297 O O . ALA C 1 432 ? 30.672 22.358 105.616 1.00 31.77 432 ALA C O 1
ATOM 10299 N N . LEU C 1 433 ? 31.808 23.722 106.991 1.00 29.81 433 LEU C N 1
ATOM 10300 C CA . LEU C 1 433 ? 32.977 22.854 107.030 1.00 30.52 433 LEU C CA 1
ATOM 10301 C C . LEU C 1 433 ? 32.595 21.502 107.622 1.00 31.65 433 LEU C C 1
ATOM 10302 O O . LEU C 1 433 ? 33.021 20.455 107.135 1.00 29.19 433 LEU C O 1
ATOM 10307 N N . LYS C 1 434 ? 31.791 21.540 108.679 1.00 33.52 434 LYS C N 1
ATOM 10308 C CA . LYS C 1 434 ? 31.337 20.325 109.338 1.00 35.87 434 LYS C CA 1
ATOM 10309 C C . LYS C 1 434 ? 30.608 19.449 108.327 1.00 36.01 434 LYS C C 1
ATOM 10310 O O . LYS C 1 434 ? 30.814 18.239 108.280 1.00 35.69 434 LYS C O 1
ATOM 10316 N N . GLU C 1 435 ? 29.770 20.075 107.508 1.00 37.29 435 GLU C N 1
ATOM 10317 C CA . GLU C 1 435 ? 28.995 19.364 106.499 1.00 39.01 435 GLU C CA 1
ATOM 10318 C C . GLU C 1 435 ? 29.811 18.680 105.417 1.00 39.31 435 GLU C C 1
ATOM 10319 O O . GLU C 1 435 ? 29.572 17.510 105.114 1.00 39.84 435 GLU C O 1
ATOM 10325 N N . VAL C 1 436 ? 30.767 19.393 104.826 1.00 38.79 436 VAL C N 1
ATOM 10326 C CA . VAL C 1 436 ? 31.576 18.794 103.768 1.00 39.12 436 VAL C CA 1
ATOM 10327 C C . VAL C 1 436 ? 32.505 17.711 104.308 1.00 38.90 436 VAL C C 1
ATOM 10328 O O . VAL C 1 436 ? 32.823 16.754 103.605 1.00 39.83 436 VAL C O 1
ATOM 10332 N N . LEU C 1 437 ? 32.927 17.864 105.560 1.00 39.72 437 LEU C N 1
ATOM 10333 C CA . LEU C 1 437 ? 33.833 16.910 106.201 1.00 41.09 437 LEU C CA 1
ATOM 10334 C C . LEU C 1 437 ? 33.129 15.669 106.748 1.00 41.76 437 LEU C C 1
ATOM 10335 O O . LEU C 1 437 ? 31.881 15.654 106.782 1.00 40.75 437 LEU C O 1
ATOM 10340 N N . SER D 2 2 ? 50.687 78.652 101.986 1.00 41.50 2 SER D N 1
ATOM 10341 C CA . SER D 2 2 ? 51.108 77.479 102.805 1.00 40.65 2 SER D CA 1
ATOM 10342 C C . SER D 2 2 ? 49.949 76.504 103.007 1.00 39.09 2 SER D C 1
ATOM 10343 O O . SER D 2 2 ? 48.778 76.860 102.831 1.00 39.80 2 SER D O 1
ATOM 10346 N N . PHE D 2 3 ? 50.286 75.274 103.381 1.00 35.60 3 PHE D N 1
ATOM 10347 C CA . PHE D 2 3 ? 49.288 74.230 103.599 1.00 31.58 3 PHE D CA 1
ATOM 10348 C C . PHE D 2 3 ? 49.769 73.316 104.728 1.00 28.65 3 PHE D C 1
ATOM 10349 O O . PHE D 2 3 ? 50.883 72.795 104.687 1.00 27.06 3 PHE D O 1
ATOM 10357 N N . PRO D 2 4 ? 48.925 73.098 105.742 1.00 27.41 4 PRO D N 1
ATOM 10358 C CA . PRO D 2 4 ? 49.278 72.248 106.880 1.00 26.63 4 PRO D CA 1
ATOM 10359 C C . PRO D 2 4 ? 49.490 70.774 106.582 1.00 26.76 4 PRO D C 1
ATOM 10360 O O . PRO D 2 4 ? 48.871 70.204 105.680 1.00 23.81 4 PRO D O 1
ATOM 10364 N N . LEU D 2 5 ? 50.392 70.173 107.352 1.00 26.27 5 LEU D N 1
ATOM 10365 C CA . LEU D 2 5 ? 50.705 68.763 107.228 1.00 25.95 5 LEU D CA 1
ATOM 10366 C C . LEU D 2 5 ? 49.634 68.019 108.007 1.00 25.95 5 LEU D C 1
ATOM 10367 O O . LEU D 2 5 ? 49.091 68.542 108.980 1.00 27.12 5 LEU D O 1
ATOM 10372 N N . ILE D 2 6 ? 49.318 66.805 107.577 1.00 25.49 6 ILE D N 1
ATOM 10373 C CA . ILE D 2 6 ? 48.291 66.027 108.250 1.00 25.12 6 ILE D CA 1
ATOM 10374 C C . ILE D 2 6 ? 48.649 65.849 109.728 1.00 25.88 6 ILE D C 1
ATOM 10375 O O . ILE D 2 6 ? 47.771 65.760 110.586 1.00 24.55 6 ILE D O 1
ATOM 10380 N N . PHE D 2 7 ? 49.946 65.822 110.018 1.00 25.11 7 PHE D N 1
ATOM 10381 C CA . PHE D 2 7 ? 50.421 65.655 111.384 1.00 24.25 7 PHE D CA 1
ATOM 10382 C C . PHE D 2 7 ? 50.185 66.882 112.241 1.00 24.14 7 PHE D C 1
ATOM 10383 O O . PHE D 2 7 ? 49.895 66.755 113.425 1.00 24.48 7 PHE D O 1
ATOM 10391 N N . GLU D 2 8 ? 50.293 68.067 111.647 1.00 25.16 8 GLU D N 1
ATOM 10392 C CA . GLU D 2 8 ? 50.074 69.306 112.392 1.00 25.78 8 GLU D CA 1
ATOM 10393 C C . GLU D 2 8 ? 48.594 69.454 112.724 1.00 24.72 8 GLU D C 1
ATOM 10394 O O . GLU D 2 8 ? 48.230 70.101 113.707 1.00 25.60 8 GLU D O 1
ATOM 10400 N N . ARG D 2 9 ? 47.746 68.848 111.900 1.00 24.70 9 ARG D N 1
ATOM 10401 C CA . ARG D 2 9 ? 46.301 68.900 112.107 1.00 24.28 9 ARG D CA 1
ATOM 10402 C C . ARG D 2 9 ? 45.885 67.922 113.203 1.00 24.85 9 ARG D C 1
ATOM 10403 O O . ARG D 2 9 ? 44.767 67.991 113.711 1.00 25.78 9 ARG D O 1
ATOM 10411 N N . SER D 2 10 ? 46.782 67.006 113.556 1.00 23.74 10 SER D N 1
ATOM 10412 C CA . SER D 2 10 ? 46.496 66.003 114.574 1.00 25.81 10 SER D CA 1
ATOM 10413 C C . SER D 2 10 ? 46.305 66.564 115.978 1.00 25.98 10 SER D C 1
ATOM 10414 O O . SER D 2 10 ? 46.917 67.566 116.354 1.00 25.10 10 SER D O 1
ATOM 10417 N N . ARG D 2 11 ? 45.447 65.900 116.745 1.00 24.59 11 ARG D N 1
ATOM 10418 C CA . ARG D 2 11 ? 45.199 66.274 118.129 1.00 24.90 11 ARG D CA 1
ATOM 10419 C C . ARG D 2 11 ? 45.151 64.996 118.952 1.00 27.20 11 ARG D C 1
ATOM 10420 O O . ARG D 2 11 ? 44.446 64.040 118.609 1.00 27.91 11 ARG D O 1
ATOM 10428 N N . LYS D 2 12 ? 45.928 64.987 120.029 1.00 28.58 12 LYS D N 1
ATOM 10429 C CA . LYS D 2 12 ? 46.022 63.845 120.930 1.00 29.96 12 LYS D CA 1
ATOM 10430 C C . LYS D 2 12 ? 44.652 63.283 121.289 1.00 28.03 12 LYS D C 1
ATOM 10431 O O . LYS D 2 12 ? 43.784 63.998 121.790 1.00 26.47 12 LYS D O 1
ATOM 10437 N N . GLY D 2 13 ? 44.467 61.996 121.014 1.00 27.15 13 GLY D N 1
ATOM 10438 C CA . GLY D 2 13 ? 43.216 61.341 121.336 1.00 25.71 13 GLY D CA 1
ATOM 10439 C C . GLY D 2 13 ? 42.091 61.563 120.349 1.00 24.80 13 GLY D C 1
ATOM 10440 O O . GLY D 2 13 ? 41.015 61.000 120.518 1.00 26.14 13 GLY D O 1
ATOM 10441 N N . ARG D 2 14 ? 42.315 62.374 119.321 1.00 23.87 14 ARG D N 1
ATOM 10442 C CA . ARG D 2 14 ? 41.255 62.612 118.347 1.00 24.07 14 ARG D CA 1
ATOM 10443 C C . ARG D 2 14 ? 41.052 61.367 117.491 1.00 23.97 14 ARG D C 1
ATOM 10444 O O . ARG D 2 14 ? 42.012 60.718 117.069 1.00 24.86 14 ARG D O 1
ATOM 10452 N N . ARG D 2 15 ? 39.790 61.041 117.247 1.00 22.81 15 ARG D N 1
ATOM 10453 C CA . ARG D 2 15 ? 39.436 59.871 116.463 1.00 21.23 15 ARG D CA 1
ATOM 10454 C C . ARG D 2 15 ? 38.780 60.205 115.124 1.00 21.96 15 ARG D C 1
ATOM 10455 O O . ARG D 2 15 ? 38.056 61.194 114.993 1.00 20.99 15 ARG D O 1
ATOM 10463 N N . GLY D 2 16 ? 39.056 59.367 114.131 1.00 22.87 16 GLY D N 1
ATOM 10464 C CA . GLY D 2 16 ? 38.468 59.525 112.814 1.00 23.04 16 GLY D CA 1
ATOM 10465 C C . GLY D 2 16 ? 37.517 58.352 112.649 1.00 23.09 16 GLY D C 1
ATOM 10466 O O . GLY D 2 16 ? 36.505 58.274 113.347 1.00 23.05 16 GLY D O 1
ATOM 10467 N N . LEU D 2 17 ? 37.837 57.432 111.745 1.00 23.96 17 LEU D N 1
ATOM 10468 C CA . LEU D 2 17 ? 36.992 56.257 111.541 1.00 23.98 17 LEU D CA 1
ATOM 10469 C C . LEU D 2 17 ? 36.976 55.368 112.790 1.00 24.55 17 LEU D C 1
ATOM 10470 O O . LEU D 2 17 ? 37.997 55.192 113.461 1.00 23.25 17 LEU D O 1
ATOM 10475 N N . LYS D 2 18 ? 35.804 54.816 113.085 1.00 23.87 18 LYS D N 1
ATOM 10476 C CA . LYS D 2 18 ? 35.603 53.929 114.225 1.00 25.04 18 LYS D CA 1
ATOM 10477 C C . LYS D 2 18 ? 34.992 52.650 113.659 1.00 24.02 18 LYS D C 1
ATOM 10478 O O . LYS D 2 18 ? 33.782 52.565 113.478 1.00 25.65 18 LYS D O 1
ATOM 10484 N N . LEU D 2 19 ? 35.824 51.652 113.385 1.00 23.50 19 LEU D N 1
ATOM 10485 C CA . LEU D 2 19 ? 35.328 50.417 112.794 1.00 22.19 19 LEU D CA 1
ATOM 10486 C C . LEU D 2 19 ? 35.058 49.261 113.745 1.00 22.84 19 LEU D C 1
ATOM 10487 O O . LEU D 2 19 ? 34.629 48.197 113.314 1.00 22.38 19 LEU D O 1
ATOM 10492 N N . VAL D 2 20 ? 35.301 49.455 115.034 1.00 23.01 20 VAL D N 1
ATOM 10493 C CA . VAL D 2 20 ? 35.060 48.383 115.989 1.00 24.40 20 VAL D CA 1
ATOM 10494 C C . VAL D 2 20 ? 34.162 48.883 117.110 1.00 25.77 20 VAL D C 1
ATOM 10495 O O . VAL D 2 20 ? 34.392 49.951 117.674 1.00 26.50 20 VAL D O 1
ATOM 10499 N N . LYS D 2 21 ? 33.134 48.109 117.431 1.00 26.87 21 LYS D N 1
ATOM 10500 C CA . LYS D 2 21 ? 32.208 48.509 118.475 1.00 27.67 21 LYS D CA 1
ATOM 10501 C C . LYS D 2 21 ? 32.625 47.967 119.839 1.00 27.92 21 LYS D C 1
ATOM 10502 O O . LYS D 2 21 ? 32.477 48.654 120.850 1.00 28.38 21 LYS D O 1
ATOM 10508 N N . ALA D 2 22 ? 33.147 46.741 119.867 1.00 27.49 22 ALA D N 1
ATOM 10509 C CA . ALA D 2 22 ? 33.596 46.131 121.120 1.00 28.19 22 ALA D CA 1
ATOM 10510 C C . ALA D 2 22 ? 35.089 45.791 121.042 1.00 28.11 22 ALA D C 1
ATOM 10511 O O . ALA D 2 22 ? 35.467 44.698 120.631 1.00 28.48 22 ALA D O 1
ATOM 10513 N N . VAL D 2 23 ? 35.930 46.738 121.443 1.00 28.96 23 VAL D N 1
ATOM 10514 C CA . VAL D 2 23 ? 37.383 46.556 121.408 1.00 30.24 23 VAL D CA 1
ATOM 10515 C C . VAL D 2 23 ? 37.906 45.578 122.467 1.00 30.93 23 VAL D C 1
ATOM 10516 O O . VAL D 2 23 ? 37.864 45.864 123.663 1.00 31.21 23 VAL D O 1
ATOM 10520 N N . PRO D 2 24 ? 38.411 44.411 122.036 1.00 31.80 24 PRO D N 1
ATOM 10521 C CA . PRO D 2 24 ? 38.940 43.418 122.982 1.00 32.07 24 PRO D CA 1
ATOM 10522 C C . PRO D 2 24 ? 40.251 43.900 123.610 1.00 32.37 24 PRO D C 1
ATOM 10523 O O . PRO D 2 24 ? 40.926 44.760 123.051 1.00 33.23 24 PRO D O 1
ATOM 10527 N N . LYS D 2 25 ? 40.603 43.357 124.770 1.00 32.84 25 LYS D N 1
ATOM 10528 C CA . LYS D 2 25 ? 41.835 43.750 125.443 1.00 34.98 25 LYS D CA 1
ATOM 10529 C C . LYS D 2 25 ? 42.986 43.016 124.777 1.00 34.71 25 LYS D C 1
ATOM 10530 O O . LYS D 2 25 ? 42.954 41.792 124.657 1.00 33.43 25 LYS D O 1
ATOM 10536 N N . ALA D 2 26 ? 44.002 43.757 124.349 1.00 34.11 26 ALA D N 1
ATOM 10537 C CA . ALA D 2 26 ? 45.157 43.155 123.685 1.00 35.66 26 ALA D CA 1
ATOM 10538 C C . ALA D 2 26 ? 45.748 41.984 124.484 1.00 37.73 26 ALA D C 1
ATOM 10539 O O . ALA D 2 26 ? 46.088 40.936 123.928 1.00 36.74 26 ALA D O 1
ATOM 10541 N N . GLU D 2 27 ? 45.856 42.184 125.794 1.00 38.80 27 GLU D N 1
ATOM 10542 C CA . GLU D 2 27 ? 46.404 41.204 126.729 1.00 39.57 27 GLU D CA 1
ATOM 10543 C C . GLU D 2 27 ? 45.770 39.810 126.691 1.00 38.12 27 GLU D C 1
ATOM 10544 O O . GLU D 2 27 ? 46.443 38.810 126.942 1.00 36.08 27 GLU D O 1
ATOM 10550 N N . ASP D 2 28 ? 44.476 39.742 126.399 1.00 37.01 28 ASP D N 1
ATOM 10551 C CA . ASP D 2 28 ? 43.788 38.459 126.363 1.00 36.54 28 ASP D CA 1
ATOM 10552 C C . ASP D 2 28 ? 43.995 37.692 125.064 1.00 36.37 28 ASP D C 1
ATOM 10553 O O . ASP D 2 28 ? 43.712 36.493 124.997 1.00 37.20 28 ASP D O 1
ATOM 10558 N N . LEU D 2 29 ? 44.499 38.371 124.039 1.00 33.08 29 LEU D N 1
ATOM 10559 C CA . LEU D 2 29 ? 44.694 37.733 122.747 1.00 32.80 29 LEU D CA 1
ATOM 10560 C C . LEU D 2 29 ? 46.140 37.391 122.398 1.00 33.71 29 LEU D C 1
ATOM 10561 O O . LEU D 2 29 ? 46.389 36.417 121.691 1.00 34.24 29 LEU D O 1
ATOM 10566 N N . ILE D 2 30 ? 47.093 38.184 122.877 1.00 33.88 30 ILE D N 1
ATOM 10567 C CA . ILE D 2 30 ? 48.492 37.913 122.572 1.00 34.97 30 ILE D CA 1
ATOM 10568 C C . ILE D 2 30 ? 49.453 38.248 123.700 1.00 34.45 30 ILE D C 1
ATOM 10569 O O . ILE D 2 30 ? 49.283 39.239 124.403 1.00 35.93 30 ILE D O 1
ATOM 10574 N N . PRO D 2 31 ? 50.475 37.401 123.895 1.00 34.63 31 PRO D N 1
ATOM 10575 C CA . PRO D 2 31 ? 51.487 37.574 124.941 1.00 34.03 31 PRO D CA 1
ATOM 10576 C C . PRO D 2 31 ? 52.236 38.900 124.880 1.00 33.91 31 PRO D C 1
ATOM 10577 O O . PRO D 2 31 ? 52.620 39.365 123.809 1.00 34.03 31 PRO D O 1
ATOM 10581 N N . LYS D 2 32 ? 52.438 39.492 126.050 1.00 34.03 32 LYS D N 1
ATOM 10582 C CA . LYS D 2 32 ? 53.104 40.777 126.191 1.00 37.07 32 LYS D CA 1
ATOM 10583 C C . LYS D 2 32 ? 54.380 41.028 125.393 1.00 37.50 32 LYS D C 1
ATOM 10584 O O . LYS D 2 32 ? 54.597 42.143 124.921 1.00 36.69 32 LYS D O 1
ATOM 10590 N N . GLU D 2 33 ? 55.235 40.021 125.246 1.00 38.18 33 GLU D N 1
ATOM 10591 C CA . GLU D 2 33 ? 56.474 40.241 124.509 1.00 40.46 33 GLU D CA 1
ATOM 10592 C C . GLU D 2 33 ? 56.291 40.350 122.997 1.00 40.37 33 GLU D C 1
ATOM 10593 O O . GLU D 2 33 ? 57.269 40.420 122.251 1.00 41.86 33 GLU D O 1
ATOM 10599 N N . HIS D 2 34 ? 55.038 40.377 122.552 1.00 38.95 34 HIS D N 1
ATOM 10600 C CA . HIS D 2 34 ? 54.722 40.505 121.135 1.00 37.09 34 HIS D CA 1
ATOM 10601 C C . HIS D 2 34 ? 53.920 41.785 120.889 1.00 36.97 34 HIS D C 1
ATOM 10602 O O . HIS D 2 34 ? 53.703 42.190 119.741 1.00 36.30 34 HIS D O 1
ATOM 10609 N N . LEU D 2 35 ? 53.482 42.422 121.971 1.00 34.08 35 LEU D N 1
ATOM 10610 C CA . LEU D 2 35 ? 52.697 43.641 121.854 1.00 34.54 35 LEU D CA 1
ATOM 10611 C C . LEU D 2 35 ? 53.537 44.895 121.718 1.00 34.33 35 LEU D C 1
ATOM 10612 O O . LEU D 2 35 ? 54.573 45.043 122.365 1.00 34.62 35 LEU D O 1
ATOM 10617 N N . ARG D 2 36 ? 53.073 45.796 120.861 1.00 34.09 36 ARG D N 1
ATOM 10618 C CA . ARG D 2 36 ? 53.761 47.050 120.620 1.00 32.86 36 ARG D CA 1
ATOM 10619 C C . ARG D 2 36 ? 53.756 47.879 121.892 1.00 33.48 36 ARG D C 1
ATOM 10620 O O . ARG D 2 36 ? 52.730 48.033 122.548 1.00 32.03 36 ARG D O 1
ATOM 10628 N N . GLU D 2 37 ? 54.923 48.407 122.230 1.00 36.11 37 GLU D N 1
ATOM 10629 C CA . GLU D 2 37 ? 55.108 49.215 123.426 1.00 37.80 37 GLU D CA 1
ATOM 10630 C C . GLU D 2 37 ? 54.580 50.631 123.208 1.00 36.31 37 GLU D C 1
ATOM 10631 O O . GLU D 2 37 ? 53.637 51.071 123.859 1.00 35.18 37 GLU D O 1
ATOM 10637 N N . VAL D 2 38 ? 55.218 51.333 122.280 1.00 35.41 38 VAL D N 1
ATOM 10638 C CA . VAL D 2 38 ? 54.871 52.702 121.942 1.00 33.88 38 VAL D CA 1
ATOM 10639 C C . VAL D 2 38 ? 54.115 52.745 120.617 1.00 31.71 38 VAL D C 1
ATOM 10640 O O . VAL D 2 38 ? 54.622 52.304 119.587 1.00 31.15 38 VAL D O 1
ATOM 10644 N N . PRO D 2 39 ? 52.891 53.288 120.629 1.00 30.07 39 PRO D N 1
ATOM 10645 C CA . PRO D 2 39 ? 52.089 53.374 119.408 1.00 27.94 39 PRO D CA 1
ATOM 10646 C C . PRO D 2 39 ? 52.792 54.160 118.306 1.00 26.57 39 PRO D C 1
ATOM 10647 O O . PRO D 2 39 ? 53.613 55.043 118.577 1.00 25.39 39 PRO D O 1
ATOM 10651 N N . PRO D 2 40 ? 52.501 53.826 117.041 1.00 24.91 40 PRO D N 1
ATOM 10652 C CA . PRO D 2 40 ? 53.132 54.553 115.939 1.00 24.46 40 PRO D CA 1
ATOM 10653 C C . PRO D 2 40 ? 52.524 55.960 115.896 1.00 25.07 40 PRO D C 1
ATOM 10654 O O . PRO D 2 40 ? 51.324 56.132 116.116 1.00 23.23 40 PRO D O 1
ATOM 10658 N N . ARG D 2 41 ? 53.346 56.967 115.632 1.00 26.39 41 ARG D N 1
ATOM 10659 C CA . ARG D 2 41 ? 52.841 58.332 115.597 1.00 25.73 41 ARG D CA 1
ATOM 10660 C C . ARG D 2 41 ? 52.058 58.616 114.323 1.00 26.43 41 ARG D C 1
ATOM 10661 O O . ARG D 2 41 ? 52.474 59.402 113.476 1.00 28.46 41 ARG D O 1
ATOM 10669 N N . LEU D 2 42 ? 50.920 57.946 114.189 1.00 24.42 42 LEU D N 1
ATOM 10670 C CA . LEU D 2 42 ? 50.063 58.139 113.036 1.00 22.55 42 LEU D CA 1
ATOM 10671 C C . LEU D 2 42 ? 49.204 59.363 113.324 1.00 21.02 42 LEU D C 1
ATOM 10672 O O . LEU D 2 42 ? 48.948 59.695 114.479 1.00 20.00 42 LEU D O 1
ATOM 10677 N N . PRO D 2 43 ? 48.751 60.052 112.278 1.00 20.95 43 PRO D N 1
ATOM 10678 C CA . PRO D 2 43 ? 47.920 61.236 112.498 1.00 23.09 43 PRO D CA 1
ATOM 10679 C C . PRO D 2 43 ? 46.624 60.896 113.224 1.00 24.31 43 PRO D C 1
ATOM 10680 O O . PRO D 2 43 ? 46.034 59.834 113.003 1.00 24.19 43 PRO D O 1
ATOM 10684 N N . GLU D 2 44 ? 46.197 61.794 114.103 1.00 23.55 44 GLU D N 1
ATOM 10685 C CA . GLU D 2 44 ? 44.961 61.601 114.848 1.00 24.68 44 GLU D CA 1
ATOM 10686 C C . GLU D 2 44 ? 44.005 62.704 114.417 1.00 23.83 44 GLU D C 1
ATOM 10687 O O . GLU D 2 44 ? 44.011 63.804 114.976 1.00 23.40 44 GLU D O 1
ATOM 10693 N N . VAL D 2 45 ? 43.197 62.408 113.405 1.00 22.34 45 VAL D N 1
ATOM 10694 C CA . VAL D 2 45 ? 42.250 63.386 112.889 1.00 21.47 45 VAL D CA 1
ATOM 10695 C C . VAL D 2 45 ? 40.852 62.833 112.691 1.00 21.12 45 VAL D C 1
ATOM 10696 O O . VAL D 2 45 ? 40.659 61.623 112.584 1.00 22.40 45 VAL D O 1
ATOM 10700 N N . ASP D 2 46 ? 39.881 63.737 112.652 1.00 21.58 46 ASP D N 1
ATOM 10701 C CA . ASP D 2 46 ? 38.485 63.372 112.441 1.00 22.73 46 ASP D CA 1
ATOM 10702 C C . ASP D 2 46 ? 38.267 63.253 110.929 1.00 23.54 46 ASP D C 1
ATOM 10703 O O . ASP D 2 46 ? 39.107 63.695 110.134 1.00 22.05 46 ASP D O 1
ATOM 10708 N N . GLU D 2 47 ? 37.135 62.677 110.531 1.00 23.45 47 GLU D N 1
ATOM 10709 C CA . GLU D 2 47 ? 36.856 62.481 109.111 1.00 23.42 47 GLU D CA 1
ATOM 10710 C C . GLU D 2 47 ? 36.760 63.770 108.287 1.00 21.66 47 GLU D C 1
ATOM 10711 O O . GLU D 2 47 ? 37.352 63.855 107.217 1.00 22.38 47 GLU D O 1
ATOM 10717 N N . LEU D 2 48 ? 36.014 64.763 108.768 1.00 22.36 48 LEU D N 1
ATOM 10718 C CA . LEU D 2 48 ? 35.889 66.041 108.052 1.00 20.81 48 LEU D CA 1
ATOM 10719 C C . LEU D 2 48 ? 37.295 66.572 107.754 1.00 20.13 48 LEU D C 1
ATOM 10720 O O . LEU D 2 48 ? 37.601 66.959 106.628 1.00 20.41 48 LEU D O 1
ATOM 10725 N N . THR D 2 49 ? 38.147 66.584 108.775 1.00 19.50 49 THR D N 1
ATOM 10726 C CA . THR D 2 49 ? 39.520 67.057 108.621 1.00 20.64 49 THR D CA 1
ATOM 10727 C C . THR D 2 49 ? 40.261 66.262 107.538 1.00 20.82 49 THR D C 1
ATOM 10728 O O . THR D 2 49 ? 40.977 66.834 106.719 1.00 22.97 49 THR D O 1
ATOM 10732 N N . LEU D 2 50 ? 40.087 64.946 107.549 1.00 18.58 50 LEU D N 1
ATOM 10733 C CA . LEU D 2 50 ? 40.721 64.071 106.576 1.00 19.30 50 LEU D CA 1
ATOM 10734 C C . LEU D 2 50 ? 40.301 64.461 105.158 1.00 19.29 50 LEU D C 1
ATOM 10735 O O . LEU D 2 50 ? 41.103 64.440 104.223 1.00 18.88 50 LEU D O 1
ATOM 10740 N N . VAL D 2 51 ? 39.028 64.808 105.016 1.00 20.06 51 VAL D N 1
ATOM 10741 C CA . VAL D 2 51 ? 38.468 65.201 103.731 1.00 19.11 51 VAL D CA 1
ATOM 10742 C C . VAL D 2 51 ? 39.018 66.561 103.311 1.00 19.18 51 VAL D C 1
ATOM 10743 O O . VAL D 2 51 ? 39.441 66.736 102.167 1.00 16.71 51 VAL D O 1
ATOM 10747 N N . ARG D 2 52 ? 39.023 67.515 104.241 1.00 18.96 52 ARG D N 1
ATOM 10748 C CA . ARG D 2 52 ? 39.546 68.848 103.953 1.00 20.15 52 ARG D CA 1
ATOM 10749 C C . ARG D 2 52 ? 41.002 68.744 103.513 1.00 19.64 52 ARG D C 1
ATOM 10750 O O . ARG D 2 52 ? 41.413 69.375 102.540 1.00 18.87 52 ARG D O 1
ATOM 10758 N N . HIS D 2 53 ? 41.770 67.926 104.226 1.00 20.80 53 HIS D N 1
ATOM 10759 C CA . HIS D 2 53 ? 43.190 67.757 103.935 1.00 20.01 53 HIS D CA 1
ATOM 10760 C C . HIS D 2 53 ? 43.493 67.238 102.523 1.00 20.15 53 HIS D C 1
ATOM 10761 O O . HIS D 2 53 ? 44.186 67.901 101.748 1.00 18.74 53 HIS D O 1
ATOM 10768 N N . TYR D 2 54 ? 42.982 66.057 102.186 1.00 20.96 54 TYR D N 1
ATOM 10769 C CA . TYR D 2 54 ? 43.236 65.485 100.865 1.00 20.07 54 TYR D CA 1
ATOM 10770 C C . TYR D 2 54 ? 42.522 66.233 99.747 1.00 21.78 54 TYR D C 1
ATOM 10771 O O . TYR D 2 54 ? 43.028 66.320 98.624 1.00 22.74 54 TYR D O 1
ATOM 10780 N N . THR D 2 55 ? 41.344 66.769 100.036 1.00 21.46 55 THR D N 1
ATOM 10781 C CA . THR D 2 55 ? 40.650 67.536 99.022 1.00 21.52 55 THR D CA 1
ATOM 10782 C C . THR D 2 55 ? 41.543 68.760 98.793 1.00 21.97 55 THR D C 1
ATOM 10783 O O . THR D 2 55 ? 41.832 69.135 97.653 1.00 21.49 55 THR D O 1
ATOM 10787 N N . GLY D 2 56 ? 41.999 69.363 99.889 1.00 20.33 56 GLY D N 1
ATOM 10788 C CA . GLY D 2 56 ? 42.871 70.521 99.788 1.00 21.10 56 GLY D CA 1
ATOM 10789 C C . GLY D 2 56 ? 44.168 70.223 99.044 1.00 21.60 56 GLY D C 1
ATOM 10790 O O . GLY D 2 56 ? 44.679 71.076 98.319 1.00 23.60 56 GLY D O 1
ATOM 10791 N N . LEU D 2 57 ? 44.707 69.018 99.226 1.00 20.04 57 LEU D N 1
ATOM 10792 C CA . LEU D 2 57 ? 45.943 68.620 98.552 1.00 20.05 57 LEU D CA 1
ATOM 10793 C C . LEU D 2 57 ? 45.716 68.470 97.055 1.00 19.63 57 LEU D C 1
ATOM 10794 O O . LEU D 2 57 ? 46.556 68.871 96.252 1.00 19.95 57 LEU D O 1
ATOM 10799 N N . SER D 2 58 ? 44.570 67.895 96.693 1.00 19.31 58 SER D N 1
ATOM 10800 C CA . SER D 2 58 ? 44.229 67.660 95.301 1.00 19.12 58 SER D CA 1
ATOM 10801 C C . SER D 2 58 ? 44.087 68.970 94.558 1.00 20.17 58 SER D C 1
ATOM 10802 O O . SER D 2 58 ? 44.333 69.033 93.357 1.00 22.20 58 SER D O 1
ATOM 10805 N N . ARG D 2 59 ? 43.699 70.019 95.275 1.00 21.26 59 ARG D N 1
ATOM 10806 C CA . ARG D 2 59 ? 43.525 71.331 94.658 1.00 23.18 59 ARG D CA 1
ATOM 10807 C C . ARG D 2 59 ? 44.847 72.073 94.520 1.00 23.01 59 ARG D C 1
ATOM 10808 O O . ARG D 2 59 ? 44.889 73.175 93.986 1.00 23.94 59 ARG D O 1
ATOM 10816 N N . ARG D 2 60 ? 45.917 71.456 95.014 1.00 22.90 60 ARG D N 1
ATOM 10817 C CA . ARG D 2 60 ? 47.265 72.010 94.918 1.00 21.44 60 ARG D CA 1
ATOM 10818 C C . ARG D 2 60 ? 47.996 71.061 93.977 1.00 21.73 60 ARG D C 1
ATOM 10819 O O . ARG D 2 60 ? 49.223 70.979 93.975 1.00 20.92 60 ARG D O 1
ATOM 10827 N N . GLN D 2 61 ? 47.220 70.343 93.171 1.00 21.83 61 GLN D N 1
ATOM 10828 C CA . GLN D 2 61 ? 47.772 69.362 92.248 1.00 20.70 61 GLN D CA 1
ATOM 10829 C C . GLN D 2 61 ? 47.129 69.453 90.873 1.00 20.65 61 GLN D C 1
ATOM 10830 O O . GLN D 2 61 ? 45.998 69.925 90.740 1.00 21.50 61 GLN D O 1
ATOM 10836 N N . VAL D 2 62 ? 47.857 69.003 89.856 1.00 19.75 62 VAL D N 1
ATOM 10837 C CA . VAL D 2 62 ? 47.336 68.983 88.500 1.00 21.39 62 VAL D CA 1
ATOM 10838 C C . VAL D 2 62 ? 47.434 67.580 87.905 1.00 22.61 62 VAL D C 1
ATOM 10839 O O . VAL D 2 62 ? 48.267 66.764 88.321 1.00 22.68 62 VAL D O 1
ATOM 10843 N N . GLY D 2 63 ? 46.555 67.305 86.945 1.00 23.81 63 GLY D N 1
ATOM 10844 C CA . GLY D 2 63 ? 46.539 66.014 86.280 1.00 24.85 63 GLY D CA 1
ATOM 10845 C C . GLY D 2 63 ? 46.023 66.190 84.863 1.00 25.06 63 GLY D C 1
ATOM 10846 O O . GLY D 2 63 ? 45.701 67.312 84.458 1.00 25.12 63 GLY D O 1
ATOM 10847 N N . VAL D 2 64 ? 45.955 65.096 84.107 1.00 24.67 64 VAL D N 1
ATOM 10848 C CA . VAL D 2 64 ? 45.449 65.139 82.740 1.00 22.39 64 VAL D CA 1
ATOM 10849 C C . VAL D 2 64 ? 44.040 65.726 82.789 1.00 22.89 64 VAL D C 1
ATOM 10850 O O . VAL D 2 64 ? 43.622 66.452 81.889 1.00 22.98 64 VAL D O 1
ATOM 10854 N N . ASP D 2 65 ? 43.324 65.411 83.864 1.00 22.10 65 ASP D N 1
ATOM 10855 C CA . ASP D 2 65 ? 41.964 65.884 84.070 1.00 23.26 65 ASP D CA 1
ATOM 10856 C C . ASP D 2 65 ? 41.867 67.403 84.117 1.00 25.87 65 ASP D C 1
ATOM 10857 O O . ASP D 2 65 ? 40.833 67.972 83.766 1.00 26.46 65 ASP D O 1
ATOM 10862 N N . THR D 2 66 ? 42.943 68.060 84.545 1.00 26.09 66 THR D N 1
ATOM 10863 C CA . THR D 2 66 ? 42.945 69.513 84.640 1.00 24.20 66 THR D CA 1
ATOM 10864 C C . THR D 2 66 ? 43.899 70.214 83.691 1.00 23.77 66 THR D C 1
ATOM 10865 O O . THR D 2 66 ? 43.675 71.372 83.348 1.00 24.15 66 THR D O 1
ATOM 10869 N N . THR D 2 67 ? 44.949 69.524 83.254 1.00 23.40 67 THR D N 1
ATOM 10870 C CA . THR D 2 67 ? 45.950 70.161 82.406 1.00 22.99 67 THR D CA 1
ATOM 10871 C C . THR D 2 67 ? 46.485 69.313 81.258 1.00 23.70 67 THR D C 1
ATOM 10872 O O . THR D 2 67 ? 46.489 68.087 81.323 1.00 22.71 67 THR D O 1
ATOM 10876 N N . PHE D 2 68 ? 46.949 69.996 80.215 1.00 23.58 68 PHE D N 1
ATOM 10877 C CA . PHE D 2 68 ? 47.552 69.366 79.050 1.00 23.38 68 PHE D CA 1
ATOM 10878 C C . PHE D 2 68 ? 48.943 68.884 79.495 1.00 24.99 68 PHE D C 1
ATOM 10879 O O . PHE D 2 68 ? 49.770 69.686 79.938 1.00 23.40 68 PHE D O 1
ATOM 10887 N N . TYR D 2 69 ? 49.180 67.577 79.387 1.00 24.93 69 TYR D N 1
ATOM 10888 C CA . TYR D 2 69 ? 50.440 66.946 79.795 1.00 27.06 69 TYR D CA 1
ATOM 10889 C C . TYR D 2 69 ? 51.183 66.346 78.606 1.00 27.90 69 TYR D C 1
ATOM 10890 O O . TYR D 2 69 ? 51.170 65.131 78.425 1.00 28.96 69 TYR D O 1
ATOM 10899 N N . PRO D 2 70 ? 51.854 67.176 77.793 1.00 28.46 70 PRO D N 1
ATOM 10900 C CA . PRO D 2 70 ? 52.594 66.689 76.620 1.00 29.13 70 PRO D CA 1
ATOM 10901 C C . PRO D 2 70 ? 53.931 65.982 76.918 1.00 29.73 70 PRO D C 1
ATOM 10902 O O . PRO D 2 70 ? 54.946 66.270 76.281 1.00 29.98 70 PRO D O 1
ATOM 10906 N N . LEU D 2 71 ? 53.918 65.053 77.869 1.00 28.41 71 LEU D N 1
ATOM 10907 C CA . LEU D 2 71 ? 55.120 64.316 78.270 1.00 27.85 71 LEU D CA 1
ATOM 10908 C C . LEU D 2 71 ? 55.584 63.222 77.306 1.00 27.53 71 LEU D C 1
ATOM 10909 O O . LEU D 2 71 ? 54.899 62.212 77.115 1.00 26.60 71 LEU D O 1
ATOM 10914 N N . GLY D 2 72 ? 56.759 63.418 76.715 1.00 26.46 72 GLY D N 1
ATOM 10915 C CA . GLY D 2 72 ? 57.299 62.420 75.811 1.00 26.24 72 GLY D CA 1
ATOM 10916 C C . GLY D 2 72 ? 57.469 61.088 76.530 1.00 26.53 72 GLY D C 1
ATOM 10917 O O . GLY D 2 72 ? 57.825 61.054 77.708 1.00 26.82 72 GLY D O 1
ATOM 10918 N N . SER D 2 73 ? 57.209 59.999 75.809 1.00 27.37 73 SER D N 1
ATOM 10919 C CA . SER D 2 73 ? 57.298 58.621 76.309 1.00 28.00 73 SER D CA 1
ATOM 10920 C C . SER D 2 73 ? 56.422 58.260 77.513 1.00 27.76 73 SER D C 1
ATOM 10921 O O . SER D 2 73 ? 56.687 57.281 78.207 1.00 28.65 73 SER D O 1
ATOM 10924 N N . CYS D 2 74 ? 55.368 59.028 77.756 1.00 26.80 74 CYS D N 1
ATOM 10925 C CA . CYS D 2 74 ? 54.482 58.729 78.875 1.00 27.68 74 CYS D CA 1
ATOM 10926 C C . CYS D 2 74 ? 53.038 58.544 78.428 1.00 27.50 74 CYS D C 1
ATOM 10927 O O . CYS D 2 74 ? 52.225 57.985 79.165 1.00 27.03 74 CYS D O 1
ATOM 10930 N N . THR D 2 75 ? 52.738 59.005 77.213 1.00 27.23 75 THR D N 1
ATOM 10931 C CA . THR D 2 75 ? 51.399 58.925 76.631 1.00 26.54 75 THR D CA 1
ATOM 10932 C C . THR D 2 75 ? 50.309 59.340 77.628 1.00 25.80 75 THR D C 1
ATOM 10933 O O . THR D 2 75 ? 49.555 58.505 78.137 1.00 25.68 75 THR D O 1
ATOM 10937 N N . MET D 2 76 ? 50.232 60.643 77.887 1.00 24.71 76 MET D N 1
ATOM 10938 C CA . MET D 2 76 ? 49.261 61.207 78.819 1.00 23.83 76 MET D CA 1
ATOM 10939 C C . MET D 2 76 ? 47.908 61.456 78.159 1.00 22.74 76 MET D C 1
ATOM 10940 O O . MET D 2 76 ? 47.476 62.604 78.022 1.00 22.23 76 MET D O 1
ATOM 10945 N N . LYS D 2 77 ? 47.239 60.375 77.764 1.00 22.29 77 LYS D N 1
ATOM 10946 C CA . LYS D 2 77 ? 45.930 60.466 77.118 1.00 20.41 77 LYS D CA 1
ATOM 10947 C C . LYS D 2 77 ? 44.804 60.452 78.149 1.00 19.91 77 LYS D C 1
ATOM 10948 O O . LYS D 2 77 ? 45.008 60.103 79.315 1.00 16.79 77 LYS D O 1
ATOM 10954 N N . TYR D 2 78 ? 43.611 60.840 77.713 1.00 20.74 78 TYR D N 1
ATOM 10955 C CA . TYR D 2 78 ? 42.456 60.861 78.598 1.00 20.57 78 TYR D CA 1
ATOM 10956 C C . TYR D 2 78 ? 42.193 59.479 79.190 1.00 21.25 78 TYR D C 1
ATOM 10957 O O . TYR D 2 78 ? 42.233 58.465 78.481 1.00 18.93 78 TYR D O 1
ATOM 10966 N N . ASN D 2 79 ? 41.940 59.462 80.498 1.00 19.82 79 ASN D N 1
ATOM 10967 C CA . ASN D 2 79 ? 41.630 58.245 81.244 1.00 20.06 79 ASN D CA 1
ATOM 10968 C C . ASN D 2 79 ? 40.101 58.248 81.419 1.00 21.85 79 ASN D C 1
ATOM 10969 O O . ASN D 2 79 ? 39.572 58.860 82.346 1.00 20.65 79 ASN D O 1
ATOM 10974 N N . PRO D 2 80 ? 39.370 57.563 80.527 1.00 23.45 80 PRO D N 1
ATOM 10975 C CA . PRO D 2 80 ? 37.908 57.546 80.650 1.00 23.36 80 PRO D CA 1
ATOM 10976 C C . PRO D 2 80 ? 37.350 57.140 82.012 1.00 22.83 80 PRO D C 1
ATOM 10977 O O . PRO D 2 80 ? 37.739 56.125 82.590 1.00 21.82 80 PRO D O 1
ATOM 10981 N N . LYS D 2 81 ? 36.430 57.956 82.515 1.00 23.13 81 LYS D N 1
ATOM 10982 C CA . LYS D 2 81 ? 35.789 57.708 83.803 1.00 24.25 81 LYS D CA 1
ATOM 10983 C C . LYS D 2 81 ? 35.064 56.361 83.805 1.00 23.36 81 LYS D C 1
ATOM 10984 O O . LYS D 2 81 ? 34.829 55.765 84.857 1.00 22.74 81 LYS D O 1
ATOM 10990 N N . LEU D 2 82 ? 34.716 55.895 82.611 1.00 23.15 82 LEU D N 1
ATOM 10991 C CA . LEU D 2 82 ? 34.033 54.622 82.424 1.00 22.86 82 LEU D CA 1
ATOM 10992 C C . LEU D 2 82 ? 34.799 53.476 83.082 1.00 23.53 82 LEU D C 1
ATOM 10993 O O . LEU D 2 82 ? 34.208 52.587 83.711 1.00 24.09 82 LEU D O 1
ATOM 10998 N N . HIS D 2 83 ? 36.119 53.515 82.928 1.00 21.84 83 HIS D N 1
ATOM 10999 C CA . HIS D 2 83 ? 37.009 52.490 83.455 1.00 21.13 83 HIS D CA 1
ATOM 11000 C C . HIS D 2 83 ? 37.073 52.407 84.971 1.00 21.42 83 HIS D C 1
ATOM 11001 O O . HIS D 2 83 ? 37.407 51.355 85.518 1.00 20.98 83 HIS D O 1
ATOM 11008 N N . GLU D 2 84 ? 36.762 53.502 85.656 1.00 21.38 84 GLU D N 1
ATOM 11009 C CA . GLU D 2 84 ? 36.793 53.474 87.110 1.00 23.91 84 GLU D CA 1
ATOM 11010 C C . GLU D 2 84 ? 35.592 52.687 87.581 1.00 25.93 84 GLU D C 1
ATOM 11011 O O . GLU D 2 84 ? 35.679 51.900 88.524 1.00 25.56 84 GLU D O 1
ATOM 11017 N N . GLU D 2 85 ? 34.471 52.897 86.899 1.00 29.09 85 GLU D N 1
ATOM 11018 C CA . GLU D 2 85 ? 33.237 52.201 87.221 1.00 30.37 85 GLU D CA 1
ATOM 11019 C C . GLU D 2 85 ? 33.414 50.716 86.901 1.00 29.67 85 GLU D C 1
ATOM 11020 O O . GLU D 2 85 ? 32.959 49.848 87.644 1.00 30.47 85 GLU D O 1
ATOM 11026 N N . ALA D 2 86 ? 34.089 50.432 85.793 1.00 28.44 86 ALA D N 1
ATOM 11027 C CA . ALA D 2 86 ? 34.342 49.058 85.385 1.00 27.31 86 ALA D CA 1
ATOM 11028 C C . ALA D 2 86 ? 35.149 48.302 86.443 1.00 26.67 86 ALA D C 1
ATOM 11029 O O . ALA D 2 86 ? 34.827 47.167 86.791 1.00 26.06 86 ALA D O 1
ATOM 11031 N N . ALA D 2 87 ? 36.198 48.935 86.954 1.00 25.87 87 ALA D N 1
ATOM 11032 C CA . ALA D 2 87 ? 37.057 48.293 87.944 1.00 28.19 87 ALA D CA 1
ATOM 11033 C C . ALA D 2 87 ? 36.406 47.939 89.285 1.00 28.39 87 ALA D C 1
ATOM 11034 O O . ALA D 2 87 ? 36.674 46.866 89.826 1.00 29.49 87 ALA D O 1
ATOM 11036 N N . ARG D 2 88 ? 35.560 48.807 89.830 1.00 29.29 88 ARG D N 1
ATOM 11037 C CA . ARG D 2 88 ? 34.940 48.486 91.118 1.00 31.77 88 ARG D CA 1
ATOM 11038 C C . ARG D 2 88 ? 33.927 47.356 91.000 1.00 31.37 88 ARG D C 1
ATOM 11039 O O . ARG D 2 88 ? 33.422 46.849 91.998 1.00 30.86 88 ARG D O 1
ATOM 11047 N N . LEU D 2 89 ? 33.641 46.959 89.766 1.00 30.54 89 LEU D N 1
ATOM 11048 C CA . LEU D 2 89 ? 32.715 45.873 89.507 1.00 27.88 89 LEU D CA 1
ATOM 11049 C C . LEU D 2 89 ? 33.434 44.568 89.864 1.00 28.51 89 LEU D C 1
ATOM 11050 O O . LEU D 2 89 ? 32.797 43.547 90.118 1.00 29.20 89 LEU D O 1
ATOM 11055 N N . PHE D 2 90 ? 34.767 44.617 89.903 1.00 27.76 90 PHE D N 1
ATOM 11056 C CA . PHE D 2 90 ? 35.578 43.441 90.220 1.00 26.79 90 PHE D CA 1
ATOM 11057 C C . PHE D 2 90 ? 36.432 43.591 91.469 1.00 26.95 90 PHE D C 1
ATOM 11058 O O . PHE D 2 90 ? 37.447 42.911 91.606 1.00 26.36 90 PHE D O 1
ATOM 11066 N N . ALA D 2 91 ? 36.018 44.465 92.381 1.00 28.54 91 ALA D N 1
ATOM 11067 C CA . ALA D 2 91 ? 36.775 44.703 93.611 1.00 28.92 91 ALA D CA 1
ATOM 11068 C C . ALA D 2 91 ? 36.694 43.567 94.626 1.00 28.72 91 ALA D C 1
ATOM 11069 O O . ALA D 2 91 ? 37.679 43.241 95.287 1.00 29.32 91 ALA D O 1
ATOM 11071 N N . ASP D 2 92 ? 35.517 42.968 94.743 1.00 30.17 92 ASP D N 1
ATOM 11072 C CA . ASP D 2 92 ? 35.291 41.887 95.693 1.00 30.76 92 ASP D CA 1
ATOM 11073 C C . ASP D 2 92 ? 35.670 40.492 95.236 1.00 28.98 92 ASP D C 1
ATOM 11074 O O . ASP D 2 92 ? 34.836 39.582 95.230 1.00 30.68 92 ASP D O 1
ATOM 11079 N N . LEU D 2 93 ? 36.926 40.321 94.859 1.00 25.26 93 LEU D N 1
ATOM 11080 C CA . LEU D 2 93 ? 37.404 39.020 94.428 1.00 23.94 93 LEU D CA 1
ATOM 11081 C C . LEU D 2 93 ? 38.692 38.725 95.160 1.00 23.07 93 LEU D C 1
ATOM 11082 O O . LEU D 2 93 ? 39.573 39.579 95.243 1.00 24.40 93 LEU D O 1
ATOM 11087 N N . HIS D 2 94 ? 38.794 37.524 95.710 1.00 22.22 94 HIS D N 1
ATOM 11088 C CA . HIS D 2 94 ? 40.006 37.130 96.402 1.00 21.89 94 HIS D CA 1
ATOM 11089 C C . HIS D 2 94 ? 40.846 36.290 95.444 1.00 21.92 94 HIS D C 1
ATOM 11090 O O . HIS D 2 94 ? 40.342 35.371 94.803 1.00 21.31 94 HIS D O 1
ATOM 11097 N N . PRO D 2 95 ? 42.147 36.596 95.335 1.00 23.83 95 PRO D N 1
ATOM 11098 C CA . PRO D 2 95 ? 43.028 35.847 94.436 1.00 23.55 95 PRO D CA 1
ATOM 11099 C C . PRO D 2 95 ? 43.041 34.341 94.654 1.00 23.88 95 PRO D C 1
ATOM 11100 O O . PRO D 2 95 ? 43.277 33.595 93.715 1.00 25.00 95 PRO D O 1
ATOM 11104 N N . TYR D 2 96 ? 42.781 33.896 95.881 1.00 23.76 96 TYR D N 1
ATOM 11105 C CA . TYR D 2 96 ? 42.792 32.467 96.184 1.00 22.89 96 TYR D CA 1
ATOM 11106 C C . TYR D 2 96 ? 41.422 31.807 96.323 1.00 24.37 96 TYR D C 1
ATOM 11107 O O . TYR D 2 96 ? 41.314 30.736 96.916 1.00 23.40 96 TYR D O 1
ATOM 11116 N N . GLN D 2 97 ? 40.372 32.430 95.805 1.00 24.53 97 GLN D N 1
ATOM 11117 C CA . GLN D 2 97 ? 39.062 31.811 95.914 1.00 26.08 97 GLN D CA 1
ATOM 11118 C C . GLN D 2 97 ? 38.971 30.721 94.848 1.00 26.75 97 GLN D C 1
ATOM 11119 O O . GLN D 2 97 ? 39.772 30.691 93.910 1.00 27.04 97 GLN D O 1
ATOM 11125 N N . ASP D 2 98 ? 38.020 29.810 95.002 1.00 25.97 98 ASP D N 1
ATOM 11126 C CA . ASP D 2 98 ? 37.869 28.741 94.038 1.00 26.83 98 ASP D CA 1
ATOM 11127 C C . ASP D 2 98 ? 37.785 29.334 92.637 1.00 25.76 98 ASP D C 1
ATOM 11128 O O . ASP D 2 98 ? 36.871 30.085 92.331 1.00 24.84 98 ASP D O 1
ATOM 11133 N N . PRO D 2 99 ? 38.745 29.003 91.766 1.00 26.97 99 PRO D N 1
ATOM 11134 C CA . PRO D 2 99 ? 38.706 29.544 90.404 1.00 28.39 99 PRO D CA 1
ATOM 11135 C C . PRO D 2 99 ? 37.381 29.236 89.703 1.00 30.19 99 PRO D C 1
ATOM 11136 O O . PRO D 2 99 ? 37.027 29.876 88.716 1.00 30.15 99 PRO D O 1
ATOM 11140 N N . ARG D 2 100 ? 36.655 28.253 90.226 1.00 32.01 100 ARG D N 1
ATOM 11141 C CA . ARG D 2 100 ? 35.365 27.856 89.667 1.00 33.07 100 ARG D CA 1
ATOM 11142 C C . ARG D 2 100 ? 34.364 28.996 89.868 1.00 31.77 100 ARG D C 1
ATOM 11143 O O . ARG D 2 100 ? 33.324 29.047 89.210 1.00 32.79 100 ARG D O 1
ATOM 11151 N N . THR D 2 101 ? 34.685 29.906 90.786 1.00 29.62 101 THR D N 1
ATOM 11152 C CA . THR D 2 101 ? 33.805 31.031 91.092 1.00 26.52 101 THR D CA 1
ATOM 11153 C C . THR D 2 101 ? 34.378 32.363 90.647 1.00 25.55 101 THR D C 1
ATOM 11154 O O . THR D 2 101 ? 33.837 33.418 90.976 1.00 25.80 101 THR D O 1
ATOM 11158 N N . ALA D 2 102 ? 35.479 32.315 89.909 1.00 23.66 102 ALA D N 1
ATOM 11159 C CA . ALA D 2 102 ? 36.108 33.532 89.420 1.00 24.34 102 ALA D CA 1
ATOM 11160 C C . ALA D 2 102 ? 36.250 33.470 87.904 1.00 24.47 102 ALA D C 1
ATOM 11161 O O . ALA D 2 102 ? 37.123 34.117 87.330 1.00 24.94 102 ALA D O 1
ATOM 11163 N N . GLN D 2 103 ? 35.378 32.700 87.259 1.00 23.62 103 GLN D N 1
ATOM 11164 C CA . GLN D 2 103 ? 35.431 32.545 85.807 1.00 24.80 103 GLN D CA 1
ATOM 11165 C C . GLN D 2 103 ? 35.243 33.846 85.035 1.00 25.08 103 GLN D C 1
ATOM 11166 O O . GLN D 2 103 ? 35.775 34.004 83.935 1.00 26.85 103 GLN D O 1
ATOM 11172 N N . GLY D 2 104 ? 34.485 34.776 85.604 1.00 23.99 104 GLY D N 1
ATOM 11173 C CA . GLY D 2 104 ? 34.280 36.048 84.941 1.00 21.05 104 GLY D CA 1
ATOM 11174 C C . GLY D 2 104 ? 35.581 36.831 84.867 1.00 21.66 104 GLY D C 1
ATOM 11175 O O . GLY D 2 104 ? 35.896 37.429 83.837 1.00 20.73 104 GLY D O 1
ATOM 11176 N N . ALA D 2 105 ? 36.347 36.820 85.959 1.00 22.43 105 ALA D N 1
ATOM 11177 C CA . ALA D 2 105 ? 37.626 37.535 86.011 1.00 23.36 105 ALA D CA 1
ATOM 11178 C C . ALA D 2 105 ? 38.697 36.862 85.146 1.00 24.21 105 ALA D C 1
ATOM 11179 O O . ALA D 2 105 ? 39.415 37.535 84.398 1.00 23.71 105 ALA D O 1
ATOM 11181 N N . LEU D 2 106 ? 38.802 35.538 85.257 1.00 23.34 106 LEU D N 1
ATOM 11182 C CA . LEU D 2 106 ? 39.776 34.789 84.479 1.00 23.76 106 LEU D CA 1
ATOM 11183 C C . LEU D 2 106 ? 39.528 34.970 82.989 1.00 24.07 106 LEU D C 1
ATOM 11184 O O . LEU D 2 106 ? 40.472 35.070 82.206 1.00 23.51 106 LEU D O 1
ATOM 11189 N N . ARG D 2 107 ? 38.259 35.013 82.600 1.00 23.65 107 ARG D N 1
ATOM 11190 C CA . ARG D 2 107 ? 37.914 35.189 81.195 1.00 23.47 107 ARG D CA 1
ATOM 11191 C C . ARG D 2 107 ? 38.350 36.566 80.692 1.00 22.97 107 ARG D C 1
ATOM 11192 O O . ARG D 2 107 ? 38.873 36.696 79.579 1.00 21.41 107 ARG D O 1
ATOM 11200 N N . LEU D 2 108 ? 38.129 37.591 81.511 1.00 22.62 108 LEU D N 1
ATOM 11201 C CA . LEU D 2 108 ? 38.510 38.949 81.130 1.00 22.16 108 LEU D CA 1
ATOM 11202 C C . LEU D 2 108 ? 40.015 39.028 80.959 1.00 22.96 108 LEU D C 1
ATOM 11203 O O . LEU D 2 108 ? 40.513 39.718 80.069 1.00 23.98 108 LEU D O 1
ATOM 11208 N N . MET D 2 109 ? 40.744 38.324 81.816 1.00 22.79 109 MET D N 1
ATOM 11209 C CA . MET D 2 109 ? 42.195 38.320 81.718 1.00 23.19 109 MET D CA 1
ATOM 11210 C C . MET D 2 109 ? 42.618 37.669 80.413 1.00 22.31 109 MET D C 1
ATOM 11211 O O . MET D 2 109 ? 43.502 38.177 79.713 1.00 20.56 109 MET D O 1
ATOM 11216 N N . TRP D 2 110 ? 41.970 36.548 80.100 1.00 20.87 110 TRP D N 1
ATOM 11217 C CA . TRP D 2 110 ? 42.255 35.779 78.897 1.00 21.19 110 TRP D CA 1
ATOM 11218 C C . TRP D 2 110 ? 41.973 36.552 77.620 1.00 21.07 110 TRP D C 1
ATOM 11219 O O . TRP D 2 110 ? 42.783 36.558 76.688 1.00 19.51 110 TRP D O 1
ATOM 11230 N N . GLU D 2 111 ? 40.812 37.194 77.574 1.00 22.01 111 GLU D N 1
ATOM 11231 C CA . GLU D 2 111 ? 40.431 37.963 76.403 1.00 22.38 111 GLU D CA 1
ATOM 11232 C C . GLU D 2 111 ? 41.408 39.112 76.171 1.00 22.05 111 GLU D C 1
ATOM 11233 O O . GLU D 2 111 ? 41.838 39.347 75.042 1.00 20.91 111 GLU D O 1
ATOM 11239 N N . LEU D 2 112 ? 41.764 39.824 77.235 1.00 21.20 112 LEU D N 1
ATOM 11240 C CA . LEU D 2 112 ? 42.699 40.927 77.093 1.00 21.93 112 LEU D CA 1
ATOM 11241 C C . LEU D 2 112 ? 44.009 40.379 76.539 1.00 21.98 112 LEU D C 1
ATOM 11242 O O . LEU D 2 112 ? 44.608 40.974 75.646 1.00 21.74 112 LEU D O 1
ATOM 11247 N N . GLY D 2 113 ? 44.442 39.238 77.071 1.00 22.45 113 GLY D N 1
ATOM 11248 C CA . GLY D 2 113 ? 45.672 38.626 76.600 1.00 23.09 113 GLY D CA 1
ATOM 11249 C C . GLY D 2 113 ? 45.562 38.356 75.110 1.00 24.34 113 GLY D C 1
ATOM 11250 O O . GLY D 2 113 ? 46.516 38.550 74.351 1.00 23.66 113 GLY D O 1
ATOM 11251 N N . GLU D 2 114 ? 44.382 37.913 74.691 1.00 24.04 114 GLU D N 1
ATOM 11252 C CA . GLU D 2 114 ? 44.125 37.623 73.289 1.00 24.88 114 GLU D CA 1
ATOM 11253 C C . GLU D 2 114 ? 44.154 38.879 72.417 1.00 25.59 114 GLU D C 1
ATOM 11254 O O . GLU D 2 114 ? 44.635 38.838 71.284 1.00 26.22 114 GLU D O 1
ATOM 11260 N N . TYR D 2 115 ? 43.636 39.989 72.941 1.00 24.49 115 TYR D N 1
ATOM 11261 C CA . TYR D 2 115 ? 43.602 41.240 72.191 1.00 24.19 115 TYR D CA 1
ATOM 11262 C C . TYR D 2 115 ? 44.995 41.839 72.030 1.00 24.62 115 TYR D C 1
ATOM 11263 O O . TYR D 2 115 ? 45.362 42.300 70.952 1.00 26.05 115 TYR D O 1
ATOM 11272 N N . LEU D 2 116 ? 45.765 41.848 73.111 1.00 25.32 116 LEU D N 1
ATOM 11273 C CA . LEU D 2 116 ? 47.110 42.405 73.072 1.00 26.68 116 LEU D CA 1
ATOM 11274 C C . LEU D 2 116 ? 48.002 41.603 72.132 1.00 27.23 116 LEU D C 1
ATOM 11275 O O . LEU D 2 116 ? 48.833 42.173 71.428 1.00 27.96 116 LEU D O 1
ATOM 11280 N N . LYS D 2 117 ? 47.814 40.284 72.113 1.00 26.38 117 LYS D N 1
ATOM 11281 C CA . LYS D 2 117 ? 48.579 39.405 71.237 1.00 26.68 117 LYS D CA 1
ATOM 11282 C C . LYS D 2 117 ? 48.250 39.713 69.780 1.00 26.62 117 LYS D C 1
ATOM 11283 O O . LYS D 2 117 ? 49.136 39.741 68.925 1.00 26.30 117 LYS D O 1
ATOM 11289 N N . ALA D 2 118 ? 46.973 39.961 69.505 1.00 25.53 118 ALA D N 1
ATOM 11290 C CA . ALA D 2 118 ? 46.525 40.270 68.154 1.00 24.21 118 ALA D CA 1
ATOM 11291 C C . ALA D 2 118 ? 47.033 41.627 67.688 1.00 24.93 118 ALA D C 1
ATOM 11292 O O . ALA D 2 118 ? 47.228 41.850 66.488 1.00 25.22 118 ALA D O 1
ATOM 11294 N N . LEU D 2 119 ? 47.238 42.535 68.638 1.00 23.41 119 LEU D N 1
ATOM 11295 C CA . LEU D 2 119 ? 47.725 43.878 68.328 1.00 22.02 119 LEU D CA 1
ATOM 11296 C C . LEU D 2 119 ? 49.231 43.929 68.111 1.00 22.05 119 LEU D C 1
ATOM 11297 O O . LEU D 2 119 ? 49.719 44.737 67.330 1.00 22.14 119 LEU D O 1
ATOM 11302 N N . THR D 2 120 ? 49.961 43.064 68.805 1.00 23.43 120 THR D N 1
ATOM 11303 C CA . THR D 2 120 ? 51.417 43.046 68.718 1.00 24.59 120 THR D CA 1
ATOM 11304 C C . THR D 2 120 ? 52.008 41.888 67.919 1.00 25.85 120 THR D C 1
ATOM 11305 O O . THR D 2 120 ? 53.218 41.844 67.697 1.00 28.73 120 THR D O 1
ATOM 11309 N N . GLY D 2 121 ? 51.167 40.948 67.501 1.00 26.12 121 GLY D N 1
ATOM 11310 C CA . GLY D 2 121 ? 51.653 39.816 66.737 1.00 24.47 121 GLY D CA 1
ATOM 11311 C C . GLY D 2 121 ? 52.475 38.837 67.564 1.00 25.38 121 GLY D C 1
ATOM 11312 O O . GLY D 2 121 ? 53.420 38.235 67.053 1.00 26.56 121 GLY D O 1
ATOM 11313 N N . MET D 2 122 ? 52.120 38.678 68.836 1.00 24.06 122 MET D N 1
ATOM 11314 C CA . MET D 2 122 ? 52.821 37.756 69.727 1.00 25.47 122 MET D CA 1
ATOM 11315 C C . MET D 2 122 ? 52.034 36.453 69.902 1.00 26.01 122 MET D C 1
ATOM 11316 O O . MET D 2 122 ? 50.808 36.439 69.784 1.00 24.91 122 MET D O 1
ATOM 11321 N N . ASP D 2 123 ? 52.744 35.366 70.197 1.00 25.76 123 ASP D N 1
ATOM 11322 C CA . ASP D 2 123 ? 52.115 34.057 70.346 1.00 27.06 123 ASP D CA 1
ATOM 11323 C C . ASP D 2 123 ? 51.659 33.683 71.748 1.00 27.26 123 ASP D C 1
ATOM 11324 O O . ASP D 2 123 ? 50.708 32.921 71.910 1.00 28.34 123 ASP D O 1
ATOM 11329 N N . ALA D 2 124 ? 52.329 34.208 72.764 1.00 27.74 124 ALA D N 1
ATOM 11330 C CA . ALA D 2 124 ? 51.949 33.914 74.141 1.00 26.57 124 ALA D CA 1
ATOM 11331 C C . ALA D 2 124 ? 52.152 35.190 74.941 1.00 27.00 124 ALA D C 1
ATOM 11332 O O . ALA D 2 124 ? 52.879 36.079 74.505 1.00 29.05 124 ALA D O 1
ATOM 11334 N N . ILE D 2 125 ? 51.530 35.290 76.111 1.00 25.26 125 ILE D N 1
ATOM 11335 C CA . ILE D 2 125 ? 51.663 36.514 76.884 1.00 22.72 125 ILE D CA 1
ATOM 11336 C C . ILE D 2 125 ? 51.402 36.376 78.375 1.00 23.12 125 ILE D C 1
ATOM 11337 O O . ILE D 2 125 ? 50.617 35.528 78.812 1.00 24.40 125 ILE D O 1
ATOM 11342 N N . THR D 2 126 ? 52.077 37.223 79.146 1.00 22.31 126 THR D N 1
ATOM 11343 C CA . THR D 2 126 ? 51.904 37.291 80.593 1.00 21.88 126 THR D CA 1
ATOM 11344 C C . THR D 2 126 ? 51.323 38.676 80.893 1.00 21.87 126 THR D C 1
ATOM 11345 O O . THR D 2 126 ? 51.675 39.659 80.235 1.00 21.66 126 THR D O 1
ATOM 11349 N N . LEU D 2 127 ? 50.431 38.748 81.875 1.00 22.19 127 LEU D N 1
ATOM 11350 C CA . LEU D 2 127 ? 49.810 40.011 82.271 1.00 22.21 127 LEU D CA 1
ATOM 11351 C C . LEU D 2 127 ? 50.205 40.279 83.720 1.00 24.16 127 LEU D C 1
ATOM 11352 O O . LEU D 2 127 ? 49.640 41.144 84.390 1.00 24.61 127 LEU D O 1
ATOM 11357 N N . GLU D 2 128 ? 51.196 39.530 84.184 1.00 23.87 128 GLU D N 1
ATOM 11358 C CA . GLU D 2 128 ? 51.680 39.625 85.552 1.00 25.78 128 GLU D CA 1
ATOM 11359 C C . GLU D 2 128 ? 52.593 40.809 85.920 1.00 25.12 128 GLU D C 1
ATOM 11360 O O . GLU D 2 128 ? 52.388 41.462 86.944 1.00 25.93 128 GLU D O 1
ATOM 11366 N N . PRO D 2 129 ? 53.610 41.099 85.098 1.00 23.71 129 PRO D N 1
ATOM 11367 C CA . PRO D 2 129 ? 54.507 42.214 85.427 1.00 23.71 129 PRO D CA 1
ATOM 11368 C C . PRO D 2 129 ? 53.864 43.564 85.759 1.00 23.79 129 PRO D C 1
ATOM 11369 O O . PRO D 2 129 ? 52.831 43.946 85.201 1.00 23.05 129 PRO D O 1
ATOM 11373 N N . ALA D 2 130 ? 54.496 44.267 86.695 1.00 23.35 130 ALA D N 1
ATOM 11374 C CA . ALA D 2 130 ? 54.046 45.578 87.153 1.00 23.48 130 ALA D CA 1
ATOM 11375 C C . ALA D 2 130 ? 54.474 46.662 86.175 1.00 23.49 130 ALA D C 1
ATOM 11376 O O . ALA D 2 130 ? 54.917 46.371 85.066 1.00 21.85 130 ALA D O 1
ATOM 11378 N N . ALA D 2 131 ? 54.356 47.914 86.611 1.00 24.84 131 ALA D N 1
ATOM 11379 C CA . ALA D 2 131 ? 54.720 49.067 85.790 1.00 24.93 131 ALA D CA 1
ATOM 11380 C C . ALA D 2 131 ? 56.226 49.339 85.814 1.00 24.95 131 ALA D C 1
ATOM 11381 O O . ALA D 2 131 ? 57.018 48.498 86.255 1.00 22.79 131 ALA D O 1
ATOM 11383 N N . GLY D 2 132 ? 56.607 50.523 85.338 1.00 24.04 132 GLY D N 1
ATOM 11384 C CA . GLY D 2 132 ? 58.007 50.887 85.305 1.00 24.61 132 GLY D CA 1
ATOM 11385 C C . GLY D 2 132 ? 58.789 49.920 84.442 1.00 26.09 132 GLY D C 1
ATOM 11386 O O . GLY D 2 132 ? 58.381 49.619 83.324 1.00 27.42 132 GLY D O 1
ATOM 11387 N N . ALA D 2 133 ? 59.900 49.410 84.966 1.00 26.87 133 ALA D N 1
ATOM 11388 C CA . ALA D 2 133 ? 60.738 48.487 84.213 1.00 27.26 133 ALA D CA 1
ATOM 11389 C C . ALA D 2 133 ? 60.554 47.026 84.620 1.00 27.04 133 ALA D C 1
ATOM 11390 O O . ALA D 2 133 ? 61.337 46.163 84.225 1.00 28.12 133 ALA D O 1
ATOM 11392 N N . HIS D 2 134 ? 59.520 46.747 85.402 1.00 26.45 134 HIS D N 1
ATOM 11393 C CA . HIS D 2 134 ? 59.264 45.382 85.840 1.00 25.53 134 HIS D CA 1
ATOM 11394 C C . HIS D 2 134 ? 59.061 44.468 84.636 1.00 25.41 134 HIS D C 1
ATOM 11395 O O . HIS D 2 134 ? 59.555 43.344 84.613 1.00 27.50 134 HIS D O 1
ATOM 11402 N N . GLY D 2 135 ? 58.332 44.953 83.634 1.00 23.96 135 GLY D N 1
ATOM 11403 C CA . GLY D 2 135 ? 58.096 44.156 82.441 1.00 24.73 135 GLY D CA 1
ATOM 11404 C C . GLY D 2 135 ? 59.345 44.033 81.579 1.00 25.52 135 GLY D C 1
ATOM 11405 O O . GLY D 2 135 ? 59.564 43.020 80.911 1.00 24.26 135 GLY D O 1
ATOM 11406 N N . GLU D 2 136 ? 60.158 45.085 81.598 1.00 25.34 136 GLU D N 1
ATOM 11407 C CA . GLU D 2 136 ? 61.408 45.142 80.860 1.00 26.29 136 GLU D CA 1
ATOM 11408 C C . GLU D 2 136 ? 62.326 44.052 81.416 1.00 26.51 136 GLU D C 1
ATOM 11409 O O . GLU D 2 136 ? 62.960 43.305 80.669 1.00 25.31 136 GLU D O 1
ATOM 11415 N N . LEU D 2 137 ? 62.380 43.971 82.740 1.00 25.83 137 LEU D N 1
ATOM 11416 C CA . LEU D 2 137 ? 63.196 42.973 83.413 1.00 26.24 137 LEU D CA 1
ATOM 11417 C C . LEU D 2 137 ? 62.696 41.572 83.079 1.00 25.16 137 LEU D C 1
ATOM 11418 O O . LEU D 2 137 ? 63.486 40.668 82.804 1.00 25.76 137 LEU D O 1
ATOM 11423 N N . THR D 2 138 ? 61.380 41.395 83.108 1.00 25.57 138 THR D N 1
ATOM 11424 C CA . THR D 2 138 ? 60.783 40.099 82.801 1.00 25.02 138 THR D CA 1
ATOM 11425 C C . THR D 2 138 ? 61.190 39.674 81.396 1.00 25.73 138 THR D C 1
ATOM 11426 O O . THR D 2 138 ? 61.624 38.547 81.185 1.00 27.62 138 THR D O 1
ATOM 11430 N N . GLY D 2 139 ? 61.064 40.588 80.440 1.00 26.07 139 GLY D N 1
ATOM 11431 C CA . GLY D 2 139 ? 61.433 40.287 79.068 1.00 26.02 139 GLY D CA 1
ATOM 11432 C C . GLY D 2 139 ? 62.909 39.963 78.905 1.00 26.35 139 GLY D C 1
ATOM 11433 O O . GLY D 2 139 ? 63.282 39.120 78.086 1.00 23.87 139 GLY D O 1
ATOM 11434 N N . ILE D 2 140 ? 63.754 40.632 79.684 1.00 26.44 140 ILE D N 1
ATOM 11435 C CA . ILE D 2 140 ? 65.191 40.393 79.617 1.00 26.00 140 ILE D CA 1
ATOM 11436 C C . ILE D 2 140 ? 65.561 39.056 80.243 1.00 25.46 140 ILE D C 1
ATOM 11437 O O . ILE D 2 140 ? 66.469 38.378 79.769 1.00 25.28 140 ILE D O 1
ATOM 11442 N N . LEU D 2 141 ? 64.862 38.681 81.309 1.00 25.49 141 LEU D N 1
ATOM 11443 C CA . LEU D 2 141 ? 65.120 37.407 81.961 1.00 25.90 141 LEU D CA 1
ATOM 11444 C C . LEU D 2 141 ? 64.633 36.251 81.074 1.00 26.65 141 LEU D C 1
ATOM 11445 O O . LEU D 2 141 ? 65.175 35.149 81.129 1.00 27.67 141 LEU D O 1
ATOM 11450 N N . ILE D 2 142 ? 63.616 36.505 80.256 1.00 26.89 142 ILE D N 1
ATOM 11451 C CA . ILE D 2 142 ? 63.087 35.479 79.360 1.00 27.79 142 ILE D CA 1
ATOM 11452 C C . ILE D 2 142 ? 64.115 35.173 78.272 1.00 28.86 142 ILE D C 1
ATOM 11453 O O . ILE D 2 142 ? 64.332 34.016 77.908 1.00 28.12 142 ILE D O 1
ATOM 11458 N N . ILE D 2 143 ? 64.734 36.229 77.754 1.00 30.74 143 ILE D N 1
ATOM 11459 C CA . ILE D 2 143 ? 65.747 36.106 76.713 1.00 32.08 143 ILE D CA 1
ATOM 11460 C C . ILE D 2 143 ? 66.959 35.339 77.236 1.00 32.23 143 ILE D C 1
ATOM 11461 O O . ILE D 2 143 ? 67.500 34.477 76.539 1.00 31.29 143 ILE D O 1
ATOM 11466 N N . ARG D 2 144 ? 67.381 35.650 78.461 1.00 32.24 144 ARG D N 1
ATOM 11467 C CA . ARG D 2 144 ? 68.528 34.976 79.056 1.00 32.11 144 ARG D CA 1
ATOM 11468 C C . ARG D 2 144 ? 68.235 33.501 79.295 1.00 31.86 144 ARG D C 1
ATOM 11469 O O . ARG D 2 144 ? 69.125 32.659 79.190 1.00 31.98 144 ARG D O 1
ATOM 11477 N N . ALA D 2 145 ? 66.989 33.189 79.629 1.00 30.30 145 ALA D N 1
ATOM 11478 C CA . ALA D 2 145 ? 66.617 31.806 79.876 1.00 30.20 145 ALA D CA 1
ATOM 11479 C C . ALA D 2 145 ? 66.697 31.039 78.566 1.00 29.69 145 ALA D C 1
ATOM 11480 O O . ALA D 2 145 ? 67.087 29.878 78.551 1.00 30.69 145 ALA D O 1
ATOM 11482 N N . TYR D 2 146 ? 66.331 31.705 77.472 1.00 29.20 146 TYR D N 1
ATOM 11483 C CA . TYR D 2 146 ? 66.358 31.110 76.136 1.00 29.70 146 TYR D CA 1
ATOM 11484 C C . TYR D 2 146 ? 67.766 30.697 75.731 1.00 29.77 146 TYR D C 1
ATOM 11485 O O . TYR D 2 146 ? 68.007 29.542 75.384 1.00 29.77 146 TYR D O 1
ATOM 11494 N N . HIS D 2 147 ? 68.685 31.656 75.758 1.00 29.10 147 HIS D N 1
ATOM 11495 C CA . HIS D 2 147 ? 70.070 31.386 75.403 1.00 30.73 147 HIS D CA 1
ATOM 11496 C C . HIS D 2 147 ? 70.671 30.344 76.340 1.00 33.03 147 HIS D C 1
ATOM 11497 O O . HIS D 2 147 ? 71.382 29.441 75.903 1.00 33.30 147 HIS D O 1
ATOM 11504 N N . GLU D 2 148 ? 70.380 30.473 77.630 1.00 35.42 148 GLU D N 1
ATOM 11505 C CA . GLU D 2 148 ? 70.904 29.544 78.614 1.00 38.75 148 GLU D CA 1
ATOM 11506 C C . GLU D 2 148 ? 70.427 28.125 78.334 1.00 38.81 148 GLU D C 1
ATOM 11507 O O . GLU D 2 148 ? 71.207 27.177 78.397 1.00 39.89 148 GLU D O 1
ATOM 11513 N N . ASP D 2 149 ? 69.147 27.989 78.013 1.00 38.41 149 ASP D N 1
ATOM 11514 C CA . ASP D 2 149 ? 68.552 26.690 77.719 1.00 37.99 149 ASP D CA 1
ATOM 11515 C C . ASP D 2 149 ? 69.174 26.114 76.436 1.00 38.29 149 ASP D C 1
ATOM 11516 O O . ASP D 2 149 ? 69.138 24.903 76.196 1.00 38.17 149 ASP D O 1
ATOM 11521 N N . ARG D 2 150 ? 69.751 26.989 75.617 1.00 36.08 150 ARG D N 1
ATOM 11522 C CA . ARG D 2 150 ? 70.370 26.569 74.367 1.00 35.49 150 ARG D CA 1
ATOM 11523 C C . ARG D 2 150 ? 71.858 26.306 74.530 1.00 34.53 150 ARG D C 1
ATOM 11524 O O . ARG D 2 150 ? 72.533 25.927 73.574 1.00 33.56 150 ARG D O 1
ATOM 11532 N N . GLY D 2 151 ? 72.364 26.516 75.741 1.00 33.26 151 GLY D N 1
ATOM 11533 C CA . GLY D 2 151 ? 73.774 26.291 76.004 1.00 35.59 151 GLY D CA 1
ATOM 11534 C C . GLY D 2 151 ? 74.686 27.439 75.604 1.00 36.95 151 GLY D C 1
ATOM 11535 O O . GLY D 2 151 ? 75.910 27.282 75.558 1.00 37.94 151 GLY D O 1
ATOM 11536 N N . GLU D 2 152 ? 74.099 28.599 75.327 1.00 36.92 152 GLU D N 1
ATOM 11537 C CA . GLU D 2 152 ? 74.867 29.768 74.925 1.00 38.25 152 GLU D CA 1
ATOM 11538 C C . GLU D 2 152 ? 74.917 30.842 76.008 1.00 38.45 152 GLU D C 1
ATOM 11539 O O . GLU D 2 152 ? 75.218 32.001 75.731 1.00 38.53 152 GLU D O 1
ATOM 11545 N N . GLY D 2 153 ? 74.641 30.442 77.245 1.00 38.74 153 GLY D N 1
ATOM 11546 C CA . GLY D 2 153 ? 74.650 31.380 78.353 1.00 40.22 153 GLY D CA 1
ATOM 11547 C C . GLY D 2 153 ? 75.967 32.090 78.614 1.00 42.04 153 GLY D C 1
ATOM 11548 O O . GLY D 2 153 ? 75.976 33.211 79.127 1.00 40.93 153 GLY D O 1
ATOM 11549 N N . ARG D 2 154 ? 77.082 31.454 78.268 1.00 43.96 154 ARG D N 1
ATOM 11550 C CA . ARG D 2 154 ? 78.392 32.057 78.496 1.00 45.01 154 ARG D CA 1
ATOM 11551 C C . ARG D 2 154 ? 78.914 32.919 77.359 1.00 43.41 154 ARG D C 1
ATOM 11552 O O . ARG D 2 154 ? 79.783 33.759 77.578 1.00 43.11 154 ARG D O 1
ATOM 11560 N N . THR D 2 155 ? 78.397 32.713 76.150 1.00 42.17 155 THR D N 1
ATOM 11561 C CA . THR D 2 155 ? 78.821 33.506 75.000 1.00 41.00 155 THR D CA 1
ATOM 11562 C C . THR D 2 155 ? 77.904 34.713 74.755 1.00 40.18 155 THR D C 1
ATOM 11563 O O . THR D 2 155 ? 78.364 35.780 74.344 1.00 39.76 155 THR D O 1
ATOM 11567 N N . ARG D 2 156 ? 76.608 34.538 75.005 1.00 38.83 156 ARG D N 1
ATOM 11568 C CA . ARG D 2 156 ? 75.632 35.611 74.826 1.00 37.10 156 ARG D CA 1
ATOM 11569 C C . ARG D 2 156 ? 75.715 36.500 76.062 1.00 36.86 156 ARG D C 1
ATOM 11570 O O . ARG D 2 156 ? 74.968 36.306 77.014 1.00 37.60 156 ARG D O 1
ATOM 11578 N N . ARG D 2 157 ? 76.619 37.473 76.046 1.00 36.70 157 ARG D N 1
ATOM 11579 C CA . ARG D 2 157 ? 76.804 38.347 77.201 1.00 37.11 157 ARG D CA 1
ATOM 11580 C C . ARG D 2 157 ? 76.536 39.827 76.929 1.00 35.89 157 ARG D C 1
ATOM 11581 O O . ARG D 2 157 ? 76.548 40.644 77.850 1.00 35.42 157 ARG D O 1
ATOM 11589 N N . VAL D 2 158 ? 76.272 40.177 75.676 1.00 33.90 158 VAL D N 1
ATOM 11590 C CA . VAL D 2 158 ? 76.046 41.575 75.343 1.00 32.91 158 VAL D CA 1
ATOM 11591 C C . VAL D 2 158 ? 74.644 41.935 74.869 1.00 32.07 158 VAL D C 1
ATOM 11592 O O . VAL D 2 158 ? 74.022 41.199 74.104 1.00 34.63 158 VAL D O 1
ATOM 11596 N N . VAL D 2 159 ? 74.156 43.078 75.341 1.00 27.66 159 VAL D N 1
ATOM 11597 C CA . VAL D 2 159 ? 72.850 43.584 74.947 1.00 25.19 159 VAL D CA 1
ATOM 11598 C C . VAL D 2 159 ? 73.071 44.931 74.270 1.00 24.51 159 VAL D C 1
ATOM 11599 O O . VAL D 2 159 ? 73.654 45.844 74.858 1.00 22.49 159 VAL D O 1
ATOM 11603 N N . LEU D 2 160 ? 72.605 45.048 73.031 1.00 23.68 160 LEU D N 1
ATOM 11604 C CA . LEU D 2 160 ? 72.775 46.277 72.272 1.00 25.23 160 LEU D CA 1
ATOM 11605 C C . LEU D 2 160 ? 71.606 47.242 72.438 1.00 25.53 160 LEU D C 1
ATOM 11606 O O . LEU D 2 160 ? 70.445 46.843 72.359 1.00 26.12 160 LEU D O 1
ATOM 11611 N N . VAL D 2 161 ? 71.926 48.511 72.668 1.00 26.25 161 VAL D N 1
ATOM 11612 C CA . VAL D 2 161 ? 70.915 49.554 72.823 1.00 27.00 161 VAL D CA 1
ATOM 11613 C C . VAL D 2 161 ? 71.328 50.783 72.020 1.00 27.08 161 VAL D C 1
ATOM 11614 O O . VAL D 2 161 ? 72.510 51.072 71.887 1.00 26.60 161 VAL D O 1
ATOM 11618 N N . PRO D 2 162 ? 70.354 51.511 71.455 1.00 28.29 162 PRO D N 1
ATOM 11619 C CA . PRO D 2 162 ? 70.687 52.708 70.681 1.00 27.69 162 PRO D CA 1
ATOM 11620 C C . PRO D 2 162 ? 71.191 53.818 71.615 1.00 28.39 162 PRO D C 1
ATOM 11621 O O . PRO D 2 162 ? 70.950 53.773 72.822 1.00 26.25 162 PRO D O 1
ATOM 11625 N N . ASP D 2 163 ? 71.897 54.799 71.055 1.00 30.26 163 ASP D N 1
ATOM 11626 C CA . ASP D 2 163 ? 72.433 55.922 71.830 1.00 32.27 163 ASP D CA 1
ATOM 11627 C C . ASP D 2 163 ? 71.323 56.894 72.245 1.00 33.34 163 ASP D C 1
ATOM 11628 O O . ASP D 2 163 ? 71.565 57.870 72.964 1.00 33.63 163 ASP D O 1
ATOM 11633 N N . SER D 2 164 ? 70.107 56.621 71.788 1.00 33.48 164 SER D N 1
ATOM 11634 C CA . SER D 2 164 ? 68.971 57.475 72.102 1.00 33.51 164 SER D CA 1
ATOM 11635 C C . SER D 2 164 ? 68.005 56.777 73.041 1.00 33.95 164 SER D C 1
ATOM 11636 O O . SER D 2 164 ? 67.030 57.374 73.488 1.00 35.20 164 SER D O 1
ATOM 11639 N N . ALA D 2 165 ? 68.285 55.514 73.343 1.00 34.64 165 ALA D N 1
ATOM 11640 C CA . ALA D 2 165 ? 67.418 54.733 74.214 1.00 36.71 165 ALA D CA 1
ATOM 11641 C C . ALA D 2 165 ? 67.225 55.397 75.557 1.00 38.93 165 ALA D C 1
ATOM 11642 O O . ALA D 2 165 ? 68.008 56.259 75.962 1.00 37.85 165 ALA D O 1
ATOM 11644 N N . HIS D 2 166 ? 66.162 54.994 76.244 1.00 42.42 166 HIS D N 1
ATOM 11645 C CA . HIS D 2 166 ? 65.883 55.526 77.564 1.00 44.31 166 HIS D CA 1
ATOM 11646 C C . HIS D 2 166 ? 66.799 54.775 78.516 1.00 43.98 166 HIS D C 1
ATOM 11647 O O . HIS D 2 166 ? 66.979 53.561 78.383 1.00 43.12 166 HIS D O 1
ATOM 11654 N N . GLY D 2 167 ? 67.381 55.506 79.462 1.00 43.98 167 GLY D N 1
ATOM 11655 C CA . GLY D 2 167 ? 68.294 54.911 80.426 1.00 42.46 167 GLY D CA 1
ATOM 11656 C C . GLY D 2 167 ? 67.841 53.606 81.058 1.00 41.74 167 GLY D C 1
ATOM 11657 O O . GLY D 2 167 ? 68.677 52.802 81.480 1.00 41.88 167 GLY D O 1
ATOM 11658 N N . SER D 2 168 ? 66.528 53.385 81.121 1.00 38.75 168 SER D N 1
ATOM 11659 C CA . SER D 2 168 ? 65.984 52.173 81.720 1.00 36.19 168 SER D CA 1
ATOM 11660 C C . SER D 2 168 ? 66.411 50.907 80.971 1.00 35.50 168 SER D C 1
ATOM 11661 O O . SER D 2 168 ? 66.700 49.884 81.595 1.00 33.42 168 SER D O 1
ATOM 11664 N N . ASN D 2 169 ? 66.452 50.979 79.640 1.00 34.61 169 ASN D N 1
ATOM 11665 C CA . ASN D 2 169 ? 66.856 49.836 78.821 1.00 34.21 169 ASN D CA 1
ATOM 11666 C C . ASN D 2 169 ? 68.214 49.255 79.261 1.00 32.82 169 ASN D C 1
ATOM 11667 O O . ASN D 2 169 ? 68.305 48.079 79.623 1.00 32.25 169 ASN D O 1
ATOM 11672 N N . PRO D 2 170 ? 69.287 50.067 79.235 1.00 32.33 170 PRO D N 1
ATOM 11673 C CA . PRO D 2 170 ? 70.587 49.527 79.653 1.00 31.39 170 PRO D CA 1
ATOM 11674 C C . PRO D 2 170 ? 70.656 49.154 81.136 1.00 29.84 170 PRO D C 1
ATOM 11675 O O . PRO D 2 170 ? 71.315 48.179 81.501 1.00 27.16 170 PRO D O 1
ATOM 11679 N N . ALA D 2 171 ? 69.972 49.920 81.985 1.00 28.10 171 ALA D N 1
ATOM 11680 C CA . ALA D 2 171 ? 69.973 49.642 83.423 1.00 28.78 171 ALA D CA 1
ATOM 11681 C C . ALA D 2 171 ? 69.399 48.258 83.731 1.00 29.12 171 ALA D C 1
ATOM 11682 O O . ALA D 2 171 ? 69.915 47.536 84.584 1.00 29.95 171 ALA D O 1
ATOM 11684 N N . THR D 2 172 ? 68.332 47.891 83.032 1.00 29.31 172 THR D N 1
ATOM 11685 C CA . THR D 2 172 ? 67.703 46.592 83.237 1.00 29.89 172 THR D CA 1
ATOM 11686 C C . THR D 2 172 ? 68.620 45.460 82.790 1.00 29.35 172 THR D C 1
ATOM 11687 O O . THR D 2 172 ? 68.821 44.487 83.517 1.00 29.83 172 THR D O 1
ATOM 11691 N N . ALA D 2 173 ? 69.170 45.596 81.590 1.00 28.91 173 ALA D N 1
ATOM 11692 C CA . ALA D 2 173 ? 70.064 44.592 81.034 1.00 28.40 173 ALA D CA 1
ATOM 11693 C C . ALA D 2 173 ? 71.244 44.333 81.967 1.00 28.51 173 ALA D C 1
ATOM 11694 O O . ALA D 2 173 ? 71.540 43.183 82.304 1.00 28.03 173 ALA D O 1
ATOM 11696 N N . SER D 2 174 ? 71.912 45.409 82.379 1.00 29.15 174 SER D N 1
ATOM 11697 C CA . SER D 2 174 ? 73.058 45.313 83.276 1.00 32.14 174 SER D CA 1
ATOM 11698 C C . SER D 2 174 ? 72.695 44.564 84.543 1.00 33.84 174 SER D C 1
ATOM 11699 O O . SER D 2 174 ? 73.440 43.679 84.982 1.00 35.08 174 SER D O 1
ATOM 11702 N N . MET D 2 175 ? 71.557 44.930 85.130 1.00 34.25 175 MET D N 1
ATOM 11703 C CA . MET D 2 175 ? 71.082 44.295 86.355 1.00 35.14 175 MET D CA 1
ATOM 11704 C C . MET D 2 175 ? 70.963 42.796 86.126 1.00 34.70 175 MET D C 1
ATOM 11705 O O . MET D 2 175 ? 71.324 41.995 86.992 1.00 35.53 175 MET D O 1
ATOM 11710 N N . ALA D 2 176 ? 70.454 42.428 84.954 1.00 33.24 176 ALA D N 1
ATOM 11711 C CA . ALA D 2 176 ? 70.290 41.028 84.587 1.00 33.14 176 ALA D CA 1
ATOM 11712 C C . ALA D 2 176 ? 71.646 40.394 84.284 1.00 32.25 176 ALA D C 1
ATOM 11713 O O . ALA D 2 176 ? 71.723 39.289 83.753 1.00 33.02 176 ALA D O 1
ATOM 11715 N N . GLY D 2 177 ? 72.716 41.109 84.610 1.00 31.66 177 GLY D N 1
ATOM 11716 C CA . GLY D 2 177 ? 74.049 40.586 84.378 1.00 30.70 177 GLY D CA 1
ATOM 11717 C C . GLY D 2 177 ? 74.622 40.763 82.983 1.00 30.75 177 GLY D C 1
ATOM 11718 O O . GLY D 2 177 ? 75.690 40.222 82.699 1.00 30.31 177 GLY D O 1
ATOM 11719 N N . TYR D 2 178 ? 73.938 41.510 82.115 1.00 29.04 178 TYR D N 1
ATOM 11720 C CA . TYR D 2 178 ? 74.436 41.725 80.757 1.00 29.43 178 TYR D CA 1
ATOM 11721 C C . TYR D 2 178 ? 75.352 42.936 80.591 1.00 28.77 178 TYR D C 1
ATOM 11722 O O . TYR D 2 178 ? 75.247 43.930 81.316 1.00 27.57 178 TYR D O 1
ATOM 11731 N N . GLN D 2 179 ? 76.261 42.827 79.628 1.00 28.02 179 GLN D N 1
ATOM 11732 C CA . GLN D 2 179 ? 77.178 43.910 79.296 1.00 29.46 179 GLN D CA 1
ATOM 11733 C C . GLN D 2 179 ? 76.412 44.708 78.252 1.00 29.25 179 GLN D C 1
ATOM 11734 O O . GLN D 2 179 ? 76.006 44.155 77.231 1.00 28.31 179 GLN D O 1
ATOM 11740 N N . VAL D 2 180 ? 76.206 45.995 78.500 1.00 29.67 180 VAL D N 1
ATOM 11741 C CA . VAL D 2 180 ? 75.469 46.807 77.551 1.00 30.85 180 VAL D CA 1
ATOM 11742 C C . VAL D 2 180 ? 76.382 47.650 76.665 1.00 31.51 180 VAL D C 1
ATOM 11743 O O . VAL D 2 180 ? 77.199 48.425 77.155 1.00 31.21 180 VAL D O 1
ATOM 11747 N N . ARG D 2 181 ? 76.234 47.467 75.353 1.00 31.65 181 ARG D N 1
ATOM 11748 C CA . ARG D 2 181 ? 77.021 48.179 74.347 1.00 34.25 181 ARG D CA 1
ATOM 11749 C C . ARG D 2 181 ? 76.104 49.098 73.539 1.00 35.53 181 ARG D C 1
ATOM 11750 O O . ARG D 2 181 ? 75.056 48.666 73.056 1.00 36.35 181 ARG D O 1
ATOM 11758 N N . GLU D 2 182 ? 76.494 50.361 73.395 1.00 37.11 182 GLU D N 1
ATOM 11759 C CA . GLU D 2 182 ? 75.705 51.322 72.625 1.00 37.34 182 GLU D CA 1
ATOM 11760 C C . GLU D 2 182 ? 76.064 51.265 71.147 1.00 36.51 182 GLU D C 1
ATOM 11761 O O . GLU D 2 182 ? 77.199 50.967 70.777 1.00 36.33 182 GLU D O 1
ATOM 11767 N N . ILE D 2 183 ? 75.085 51.571 70.307 1.00 36.62 183 ILE D N 1
ATOM 11768 C CA . ILE D 2 183 ? 75.287 51.604 68.867 1.00 36.07 183 ILE D CA 1
ATOM 11769 C C . ILE D 2 183 ? 74.810 52.977 68.426 1.00 34.77 183 ILE D C 1
ATOM 11770 O O . ILE D 2 183 ? 73.716 53.405 68.781 1.00 35.91 183 ILE D O 1
ATOM 11775 N N . PRO D 2 184 ? 75.641 53.702 67.667 1.00 34.80 184 PRO D N 1
ATOM 11776 C CA . PRO D 2 184 ? 75.269 55.041 67.202 1.00 34.62 184 PRO D CA 1
ATOM 11777 C C . PRO D 2 184 ? 74.157 55.043 66.165 1.00 34.96 184 PRO D C 1
ATOM 11778 O O . PRO D 2 184 ? 73.883 54.028 65.519 1.00 36.10 184 PRO D O 1
ATOM 11782 N N . SER D 2 185 ? 73.519 56.194 66.011 1.00 35.10 185 SER D N 1
ATOM 11783 C CA . SER D 2 185 ? 72.453 56.338 65.036 1.00 35.39 185 SER D CA 1
ATOM 11784 C C . SER D 2 185 ? 72.984 57.176 63.882 1.00 34.68 185 SER D C 1
ATOM 11785 O O . SER D 2 185 ? 73.935 57.933 64.051 1.00 34.46 185 SER D O 1
ATOM 11788 N N . GLY D 2 186 ? 72.380 57.029 62.709 1.00 35.51 186 GLY D N 1
ATOM 11789 C CA . GLY D 2 186 ? 72.815 57.800 61.560 1.00 34.79 186 GLY D CA 1
ATOM 11790 C C . GLY D 2 186 ? 72.469 59.266 61.739 1.00 36.03 186 GLY D C 1
ATOM 11791 O O . GLY D 2 186 ? 71.921 59.653 62.772 1.00 34.89 186 GLY D O 1
ATOM 11792 N N . PRO D 2 187 ? 72.792 60.117 60.755 1.00 36.41 187 PRO D N 1
ATOM 11793 C CA . PRO D 2 187 ? 72.493 61.550 60.837 1.00 37.26 187 PRO D CA 1
ATOM 11794 C C . PRO D 2 187 ? 70.990 61.810 60.739 1.00 37.98 187 PRO D C 1
ATOM 11795 O O . PRO D 2 187 ? 70.510 62.915 60.993 1.00 38.53 187 PRO D O 1
ATOM 11799 N N . GLU D 2 188 ? 70.255 60.772 60.368 1.00 38.82 188 GLU D N 1
ATOM 11800 C CA . GLU D 2 188 ? 68.811 60.852 60.219 1.00 40.00 188 GLU D CA 1
ATOM 11801 C C . GLU D 2 188 ? 68.109 60.639 61.552 1.00 37.65 188 GLU D C 1
ATOM 11802 O O . GLU D 2 188 ? 66.955 61.026 61.722 1.00 38.75 188 GLU D O 1
ATOM 11808 N N . GLY D 2 189 ? 68.814 60.026 62.497 1.00 35.02 189 GLY D N 1
ATOM 11809 C CA . GLY D 2 189 ? 68.242 59.779 63.808 1.00 32.82 189 GLY D CA 1
ATOM 11810 C C . GLY D 2 189 ? 67.865 58.322 63.992 1.00 31.82 189 GLY D C 1
ATOM 11811 O O . GLY D 2 189 ? 67.434 57.908 65.070 1.00 30.07 189 GLY D O 1
ATOM 11812 N N . GLU D 2 190 ? 68.029 57.540 62.932 1.00 30.41 190 GLU D N 1
ATOM 11813 C CA . GLU D 2 190 ? 67.703 56.124 62.980 1.00 30.98 190 GLU D CA 1
ATOM 11814 C C . GLU D 2 190 ? 68.945 55.272 63.178 1.00 30.37 190 GLU D C 1
ATOM 11815 O O . GLU D 2 190 ? 70.071 55.771 63.152 1.00 28.67 190 GLU D O 1
ATOM 11821 N N . VAL D 2 191 ? 68.726 53.978 63.372 1.00 29.47 191 VAL D N 1
ATOM 11822 C CA . VAL D 2 191 ? 69.809 53.036 63.580 1.00 30.56 191 VAL D CA 1
ATOM 11823 C C . VAL D 2 191 ? 70.852 53.070 62.461 1.00 32.14 191 VAL D C 1
ATOM 11824 O O . VAL D 2 191 ? 70.510 53.190 61.278 1.00 31.66 191 VAL D O 1
ATOM 11828 N N . ASP D 2 192 ? 72.123 52.978 62.850 1.00 32.73 192 ASP D N 1
ATOM 11829 C CA . ASP D 2 192 ? 73.241 52.960 61.904 1.00 33.85 192 ASP D CA 1
ATOM 11830 C C . ASP D 2 192 ? 73.455 51.491 61.513 1.00 32.10 192 ASP D C 1
ATOM 11831 O O . ASP D 2 192 ? 74.044 50.722 62.271 1.00 30.28 192 ASP D O 1
ATOM 11836 N N . LEU D 2 193 ? 72.973 51.103 60.336 1.00 31.99 193 LEU D N 1
ATOM 11837 C CA . LEU D 2 193 ? 73.084 49.716 59.882 1.00 31.40 193 LEU D CA 1
ATOM 11838 C C . LEU D 2 193 ? 74.500 49.163 59.787 1.00 31.33 193 LEU D C 1
ATOM 11839 O O . LEU D 2 193 ? 74.739 47.998 60.122 1.00 28.66 193 LEU D O 1
ATOM 11844 N N . GLU D 2 194 ? 75.439 49.986 59.332 1.00 31.26 194 GLU D N 1
ATOM 11845 C CA . GLU D 2 194 ? 76.817 49.529 59.223 1.00 32.92 194 GLU D CA 1
ATOM 11846 C C . GLU D 2 194 ? 77.402 49.297 60.607 1.00 32.47 194 GLU D C 1
ATOM 11847 O O . GLU D 2 194 ? 77.959 48.231 60.875 1.00 32.91 194 GLU D O 1
ATOM 11853 N N . ALA D 2 195 ? 77.265 50.286 61.486 1.00 31.75 195 ALA D N 1
ATOM 11854 C CA . ALA D 2 195 ? 77.769 50.157 62.853 1.00 31.14 195 ALA D CA 1
ATOM 11855 C C . ALA D 2 195 ? 77.168 48.895 63.459 1.00 30.91 195 ALA D C 1
ATOM 11856 O O . ALA D 2 195 ? 77.865 48.093 64.068 1.00 32.28 195 ALA D O 1
ATOM 11858 N N . LEU D 2 196 ? 75.864 48.727 63.277 1.00 31.21 196 LEU D N 1
ATOM 11859 C CA . LEU D 2 196 ? 75.153 47.562 63.788 1.00 31.21 196 LEU D CA 1
ATOM 11860 C C . LEU D 2 196 ? 75.766 46.253 63.286 1.00 32.48 196 LEU D C 1
ATOM 11861 O O . LEU D 2 196 ? 75.997 45.325 64.062 1.00 32.70 196 LEU D O 1
ATOM 11866 N N . LYS D 2 197 ? 76.030 46.180 61.986 1.00 35.05 197 LYS D N 1
ATOM 11867 C CA . LYS D 2 197 ? 76.603 44.972 61.404 1.00 37.67 197 LYS D CA 1
ATOM 11868 C C . LYS D 2 197 ? 77.849 44.464 62.121 1.00 37.97 197 LYS D C 1
ATOM 11869 O O . LYS D 2 197 ? 78.003 43.258 62.304 1.00 37.60 197 LYS D O 1
ATOM 11875 N N . ARG D 2 198 ? 78.737 45.367 62.534 1.00 38.02 198 ARG D N 1
ATOM 11876 C CA . ARG D 2 198 ? 79.944 44.930 63.233 1.00 38.09 198 ARG D CA 1
ATOM 11877 C C . ARG D 2 198 ? 79.748 44.643 64.717 1.00 37.55 198 ARG D C 1
ATOM 11878 O O . ARG D 2 198 ? 80.671 44.178 65.392 1.00 36.98 198 ARG D O 1
ATOM 11886 N N . GLU D 2 199 ? 78.545 44.906 65.217 1.00 36.46 199 GLU D N 1
ATOM 11887 C CA . GLU D 2 199 ? 78.233 44.662 66.620 1.00 36.18 199 GLU D CA 1
ATOM 11888 C C . GLU D 2 199 ? 77.559 43.310 66.802 1.00 36.63 199 GLU D C 1
ATOM 11889 O O . GLU D 2 199 ? 77.598 42.725 67.884 1.00 35.59 199 GLU D O 1
ATOM 11895 N N . LEU D 2 200 ? 76.942 42.820 65.731 1.00 38.00 200 LEU D N 1
ATOM 11896 C CA . LEU D 2 200 ? 76.240 41.545 65.767 1.00 38.76 200 LEU D CA 1
ATOM 11897 C C . LEU D 2 200 ? 77.187 40.355 65.651 1.00 39.59 200 LEU D C 1
ATOM 11898 O O . LEU D 2 200 ? 78.229 40.430 64.991 1.00 39.24 200 LEU D O 1
ATOM 11903 N N . GLY D 2 201 ? 76.807 39.260 66.300 1.00 39.54 201 GLY D N 1
ATOM 11904 C CA . GLY D 2 201 ? 77.614 38.053 66.285 1.00 40.56 201 GLY D CA 1
ATOM 11905 C C . GLY D 2 201 ? 77.189 37.139 67.420 1.00 41.02 201 GLY D C 1
ATOM 11906 O O . GLY D 2 201 ? 76.337 37.522 68.222 1.00 41.25 201 GLY D O 1
ATOM 11907 N N . PRO D 2 202 ? 77.768 35.930 67.527 1.00 41.15 202 PRO D N 1
ATOM 11908 C CA . PRO D 2 202 ? 77.429 34.964 68.583 1.00 39.52 202 PRO D CA 1
ATOM 11909 C C . PRO D 2 202 ? 77.646 35.450 70.012 1.00 38.52 202 PRO D C 1
ATOM 11910 O O . PRO D 2 202 ? 77.335 34.734 70.969 1.00 37.74 202 PRO D O 1
ATOM 11914 N N . HIS D 2 203 ? 78.168 36.665 70.153 1.00 37.63 203 HIS D N 1
ATOM 11915 C CA . HIS D 2 203 ? 78.424 37.239 71.470 1.00 38.11 203 HIS D CA 1
ATOM 11916 C C . HIS D 2 203 ? 77.294 38.148 71.966 1.00 37.09 203 HIS D C 1
ATOM 11917 O O . HIS D 2 203 ? 77.265 38.526 73.142 1.00 36.77 203 HIS D O 1
ATOM 11924 N N . VAL D 2 204 ? 76.368 38.494 71.075 1.00 34.40 204 VAL D N 1
ATOM 11925 C CA . VAL D 2 204 ? 75.247 39.363 71.428 1.00 31.33 204 VAL D CA 1
ATOM 11926 C C . VAL D 2 204 ? 74.011 38.551 71.815 1.00 30.20 204 VAL D C 1
ATOM 11927 O O . VAL D 2 204 ? 73.630 37.621 71.109 1.00 29.61 204 VAL D O 1
ATOM 11931 N N . ALA D 2 205 ? 73.396 38.902 72.942 1.00 28.37 205 ALA D N 1
ATOM 11932 C CA . ALA D 2 205 ? 72.200 38.204 73.412 1.00 28.29 205 ALA D CA 1
ATOM 11933 C C . ALA D 2 205 ? 70.931 38.842 72.849 1.00 27.03 205 ALA D C 1
ATOM 11934 O O . ALA D 2 205 ? 69.972 38.143 72.516 1.00 27.48 205 ALA D O 1
ATOM 11936 N N . ALA D 2 206 ? 70.934 40.167 72.735 1.00 26.20 206 ALA D N 1
ATOM 11937 C CA . ALA D 2 206 ? 69.777 40.882 72.223 1.00 24.30 206 ALA D CA 1
ATOM 11938 C C . ALA D 2 206 ? 70.021 42.348 71.894 1.00 25.43 206 ALA D C 1
ATOM 11939 O O . ALA D 2 206 ? 71.031 42.948 72.281 1.00 24.70 206 ALA D O 1
ATOM 11941 N N . LEU D 2 207 ? 69.053 42.908 71.175 1.00 25.88 207 LEU D N 1
ATOM 11942 C CA . LEU D 2 207 ? 69.041 44.304 70.769 1.00 25.25 207 LEU D CA 1
ATOM 11943 C C . LEU D 2 207 ? 67.715 44.873 71.283 1.00 24.86 207 LEU D C 1
ATOM 11944 O O . LEU D 2 207 ? 66.649 44.338 70.976 1.00 23.66 207 LEU D O 1
ATOM 11949 N N . MET D 2 208 ? 67.782 45.939 72.075 1.00 23.28 208 MET D N 1
ATOM 11950 C CA . MET D 2 208 ? 66.579 46.557 72.625 1.00 23.46 208 MET D CA 1
ATOM 11951 C C . MET D 2 208 ? 66.231 47.819 71.845 1.00 23.56 208 MET D C 1
ATOM 11952 O O . MET D 2 208 ? 67.077 48.688 71.671 1.00 24.84 208 MET D O 1
ATOM 11957 N N . LEU D 2 209 ? 64.989 47.922 71.382 1.00 24.21 209 LEU D N 1
ATOM 11958 C CA . LEU D 2 209 ? 64.560 49.088 70.617 1.00 25.10 209 LEU D CA 1
ATOM 11959 C C . LEU D 2 209 ? 63.116 49.494 70.846 1.00 25.62 209 LEU D C 1
ATOM 11960 O O . LEU D 2 209 ? 62.278 48.678 71.228 1.00 24.03 209 LEU D O 1
ATOM 11965 N N . THR D 2 210 ? 62.846 50.772 70.602 1.00 26.20 210 THR D N 1
ATOM 11966 C CA . THR D 2 210 ? 61.496 51.315 70.670 1.00 27.12 210 THR D CA 1
ATOM 11967 C C . THR D 2 210 ? 61.262 51.639 69.203 1.00 26.78 210 THR D C 1
ATOM 11968 O O . THR D 2 210 ? 62.215 51.934 68.479 1.00 26.40 210 THR D O 1
ATOM 11972 N N . ASN D 2 211 ? 60.019 51.566 68.747 1.00 25.51 211 ASN D N 1
ATOM 11973 C CA . ASN D 2 211 ? 59.739 51.890 67.355 1.00 23.73 211 ASN D CA 1
ATOM 11974 C C . ASN D 2 211 ? 58.298 52.348 67.223 1.00 23.61 211 ASN D C 1
ATOM 11975 O O . ASN D 2 211 ? 57.371 51.568 67.426 1.00 24.00 211 ASN D O 1
ATOM 11980 N N . PRO D 2 212 ? 58.091 53.636 66.906 1.00 23.14 212 PRO D N 1
ATOM 11981 C CA . PRO D 2 212 ? 59.116 54.667 66.670 1.00 23.55 212 PRO D CA 1
ATOM 11982 C C . PRO D 2 212 ? 60.144 54.752 67.797 1.00 22.97 212 PRO D C 1
ATOM 11983 O O . PRO D 2 212 ? 59.878 54.333 68.922 1.00 22.09 212 PRO D O 1
ATOM 11987 N N . ASN D 2 213 ? 61.321 55.288 67.495 1.00 23.67 213 ASN D N 1
ATOM 11988 C CA . ASN D 2 213 ? 62.353 55.399 68.512 1.00 23.60 213 ASN D CA 1
ATOM 11989 C C . ASN D 2 213 ? 62.105 56.587 69.434 1.00 25.01 213 ASN D C 1
ATOM 11990 O O . ASN D 2 213 ? 61.090 57.283 69.330 1.00 24.77 213 ASN D O 1
ATOM 11995 N N . THR D 2 214 ? 63.048 56.817 70.333 1.00 25.34 214 THR D N 1
ATOM 11996 C CA . THR D 2 214 ? 62.949 57.898 71.297 1.00 27.27 214 THR D CA 1
ATOM 11997 C C . THR D 2 214 ? 62.892 59.310 70.708 1.00 27.38 214 THR D C 1
ATOM 11998 O O . THR D 2 214 ? 62.571 60.271 71.414 1.00 27.19 214 THR D O 1
ATOM 12002 N N . LEU D 2 215 ? 63.190 59.447 69.421 1.00 27.12 215 LEU D N 1
ATOM 12003 C CA . LEU D 2 215 ? 63.128 60.763 68.789 1.00 26.08 215 LEU D CA 1
ATOM 12004 C C . LEU D 2 215 ? 61.783 60.916 68.099 1.00 25.77 215 LEU D C 1
ATOM 12005 O O . LEU D 2 215 ? 61.506 61.939 67.475 1.00 26.39 215 LEU D O 1
ATOM 12010 N N . GLY D 2 216 ? 60.950 59.885 68.229 1.00 26.26 216 GLY D N 1
ATOM 12011 C CA . GLY D 2 216 ? 59.633 59.894 67.620 1.00 26.09 216 GLY D CA 1
ATOM 12012 C C . GLY D 2 216 ? 59.661 59.467 66.165 1.00 25.39 216 GLY D C 1
ATOM 12013 O O . GLY D 2 216 ? 58.661 59.602 65.458 1.00 27.47 216 GLY D O 1
ATOM 12014 N N . LEU D 2 217 ? 60.800 58.939 65.723 1.00 24.63 217 LEU D N 1
ATOM 12015 C CA . LEU D 2 217 ? 60.979 58.502 64.337 1.00 24.70 217 LEU D CA 1
ATOM 12016 C C . LEU D 2 217 ? 60.870 56.996 64.143 1.00 24.41 217 LEU D C 1
ATOM 12017 O O . LEU D 2 217 ? 61.494 56.217 64.861 1.00 24.36 217 LEU D O 1
ATOM 12022 N N . PHE D 2 218 ? 60.081 56.584 63.161 1.00 24.84 218 PHE D N 1
ATOM 12023 C CA . PHE D 2 218 ? 59.935 55.167 62.881 1.00 26.71 218 PHE D CA 1
ATOM 12024 C C . PHE D 2 218 ? 61.233 54.673 62.239 1.00 27.55 218 PHE D C 1
ATOM 12025 O O . PHE D 2 218 ? 61.831 55.376 61.416 1.00 28.09 218 PHE D O 1
ATOM 12033 N N . GLU D 2 219 ? 61.681 53.485 62.638 1.00 27.30 219 GLU D N 1
ATOM 12034 C CA . GLU D 2 219 ? 62.898 52.894 62.083 1.00 27.61 219 GLU D CA 1
ATOM 12035 C C . GLU D 2 219 ? 62.553 52.272 60.732 1.00 26.64 219 GLU D C 1
ATOM 12036 O O . GLU D 2 219 ? 62.163 51.105 60.658 1.00 26.01 219 GLU D O 1
ATOM 12042 N N . ARG D 2 220 ? 62.705 53.059 59.672 1.00 26.06 220 ARG D N 1
ATOM 12043 C CA . ARG D 2 220 ? 62.388 52.631 58.313 1.00 27.29 220 ARG D CA 1
ATOM 12044 C C . ARG D 2 220 ? 63.066 51.360 57.808 1.00 27.12 220 ARG D C 1
ATOM 12045 O O . ARG D 2 220 ? 62.530 50.679 56.933 1.00 26.48 220 ARG D O 1
ATOM 12053 N N . ARG D 2 221 ? 64.236 51.038 58.346 1.00 27.22 221 ARG D N 1
ATOM 12054 C CA . ARG D 2 221 ? 64.950 49.838 57.925 1.00 27.55 221 ARG D CA 1
ATOM 12055 C C . ARG D 2 221 ? 64.801 48.714 58.950 1.00 28.18 221 ARG D C 1
ATOM 12056 O O . ARG D 2 221 ? 65.640 47.817 59.016 1.00 29.06 221 ARG D O 1
ATOM 12064 N N . ILE D 2 222 ? 63.728 48.754 59.736 1.00 27.33 222 ILE D N 1
ATOM 12065 C CA . ILE D 2 222 ? 63.503 47.744 60.767 1.00 27.81 222 ILE D CA 1
ATOM 12066 C C . ILE D 2 222 ? 63.507 46.296 60.266 1.00 27.61 222 ILE D C 1
ATOM 12067 O O . ILE D 2 222 ? 63.894 45.381 60.992 1.00 27.41 222 ILE D O 1
ATOM 12072 N N . LEU D 2 223 ? 63.084 46.078 59.030 1.00 28.39 223 LEU D N 1
ATOM 12073 C CA . LEU D 2 223 ? 63.068 44.720 58.502 1.00 30.77 223 LEU D CA 1
ATOM 12074 C C . LEU D 2 223 ? 64.490 44.206 58.255 1.00 30.57 223 LEU D C 1
ATOM 12075 O O . LEU D 2 223 ? 64.778 43.025 58.453 1.00 30.87 223 LEU D O 1
ATOM 12080 N N . GLU D 2 224 ? 65.379 45.098 57.832 1.00 31.28 224 GLU D N 1
ATOM 12081 C CA . GLU D 2 224 ? 66.767 44.726 57.577 1.00 32.82 224 GLU D CA 1
ATOM 12082 C C . GLU D 2 224 ? 67.440 44.426 58.915 1.00 31.92 224 GLU D C 1
ATOM 12083 O O . GLU D 2 224 ? 68.199 43.463 59.049 1.00 32.14 224 GLU D O 1
ATOM 12089 N N . ILE D 2 225 ? 67.146 45.259 59.908 1.00 31.39 225 ILE D N 1
ATOM 12090 C CA . ILE D 2 225 ? 67.693 45.095 61.249 1.00 29.29 225 ILE D CA 1
ATOM 12091 C C . ILE D 2 225 ? 67.251 43.748 61.818 1.00 29.92 225 ILE D C 1
ATOM 12092 O O . ILE D 2 225 ? 67.997 43.095 62.546 1.00 31.22 225 ILE D O 1
ATOM 12097 N N . SER D 2 226 ? 66.033 43.334 61.488 1.00 29.86 226 SER D N 1
ATOM 12098 C CA . SER D 2 226 ? 65.524 42.057 61.972 1.00 30.65 226 SER D CA 1
ATOM 12099 C C . SER D 2 226 ? 66.275 40.926 61.296 1.00 30.85 226 SER D C 1
ATOM 12100 O O . SER D 2 226 ? 66.719 39.979 61.945 1.00 30.76 226 SER D O 1
ATOM 12103 N N . ARG D 2 227 ? 66.403 41.039 59.979 1.00 31.49 227 ARG D N 1
ATOM 12104 C CA . ARG D 2 227 ? 67.088 40.043 59.168 1.00 31.96 227 ARG D CA 1
ATOM 12105 C C . ARG D 2 227 ? 68.489 39.793 59.722 1.00 30.61 227 ARG D C 1
ATOM 12106 O O . ARG D 2 227 ? 68.905 38.647 59.905 1.00 29.00 227 ARG D O 1
ATOM 12114 N N . LEU D 2 228 ? 69.207 40.880 59.991 1.00 30.39 228 LEU D N 1
ATOM 12115 C CA . LEU D 2 228 ? 70.562 40.799 60.525 1.00 29.82 228 LEU D CA 1
ATOM 12116 C C . LEU D 2 228 ? 70.575 40.153 61.910 1.00 30.79 228 LEU D C 1
ATOM 12117 O O . LEU D 2 228 ? 71.443 39.327 62.208 1.00 30.04 228 LEU D O 1
ATOM 12122 N N . CYS D 2 229 ? 69.615 40.522 62.756 1.00 29.90 229 CYS D N 1
ATOM 12123 C CA . CYS D 2 229 ? 69.548 39.946 64.100 1.00 31.47 229 CYS D CA 1
ATOM 12124 C C . CYS D 2 229 ? 69.296 38.447 64.059 1.00 31.11 229 CYS D C 1
ATOM 12125 O O . CYS D 2 229 ? 69.794 37.704 64.903 1.00 30.07 229 CYS D O 1
ATOM 12128 N N . LYS D 2 230 ? 68.520 38.003 63.076 1.00 32.02 230 LYS D N 1
ATOM 12129 C CA . LYS D 2 230 ? 68.203 36.590 62.959 1.00 33.72 230 LYS D CA 1
ATOM 12130 C C . LYS D 2 230 ? 69.366 35.731 62.476 1.00 34.88 230 LYS D C 1
ATOM 12131 O O . LYS D 2 230 ? 69.603 34.655 63.023 1.00 34.18 230 LYS D O 1
ATOM 12137 N N . GLU D 2 231 ? 70.106 36.191 61.470 1.00 36.42 231 GLU D N 1
ATOM 12138 C CA . GLU D 2 231 ? 71.217 35.382 60.985 1.00 39.01 231 GLU D CA 1
ATOM 12139 C C . GLU D 2 231 ? 72.274 35.227 62.075 1.00 38.08 231 GLU D C 1
ATOM 12140 O O . GLU D 2 231 ? 73.058 34.272 62.070 1.00 39.16 231 GLU D O 1
ATOM 12146 N N . ALA D 2 232 ? 72.271 36.156 63.025 1.00 37.23 232 ALA D N 1
ATOM 12147 C CA . ALA D 2 232 ? 73.225 36.129 64.129 1.00 35.36 232 ALA D CA 1
ATOM 12148 C C . ALA D 2 232 ? 72.620 35.511 65.387 1.00 34.17 232 ALA D C 1
ATOM 12149 O O . ALA D 2 232 ? 73.286 35.420 66.417 1.00 34.73 232 ALA D O 1
ATOM 12151 N N . GLY D 2 233 ? 71.360 35.091 65.302 1.00 32.16 233 GLY D N 1
ATOM 12152 C CA . GLY D 2 233 ? 70.696 34.488 66.447 1.00 30.19 233 GLY D CA 1
ATOM 12153 C C . GLY D 2 233 ? 70.456 35.453 67.599 1.00 28.91 233 GLY D C 1
ATOM 12154 O O . GLY D 2 233 ? 70.413 35.053 68.760 1.00 27.80 233 GLY D O 1
ATOM 12155 N N . VAL D 2 234 ? 70.292 36.731 67.276 1.00 28.18 234 VAL D N 1
ATOM 12156 C CA . VAL D 2 234 ? 70.064 37.752 68.292 1.00 26.86 234 VAL D CA 1
ATOM 12157 C C . VAL D 2 234 ? 68.586 38.080 68.465 1.00 27.59 234 VAL D C 1
ATOM 12158 O O . VAL D 2 234 ? 67.881 38.366 67.493 1.00 26.42 234 VAL D O 1
ATOM 12162 N N . GLN D 2 235 ? 68.122 38.034 69.712 1.00 28.20 235 GLN D N 1
ATOM 12163 C CA . GLN D 2 235 ? 66.732 38.347 70.021 1.00 27.44 235 GLN D CA 1
ATOM 12164 C C . GLN D 2 235 ? 66.489 39.849 69.891 1.00 26.96 235 GLN D C 1
ATOM 12165 O O . GLN D 2 235 ? 67.277 40.662 70.377 1.00 26.03 235 GLN D O 1
ATOM 12171 N N . LEU D 2 236 ? 65.400 40.210 69.224 1.00 25.38 236 LEU D N 1
ATOM 12172 C CA . LEU D 2 236 ? 65.054 41.610 69.029 1.00 25.39 236 LEU D CA 1
ATOM 12173 C C . LEU D 2 236 ? 64.015 42.003 70.078 1.00 25.09 236 LEU D C 1
ATOM 12174 O O . LEU D 2 236 ? 62.865 41.562 70.022 1.00 25.86 236 LEU D O 1
ATOM 12179 N N . TYR D 2 237 ? 64.415 42.834 71.031 1.00 23.70 237 TYR D N 1
ATOM 12180 C CA . TYR D 2 237 ? 63.506 43.245 72.091 1.00 23.92 237 TYR D CA 1
ATOM 12181 C C . TYR D 2 237 ? 62.794 44.563 71.805 1.00 24.92 237 TYR D C 1
ATOM 12182 O O . TYR D 2 237 ? 63.421 45.564 71.435 1.00 23.43 237 TYR D O 1
ATOM 12191 N N . TYR D 2 238 ? 61.479 44.554 72.010 1.00 23.19 238 TYR D N 1
ATOM 12192 C CA . TYR D 2 238 ? 60.648 45.727 71.779 1.00 24.52 238 TYR D CA 1
ATOM 12193 C C . TYR D 2 238 ? 60.206 46.445 73.057 1.00 23.63 238 TYR D C 1
ATOM 12194 O O . TYR D 2 238 ? 59.455 45.887 73.855 1.00 25.73 238 TYR D O 1
ATOM 12203 N N . ASP D 2 239 ? 60.684 47.671 73.249 1.00 24.49 239 ASP D N 1
ATOM 12204 C CA . ASP D 2 239 ? 60.286 48.500 74.390 1.00 23.21 239 ASP D CA 1
ATOM 12205 C C . ASP D 2 239 ? 59.025 49.152 73.825 1.00 22.32 239 ASP D C 1
ATOM 12206 O O . ASP D 2 239 ? 59.116 49.953 72.895 1.00 22.49 239 ASP D O 1
ATOM 12211 N N . GLY D 2 240 ? 57.859 48.802 74.363 1.00 21.73 240 GLY D N 1
ATOM 12212 C CA . GLY D 2 240 ? 56.607 49.339 73.847 1.00 21.01 240 GLY D CA 1
ATOM 12213 C C . GLY D 2 240 ? 56.147 50.734 74.249 1.00 23.15 240 GLY D C 1
ATOM 12214 O O . GLY D 2 240 ? 54.991 51.098 74.004 1.00 24.58 240 GLY D O 1
ATOM 12215 N N . ALA D 2 241 ? 57.033 51.530 74.834 1.00 22.49 241 ALA D N 1
ATOM 12216 C CA . ALA D 2 241 ? 56.661 52.871 75.273 1.00 24.27 241 ALA D CA 1
ATOM 12217 C C . ALA D 2 241 ? 56.013 53.724 74.182 1.00 25.23 241 ALA D C 1
ATOM 12218 O O . ALA D 2 241 ? 55.205 54.611 74.472 1.00 24.16 241 ALA D O 1
ATOM 12220 N N . ASN D 2 242 ? 56.356 53.452 72.927 1.00 26.60 242 ASN D N 1
ATOM 12221 C CA . ASN D 2 242 ? 55.807 54.231 71.827 1.00 25.40 242 ASN D CA 1
ATOM 12222 C C . ASN D 2 242 ? 54.809 53.472 70.950 1.00 24.12 242 ASN D C 1
ATOM 12223 O O . ASN D 2 242 ? 54.551 53.860 69.812 1.00 23.05 242 ASN D O 1
ATOM 12228 N N . LEU D 2 243 ? 54.233 52.401 71.484 1.00 23.68 243 LEU D N 1
ATOM 12229 C CA . LEU D 2 243 ? 53.263 51.608 70.728 1.00 21.92 243 LEU D CA 1
ATOM 12230 C C . LEU D 2 243 ? 52.088 52.460 70.238 1.00 20.72 243 LEU D C 1
ATOM 12231 O O . LEU D 2 243 ? 51.544 52.214 69.160 1.00 18.98 243 LEU D O 1
ATOM 12236 N N . ASN D 2 244 ? 51.709 53.463 71.030 1.00 18.68 244 ASN D N 1
ATOM 12237 C CA . ASN D 2 244 ? 50.582 54.331 70.693 1.00 19.54 244 ASN D CA 1
ATOM 12238 C C . ASN D 2 244 ? 50.660 54.946 69.294 1.00 21.26 244 ASN D C 1
ATOM 12239 O O . ASN D 2 244 ? 49.633 55.215 68.665 1.00 19.40 244 ASN D O 1
ATOM 12244 N N . ALA D 2 245 ? 51.878 55.159 68.807 1.00 21.61 245 ALA D N 1
ATOM 12245 C CA . ALA D 2 245 ? 52.080 55.763 67.496 1.00 22.46 245 ALA D CA 1
ATOM 12246 C C . ALA D 2 245 ? 51.756 54.841 66.332 1.00 22.67 245 ALA D C 1
ATOM 12247 O O . ALA D 2 245 ? 51.508 55.310 65.219 1.00 23.65 245 ALA D O 1
ATOM 12249 N N . ILE D 2 246 ? 51.743 53.537 66.582 1.00 23.59 246 ILE D N 1
ATOM 12250 C CA . ILE D 2 246 ? 51.487 52.584 65.509 1.00 25.62 246 ILE D CA 1
ATOM 12251 C C . ILE D 2 246 ? 50.403 51.552 65.769 1.00 26.17 246 ILE D C 1
ATOM 12252 O O . ILE D 2 246 ? 50.306 50.574 65.034 1.00 27.59 246 ILE D O 1
ATOM 12257 N N . MET D 2 247 ? 49.595 51.754 66.805 1.00 27.03 247 MET D N 1
ATOM 12258 C CA . MET D 2 247 ? 48.524 50.807 67.108 1.00 26.59 247 MET D CA 1
ATOM 12259 C C . MET D 2 247 ? 47.683 50.514 65.871 1.00 24.83 247 MET D C 1
ATOM 12260 O O . MET D 2 247 ? 47.173 51.444 65.240 1.00 23.23 247 MET D O 1
ATOM 12265 N N . GLY D 2 248 ? 47.528 49.230 65.543 1.00 22.47 248 GLY D N 1
ATOM 12266 C CA . GLY D 2 248 ? 46.723 48.844 64.395 1.00 23.41 248 GLY D CA 1
ATOM 12267 C C . GLY D 2 248 ? 47.324 49.073 63.018 1.00 25.72 248 GLY D C 1
ATOM 12268 O O . GLY D 2 248 ? 46.927 48.416 62.053 1.00 28.19 248 GLY D O 1
ATOM 12269 N N . TRP D 2 249 ? 48.260 50.010 62.904 1.00 26.10 249 TRP D N 1
ATOM 12270 C CA . TRP D 2 249 ? 48.902 50.276 61.620 1.00 27.46 249 TRP D CA 1
ATOM 12271 C C . TRP D 2 249 ? 50.044 49.308 61.368 1.00 27.81 249 TRP D C 1
ATOM 12272 O O . TRP D 2 249 ? 50.422 49.079 60.224 1.00 29.40 249 TRP D O 1
ATOM 12283 N N . ALA D 2 250 ? 50.593 48.745 62.440 1.00 27.59 250 ALA D N 1
ATOM 12284 C CA . ALA D 2 250 ? 51.694 47.797 62.322 1.00 27.29 250 ALA D CA 1
ATOM 12285 C C . ALA D 2 250 ? 51.895 46.985 63.594 1.00 27.18 250 ALA D C 1
ATOM 12286 O O . ALA D 2 250 ? 51.809 47.507 64.709 1.00 27.51 250 ALA D O 1
ATOM 12288 N N . ARG D 2 251 ? 52.159 45.700 63.418 1.00 28.31 251 ARG D N 1
ATOM 12289 C CA . ARG D 2 251 ? 52.399 44.810 64.543 1.00 30.66 251 ARG D CA 1
ATOM 12290 C C . ARG D 2 251 ? 53.902 44.621 64.706 1.00 31.22 251 ARG D C 1
ATOM 12291 O O . ARG D 2 251 ? 54.600 44.301 63.744 1.00 30.99 251 ARG D O 1
ATOM 12299 N N . PRO D 2 252 ? 54.428 44.836 65.925 1.00 32.23 252 PRO D N 1
ATOM 12300 C CA . PRO D 2 252 ? 55.868 44.663 66.146 1.00 32.07 252 PRO D CA 1
ATOM 12301 C C . PRO D 2 252 ? 56.360 43.255 65.789 1.00 31.48 252 PRO D C 1
ATOM 12302 O O . PRO D 2 252 ? 57.522 43.072 65.414 1.00 31.45 252 PRO D O 1
ATOM 12306 N N . GLY D 2 253 ? 55.473 42.267 65.896 1.00 29.35 253 GLY D N 1
ATOM 12307 C CA . GLY D 2 253 ? 55.853 40.909 65.557 1.00 28.26 253 GLY D CA 1
ATOM 12308 C C . GLY D 2 253 ? 56.162 40.788 64.073 1.00 29.68 253 GLY D C 1
ATOM 12309 O O . GLY D 2 253 ? 57.012 39.994 63.663 1.00 28.89 253 GLY D O 1
ATOM 12310 N N . ASP D 2 254 ? 55.463 41.569 63.254 1.00 30.39 254 ASP D N 1
ATOM 12311 C CA . ASP D 2 254 ? 55.696 41.530 61.816 1.00 31.62 254 ASP D CA 1
ATOM 12312 C C . ASP D 2 254 ? 56.956 42.316 61.489 1.00 32.13 254 ASP D C 1
ATOM 12313 O O . ASP D 2 254 ? 57.462 42.253 60.365 1.00 31.04 254 ASP D O 1
ATOM 12318 N N . MET D 2 255 ? 57.453 43.063 62.476 1.00 30.79 255 MET D N 1
ATOM 12319 C CA . MET D 2 255 ? 58.664 43.855 62.294 1.00 29.91 255 MET D CA 1
ATOM 12320 C C . MET D 2 255 ? 59.872 43.010 62.648 1.00 28.51 255 MET D C 1
ATOM 12321 O O . MET D 2 255 ? 60.998 43.368 62.325 1.00 28.46 255 MET D O 1
ATOM 12326 N N . GLY D 2 256 ? 59.629 41.887 63.316 1.00 28.49 256 GLY D N 1
ATOM 12327 C CA . GLY D 2 256 ? 60.717 41.003 63.682 1.00 27.62 256 GLY D CA 1
ATOM 12328 C C . GLY D 2 256 ? 61.022 40.897 65.166 1.00 27.55 256 GLY D C 1
ATOM 12329 O O . GLY D 2 256 ? 61.880 40.104 65.558 1.00 27.22 256 GLY D O 1
ATOM 12330 N N . PHE D 2 257 ? 60.341 41.675 66.000 1.00 26.09 257 PHE D N 1
ATOM 12331 C CA . PHE D 2 257 ? 60.608 41.607 67.435 1.00 25.04 257 PHE D CA 1
ATOM 12332 C C . PHE D 2 257 ? 60.167 40.269 68.021 1.00 26.02 257 PHE D C 1
ATOM 12333 O O . PHE D 2 257 ? 59.092 39.759 67.705 1.00 23.41 257 PHE D O 1
ATOM 12341 N N . ASP D 2 258 ? 61.016 39.706 68.876 1.00 28.93 258 ASP D N 1
ATOM 12342 C CA . ASP D 2 258 ? 60.752 38.413 69.498 1.00 32.24 258 ASP D CA 1
ATOM 12343 C C . ASP D 2 258 ? 59.982 38.532 70.803 1.00 32.44 258 ASP D C 1
ATOM 12344 O O . ASP D 2 258 ? 59.277 37.603 71.207 1.00 33.50 258 ASP D O 1
ATOM 12349 N N . VAL D 2 259 ? 60.126 39.672 71.465 1.00 31.76 259 VAL D N 1
ATOM 12350 C CA . VAL D 2 259 ? 59.439 39.908 72.727 1.00 31.24 259 VAL D CA 1
ATOM 12351 C C . VAL D 2 259 ? 58.972 41.359 72.788 1.00 29.78 259 VAL D C 1
ATOM 12352 O O . VAL D 2 259 ? 59.683 42.278 72.372 1.00 28.10 259 VAL D O 1
ATOM 12356 N N . VAL D 2 260 ? 57.763 41.553 73.304 1.00 28.00 260 VAL D N 1
ATOM 12357 C CA . VAL D 2 260 ? 57.181 42.879 73.383 1.00 27.67 260 VAL D CA 1
ATOM 12358 C C . VAL D 2 260 ? 56.734 43.303 74.774 1.00 27.58 260 VAL D C 1
ATOM 12359 O O . VAL D 2 260 ? 55.930 42.631 75.415 1.00 26.92 260 VAL D O 1
ATOM 12363 N N . HIS D 2 261 ? 57.265 44.432 75.230 1.00 27.23 261 HIS D N 1
ATOM 12364 C CA . HIS D 2 261 ? 56.921 44.966 76.540 1.00 25.94 261 HIS D CA 1
ATOM 12365 C C . HIS D 2 261 ? 55.900 46.086 76.370 1.00 24.91 261 HIS D C 1
ATOM 12366 O O . HIS D 2 261 ? 56.211 47.118 75.786 1.00 24.77 261 HIS D O 1
ATOM 12373 N N . LEU D 2 262 ? 54.685 45.881 76.878 1.00 24.21 262 LEU D N 1
ATOM 12374 C CA . LEU D 2 262 ? 53.624 46.888 76.772 1.00 23.34 262 LEU D CA 1
ATOM 12375 C C . LEU D 2 262 ? 53.383 47.639 78.076 1.00 22.73 262 LEU D C 1
ATOM 12376 O O . LEU D 2 262 ? 53.740 47.164 79.151 1.00 19.50 262 LEU D O 1
ATOM 12381 N N . ASN D 2 263 ? 52.770 48.815 77.968 1.00 24.03 263 ASN D N 1
ATOM 12382 C CA . ASN D 2 263 ? 52.472 49.637 79.136 1.00 24.89 263 ASN D CA 1
ATOM 12383 C C . ASN D 2 263 ? 51.021 50.090 79.109 1.00 25.43 263 ASN D C 1
ATOM 12384 O O . ASN D 2 263 ? 50.669 51.077 78.455 1.00 25.27 263 ASN D O 1
ATOM 12389 N N . LEU D 2 264 ? 50.182 49.358 79.829 1.00 25.51 264 LEU D N 1
ATOM 12390 C CA . LEU D 2 264 ? 48.758 49.658 79.908 1.00 25.06 264 LEU D CA 1
ATOM 12391 C C . LEU D 2 264 ? 48.470 51.062 80.437 1.00 24.57 264 LEU D C 1
ATOM 12392 O O . LEU D 2 264 ? 47.448 51.663 80.098 1.00 22.08 264 LEU D O 1
ATOM 12397 N N . HIS D 2 265 ? 49.380 51.582 81.254 1.00 25.41 265 HIS D N 1
ATOM 12398 C CA . HIS D 2 265 ? 49.221 52.914 81.831 1.00 27.73 265 HIS D CA 1
ATOM 12399 C C . HIS D 2 265 ? 49.731 54.008 80.902 1.00 27.00 265 HIS D C 1
ATOM 12400 O O . HIS D 2 265 ? 49.790 55.177 81.279 1.00 27.46 265 HIS D O 1
ATOM 12407 N N . LYS D 2 266 ? 50.118 53.622 79.695 1.00 27.12 266 LYS D N 1
ATOM 12408 C CA . LYS D 2 266 ? 50.590 54.579 78.706 1.00 27.32 266 LYS D CA 1
ATOM 12409 C C . LYS D 2 266 ? 49.675 54.500 77.502 1.00 26.96 266 LYS D C 1
ATOM 12410 O O . LYS D 2 266 ? 48.910 55.419 77.223 1.00 28.78 266 LYS D O 1
ATOM 12416 N N . THR D 2 267 ? 49.740 53.374 76.809 1.00 25.21 267 THR D N 1
ATOM 12417 C CA . THR D 2 267 ? 48.950 53.166 75.610 1.00 23.75 267 THR D CA 1
ATOM 12418 C C . THR D 2 267 ? 47.462 52.858 75.806 1.00 23.56 267 THR D C 1
ATOM 12419 O O . THR D 2 267 ? 46.633 53.313 75.020 1.00 24.12 267 THR D O 1
ATOM 12423 N N . PHE D 2 268 ? 47.108 52.125 76.857 1.00 21.72 268 PHE D N 1
ATOM 12424 C CA . PHE D 2 268 ? 45.713 51.749 77.030 1.00 20.88 268 PHE D CA 1
ATOM 12425 C C . PHE D 2 268 ? 44.861 52.467 78.081 1.00 21.45 268 PHE D C 1
ATOM 12426 O O . PHE D 2 268 ? 43.945 51.887 78.663 1.00 20.57 268 PHE D O 1
ATOM 12434 N N . THR D 2 269 ? 45.174 53.741 78.293 1.00 21.39 269 THR D N 1
ATOM 12435 C CA . THR D 2 269 ? 44.450 54.630 79.199 1.00 22.92 269 THR D CA 1
ATOM 12436 C C . THR D 2 269 ? 44.465 54.414 80.707 1.00 22.53 269 THR D C 1
ATOM 12437 O O . THR D 2 269 ? 43.843 55.191 81.435 1.00 22.81 269 THR D O 1
ATOM 12441 N N . VAL D 2 270 ? 45.142 53.383 81.197 1.00 22.34 270 VAL D N 1
ATOM 12442 C CA . VAL D 2 270 ? 45.179 53.191 82.642 1.00 20.80 270 VAL D CA 1
ATOM 12443 C C . VAL D 2 270 ? 45.768 54.471 83.247 1.00 22.76 270 VAL D C 1
ATOM 12444 O O . VAL D 2 270 ? 46.820 54.956 82.811 1.00 21.59 270 VAL D O 1
ATOM 12448 N N . PRO D 2 271 ? 45.089 55.039 84.256 1.00 22.17 271 PRO D N 1
ATOM 12449 C CA . PRO D 2 271 ? 45.547 56.270 84.911 1.00 21.98 271 PRO D CA 1
ATOM 12450 C C . PRO D 2 271 ? 46.985 56.218 85.430 1.00 21.29 271 PRO D C 1
ATOM 12451 O O . PRO D 2 271 ? 47.436 55.192 85.938 1.00 19.59 271 PRO D O 1
ATOM 12455 N N . HIS D 2 272 ? 47.706 57.328 85.291 1.00 20.56 272 HIS D N 1
ATOM 12456 C CA . HIS D 2 272 ? 49.093 57.375 85.735 1.00 21.18 272 HIS D CA 1
ATOM 12457 C C . HIS D 2 272 ? 49.237 57.429 87.255 1.00 22.44 272 HIS D C 1
ATOM 12458 O O . HIS D 2 272 ? 50.291 57.105 87.785 1.00 23.40 272 HIS D O 1
ATOM 12465 N N . GLY D 2 273 ? 48.172 57.836 87.941 1.00 22.34 273 GLY D N 1
ATOM 12466 C CA . GLY D 2 273 ? 48.159 57.883 89.396 1.00 21.82 273 GLY D CA 1
ATOM 12467 C C . GLY D 2 273 ? 49.275 58.581 90.146 1.00 22.64 273 GLY D C 1
ATOM 12468 O O . GLY D 2 273 ? 49.467 58.331 91.336 1.00 22.35 273 GLY D O 1
ATOM 12469 N N . GLY D 2 274 ? 50.009 59.456 89.472 1.00 24.04 274 GLY D N 1
ATOM 12470 C CA . GLY D 2 274 ? 51.092 60.163 90.135 1.00 23.80 274 GLY D CA 1
ATOM 12471 C C . GLY D 2 274 ? 52.365 59.347 90.268 1.00 24.60 274 GLY D C 1
ATOM 12472 O O . GLY D 2 274 ? 53.233 59.675 91.071 1.00 25.56 274 GLY D O 1
ATOM 12473 N N . GLY D 2 275 ? 52.480 58.285 89.476 1.00 25.23 275 GLY D N 1
ATOM 12474 C CA . GLY D 2 275 ? 53.660 57.437 89.521 1.00 25.49 275 GLY D CA 1
ATOM 12475 C C . GLY D 2 275 ? 53.301 55.985 89.261 1.00 27.18 275 GLY D C 1
ATOM 12476 O O . GLY D 2 275 ? 53.987 55.279 88.520 1.00 27.87 275 GLY D O 1
ATOM 12477 N N . GLY D 2 276 ? 52.208 55.544 89.876 1.00 27.26 276 GLY D N 1
ATOM 12478 C CA . GLY D 2 276 ? 51.741 54.181 89.717 1.00 27.37 276 GLY D CA 1
ATOM 12479 C C . GLY D 2 276 ? 50.433 54.029 90.469 1.00 28.79 276 GLY D C 1
ATOM 12480 O O . GLY D 2 276 ? 49.901 55.024 90.981 1.00 28.31 276 GLY D O 1
ATOM 12481 N N . PRO D 2 277 ? 49.890 52.803 90.566 1.00 28.46 277 PRO D N 1
ATOM 12482 C CA . PRO D 2 277 ? 50.477 51.589 89.991 1.00 27.77 277 PRO D CA 1
ATOM 12483 C C . PRO D 2 277 ? 50.221 51.508 88.489 1.00 27.07 277 PRO D C 1
ATOM 12484 O O . PRO D 2 277 ? 49.638 52.419 87.902 1.00 28.00 277 PRO D O 1
ATOM 12488 N N . GLY D 2 278 ? 50.658 50.415 87.872 1.00 25.58 278 GLY D N 1
ATOM 12489 C CA . GLY D 2 278 ? 50.455 50.243 86.446 1.00 24.40 278 GLY D CA 1
ATOM 12490 C C . GLY D 2 278 ? 50.509 48.779 86.046 1.00 24.03 278 GLY D C 1
ATOM 12491 O O . GLY D 2 278 ? 50.302 47.904 86.880 1.00 25.79 278 GLY D O 1
ATOM 12492 N N . SER D 2 279 ? 50.775 48.513 84.771 1.00 22.48 279 SER D N 1
ATOM 12493 C CA . SER D 2 279 ? 50.867 47.147 84.273 1.00 24.07 279 SER D CA 1
ATOM 12494 C C . SER D 2 279 ? 51.741 47.086 83.024 1.00 23.81 279 SER D C 1
ATOM 12495 O O . SER D 2 279 ? 51.563 47.869 82.089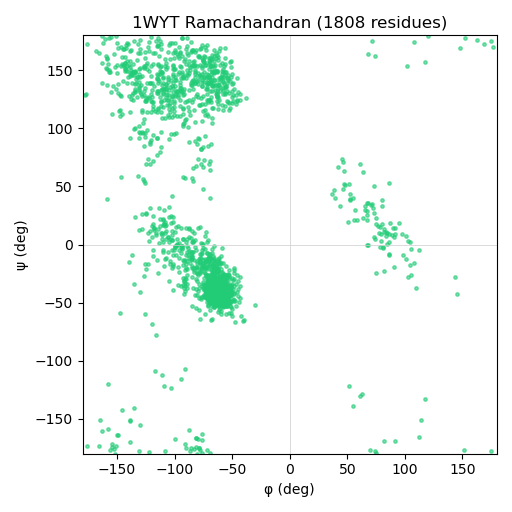 1.00 22.43 279 SER D O 1
ATOM 12498 N N . GLY D 2 280 ? 52.686 46.149 83.021 1.00 25.23 280 GLY D N 1
ATOM 12499 C CA . GLY D 2 280 ? 53.591 46.003 81.892 1.00 23.91 280 GLY D CA 1
ATOM 12500 C C . GLY D 2 280 ? 53.579 44.594 81.330 1.00 25.00 280 GLY D C 1
ATOM 12501 O O . GLY D 2 280 ? 54.562 43.865 81.467 1.00 23.57 280 GLY D O 1
ATOM 12502 N N . PRO D 2 281 ? 52.474 44.181 80.685 1.00 24.04 281 PRO D N 1
ATOM 12503 C CA . PRO D 2 281 ? 52.356 42.841 80.104 1.00 22.49 281 PRO D CA 1
ATOM 12504 C C . PRO D 2 281 ? 53.501 42.586 79.123 1.00 23.42 281 PRO D C 1
ATOM 12505 O O . PRO D 2 281 ? 53.997 43.516 78.474 1.00 21.55 281 PRO D O 1
ATOM 12509 N N . VAL D 2 282 ? 53.922 41.330 79.027 1.00 21.78 282 VAL D N 1
ATOM 12510 C CA . VAL D 2 282 ? 55.006 40.964 78.131 1.00 21.53 282 VAL D CA 1
ATOM 12511 C C . VAL D 2 282 ? 54.556 39.869 77.165 1.00 22.40 282 VAL D C 1
ATOM 12512 O O . VAL D 2 282 ? 54.249 38.745 77.574 1.00 19.82 282 VAL D O 1
ATOM 12516 N N . GLY D 2 283 ? 54.505 40.220 75.885 1.00 19.83 283 GLY D N 1
ATOM 12517 C CA . GLY D 2 283 ? 54.108 39.268 74.869 1.00 23.82 283 GLY D CA 1
ATOM 12518 C C . GLY D 2 283 ? 55.352 38.727 74.195 1.00 25.56 283 GLY D C 1
ATOM 12519 O O . GLY D 2 283 ? 56.308 39.468 73.953 1.00 23.61 283 GLY D O 1
ATOM 12520 N N . VAL D 2 284 ? 55.348 37.441 73.873 1.00 27.21 284 VAL D N 1
ATOM 12521 C CA . VAL D 2 284 ? 56.518 36.856 73.249 1.00 30.67 284 VAL D CA 1
ATOM 12522 C C . VAL D 2 284 ? 56.199 35.886 72.113 1.00 31.97 284 VAL D C 1
ATOM 12523 O O . VAL D 2 284 ? 55.091 35.355 72.032 1.00 33.67 2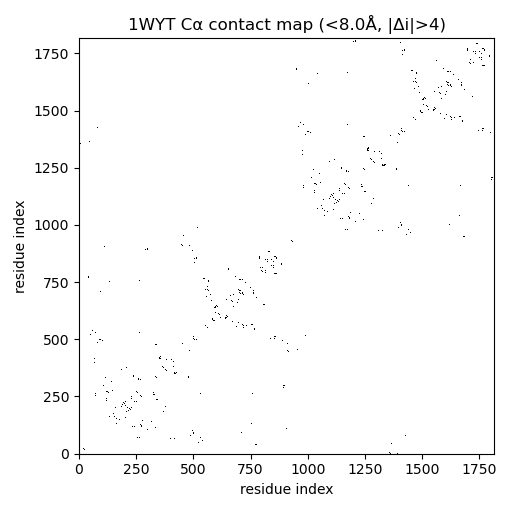84 VAL D O 1
ATOM 12527 N N . LYS D 2 285 ? 57.172 35.668 71.230 1.00 32.73 285 LYS D N 1
ATOM 12528 C CA . LYS D 2 285 ? 57.003 34.738 70.111 1.00 31.60 285 LYS D CA 1
ATOM 12529 C C . LYS D 2 285 ? 57.044 33.311 70.665 1.00 30.63 285 LYS D C 1
ATOM 12530 O O . LYS D 2 285 ? 57.534 33.081 71.769 1.00 30.30 285 LYS D O 1
ATOM 12536 N N . ALA D 2 286 ? 56.542 32.360 69.887 1.00 30.22 286 ALA D N 1
ATOM 12537 C CA . ALA D 2 286 ? 56.486 30.959 70.295 1.00 30.68 286 ALA D CA 1
ATOM 12538 C C . ALA D 2 286 ? 57.770 30.355 70.865 1.00 31.44 286 ALA D C 1
ATOM 12539 O O . ALA D 2 286 ? 57.725 29.622 71.858 1.00 30.76 286 ALA D O 1
ATOM 12541 N N . HIS D 2 287 ? 58.914 30.650 70.251 1.00 31.88 287 HIS D N 1
ATOM 12542 C CA . HIS D 2 287 ? 60.177 30.087 70.729 1.00 31.84 287 HIS D CA 1
ATOM 12543 C C . HIS D 2 287 ? 60.621 30.547 72.119 1.00 31.73 287 HIS D C 1
ATOM 12544 O O . HIS D 2 287 ? 61.493 29.928 72.728 1.00 32.02 287 HIS D O 1
ATOM 12551 N N . LEU D 2 288 ? 60.029 31.623 72.625 1.00 30.77 288 LEU D N 1
ATOM 12552 C CA . LEU D 2 288 ? 60.393 32.117 73.949 1.00 31.43 288 LEU D CA 1
ATOM 12553 C C . LEU D 2 288 ? 59.256 31.886 74.949 1.00 32.19 288 LEU D C 1
ATOM 12554 O O . LEU D 2 288 ? 59.420 32.105 76.149 1.00 31.62 288 LEU D O 1
ATOM 12559 N N . ALA D 2 289 ? 58.113 31.421 74.445 1.00 32.29 289 ALA D N 1
ATOM 12560 C CA . ALA D 2 289 ? 56.929 31.162 75.267 1.00 32.11 289 ALA D CA 1
ATOM 12561 C C . ALA D 2 289 ? 57.150 30.325 76.542 1.00 31.87 289 ALA D C 1
ATOM 12562 O O . ALA D 2 289 ? 56.673 30.684 77.619 1.00 29.82 289 ALA D O 1
ATOM 12564 N N . PRO D 2 290 ? 57.873 29.200 76.438 1.00 31.25 290 PRO D N 1
ATOM 12565 C CA . PRO D 2 290 ? 58.109 28.366 77.621 1.00 30.59 290 PRO D CA 1
ATOM 12566 C C . PRO D 2 290 ? 58.831 29.013 78.804 1.00 30.78 290 PRO D C 1
ATOM 12567 O O . PRO D 2 290 ? 58.795 28.483 79.912 1.00 31.15 290 PRO D O 1
ATOM 12571 N N . TYR D 2 291 ? 59.476 30.154 78.575 1.00 31.10 291 TYR D N 1
ATOM 12572 C CA . TYR D 2 291 ? 60.220 30.850 79.627 1.00 29.95 291 TYR D CA 1
ATOM 12573 C C . TYR D 2 291 ? 59.391 31.901 80.374 1.00 30.30 291 TYR D C 1
ATOM 12574 O O . TYR D 2 291 ? 59.790 32.382 81.438 1.00 30.70 291 TYR D O 1
ATOM 12583 N N . LEU D 2 292 ? 58.238 32.247 79.811 1.00 28.77 292 LEU D N 1
ATOM 12584 C CA . LEU D 2 292 ? 57.342 33.232 80.407 1.00 27.56 292 LEU D CA 1
ATOM 12585 C C . LEU D 2 292 ? 57.137 33.007 81.901 1.00 27.46 292 LEU D C 1
ATOM 12586 O O . LEU D 2 292 ? 57.080 31.867 82.370 1.00 28.25 292 LEU D O 1
ATOM 12591 N N . PRO D 2 293 ? 57.033 34.100 82.675 1.00 27.30 293 PRO D N 1
ATOM 12592 C CA . PRO D 2 293 ? 56.827 33.953 84.120 1.00 26.97 293 PRO D CA 1
ATOM 12593 C C . PRO D 2 293 ? 55.495 33.247 84.377 1.00 26.85 293 PRO D C 1
ATOM 12594 O O . PRO D 2 293 ? 54.613 33.232 83.520 1.00 28.04 293 PRO D O 1
ATOM 12598 N N . VAL D 2 294 ? 55.351 32.665 85.556 1.00 26.77 294 VAL D N 1
ATOM 12599 C CA . VAL D 2 294 ? 54.133 31.945 85.898 1.00 28.05 294 VAL D CA 1
ATOM 12600 C C . VAL D 2 294 ? 53.316 32.760 86.913 1.00 27.68 294 VAL D C 1
ATOM 12601 O O . VAL D 2 294 ? 53.884 33.528 87.694 1.00 26.48 294 VAL D O 1
ATOM 12605 N N . PRO D 2 295 ? 51.972 32.614 86.910 1.00 26.68 295 PRO D N 1
ATOM 12606 C CA . PRO D 2 295 ? 51.166 31.751 86.041 1.00 26.83 295 PRO D CA 1
ATOM 12607 C C . PRO D 2 295 ? 50.608 32.465 84.807 1.00 27.95 295 PRO D C 1
ATOM 12608 O O . PRO D 2 295 ? 50.608 33.697 84.729 1.00 27.04 295 PRO D O 1
ATOM 12612 N N . LEU D 2 296 ? 50.128 31.674 83.851 1.00 27.13 296 LEU D N 1
ATOM 12613 C CA . LEU D 2 296 ? 49.541 32.199 82.624 1.00 27.84 296 LEU D CA 1
ATOM 12614 C C . LEU D 2 296 ? 48.068 31.822 82.637 1.00 28.18 296 LEU D C 1
ATOM 12615 O O . LEU D 2 296 ? 47.692 30.844 83.277 1.00 30.49 296 LEU D O 1
ATOM 12620 N N . VAL D 2 297 ? 47.236 32.585 81.933 1.00 29.02 297 VAL D N 1
ATOM 12621 C CA . VAL D 2 297 ? 45.806 32.283 81.870 1.00 29.43 297 VAL D CA 1
ATOM 12622 C C . VAL D 2 297 ? 45.511 31.461 80.621 1.00 30.72 297 VAL D C 1
ATOM 12623 O O . VAL D 2 297 ? 45.828 31.873 79.510 1.00 29.99 297 VAL D O 1
ATOM 12627 N N . GLU D 2 298 ? 44.899 30.298 80.804 1.00 33.60 298 GLU D N 1
ATOM 12628 C CA . GLU D 2 298 ? 44.588 29.442 79.674 1.00 36.31 298 GLU D CA 1
ATOM 12629 C C . GLU D 2 298 ? 43.115 29.076 79.622 1.00 39.30 298 GLU D C 1
ATOM 12630 O O . GLU D 2 298 ? 42.400 29.164 80.621 1.00 39.17 298 GLU D O 1
ATOM 12636 N N . ARG D 2 299 ? 42.674 28.659 78.441 1.00 43.47 299 ARG D N 1
ATOM 12637 C CA . ARG D 2 299 ? 41.288 28.291 78.218 1.00 46.54 299 ARG D CA 1
ATOM 12638 C C . ARG D 2 299 ? 41.135 26.816 77.888 1.00 47.96 299 ARG D C 1
ATOM 12639 O O . ARG D 2 299 ? 41.595 26.353 76.846 1.00 48.75 299 ARG D O 1
ATOM 12647 N N . GLY D 2 300 ? 40.490 26.079 78.784 1.00 49.48 300 GLY D N 1
ATOM 12648 C CA . GLY D 2 300 ? 40.258 24.667 78.549 1.00 51.42 300 GLY D CA 1
ATOM 12649 C C . GLY D 2 300 ? 38.782 24.468 78.263 1.00 53.25 300 GLY D C 1
ATOM 12650 O O . GLY D 2 300 ? 38.024 25.438 78.212 1.00 52.63 300 GLY D O 1
ATOM 12651 N N . GLU D 2 301 ? 38.362 23.223 78.066 1.00 56.06 301 GLU D N 1
ATOM 12652 C CA . GLU D 2 301 ? 36.952 22.947 77.801 1.00 58.50 301 GLU D CA 1
ATOM 12653 C C . GLU D 2 301 ? 36.147 23.131 79.082 1.00 57.77 301 GLU D C 1
ATOM 12654 O O . GLU D 2 301 ? 34.955 23.439 79.043 1.00 58.55 301 GLU D O 1
ATOM 12660 N N . GLU D 2 302 ? 36.816 22.949 80.216 1.00 56.34 302 GLU D N 1
ATOM 12661 C CA . GLU D 2 302 ? 36.190 23.101 81.522 1.00 54.89 302 GLU D CA 1
ATOM 12662 C C . GLU D 2 302 ? 36.297 24.532 82.053 1.00 52.17 302 GLU D C 1
ATOM 12663 O O . GLU D 2 302 ? 36.078 24.777 83.235 1.00 52.39 302 GLU D O 1
ATOM 12669 N N . GLY D 2 303 ? 36.646 25.473 81.183 1.00 49.03 303 GLY D N 1
ATOM 12670 C CA . GLY D 2 303 ? 36.752 26.856 81.610 1.00 45.36 303 GLY D CA 1
ATOM 12671 C C . GLY D 2 303 ? 38.152 27.443 81.608 1.00 42.98 303 GLY D C 1
ATOM 12672 O O . GLY D 2 303 ? 39.083 26.889 81.020 1.00 43.11 303 GLY D O 1
ATOM 12673 N N . PHE D 2 304 ? 38.295 28.585 82.271 1.00 38.83 304 PHE D N 1
ATOM 12674 C CA . PHE D 2 304 ? 39.575 29.270 82.359 1.00 35.34 304 PHE D CA 1
ATOM 12675 C C . PHE D 2 304 ? 40.286 28.875 83.645 1.00 34.80 304 PHE D C 1
ATOM 12676 O O . PHE D 2 304 ? 39.652 28.748 84.694 1.00 34.83 304 PHE D O 1
ATOM 12684 N N . TYR D 2 305 ? 41.597 28.673 83.562 1.00 33.30 305 TYR D N 1
ATOM 12685 C CA . TYR D 2 305 ? 42.376 28.305 84.742 1.00 33.24 305 TYR D CA 1
ATOM 12686 C C . TYR D 2 305 ? 43.751 28.977 84.773 1.00 32.39 305 TYR D C 1
ATOM 12687 O O . TYR D 2 305 ? 44.275 29.404 83.740 1.00 28.25 305 TYR D O 1
ATOM 12696 N N . LEU D 2 306 ? 44.319 29.082 85.974 1.00 33.66 306 LEU D N 1
ATOM 12697 C CA . LEU D 2 306 ? 45.642 29.671 86.153 1.00 34.43 306 LEU D CA 1
ATOM 12698 C C . LEU D 2 306 ? 46.633 28.527 85.992 1.00 34.78 306 LEU D C 1
ATOM 12699 O O . LEU D 2 306 ? 46.618 27.571 86.766 1.00 35.00 306 LEU D O 1
ATOM 12704 N N . ASP D 2 307 ? 47.495 28.627 84.987 1.00 34.46 307 ASP D N 1
ATOM 12705 C CA . ASP D 2 307 ? 48.452 27.568 84.712 1.00 35.69 307 ASP D CA 1
ATOM 12706 C C . ASP D 2 307 ? 49.881 27.791 85.207 1.00 35.25 307 ASP D C 1
ATOM 12707 O O . ASP D 2 307 ? 50.565 28.725 84.784 1.00 33.80 307 ASP D O 1
ATOM 12712 N N . PHE D 2 308 ? 50.328 26.911 86.101 1.00 34.93 308 PHE D N 1
ATOM 12713 C CA . PHE D 2 308 ? 51.682 26.987 86.650 1.00 35.38 308 PHE D CA 1
ATOM 12714 C C . PHE D 2 308 ? 52.582 25.881 86.108 1.00 35.73 308 PHE D C 1
ATOM 12715 O O . PHE D 2 308 ? 53.796 25.917 86.286 1.00 36.62 308 PHE D O 1
ATOM 12723 N N . ASP D 2 309 ? 51.976 24.905 85.441 1.00 37.08 309 ASP D N 1
ATOM 12724 C CA . ASP D 2 309 ? 52.695 23.762 84.900 1.00 36.90 309 ASP D CA 1
ATOM 12725 C C . ASP D 2 309 ? 53.591 24.095 83.708 1.00 36.98 309 ASP D C 1
ATOM 12726 O O . ASP D 2 309 ? 53.324 23.690 82.576 1.00 36.89 309 ASP D O 1
ATOM 12731 N N . ARG D 2 310 ? 54.664 24.832 83.980 1.00 37.11 310 ARG D N 1
ATOM 12732 C CA . ARG D 2 310 ? 55.621 25.238 82.953 1.00 37.21 310 ARG D CA 1
ATOM 12733 C C . ARG D 2 310 ? 57.034 25.104 83.512 1.00 37.02 310 ARG D C 1
ATOM 12734 O O . ARG D 2 310 ? 57.572 26.036 84.108 1.00 35.46 310 ARG D O 1
ATOM 12742 N N . PRO D 2 311 ? 57.657 23.938 83.306 1.00 36.91 311 PRO D N 1
ATOM 12743 C CA . PRO D 2 311 ? 59.012 23.637 83.784 1.00 37.12 311 PRO D CA 1
ATOM 12744 C C . PRO D 2 311 ? 60.105 24.651 83.442 1.00 35.78 311 PRO D C 1
ATOM 12745 O O . PRO D 2 311 ? 61.003 24.893 84.250 1.00 36.03 311 PRO D O 1
ATOM 12749 N N . LYS D 2 312 ? 60.034 25.250 82.259 1.00 35.49 312 LYS D N 1
ATOM 12750 C CA . LYS D 2 312 ? 61.059 26.209 81.854 1.00 33.48 312 LYS D CA 1
ATOM 12751 C C . LYS D 2 312 ? 60.802 27.662 82.227 1.00 33.19 312 LYS D C 1
ATOM 12752 O O . LYS D 2 312 ? 61.604 28.534 81.889 1.00 32.99 312 LYS D O 1
ATOM 12758 N N . SER D 2 313 ? 59.699 27.932 82.923 1.00 30.70 313 SER D N 1
ATOM 12759 C CA . SER D 2 313 ? 59.382 29.300 83.323 1.00 28.92 313 SER D CA 1
ATOM 12760 C C . SER D 2 313 ? 60.463 29.921 84.199 1.00 28.22 313 SER D C 1
ATOM 12761 O O . SER D 2 313 ? 61.062 29.244 85.025 1.00 28.52 313 SER D O 1
ATOM 12764 N N . ILE D 2 314 ? 60.701 31.218 84.025 1.00 28.93 314 ILE D N 1
ATOM 12765 C CA . ILE D 2 314 ? 61.701 31.915 84.826 1.00 29.77 314 ILE D CA 1
ATOM 12766 C C . ILE D 2 314 ? 61.252 32.008 86.289 1.00 29.71 314 ILE D C 1
ATOM 12767 O O . ILE D 2 314 ? 62.035 32.363 87.169 1.00 29.11 314 ILE D O 1
ATOM 12772 N N . GLY D 2 315 ? 59.989 31.678 86.544 1.00 30.49 315 GLY D N 1
ATOM 12773 C CA . GLY D 2 315 ? 59.475 31.717 87.901 1.00 29.61 315 GLY D CA 1
ATOM 12774 C C . GLY D 2 315 ? 58.349 32.712 88.081 1.00 30.24 315 GLY D C 1
ATOM 12775 O O . GLY D 2 315 ? 57.416 32.755 87.284 1.00 30.34 315 GLY D O 1
ATOM 12776 N N . ARG D 2 316 ? 58.441 33.519 89.130 1.00 30.28 316 ARG D N 1
ATOM 12777 C CA . ARG D 2 316 ? 57.426 34.520 89.422 1.00 29.80 316 ARG D CA 1
ATOM 12778 C C . ARG D 2 316 ? 58.111 35.878 89.555 1.00 29.41 316 ARG D C 1
ATOM 12779 O O . ARG D 2 316 ? 59.150 35.984 90.204 1.00 30.52 316 ARG D O 1
ATOM 12787 N N . VAL D 2 317 ? 57.546 36.915 88.943 1.00 29.18 317 VAL D N 1
ATOM 12788 C CA . VAL D 2 317 ? 58.152 38.244 89.028 1.00 28.29 317 VAL D CA 1
ATOM 12789 C C . VAL D 2 317 ? 57.411 39.160 89.986 1.00 28.07 317 VAL D C 1
ATOM 12790 O O . VAL D 2 317 ? 57.939 40.190 90.398 1.00 27.88 317 VAL D O 1
ATOM 12794 N N . ARG D 2 318 ? 56.184 38.786 90.331 1.00 28.84 318 ARG D N 1
ATOM 12795 C CA . ARG D 2 318 ? 55.383 39.558 91.276 1.00 29.57 318 ARG D CA 1
ATOM 12796 C C . ARG D 2 318 ? 54.290 38.661 91.851 1.00 29.21 318 ARG D C 1
ATOM 12797 O O . ARG D 2 318 ? 53.991 37.602 91.297 1.00 30.86 318 ARG D O 1
ATOM 12805 N N . SER D 2 319 ? 53.702 39.076 92.967 1.00 29.21 319 SER D N 1
ATOM 12806 C CA . SER D 2 319 ? 52.668 38.282 93.621 1.00 29.34 319 SER D CA 1
ATOM 12807 C C . SER D 2 319 ? 51.352 38.172 92.852 1.00 28.22 319 SER D C 1
ATOM 12808 O O . SER D 2 319 ? 50.931 39.098 92.154 1.00 28.87 319 SER D O 1
ATOM 12811 N N . PHE D 2 320 ? 50.710 37.019 93.000 1.00 26.70 320 PHE D N 1
ATOM 12812 C CA . PHE D 2 320 ? 49.426 36.741 92.377 1.00 23.98 320 PHE D CA 1
ATOM 12813 C C . PHE D 2 320 ? 49.452 36.760 90.852 1.00 25.88 320 PHE D C 1
ATOM 12814 O O . PHE D 2 320 ? 50.306 36.114 90.250 1.00 24.74 320 PHE D O 1
ATOM 12822 N N . TYR D 2 321 ? 48.550 37.505 90.217 1.00 25.32 321 TYR D N 1
ATOM 12823 C CA . TYR D 2 321 ? 48.490 37.468 88.760 1.00 25.61 321 TYR D CA 1
ATOM 12824 C C . TYR D 2 321 ? 48.674 38.764 87.997 1.00 25.59 321 TYR D C 1
ATOM 12825 O O . TYR D 2 321 ? 48.432 38.801 86.794 1.00 26.79 321 TYR D O 1
ATOM 12834 N N . GLY D 2 322 ? 49.113 39.817 88.680 1.00 26.26 322 GLY D N 1
ATOM 12835 C CA . GLY D 2 322 ? 49.303 41.096 88.017 1.00 25.71 322 GLY D CA 1
ATOM 12836 C C . GLY D 2 322 ? 48.238 42.089 88.444 1.00 26.85 322 GLY D C 1
ATOM 12837 O O . GLY D 2 322 ? 47.314 41.722 89.173 1.00 26.41 322 GLY D O 1
ATOM 12838 N N . ASN D 2 323 ? 48.356 43.341 88.002 1.00 27.05 323 ASN D N 1
ATOM 12839 C CA . ASN D 2 323 ? 47.384 44.372 88.368 1.00 26.43 323 ASN D CA 1
ATOM 12840 C C . ASN D 2 323 ? 46.061 44.120 87.657 1.00 26.20 323 ASN D C 1
ATOM 12841 O O . ASN D 2 323 ? 45.785 44.699 86.600 1.00 25.43 323 ASN D O 1
ATOM 12846 N N . PHE D 2 324 ? 45.241 43.261 88.258 1.00 25.33 324 PHE D N 1
ATOM 12847 C CA . PHE D 2 324 ? 43.946 42.893 87.692 1.00 23.82 324 PHE D CA 1
ATOM 12848 C C . PHE D 2 324 ? 43.059 44.066 87.297 1.00 22.38 324 PHE D C 1
ATOM 12849 O O . PHE D 2 324 ? 42.513 44.086 86.198 1.00 22.36 324 PHE D O 1
ATOM 12857 N N . LEU D 2 325 ? 42.900 45.036 88.190 1.00 23.20 325 LEU D N 1
ATOM 12858 C CA . LEU D 2 325 ? 42.066 46.191 87.885 1.00 23.44 325 LEU D CA 1
ATOM 12859 C C . LEU D 2 325 ? 42.572 46.959 86.673 1.00 23.44 325 LEU D C 1
ATOM 12860 O O . LEU D 2 325 ? 41.775 47.470 85.882 1.00 24.30 325 LEU D O 1
ATOM 12865 N N . ALA D 2 326 ? 43.891 47.043 86.521 1.00 22.55 326 ALA D N 1
ATOM 12866 C CA . ALA D 2 326 ? 44.456 47.724 85.362 1.00 21.71 326 ALA D CA 1
ATOM 12867 C C . ALA D 2 326 ? 44.002 46.938 84.126 1.00 21.67 326 ALA D C 1
ATOM 12868 O O . ALA D 2 326 ? 43.546 47.509 83.140 1.00 21.99 326 ALA D O 1
ATOM 12870 N N . LEU D 2 327 ? 44.121 45.617 84.192 1.00 22.59 327 LEU D N 1
ATOM 12871 C CA . LEU D 2 327 ? 43.707 44.768 83.087 1.00 22.80 327 LEU D CA 1
ATOM 12872 C C . LEU D 2 327 ? 42.249 45.057 82.741 1.00 23.14 327 LEU D C 1
ATOM 12873 O O . LEU D 2 327 ? 41.869 45.144 81.569 1.00 24.47 327 LEU D O 1
ATOM 12878 N N . VAL D 2 328 ? 41.431 45.209 83.770 1.00 23.15 328 VAL D N 1
ATOM 12879 C CA . VAL D 2 328 ? 40.026 45.492 83.555 1.00 23.98 328 VAL D CA 1
ATOM 12880 C C . VAL D 2 328 ? 39.882 46.756 82.714 1.00 24.33 328 VAL D C 1
ATOM 12881 O O . VAL D 2 328 ? 39.183 46.754 81.697 1.00 24.48 328 VAL D O 1
ATOM 12885 N N . ARG D 2 329 ? 40.568 47.823 83.123 1.00 23.93 329 ARG D N 1
ATOM 12886 C CA . ARG D 2 329 ? 40.490 49.097 82.412 1.00 22.45 329 ARG D CA 1
ATOM 12887 C C . ARG D 2 329 ? 40.919 49.006 80.949 1.00 22.36 329 ARG D C 1
ATOM 12888 O O . ARG D 2 329 ? 40.230 49.519 80.071 1.00 22.04 329 ARG D O 1
ATOM 12896 N N . ALA D 2 330 ? 42.054 48.356 80.694 1.00 20.97 330 ALA D N 1
ATOM 12897 C CA . ALA D 2 330 ? 42.576 48.199 79.337 1.00 20.24 330 ALA D CA 1
ATOM 12898 C C . ALA D 2 330 ? 41.639 47.355 78.483 1.00 19.73 330 ALA D C 1
ATOM 12899 O O . ALA D 2 330 ? 41.538 47.558 77.276 1.00 18.51 330 ALA D O 1
ATOM 12901 N N . TRP D 2 331 ? 40.982 46.389 79.118 1.00 19.59 331 TRP D N 1
ATOM 12902 C CA . TRP D 2 331 ? 40.033 45.515 78.434 1.00 19.28 331 TRP D CA 1
ATOM 12903 C C . TRP D 2 331 ? 38.879 46.395 77.944 1.00 18.86 331 TRP D C 1
ATOM 12904 O O . TRP D 2 331 ? 38.496 46.364 76.775 1.00 16.22 331 TRP D O 1
ATOM 12915 N N . ALA D 2 332 ? 38.337 47.189 78.858 1.00 19.07 332 ALA D N 1
ATOM 12916 C CA . ALA D 2 332 ? 37.235 48.078 78.532 1.00 19.89 332 ALA D CA 1
ATOM 12917 C C . ALA D 2 332 ? 37.597 48.986 77.358 1.00 20.75 332 ALA D C 1
ATOM 12918 O O . ALA D 2 332 ? 36.820 49.139 76.415 1.00 23.83 332 ALA D O 1
ATOM 12920 N N . TYR D 2 333 ? 38.786 49.576 77.424 1.00 20.40 333 TYR D N 1
ATOM 12921 C CA . TYR D 2 333 ? 39.279 50.471 76.390 1.00 18.70 333 TYR D CA 1
ATOM 12922 C C . TYR D 2 333 ? 39.278 49.809 75.015 1.00 19.34 333 TYR D C 1
ATOM 12923 O O . TYR D 2 333 ? 38.781 50.369 74.040 1.00 20.30 333 TYR D O 1
ATOM 12932 N N . ILE D 2 334 ? 39.838 48.612 74.937 1.00 19.46 334 ILE D N 1
ATOM 12933 C CA . ILE D 2 334 ? 39.892 47.907 73.669 1.00 20.04 334 ILE D CA 1
ATOM 12934 C C . ILE D 2 334 ? 38.503 47.503 73.175 1.00 21.33 334 ILE D C 1
ATOM 12935 O O . ILE D 2 334 ? 38.198 47.657 71.987 1.00 19.48 334 ILE D O 1
ATOM 12940 N N . ARG D 2 335 ? 37.661 46.997 74.078 1.00 21.62 335 ARG D N 1
ATOM 12941 C CA . ARG D 2 335 ? 36.309 46.594 73.699 1.00 22.09 335 ARG D CA 1
ATOM 12942 C C . ARG D 2 335 ? 35.487 47.799 73.287 1.00 23.24 335 ARG D C 1
ATOM 12943 O O . ARG D 2 335 ? 34.458 47.661 72.624 1.00 24.47 335 ARG D O 1
ATOM 12951 N N . THR D 2 336 ? 35.940 48.987 73.677 1.00 22.73 336 THR D N 1
ATOM 12952 C CA . THR D 2 336 ? 35.230 50.206 73.314 1.00 19.79 336 THR D CA 1
ATOM 12953 C C . THR D 2 336 ? 35.648 50.692 71.925 1.00 21.99 336 THR D C 1
ATOM 12954 O O . THR D 2 336 ? 34.807 50.920 71.054 1.00 22.78 336 THR D O 1
ATOM 12958 N N . LEU D 2 337 ? 36.955 50.840 71.722 1.00 21.44 337 LEU D N 1
ATOM 12959 C CA . LEU D 2 337 ? 37.469 51.332 70.451 1.00 20.16 337 LEU D CA 1
ATOM 12960 C C . LEU D 2 337 ? 37.486 50.329 69.321 1.00 20.95 337 LEU D C 1
ATOM 12961 O O . LEU D 2 337 ? 37.086 50.645 68.204 1.00 20.87 337 LEU D O 1
ATOM 12966 N N . GLY D 2 338 ? 37.946 49.119 69.607 1.00 22.84 338 GLY D N 1
ATOM 12967 C CA . GLY D 2 338 ? 38.030 48.119 68.564 1.00 24.22 338 GLY D CA 1
ATOM 12968 C C . GLY D 2 338 ? 39.215 48.477 67.690 1.00 25.05 338 GLY D C 1
ATOM 12969 O O . GLY D 2 338 ? 39.906 49.469 67.950 1.00 24.77 338 GLY D O 1
ATOM 12970 N N . LEU D 2 339 ? 39.461 47.686 66.652 1.00 25.83 339 LEU D N 1
ATOM 12971 C CA . LEU D 2 339 ? 40.584 47.958 65.770 1.00 25.83 339 LEU D CA 1
ATOM 12972 C C . LEU D 2 339 ? 40.547 49.374 65.203 1.00 26.99 339 LEU D C 1
ATOM 12973 O O . LEU D 2 339 ? 41.513 50.127 65.313 1.00 25.08 339 LEU D O 1
ATOM 12978 N N . GLU D 2 340 ? 39.420 49.741 64.608 1.00 28.31 340 GLU D N 1
ATOM 12979 C CA . GLU D 2 340 ? 39.303 51.050 64.001 1.00 30.97 340 GLU D CA 1
ATOM 12980 C C . GLU D 2 340 ? 39.461 52.213 64.963 1.00 28.69 340 GLU D C 1
ATOM 12981 O O . GLU D 2 340 ? 39.929 53.284 64.574 1.00 27.26 340 GLU D O 1
ATOM 12987 N N . GLY D 2 341 ? 39.076 52.005 66.216 1.00 27.82 341 GLY D N 1
ATOM 12988 C CA . GLY D 2 341 ? 39.199 53.064 67.202 1.00 24.14 341 GLY D CA 1
ATOM 12989 C C . GLY D 2 341 ? 40.652 53.262 67.572 1.00 23.34 341 GLY D C 1
ATOM 12990 O O . GLY D 2 341 ? 41.132 54.394 67.725 1.00 21.44 341 GLY D O 1
ATOM 12991 N N . LEU D 2 342 ? 41.362 52.149 67.719 1.00 21.84 342 LEU D N 1
ATOM 12992 C CA . LEU D 2 342 ? 42.769 52.209 68.065 1.00 22.23 342 LEU D CA 1
ATOM 12993 C C . LEU D 2 342 ? 43.577 52.786 66.901 1.00 22.20 342 LEU D C 1
ATOM 12994 O O . LEU D 2 342 ? 44.466 53.612 67.113 1.00 21.86 342 LEU D O 1
ATOM 12999 N N . LYS D 2 343 ? 43.257 52.370 65.676 1.00 21.36 343 LYS D N 1
ATOM 13000 C CA . LYS D 2 343 ? 43.961 52.880 64.506 1.00 22.27 343 LYS D CA 1
ATOM 13001 C C . LYS D 2 343 ? 43.813 54.383 64.434 1.00 23.22 343 LYS D C 1
ATOM 13002 O O . LYS D 2 343 ? 44.801 55.111 64.296 1.00 22.11 343 LYS D O 1
ATOM 13008 N N . LYS D 2 344 ? 42.566 54.843 64.518 1.00 23.11 344 LYS D N 1
ATOM 13009 C CA . LYS D 2 344 ? 42.275 56.266 64.472 1.00 21.70 344 LYS D CA 1
ATOM 13010 C C . LYS D 2 344 ? 43.083 56.969 65.552 1.00 21.38 344 LYS D C 1
ATOM 13011 O O . LYS D 2 344 ? 43.661 58.031 65.325 1.00 23.32 344 LYS D O 1
ATOM 13017 N N . ALA D 2 345 ? 43.115 56.368 66.735 1.00 21.28 345 ALA D N 1
ATOM 13018 C CA . ALA D 2 345 ? 43.853 56.928 67.852 1.00 21.12 345 ALA D CA 1
ATOM 13019 C C . ALA D 2 345 ? 45.330 57.122 67.458 1.00 22.26 345 ALA D C 1
ATOM 13020 O O . ALA D 2 345 ? 45.889 58.213 67.612 1.00 21.04 345 ALA D O 1
ATOM 13022 N N . ALA D 2 346 ? 45.953 56.067 66.943 1.00 21.17 346 ALA D N 1
ATOM 13023 C CA . ALA D 2 346 ? 47.347 56.153 66.526 1.00 22.24 346 ALA D CA 1
ATOM 13024 C C . ALA D 2 346 ? 47.534 57.298 65.533 1.00 22.17 346 ALA D C 1
ATOM 13025 O O . ALA D 2 346 ? 48.442 58.114 65.675 1.00 24.58 346 ALA D O 1
ATOM 13027 N N . ALA D 2 347 ? 46.653 57.359 64.542 1.00 21.05 347 ALA D N 1
ATOM 13028 C CA . ALA D 2 347 ? 46.719 58.375 63.507 1.00 20.91 347 ALA D CA 1
ATOM 13029 C C . ALA D 2 347 ? 46.650 59.811 64.014 1.00 21.52 347 ALA D C 1
ATOM 13030 O O . ALA D 2 347 ? 47.452 60.651 63.609 1.00 23.15 347 ALA D O 1
ATOM 13032 N N . LEU D 2 348 ? 45.694 60.098 64.891 1.00 22.21 348 LEU D N 1
ATOM 13033 C CA . LEU D 2 348 ? 45.541 61.452 65.414 1.00 21.77 348 LEU D CA 1
ATOM 13034 C C . LEU D 2 348 ? 46.586 61.789 66.465 1.00 21.98 348 LEU D C 1
ATOM 13035 O O . LEU D 2 348 ? 46.818 62.960 66.764 1.00 20.89 348 LEU D O 1
ATOM 13040 N N . ALA D 2 349 ? 47.217 60.764 67.027 1.00 21.85 349 ALA D N 1
ATOM 13041 C CA . ALA D 2 349 ? 48.265 60.997 68.013 1.00 22.45 349 ALA D CA 1
ATOM 13042 C C . ALA D 2 349 ? 49.472 61.467 67.202 1.00 22.71 349 ALA D C 1
ATOM 13043 O O . ALA D 2 349 ? 50.231 62.350 67.619 1.00 22.49 349 ALA D O 1
ATOM 13045 N N . VAL D 2 350 ? 49.626 60.869 66.026 1.00 22.18 350 VAL D N 1
ATOM 13046 C CA . VAL D 2 350 ? 50.710 61.212 65.126 1.00 21.89 350 VAL D CA 1
ATOM 13047 C C . VAL D 2 350 ? 50.448 62.585 64.517 1.00 22.91 350 VAL D C 1
ATOM 13048 O O . VAL D 2 350 ? 51.325 63.457 64.520 1.00 20.89 350 VAL D O 1
ATOM 13052 N N . LEU D 2 351 ? 49.237 62.778 64.003 1.00 22.78 351 LEU D N 1
ATOM 13053 C CA . LEU D 2 351 ? 48.874 64.057 63.405 1.00 23.59 351 LEU D CA 1
ATOM 13054 C C . LEU D 2 351 ? 49.133 65.197 64.395 1.00 24.82 351 LEU D C 1
ATOM 13055 O O . LEU D 2 351 ? 49.738 66.217 64.041 1.00 24.60 351 LEU D O 1
ATOM 13060 N N . ASN D 2 352 ? 48.685 65.017 65.639 1.00 24.63 352 ASN D N 1
ATOM 13061 C CA . ASN D 2 352 ? 48.873 66.031 66.672 1.00 23.05 352 ASN D CA 1
ATOM 13062 C C . ASN D 2 352 ? 50.337 66.393 66.897 1.00 22.15 352 ASN D C 1
ATOM 13063 O O . ASN D 2 352 ? 50.686 67.571 66.952 1.00 22.36 352 ASN D O 1
ATOM 13068 N N . ALA D 2 353 ? 51.193 65.388 67.034 1.00 19.68 353 ALA D N 1
ATOM 13069 C CA . ALA D 2 353 ? 52.612 65.650 67.246 1.00 19.96 353 ALA D CA 1
ATOM 13070 C C . ALA D 2 353 ? 53.181 66.478 66.087 1.00 20.32 353 ALA D C 1
ATOM 13071 O O . ALA D 2 353 ? 53.767 67.538 66.308 1.00 20.39 353 ALA D O 1
ATOM 13073 N N . ARG D 2 354 ? 53.000 66.001 64.854 1.00 20.39 354 ARG D N 1
ATOM 13074 C CA . ARG D 2 354 ? 53.513 66.722 63.696 1.00 20.87 354 ARG D CA 1
ATOM 13075 C C . ARG D 2 354 ? 52.982 68.131 63.624 1.00 21.64 354 ARG D C 1
ATOM 13076 O O . ARG D 2 354 ? 53.735 69.062 63.359 1.00 23.79 354 ARG D O 1
ATOM 13084 N N . TYR D 2 355 ? 51.687 68.294 63.859 1.00 21.34 355 TYR D N 1
ATOM 13085 C CA . TYR D 2 355 ? 51.086 69.615 63.810 1.00 22.12 355 TYR D CA 1
ATOM 13086 C C . TYR D 2 355 ? 51.697 70.537 64.855 1.00 22.94 355 TYR D C 1
ATOM 13087 O O . TYR D 2 355 ? 51.956 71.711 64.583 1.00 22.40 355 TYR D O 1
ATOM 13096 N N . LEU D 2 356 ? 51.909 70.006 66.056 1.00 23.25 356 LEU D N 1
ATOM 13097 C CA . LEU D 2 356 ? 52.481 70.801 67.132 1.00 24.21 356 LEU D CA 1
ATOM 13098 C C . LEU D 2 356 ? 53.961 71.078 66.849 1.00 23.69 356 LEU D C 1
ATOM 13099 O O . LEU D 2 356 ? 54.493 72.105 67.265 1.00 22.93 356 LEU D O 1
ATOM 13104 N N . LYS D 2 357 ? 54.627 70.172 66.141 1.00 23.25 357 LYS D N 1
ATOM 13105 C CA . LYS D 2 357 ? 56.031 70.399 65.819 1.00 26.10 357 LYS D CA 1
ATOM 13106 C C . LYS D 2 357 ? 56.141 71.617 64.891 1.00 26.18 357 LYS D C 1
ATOM 13107 O O . LYS D 2 357 ? 57.004 72.472 65.070 1.00 28.18 357 LYS D O 1
ATOM 13113 N N . GLU D 2 358 ? 55.260 71.692 63.902 1.00 25.03 358 GLU D N 1
ATOM 13114 C CA . GLU D 2 358 ? 55.274 72.806 62.966 1.00 26.21 358 GLU D CA 1
ATOM 13115 C C . GLU D 2 358 ? 55.102 74.143 63.688 1.00 26.11 358 GLU D C 1
ATOM 13116 O O . GLU D 2 358 ? 55.849 75.088 63.435 1.00 24.32 358 GLU D O 1
ATOM 13122 N N . LEU D 2 359 ? 54.122 74.220 64.585 1.00 25.31 359 LEU D N 1
ATOM 13123 C CA . LEU D 2 359 ? 53.870 75.444 65.342 1.00 26.49 359 LEU D CA 1
ATOM 13124 C C . LEU D 2 359 ? 55.087 75.886 66.167 1.00 26.51 359 LEU D C 1
ATOM 13125 O O . LEU D 2 359 ? 55.410 77.071 66.226 1.00 28.04 359 LEU D O 1
ATOM 13130 N N . LEU D 2 360 ? 55.761 74.937 66.806 1.00 26.04 360 LEU D N 1
ATOM 13131 C CA . LEU D 2 360 ? 56.925 75.274 67.615 1.00 26.95 360 LEU D CA 1
ATOM 13132 C C . LEU D 2 360 ? 58.095 75.750 66.762 1.00 27.90 360 LEU D C 1
ATOM 13133 O O . LEU D 2 360 ? 58.802 76.686 67.141 1.00 27.33 360 LEU D O 1
ATOM 13138 N N . LYS D 2 361 ? 58.294 75.120 65.606 1.00 28.40 361 LYS D N 1
ATOM 13139 C CA . LYS D 2 361 ? 59.380 75.519 64.718 1.00 31.05 361 LYS D CA 1
ATOM 13140 C C . LYS D 2 361 ? 59.197 76.967 64.265 1.00 32.52 361 LYS D C 1
ATOM 13141 O O . LYS D 2 361 ? 60.141 77.612 63.820 1.00 34.01 361 LYS D O 1
ATOM 13147 N N . GLU D 2 362 ? 57.976 77.475 64.394 1.00 34.02 362 GLU D N 1
ATOM 13148 C CA . GLU D 2 362 ? 57.664 78.851 64.024 1.00 35.79 362 GLU D CA 1
ATOM 13149 C C . GLU D 2 362 ? 58.420 79.858 64.890 1.00 35.55 362 GLU D C 1
ATOM 13150 O O . GLU D 2 362 ? 58.958 80.848 64.394 1.00 35.00 362 GLU D O 1
ATOM 13156 N N . LYS D 2 363 ? 58.429 79.610 66.194 1.00 35.92 363 LYS D N 1
ATOM 13157 C CA . LYS D 2 363 ? 59.078 80.510 67.137 1.00 35.72 363 LYS D CA 1
ATOM 13158 C C . LYS D 2 363 ? 60.574 80.280 67.330 1.00 34.25 363 LYS D C 1
ATOM 13159 O O . LYS D 2 363 ? 61.181 80.841 68.241 1.00 34.64 363 LYS D O 1
ATOM 13165 N N . GLY D 2 364 ? 61.175 79.466 66.472 1.00 31.94 364 GLY D N 1
ATOM 13166 C CA . GLY D 2 364 ? 62.598 79.230 66.601 1.00 30.81 364 GLY D CA 1
ATOM 13167 C C . GLY D 2 364 ? 62.982 77.929 67.272 1.00 30.23 364 GLY D C 1
ATOM 13168 O O . GLY D 2 364 ? 64.152 77.558 67.247 1.00 32.45 364 GLY D O 1
ATOM 13169 N N . TYR D 2 365 ? 62.031 77.241 67.896 1.00 28.76 365 TYR D N 1
ATOM 13170 C CA . TYR D 2 365 ? 62.357 75.967 68.520 1.00 26.77 365 TYR D CA 1
ATOM 13171 C C . TYR D 2 365 ? 62.961 75.132 67.403 1.00 26.74 365 TYR D C 1
ATOM 13172 O O . TYR D 2 365 ? 62.462 75.125 66.279 1.00 27.33 365 TYR D O 1
ATOM 13181 N N . ARG D 2 366 ? 64.058 74.455 67.710 1.00 26.59 366 ARG D N 1
ATOM 13182 C CA . ARG D 2 366 ? 64.757 73.662 66.713 1.00 26.91 366 ARG D CA 1
ATOM 13183 C C . ARG D 2 366 ? 64.548 72.165 66.875 1.00 25.76 366 ARG D C 1
ATOM 13184 O O . ARG D 2 366 ? 64.444 71.659 67.991 1.00 24.51 366 ARG D O 1
ATOM 13192 N N . VAL D 2 367 ? 64.483 71.467 65.747 1.00 25.82 367 VAL D N 1
ATOM 13193 C CA . VAL D 2 367 ? 64.307 70.021 65.744 1.00 28.47 367 VAL D CA 1
ATOM 13194 C C . VAL D 2 367 ? 65.523 69.390 65.074 1.00 29.34 367 VAL D C 1
ATOM 13195 O O . VAL D 2 367 ? 65.574 69.265 63.851 1.00 29.80 367 VAL D O 1
ATOM 13199 N N . PRO D 2 368 ? 66.527 68.989 65.870 1.00 31.37 368 PRO D N 1
ATOM 13200 C CA . PRO D 2 368 ? 67.751 68.373 65.342 1.00 32.99 368 PRO D CA 1
ATOM 13201 C C . PRO D 2 368 ? 67.551 67.243 64.337 1.00 33.96 368 PRO D C 1
ATOM 13202 O O . PRO D 2 368 ? 68.197 67.230 63.291 1.00 34.59 368 PRO D O 1
ATOM 13206 N N . TYR D 2 369 ? 66.673 66.291 64.642 1.00 35.01 369 TYR D N 1
ATOM 13207 C CA . TYR D 2 369 ? 66.416 65.203 63.703 1.00 36.36 369 TYR D CA 1
ATOM 13208 C C . TYR D 2 369 ? 64.940 65.206 63.363 1.00 37.47 369 TYR D C 1
ATOM 13209 O O . TYR D 2 369 ? 64.174 64.494 64.003 1.00 39.17 369 TYR D O 1
ATOM 13218 N N . ASP D 2 370 ? 64.516 65.981 62.370 1.00 38.57 370 ASP D N 1
ATOM 13219 C CA . ASP D 2 370 ? 63.092 65.970 62.071 1.00 40.64 370 ASP D CA 1
ATOM 13220 C C . ASP D 2 370 ? 62.614 65.390 60.745 1.00 38.73 370 ASP D C 1
ATOM 13221 O O . ASP D 2 370 ? 62.321 66.110 59.793 1.00 37.70 370 ASP D O 1
ATOM 13226 N N . GLY D 2 371 ? 62.538 64.066 60.706 1.00 37.07 371 GLY D N 1
ATOM 13227 C CA . GLY D 2 371 ? 62.017 63.390 59.540 1.00 37.44 371 GLY D CA 1
ATOM 13228 C C . GLY D 2 371 ? 60.522 63.343 59.821 1.00 37.39 371 GLY D C 1
ATOM 13229 O O . GLY D 2 371 ? 60.037 64.134 60.631 1.00 36.47 371 GLY D O 1
ATOM 13230 N N . PRO D 2 372 ? 59.756 62.451 59.182 1.00 37.15 372 PRO D N 1
ATOM 13231 C CA . PRO D 2 372 ? 58.322 62.431 59.484 1.00 36.07 372 PRO D CA 1
ATOM 13232 C C . PRO D 2 372 ? 58.079 61.950 60.917 1.00 35.04 372 PRO D C 1
ATOM 13233 O O . PRO D 2 372 ? 58.273 60.777 61.231 1.00 34.59 372 PRO D O 1
ATOM 13237 N N . SER D 2 373 ? 57.666 62.871 61.784 1.00 33.99 373 SER D N 1
ATOM 13238 C CA . SER D 2 373 ? 57.412 62.551 63.184 1.00 32.63 373 SER D CA 1
ATOM 13239 C C . SER D 2 373 ? 56.238 61.612 63.383 1.00 32.38 373 SER D C 1
ATOM 13240 O O . SER D 2 373 ? 55.327 61.555 62.560 1.00 32.22 373 SER D O 1
ATOM 13243 N N . MET D 2 374 ? 56.267 60.876 64.490 1.00 30.07 374 MET D N 1
ATOM 13244 C CA . MET D 2 374 ? 55.189 59.963 64.819 1.00 28.39 374 MET D CA 1
ATOM 13245 C C . MET D 2 374 ? 54.404 60.514 66.024 1.00 27.91 374 MET D C 1
ATOM 13246 O O . MET D 2 374 ? 53.895 61.634 65.962 1.00 28.20 374 MET D O 1
ATOM 13251 N N . HIS D 2 375 ? 54.322 59.755 67.113 1.00 26.43 375 HIS D N 1
ATOM 13252 C CA . HIS D 2 375 ? 53.570 60.185 68.291 1.00 25.81 375 HIS D CA 1
ATOM 13253 C C . HIS D 2 375 ? 54.231 61.303 69.104 1.00 26.79 375 HIS D C 1
ATOM 13254 O O . HIS D 2 375 ? 53.589 61.928 69.959 1.00 25.69 375 HIS D O 1
ATOM 13261 N N . GLU D 2 376 ? 55.507 61.562 68.848 1.00 25.59 376 GLU D N 1
ATOM 13262 C CA . GLU D 2 376 ? 56.202 62.608 69.588 1.00 25.09 376 GLU D CA 1
ATOM 13263 C C . GLU D 2 376 ? 57.376 63.151 68.779 1.00 24.67 376 GLU D C 1
ATOM 13264 O O . GLU D 2 376 ? 57.626 62.702 67.662 1.00 23.72 376 GLU D O 1
ATOM 13270 N N . PHE D 2 377 ? 58.078 64.130 69.339 1.00 22.48 377 PHE D N 1
ATOM 13271 C CA . PHE D 2 377 ? 59.234 64.706 68.671 1.00 23.06 377 PHE D CA 1
ATOM 13272 C C . PHE D 2 377 ? 60.116 65.382 69.699 1.00 23.42 377 PHE D C 1
ATOM 13273 O O . PHE D 2 377 ? 59.670 65.666 70.809 1.00 22.85 377 PHE D O 1
ATOM 13281 N N . VAL D 2 378 ? 61.377 65.605 69.337 1.00 24.75 378 VAL D N 1
ATOM 13282 C CA . VAL D 2 378 ? 62.334 66.247 70.232 1.00 25.45 378 VAL D CA 1
ATOM 13283 C C . VAL D 2 378 ? 62.840 67.573 69.688 1.00 26.09 378 VAL D C 1
ATOM 13284 O O . VAL D 2 378 ? 63.520 67.628 68.661 1.00 27.89 378 VAL D O 1
ATOM 13288 N N . ALA D 2 379 ? 62.508 68.644 70.392 1.00 27.11 379 ALA D N 1
ATOM 13289 C CA . ALA D 2 379 ? 62.925 69.976 69.994 1.00 26.08 379 ALA D CA 1
ATOM 13290 C C . ALA D 2 379 ? 63.872 70.541 71.040 1.00 25.11 379 ALA D C 1
ATOM 13291 O O . ALA D 2 379 ? 64.060 69.957 72.107 1.00 25.46 379 ALA D O 1
ATOM 13293 N N . GLN D 2 380 ? 64.470 71.678 70.712 1.00 24.98 380 GLN D N 1
ATOM 13294 C CA . GLN D 2 380 ? 65.392 72.368 71.599 1.00 24.66 380 GLN D CA 1
ATOM 13295 C C . GLN D 2 380 ? 64.963 73.812 71.543 1.00 25.09 380 GLN D C 1
ATOM 13296 O O . GLN D 2 380 ? 64.453 74.271 70.522 1.00 22.42 380 GLN D O 1
ATOM 13302 N N . PRO D 2 381 ? 65.144 74.551 72.640 1.00 26.80 381 PRO D N 1
ATOM 13303 C CA . PRO D 2 381 ? 64.733 75.952 72.543 1.00 28.73 381 PRO D CA 1
ATOM 13304 C C . PRO D 2 381 ? 65.756 76.662 71.658 1.00 30.13 381 PRO D C 1
ATOM 13305 O O . PRO D 2 381 ? 66.801 76.093 71.327 1.00 28.56 381 PRO D O 1
ATOM 13309 N N . PRO D 2 382 ? 65.455 77.891 71.216 1.00 31.12 382 PRO D N 1
ATOM 13310 C CA . PRO D 2 382 ? 66.490 78.510 70.387 1.00 32.48 382 PRO D CA 1
ATOM 13311 C C . PRO D 2 382 ? 67.729 78.749 71.256 1.00 32.88 382 PRO D C 1
ATOM 13312 O O . PRO D 2 382 ? 67.636 78.783 72.486 1.00 32.44 382 PRO D O 1
ATOM 13316 N N . GLU D 2 383 ? 68.887 78.873 70.617 1.00 34.31 383 GLU D N 1
ATOM 13317 C CA . GLU D 2 383 ? 70.143 79.101 71.324 1.00 35.29 383 GLU D CA 1
ATOM 13318 C C . GLU D 2 383 ? 70.015 80.259 72.313 1.00 33.47 383 GLU D C 1
ATOM 13319 O O . GLU D 2 383 ? 69.492 81.319 71.974 1.00 32.88 383 GLU D O 1
ATOM 13325 N N . GLY D 2 384 ? 70.480 80.046 73.539 1.00 31.72 384 GLY D N 1
ATOM 13326 C CA . GLY D 2 384 ? 70.405 81.091 74.541 1.00 32.18 384 GLY D CA 1
ATOM 13327 C C . GLY D 2 384 ? 69.371 80.828 75.621 1.00 32.97 384 GLY D C 1
ATOM 13328 O O . GLY D 2 384 ? 69.393 81.470 76.673 1.00 34.19 384 GLY D O 1
ATOM 13329 N N . PHE D 2 385 ? 68.455 79.897 75.367 1.00 31.45 385 PHE D N 1
ATOM 13330 C CA . PHE D 2 385 ? 67.428 79.562 76.348 1.00 28.47 385 PHE D CA 1
ATOM 13331 C C . PHE D 2 385 ? 67.641 78.154 76.899 1.00 27.85 385 PHE D C 1
ATOM 13332 O O . PHE D 2 385 ? 68.138 77.272 76.198 1.00 26.58 385 PHE D O 1
ATOM 13340 N N . ARG D 2 386 ? 67.268 77.953 78.158 1.00 27.58 386 ARG D N 1
ATOM 13341 C CA . ARG D 2 386 ? 67.391 76.647 78.796 1.00 29.32 386 ARG D CA 1
ATOM 13342 C C . ARG D 2 386 ? 66.007 76.012 78.961 1.00 28.02 386 ARG D C 1
ATOM 13343 O O . ARG D 2 386 ? 65.037 76.686 79.328 1.00 26.01 386 ARG D O 1
ATOM 13351 N N . ALA D 2 387 ? 65.926 74.716 78.674 1.00 26.35 387 ALA D N 1
ATOM 13352 C CA . ALA D 2 387 ? 64.677 73.972 78.776 1.00 25.38 387 ALA D CA 1
ATOM 13353 C C . ALA D 2 387 ? 64.071 74.155 80.161 1.00 25.09 387 ALA D C 1
ATOM 13354 O O . ALA D 2 387 ? 62.856 74.270 80.305 1.00 24.26 387 ALA D O 1
ATOM 13356 N N . LEU D 2 388 ? 64.932 74.196 81.171 1.00 24.82 388 LEU D N 1
ATOM 13357 C CA . LEU D 2 388 ? 64.501 74.362 82.552 1.00 25.29 388 LEU D CA 1
ATOM 13358 C C . LEU D 2 388 ? 63.651 75.605 82.763 1.00 24.79 388 LEU D C 1
ATOM 13359 O O . LEU D 2 388 ? 62.564 75.527 83.331 1.00 26.74 388 LEU D O 1
ATOM 13364 N N . ASP D 2 389 ? 64.152 76.753 82.315 1.00 25.36 389 ASP D N 1
ATOM 13365 C CA . ASP D 2 389 ? 63.436 78.014 82.488 1.00 25.67 389 ASP D CA 1
ATOM 13366 C C . ASP D 2 389 ? 62.130 78.089 81.704 1.00 24.94 389 ASP D C 1
ATOM 13367 O O . ASP D 2 389 ? 61.142 78.641 82.183 1.00 24.27 389 ASP D O 1
ATOM 13372 N N . LEU D 2 390 ? 62.126 77.550 80.493 1.00 23.27 390 LEU D N 1
ATOM 13373 C CA . LEU D 2 390 ? 60.912 77.553 79.701 1.00 24.46 390 LEU D CA 1
ATOM 13374 C C . LEU D 2 390 ? 59.884 76.660 80.409 1.00 24.89 390 LEU D C 1
ATOM 13375 O O . LEU D 2 390 ? 58.697 76.986 80.478 1.00 25.16 390 LEU D O 1
ATOM 13380 N N . ALA D 2 391 ? 60.358 75.546 80.960 1.00 24.50 391 ALA D N 1
ATOM 13381 C CA . ALA D 2 391 ? 59.488 74.615 81.667 1.00 25.32 391 ALA D CA 1
ATOM 13382 C C . ALA D 2 391 ? 58.827 75.314 82.852 1.00 25.36 391 ALA D C 1
ATOM 13383 O O . ALA D 2 391 ? 57.627 75.158 83.081 1.00 26.88 391 ALA D O 1
ATOM 13385 N N . LYS D 2 392 ? 59.613 76.084 83.601 1.00 24.95 392 LYS D N 1
ATOM 13386 C CA . LYS D 2 392 ? 59.086 76.803 84.755 1.00 24.70 392 LYS D CA 1
ATOM 13387 C C . LYS D 2 392 ? 58.160 77.918 84.299 1.00 25.06 392 LYS D C 1
ATOM 13388 O O . LYS D 2 392 ? 57.256 78.321 85.031 1.00 25.59 392 LYS D O 1
ATOM 13394 N N . GLY D 2 393 ? 58.396 78.420 83.088 1.00 25.92 393 GLY D N 1
ATOM 13395 C CA . GLY D 2 393 ? 57.561 79.478 82.550 1.00 21.99 393 GLY D CA 1
ATOM 13396 C C . GLY D 2 393 ? 56.191 78.914 82.225 1.00 23.62 393 GLY D C 1
ATOM 13397 O O . GLY D 2 393 ? 55.170 79.553 82.491 1.00 22.94 393 GLY D O 1
ATOM 13398 N N . LEU D 2 394 ? 56.172 77.713 81.651 1.00 22.44 394 LEU D N 1
ATOM 13399 C CA . LEU D 2 394 ? 54.925 77.040 81.292 1.00 23.70 394 LEU D CA 1
ATOM 13400 C C . LEU D 2 394 ? 54.034 76.886 82.522 1.00 25.34 394 LEU D C 1
ATOM 13401 O O . LEU D 2 394 ? 52.816 77.118 82.464 1.00 25.86 394 LEU D O 1
ATOM 13406 N N . LEU D 2 395 ? 54.649 76.494 83.632 1.00 25.39 395 LEU D N 1
ATOM 13407 C CA . LEU D 2 395 ? 53.938 76.331 84.891 1.00 25.61 395 LEU D CA 1
ATOM 13408 C C . LEU D 2 395 ? 53.138 77.583 85.231 1.00 26.63 395 LEU D C 1
ATOM 13409 O O . LEU D 2 395 ? 51.957 77.513 85.561 1.00 27.54 395 LEU D O 1
ATOM 13414 N N . GLU D 2 396 ? 53.799 78.730 85.151 1.00 27.14 396 GLU D N 1
ATOM 13415 C CA . GLU D 2 396 ? 53.177 80.011 85.453 1.00 28.42 396 GLU D CA 1
ATOM 13416 C C . GLU D 2 396 ? 52.015 80.300 84.504 1.00 29.70 396 GLU D C 1
ATOM 13417 O O . GLU D 2 396 ? 51.002 80.878 84.908 1.00 31.04 396 GLU D O 1
ATOM 13423 N N . LEU D 2 397 ? 52.166 79.882 83.249 1.00 29.29 397 LEU D N 1
ATOM 13424 C CA . LEU D 2 397 ? 51.154 80.095 82.221 1.00 28.09 397 LEU D CA 1
ATOM 13425 C C . LEU D 2 397 ? 50.006 79.081 82.204 1.00 29.77 397 LEU D C 1
ATOM 13426 O O . LEU D 2 397 ? 49.140 79.125 81.321 1.00 30.18 397 LEU D O 1
ATOM 13431 N N . GLY D 2 398 ? 50.001 78.165 83.169 1.00 28.54 398 GLY D N 1
ATOM 13432 C CA . GLY D 2 398 ? 48.929 77.189 83.250 1.00 26.85 398 GLY D CA 1
ATOM 13433 C C . GLY D 2 398 ? 49.104 75.894 82.484 1.00 27.49 398 GLY D C 1
ATOM 13434 O O . GLY D 2 398 ? 48.169 75.097 82.397 1.00 27.95 398 GLY D O 1
ATOM 13435 N N . PHE D 2 399 ? 50.291 75.675 81.928 1.00 26.86 399 PHE D N 1
ATOM 13436 C CA . PHE D 2 399 ? 50.568 74.454 81.180 1.00 25.55 399 PHE D CA 1
ATOM 13437 C C . PHE D 2 399 ? 51.572 73.595 81.920 1.00 26.67 399 PHE D C 1
ATOM 13438 O O . PHE D 2 399 ? 52.125 74.003 82.938 1.00 27.61 399 PHE D O 1
ATOM 13446 N N . HIS D 2 400 ? 51.786 72.388 81.423 1.00 26.71 400 HIS D N 1
ATOM 13447 C CA . HIS D 2 400 ? 52.773 71.508 82.021 1.00 25.86 400 HIS D CA 1
ATOM 13448 C C . HIS D 2 400 ? 53.758 71.222 80.900 1.00 25.36 400 HIS D C 1
ATOM 13449 O O . HIS D 2 400 ? 53.364 70.862 79.794 1.00 25.43 400 HIS D O 1
ATOM 13456 N N . PRO D 2 401 ? 55.054 71.398 81.166 1.00 23.65 401 PRO D N 1
ATOM 13457 C CA . PRO D 2 401 ? 56.088 71.159 80.161 1.00 21.17 401 PRO D CA 1
ATOM 13458 C C . PRO D 2 401 ? 56.134 69.723 79.657 1.00 20.58 401 PRO D C 1
ATOM 13459 O O . PRO D 2 401 ? 55.519 68.830 80.235 1.00 19.85 401 PRO D O 1
ATOM 13463 N N . PRO D 2 402 ? 56.854 69.490 78.550 1.00 19.25 402 PRO D N 1
ATOM 13464 C CA . PRO D 2 402 ? 56.973 68.146 77.990 1.00 20.02 402 PRO D CA 1
ATOM 13465 C C . PRO D 2 402 ? 58.056 67.452 78.798 1.00 19.80 402 PRO D C 1
ATOM 13466 O O . PRO D 2 402 ? 58.433 67.945 79.856 1.00 18.45 402 PRO D O 1
ATOM 13470 N N . THR D 2 403 ? 58.544 66.313 78.318 1.00 18.59 403 THR D N 1
ATOM 13471 C CA . THR D 2 403 ? 59.628 65.637 79.019 1.00 20.38 403 THR D CA 1
ATOM 13472 C C . THR D 2 403 ? 60.861 66.479 78.690 1.00 21.64 403 THR D C 1
ATOM 13473 O O . THR D 2 403 ? 61.131 66.761 77.517 1.00 21.87 403 THR D O 1
ATOM 13477 N N . VAL D 2 404 ? 61.602 66.892 79.710 1.00 21.82 404 VAL D N 1
ATOM 13478 C CA . VAL D 2 404 ? 62.774 67.718 79.472 1.00 24.84 404 VAL D CA 1
ATOM 13479 C C . VAL D 2 404 ? 64.087 67.000 79.755 1.00 27.25 404 VAL D C 1
ATOM 13480 O O . VAL D 2 404 ? 64.154 66.117 80.614 1.00 26.92 404 VAL D O 1
ATOM 13484 N N . TYR D 2 405 ? 65.117 67.382 79.001 1.00 28.77 405 TYR D N 1
ATOM 13485 C CA . TYR D 2 405 ? 66.468 66.841 79.138 1.00 31.41 405 TYR D CA 1
ATOM 13486 C C . TYR D 2 405 ? 66.662 65.376 78.757 1.00 31.85 405 TYR D C 1
ATOM 13487 O O . TYR D 2 405 ? 67.586 64.714 79.230 1.00 32.67 405 TYR D O 1
ATOM 13496 N N . PHE D 2 406 ? 65.789 64.883 77.887 1.00 33.30 406 PHE D N 1
ATOM 13497 C CA . PHE D 2 406 ? 65.869 63.515 77.396 1.00 33.77 406 PHE D CA 1
ATOM 13498 C C . PHE D 2 406 ? 65.321 63.485 75.971 1.00 33.57 406 PHE D C 1
ATOM 13499 O O . PHE D 2 406 ? 64.317 64.127 75.679 1.00 33.21 406 PHE D O 1
ATOM 13507 N N . PRO D 2 407 ? 65.982 62.752 75.060 1.00 34.15 407 PRO D N 1
ATOM 13508 C CA . PRO D 2 407 ? 67.196 61.960 75.277 1.00 34.76 407 PRO D CA 1
ATOM 13509 C C . PRO D 2 407 ? 68.399 62.854 75.564 1.00 36.63 407 PRO D C 1
ATOM 13510 O O . PRO D 2 407 ? 68.392 64.043 75.242 1.00 36.67 407 PRO D O 1
ATOM 13514 N N . LEU D 2 408 ? 69.433 62.288 76.171 1.00 39.20 408 LEU D N 1
ATOM 13515 C CA . LEU D 2 408 ? 70.605 63.077 76.502 1.00 41.12 408 LEU D CA 1
ATOM 13516 C C . LEU D 2 408 ? 71.471 63.455 75.309 1.00 42.32 408 LEU D C 1
ATOM 13517 O O . LEU D 2 408 ? 72.337 64.324 75.433 1.00 44.54 408 LEU D O 1
ATOM 13522 N N . ILE D 2 409 ? 71.245 62.821 74.159 1.00 41.15 409 ILE D N 1
ATOM 13523 C CA . ILE D 2 409 ? 72.038 63.133 72.970 1.00 41.32 409 ILE D CA 1
ATOM 13524 C C . ILE D 2 409 ? 71.602 64.448 72.333 1.00 40.49 409 ILE D C 1
ATOM 13525 O O . ILE D 2 409 ? 72.143 64.866 71.304 1.00 42.18 409 ILE D O 1
ATOM 13530 N N . VAL D 2 410 ? 70.615 65.090 72.945 1.00 38.39 410 VAL D N 1
ATOM 13531 C CA . VAL D 2 410 ? 70.114 66.373 72.469 1.00 35.47 410 VAL D CA 1
ATOM 13532 C C . VAL D 2 410 ? 70.126 67.317 73.664 1.00 33.98 410 VAL D C 1
ATOM 13533 O O . VAL D 2 410 ? 69.396 67.102 74.629 1.00 32.78 410 VAL D O 1
ATOM 13537 N N . LYS D 2 411 ? 70.967 68.348 73.610 1.00 31.52 411 LYS D N 1
ATOM 13538 C CA . LYS D 2 411 ? 71.058 69.304 74.710 1.00 31.19 411 LYS D CA 1
ATOM 13539 C C . LYS D 2 411 ? 69.758 70.092 74.860 1.00 28.22 411 LYS D C 1
ATOM 13540 O O . LYS D 2 411 ? 69.119 70.447 73.865 1.00 26.10 411 LYS D O 1
ATOM 13546 N N . GLU D 2 412 ? 69.368 70.347 76.107 1.00 25.62 412 GLU D N 1
ATOM 13547 C CA . GLU D 2 412 ? 68.137 71.078 76.398 1.00 26.10 412 GLU D CA 1
ATOM 13548 C C . GLU D 2 412 ? 66.936 70.407 75.708 1.00 24.51 412 GLU D C 1
ATOM 13549 O O . GLU D 2 412 ? 66.044 71.082 75.189 1.00 25.09 412 GLU D O 1
ATOM 13555 N N . ALA D 2 413 ? 66.911 69.082 75.709 1.00 22.09 413 ALA D N 1
ATOM 13556 C CA . ALA D 2 413 ? 65.839 68.351 75.051 1.00 20.97 413 ALA D CA 1
ATOM 13557 C C . ALA D 2 413 ? 64.432 68.662 75.536 1.00 21.28 413 ALA D C 1
ATOM 13558 O O . ALA D 2 413 ? 64.185 68.827 76.729 1.00 21.50 413 ALA D O 1
ATOM 13560 N N . LEU D 2 414 ? 63.516 68.744 74.580 1.00 20.68 414 LEU D N 1
ATOM 13561 C CA . LEU D 2 414 ? 62.103 68.964 74.853 1.00 21.62 414 LEU D CA 1
ATOM 13562 C C . LEU D 2 414 ? 61.417 67.846 74.070 1.00 22.07 414 LEU D C 1
ATOM 13563 O O . LEU D 2 414 ? 61.237 67.950 72.852 1.00 21.05 414 LEU D O 1
ATOM 13568 N N . MET D 2 415 ? 61.100 66.754 74.766 1.00 22.54 415 MET D N 1
ATOM 13569 C CA . MET D 2 415 ? 60.436 65.592 74.169 1.00 23.64 415 MET D CA 1
ATOM 13570 C C . MET D 2 415 ? 58.929 65.817 74.343 1.00 24.29 415 MET D C 1
ATOM 13571 O O . MET D 2 415 ? 58.389 65.705 75.448 1.00 26.16 415 MET D O 1
ATOM 13576 N N . VAL D 2 416 ? 58.263 66.134 73.239 1.00 23.68 416 VAL D N 1
ATOM 13577 C CA . VAL D 2 416 ? 56.839 66.446 73.238 1.00 23.97 416 VAL D CA 1
ATOM 13578 C C . VAL D 2 416 ? 55.930 65.368 72.650 1.00 24.21 416 VAL D C 1
ATOM 13579 O O . VAL D 2 416 ? 56.067 65.007 71.479 1.00 27.00 416 VAL D O 1
ATOM 13583 N N . GLU D 2 417 ? 55.001 64.869 73.465 1.00 22.79 417 GLU D N 1
ATOM 13584 C CA . GLU D 2 417 ? 54.026 63.860 73.039 1.00 22.20 417 GLU D CA 1
ATOM 13585 C C . GLU D 2 417 ? 52.638 64.335 73.481 1.00 22.26 417 GLU D C 1
ATOM 13586 O O . GLU D 2 417 ? 52.270 64.219 74.647 1.00 22.64 417 GLU D O 1
ATOM 13592 N N . PRO D 2 418 ? 51.852 64.884 72.551 1.00 23.38 418 PRO D N 1
ATOM 13593 C CA . PRO D 2 418 ? 50.514 65.366 72.916 1.00 23.25 418 PRO D CA 1
ATOM 13594 C C . PRO D 2 418 ? 49.390 64.332 73.063 1.00 23.34 418 PRO D C 1
ATOM 13595 O O . PRO D 2 418 ? 48.431 64.574 73.788 1.00 24.74 418 PRO D O 1
ATOM 13599 N N . THR D 2 419 ? 49.522 63.186 72.398 1.00 22.73 419 THR D N 1
ATOM 13600 C CA . THR D 2 419 ? 48.511 62.115 72.409 1.00 21.42 419 THR D CA 1
ATOM 13601 C C . THR D 2 419 ? 47.310 62.520 71.549 1.00 22.14 419 THR D C 1
ATOM 13602 O O . THR D 2 419 ? 47.118 63.696 71.239 1.00 22.34 419 THR D O 1
ATOM 13606 N N . GLU D 2 420 ? 46.503 61.534 71.173 1.00 22.84 420 GLU D N 1
ATOM 13607 C CA . GLU D 2 420 ? 45.339 61.738 70.317 1.00 22.44 420 GLU D CA 1
ATOM 13608 C C . GLU D 2 420 ? 44.132 62.405 70.957 1.00 24.38 420 GLU D C 1
ATOM 13609 O O . GLU D 2 420 ? 43.230 62.857 70.251 1.00 26.36 420 GLU D O 1
ATOM 13615 N N . THR D 2 421 ? 44.101 62.470 72.281 1.00 23.87 421 THR D N 1
ATOM 13616 C CA . THR D 2 421 ? 42.951 63.046 72.958 1.00 23.41 421 THR D CA 1
ATOM 13617 C C . THR D 2 421 ? 42.961 64.557 73.146 1.00 22.84 421 THR D C 1
ATOM 13618 O O . THR D 2 421 ? 41.968 65.127 73.597 1.00 22.69 421 THR D O 1
ATOM 13622 N N . GLU D 2 422 ? 44.060 65.215 72.797 1.00 21.44 422 GLU D N 1
ATOM 13623 C CA . GLU D 2 422 ? 44.121 66.668 72.951 1.00 21.68 422 GLU D CA 1
ATOM 13624 C C . GLU D 2 422 ? 43.630 67.334 71.668 1.00 21.18 422 GLU D C 1
ATOM 13625 O O . GLU D 2 422 ? 43.886 66.850 70.571 1.00 21.25 422 GLU D O 1
ATOM 13631 N N . ALA D 2 423 ? 42.922 68.448 71.817 1.00 22.98 423 ALA D N 1
ATOM 13632 C CA . ALA D 2 423 ? 42.355 69.173 70.682 1.00 22.29 423 ALA D CA 1
ATOM 13633 C C . ALA D 2 423 ? 43.286 70.162 70.004 1.00 22.10 423 ALA D C 1
ATOM 13634 O O . ALA D 2 423 ? 44.203 70.709 70.618 1.00 20.55 423 ALA D O 1
ATOM 13636 N N . LYS D 2 424 ? 43.007 70.397 68.727 1.00 22.85 424 LYS D N 1
ATOM 13637 C CA . LYS D 2 424 ? 43.762 71.326 67.904 1.00 24.02 424 LYS D CA 1
ATOM 13638 C C . LYS D 2 424 ? 43.997 72.659 68.619 1.00 23.81 424 LYS D C 1
ATOM 13639 O O . LYS D 2 424 ? 45.135 73.111 68.722 1.00 24.90 424 LYS D O 1
ATOM 13645 N N . GLU D 2 425 ? 42.927 73.274 69.115 1.00 23.66 425 GLU D N 1
ATOM 13646 C CA . GLU D 2 425 ? 43.026 74.560 69.809 1.00 24.39 425 GLU D CA 1
ATOM 13647 C C . GLU D 2 425 ? 43.875 74.476 71.072 1.00 24.20 425 GLU D C 1
ATOM 13648 O O . GLU D 2 425 ? 44.370 75.491 71.562 1.00 25.02 425 GLU D O 1
ATOM 13654 N N . THR D 2 426 ? 44.032 73.274 71.610 1.00 23.52 426 THR D N 1
ATOM 13655 C CA . THR D 2 426 ? 44.849 73.101 72.803 1.00 23.25 426 THR D CA 1
ATOM 13656 C C . THR D 2 426 ? 46.317 73.092 72.386 1.00 24.06 426 THR D C 1
ATOM 13657 O O . THR D 2 426 ? 47.174 73.669 73.059 1.00 23.43 426 THR D O 1
ATOM 13661 N N . LEU D 2 427 ? 46.599 72.441 71.263 1.00 23.48 427 LEU D N 1
ATOM 13662 C CA . LEU D 2 427 ? 47.960 72.386 70.752 1.00 23.75 427 LEU D CA 1
ATOM 13663 C C . LEU D 2 427 ? 48.415 73.810 70.459 1.00 23.87 427 LEU D C 1
ATOM 13664 O O . LEU D 2 427 ? 49.548 74.192 70.763 1.00 25.44 427 LEU D O 1
ATOM 13669 N N . GLU D 2 428 ? 47.517 74.593 69.874 1.00 21.69 428 GLU D N 1
ATOM 13670 C CA . GLU D 2 428 ? 47.825 75.969 69.523 1.00 21.85 428 GLU D CA 1
ATOM 13671 C C . GLU D 2 428 ? 48.057 76.834 70.757 1.00 21.40 428 GLU D C 1
ATOM 13672 O O . GLU D 2 428 ? 48.974 77.655 70.776 1.00 22.25 428 GLU D O 1
ATOM 13678 N N . ALA D 2 429 ? 47.242 76.640 71.789 1.00 20.79 429 ALA D N 1
ATOM 13679 C CA . ALA D 2 429 ? 47.388 77.403 73.028 1.00 20.81 429 ALA D CA 1
ATOM 13680 C C . ALA D 2 429 ? 48.751 77.121 73.651 1.00 21.62 429 ALA D C 1
ATOM 13681 O O . ALA D 2 429 ? 49.364 77.997 74.276 1.00 19.62 429 ALA D O 1
ATOM 13683 N N . PHE D 2 430 ? 49.217 75.889 73.477 1.00 22.88 430 PHE D N 1
ATOM 13684 C CA . PHE D 2 430 ? 50.500 75.476 74.022 1.00 22.66 430 PHE D CA 1
ATOM 13685 C C . PHE D 2 430 ? 51.629 76.148 73.254 1.00 23.42 430 PHE D C 1
ATOM 13686 O O . PHE D 2 430 ? 52.519 76.763 73.850 1.00 23.17 430 PHE D O 1
ATOM 13694 N N . ALA D 2 431 ? 51.584 76.026 71.931 1.00 22.93 431 ALA D N 1
ATOM 13695 C CA . ALA D 2 431 ? 52.599 76.622 71.074 1.00 23.12 431 ALA D CA 1
ATOM 13696 C C . ALA D 2 431 ? 52.666 78.116 71.360 1.00 24.03 431 ALA D C 1
ATOM 13697 O O . ALA D 2 431 ? 53.747 78.698 71.437 1.00 23.28 431 ALA D O 1
ATOM 13699 N N . GLU D 2 432 ? 51.496 78.724 71.531 1.00 23.92 432 GLU D N 1
ATOM 13700 C CA . GLU D 2 432 ? 51.398 80.148 71.805 1.00 26.15 432 GLU D CA 1
ATOM 13701 C C . GLU D 2 432 ? 52.121 80.543 73.092 1.00 26.15 432 GLU D C 1
ATOM 13702 O O . GLU D 2 432 ? 52.811 81.562 73.128 1.00 26.43 432 GLU D O 1
ATOM 13708 N N . ALA D 2 433 ? 51.965 79.746 74.146 1.00 23.47 433 ALA D N 1
ATOM 13709 C CA . ALA D 2 433 ? 52.626 80.039 75.411 1.00 22.84 433 ALA D CA 1
ATOM 13710 C C . ALA D 2 433 ? 54.125 79.830 75.236 1.00 24.05 433 ALA D C 1
ATOM 13711 O O . ALA D 2 433 ? 54.937 80.594 75.765 1.00 23.71 433 ALA D O 1
ATOM 13713 N N . MET D 2 434 ? 54.485 78.791 74.490 1.00 24.07 434 MET D N 1
ATOM 13714 C CA . MET D 2 434 ? 55.890 78.492 74.221 1.00 25.16 434 MET D CA 1
ATOM 13715 C C . MET D 2 434 ? 56.575 79.652 73.521 1.00 23.57 434 MET D C 1
ATOM 13716 O O . MET D 2 434 ? 57.729 79.963 73.801 1.00 22.89 434 MET D O 1
ATOM 13721 N N . GLY D 2 435 ? 55.851 80.283 72.605 1.00 22.74 435 GLY D N 1
ATOM 13722 C CA . GLY D 2 435 ? 56.411 81.394 71.869 1.00 23.72 435 GLY D CA 1
ATOM 13723 C C . GLY D 2 435 ? 56.484 82.666 72.683 1.00 24.13 435 GLY D C 1
ATOM 13724 O O . GLY D 2 435 ? 57.412 83.455 72.512 1.00 25.22 435 GLY D O 1
ATOM 13725 N N . ALA D 2 436 ? 55.513 82.860 73.570 1.00 22.54 436 ALA D N 1
ATOM 13726 C CA . ALA D 2 436 ? 55.460 84.055 74.403 1.00 23.47 436 ALA D CA 1
ATOM 13727 C C . ALA D 2 436 ? 56.586 84.101 75.426 1.00 24.82 436 ALA D C 1
ATOM 13728 O O . ALA D 2 436 ? 57.085 85.179 75.765 1.00 24.84 436 ALA D O 1
ATOM 13730 N N . LEU D 2 437 ? 56.977 82.930 75.920 1.00 25.42 437 LEU D N 1
ATOM 13731 C CA . LEU D 2 437 ? 58.043 82.832 76.912 1.00 25.11 437 LEU D CA 1
ATOM 13732 C C . LEU D 2 437 ? 59.384 83.282 76.342 1.00 25.53 437 LEU D C 1
ATOM 13733 O O . LEU D 2 437 ? 60.229 83.802 77.068 1.00 27.48 437 LEU D O 1
ATOM 13738 N N . LEU D 2 438 ? 59.577 83.081 75.044 1.00 25.14 438 LEU D N 1
ATOM 13739 C CA . LEU D 2 438 ? 60.816 83.487 74.399 1.00 27.83 438 LEU D CA 1
ATOM 13740 C C . LEU D 2 438 ? 60.921 85.014 74.315 1.00 29.18 438 LEU D C 1
ATOM 13741 O O . LEU D 2 438 ? 61.985 85.555 74.029 1.00 30.08 438 LEU D O 1
ATOM 13746 N N . LYS D 2 439 ? 59.814 85.706 74.570 1.00 30.85 439 LYS D N 1
ATOM 13747 C CA . LYS D 2 439 ? 59.800 87.164 74.514 1.00 33.72 439 LYS D CA 1
ATOM 13748 C C . LYS D 2 439 ? 59.908 87.757 75.910 1.00 34.51 439 LYS D C 1
ATOM 13749 O O . LYS D 2 439 ? 59.962 88.973 76.078 1.00 34.19 439 LYS D O 1
ATOM 13755 N N . LYS D 2 440 ? 59.941 86.881 76.909 1.00 35.89 440 LYS D N 1
ATOM 13756 C CA . LYS D 2 440 ? 60.062 87.293 78.303 1.00 37.00 440 LYS D CA 1
ATOM 13757 C C . LYS D 2 440 ? 61.524 87.528 78.665 1.00 37.43 440 LYS D C 1
ATOM 13758 O O . LYS D 2 440 ? 62.412 86.793 78.223 1.00 35.52 440 LYS D O 1
ATOM 13764 N N . PRO D 2 441 ? 61.793 88.567 79.472 1.00 39.07 441 PRO D N 1
ATOM 13765 C CA . PRO D 2 441 ? 63.168 88.863 79.881 1.00 39.99 441 PRO D CA 1
ATOM 13766 C C . PRO D 2 441 ? 63.797 87.678 80.615 1.00 41.75 441 PRO D C 1
ATOM 13767 O O . PRO D 2 441 ? 63.099 86.899 81.266 1.00 42.24 441 PRO D O 1
ATOM 13771 N N . LYS D 2 442 ? 65.112 87.534 80.492 1.00 42.42 442 LYS D N 1
ATOM 13772 C CA . LYS D 2 442 ? 65.809 86.433 81.140 1.00 44.35 442 LYS D CA 1
ATOM 13773 C C . LYS D 2 442 ? 65.489 86.347 82.625 1.00 44.35 442 LYS D C 1
ATOM 13774 O O . LYS D 2 442 ? 65.277 85.257 83.154 1.00 43.90 442 LYS D O 1
ATOM 13780 N N . GLU D 2 443 ? 65.450 87.501 83.286 1.00 44.19 443 GLU D N 1
ATOM 13781 C CA . GLU D 2 443 ? 65.181 87.559 84.720 1.00 45.49 443 GLU D CA 1
ATOM 13782 C C . GLU D 2 443 ? 63.798 87.020 85.084 1.00 43.08 443 GLU D C 1
ATOM 13783 O O . GLU D 2 443 ? 63.615 86.422 86.147 1.00 41.38 443 GLU D O 1
ATOM 13789 N N . TRP D 2 444 ? 62.828 87.229 84.200 1.00 40.26 444 TRP D N 1
ATOM 13790 C CA . TRP D 2 444 ? 61.471 86.752 84.441 1.00 37.83 444 TRP D CA 1
ATOM 13791 C C . TRP D 2 444 ? 61.470 85.235 84.353 1.00 35.86 444 TRP D C 1
ATOM 13792 O O . TRP D 2 444 ? 60.933 84.547 85.220 1.00 35.79 444 TRP D O 1
ATOM 13803 N N . LEU D 2 445 ? 62.088 84.727 83.295 1.00 34.90 445 LEU D N 1
ATOM 13804 C CA . LEU D 2 445 ? 62.166 83.296 83.043 1.00 34.11 445 LEU D CA 1
ATOM 13805 C C . LEU D 2 445 ? 62.907 82.530 84.137 1.00 34.18 445 LEU D C 1
ATOM 13806 O O . LEU D 2 445 ? 62.453 81.476 84.584 1.00 34.07 445 LEU D O 1
ATOM 13811 N N . GLU D 2 446 ? 64.045 83.063 84.569 1.00 34.60 446 GLU D N 1
ATOM 13812 C CA . GLU D 2 446 ? 64.863 82.420 85.596 1.00 35.27 446 GLU D CA 1
ATOM 13813 C C . GLU D 2 446 ? 64.258 82.416 86.999 1.00 34.13 446 GLU D C 1
ATOM 13814 O O . GLU D 2 446 ? 64.734 81.704 87.878 1.00 32.76 446 GLU D O 1
ATOM 13820 N N . ASN D 2 447 ? 63.205 83.198 87.210 1.00 34.61 447 ASN D N 1
ATOM 13821 C CA . ASN D 2 447 ? 62.568 83.253 88.523 1.00 33.21 447 ASN D CA 1
ATOM 13822 C C . ASN D 2 447 ? 61.135 82.739 88.527 1.00 31.56 447 ASN D C 1
ATOM 13823 O O . ASN D 2 447 ? 60.418 82.898 89.513 1.00 31.42 447 ASN D O 1
ATOM 13828 N N . ALA D 2 448 ? 60.720 82.123 87.424 1.00 30.23 448 ALA D N 1
ATOM 13829 C CA . ALA D 2 448 ? 59.371 81.577 87.322 1.00 28.31 448 ALA D CA 1
ATOM 13830 C C . ALA D 2 448 ? 59.372 80.190 87.960 1.00 27.12 448 ALA D C 1
ATOM 13831 O O . ALA D 2 448 ? 60.425 79.565 88.079 1.00 27.36 448 ALA D O 1
ATOM 13833 N N . PRO D 2 449 ? 58.199 79.697 88.397 1.00 26.55 449 PRO D N 1
ATOM 13834 C CA . PRO D 2 449 ? 56.877 80.331 88.345 1.00 26.02 449 PRO D CA 1
ATOM 13835 C C . PRO D 2 449 ? 56.737 81.401 89.419 1.00 25.66 449 PRO D C 1
ATOM 13836 O O . PRO D 2 449 ? 57.657 81.639 90.193 1.00 27.12 449 PRO D O 1
ATOM 13840 N N . TYR D 2 450 ? 55.572 82.032 89.468 1.00 27.06 450 TYR D N 1
ATOM 13841 C CA . TYR D 2 450 ? 55.305 83.083 90.441 1.00 27.69 450 TYR D CA 1
ATOM 13842 C C . TYR D 2 450 ? 53.997 82.874 91.194 1.00 28.46 450 TYR D C 1
ATOM 13843 O O . TYR D 2 450 ? 53.928 83.095 92.403 1.00 31.63 450 TYR D O 1
ATOM 13852 N N . SER D 2 451 ? 52.964 82.440 90.482 1.00 27.98 451 SER D N 1
ATOM 13853 C CA . SER D 2 451 ? 51.656 82.247 91.094 1.00 28.59 451 SER D CA 1
ATOM 13854 C C . SER D 2 451 ? 51.312 80.819 91.511 1.00 27.53 451 SER D C 1
ATOM 13855 O O . SER D 2 451 ? 50.226 80.582 92.035 1.00 26.52 451 SER D O 1
ATOM 13858 N N . THR D 2 452 ? 52.215 79.869 91.284 1.00 25.80 452 THR D N 1
ATOM 13859 C CA . THR D 2 452 ? 51.939 78.491 91.679 1.00 24.75 452 THR D CA 1
ATOM 13860 C C . THR D 2 452 ? 51.949 78.366 93.205 1.00 24.50 452 THR D C 1
ATOM 13861 O O . THR D 2 452 ? 52.555 79.183 93.901 1.00 23.31 452 THR D O 1
ATOM 13865 N N . PRO D 2 453 ? 51.263 77.346 93.748 1.00 24.97 453 PRO D N 1
ATOM 13866 C CA . PRO D 2 453 ? 51.212 77.157 95.204 1.00 25.76 453 PRO D CA 1
ATOM 13867 C C . PRO D 2 453 ? 52.567 77.302 95.882 1.00 26.44 453 PRO D C 1
ATOM 13868 O O . PRO D 2 453 ? 52.660 77.755 97.026 1.00 26.21 453 PRO D O 1
ATOM 13872 N N . VAL D 2 454 ? 53.611 76.924 95.156 1.00 25.93 454 VAL D N 1
ATOM 13873 C CA . VAL D 2 454 ? 54.978 77.020 95.640 1.00 25.95 454 VAL D CA 1
ATOM 13874 C C . VAL D 2 454 ? 55.829 77.437 94.434 1.00 26.88 454 VAL D C 1
ATOM 13875 O O . VAL D 2 454 ? 55.480 77.129 93.295 1.00 27.93 454 VAL D O 1
ATOM 13879 N N . ARG D 2 455 ? 56.924 78.154 94.669 1.00 26.50 455 ARG D N 1
ATOM 13880 C CA . ARG D 2 455 ? 57.785 78.576 93.564 1.00 26.15 455 ARG D CA 1
ATOM 13881 C C . ARG D 2 455 ? 58.982 77.634 93.477 1.00 25.71 455 ARG D C 1
ATOM 13882 O O . ARG D 2 455 ? 58.967 76.579 94.108 1.00 25.49 455 ARG D O 1
ATOM 13890 N N . ARG D 2 456 ? 60.010 77.984 92.704 1.00 26.56 456 ARG D N 1
ATOM 13891 C CA . ARG D 2 456 ? 61.162 77.087 92.588 1.00 28.11 456 ARG D CA 1
ATOM 13892 C C . ARG D 2 456 ? 61.631 76.632 93.956 1.00 28.92 456 ARG D C 1
ATOM 13893 O O . ARG D 2 456 ? 61.769 77.433 94.880 1.00 30.74 456 ARG D O 1
ATOM 13901 N N . LEU D 2 457 ? 61.872 75.335 94.080 1.00 29.05 457 LEU D N 1
ATOM 13902 C CA . LEU D 2 457 ? 62.309 74.770 95.343 1.00 30.15 457 LEU D CA 1
ATOM 13903 C C . LEU D 2 457 ? 63.825 74.673 95.449 1.00 31.10 457 LEU D C 1
ATOM 13904 O O . LEU D 2 457 ? 64.519 74.471 94.451 1.00 29.89 457 LEU D O 1
ATOM 13909 N N . ASP D 2 458 ? 64.322 74.835 96.671 1.00 31.20 458 ASP D N 1
ATOM 13910 C CA . ASP D 2 458 ? 65.748 74.766 96.964 1.00 34.40 458 ASP D CA 1
ATOM 13911 C C . ASP D 2 458 ? 66.185 73.297 96.897 1.00 35.91 458 ASP D C 1
ATOM 13912 O O . ASP D 2 458 ? 66.086 72.565 97.886 1.00 33.35 458 ASP D O 1
ATOM 13917 N N . GLU D 2 459 ? 66.667 72.875 95.729 1.00 37.42 459 GLU D N 1
ATOM 13918 C CA . GLU D 2 459 ? 67.104 71.497 95.542 1.00 39.36 459 GLU D CA 1
ATOM 13919 C C . GLU D 2 459 ? 68.388 71.148 96.290 1.00 37.84 459 GLU D C 1
ATOM 13920 O O . GLU D 2 459 ? 68.569 70.009 96.712 1.00 36.17 459 GLU D O 1
ATOM 13926 N N . LEU D 2 460 ? 69.280 72.121 96.455 1.00 37.64 460 LEU D N 1
ATOM 13927 C CA . LEU D 2 460 ? 70.523 71.878 97.184 1.00 37.98 460 LEU D CA 1
ATOM 13928 C C . LEU D 2 460 ? 70.205 71.449 98.619 1.00 37.47 460 LEU D C 1
ATOM 13929 O O . LEU D 2 460 ? 70.661 70.400 99.077 1.00 38.33 460 LEU D O 1
ATOM 13934 N N . ARG D 2 461 ? 69.422 72.259 99.328 1.00 35.60 461 ARG D N 1
ATOM 13935 C CA . ARG D 2 461 ? 69.062 71.931 100.701 1.00 35.57 461 ARG D CA 1
ATOM 13936 C C . ARG D 2 461 ? 68.388 70.564 100.792 1.00 34.55 461 ARG D C 1
ATOM 13937 O O . ARG D 2 461 ? 68.575 69.837 101.770 1.00 33.47 461 ARG D O 1
ATOM 13945 N N . ALA D 2 462 ? 67.600 70.216 99.778 1.00 32.76 462 ALA D N 1
ATOM 13946 C CA . ALA D 2 462 ? 66.901 68.933 99.772 1.00 33.00 462 ALA D CA 1
ATOM 13947 C C . ALA D 2 462 ? 67.861 67.742 99.681 1.00 33.82 462 ALA D C 1
ATOM 13948 O O . ALA D 2 462 ? 67.569 66.664 100.198 1.00 33.27 462 ALA D O 1
ATOM 13950 N N . ASN D 2 463 ? 69.003 67.946 99.029 1.00 34.22 463 ASN D N 1
ATOM 13951 C CA . ASN D 2 463 ? 69.998 66.891 98.865 1.00 36.09 463 ASN D CA 1
ATOM 13952 C C . ASN D 2 463 ? 71.056 66.842 99.968 1.00 38.06 463 ASN D C 1
ATOM 13953 O O . ASN D 2 463 ? 71.454 65.757 100.402 1.00 39.09 463 ASN D O 1
ATOM 13958 N N . LYS D 2 464 ? 71.518 68.010 100.411 1.00 38.99 464 LYS D N 1
ATOM 13959 C CA . LYS D 2 464 ? 72.539 68.085 101.450 1.00 39.69 464 LYS D CA 1
ATOM 13960 C C . LYS D 2 464 ? 71.943 68.013 102.845 1.00 40.34 464 LYS D C 1
ATOM 13961 O O . LYS D 2 464 ? 72.599 67.565 103.787 1.00 41.42 464 LYS D O 1
ATOM 13967 N N . HIS D 2 465 ? 70.697 68.455 102.974 1.00 39.28 465 HIS D N 1
ATOM 13968 C CA . HIS D 2 465 ? 70.013 68.436 104.258 1.00 39.02 465 HIS D CA 1
ATOM 13969 C C . HIS D 2 465 ? 68.633 67.822 104.088 1.00 38.26 465 HIS D C 1
ATOM 13970 O O . HIS D 2 465 ? 67.615 68.456 104.379 1.00 37.25 465 HIS D O 1
ATOM 13977 N N . PRO D 2 466 ? 68.581 66.566 103.619 1.00 37.23 466 PRO D N 1
ATOM 13978 C CA . PRO D 2 466 ? 67.300 65.891 103.419 1.00 34.66 466 PRO D CA 1
ATOM 13979 C C . PRO D 2 466 ? 66.509 65.642 104.692 1.00 34.24 466 PRO D C 1
ATOM 13980 O O . PRO D 2 466 ? 67.059 65.262 105.730 1.00 33.49 466 PRO D O 1
ATOM 13984 N N . LYS D 2 467 ? 65.209 65.885 104.605 1.00 33.29 467 LYS D N 1
ATOM 13985 C CA . LYS D 2 467 ? 64.305 65.630 105.712 1.00 31.57 467 LYS D CA 1
ATOM 13986 C C . LYS D 2 467 ? 63.297 64.704 105.053 1.00 30.27 467 LYS D C 1
ATOM 13987 O O . LYS D 2 467 ? 62.400 65.160 104.343 1.00 28.73 467 LYS D O 1
ATOM 13993 N N . LEU D 2 468 ? 63.466 63.402 105.272 1.00 29.85 468 LEU D N 1
ATOM 13994 C CA . LEU D 2 468 ? 62.599 62.406 104.654 1.00 28.32 468 LEU D CA 1
ATOM 13995 C C . LEU D 2 468 ? 61.289 62.077 105.365 1.00 27.37 468 LEU D C 1
ATOM 13996 O O . LEU D 2 468 ? 60.448 61.375 104.805 1.00 25.59 468 LEU D O 1
ATOM 14001 N N . THR D 2 469 ? 61.115 62.546 106.597 1.00 27.14 469 THR D N 1
ATOM 14002 C CA . THR D 2 469 ? 59.862 62.304 107.307 1.00 28.26 469 THR D CA 1
ATOM 14003 C C . THR D 2 469 ? 59.547 63.483 108.208 1.00 29.44 469 THR D C 1
ATOM 14004 O O . THR D 2 469 ? 60.380 64.373 108.391 1.00 27.59 469 THR D O 1
ATOM 14008 N N . TYR D 2 470 ? 58.335 63.493 108.755 1.00 30.49 470 TYR D N 1
ATOM 14009 C CA . TYR D 2 470 ? 57.909 64.561 109.644 1.00 31.87 470 TYR D CA 1
ATOM 14010 C C . TYR D 2 470 ? 58.708 64.507 110.945 1.00 34.27 470 TYR D C 1
ATOM 14011 O O . TYR D 2 470 ? 58.984 65.538 111.561 1.00 34.27 470 TYR D O 1
ATOM 14020 N N . PHE D 2 471 ? 59.075 63.295 111.352 1.00 36.07 471 PHE D N 1
ATOM 14021 C CA . PHE D 2 471 ? 59.831 63.075 112.582 1.00 39.60 471 PHE D CA 1
ATOM 14022 C C . PHE D 2 471 ? 61.313 62.807 112.299 1.00 42.27 471 PHE D C 1
ATOM 14023 O O . PHE D 2 471 ? 61.918 61.938 112.919 1.00 45.62 471 PHE D O 1
ATOM 14031 N N . ASP D 2 472 ? 61.894 63.552 111.366 1.00 45.72 472 ASP D N 1
ATOM 14032 C CA . ASP D 2 472 ? 63.299 63.373 111.010 1.00 49.62 472 ASP D CA 1
ATOM 14033 C C . ASP D 2 472 ? 64.227 63.311 112.221 1.00 51.99 472 ASP D C 1
ATOM 14034 O O . ASP D 2 472 ? 64.777 62.218 112.489 1.00 52.93 472 ASP D O 1
#

Nearest PDB structures (foldseek):
  1wyt-assembly1_D  TM=1.002E+00  e=1.179E-96  Thermus thermophilus HB8
  4lgl-assembly1_A  TM=8.764E-01  e=1.170E-35  Synechocystis sp. PCC 6803 substr. Kazusa
  3maf-assembly1_A  TM=7.166E-01  e=3.776E-18  Symbiobacterium thermophilum
  4q6r-assembly1_B  TM=7.187E-01  e=5.951E-18  Homo sapiens
  3maf-assembly1_B  TM=7.358E-01  e=5.786E-17  Symbiobacterium thermophilum

Secondary structure (DSSP, 8-state):
-------HHHHHHHHHHTT-SSTGGGGTTS-GGGSS-----PPP--HHHHHHHHHHHHTTS---TT----SS-------HHHHHHHTSHHHHS-----SGGG-HHHHHHHHHHHHHHHHHHTSSEE-S-BSSHHHHHHHHHHHHHHHHT--EEEEETTS-HHHHHHHHHHHHHHT-EEEEE--BTTB-PPP---TTEEEEEEESS-TTSB----HHHHHHHHHHT-EEEEE--TTGGGTBPPHHHHT-SEEEEE-TTTT---GGG----EEEEE-GGGTTT--S--EEEEEBTTS-EEEEE--TTHHHHHHSSSS--------HHHHHHHHHHHHHHHHHHHHHHHHHHHHHHHHHHHHHTTSTT-EE-SPSSB-SEEEEE-SS-HHHHHHHHHHTT----EEPPTTS-TTEEEEE--TT--HHHHHHHHHHHHHH-/----HHHH--TT-------SSPPPGGGTS-GGGB-SS--------HHHHHHHHHHHHTT---TTTS---BTTT------THHHHHHHTTSS--TTS-GGG-HHHHHHHHHHHHHHHHHHT-SEEE----TTTHHHHHHHHHHHHHHHHTT-TTT--EEEEETTS-THHHHHHHHTTPEEEEE-B-TTSSB-HHHHHHH-STTEEEEEEESS-TTS---TTHHHHHHHHHHTT-EEEEEGGGGGGTTTT--GGGGT-SEEE--HHHHT----GGG------EEE-TTTGGGS-S-EEEE-SS-EEEE---TT----SSSTTS-HHHHHHHHHHHHHHHHHHHHHHHHHHHHHHHHHHHHHHHTT-B-SS-SS--S-EEEBPPTT--HHHHHHHHHHTT----EES-STTSTT-EEE---TTS-HHHHHHHHHHHHHHTTS-HHHHHT--SSSSS-SB-HHHHHHS---STT-/-------HHHHHHHHHHHT-SSSGGGGTTS-TTTSS-----PPP--HHHHHHHHHHHHTTS---TT----SS-------HHHHHHHTSHHHHT----SSGGGBHHHHHHHHHHHHHHHHHHTSSEE-S-BSSHHHHHHHHHHHHHHHH---EEEEETTS-HHHHHHHHHHHHHHT-EEEEE--BTTB-PPPP--TTEEEEEEESS-TTSB----HHHHHHHHHHTPEEEEE--TTGGGTBPPTTTTT-SEEEEE-TTTT---GGG----EEEEE-GGGGGG--S--EEEEEBTT--EEEEE--TTHHHHHHSSSS--------HHHHHHHHHHHHHHHHHHHHHHHHHHHHHHHHHHHHHTTSTT-EE-SPSSB-SEEEEE-SS-HHHHHHHHHHHT----EE--GGG-SSEEEEE--TT--HHHHHHHHHHHHHH-/----TTTT--TT-------SS---HHHHS-GGGB-SS--------HHHHHHHHHHHHTTB--TTTS---BTTT------THHHHHHHTT-S--TTS-GGG-HHHHHHHHHHHHHHHHHHT-SEEE----TTTHHHHHHHHHHHHHHHHTT-TTT--EEEEETTS-THHHHHHHHTTPEEEEE-B-TTSSB-HHHHHHH-STTEEEEEE-SS-TTSB--TTHHHHHHHHHHTT-EEEEEGGGGGGTTTT--HHHHT-SEEE--TTTTT----TTS------EEE-GGGGGGS-S-EEEEE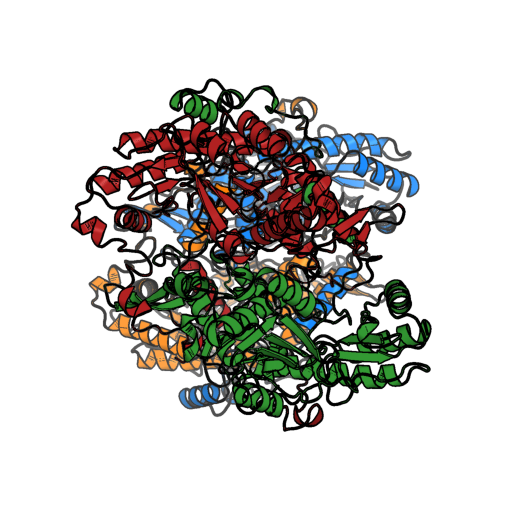TTEEEEE---TT----SSSTTS-HHHHHHHHHHHHHHHHHHHHHHHHHHHHHHHHHHHHHHHTT-B-TT-SSB-S-EEEBPPTT--HHHHHHHHHHTT----EES-STTSTT-EEE---TTS-HHHHHHHHHHHHHHTTS-HHHHHT--SSSSS-SB-HHHHHHS---STT-

B-factor: mean 29.3, std 8.72, range [8.79, 83.97]